Protein 2AYI (pdb70)

CATH classification: 3.40.1830.10

B-factor: mean 120.98, std 11.9, range [101.46, 128.8]

Sequence (1985 aa):
AFKRNLEKLAELAIRVGLNLEKGQEVIATAPIEAVDFVRLLAEKAYREGASLFTVIYGDQELARKRLALAPEEGLDKAPAWLYEGMARAFREGAARLAVSGSDPKALEGLPPEKVGRAQKANARAYKPALEAITEFVTNWTIVPFAHPGWARAVFPGLPEEEAVRRLWEAIFQATPIAAWEAHNRALHEKVAYLNARRFHALHFKGPGTDLVVGLAEGHLWQGGATATKGGRLCNPNLPTEEVFTAPHRERVEGVVRASRPLALGGTLVEGIFARFERGFAVEVRAEKGEEVLRRLLDTDEGARRLGEVALVPADNPIAKTGLVFFDTLFDENAASHIAFGQAYQENLEGGEAFRKRGGNESLVHVDWMIGSEEMDVDGLYEDGTRTPLMRRGRWVVAFKRNLEKLAELAIRVGLNLEKGQEVIATAPIEAVDFVRLLAEKAYREGASLFTVIYGDQELARKRLALAPEEGLDKAPAWLYEGMARAFREGAARLAVSGSDPKALEGLPPEKVGRAQKANARAYKPALEAITEFVTNWTIVPFAHPGWARAVFPGLPEEEAVRRLWEAIFQATPIAAWEAHNRALHEKVAYLNARRFHALHFKGPGTDLVVGLAEGHLWQGGATATKGGRLCNPNLPTEEVFTAPHRERVEGVVRASRPLALGGTLVEGIFARFERGFAVEVRAEKGEEVLRRLLDTDEGARRLGEVALVPADNPIAKTGLVFFDTLFDENAASHIAFGQAYQENLEGGEAFRKRGGNESLVHVDWMIGSEEMDVDGLYEDGTRTPLMRRGRWVVAFKRNLEKLAELAIRVGLNLEKGQEVIATAPIEAVDFVRLLAEKAYREGASLFTVIYGDQELARKRLALAPEEGLDKAPAWLYEGMARAFREGAARLAVSGSDPKALEGLPPEKVGRAQKANARAYKPALEAITEFVTNWTIVPFAHPGWARAVFPGLPEEEAVRRLWEAIFQATPIAAWEAHNRALHEKVAYLNARRFHALHFKGPGTDLVVGLAEGHLWQGGATATKGGRLCNPNLPTEEVFTAPHRERVEGVVRASRPLALGGTLVEGIFARFERGFAVEVRAEKGEEVLRRLLDTDEGARRLGEVALVPADNPIAKTGLVFFDTLFDENAASHIAFGQAYQENLEGGEAFRKRGGNESLVHVDWMIGSEEMDVDGLYEDGTRTPLMRRGRWVVAFKRNLEKLAELAIRVGLNLEKGQEVIATAPIEAVDFVRLLAEKAYREGASLFTVIYGDQELARKRLALAPEEGLDKAPAWLYEGMARAFREGAARLAVSGSDPKALEGLPPEKVGRAQKANARAYKPALEAITEFVTNWTIVPFAHPGWARAVFPGLPEEEAVRRLWEAIFQATPIAAWEAHNRALHEKVAYLNARRFHALHFKGPGTDLVVGLAEGHLWQGGATATKGGRLCNPNLPTEEVFTAPHRERVEGVVRASRPLALGGTLVEGIFARFERGFAVEVRAEKGEEVLRRLLDTDEGARRLGEVALVPADNPIAKTGLVFFDTLFDENAASHIAFGQAYQENLEGGEAFRKRGGNESLVHVDWMIGSEEMDVDGLYEDGTRTPLMRRGRWVVAFKRNLEKLAELAIRVGLNLEKGQEVIATAPIEAVDFVRLLAEKAYREGASLFTVIYGDQELARKRLALAPEEGLDKAPAWLYEGMARAFREGAARLAVSGSDPKALEGLPPEKVGRAQKANARAYKPALEAITEFVTNWTIVPFAHPGWARAVFPGLPEEEAVRRLWEAIFQATPIAAWEAHNRALHEKVAYLNARRFHALHFKGPGTDLVVGLAEGHLWQGGATATKGGRLCNPNLPTEEVFTAPHRERVEGVVRASRPLALGGTLVEGIFARFERGFAVEVRAEKGEEVLRRLLDTDEGARRLGEVALVPADNPIAKTGLVFFDTLFDENAASHIAFGQAYQENLEGGEAFRKRGGNESLVHVDWMIGSEEMDVDGLYEDGTRTPLMRRGRWVV

Structure (mmCIF, N/CA/C/O backbone):
data_2AYI
#
_entry.id   2AYI
#
_cell.length_a   246.472
_cell.length_b   246.472
_cell.length_c   51.135
_cell.angle_alpha   90.00
_cell.angle_beta   90.00
_cell.angle_gamma   90.00
#
_symmetry.space_group_name_H-M   'P 42'
#
loop_
_entity.id
_entity.type
_entity.pdbx_description
1 polymer 'Aminopeptidase T'
2 non-polymer 'ZINC ION'
#
loop_
_atom_site.group_PDB
_atom_site.id
_atom_site.type_symbol
_atom_site.label_atom_id
_atom_site.label_alt_id
_atom_site.label_comp_id
_atom_site.label_asym_id
_atom_site.label_entity_id
_atom_site.label_seq_id
_atom_site.pdbx_PDB_ins_code
_atom_site.Cartn_x
_atom_site.Cartn_y
_atom_site.Cartn_z
_atom_site.occupancy
_atom_site.B_iso_or_equiv
_atom_site.auth_seq_id
_atom_site.auth_comp_id
_atom_site.auth_asym_id
_atom_site.auth_atom_id
_atom_site.pdbx_PDB_model_num
ATOM 1 N N . ALA A 1 3 ? 97.428 -88.101 -26.787 1.00 128.80 3 ALA A N 1
ATOM 2 C CA . ALA A 1 3 ? 95.939 -88.162 -26.575 1.00 128.80 3 ALA A CA 1
ATOM 3 C C . ALA A 1 3 ? 95.148 -87.532 -27.749 1.00 128.80 3 ALA A C 1
ATOM 4 O O . ALA A 1 3 ? 94.402 -88.227 -28.458 1.00 128.80 3 ALA A O 1
ATOM 6 N N . PHE A 1 4 ? 95.307 -86.216 -27.927 1.00 127.68 4 PHE A N 1
ATOM 7 C CA . PHE A 1 4 ? 94.652 -85.466 -29.004 1.00 127.68 4 PHE A CA 1
ATOM 8 C C . PHE A 1 4 ? 95.682 -85.316 -30.139 1.00 127.68 4 PHE A C 1
ATOM 9 O O . PHE A 1 4 ? 95.342 -85.158 -31.319 1.00 127.68 4 PHE A O 1
ATOM 17 N N . LYS A 1 5 ? 96.951 -85.389 -29.758 1.00 127.68 5 LYS A N 1
ATOM 18 C CA . LYS A 1 5 ? 98.050 -85.288 -30.708 1.00 127.68 5 LYS A CA 1
ATOM 19 C C . LYS A 1 5 ? 97.928 -86.517 -31.618 1.00 127.68 5 LYS A C 1
ATOM 20 O O . LYS A 1 5 ? 98.351 -86.501 -32.778 1.00 127.68 5 LYS A O 1
ATOM 26 N N . ARG A 1 6 ? 97.333 -87.579 -31.080 1.00 127.68 6 ARG A N 1
ATOM 27 C CA . ARG A 1 6 ? 97.148 -88.805 -31.840 1.00 127.68 6 ARG A CA 1
ATOM 28 C C . ARG A 1 6 ? 96.070 -88.613 -32.899 1.00 127.68 6 ARG A C 1
ATOM 29 O O . ARG A 1 6 ? 95.964 -89.414 -33.822 1.00 127.68 6 ARG A O 1
ATOM 37 N N . ASN A 1 7 ? 95.259 -87.567 -32.747 1.00 127.68 7 ASN A N 1
ATOM 38 C CA . ASN A 1 7 ? 94.194 -87.265 -33.708 1.00 127.68 7 ASN A CA 1
ATOM 39 C C . ASN A 1 7 ? 94.773 -86.332 -34.753 1.00 127.68 7 ASN A C 1
ATOM 40 O O . ASN A 1 7 ? 94.762 -86.627 -35.951 1.00 127.68 7 ASN A O 1
ATOM 45 N N . LEU A 1 8 ? 95.272 -85.200 -34.269 1.00 127.68 8 LEU A N 1
ATOM 46 C CA . LEU A 1 8 ? 95.893 -84.183 -35.103 1.00 127.68 8 LEU A CA 1
ATOM 47 C C . LEU A 1 8 ? 96.730 -84.884 -36.167 1.00 127.68 8 LEU A C 1
ATOM 48 O O . LEU A 1 8 ? 96.760 -84.485 -37.335 1.00 127.68 8 LEU A O 1
ATOM 53 N N . GLU A 1 9 ? 97.411 -85.942 -35.744 1.00 127.68 9 GLU A N 1
ATOM 54 C CA . GLU A 1 9 ? 98.249 -86.715 -36.646 1.00 127.68 9 GLU A CA 1
ATOM 55 C C . GLU A 1 9 ? 97.367 -87.326 -37.732 1.00 127.68 9 GLU A C 1
ATOM 56 O O . GLU A 1 9 ? 97.576 -87.085 -38.925 1.00 127.68 9 GLU A O 1
ATOM 62 N N . LYS A 1 10 ? 96.372 -88.106 -37.313 1.00 127.68 10 LYS A N 1
ATOM 63 C CA . LYS A 1 10 ? 95.475 -88.764 -38.257 1.00 127.68 10 LYS A CA 1
ATOM 64 C C . LYS A 1 10 ? 94.912 -87.754 -39.235 1.00 127.68 10 LYS A C 1
ATOM 65 O O . LYS A 1 10 ? 94.940 -87.970 -40.443 1.00 127.68 10 LYS A O 1
ATOM 71 N N . LEU A 1 11 ? 94.409 -86.644 -38.717 1.00 127.68 11 LEU A N 1
ATOM 72 C CA . LEU A 1 11 ? 93.871 -85.626 -39.593 1.00 127.68 11 LEU A CA 1
ATOM 73 C C . LEU A 1 11 ? 94.892 -85.402 -40.686 1.00 127.68 11 LEU A C 1
ATOM 74 O O . LEU A 1 11 ? 94.651 -85.710 -41.847 1.00 127.68 11 LEU A O 1
ATOM 79 N N . ALA A 1 12 ? 96.044 -84.879 -40.292 1.00 127.68 12 ALA A N 1
ATOM 80 C CA . ALA A 1 12 ? 97.122 -84.599 -41.228 1.00 127.68 12 ALA A CA 1
ATOM 81 C C . ALA A 1 12 ? 97.403 -85.796 -42.117 1.00 127.68 12 ALA A C 1
ATOM 82 O O . ALA A 1 12 ? 97.358 -85.698 -43.336 1.00 127.68 12 ALA A O 1
ATOM 84 N N . GLU A 1 13 ? 97.699 -86.925 -41.485 1.00 127.68 13 GLU A N 1
ATOM 85 C CA . GLU A 1 13 ? 98.000 -88.168 -42.188 1.00 127.68 13 GLU A CA 1
ATOM 86 C C . GLU A 1 13 ? 96.982 -88.385 -43.305 1.00 127.68 13 GLU A C 1
ATOM 87 O O . GLU A 1 13 ? 97.330 -88.712 -44.446 1.00 127.68 13 GLU A O 1
ATOM 93 N N . LEU A 1 14 ? 95.722 -88.175 -42.948 1.00 127.68 14 LEU A N 1
ATOM 94 C CA . LEU A 1 14 ? 94.594 -88.337 -43.854 1.00 127.68 14 LEU A CA 1
ATOM 95 C C . LEU A 1 14 ? 94.591 -87.338 -44.998 1.00 127.68 14 LEU A C 1
ATOM 96 O O . LEU A 1 14 ? 94.385 -87.703 -46.151 1.00 127.68 14 LEU A O 1
ATOM 101 N N . ALA A 1 15 ? 94.788 -86.070 -44.667 1.00 127.68 15 ALA A N 1
ATOM 102 C CA . ALA A 1 15 ? 94.792 -85.019 -45.663 1.00 127.68 15 ALA A CA 1
ATOM 103 C C . ALA A 1 15 ? 95.523 -85.460 -46.913 1.00 127.68 15 ALA A C 1
ATOM 104 O O . ALA A 1 15 ? 95.198 -85.026 -48.012 1.00 127.68 15 ALA A O 1
ATOM 106 N N . ILE A 1 16 ? 96.502 -86.344 -46.734 1.00 127.68 16 ILE A N 1
ATOM 107 C CA . ILE A 1 16 ? 97.320 -86.831 -47.840 1.00 127.68 16 ILE A CA 1
ATOM 108 C C . ILE A 1 16 ? 96.899 -88.159 -48.488 1.00 127.68 16 ILE A C 1
ATOM 109 O O . ILE A 1 16 ? 96.674 -88.207 -49.703 1.00 127.68 16 ILE A O 1
ATOM 114 N N . ARG A 1 17 ? 96.803 -89.228 -47.691 1.00 127.68 17 ARG A N 1
ATOM 115 C CA . ARG A 1 17 ? 96.433 -90.558 -48.208 1.00 127.68 17 ARG A CA 1
ATOM 116 C C . ARG A 1 17 ? 95.012 -90.618 -48.783 1.00 127.68 17 ARG A C 1
ATOM 117 O O . ARG A 1 17 ? 94.658 -91.583 -49.476 1.00 127.68 17 ARG A O 1
ATOM 125 N N . VAL A 1 18 ? 94.211 -89.591 -48.495 1.00 127.68 18 VAL A N 1
ATOM 126 C CA . VAL A 1 18 ? 92.822 -89.538 -48.956 1.00 127.68 18 VAL A CA 1
ATOM 127 C C . VAL A 1 18 ? 92.437 -88.237 -49.639 1.00 127.68 18 VAL A C 1
ATOM 128 O O . VAL A 1 18 ? 91.808 -88.245 -50.699 1.00 127.68 18 VAL A O 1
ATOM 132 N N . GLY A 1 19 ? 92.777 -87.123 -48.998 1.00 128.80 19 GLY A N 1
ATOM 133 C CA . GLY A 1 19 ? 92.463 -85.829 -49.563 1.00 128.80 19 GLY A CA 1
ATOM 134 C C . GLY A 1 19 ? 93.117 -85.691 -50.922 1.00 128.80 19 GLY A C 1
ATOM 135 O O . GLY A 1 19 ? 92.431 -85.426 -51.911 1.00 128.80 19 GLY A O 1
ATOM 136 N N . LEU A 1 20 ? 94.438 -85.879 -50.979 1.00 128.80 20 LEU A N 1
ATOM 137 C CA . LEU A 1 20 ? 95.190 -85.757 -52.232 1.00 128.80 20 LEU A CA 1
ATOM 138 C C . LEU A 1 20 ? 95.398 -87.081 -52.949 1.00 128.80 20 LEU A C 1
ATOM 139 O O . LEU A 1 20 ? 95.427 -87.125 -54.182 1.00 128.80 20 LEU A O 1
ATOM 144 N N . ASN A 1 21 ? 95.537 -88.151 -52.165 1.00 128.80 21 ASN A N 1
ATOM 145 C CA . ASN A 1 21 ? 95.808 -89.481 -52.701 1.00 128.80 21 ASN A CA 1
ATOM 146 C C . ASN A 1 21 ? 97.142 -89.328 -53.440 1.00 128.80 21 ASN A C 1
ATOM 147 O O . ASN A 1 21 ? 97.382 -89.916 -54.501 1.00 128.80 21 ASN A O 1
ATOM 152 N N . LEU A 1 22 ? 97.999 -88.509 -52.843 1.00 128.80 22 LEU A N 1
ATOM 153 C CA . LEU A 1 22 ? 99.322 -88.187 -53.357 1.00 128.80 22 LEU A CA 1
ATOM 154 C C . LEU A 1 22 ? 100.111 -89.374 -53.896 1.00 128.80 22 LEU A C 1
ATOM 155 O O . LEU A 1 22 ? 100.345 -90.357 -53.178 1.00 128.80 22 LEU A O 1
ATOM 160 N N . GLU A 1 23 ? 100.522 -89.274 -55.160 1.00 128.80 23 GLU A N 1
ATOM 161 C CA . GLU A 1 23 ? 101.310 -90.330 -55.785 1.00 128.80 23 GLU A CA 1
ATOM 162 C C . GLU A 1 23 ? 102.799 -90.014 -55.599 1.00 128.80 23 GLU A C 1
ATOM 163 O O . GLU A 1 23 ? 103.226 -88.856 -55.702 1.00 128.80 23 GLU A O 1
ATOM 169 N N . LYS A 1 24 ? 103.574 -91.057 -55.312 1.00 128.80 24 LYS A N 1
ATOM 170 C CA . LYS A 1 24 ? 105.005 -90.923 -55.087 1.00 128.80 24 LYS A CA 1
ATOM 171 C C . LYS A 1 24 ? 105.706 -90.073 -56.136 1.00 128.80 24 LYS A C 1
ATOM 172 O O . LYS A 1 24 ? 105.451 -90.205 -57.338 1.00 128.80 24 LYS A O 1
ATOM 178 N N . GLY A 1 25 ? 106.590 -89.200 -55.661 1.00 128.80 25 GLY A N 1
ATOM 179 C CA . GLY A 1 25 ? 107.355 -88.335 -56.547 1.00 128.80 25 GLY A CA 1
ATOM 180 C C . GLY A 1 25 ? 106.562 -87.180 -57.132 1.00 128.80 25 GLY A C 1
ATOM 181 O O . GLY A 1 25 ? 106.892 -86.640 -58.210 1.00 128.80 25 GLY A O 1
ATOM 182 N N . GLN A 1 26 ? 105.506 -86.801 -56.423 1.00 101.46 26 GLN A N 1
ATOM 183 C CA . GLN A 1 26 ? 104.660 -85.706 -56.861 1.00 101.46 26 GLN A CA 1
ATOM 184 C C . GLN A 1 26 ? 104.950 -84.508 -55.948 1.00 101.46 26 GLN A C 1
ATOM 185 O O . GLN A 1 26 ? 105.013 -84.664 -54.726 1.00 101.46 26 GLN A O 1
ATOM 191 N N . GLU A 1 27 ? 105.162 -83.328 -56.535 1.00 101.46 27 GLU A N 1
ATOM 192 C CA . GLU A 1 27 ? 105.440 -82.132 -55.738 1.00 101.46 27 GLU A CA 1
ATOM 193 C C . GLU A 1 27 ? 104.150 -81.736 -55.042 1.00 101.46 27 GLU A C 1
ATOM 194 O O . GLU A 1 27 ? 103.071 -82.156 -55.455 1.00 101.46 27 GLU A O 1
ATOM 200 N N . VAL A 1 28 ? 104.242 -80.945 -53.982 1.00 101.46 28 VAL A N 1
ATOM 201 C CA . VAL A 1 28 ? 103.032 -80.538 -53.290 1.00 101.46 28 VAL A CA 1
ATOM 202 C C . VAL A 1 28 ? 103.055 -79.067 -52.934 1.00 101.46 28 VAL A C 1
ATOM 203 O O . VAL A 1 28 ? 103.659 -78.701 -51.938 1.00 101.46 28 VAL A O 1
ATOM 207 N N . ILE A 1 29 ? 102.422 -78.220 -53.741 1.00 101.46 29 ILE A N 1
ATOM 208 C CA . ILE A 1 29 ? 102.376 -76.800 -53.427 1.00 101.46 29 ILE A CA 1
ATOM 209 C C . ILE A 1 29 ? 101.254 -76.671 -52.428 1.00 101.46 29 ILE A C 1
ATOM 210 O O . ILE A 1 29 ? 100.249 -77.341 -52.565 1.00 101.46 29 ILE A O 1
ATOM 215 N N . ALA A 1 30 ? 101.403 -75.828 -51.422 1.00 101.46 30 ALA A N 1
ATOM 216 C CA . ALA A 1 30 ? 100.339 -75.698 -50.449 1.00 101.46 30 ALA A CA 1
ATOM 217 C C . ALA A 1 30 ? 100.138 -74.262 -50.043 1.00 101.46 30 ALA A C 1
ATOM 218 O O . ALA A 1 30 ? 101.098 -73.522 -49.867 1.00 101.46 30 ALA A O 1
ATOM 220 N N . THR A 1 31 ? 98.879 -73.863 -49.917 1.00 101.46 31 THR A N 1
ATOM 221 C CA . THR A 1 31 ? 98.540 -72.510 -49.505 1.00 101.46 31 THR A CA 1
ATOM 222 C C . THR A 1 31 ? 98.163 -72.657 -48.028 1.00 101.46 31 THR A C 1
ATOM 223 O O . THR A 1 31 ? 97.525 -73.633 -47.648 1.00 101.46 31 THR A O 1
ATOM 227 N N . ALA A 1 32 ? 98.561 -71.714 -47.188 1.00 101.46 32 ALA A N 1
ATOM 228 C CA . ALA A 1 32 ? 98.218 -71.813 -45.785 1.00 101.46 32 ALA A CA 1
ATOM 229 C C . ALA A 1 32 ? 98.450 -70.500 -45.070 1.00 101.46 32 ALA A C 1
ATOM 230 O O . ALA A 1 32 ? 99.129 -69.618 -45.579 1.00 101.46 32 ALA A O 1
ATOM 232 N N . PRO A 1 33 ? 97.855 -70.346 -43.882 1.00 101.46 33 PRO A N 1
ATOM 233 C CA . PRO A 1 33 ? 97.966 -69.145 -43.055 1.00 101.46 33 PRO A CA 1
ATOM 234 C C . PRO A 1 33 ? 99.173 -69.168 -42.139 1.00 101.46 33 PRO A C 1
ATOM 235 O O . PRO A 1 33 ? 99.372 -70.093 -41.340 1.00 101.46 33 PRO A O 1
ATOM 239 N N . ILE A 1 34 ? 99.962 -68.111 -42.266 1.00 128.80 34 ILE A N 1
ATOM 240 C CA . ILE A 1 34 ? 101.194 -67.899 -41.521 1.00 128.80 34 ILE A CA 1
ATOM 241 C C . ILE A 1 34 ? 101.081 -68.208 -40.036 1.00 128.80 34 ILE A C 1
ATOM 242 O O . ILE A 1 34 ? 102.075 -68.301 -39.327 1.00 128.80 34 ILE A O 1
ATOM 247 N N . GLU A 1 35 ? 99.862 -68.374 -39.566 1.00 128.80 35 GLU A N 1
ATOM 248 C CA . GLU A 1 35 ? 99.651 -68.627 -38.156 1.00 128.80 35 GLU A CA 1
ATOM 249 C C . GLU A 1 35 ? 99.456 -70.100 -37.822 1.00 128.80 35 GLU A C 1
ATOM 250 O O . GLU A 1 35 ? 99.167 -70.439 -36.675 1.00 128.80 35 GLU A O 1
ATOM 256 N N . ALA A 1 36 ? 99.625 -70.979 -38.806 1.00 128.80 36 ALA A N 1
ATOM 257 C CA . ALA A 1 36 ? 99.428 -72.393 -38.538 1.00 128.80 36 ALA A CA 1
ATOM 258 C C . ALA A 1 36 ? 100.585 -73.222 -39.037 1.00 128.80 36 ALA A C 1
ATOM 259 O O . ALA A 1 36 ? 100.427 -74.375 -39.440 1.00 128.80 36 ALA A O 1
ATOM 261 N N . VAL A 1 37 ? 101.762 -72.620 -38.988 1.00 127.68 37 VAL A N 1
ATOM 262 C CA . VAL A 1 37 ? 102.987 -73.284 -39.415 1.00 127.68 37 VAL A CA 1
ATOM 263 C C . VAL A 1 37 ? 103.085 -74.698 -38.868 1.00 127.68 37 VAL A C 1
ATOM 264 O O . VAL A 1 37 ? 103.188 -75.669 -39.618 1.00 127.68 37 VAL A O 1
ATOM 268 N N . ASP A 1 38 ? 103.060 -74.799 -37.549 1.00 127.68 38 ASP A N 1
ATOM 269 C CA . ASP A 1 38 ? 103.159 -76.081 -36.877 1.00 127.68 38 ASP A CA 1
ATOM 270 C C . ASP A 1 38 ? 102.380 -77.174 -37.582 1.00 127.68 38 ASP A C 1
ATOM 271 O O . ASP A 1 38 ? 102.800 -78.333 -37.604 1.00 127.68 38 ASP A O 1
ATOM 276 N N . PHE A 1 39 ? 101.242 -76.803 -38.153 1.00 127.68 39 PHE A N 1
ATOM 277 C CA . PHE A 1 39 ? 100.413 -77.766 -38.856 1.00 127.68 39 PHE A CA 1
ATOM 278 C C . PHE A 1 39 ? 101.088 -78.101 -40.181 1.00 127.68 39 PHE A C 1
ATOM 279 O O . PHE A 1 39 ? 101.345 -79.269 -40.473 1.00 127.68 39 PHE A O 1
ATOM 287 N N . VAL A 1 40 ? 101.394 -77.073 -40.966 1.00 127.68 40 VAL A N 1
ATOM 288 C CA . VAL A 1 40 ? 102.029 -77.268 -42.261 1.00 127.68 40 VAL A CA 1
ATOM 289 C C . VAL A 1 40 ? 103.057 -78.349 -42.147 1.00 127.68 40 VAL A C 1
ATOM 290 O O . VAL A 1 40 ? 103.015 -79.329 -42.874 1.00 127.68 40 VAL A O 1
ATOM 294 N N . ARG A 1 41 ? 103.978 -78.164 -41.212 1.00 127.68 41 ARG A N 1
ATOM 295 C CA . ARG A 1 41 ? 105.046 -79.129 -40.986 1.00 127.68 41 ARG A CA 1
ATOM 296 C C . ARG A 1 41 ? 104.478 -80.514 -40.781 1.00 127.68 41 ARG A C 1
ATOM 297 O O . ARG A 1 41 ? 104.874 -81.458 -41.460 1.00 127.68 41 ARG A O 1
ATOM 305 N N . LEU A 1 42 ? 103.547 -80.624 -39.840 1.00 127.68 42 LEU A N 1
ATOM 306 C CA . LEU A 1 42 ? 102.910 -81.899 -39.533 1.00 127.68 42 LEU A CA 1
ATOM 307 C C . LEU A 1 42 ? 102.503 -82.555 -40.834 1.00 127.68 42 LEU A C 1
ATOM 308 O O . LEU A 1 42 ? 102.751 -83.741 -41.050 1.00 127.68 42 LEU A O 1
ATOM 313 N N . LEU A 1 43 ? 101.874 -81.763 -41.698 1.00 127.68 43 LEU A N 1
ATOM 314 C CA . LEU A 1 43 ? 101.431 -82.245 -43.002 1.00 127.68 43 LEU A CA 1
ATOM 315 C C . LEU A 1 43 ? 102.659 -82.656 -43.812 1.00 127.68 43 LEU A C 1
ATOM 316 O O . LEU A 1 43 ? 102.836 -83.831 -44.131 1.00 127.68 43 LEU A O 1
ATOM 321 N N . ALA A 1 44 ? 103.508 -81.680 -44.118 1.00 127.68 44 ALA A N 1
ATOM 322 C CA . ALA A 1 44 ? 104.725 -81.925 -44.873 1.00 127.68 44 ALA A CA 1
ATOM 323 C C . ALA A 1 44 ? 105.283 -83.285 -44.510 1.00 127.68 44 ALA A C 1
ATOM 324 O O . ALA A 1 44 ? 105.383 -84.165 -45.356 1.00 127.68 44 ALA A O 1
ATOM 326 N N . GLU A 1 45 ? 105.636 -83.454 -43.240 1.00 127.68 45 GLU A N 1
ATOM 327 C CA . GLU A 1 45 ? 106.189 -84.721 -42.761 1.00 127.68 45 GLU A CA 1
ATOM 328 C C . GLU A 1 45 ? 105.448 -85.893 -43.403 1.00 127.68 45 GLU A C 1
ATOM 329 O O . GLU A 1 45 ? 106.050 -86.747 -44.062 1.00 127.68 45 GLU A O 1
ATOM 335 N N . LYS A 1 46 ? 104.132 -85.914 -43.216 1.00 127.68 46 LYS A N 1
ATOM 336 C CA . LYS A 1 46 ? 103.288 -86.972 -43.758 1.00 127.68 46 LYS A CA 1
ATOM 337 C C . LYS A 1 46 ? 103.259 -86.944 -45.278 1.00 127.68 46 LYS A C 1
ATOM 338 O O . LYS A 1 46 ? 103.101 -87.975 -45.925 1.00 127.68 46 LYS A O 1
ATOM 344 N N . ALA A 1 47 ? 103.405 -85.753 -45.842 1.00 127.68 47 ALA A N 1
ATOM 345 C CA . ALA A 1 47 ? 103.408 -85.614 -47.285 1.00 127.68 47 ALA A CA 1
ATOM 346 C C . ALA A 1 47 ? 104.594 -86.400 -47.790 1.00 127.68 47 ALA A C 1
ATOM 347 O O . ALA A 1 47 ? 104.449 -87.255 -48.650 1.00 127.68 47 ALA A O 1
ATOM 349 N N . TYR A 1 48 ? 105.769 -86.108 -47.238 1.00 127.68 48 TYR A N 1
ATOM 350 C CA . TYR A 1 48 ? 107.001 -86.788 -47.634 1.00 127.68 48 TYR A CA 1
ATOM 351 C C . TYR A 1 48 ? 106.988 -88.277 -47.251 1.00 127.68 48 TYR A C 1
ATOM 352 O O . TYR A 1 48 ? 107.451 -89.119 -48.022 1.00 127.68 48 TYR A O 1
ATOM 361 N N . ARG A 1 49 ? 106.471 -88.606 -46.068 1.00 127.68 49 ARG A N 1
ATOM 362 C CA . ARG A 1 49 ? 106.421 -90.003 -45.648 1.00 127.68 49 ARG A CA 1
ATOM 363 C C . ARG A 1 49 ? 105.628 -90.829 -46.646 1.00 127.68 49 ARG A C 1
ATOM 364 O O . ARG A 1 49 ? 105.689 -92.055 -46.626 1.00 127.68 49 ARG A O 1
ATOM 372 N N . GLU A 1 50 ? 104.879 -90.152 -47.514 1.00 127.68 50 GLU A N 1
ATOM 373 C CA . GLU A 1 50 ? 104.053 -90.827 -48.512 1.00 127.68 50 GLU A CA 1
ATOM 374 C C . GLU A 1 50 ? 104.610 -90.839 -49.931 1.00 127.68 50 GLU A C 1
ATOM 375 O O . GLU A 1 50 ? 104.032 -91.470 -50.820 1.00 127.68 50 GLU A O 1
ATOM 381 N N . GLY A 1 51 ? 105.723 -90.141 -50.144 1.00 128.80 51 GLY A N 1
ATOM 382 C CA . GLY A 1 51 ? 106.326 -90.097 -51.465 1.00 128.80 51 GLY A CA 1
ATOM 383 C C . GLY A 1 51 ? 106.635 -88.690 -51.931 1.00 128.80 51 GLY A C 1
ATOM 384 O O . GLY A 1 51 ? 107.482 -88.482 -52.797 1.00 128.80 51 GLY A O 1
ATOM 385 N N . ALA A 1 52 ? 105.944 -87.718 -51.356 1.00 101.46 52 ALA A N 1
ATOM 386 C CA . ALA A 1 52 ? 106.150 -86.332 -51.722 1.00 101.46 52 ALA A CA 1
ATOM 387 C C . ALA A 1 52 ? 107.623 -86.070 -51.984 1.00 101.46 52 ALA A C 1
ATOM 388 O O . ALA A 1 52 ? 108.484 -86.409 -51.168 1.00 101.46 52 ALA A O 1
ATOM 390 N N . SER A 1 53 ? 107.904 -85.471 -53.137 1.00 101.46 53 SER A N 1
ATOM 391 C CA . SER A 1 53 ? 109.270 -85.150 -53.516 1.00 101.46 53 SER A CA 1
ATOM 392 C C . SER A 1 53 ? 109.643 -83.686 -53.216 1.00 101.46 53 SER A C 1
ATOM 393 O O . SER A 1 53 ? 110.800 -83.290 -53.382 1.00 101.46 53 SER A O 1
ATOM 396 N N . LEU A 1 54 ? 108.669 -82.890 -52.776 1.00 101.46 54 LEU A N 1
ATOM 397 C CA . LEU A 1 54 ? 108.903 -81.486 -52.451 1.00 101.46 54 LEU A CA 1
ATOM 398 C C . LEU A 1 54 ? 107.672 -80.743 -51.940 1.00 101.46 54 LEU A C 1
ATOM 399 O O . LEU A 1 54 ? 106.707 -80.521 -52.681 1.00 101.46 54 LEU A O 1
ATOM 404 N N . PHE A 1 55 ? 107.736 -80.326 -50.681 1.00 101.46 55 PHE A N 1
ATOM 405 C CA . PHE A 1 55 ? 106.646 -79.600 -50.033 1.00 101.46 55 PHE A CA 1
ATOM 406 C C . PHE A 1 55 ? 106.959 -78.104 -49.998 1.00 101.46 55 PHE A C 1
ATOM 407 O O . PHE A 1 55 ? 107.746 -77.650 -49.164 1.00 101.46 55 PHE A O 1
ATOM 415 N N . THR A 1 56 ? 106.353 -77.335 -50.894 1.00 101.46 56 THR A N 1
ATOM 416 C CA . THR A 1 56 ? 106.591 -75.892 -50.941 1.00 101.46 56 THR A CA 1
ATOM 417 C C . THR A 1 56 ? 105.359 -75.149 -50.428 1.00 101.46 56 THR A C 1
ATOM 418 O O . THR A 1 56 ? 104.280 -75.284 -51.002 1.00 101.46 56 THR A O 1
ATOM 422 N N . VAL A 1 57 ? 105.492 -74.354 -49.373 1.00 101.46 57 VAL A N 1
ATOM 423 C CA . VAL A 1 57 ? 104.319 -73.648 -48.882 1.00 101.46 57 VAL A CA 1
ATOM 424 C C . VAL A 1 57 ? 104.425 -72.166 -48.986 1.00 101.46 57 VAL A C 1
ATOM 425 O O . VAL A 1 57 ? 105.469 -71.592 -48.748 1.00 101.46 57 VAL A O 1
ATOM 429 N N . ILE A 1 58 ? 103.322 -71.544 -49.334 1.00 101.46 58 ILE A N 1
ATOM 430 C CA . ILE A 1 58 ? 103.299 -70.115 -49.448 1.00 101.46 58 ILE A CA 1
ATOM 431 C C . ILE A 1 58 ? 102.356 -69.615 -48.387 1.00 101.46 58 ILE A C 1
ATOM 432 O O . ILE A 1 58 ? 101.151 -69.796 -48.493 1.00 101.46 58 ILE A O 1
ATOM 437 N N . TYR A 1 59 ? 102.906 -68.986 -47.358 1.00 101.46 59 TYR A N 1
ATOM 438 C CA . TYR A 1 59 ? 102.079 -68.487 -46.273 1.00 101.46 59 TYR A CA 1
ATOM 439 C C . TYR A 1 59 ? 101.416 -67.153 -46.569 1.00 101.46 59 TYR A C 1
ATOM 440 O O . TYR A 1 59 ? 102.018 -66.248 -47.164 1.00 101.46 59 TYR A O 1
ATOM 449 N N . GLY A 1 60 ? 100.160 -67.052 -46.146 1.00 101.46 60 GLY A N 1
ATOM 450 C CA . GLY A 1 60 ? 99.394 -65.838 -46.337 1.00 101.46 60 GLY A CA 1
ATOM 451 C C . GLY A 1 60 ? 99.033 -65.224 -44.995 1.00 101.46 60 GLY A C 1
ATOM 452 O O . GLY A 1 60 ? 98.192 -65.750 -44.259 1.00 101.46 60 GLY A O 1
ATOM 453 N N . ASP A 1 61 ? 99.692 -64.115 -44.674 1.00 128.80 61 ASP A N 1
ATOM 454 C CA . ASP A 1 61 ? 99.456 -63.396 -43.424 1.00 128.80 61 ASP A CA 1
ATOM 455 C C . ASP A 1 61 ? 98.430 -62.292 -43.681 1.00 128.80 61 ASP A C 1
ATOM 456 O O . ASP A 1 61 ? 98.530 -61.540 -44.660 1.00 128.80 61 ASP A O 1
ATOM 461 N N . GLN A 1 62 ? 97.445 -62.193 -42.797 1.00 127.68 62 GLN A N 1
ATOM 462 C CA . GLN A 1 62 ? 96.406 -61.189 -42.943 1.00 127.68 62 GLN A CA 1
ATOM 463 C C . GLN A 1 62 ? 96.907 -59.868 -42.403 1.00 127.68 62 GLN A C 1
ATOM 464 O O . GLN A 1 62 ? 96.596 -58.808 -42.944 1.00 127.68 62 GLN A O 1
ATOM 470 N N . GLU A 1 63 ? 97.693 -59.937 -41.336 1.00 127.68 63 GLU A N 1
ATOM 471 C CA . GLU A 1 63 ? 98.250 -58.735 -40.743 1.00 127.68 63 GLU A CA 1
ATOM 472 C C . GLU A 1 63 ? 99.051 -58.007 -41.815 1.00 127.68 63 GLU A C 1
ATOM 473 O O . GLU A 1 63 ? 99.144 -56.782 -41.819 1.00 127.68 63 GLU A O 1
ATOM 479 N N . LEU A 1 64 ? 99.626 -58.775 -42.732 1.00 127.68 64 LEU A N 1
ATOM 480 C CA . LEU A 1 64 ? 100.407 -58.196 -43.812 1.00 127.68 64 LEU A CA 1
ATOM 481 C C . LEU A 1 64 ? 99.513 -57.360 -44.716 1.00 127.68 64 LEU A C 1
ATOM 482 O O . LEU A 1 64 ? 99.836 -56.215 -45.042 1.00 127.68 64 LEU A O 1
ATOM 487 N N . ALA A 1 65 ? 98.381 -57.926 -45.118 1.00 127.68 65 ALA A N 1
ATOM 488 C CA . ALA A 1 65 ? 97.446 -57.195 -45.967 1.00 127.68 65 ALA A CA 1
ATOM 489 C C . ALA A 1 65 ? 96.804 -56.098 -45.132 1.00 127.68 65 ALA A C 1
ATOM 490 O O . ALA A 1 65 ? 96.538 -55.009 -45.625 1.00 127.68 65 ALA A O 1
ATOM 492 N N . ARG A 1 66 ? 96.571 -56.388 -43.855 1.00 127.68 66 ARG A N 1
ATOM 493 C CA . ARG A 1 66 ? 95.964 -55.419 -42.945 1.00 127.68 66 ARG A CA 1
ATOM 494 C C . ARG A 1 66 ? 96.796 -54.131 -42.943 1.00 127.68 66 ARG A C 1
ATOM 495 O O . ARG A 1 66 ? 96.255 -53.025 -43.016 1.00 127.68 66 ARG A O 1
ATOM 503 N N . LYS A 1 67 ? 98.118 -54.278 -42.879 1.00 127.68 67 LYS A N 1
ATOM 504 C CA . LYS A 1 67 ? 98.993 -53.116 -42.875 1.00 127.68 67 LYS A CA 1
ATOM 505 C C . LYS A 1 67 ? 99.083 -52.509 -44.252 1.00 127.68 67 LYS A C 1
ATOM 506 O O . LYS A 1 67 ? 99.432 -51.344 -44.392 1.00 127.68 67 LYS A O 1
ATOM 512 N N . ARG A 1 68 ? 98.756 -53.295 -45.271 1.00 127.68 68 ARG A N 1
ATOM 513 C CA . ARG A 1 68 ? 98.803 -52.793 -46.636 1.00 127.68 68 ARG A CA 1
ATOM 514 C C . ARG A 1 68 ? 97.721 -51.751 -46.839 1.00 127.68 68 ARG A C 1
ATOM 515 O O . ARG A 1 68 ? 98.000 -50.578 -47.056 1.00 127.68 68 ARG A O 1
ATOM 523 N N . LEU A 1 69 ? 96.478 -52.200 -46.760 1.00 127.68 69 LEU A N 1
ATOM 524 C CA . LEU A 1 69 ? 95.308 -51.343 -46.942 1.00 127.68 69 LEU A CA 1
ATOM 525 C C . LEU A 1 69 ? 95.392 -50.041 -46.158 1.00 127.68 69 LEU A C 1
ATOM 526 O O . LEU A 1 69 ? 95.035 -48.972 -46.667 1.00 127.68 69 LEU A O 1
ATOM 531 N N . ALA A 1 70 ? 95.869 -50.136 -44.921 1.00 127.68 70 ALA A N 1
ATOM 532 C CA . ALA A 1 70 ? 95.958 -48.973 -44.049 1.00 127.68 70 ALA A CA 1
ATOM 533 C C . ALA A 1 70 ? 97.129 -48.026 -44.309 1.00 127.68 70 ALA A C 1
ATOM 534 O O . ALA A 1 70 ? 97.079 -46.864 -43.902 1.00 127.68 70 ALA A O 1
ATOM 536 N N . LEU A 1 71 ? 98.169 -48.499 -44.994 1.00 128.80 71 LEU A N 1
ATOM 537 C CA . LEU A 1 71 ? 99.341 -47.662 -45.243 1.00 128.80 71 LEU A CA 1
ATOM 538 C C . LEU A 1 71 ? 99.742 -47.483 -46.710 1.00 128.80 71 LEU A C 1
ATOM 539 O O . LEU A 1 71 ? 100.365 -46.477 -47.082 1.00 128.80 71 LEU A O 1
ATOM 544 N N . ALA A 1 72 ? 99.375 -48.455 -47.537 1.00 128.80 72 ALA A N 1
ATOM 545 C CA . ALA A 1 72 ? 99.690 -48.413 -48.958 1.00 128.80 72 ALA A CA 1
ATOM 546 C C . ALA A 1 72 ? 98.998 -47.244 -49.632 1.00 128.80 72 ALA A C 1
ATOM 547 O O . ALA A 1 72 ? 97.940 -46.789 -49.184 1.00 128.80 72 ALA A O 1
ATOM 549 N N . PRO A 1 73 ? 99.589 -46.734 -50.722 1.00 128.80 73 PRO A N 1
ATOM 550 C CA . PRO A 1 73 ? 98.972 -45.605 -51.423 1.00 128.80 73 PRO A CA 1
ATOM 551 C C . PRO A 1 73 ? 97.799 -46.074 -52.306 1.00 128.80 73 PRO A C 1
ATOM 552 O O . PRO A 1 73 ? 97.862 -47.159 -52.908 1.00 128.80 73 PRO A O 1
ATOM 556 N N . GLU A 1 74 ? 96.730 -45.270 -52.356 1.00 128.80 74 GLU A N 1
ATOM 557 C CA . GLU A 1 74 ? 95.561 -45.583 -53.188 1.00 128.80 74 GLU A CA 1
ATOM 558 C C . GLU A 1 74 ? 96.005 -45.595 -54.657 1.00 128.80 74 GLU A C 1
ATOM 559 O O . GLU A 1 74 ? 97.097 -45.117 -54.990 1.00 128.80 74 GLU A O 1
ATOM 565 N N . GLU A 1 75 ? 95.152 -46.120 -55.535 1.00 128.80 75 GLU A N 1
ATOM 566 C CA . GLU A 1 75 ? 95.469 -46.188 -56.969 1.00 128.80 75 GLU A CA 1
ATOM 567 C C . GLU A 1 75 ? 96.784 -46.961 -57.133 1.00 128.80 75 GLU A C 1
ATOM 568 O O . GLU A 1 75 ? 97.436 -46.907 -58.184 1.00 128.80 75 GLU A O 1
ATOM 574 N N . GLY A 1 76 ? 97.147 -47.682 -56.065 1.00 128.80 76 GLY A N 1
ATOM 575 C CA . GLY A 1 76 ? 98.363 -48.481 -56.032 1.00 128.80 76 GLY A CA 1
ATOM 576 C C . GLY A 1 76 ? 98.060 -49.898 -55.571 1.00 128.80 76 GLY A C 1
ATOM 577 O O . GLY A 1 76 ? 98.852 -50.818 -55.779 1.00 128.80 76 GLY A O 1
ATOM 578 N N . LEU A 1 77 ? 96.904 -50.077 -54.941 1.00 128.80 77 LEU A N 1
ATOM 579 C CA . LEU A 1 77 ? 96.499 -51.396 -54.472 1.00 128.80 77 LEU A CA 1
ATOM 580 C C . LEU A 1 77 ? 96.221 -52.330 -55.651 1.00 128.80 77 LEU A C 1
ATOM 581 O O . LEU A 1 77 ? 96.287 -53.556 -55.518 1.00 128.80 77 LEU A O 1
ATOM 586 N N . ASP A 1 78 ? 95.915 -51.741 -56.806 1.00 128.80 78 ASP A N 1
ATOM 587 C CA . ASP A 1 78 ? 95.602 -52.504 -58.014 1.00 128.80 78 ASP A CA 1
ATOM 588 C C . ASP A 1 78 ? 96.690 -53.512 -58.419 1.00 128.80 78 ASP A C 1
ATOM 589 O O . ASP A 1 78 ? 96.620 -54.101 -59.500 1.00 128.80 78 ASP A O 1
ATOM 594 N N . LYS A 1 79 ? 97.676 -53.716 -57.547 1.00 128.80 79 LYS A N 1
ATOM 595 C CA . LYS A 1 79 ? 98.767 -54.655 -57.803 1.00 128.80 79 LYS A CA 1
ATOM 596 C C . LYS A 1 79 ? 98.470 -56.065 -57.326 1.00 128.80 79 LYS A C 1
ATOM 597 O O . LYS A 1 79 ? 97.874 -56.280 -56.271 1.00 128.80 79 LYS A O 1
ATOM 603 N N . ALA A 1 80 ? 98.923 -57.025 -58.116 1.00 128.80 80 ALA A N 1
ATOM 604 C CA . ALA A 1 80 ? 98.709 -58.420 -57.801 1.00 128.80 80 ALA A CA 1
ATOM 605 C C . ALA A 1 80 ? 99.944 -59.298 -58.004 1.00 128.80 80 ALA A C 1
ATOM 606 O O . ALA A 1 80 ? 100.811 -59.005 -58.833 1.00 128.80 80 ALA A O 1
ATOM 608 N N . PRO A 1 81 ? 100.044 -60.385 -57.224 1.00 128.80 81 PRO A N 1
ATOM 609 C CA . PRO A 1 81 ? 101.152 -61.335 -57.288 1.00 128.80 81 PRO A CA 1
ATOM 610 C C . PRO A 1 81 ? 100.952 -62.178 -58.524 1.00 128.80 81 PRO A C 1
ATOM 611 O O . PRO A 1 81 ? 100.854 -63.403 -58.436 1.00 128.80 81 PRO A O 1
ATOM 615 N N . ALA A 1 82 ? 100.869 -61.509 -59.673 1.00 127.68 82 ALA A N 1
ATOM 616 C CA . ALA A 1 82 ? 100.669 -62.178 -60.956 1.00 127.68 82 ALA A CA 1
ATOM 617 C C . ALA A 1 82 ? 101.683 -63.303 -61.148 1.00 127.68 82 ALA A C 1
ATOM 618 O O . ALA A 1 82 ? 101.318 -64.477 -61.288 1.00 127.68 82 ALA A O 1
ATOM 620 N N . TRP A 1 83 ? 102.958 -62.929 -61.149 1.00 127.68 83 TRP A N 1
ATOM 621 C CA . TRP A 1 83 ? 104.036 -63.884 -61.326 1.00 127.68 83 TRP A CA 1
ATOM 622 C C . TRP A 1 83 ? 103.860 -65.140 -60.472 1.00 127.68 83 TRP A C 1
ATOM 623 O O . TRP A 1 83 ? 103.952 -66.259 -60.972 1.00 127.68 83 TRP A O 1
ATOM 634 N N . LEU A 1 84 ? 103.604 -64.960 -59.182 1.00 127.68 84 LEU A N 1
ATOM 635 C CA . LEU A 1 84 ? 103.439 -66.094 -58.286 1.00 127.68 84 LEU A CA 1
ATOM 636 C C . LEU A 1 84 ? 102.334 -67.022 -58.748 1.00 127.68 84 LEU A C 1
ATOM 637 O O . LEU A 1 84 ? 102.557 -68.206 -58.997 1.00 127.68 84 LEU A O 1
ATOM 642 N N . TYR A 1 85 ? 101.133 -66.469 -58.849 1.00 127.68 85 TYR A N 1
ATOM 643 C CA . TYR A 1 85 ? 99.960 -67.223 -59.265 1.00 127.68 85 TYR A CA 1
ATOM 644 C C . TYR A 1 85 ? 100.162 -67.873 -60.627 1.00 127.68 85 TYR A C 1
ATOM 645 O O . TYR A 1 85 ? 100.012 -69.085 -60.758 1.00 127.68 85 TYR A O 1
ATOM 654 N N . GLU A 1 86 ? 100.512 -67.075 -61.633 1.00 127.68 86 GLU A N 1
ATOM 655 C CA . GLU A 1 86 ? 100.738 -67.606 -62.979 1.00 127.68 86 GLU A CA 1
ATOM 656 C C . GLU A 1 86 ? 101.753 -68.741 -62.942 1.00 127.68 86 GLU A C 1
ATOM 657 O O . GLU A 1 86 ? 101.757 -69.615 -63.807 1.00 127.68 86 GLU A O 1
ATOM 663 N N . GLY A 1 87 ? 102.618 -68.713 -61.936 1.00 127.68 87 GLY A N 1
ATOM 664 C CA . GLY A 1 87 ? 103.617 -69.750 -61.793 1.00 127.68 87 GLY A CA 1
ATOM 665 C C . GLY A 1 87 ? 102.980 -70.984 -61.199 1.00 127.68 87 GLY A C 1
ATOM 666 O O . GLY A 1 87 ? 103.203 -72.101 -61.660 1.00 127.68 87 GLY A O 1
ATOM 667 N N . MET A 1 88 ? 102.175 -70.782 -60.165 1.00 127.68 88 MET A N 1
ATOM 668 C CA . MET A 1 88 ? 101.499 -71.889 -59.514 1.00 127.68 88 MET A CA 1
ATOM 669 C C . MET A 1 88 ? 100.687 -72.655 -60.542 1.00 127.68 88 MET A C 1
ATOM 670 O O . MET A 1 88 ? 100.525 -73.868 -60.451 1.00 127.68 88 MET A O 1
ATOM 675 N N . ALA A 1 89 ? 100.174 -71.934 -61.527 1.00 127.68 89 ALA A N 1
ATOM 676 C CA . ALA A 1 89 ? 99.393 -72.561 -62.570 1.00 127.68 89 ALA A CA 1
ATOM 677 C C . ALA A 1 89 ? 100.290 -73.567 -63.267 1.00 127.68 89 ALA A C 1
ATOM 678 O O . ALA A 1 89 ? 100.055 -74.767 -63.196 1.00 127.68 89 ALA A O 1
ATOM 680 N N . ARG A 1 90 ? 101.331 -73.065 -63.925 1.00 127.68 90 ARG A N 1
ATOM 681 C CA . ARG A 1 90 ? 102.276 -73.913 -64.649 1.00 127.68 90 ARG A CA 1
ATOM 682 C C . ARG A 1 90 ? 102.536 -75.160 -63.828 1.00 127.68 90 ARG A C 1
ATOM 683 O O . ARG A 1 90 ? 102.354 -76.270 -64.309 1.00 127.68 90 ARG A O 1
ATOM 691 N N . ALA A 1 91 ? 102.942 -74.961 -62.579 1.00 127.68 91 ALA A N 1
ATOM 692 C CA . ALA A 1 91 ? 103.236 -76.059 -61.673 1.00 127.68 91 ALA A CA 1
ATOM 693 C C . ALA A 1 91 ? 102.129 -77.097 -61.660 1.00 127.68 91 ALA A C 1
ATOM 694 O O . ALA A 1 91 ? 102.380 -78.301 -61.736 1.00 127.68 91 ALA A O 1
ATOM 696 N N . PHE A 1 92 ? 100.900 -76.614 -61.553 1.00 127.68 92 PHE A N 1
ATOM 697 C CA . PHE A 1 92 ? 99.730 -77.482 -61.528 1.00 127.68 92 PHE A CA 1
ATOM 698 C C . PHE A 1 92 ? 99.598 -78.275 -62.820 1.00 127.68 92 PHE A C 1
ATOM 699 O O . PHE A 1 92 ? 99.509 -79.501 -62.792 1.00 127.68 92 PHE A O 1
ATOM 707 N N . ARG A 1 93 ? 99.582 -77.572 -63.950 1.00 127.68 93 ARG A N 1
ATOM 708 C CA . ARG A 1 93 ? 99.456 -78.220 -65.256 1.00 127.68 93 ARG A CA 1
ATOM 709 C C . ARG A 1 93 ? 100.556 -79.266 -65.505 1.00 127.68 93 ARG A C 1
ATOM 710 O O . ARG A 1 93 ? 100.318 -80.272 -66.180 1.00 127.68 93 ARG A O 1
ATOM 718 N N . GLU A 1 94 ? 101.747 -79.021 -64.952 1.00 127.68 94 GLU A N 1
ATOM 719 C CA . GLU A 1 94 ? 102.891 -79.928 -65.100 1.00 127.68 94 GLU A CA 1
ATOM 720 C C . GLU A 1 94 ? 102.821 -81.149 -64.169 1.00 127.68 94 GLU A C 1
ATOM 721 O O . GLU A 1 94 ? 103.718 -81.992 -64.191 1.00 127.68 94 GLU A O 1
ATOM 727 N N . GLY A 1 95 ? 101.772 -81.238 -63.348 1.00 127.68 95 GLY A N 1
ATOM 728 C CA . GLY A 1 95 ? 101.613 -82.390 -62.466 1.00 127.68 95 GLY A CA 1
ATOM 729 C C . GLY A 1 95 ? 101.678 -82.185 -60.956 1.00 127.68 95 GLY A C 1
ATOM 730 O O . GLY A 1 95 ? 101.402 -83.112 -60.188 1.00 127.68 95 GLY A O 1
ATOM 731 N N . ALA A 1 96 ? 102.028 -80.979 -60.524 1.00 128.80 96 ALA A N 1
ATOM 732 C CA . ALA A 1 96 ? 102.143 -80.678 -59.103 1.00 128.80 96 ALA A CA 1
ATOM 733 C C . ALA A 1 96 ? 100.819 -80.646 -58.347 1.00 128.80 96 ALA A C 1
ATOM 734 O O . ALA A 1 96 ? 99.924 -79.878 -58.682 1.00 128.80 96 ALA A O 1
ATOM 736 N N . ALA A 1 97 ? 100.713 -81.479 -57.317 1.00 101.46 97 ALA A N 1
ATOM 737 C CA . ALA A 1 97 ? 99.517 -81.545 -56.481 1.00 101.46 97 ALA A CA 1
ATOM 738 C C . ALA A 1 97 ? 99.312 -80.195 -55.803 1.00 101.46 97 ALA A C 1
ATOM 739 O O . ALA A 1 97 ? 100.214 -79.368 -55.807 1.00 101.46 97 ALA A O 1
ATOM 741 N N . ARG A 1 98 ? 98.136 -79.967 -55.219 1.00 101.46 98 ARG A N 1
ATOM 742 C CA . ARG A 1 98 ? 97.865 -78.696 -54.548 1.00 101.46 98 ARG A CA 1
ATOM 743 C C . ARG A 1 98 ? 97.047 -78.800 -53.266 1.00 101.46 98 ARG A C 1
ATOM 744 O O . ARG A 1 98 ? 95.817 -78.856 -53.299 1.00 101.46 98 ARG A O 1
ATOM 752 N N . LEU A 1 99 ? 97.752 -78.825 -52.140 1.00 101.46 99 LEU A N 1
ATOM 753 C CA . LEU A 1 99 ? 97.137 -78.882 -50.831 1.00 101.46 99 LEU A CA 1
ATOM 754 C C . LEU A 1 99 ? 96.846 -77.442 -50.501 1.00 101.46 99 LEU A C 1
ATOM 755 O O . LEU A 1 99 ? 97.407 -76.545 -51.098 1.00 101.46 99 LEU A O 1
ATOM 760 N N . ALA A 1 100 ? 95.961 -77.219 -49.551 1.00 101.46 100 ALA A N 1
ATOM 761 C CA . ALA A 1 100 ? 95.609 -75.870 -49.169 1.00 101.46 100 ALA A CA 1
ATOM 762 C C . ALA A 1 100 ? 94.932 -75.906 -47.814 1.00 101.46 100 ALA A C 1
ATOM 763 O O . ALA A 1 100 ? 93.876 -76.508 -47.644 1.00 101.46 100 ALA A O 1
ATOM 765 N N . VAL A 1 101 ? 95.560 -75.269 -46.842 1.00 101.46 101 VAL A N 1
ATOM 766 C CA . VAL A 1 101 ? 95.022 -75.225 -45.504 1.00 101.46 101 VAL A CA 1
ATOM 767 C C . VAL A 1 101 ? 94.093 -74.036 -45.407 1.00 101.46 101 VAL A C 1
ATOM 768 O O . VAL A 1 101 ? 94.454 -72.932 -45.811 1.00 101.46 101 VAL A O 1
ATOM 772 N N . SER A 1 102 ? 92.884 -74.268 -44.899 1.00 101.46 102 SER A N 1
ATOM 773 C CA . SER A 1 102 ? 91.908 -73.191 -44.752 1.00 101.46 102 SER A CA 1
ATOM 774 C C . SER A 1 102 ? 91.471 -73.008 -43.302 1.00 101.46 102 SER A C 1
ATOM 775 O O . SER A 1 102 ? 91.549 -73.926 -42.476 1.00 101.46 102 SER A O 1
ATOM 778 N N . GLY A 1 103 ? 91.004 -71.801 -43.011 1.00 128.80 103 GLY A N 1
ATOM 779 C CA . GLY A 1 103 ? 90.582 -71.461 -41.673 1.00 128.80 103 GLY A CA 1
ATOM 780 C C . GLY A 1 103 ? 91.019 -70.028 -41.465 1.00 128.80 103 GLY A C 1
ATOM 781 O O . GLY A 1 103 ? 92.101 -69.748 -40.938 1.00 128.80 103 GLY A O 1
ATOM 782 N N . SER A 1 104 ? 90.172 -69.110 -41.903 1.00 128.80 104 SER A N 1
ATOM 783 C CA . SER A 1 104 ? 90.478 -67.702 -41.771 1.00 128.80 104 SER A CA 1
ATOM 784 C C . SER A 1 104 ? 89.562 -67.003 -40.765 1.00 128.80 104 SER A C 1
ATOM 785 O O . SER A 1 104 ? 88.496 -67.517 -40.412 1.00 128.80 104 SER A O 1
ATOM 788 N N . ASP A 1 105 ? 90.009 -65.838 -40.300 1.00 128.80 105 ASP A N 1
ATOM 789 C CA . ASP A 1 105 ? 89.273 -65.012 -39.344 1.00 128.80 105 ASP A CA 1
ATOM 790 C C . ASP A 1 105 ? 88.465 -63.990 -40.138 1.00 128.80 105 ASP A C 1
ATOM 791 O O . ASP A 1 105 ? 89.020 -63.058 -40.722 1.00 128.80 105 ASP A O 1
ATOM 796 N N . PRO A 1 106 ? 87.135 -64.159 -40.170 1.00 128.80 106 PRO A N 1
ATOM 797 C CA . PRO A 1 106 ? 86.264 -63.242 -40.905 1.00 128.80 106 PRO A CA 1
ATOM 798 C C . PRO A 1 106 ? 86.470 -61.790 -40.507 1.00 128.80 106 PRO A C 1
ATOM 799 O O . PRO A 1 106 ? 86.489 -60.903 -41.356 1.00 128.80 106 PRO A O 1
ATOM 803 N N . LYS A 1 107 ? 86.644 -61.555 -39.210 1.00 128.80 107 LYS A N 1
ATOM 804 C CA . LYS A 1 107 ? 86.823 -60.203 -38.684 1.00 128.80 107 LYS A CA 1
ATOM 805 C C . LYS A 1 107 ? 88.270 -59.657 -38.669 1.00 128.80 107 LYS A C 1
ATOM 806 O O . LYS A 1 107 ? 88.678 -58.970 -37.721 1.00 128.80 107 LYS A O 1
ATOM 812 N N . ALA A 1 108 ? 89.036 -59.950 -39.718 1.00 128.80 108 ALA A N 1
ATOM 813 C CA . ALA A 1 108 ? 90.419 -59.487 -39.819 1.00 128.80 108 ALA A CA 1
ATOM 814 C C . ALA A 1 108 ? 90.438 -58.158 -40.559 1.00 128.80 108 ALA A C 1
ATOM 815 O O . ALA A 1 108 ? 91.214 -57.252 -40.260 1.00 128.80 108 ALA A O 1
ATOM 817 N N . LEU A 1 109 ? 89.556 -58.046 -41.535 1.00 128.80 109 LEU A N 1
ATOM 818 C CA . LEU A 1 109 ? 89.460 -56.837 -42.333 1.00 128.80 109 LEU A CA 1
ATOM 819 C C . LEU A 1 109 ? 88.405 -55.889 -41.744 1.00 128.80 109 LEU A C 1
ATOM 820 O O . LEU A 1 109 ? 87.955 -54.938 -42.397 1.00 128.80 109 LEU A O 1
ATOM 825 N N . GLU A 1 110 ? 88.019 -56.152 -40.499 1.00 128.80 110 GLU A N 1
ATOM 826 C CA . GLU A 1 110 ? 87.032 -55.318 -39.836 1.00 128.80 110 GLU A CA 1
ATOM 827 C C . GLU A 1 110 ? 87.662 -53.985 -39.447 1.00 128.80 110 GLU A C 1
ATOM 828 O O . GLU A 1 110 ? 88.821 -53.931 -39.022 1.00 128.80 110 GLU A O 1
ATOM 834 N N . GLY A 1 111 ? 86.890 -52.916 -39.605 1.00 128.80 111 GLY A N 1
ATOM 835 C CA . GLY A 1 111 ? 87.369 -51.590 -39.257 1.00 128.80 111 GLY A CA 1
ATOM 836 C C . GLY A 1 111 ? 88.138 -50.913 -40.372 1.00 128.80 111 GLY A C 1
ATOM 837 O O . GLY A 1 111 ? 88.779 -49.871 -40.163 1.00 128.80 111 GLY A O 1
ATOM 838 N N . LEU A 1 112 ? 88.063 -51.501 -41.564 1.00 128.80 112 LEU A N 1
ATOM 839 C CA . LEU A 1 112 ? 88.767 -50.972 -42.729 1.00 128.80 112 LEU A CA 1
ATOM 840 C C . LEU A 1 112 ? 87.805 -50.656 -43.877 1.00 128.80 112 LEU A C 1
ATOM 841 O O . LEU A 1 112 ? 86.887 -51.445 -44.165 1.00 128.80 112 LEU A O 1
ATOM 846 N N . PRO A 1 113 ? 88.002 -49.489 -44.542 1.00 128.80 113 PRO A N 1
ATOM 847 C CA . PRO A 1 113 ? 87.167 -49.036 -45.673 1.00 128.80 113 PRO A CA 1
ATOM 848 C C . PRO A 1 113 ? 86.976 -50.100 -46.779 1.00 128.80 113 PRO A C 1
ATOM 849 O O . PRO A 1 113 ? 87.879 -50.349 -47.592 1.00 128.80 113 PRO A O 1
ATOM 853 N N . PRO A 1 114 ? 85.781 -50.735 -46.810 1.00 127.68 114 PRO A N 1
ATOM 854 C CA . PRO A 1 114 ? 85.340 -51.786 -47.744 1.00 127.68 114 PRO A CA 1
ATOM 855 C C . PRO A 1 114 ? 85.493 -51.413 -49.210 1.00 127.68 114 PRO A C 1
ATOM 856 O O . PRO A 1 114 ? 85.502 -52.286 -50.088 1.00 127.68 114 PRO A O 1
ATOM 860 N N . GLU A 1 115 ? 85.596 -50.108 -49.462 1.00 127.68 115 GLU A N 1
ATOM 861 C CA . GLU A 1 115 ? 85.746 -49.593 -50.813 1.00 127.68 115 GLU A CA 1
ATOM 862 C C . GLU A 1 115 ? 87.078 -50.079 -51.362 1.00 127.68 115 GLU A C 1
ATOM 863 O O . GLU A 1 115 ? 87.156 -50.552 -52.505 1.00 127.68 115 GLU A O 1
ATOM 869 N N . LYS A 1 116 ? 88.113 -49.977 -50.525 1.00 127.68 116 LYS A N 1
ATOM 870 C CA . LYS A 1 116 ? 89.468 -50.393 -50.879 1.00 127.68 116 LYS A CA 1
ATOM 871 C C . LYS A 1 116 ? 89.606 -51.924 -50.924 1.00 127.68 116 LYS A C 1
ATOM 872 O O . LYS A 1 116 ? 90.005 -52.492 -51.944 1.00 127.68 116 LYS A O 1
ATOM 878 N N . VAL A 1 117 ? 89.270 -52.580 -49.815 1.00 127.68 117 VAL A N 1
ATOM 879 C CA . VAL A 1 117 ? 89.367 -54.033 -49.705 1.00 127.68 117 VAL A CA 1
ATOM 880 C C . VAL A 1 117 ? 88.896 -54.719 -50.966 1.00 127.68 117 VAL A C 1
ATOM 881 O O . VAL A 1 117 ? 89.442 -55.741 -51.379 1.00 127.68 117 VAL A O 1
ATOM 885 N N . GLY A 1 118 ? 87.852 -54.161 -51.557 1.00 127.68 118 GLY A N 1
ATOM 886 C CA . GLY A 1 118 ? 87.336 -54.722 -52.782 1.00 127.68 118 GLY A CA 1
ATOM 887 C C . GLY A 1 118 ? 88.351 -54.440 -53.867 1.00 127.68 118 GLY A C 1
ATOM 888 O O . GLY A 1 118 ? 88.827 -55.363 -54.533 1.00 127.68 118 GLY A O 1
ATOM 889 N N . ARG A 1 119 ? 88.699 -53.160 -54.021 1.00 127.68 119 ARG A N 1
ATOM 890 C CA . ARG A 1 119 ? 89.661 -52.702 -55.033 1.00 127.68 119 ARG A CA 1
ATOM 891 C C . ARG A 1 119 ? 90.930 -53.571 -55.048 1.00 127.68 119 ARG A C 1
ATOM 892 O O . ARG A 1 119 ? 91.602 -53.683 -56.084 1.00 127.68 119 ARG A O 1
ATOM 900 N N . ALA A 1 120 ? 91.234 -54.198 -53.908 1.00 127.68 120 ALA A N 1
ATOM 901 C CA . ALA A 1 120 ? 92.418 -55.045 -53.771 1.00 127.68 120 ALA A CA 1
ATOM 902 C C . ALA A 1 120 ? 92.166 -56.497 -54.148 1.00 127.68 120 ALA A C 1
ATOM 903 O O . ALA A 1 120 ? 92.980 -57.127 -54.832 1.00 127.68 120 ALA A O 1
ATOM 905 N N . GLN A 1 121 ? 91.037 -57.025 -53.698 1.00 127.68 121 GLN A N 1
ATOM 906 C CA . GLN A 1 121 ? 90.680 -58.413 -53.977 1.00 127.68 121 GLN A CA 1
ATOM 907 C C . GLN A 1 121 ? 90.221 -58.578 -55.426 1.00 127.68 121 GLN A C 1
ATOM 908 O O . GLN A 1 121 ? 90.421 -59.627 -56.049 1.00 127.68 121 GLN A O 1
ATOM 914 N N . LYS A 1 122 ? 89.592 -57.536 -55.956 1.00 127.68 122 LYS A N 1
ATOM 915 C CA . LYS A 1 122 ? 89.113 -57.562 -57.333 1.00 127.68 122 LYS A CA 1
ATOM 916 C C . LYS A 1 122 ? 90.301 -57.664 -58.276 1.00 127.68 122 LYS A C 1
ATOM 917 O O . LYS A 1 122 ? 90.169 -58.139 -59.409 1.00 127.68 122 LYS A O 1
ATOM 923 N N . ALA A 1 123 ? 91.458 -57.213 -57.800 1.00 127.68 123 ALA A N 1
ATOM 924 C CA . ALA A 1 123 ? 92.676 -57.260 -58.594 1.00 127.68 123 ALA A CA 1
ATOM 925 C C . ALA A 1 123 ? 93.390 -58.585 -58.351 1.00 127.68 123 ALA A C 1
ATOM 926 O O . ALA A 1 123 ? 94.033 -59.141 -59.255 1.00 127.68 123 ALA A O 1
ATOM 928 N N . ASN A 1 124 ? 93.272 -59.097 -57.131 1.00 127.68 124 ASN A N 1
ATOM 929 C CA . ASN A 1 124 ? 93.916 -60.360 -56.786 1.00 127.68 124 ASN A CA 1
ATOM 930 C C . ASN A 1 124 ? 93.318 -61.462 -57.651 1.00 127.68 124 ASN A C 1
ATOM 931 O O . ASN A 1 124 ? 94.017 -62.142 -58.403 1.00 127.68 124 ASN A O 1
ATOM 936 N N . ALA A 1 125 ? 92.006 -61.621 -57.544 1.00 127.68 125 ALA A N 1
ATOM 937 C CA . ALA A 1 125 ? 91.300 -62.637 -58.309 1.00 127.68 125 ALA A CA 1
ATOM 938 C C . ALA A 1 125 ? 91.619 -62.530 -59.806 1.00 127.68 125 ALA A C 1
ATOM 939 O O . ALA A 1 125 ? 91.563 -63.527 -60.535 1.00 127.68 125 ALA A O 1
ATOM 941 N N . ARG A 1 126 ? 91.958 -61.319 -60.250 1.00 127.68 126 ARG A N 1
ATOM 942 C CA . ARG A 1 126 ? 92.273 -61.058 -61.660 1.00 127.68 126 ARG A CA 1
ATOM 943 C C . ARG A 1 126 ? 93.551 -61.734 -62.109 1.00 127.68 126 ARG A C 1
ATOM 944 O O . ARG A 1 126 ? 93.667 -62.148 -63.261 1.00 127.68 126 ARG A O 1
ATOM 952 N N . ALA A 1 127 ? 94.506 -61.849 -61.201 1.00 127.68 127 ALA A N 1
ATOM 953 C CA . ALA A 1 127 ? 95.761 -62.494 -61.539 1.00 127.68 127 ALA A CA 1
ATOM 954 C C . ALA A 1 127 ? 95.706 -63.979 -61.196 1.00 127.68 127 ALA A C 1
ATOM 955 O O . ALA A 1 127 ? 96.276 -64.810 -61.902 1.00 127.68 127 ALA A O 1
ATOM 957 N N . TYR A 1 128 ? 95.004 -64.308 -60.118 1.00 127.68 128 TYR A N 1
ATOM 958 C CA . TYR A 1 128 ? 94.898 -65.689 -59.681 1.00 127.68 128 TYR A CA 1
ATOM 959 C C . TYR A 1 128 ? 94.116 -66.569 -60.647 1.00 127.68 128 TYR A C 1
ATOM 960 O O . TYR A 1 128 ? 94.350 -67.777 -60.727 1.00 127.68 128 TYR A O 1
ATOM 969 N N . LYS A 1 129 ? 93.195 -65.958 -61.382 1.00 127.68 129 LYS A N 1
ATOM 970 C CA . LYS A 1 129 ? 92.350 -66.673 -62.333 1.00 127.68 129 LYS A CA 1
ATOM 971 C C . LYS A 1 129 ? 92.961 -67.914 -63.017 1.00 127.68 129 LYS A C 1
ATOM 972 O O . LYS A 1 129 ? 92.457 -69.019 -62.849 1.00 127.68 129 LYS A O 1
ATOM 978 N N . PRO A 1 130 ? 94.051 -67.756 -63.788 1.00 127.68 130 PRO A N 1
ATOM 979 C CA . PRO A 1 130 ? 94.636 -68.928 -64.451 1.00 127.68 130 PRO A CA 1
ATOM 980 C C . PRO A 1 130 ? 94.956 -70.081 -63.514 1.00 127.68 130 PRO A C 1
ATOM 981 O O . PRO A 1 130 ? 95.006 -71.236 -63.932 1.00 127.68 130 PRO A O 1
ATOM 985 N N . ALA A 1 131 ? 95.169 -69.773 -62.244 1.00 127.68 131 ALA A N 1
ATOM 986 C CA . ALA A 1 131 ? 95.451 -70.813 -61.271 1.00 127.68 131 ALA A CA 1
ATOM 987 C C . ALA A 1 131 ? 94.133 -71.511 -60.989 1.00 127.68 131 ALA A C 1
ATOM 988 O O . ALA A 1 131 ? 93.982 -72.715 -61.220 1.00 127.68 131 ALA A O 1
ATOM 990 N N . LEU A 1 132 ? 93.181 -70.731 -60.486 1.00 127.68 132 LEU A N 1
ATOM 991 C CA . LEU A 1 132 ? 91.839 -71.224 -60.169 1.00 127.68 132 LEU A CA 1
ATOM 992 C C . LEU A 1 132 ? 91.410 -72.209 -61.250 1.00 127.68 132 LEU A C 1
ATOM 993 O O . LEU A 1 132 ? 91.093 -73.355 -60.958 1.00 127.68 132 LEU A O 1
ATOM 998 N N . GLU A 1 133 ? 91.417 -71.745 -62.500 1.00 127.68 133 GLU A N 1
ATOM 999 C CA . GLU A 1 133 ? 91.031 -72.563 -63.647 1.00 127.68 133 GLU A CA 1
ATOM 1000 C C . GLU A 1 133 ? 91.698 -73.924 -63.595 1.00 127.68 133 GLU A C 1
ATOM 1001 O O . GLU A 1 133 ? 91.053 -74.945 -63.833 1.00 127.68 133 GLU A O 1
ATOM 1007 N N . ALA A 1 134 ? 92.995 -73.923 -63.294 1.00 127.68 134 ALA A N 1
ATOM 1008 C CA . ALA A 1 134 ? 93.768 -75.149 -63.210 1.00 127.68 134 ALA A CA 1
ATOM 1009 C C . ALA A 1 134 ? 93.209 -76.077 -62.133 1.00 127.68 134 ALA A C 1
ATOM 1010 O O . ALA A 1 134 ? 93.287 -77.302 -62.269 1.00 127.68 134 ALA A O 1
ATOM 1012 N N . ILE A 1 135 ? 92.643 -75.493 -61.075 1.00 127.68 135 ILE A N 1
ATOM 1013 C CA . ILE A 1 135 ? 92.058 -76.262 -59.962 1.00 127.68 135 ILE A CA 1
ATOM 1014 C C . ILE A 1 135 ? 90.562 -76.581 -60.165 1.00 127.68 135 ILE A C 1
ATOM 1015 O O . ILE A 1 135 ? 90.118 -77.708 -59.903 1.00 127.68 135 ILE A O 1
ATOM 1020 N N . THR A 1 136 ? 89.797 -75.577 -60.611 1.00 127.68 136 THR A N 1
ATOM 1021 C CA . THR A 1 136 ? 88.354 -75.731 -60.868 1.00 127.68 136 THR A CA 1
ATOM 1022 C C . THR A 1 136 ? 88.205 -76.925 -61.813 1.00 127.68 136 THR A C 1
ATOM 1023 O O . THR A 1 136 ? 87.416 -77.863 -61.575 1.00 127.68 136 THR A O 1
ATOM 1027 N N . GLU A 1 137 ? 88.981 -76.858 -62.894 1.00 128.80 137 GLU A N 1
ATOM 1028 C CA . GLU A 1 137 ? 89.023 -77.896 -63.908 1.00 128.80 137 GLU A CA 1
ATOM 1029 C C . GLU A 1 137 ? 90.111 -78.860 -63.421 1.00 128.80 137 GLU A C 1
ATOM 1030 O O . GLU A 1 137 ? 91.304 -78.671 -63.702 1.00 128.80 137 GLU A O 1
ATOM 1036 N N . PHE A 1 138 ? 89.687 -79.875 -62.673 1.00 128.80 138 PHE A N 1
ATOM 1037 C CA . PHE A 1 138 ? 90.589 -80.870 -62.105 1.00 128.80 138 PHE A CA 1
ATOM 1038 C C . PHE A 1 138 ? 91.682 -81.363 -63.038 1.00 128.80 138 PHE A C 1
ATOM 1039 O O . PHE A 1 138 ? 91.441 -82.237 -63.877 1.00 128.80 138 PHE A O 1
ATOM 1047 N N . VAL A 1 139 ? 92.881 -80.795 -62.891 1.00 128.80 139 VAL A N 1
ATOM 1048 C CA . VAL A 1 139 ? 94.030 -81.189 -63.706 1.00 128.80 139 VAL A CA 1
ATOM 1049 C C . VAL A 1 139 ? 94.975 -81.968 -62.799 1.00 128.80 139 VAL A C 1
ATOM 1050 O O . VAL A 1 139 ? 95.512 -83.003 -63.200 1.00 128.80 139 VAL A O 1
ATOM 1054 N N . THR A 1 140 ? 95.163 -81.473 -61.576 1.00 128.80 140 THR A N 1
ATOM 1055 C CA . THR A 1 140 ? 96.008 -82.145 -60.590 1.00 128.80 140 THR A CA 1
ATOM 1056 C C . THR A 1 140 ? 95.135 -82.523 -59.413 1.00 128.80 140 THR A C 1
ATOM 1057 O O . THR A 1 140 ? 94.018 -82.032 -59.294 1.00 128.80 140 THR A O 1
ATOM 1061 N N . ASN A 1 141 ? 95.630 -83.400 -58.550 1.00 128.80 141 ASN A N 1
ATOM 1062 C CA . ASN A 1 141 ? 94.856 -83.799 -57.382 1.00 128.80 141 ASN A CA 1
ATOM 1063 C C . ASN A 1 141 ? 95.066 -82.771 -56.278 1.00 128.80 141 ASN A C 1
ATOM 1064 O O . ASN A 1 141 ? 96.176 -82.629 -55.776 1.00 128.80 141 ASN A O 1
ATOM 1069 N N . TRP A 1 142 ? 94.008 -82.042 -55.921 1.00 101.46 142 TRP A N 1
ATOM 1070 C CA . TRP A 1 142 ? 94.097 -81.026 -54.871 1.00 101.46 142 TRP A CA 1
ATOM 1071 C C . TRP A 1 142 ? 93.116 -81.299 -53.750 1.00 101.46 142 TRP A C 1
ATOM 1072 O O . TRP A 1 142 ? 92.179 -82.079 -53.915 1.00 101.46 142 TRP A O 1
ATOM 1083 N N . THR A 1 143 ? 93.330 -80.643 -52.618 1.00 101.46 143 THR A N 1
ATOM 1084 C CA . THR A 1 143 ? 92.477 -80.830 -51.457 1.00 101.46 143 THR A CA 1
ATOM 1085 C C . THR A 1 143 ? 92.425 -79.561 -50.649 1.00 101.46 143 THR A C 1
ATOM 1086 O O . THR A 1 143 ? 93.027 -78.566 -51.021 1.00 101.46 143 THR 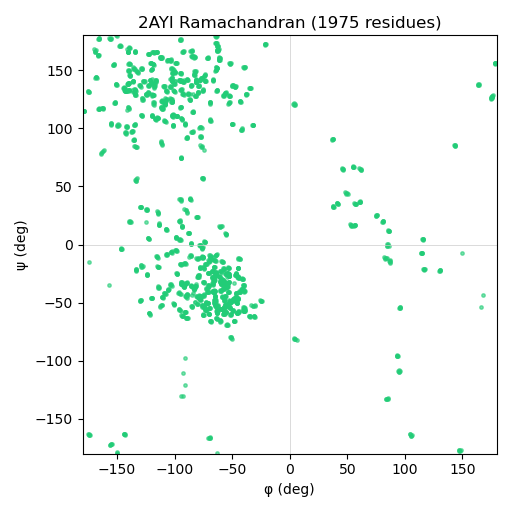A O 1
ATOM 1090 N N . ILE A 1 144 ? 91.679 -79.595 -49.552 1.00 101.46 144 ILE A N 1
ATOM 1091 C CA . ILE A 1 144 ? 91.571 -78.461 -48.658 1.00 101.46 144 ILE A CA 1
ATOM 1092 C C . ILE A 1 144 ? 91.357 -78.935 -47.227 1.00 101.46 144 ILE A C 1
ATOM 1093 O O . ILE A 1 144 ? 90.250 -79.339 -46.869 1.00 101.46 144 ILE A O 1
ATOM 1098 N N . VAL A 1 145 ? 92.414 -78.915 -46.415 1.00 101.46 145 VAL A N 1
ATOM 1099 C CA . VAL A 1 145 ? 92.267 -79.312 -45.026 1.00 101.46 145 VAL A CA 1
ATOM 1100 C C . VAL A 1 145 ? 92.207 -78.035 -44.259 1.00 101.46 145 VAL A C 1
ATOM 1101 O O . VAL A 1 145 ? 92.769 -77.029 -44.677 1.00 101.46 145 VAL A O 1
ATOM 1105 N N . PRO A 1 146 ? 91.517 -78.049 -43.122 1.00 101.46 146 PRO A N 1
ATOM 1106 C CA . PRO A 1 146 ? 91.364 -76.869 -42.285 1.00 101.46 146 PRO A CA 1
ATOM 1107 C C . PRO A 1 146 ? 91.683 -77.065 -40.809 1.00 101.46 146 PRO A C 1
ATOM 1108 O O . PRO A 1 146 ? 91.291 -78.088 -40.239 1.00 101.46 146 PRO A O 1
ATOM 1112 N N . PHE A 1 147 ? 92.394 -76.123 -40.189 1.00 128.80 147 PHE A N 1
ATOM 1113 C CA . PHE A 1 147 ? 92.600 -76.223 -38.740 1.00 128.80 147 PHE A CA 1
ATOM 1114 C C . PHE A 1 147 ? 92.472 -74.858 -38.091 1.00 128.80 147 PHE A C 1
ATOM 1115 O O . PHE A 1 147 ? 92.658 -73.824 -38.742 1.00 128.80 147 PHE A O 1
ATOM 1123 N N . ALA A 1 148 ? 92.140 -74.900 -36.800 1.00 128.80 148 ALA A N 1
ATOM 1124 C CA . ALA A 1 148 ? 91.951 -73.748 -35.936 1.00 128.80 148 ALA A CA 1
ATOM 1125 C C . ALA A 1 148 ? 92.609 -72.455 -36.368 1.00 128.80 148 ALA A C 1
ATOM 1126 O O . ALA A 1 148 ? 93.409 -72.393 -37.305 1.00 128.80 148 ALA A O 1
ATOM 1128 N N . HIS A 1 149 ? 92.277 -71.412 -35.635 1.00 128.80 149 HIS A N 1
ATOM 1129 C CA . HIS A 1 149 ? 92.790 -70.115 -35.940 1.00 128.80 149 HIS A CA 1
ATOM 1130 C C . HIS A 1 149 ? 92.085 -69.217 -34.952 1.00 128.80 149 HIS A C 1
ATOM 1131 O O . HIS A 1 149 ? 90.865 -69.253 -34.819 1.00 128.80 149 HIS A O 1
ATOM 1138 N N . PRO A 1 150 ? 92.843 -68.414 -34.211 1.00 128.80 150 PRO A N 1
ATOM 1139 C CA . PRO A 1 150 ? 92.296 -67.484 -33.217 1.00 128.80 150 PRO A CA 1
ATOM 1140 C C . PRO A 1 150 ? 91.346 -66.453 -33.829 1.00 128.80 150 PRO A C 1
ATOM 1141 O O . PRO A 1 150 ? 91.036 -65.431 -33.219 1.00 128.80 150 PRO A O 1
ATOM 1145 N N . GLY A 1 151 ? 90.917 -66.730 -35.054 1.00 127.68 151 GLY A N 1
ATOM 1146 C CA . GLY A 1 151 ? 89.999 -65.863 -35.765 1.00 127.68 151 GLY A CA 1
ATOM 1147 C C . GLY A 1 151 ? 88.810 -66.724 -36.112 1.00 127.68 151 GLY A C 1
ATOM 1148 O O . GLY A 1 151 ? 87.903 -66.347 -36.842 1.00 127.68 151 GLY A O 1
ATOM 1149 N N . TRP A 1 152 ? 88.863 -67.930 -35.590 1.00 127.68 152 TRP A N 1
ATOM 1150 C CA . TRP A 1 152 ? 87.806 -68.883 -35.752 1.00 127.68 152 TRP A CA 1
ATOM 1151 C C . TRP A 1 152 ? 87.279 -69.345 -34.432 1.00 127.68 152 TRP A C 1
ATOM 1152 O O . TRP A 1 152 ? 86.114 -69.153 -34.094 1.00 127.68 152 TRP A O 1
ATOM 1163 N N . ALA A 1 153 ? 88.187 -69.911 -33.653 1.00 127.68 153 ALA A N 1
ATOM 1164 C CA . ALA A 1 153 ? 87.819 -70.370 -32.336 1.00 127.68 153 ALA A CA 1
ATOM 1165 C C . ALA A 1 153 ? 87.338 -69.114 -31.621 1.00 127.68 153 ALA A C 1
ATOM 1166 O O . ALA A 1 153 ? 86.564 -69.190 -30.670 1.00 127.68 153 ALA A O 1
ATOM 1168 N N . ARG A 1 154 ? 87.782 -67.957 -32.108 1.00 127.68 154 ARG A N 1
ATOM 1169 C CA . ARG A 1 154 ? 87.382 -66.702 -31.494 1.00 127.68 154 ARG A CA 1
ATOM 1170 C C . ARG A 1 154 ? 86.051 -66.206 -32.061 1.00 127.68 154 ARG A C 1
ATOM 1171 O O . ARG A 1 154 ? 85.451 -65.256 -31.548 1.00 127.68 154 ARG A O 1
ATOM 1179 N N . ALA A 1 155 ? 85.580 -66.846 -33.120 1.00 127.68 155 ALA A N 1
ATOM 1180 C CA . ALA A 1 155 ? 84.306 -66.431 -33.695 1.00 127.68 155 ALA A CA 1
ATOM 1181 C C . ALA A 1 155 ? 83.244 -67.513 -33.563 1.00 127.68 155 ALA A C 1
ATOM 1182 O O . ALA A 1 155 ? 82.072 -67.203 -33.361 1.00 127.68 155 ALA A O 1
ATOM 1184 N N . VAL A 1 156 ? 83.652 -68.773 -33.688 1.00 127.68 156 VAL A N 1
ATOM 1185 C CA . VAL A 1 156 ? 82.725 -69.886 -33.556 1.00 127.68 156 VAL A CA 1
ATOM 1186 C C . VAL A 1 156 ? 82.203 -69.911 -32.131 1.00 127.68 156 VAL A C 1
ATOM 1187 O O . VAL A 1 156 ? 80.992 -69.948 -31.889 1.00 127.68 156 VAL A O 1
ATOM 1191 N N . PHE A 1 157 ? 83.133 -69.910 -31.187 1.00 128.80 157 PHE A N 1
ATOM 1192 C CA . PHE A 1 157 ? 82.772 -69.890 -29.778 1.00 128.80 157 PHE A CA 1
ATOM 1193 C C . PHE A 1 157 ? 83.173 -68.530 -29.212 1.00 128.80 157 PHE A C 1
ATOM 1194 O O . PHE A 1 157 ? 84.334 -68.125 -29.334 1.00 128.80 157 PHE A O 1
ATOM 1202 N N . PRO A 1 158 ? 82.228 -67.780 -28.624 1.00 128.80 158 PRO A N 1
ATOM 1203 C CA . PRO A 1 158 ? 82.730 -66.499 -28.090 1.00 128.80 158 PRO A CA 1
ATOM 1204 C C . PRO A 1 158 ? 83.166 -66.758 -26.632 1.00 128.80 158 PRO A C 1
ATOM 1205 O O . PRO A 1 158 ? 83.121 -65.863 -25.780 1.00 128.80 158 PRO A O 1
ATOM 1209 N N . GLY A 1 159 ? 83.588 -68.006 -26.381 1.00 128.80 159 GLY A N 1
ATOM 1210 C CA . GLY A 1 159 ? 84.028 -68.460 -25.065 1.00 128.80 159 GLY A CA 1
ATOM 1211 C C . GLY A 1 159 ? 85.420 -67.996 -24.665 1.00 128.80 159 GLY A C 1
ATOM 1212 O O . GLY A 1 159 ? 86.399 -68.714 -24.834 1.00 128.80 159 GLY A O 1
ATOM 1213 N N . LEU A 1 160 ? 85.421 -66.777 -24.125 1.00 128.80 160 LEU A N 1
ATOM 1214 C CA . LEU A 1 160 ? 86.680 -66.109 -23.665 1.00 128.80 160 LEU A CA 1
ATOM 1215 C C . LEU A 1 160 ? 87.954 -66.959 -24.006 1.00 128.80 160 LEU A C 1
ATOM 1216 O O . LEU A 1 160 ? 88.626 -66.659 -25.000 1.00 128.80 160 LEU A O 1
ATOM 1221 N N . PRO A 1 161 ? 88.298 -67.984 -23.180 1.00 128.80 161 PRO A N 1
ATOM 1222 C CA . PRO A 1 161 ? 89.514 -68.813 -23.420 1.00 128.80 161 PRO A CA 1
ATOM 1223 C C . PRO A 1 161 ? 89.833 -68.960 -24.931 1.00 128.80 161 PRO A C 1
ATOM 1224 O O . PRO A 1 161 ? 89.220 -69.786 -25.631 1.00 128.80 161 PRO A O 1
ATOM 1228 N N . GLU A 1 162 ? 90.831 -68.205 -25.404 1.00 127.68 162 GLU A N 1
ATOM 1229 C CA . GLU A 1 162 ? 91.279 -68.316 -26.797 1.00 127.68 162 GLU A CA 1
ATOM 1230 C C . GLU A 1 162 ? 92.077 -69.643 -26.837 1.00 127.68 162 GLU A C 1
ATOM 1231 O O . GLU A 1 162 ? 91.931 -70.443 -27.760 1.00 127.68 162 GLU A O 1
ATOM 1237 N N . GLU A 1 163 ? 92.911 -69.877 -25.825 1.00 127.68 163 GLU A N 1
ATOM 1238 C CA . GLU A 1 163 ? 93.679 -71.112 -25.714 1.00 127.68 163 GLU A CA 1
ATOM 1239 C C . GLU A 1 163 ? 92.701 -72.274 -25.773 1.00 127.68 163 GLU A C 1
ATOM 1240 O O . GLU A 1 163 ? 92.994 -73.311 -26.358 1.00 127.68 163 GLU A O 1
ATOM 1246 N N . GLU A 1 164 ? 91.527 -72.073 -25.186 1.00 127.68 164 GLU A N 1
ATOM 1247 C CA . GLU A 1 164 ? 90.509 -73.108 -25.126 1.00 127.68 164 GLU A CA 1
ATOM 1248 C C . GLU A 1 164 ? 89.463 -73.065 -26.243 1.00 127.68 164 GLU A C 1
ATOM 1249 O O . GLU A 1 164 ? 88.749 -74.032 -26.471 1.00 127.68 164 GLU A O 1
ATOM 1255 N N . ALA A 1 165 ? 89.355 -71.949 -26.943 1.00 127.68 165 ALA A N 1
ATOM 1256 C CA . ALA A 1 165 ? 88.396 -71.879 -28.028 1.00 127.68 165 ALA A CA 1
ATOM 1257 C C . ALA A 1 165 ? 88.908 -72.874 -29.048 1.00 127.68 165 ALA A C 1
ATOM 1258 O O . ALA A 1 165 ? 88.172 -73.729 -29.524 1.00 127.68 165 ALA A O 1
ATOM 1260 N N . VAL A 1 166 ? 90.192 -72.756 -29.363 1.00 127.68 166 VAL A N 1
ATOM 1261 C CA . VAL A 1 166 ? 90.841 -73.658 -30.302 1.00 127.68 166 VAL A CA 1
ATOM 1262 C C . VAL A 1 166 ? 90.640 -75.042 -29.740 1.00 127.68 166 VAL A C 1
ATOM 1263 O O . VAL A 1 166 ? 90.228 -75.956 -30.447 1.00 127.68 166 VAL A O 1
ATOM 1267 N N . ARG A 1 167 ? 90.931 -75.170 -28.451 1.00 127.68 167 ARG A N 1
ATOM 1268 C CA . ARG A 1 167 ? 90.786 -76.431 -27.717 1.00 127.68 167 ARG A CA 1
ATOM 1269 C C . ARG A 1 167 ? 89.449 -77.129 -28.042 1.00 127.68 167 ARG A C 1
ATOM 1270 O O . ARG A 1 167 ? 89.328 -78.358 -27.947 1.00 127.68 167 ARG A O 1
ATOM 1278 N N . ARG A 1 168 ? 88.437 -76.335 -28.383 1.00 127.68 168 ARG A N 1
ATOM 1279 C CA . ARG A 1 168 ? 87.120 -76.875 -28.694 1.00 127.68 168 ARG A CA 1
ATOM 1280 C C . ARG A 1 168 ? 87.058 -77.090 -30.198 1.00 127.68 168 ARG A C 1
ATOM 1281 O O . ARG A 1 168 ? 86.901 -78.214 -30.688 1.00 127.68 168 ARG A O 1
ATOM 1289 N N . LEU A 1 169 ? 87.207 -75.989 -30.919 1.00 127.68 169 LEU A N 1
ATOM 1290 C CA . LEU A 1 169 ? 87.186 -75.996 -32.367 1.00 127.68 169 LEU A CA 1
ATOM 1291 C C . LEU A 1 169 ? 88.094 -77.065 -32.940 1.00 127.68 169 LEU A C 1
ATOM 1292 O O . LEU A 1 169 ? 87.695 -77.825 -33.815 1.00 127.68 169 LEU A O 1
ATOM 1297 N N . TRP A 1 170 ? 89.321 -77.134 -32.447 1.00 127.68 170 TRP A N 1
ATOM 1298 C CA . TRP A 1 170 ? 90.234 -78.135 -32.962 1.00 127.68 170 TRP A CA 1
ATOM 1299 C C . TRP A 1 170 ? 89.564 -79.504 -32.879 1.00 127.68 170 TRP A C 1
ATOM 1300 O O . TRP A 1 170 ? 89.752 -80.351 -33.753 1.00 127.68 170 TRP A O 1
ATOM 1311 N N . GLU A 1 171 ? 88.728 -79.684 -31.860 1.00 127.68 171 GLU A N 1
ATOM 1312 C CA . GLU A 1 171 ? 88.059 -80.956 -31.625 1.00 127.68 171 GLU A CA 1
ATOM 1313 C C . GLU A 1 171 ? 86.855 -81.175 -32.506 1.00 127.68 171 GLU A C 1
ATOM 1314 O O . GLU A 1 171 ? 86.481 -82.312 -32.795 1.00 127.68 171 GLU A O 1
ATOM 1320 N N . ALA A 1 172 ? 86.239 -80.080 -32.924 1.00 127.68 172 ALA A N 1
ATOM 1321 C CA . ALA A 1 172 ? 85.070 -80.164 -33.786 1.00 127.68 172 ALA A CA 1
ATOM 1322 C C . ALA A 1 172 ? 85.503 -80.745 -35.115 1.00 127.68 172 ALA A C 1
ATOM 1323 O O . ALA A 1 172 ? 84.813 -81.573 -35.712 1.00 127.68 172 ALA A O 1
ATOM 1325 N N . ILE A 1 173 ? 86.662 -80.290 -35.568 1.00 127.68 173 ILE A N 1
ATOM 1326 C CA . ILE A 1 173 ? 87.229 -80.741 -36.818 1.00 127.68 173 ILE A CA 1
ATOM 1327 C C . ILE A 1 173 ? 87.613 -82.199 -36.806 1.00 127.68 173 ILE A C 1
ATOM 1328 O O . ILE A 1 173 ? 87.561 -82.857 -37.837 1.00 127.68 173 ILE A O 1
ATOM 1333 N N . PHE A 1 174 ? 88.001 -82.714 -35.646 1.00 127.68 174 PHE A N 1
ATOM 1334 C CA . PHE A 1 174 ? 88.377 -84.124 -35.550 1.00 127.68 174 PHE A CA 1
ATOM 1335 C C . PHE A 1 174 ? 87.160 -85.040 -35.736 1.00 127.68 174 PHE A C 1
ATOM 1336 O O . PHE A 1 174 ? 87.292 -86.265 -35.901 1.00 127.68 174 PHE A O 1
ATOM 1344 N N . GLN A 1 175 ? 85.974 -84.433 -35.696 1.00 127.68 175 GLN A N 1
ATOM 1345 C CA . GLN A 1 175 ? 84.732 -85.166 -35.906 1.00 127.68 175 GLN A CA 1
ATOM 1346 C C . GLN A 1 175 ? 84.269 -84.927 -37.354 1.00 127.68 175 GLN A C 1
ATOM 1347 O O . GLN A 1 175 ? 84.004 -85.876 -38.105 1.00 127.68 175 GLN A O 1
ATOM 1353 N N . ALA A 1 176 ? 84.195 -83.658 -37.746 1.00 127.68 176 ALA A N 1
ATOM 1354 C CA . ALA A 1 176 ? 83.761 -83.301 -39.090 1.00 127.68 176 ALA A CA 1
ATOM 1355 C C . ALA A 1 176 ? 84.623 -83.906 -40.186 1.00 127.68 176 ALA A C 1
ATOM 1356 O O . ALA A 1 176 ? 84.143 -84.154 -41.281 1.00 127.68 176 ALA A O 1
ATOM 1358 N N . THR A 1 177 ? 85.898 -84.129 -39.895 1.00 127.68 177 THR A N 1
ATOM 1359 C CA . THR A 1 177 ? 86.822 -84.686 -40.877 1.00 127.68 177 THR A CA 1
ATOM 1360 C C . THR A 1 177 ? 86.872 -86.181 -40.742 1.00 127.68 177 THR A C 1
ATOM 1361 O O . THR A 1 177 ? 87.496 -86.871 -41.555 1.00 127.68 177 THR A O 1
ATOM 1365 N N . PRO A 1 184 ? 89.501 -93.669 -39.153 1.00 127.68 184 PRO A N 1
ATOM 1366 C CA . PRO A 1 184 ? 88.896 -92.726 -40.110 1.00 127.68 184 PRO A CA 1
ATOM 1367 C C . PRO A 1 184 ? 88.793 -93.147 -41.579 1.00 127.68 184 PRO A C 1
ATOM 1368 O O . PRO A 1 184 ? 87.761 -92.975 -42.235 1.00 127.68 184 PRO A O 1
ATOM 1372 N N . ILE A 1 185 ? 89.857 -93.733 -42.083 1.00 127.68 185 ILE A N 1
ATOM 1373 C CA . ILE A 1 185 ? 89.907 -94.111 -43.474 1.00 127.68 185 ILE A CA 1
ATOM 1374 C C . ILE A 1 185 ? 88.771 -95.045 -43.844 1.00 127.68 185 ILE A C 1
ATOM 1375 O O . ILE A 1 185 ? 88.239 -94.992 -44.960 1.00 127.68 185 ILE A O 1
ATOM 1380 N N . ALA A 1 186 ? 88.406 -95.903 -42.895 1.00 127.68 186 ALA A N 1
ATOM 1381 C CA . ALA A 1 186 ? 87.345 -96.890 -43.098 1.00 127.68 186 ALA A CA 1
ATOM 1382 C C . ALA A 1 186 ? 85.938 -96.303 -42.964 1.00 127.68 186 ALA A C 1
ATOM 1383 O O . ALA A 1 186 ? 84.949 -96.962 -43.300 1.00 127.68 186 ALA A O 1
ATOM 1385 N N . ALA A 1 187 ? 85.859 -95.078 -42.452 1.00 127.68 187 ALA A N 1
ATOM 1386 C CA . ALA A 1 187 ? 84.585 -94.402 -42.294 1.00 127.68 187 ALA A CA 1
ATOM 1387 C C . ALA A 1 187 ? 84.411 -93.539 -43.543 1.00 127.68 187 ALA A C 1
ATOM 1388 O O . ALA A 1 187 ? 83.293 -93.328 -44.030 1.00 127.68 187 ALA A O 1
ATOM 1390 N N . TRP A 1 188 ? 85.541 -93.067 -44.064 1.00 127.68 188 TRP A N 1
ATOM 1391 C CA . TRP A 1 188 ? 85.565 -92.222 -45.255 1.00 127.68 188 TRP A CA 1
ATOM 1392 C C . TRP A 1 188 ? 85.435 -93.064 -46.490 1.00 127.68 188 TRP A C 1
ATOM 1393 O O . TRP A 1 188 ? 84.980 -92.607 -47.533 1.00 127.68 188 TRP A O 1
ATOM 1404 N N . GLU A 1 189 ? 85.872 -94.302 -46.375 1.00 127.68 189 GLU A N 1
ATOM 1405 C CA . GLU A 1 189 ? 85.793 -95.206 -47.498 1.00 127.68 189 GLU A CA 1
ATOM 1406 C C . GLU A 1 189 ? 84.314 -95.539 -47.701 1.00 127.68 189 GLU A C 1
ATOM 1407 O O . GLU A 1 189 ? 83.823 -95.576 -48.825 1.00 127.68 189 GLU A O 1
ATOM 1413 N N . ALA A 1 190 ? 83.602 -95.747 -46.599 1.00 127.68 190 ALA A N 1
ATOM 1414 C CA . ALA A 1 190 ? 82.188 -96.088 -46.655 1.00 127.68 190 ALA A CA 1
ATOM 1415 C C . ALA A 1 190 ? 81.333 -94.841 -46.667 1.00 127.68 190 ALA A C 1
ATOM 1416 O O . ALA A 1 190 ? 80.121 -94.924 -46.510 1.00 127.68 190 ALA A O 1
ATOM 1418 N N . HIS A 1 191 ? 81.963 -93.685 -46.839 1.00 127.68 191 HIS A N 1
ATOM 1419 C CA . HIS A 1 191 ? 81.223 -92.430 -46.895 1.00 127.68 191 HIS A CA 1
ATOM 1420 C C . HIS A 1 191 ? 81.192 -91.994 -48.346 1.00 127.68 191 HIS A C 1
ATOM 1421 O O . HIS A 1 191 ? 80.197 -91.469 -48.835 1.00 127.68 191 HIS A O 1
ATOM 1428 N N . ASN A 1 192 ? 82.299 -92.211 -49.038 1.00 127.68 192 ASN A N 1
ATOM 1429 C CA . ASN A 1 192 ? 82.359 -91.846 -50.438 1.00 127.68 192 ASN A CA 1
ATOM 1430 C C . ASN A 1 192 ? 81.483 -92.807 -51.207 1.00 127.68 192 ASN A C 1
ATOM 1431 O O . ASN A 1 192 ? 81.022 -92.489 -52.296 1.00 127.68 192 ASN A O 1
ATOM 1436 N N . ARG A 1 193 ? 81.273 -93.995 -50.653 1.00 127.68 193 ARG A N 1
ATOM 1437 C CA . ARG A 1 193 ? 80.418 -94.975 -51.306 1.00 127.68 193 ARG A CA 1
ATOM 1438 C C . ARG A 1 193 ? 78.992 -94.533 -51.034 1.00 127.68 193 ARG A C 1
ATOM 1439 O O . ARG A 1 193 ? 78.170 -94.462 -51.946 1.00 127.68 193 ARG A O 1
ATOM 1447 N N . ALA A 1 194 ? 78.713 -94.220 -49.771 1.00 127.68 194 ALA A N 1
ATOM 1448 C CA . ALA A 1 194 ? 77.386 -93.771 -49.354 1.00 127.68 194 ALA A CA 1
ATOM 1449 C C . ALA A 1 194 ? 76.936 -92.530 -50.139 1.00 127.68 194 ALA A C 1
ATOM 1450 O O . ALA A 1 194 ? 75.741 -92.227 -50.201 1.00 127.68 194 ALA A O 1
ATOM 1452 N N . LEU A 1 195 ? 77.898 -91.818 -50.728 1.00 127.68 195 LEU A N 1
ATOM 1453 C CA . LEU A 1 195 ? 77.614 -90.633 -51.526 1.00 127.68 195 LEU A CA 1
ATOM 1454 C C . LEU A 1 195 ? 77.410 -91.030 -52.976 1.00 127.68 195 LEU A C 1
ATOM 1455 O O . LEU A 1 195 ? 76.336 -90.853 -53.525 1.00 127.68 195 LEU A O 1
ATOM 1460 N N . HIS A 1 196 ? 78.451 -91.570 -53.592 1.00 127.68 196 HIS A N 1
ATOM 1461 C CA . HIS A 1 196 ? 78.360 -91.990 -54.974 1.00 127.68 196 HIS A CA 1
ATOM 1462 C C . HIS A 1 196 ? 77.071 -92.751 -55.202 1.00 127.68 196 HIS A C 1
ATOM 1463 O O . HIS A 1 196 ? 76.627 -92.872 -56.338 1.00 127.68 196 HIS A O 1
ATOM 1470 N N . GLU A 1 197 ? 76.466 -93.262 -54.133 1.00 127.68 197 GLU A N 1
ATOM 1471 C CA . GLU A 1 197 ? 75.203 -93.977 -54.274 1.00 127.68 197 GLU A CA 1
ATOM 1472 C C . GLU A 1 197 ? 74.089 -92.964 -54.479 1.00 127.68 197 GLU A C 1
ATOM 1473 O O . GLU A 1 197 ? 73.325 -93.062 -55.435 1.00 127.68 197 GLU A O 1
ATOM 1479 N N . LYS A 1 198 ? 73.991 -91.983 -53.591 1.00 127.68 198 LYS A N 1
ATOM 1480 C CA . LYS A 1 198 ? 72.960 -90.974 -53.751 1.00 127.68 198 LYS A CA 1
ATOM 1481 C C . LYS A 1 198 ? 73.186 -90.299 -55.085 1.00 127.68 198 LYS A C 1
ATOM 1482 O O . LYS A 1 198 ? 72.243 -90.010 -55.811 1.00 127.68 198 LYS A O 1
ATOM 1488 N N . VAL A 1 199 ? 74.445 -90.065 -55.424 1.00 127.68 199 VAL A N 1
ATOM 1489 C CA . VAL A 1 199 ? 74.753 -89.404 -56.681 1.00 127.68 199 VAL A CA 1
ATOM 1490 C C . VAL A 1 199 ? 74.329 -90.255 -57.861 1.00 127.68 199 VAL A C 1
ATOM 1491 O O . VAL A 1 199 ? 74.090 -89.750 -58.950 1.00 127.68 199 VAL A O 1
ATOM 1495 N N . ALA A 1 200 ? 74.244 -91.557 -57.647 1.00 127.68 200 ALA A N 1
ATOM 1496 C CA . ALA A 1 200 ? 73.830 -92.451 -58.715 1.00 127.68 200 ALA A CA 1
ATOM 1497 C C . ALA A 1 200 ? 72.315 -92.376 -58.831 1.00 127.68 200 ALA A C 1
ATOM 1498 O O . ALA A 1 200 ? 71.767 -92.298 -59.926 1.00 127.68 200 ALA A O 1
ATOM 1500 N N . TYR A 1 201 ? 71.646 -92.407 -57.687 1.00 127.68 201 TYR A N 1
ATOM 1501 C CA . TYR A 1 201 ? 70.198 -92.327 -57.631 1.00 127.68 201 TYR A CA 1
ATOM 1502 C C . TYR A 1 201 ? 69.762 -91.075 -58.361 1.00 127.68 201 TYR A C 1
ATOM 1503 O O . TYR A 1 201 ? 69.191 -91.140 -59.437 1.00 127.68 201 TYR A O 1
ATOM 1512 N N . LEU A 1 202 ? 70.069 -89.929 -57.775 1.00 127.68 202 LEU A N 1
ATOM 1513 C CA . LEU A 1 202 ? 69.692 -88.648 -58.345 1.00 127.68 202 LEU A CA 1
ATOM 1514 C C . LEU A 1 202 ? 69.923 -88.468 -59.840 1.00 127.68 202 LEU A C 1
ATOM 1515 O O . LEU A 1 202 ? 69.217 -87.683 -60.482 1.00 127.68 202 LEU A O 1
ATOM 1520 N N . ASN A 1 203 ? 70.907 -89.172 -60.396 1.00 127.68 203 ASN A N 1
ATOM 1521 C CA . ASN A 1 203 ? 71.212 -89.046 -61.822 1.00 127.68 203 ASN A CA 1
ATOM 1522 C C . ASN A 1 203 ? 70.305 -89.920 -62.652 1.00 127.68 203 ASN A C 1
ATOM 1523 O O . ASN A 1 203 ? 69.898 -89.552 -63.751 1.00 127.68 203 ASN A O 1
ATOM 1528 N N . ALA A 1 204 ? 70.009 -91.092 -62.111 1.00 127.68 204 ALA A N 1
ATOM 1529 C CA . ALA A 1 204 ? 69.170 -92.066 -62.782 1.00 127.68 204 ALA A CA 1
ATOM 1530 C C . ALA A 1 204 ? 67.706 -91.666 -62.805 1.00 127.68 204 ALA A C 1
ATOM 1531 O O . ALA A 1 204 ? 67.074 -91.693 -63.858 1.00 127.68 204 ALA A O 1
ATOM 1533 N N . ARG A 1 205 ? 67.155 -91.308 -61.648 1.00 127.68 205 ARG A N 1
ATOM 1534 C CA . ARG A 1 205 ? 65.753 -90.905 -61.600 1.00 127.68 205 ARG A CA 1
ATOM 1535 C C . ARG A 1 205 ? 65.498 -89.788 -62.604 1.00 127.68 205 ARG A C 1
ATOM 1536 O O . ARG A 1 205 ? 64.382 -89.610 -63.066 1.00 127.68 205 ARG A O 1
ATOM 1544 N N . ARG A 1 206 ? 66.544 -89.041 -62.932 1.00 128.80 206 ARG A N 1
ATOM 1545 C CA . ARG A 1 206 ? 66.437 -87.958 -63.896 1.00 128.80 206 ARG A CA 1
ATOM 1546 C C . ARG A 1 206 ? 65.218 -87.072 -63.632 1.00 128.80 206 ARG A C 1
ATOM 1547 O O . ARG A 1 206 ? 64.310 -86.991 -64.451 1.00 128.80 206 ARG A O 1
ATOM 1555 N N . PHE A 1 207 ? 65.215 -86.396 -62.487 1.00 128.80 207 PHE A N 1
ATOM 1556 C CA . PHE A 1 207 ? 64.111 -85.525 -62.114 1.00 128.80 207 PHE A CA 1
ATOM 1557 C C . PHE A 1 207 ? 63.904 -84.350 -63.029 1.00 128.80 207 PHE A C 1
ATOM 1558 O O . PHE A 1 207 ? 64.695 -84.114 -63.921 1.00 128.80 207 PHE A O 1
ATOM 1566 N N . HIS A 1 208 ? 62.826 -83.608 -62.802 1.00 128.80 208 HIS A N 1
ATOM 1567 C CA . HIS A 1 208 ? 62.538 -82.435 -63.604 1.00 128.80 208 HIS A CA 1
ATOM 1568 C C . HIS A 1 208 ? 62.633 -81.252 -62.691 1.00 128.80 208 HIS A C 1
ATOM 1569 O O . HIS A 1 208 ? 62.786 -80.122 -63.146 1.00 128.80 208 HIS A O 1
ATOM 1576 N N . ALA A 1 209 ? 62.545 -81.518 -61.396 1.00 101.46 209 ALA A N 1
ATOM 1577 C CA . ALA A 1 209 ? 62.643 -80.461 -60.408 1.00 101.46 209 ALA A CA 1
ATOM 1578 C C . ALA A 1 209 ? 62.480 -80.980 -59.004 1.00 101.46 209 ALA A C 1
ATOM 1579 O O . ALA A 1 209 ? 61.871 -82.015 -58.794 1.00 101.46 209 ALA A O 1
ATOM 1581 N N . LEU A 1 210 ? 63.030 -80.250 -58.044 1.00 101.46 210 LEU A N 1
ATOM 1582 C CA . LEU A 1 210 ? 62.926 -80.619 -56.651 1.00 101.46 210 LEU A CA 1
ATOM 1583 C C . LEU A 1 210 ? 61.923 -79.678 -56.025 1.00 101.46 210 LEU A C 1
ATOM 1584 O O . LEU A 1 210 ? 61.688 -78.595 -56.546 1.00 101.46 210 LEU A O 1
ATOM 1589 N N . HIS A 1 211 ? 61.343 -80.071 -54.901 1.00 101.46 211 HIS A N 1
ATOM 1590 C CA . HIS A 1 211 ? 60.363 -79.225 -54.242 1.00 101.46 211 HIS A CA 1
ATOM 1591 C C . HIS A 1 211 ? 60.616 -79.151 -52.746 1.00 101.46 211 HIS A C 1
ATOM 1592 O O . HIS A 1 211 ? 60.314 -80.091 -52.012 1.00 101.46 211 HIS A O 1
ATOM 1599 N N . PHE A 1 212 ? 61.184 -78.035 -52.299 1.00 101.46 212 PHE A N 1
ATOM 1600 C CA . PHE A 1 212 ? 61.472 -77.852 -50.886 1.00 101.46 212 PHE A CA 1
ATOM 1601 C C . PHE A 1 212 ? 60.250 -77.297 -50.193 1.00 101.46 212 PHE A C 1
ATOM 1602 O O . PHE A 1 212 ? 59.590 -76.400 -50.713 1.00 101.46 212 PHE A O 1
ATOM 1610 N N . LYS A 1 213 ? 59.941 -77.834 -49.023 1.00 101.46 213 LYS A N 1
ATOM 1611 C CA . LYS A 1 213 ? 58.808 -77.351 -48.262 1.00 101.46 213 LYS A CA 1
ATOM 1612 C C . LYS A 1 213 ? 59.168 -77.419 -46.803 1.00 101.46 213 LYS A C 1
ATOM 1613 O O . LYS A 1 213 ? 59.729 -78.400 -46.340 1.00 101.46 213 LYS A O 1
ATOM 1619 N N . GLY A 1 214 ? 58.852 -76.355 -46.085 1.00 101.46 214 GLY A N 1
ATOM 1620 C CA . GLY A 1 214 ? 59.148 -76.303 -44.674 1.00 101.46 214 GLY A CA 1
ATOM 1621 C C . GLY A 1 214 ? 58.580 -75.048 -44.054 1.00 101.46 214 GLY A C 1
ATOM 1622 O O . GLY A 1 214 ? 57.727 -74.400 -44.653 1.00 101.46 214 GLY A O 1
ATOM 1623 N N . PRO A 1 215 ? 59.034 -74.671 -42.851 1.00 128.80 215 PRO A N 1
ATOM 1624 C CA . PRO A 1 215 ? 58.514 -73.468 -42.211 1.00 128.80 215 PRO A CA 1
ATOM 1625 C C . PRO A 1 215 ? 58.974 -72.235 -42.959 1.00 128.80 215 PRO A C 1
ATOM 1626 O O . PRO A 1 215 ? 60.134 -71.854 -42.882 1.00 128.80 215 PRO A O 1
ATOM 1630 N N . GLY A 1 216 ? 58.055 -71.607 -43.675 1.00 128.80 216 GLY A N 1
ATOM 1631 C CA . GLY A 1 216 ? 58.402 -70.413 -44.417 1.00 128.80 216 GLY A CA 1
ATOM 1632 C C . GLY A 1 216 ? 58.990 -70.682 -45.786 1.00 128.80 216 GLY A C 1
ATOM 1633 O O . GLY A 1 216 ? 59.301 -69.749 -46.519 1.00 128.80 216 GLY A O 1
ATOM 1634 N N . THR A 1 217 ? 59.151 -71.949 -46.141 1.00 101.46 217 THR A N 1
ATOM 1635 C CA . THR A 1 217 ? 59.695 -72.257 -47.445 1.00 101.46 217 THR A CA 1
ATOM 1636 C C . THR A 1 217 ? 58.766 -73.081 -48.324 1.00 101.46 217 THR A C 1
ATOM 1637 O O . THR A 1 217 ? 58.063 -73.966 -47.868 1.00 101.46 217 THR A O 1
ATOM 1641 N N . ASP A 1 218 ? 58.787 -72.761 -49.601 1.00 101.46 218 ASP A N 1
ATOM 1642 C CA . ASP A 1 218 ? 58.005 -73.417 -50.632 1.00 101.46 218 ASP A CA 1
ATOM 1643 C C . ASP A 1 218 ? 58.528 -73.091 -52.020 1.00 101.46 218 ASP A C 1
ATOM 1644 O O . ASP A 1 218 ? 57.999 -72.238 -52.740 1.00 101.46 218 ASP A O 1
ATOM 1649 N N . LEU A 1 219 ? 59.612 -73.763 -52.368 1.00 101.46 219 LEU A N 1
ATOM 1650 C CA . LEU A 1 219 ? 60.282 -73.513 -53.626 1.00 101.46 219 LEU A CA 1
ATOM 1651 C C . LEU A 1 219 ? 60.299 -74.703 -54.576 1.00 101.46 219 LEU A C 1
ATOM 1652 O O . LEU A 1 219 ? 60.513 -75.842 -54.171 1.00 101.46 219 LEU A O 1
ATOM 1657 N N . VAL A 1 220 ? 60.061 -74.436 -55.849 1.00 101.46 220 VAL A N 1
ATOM 1658 C CA . VAL A 1 220 ? 60.081 -75.496 -56.843 1.00 101.46 220 VAL A CA 1
ATOM 1659 C C . VAL A 1 220 ? 61.290 -75.248 -57.703 1.00 101.46 220 VAL A C 1
ATOM 1660 O O . VAL A 1 220 ? 61.220 -74.585 -58.736 1.00 101.46 220 VAL A O 1
ATOM 1664 N N . VAL A 1 221 ? 62.417 -75.765 -57.251 1.00 101.46 221 VAL A N 1
ATOM 1665 C CA . VAL A 1 221 ? 63.657 -75.619 -57.976 1.00 101.46 221 VAL A CA 1
ATOM 1666 C C . VAL A 1 221 ? 63.672 -76.557 -59.146 1.00 101.46 221 VAL A C 1
ATOM 1667 O O . VAL A 1 221 ? 63.927 -77.741 -58.980 1.00 101.46 221 VAL A O 1
ATOM 1671 N N . GLY A 1 222 ? 63.387 -76.036 -60.329 1.00 101.46 222 GLY A N 1
ATOM 1672 C CA . GLY A 1 222 ? 63.410 -76.885 -61.500 1.00 101.46 222 GLY A CA 1
ATOM 1673 C C . GLY A 1 222 ? 64.834 -77.368 -61.638 1.00 101.46 222 GLY A C 1
ATOM 1674 O O . GLY A 1 222 ? 65.673 -77.016 -60.828 1.00 101.46 222 GLY A O 1
ATOM 1675 N N . LEU A 1 223 ? 65.122 -78.180 -62.639 1.00 101.46 223 LEU A N 1
ATOM 1676 C CA . LEU A 1 223 ? 66.483 -78.641 -62.826 1.00 101.46 223 LEU A CA 1
ATOM 1677 C C . LEU A 1 223 ? 66.856 -78.474 -64.286 1.00 101.46 223 LEU A C 1
ATOM 1678 O O . LEU A 1 223 ? 66.006 -78.562 -65.174 1.00 101.46 223 LEU A O 1
ATOM 1683 N N . ALA A 1 224 ? 68.134 -78.226 -64.529 1.00 128.80 224 ALA A N 1
ATOM 1684 C CA . ALA A 1 224 ? 68.624 -78.038 -65.882 1.00 128.80 224 ALA A CA 1
ATOM 1685 C C . ALA A 1 224 ? 68.413 -79.276 -66.735 1.00 128.80 224 ALA A C 1
ATOM 1686 O O . ALA A 1 224 ? 68.261 -80.383 -66.214 1.00 128.80 224 ALA A O 1
ATOM 1688 N N . GLU A 1 225 ? 68.414 -79.080 -68.050 1.00 128.80 225 GLU A N 1
ATOM 1689 C CA . GLU A 1 225 ? 68.225 -80.179 -68.984 1.00 128.80 225 GLU A CA 1
ATOM 1690 C C . GLU A 1 225 ? 69.476 -81.021 -69.077 1.00 128.80 225 GLU A C 1
ATOM 1691 O O . GLU A 1 225 ? 70.568 -80.497 -69.226 1.00 128.80 225 GLU A O 1
ATOM 1697 N N . GLY A 1 226 ? 69.316 -82.333 -69.006 1.00 128.80 226 GLY A N 1
ATOM 1698 C CA . GLY A 1 226 ? 70.481 -83.192 -69.073 1.00 128.80 226 GLY A CA 1
ATOM 1699 C C . GLY A 1 226 ? 71.435 -82.787 -67.965 1.00 128.80 226 GLY A C 1
ATOM 1700 O O . GLY A 1 226 ? 72.655 -82.819 -68.117 1.00 128.80 226 GLY A O 1
ATOM 1701 N N . HIS A 1 227 ? 70.859 -82.381 -66.843 1.00 128.80 227 HIS A N 1
ATOM 1702 C CA . HIS A 1 227 ? 71.637 -81.971 -65.697 1.00 128.80 227 HIS A CA 1
ATOM 1703 C C . HIS A 1 227 ? 72.444 -83.164 -65.227 1.00 128.80 227 HIS A C 1
ATOM 1704 O O . HIS A 1 227 ? 72.233 -84.276 -65.689 1.00 128.80 227 HIS A O 1
ATOM 1711 N N . LEU A 1 228 ? 73.360 -82.936 -64.298 1.00 128.80 228 LEU A N 1
ATOM 1712 C CA . LEU A 1 228 ? 74.171 -84.020 -63.774 1.00 128.80 228 LEU A CA 1
ATOM 1713 C C . LEU A 1 228 ? 74.619 -83.742 -62.343 1.00 128.80 228 LEU A C 1
ATOM 1714 O O . LEU A 1 228 ? 75.257 -82.733 -62.060 1.00 128.80 228 LEU A O 1
ATOM 1719 N N . TRP A 1 229 ? 74.265 -84.658 -61.449 1.00 128.80 229 TRP A N 1
ATOM 1720 C CA . TRP A 1 229 ? 74.580 -84.553 -60.030 1.00 128.80 229 TRP A CA 1
ATOM 1721 C C . TRP A 1 229 ? 76.006 -84.959 -59.692 1.00 128.80 229 TRP A C 1
ATOM 1722 O O . TRP A 1 229 ? 76.484 -86.015 -60.083 1.00 128.80 229 TRP A O 1
ATOM 1733 N N . GLN A 1 230 ? 76.671 -84.106 -58.932 1.00 128.80 230 GLN A N 1
ATOM 1734 C CA . GLN A 1 230 ? 78.040 -84.338 -58.509 1.00 128.80 230 GLN A CA 1
ATOM 1735 C C . GLN A 1 230 ? 78.063 -84.554 -57.005 1.00 128.80 230 GLN A C 1
ATOM 1736 O O . GLN A 1 230 ? 77.119 -84.178 -56.310 1.00 128.80 230 GLN A O 1
ATOM 1742 N N . GLY A 1 231 ? 79.141 -85.153 -56.502 1.00 128.80 231 GLY A N 1
ATOM 1743 C CA . GLY A 1 231 ? 79.255 -85.377 -55.070 1.00 128.80 231 GLY A CA 1
ATOM 1744 C C . GLY A 1 231 ? 80.306 -86.376 -54.631 1.00 128.80 231 GLY A C 1
ATOM 1745 O O . GLY A 1 231 ? 80.478 -87.432 -55.243 1.00 128.80 231 GLY A O 1
ATOM 1746 N N . GLY A 1 232 ? 81.019 -86.041 -53.561 1.00 128.80 232 GLY A N 1
ATOM 1747 C CA . GLY A 1 232 ? 82.031 -86.946 -53.040 1.00 128.80 232 GLY A CA 1
ATOM 1748 C C . GLY A 1 232 ? 83.402 -86.895 -53.701 1.00 128.80 232 GLY A C 1
ATOM 1749 O O . GLY A 1 232 ? 83.954 -85.805 -53.903 1.00 128.80 232 GLY A O 1
ATOM 1750 N N . ALA A 1 233 ? 83.945 -88.077 -54.025 1.00 128.80 233 ALA A N 1
ATOM 1751 C CA . ALA A 1 233 ? 85.263 -88.221 -54.657 1.00 128.80 233 ALA A CA 1
ATOM 1752 C C . ALA A 1 233 ? 85.230 -87.943 -56.157 1.00 128.80 233 ALA A C 1
ATOM 1753 O O . ALA A 1 233 ? 84.331 -88.398 -56.863 1.00 128.80 233 ALA A O 1
ATOM 1755 N N . THR A 1 234 ? 86.226 -87.200 -56.635 1.00 128.80 234 THR A N 1
ATOM 1756 C CA . THR A 1 234 ? 86.323 -86.831 -58.049 1.00 128.80 234 THR A CA 1
ATOM 1757 C C . THR A 1 234 ? 87.368 -87.653 -58.801 1.00 128.80 234 THR A C 1
ATOM 1758 O O . THR A 1 234 ? 88.279 -88.236 -58.201 1.00 128.80 234 THR A O 1
ATOM 1762 N N . ALA A 1 235 ? 87.223 -87.691 -60.125 1.00 128.80 235 ALA A N 1
ATOM 1763 C CA . ALA A 1 235 ? 88.153 -88.413 -61.000 1.00 128.80 235 ALA A CA 1
ATOM 1764 C C . ALA A 1 235 ? 89.266 -87.469 -61.514 1.00 128.80 235 ALA A C 1
ATOM 1765 O O . ALA A 1 235 ? 88.993 -86.362 -62.033 1.00 128.80 235 ALA A O 1
ATOM 1767 N N . THR A 1 236 ? 90.516 -87.918 -61.358 1.00 128.80 236 THR A N 1
ATOM 1768 C CA . THR A 1 236 ? 91.689 -87.144 -61.786 1.00 128.80 236 THR A CA 1
ATOM 1769 C C . THR A 1 236 ? 92.360 -87.757 -63.033 1.00 128.80 236 THR A C 1
ATOM 1770 O O . THR A 1 236 ? 93.038 -88.806 -62.958 1.00 128.80 236 THR A O 1
ATOM 1774 N N . LYS A 1 237 ? 92.154 -87.073 -64.166 1.00 128.80 237 LYS A N 1
ATOM 1775 C CA . LYS A 1 237 ? 92.660 -87.485 -65.482 1.00 128.80 237 LYS A CA 1
ATOM 1776 C C . LYS A 1 237 ? 92.608 -89.029 -65.669 1.00 128.80 237 LYS A C 1
ATOM 1777 O O . LYS A 1 237 ? 93.566 -89.756 -65.316 1.00 128.80 237 LYS A O 1
ATOM 1783 N N . GLY A 1 238 ? 91.471 -89.497 -66.217 1.00 128.80 238 GLY A N 1
ATOM 1784 C CA . GLY A 1 238 ? 91.219 -90.922 -66.450 1.00 128.80 238 GLY A CA 1
ATOM 1785 C C . GLY A 1 238 ? 90.469 -91.620 -65.299 1.00 128.80 238 GLY A C 1
ATOM 1786 O O . GLY A 1 238 ? 89.227 -91.595 -65.225 1.00 128.80 238 GLY A O 1
ATOM 1787 N N . GLY A 1 239 ? 91.240 -92.259 -64.412 1.00 128.80 239 GLY A N 1
ATOM 1788 C CA . GLY A 1 239 ? 90.703 -92.947 -63.247 1.00 128.80 239 GLY A CA 1
ATOM 1789 C C . GLY A 1 239 ? 91.650 -92.700 -62.074 1.00 128.80 239 GLY A C 1
ATOM 1790 O O . GLY A 1 239 ? 92.717 -93.322 -61.994 1.00 128.80 239 GLY A O 1
ATOM 1791 N N . ARG A 1 240 ? 91.280 -91.774 -61.181 1.00 128.80 240 ARG A N 1
ATOM 1792 C CA . ARG A 1 240 ? 92.088 -91.430 -60.002 1.00 128.80 240 ARG A CA 1
ATOM 1793 C C . ARG A 1 240 ? 91.233 -90.622 -59.023 1.00 128.80 240 ARG A C 1
ATOM 1794 O O . ARG A 1 240 ? 90.795 -89.520 -59.340 1.00 128.80 240 ARG A O 1
ATOM 1802 N N . LEU A 1 241 ? 91.006 -91.178 -57.834 1.00 128.80 241 LEU A N 1
ATOM 1803 C CA . LEU A 1 241 ? 90.177 -90.534 -56.802 1.00 128.80 241 LEU A CA 1
ATOM 1804 C C . LEU A 1 241 ? 90.918 -89.495 -55.964 1.00 128.80 241 LEU A C 1
ATOM 1805 O O . LEU A 1 241 ? 92.145 -89.498 -55.912 1.00 128.80 241 LEU A O 1
ATOM 1810 N N . CYS A 1 242 ? 90.161 -88.619 -55.300 1.00 128.80 242 CYS A N 1
ATOM 1811 C CA . CYS A 1 242 ? 90.715 -87.566 -54.442 1.00 128.80 242 CYS A CA 1
ATOM 1812 C C . CYS A 1 242 ? 89.592 -86.663 -53.944 1.00 128.80 242 CYS A C 1
ATOM 1813 O O . CYS A 1 242 ? 88.819 -86.132 -54.741 1.00 128.80 242 CYS A O 1
ATOM 1816 N N . ASN A 1 243 ? 89.496 -86.495 -52.627 1.00 128.80 243 ASN A N 1
ATOM 1817 C CA . ASN A 1 243 ? 88.463 -85.641 -52.049 1.00 128.80 243 ASN A CA 1
ATOM 1818 C C . ASN A 1 243 ? 88.995 -84.229 -51.911 1.00 128.80 243 ASN A C 1
ATOM 1819 O O . ASN A 1 243 ? 89.797 -83.943 -51.021 1.00 128.80 243 ASN A O 1
ATOM 1824 N N . PRO A 1 244 ? 88.561 -83.330 -52.813 1.00 128.80 244 PRO A N 1
ATOM 1825 C CA . PRO A 1 244 ? 88.945 -81.918 -52.869 1.00 128.80 244 PRO A CA 1
ATOM 1826 C C . PRO A 1 244 ? 88.646 -81.213 -51.554 1.00 128.80 244 PRO A C 1
ATOM 1827 O O . PRO A 1 244 ? 89.504 -80.521 -50.994 1.00 128.80 244 PRO A O 1
ATOM 1831 N N . ASN A 1 245 ? 87.414 -81.351 -51.084 1.00 128.80 245 ASN A N 1
ATOM 1832 C CA . ASN A 1 245 ? 87.023 -80.734 -49.827 1.00 128.80 245 ASN A CA 1
ATOM 1833 C C . ASN A 1 245 ? 87.058 -81.809 -48.756 1.00 128.80 245 ASN A C 1
ATOM 1834 O O . ASN A 1 245 ? 86.642 -82.941 -48.993 1.00 128.80 245 ASN A O 1
ATOM 1839 N N . LEU A 1 246 ? 87.571 -81.461 -47.583 1.00 128.80 246 LEU A N 1
ATOM 1840 C CA . LEU A 1 246 ? 87.666 -82.439 -46.523 1.00 128.80 246 LEU A CA 1
ATOM 1841 C C . LEU A 1 246 ? 86.388 -82.642 -45.776 1.00 128.80 246 LEU A C 1
ATOM 1842 O O . LEU A 1 246 ? 86.014 -83.794 -45.506 1.00 128.80 246 LEU A O 1
ATOM 1847 N N . PRO A 1 247 ? 85.668 -81.579 -45.417 1.00 128.80 247 PRO A N 1
ATOM 1848 C CA . PRO A 1 247 ? 84.413 -81.682 -44.679 1.00 128.80 247 PRO A CA 1
ATOM 1849 C C . PRO A 1 247 ? 83.305 -82.369 -45.521 1.00 128.80 247 PRO A C 1
ATOM 1850 O O . PRO A 1 247 ? 82.533 -83.165 -44.993 1.00 128.80 247 PRO A O 1
ATOM 1854 N N . THR A 1 248 ? 83.267 -82.054 -46.820 1.00 128.80 248 THR A N 1
ATOM 1855 C CA . THR A 1 248 ? 82.322 -82.551 -47.867 1.00 128.80 248 THR A CA 1
ATOM 1856 C C . THR A 1 248 ? 81.252 -83.486 -47.283 1.00 128.80 248 THR A C 1
ATOM 1857 O O . THR A 1 248 ? 81.551 -84.562 -46.764 1.00 128.80 248 THR A O 1
ATOM 1861 N N . GLU A 1 249 ? 79.995 -83.080 -47.459 1.00 128.80 249 GLU A N 1
ATOM 1862 C CA . GLU A 1 249 ? 78.821 -83.829 -47.007 1.00 128.80 249 GLU A CA 1
ATOM 1863 C C . GLU A 1 249 ? 77.698 -83.592 -48.010 1.00 128.80 249 GLU A C 1
ATOM 1864 O O . GLU A 1 249 ? 76.627 -84.188 -47.929 1.00 128.80 249 GLU A O 1
ATOM 1870 N N . GLU A 1 250 ? 77.973 -82.730 -48.980 1.00 128.80 250 GLU A N 1
ATOM 1871 C CA . GLU A 1 250 ? 76.994 -82.359 -49.998 1.00 128.80 250 GLU A CA 1
ATOM 1872 C C . GLU A 1 250 ? 76.971 -83.164 -51.300 1.00 128.80 250 GLU A C 1
ATOM 1873 O O . GLU A 1 250 ? 77.874 -83.941 -51.611 1.00 128.80 250 GLU A O 1
ATOM 1879 N N . VAL A 1 251 ? 75.886 -82.942 -52.034 1.00 101.46 251 VAL A N 1
ATOM 1880 C CA . VAL A 1 251 ? 75.594 -83.463 -53.369 1.00 101.46 251 VAL A CA 1
ATOM 1881 C C . VAL A 1 251 ? 74.861 -82.449 -54.206 1.00 101.46 251 VAL A C 1
ATOM 1882 O O . VAL A 1 251 ? 73.890 -81.874 -53.713 1.00 101.46 251 VAL A O 1
ATOM 1886 N N . PHE A 1 252 ? 75.249 -82.201 -55.450 1.00 101.46 252 PHE A N 1
ATOM 1887 C CA . PHE A 1 252 ? 74.550 -81.093 -56.085 1.00 101.46 252 PHE A CA 1
ATOM 1888 C C . PHE A 1 252 ? 74.584 -81.190 -57.573 1.00 101.46 252 PHE A C 1
ATOM 1889 O O . PHE A 1 252 ? 75.203 -82.064 -58.151 1.00 101.46 252 PHE A O 1
ATOM 1897 N N . THR A 1 253 ? 73.916 -80.212 -58.162 1.00 101.46 253 THR A N 1
ATOM 1898 C CA . THR A 1 253 ? 73.799 -80.071 -59.598 1.00 101.46 253 THR A CA 1
ATOM 1899 C C . THR A 1 253 ? 73.177 -78.713 -59.877 1.00 101.46 253 THR A C 1
ATOM 1900 O O . THR A 1 253 ? 72.641 -78.051 -58.978 1.00 101.46 253 THR A O 1
ATOM 1904 N N . ALA A 1 254 ? 73.228 -78.315 -61.139 1.00 101.46 254 ALA A N 1
ATOM 1905 C CA . ALA A 1 254 ? 72.695 -77.034 -61.552 1.00 101.46 254 ALA A CA 1
ATOM 1906 C C . ALA A 1 254 ? 71.205 -77.006 -61.796 1.00 101.46 254 ALA A C 1
ATOM 1907 O O . ALA A 1 254 ? 70.682 -77.808 -62.562 1.00 101.46 254 ALA A O 1
ATOM 1909 N N . PRO A 1 255 ? 70.502 -76.057 -61.167 1.00 101.46 255 PRO A N 1
ATOM 1910 C CA . PRO A 1 255 ? 69.054 -75.943 -61.348 1.00 101.46 255 PRO A CA 1
ATOM 1911 C C . PRO A 1 255 ? 68.829 -75.460 -62.774 1.00 101.46 255 PRO A C 1
ATOM 1912 O O . PRO A 1 255 ? 69.754 -75.490 -63.581 1.00 101.46 255 PRO A O 1
ATOM 1916 N N . HIS A 1 256 ? 67.621 -75.022 -63.104 1.00 101.46 256 HIS A N 1
ATOM 1917 C CA . HIS A 1 256 ? 67.388 -74.515 -64.453 1.00 101.46 256 HIS A CA 1
ATOM 1918 C C . HIS A 1 256 ? 67.231 -72.994 -64.447 1.00 101.46 256 HIS A C 1
ATOM 1919 O O . HIS A 1 256 ? 66.395 -72.433 -63.743 1.00 101.46 256 HIS A O 1
ATOM 1926 N N . ARG A 1 257 ? 68.061 -72.338 -65.238 1.00 101.46 257 ARG A N 1
ATOM 1927 C CA . ARG A 1 257 ? 68.060 -70.892 -65.370 1.00 101.46 257 ARG A CA 1
ATOM 1928 C C . ARG A 1 257 ? 66.701 -70.183 -65.178 1.00 101.46 257 ARG A C 1
ATOM 1929 O O . ARG A 1 257 ? 66.593 -69.285 -64.341 1.00 101.46 257 ARG A O 1
ATOM 1937 N N . GLU A 1 258 ? 65.667 -70.617 -65.912 1.00 101.46 258 GLU A N 1
ATOM 1938 C CA . GLU A 1 258 ? 64.348 -69.946 -65.899 1.00 101.46 258 GLU A CA 1
ATOM 1939 C C . GLU A 1 258 ? 63.249 -70.837 -65.292 1.00 101.46 258 GLU A C 1
ATOM 1940 O O . GLU A 1 258 ? 62.089 -70.642 -65.667 1.00 101.46 258 GLU A O 1
ATOM 1946 N N . ARG A 1 259 ? 63.534 -71.776 -64.398 1.00 101.46 259 ARG A N 1
ATOM 1947 C CA . ARG A 1 259 ? 62.428 -72.582 -63.870 1.00 101.46 259 ARG A CA 1
ATOM 1948 C C . ARG A 1 259 ? 62.380 -72.795 -62.370 1.00 101.46 259 ARG A C 1
ATOM 1949 O O . ARG A 1 259 ? 62.337 -73.932 -61.900 1.00 101.46 259 ARG A O 1
ATOM 1957 N N . VAL A 1 260 ? 62.360 -71.713 -61.608 1.00 101.46 260 VAL A N 1
ATOM 1958 C CA . VAL A 1 260 ? 62.316 -71.843 -60.165 1.00 101.46 260 VAL A CA 1
ATOM 1959 C C . VAL A 1 260 ? 61.295 -70.910 -59.538 1.00 101.46 260 VAL A C 1
ATOM 1960 O O . VAL A 1 260 ? 61.650 -69.810 -59.119 1.00 101.46 260 VAL A O 1
ATOM 1964 N N . GLU A 1 261 ? 60.032 -71.322 -59.476 1.00 101.46 261 GLU A N 1
ATOM 1965 C CA . GLU A 1 261 ? 59.030 -70.475 -58.839 1.00 101.46 261 GLU A CA 1
ATOM 1966 C C . GLU A 1 261 ? 58.791 -70.868 -57.385 1.00 101.46 261 GLU A C 1
ATOM 1967 O O . GLU A 1 261 ? 58.799 -72.039 -57.035 1.00 101.46 261 GLU A O 1
ATOM 1973 N N . GLY A 1 262 ? 58.599 -69.870 -56.535 1.00 101.46 262 GLY A N 1
ATOM 1974 C CA . GLY A 1 262 ? 58.365 -70.148 -55.133 1.00 101.46 262 GLY A CA 1
ATOM 1975 C C . GLY A 1 262 ? 58.911 -69.099 -54.179 1.00 101.46 262 GLY A C 1
ATOM 1976 O O . GLY A 1 262 ? 59.452 -68.079 -54.599 1.00 101.46 262 GLY A O 1
ATOM 1977 N N . VAL A 1 263 ? 58.750 -69.357 -52.885 1.00 101.46 263 VAL A N 1
ATOM 1978 C CA . VAL A 1 263 ? 59.224 -68.477 -51.828 1.00 101.46 263 VAL A CA 1
ATOM 1979 C C . VAL A 1 263 ? 60.112 -69.310 -50.941 1.00 101.46 263 VAL A C 1
ATOM 1980 O O . VAL A 1 263 ? 59.704 -70.376 -50.494 1.00 101.46 263 VAL A O 1
ATOM 1984 N N . VAL A 1 264 ? 61.314 -68.833 -50.663 1.00 101.46 264 VAL A N 1
ATOM 1985 C CA . VAL A 1 264 ? 62.218 -69.599 -49.832 1.00 101.46 264 VAL A CA 1
ATOM 1986 C C . VAL A 1 264 ? 62.865 -68.740 -48.785 1.00 101.46 264 VAL A C 1
ATOM 1987 O O . VAL A 1 264 ? 63.363 -67.678 -49.092 1.00 101.46 264 VAL A O 1
ATOM 1991 N N . ARG A 1 265 ? 62.879 -69.223 -47.551 1.00 101.46 265 ARG A N 1
ATOM 1992 C CA . ARG A 1 265 ? 63.439 -68.467 -46.451 1.00 101.46 265 ARG A CA 1
ATOM 1993 C C . ARG A 1 265 ? 64.628 -69.138 -45.792 1.00 101.46 265 ARG A C 1
ATOM 1994 O O . ARG A 1 265 ? 64.622 -70.340 -45.528 1.00 101.46 265 ARG A O 1
ATOM 2002 N N . ALA A 1 266 ? 65.642 -68.323 -45.521 1.00 128.80 266 ALA A N 1
ATOM 2003 C CA . ALA A 1 266 ? 66.890 -68.754 -44.917 1.00 128.80 266 ALA A CA 1
ATOM 2004 C C . ALA A 1 266 ? 66.726 -69.540 -43.652 1.00 128.80 266 ALA A C 1
ATOM 2005 O O . ALA A 1 266 ? 65.733 -69.407 -42.934 1.00 128.80 266 ALA A O 1
ATOM 2007 N N . SER A 1 267 ? 67.743 -70.345 -43.377 1.00 128.80 267 SER A N 1
ATOM 2008 C CA . SER A 1 267 ? 67.793 -71.187 -42.191 1.00 128.80 267 SER A CA 1
ATOM 2009 C C . SER A 1 267 ? 69.009 -70.819 -41.336 1.00 128.80 267 SER A C 1
ATOM 2010 O O . SER A 1 267 ? 68.909 -70.666 -40.108 1.00 128.80 267 SER A O 1
ATOM 2013 N N . ARG A 1 268 ? 70.151 -70.672 -42.009 1.00 128.80 268 ARG A N 1
ATOM 2014 C CA . ARG A 1 268 ? 71.423 -70.320 -41.375 1.00 128.80 268 ARG A CA 1
ATOM 2015 C C . ARG A 1 268 ? 71.982 -69.010 -41.931 1.00 128.80 268 ARG A C 1
ATOM 2016 O O . ARG A 1 268 ? 71.740 -68.653 -43.086 1.00 128.80 268 ARG A O 1
ATOM 2024 N N . PRO A 1 269 ? 72.743 -68.275 -41.105 1.00 128.80 269 PRO A N 1
ATOM 2025 C CA . PRO A 1 269 ? 73.317 -67.014 -41.559 1.00 128.80 269 PRO A CA 1
ATOM 2026 C C . PRO A 1 269 ? 74.259 -67.207 -42.729 1.00 128.80 269 PRO A C 1
ATOM 2027 O O . PRO A 1 269 ? 74.756 -68.302 -42.974 1.00 128.80 269 PRO A O 1
ATOM 2031 N N . LEU A 1 270 ? 74.496 -66.115 -43.439 1.00 128.80 270 LEU A N 1
ATOM 2032 C CA . LEU A 1 270 ? 75.370 -66.101 -44.599 1.00 128.80 270 LEU A CA 1
ATOM 2033 C C . LEU A 1 270 ? 76.519 -65.136 -44.375 1.00 128.80 270 LEU A C 1
ATOM 2034 O O . LEU A 1 270 ? 76.316 -63.923 -44.344 1.00 128.80 270 LEU A O 1
ATOM 2039 N N . ALA A 1 271 ? 77.725 -65.672 -44.222 1.00 128.80 271 ALA A N 1
ATOM 2040 C CA . ALA A 1 271 ? 78.905 -64.829 -44.023 1.00 128.80 271 ALA A CA 1
ATOM 2041 C C . ALA A 1 271 ? 79.416 -64.393 -45.395 1.00 128.80 271 ALA A C 1
ATOM 2042 O O . ALA A 1 271 ? 80.147 -65.126 -4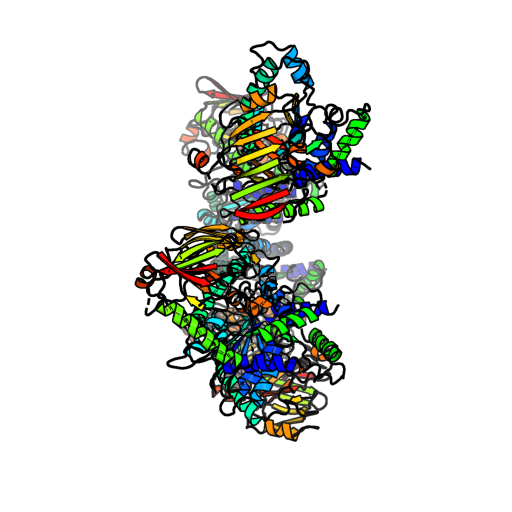6.070 1.00 128.80 271 ALA A O 1
ATOM 2044 N N . LEU A 1 272 ? 79.020 -63.198 -45.804 1.00 128.80 272 LEU A N 1
ATOM 2045 C CA . LEU A 1 272 ? 79.426 -62.682 -47.099 1.00 128.80 272 LEU A CA 1
ATOM 2046 C C . LEU A 1 272 ? 80.684 -61.789 -47.019 1.00 128.80 272 LEU A C 1
ATOM 2047 O O . LEU A 1 272 ? 80.612 -60.551 -47.120 1.00 128.80 272 LEU A O 1
ATOM 2052 N N . GLY A 1 273 ? 81.838 -62.435 -46.842 1.00 128.80 273 GLY A N 1
ATOM 2053 C CA . GLY A 1 273 ? 83.101 -61.722 -46.755 1.00 128.80 273 GLY A CA 1
ATOM 2054 C C . GLY A 1 273 ? 83.107 -60.658 -45.677 1.00 128.80 273 GLY A C 1
ATOM 2055 O O . GLY A 1 273 ? 83.155 -59.466 -45.993 1.00 128.80 273 GLY A O 1
ATOM 2056 N N . GLY A 1 274 ? 83.040 -61.081 -44.416 1.00 128.80 274 GLY A N 1
ATOM 2057 C CA . GLY A 1 274 ? 83.062 -60.133 -43.312 1.00 128.80 274 GLY A CA 1
ATOM 2058 C C . GLY A 1 274 ? 81.729 -59.668 -42.729 1.00 128.80 274 GLY A C 1
ATOM 2059 O O . GLY A 1 274 ? 81.510 -59.754 -41.507 1.00 128.80 274 GLY A O 1
ATOM 2060 N N . THR A 1 275 ? 80.846 -59.152 -43.585 1.00 101.46 275 THR A N 1
ATOM 2061 C CA . THR A 1 275 ? 79.532 -58.679 -43.144 1.00 101.46 275 THR A CA 1
ATOM 2062 C C . THR A 1 275 ? 78.630 -59.896 -42.896 1.00 101.46 275 THR A C 1
ATOM 2063 O O . THR A 1 275 ? 78.707 -60.899 -43.618 1.00 101.46 275 THR A O 1
ATOM 2067 N N . LEU A 1 276 ? 77.787 -59.816 -41.870 1.00 101.46 276 LEU A N 1
ATOM 2068 C CA . LEU A 1 276 ? 76.905 -60.933 -41.545 1.00 101.46 276 LEU A CA 1
ATOM 2069 C C . LEU A 1 276 ? 75.466 -60.738 -42.021 1.00 101.46 276 LEU A C 1
ATOM 2070 O O . LEU A 1 276 ? 74.748 -59.886 -41.486 1.00 101.46 276 LEU A O 1
ATOM 2075 N N . VAL A 1 277 ? 75.047 -61.531 -43.007 1.00 101.46 277 VAL A N 1
ATOM 2076 C CA . VAL A 1 277 ? 73.686 -61.458 -43.540 1.00 101.46 277 VAL A CA 1
ATOM 2077 C C . VAL A 1 277 ? 72.825 -62.509 -42.833 1.00 101.46 277 VAL A C 1
ATOM 2078 O O . VAL A 1 277 ? 73.111 -63.697 -42.943 1.00 101.46 277 VAL A O 1
ATOM 2082 N N . GLU A 1 278 ? 71.782 -62.084 -42.114 1.00 101.46 278 GLU A N 1
ATOM 2083 C CA . GLU A 1 278 ? 70.916 -63.023 -41.395 1.00 101.46 278 GLU A CA 1
ATOM 2084 C C . GLU A 1 278 ? 69.455 -63.024 -41.827 1.00 101.46 278 GLU A C 1
ATOM 2085 O O . GLU A 1 278 ? 68.947 -62.026 -42.357 1.00 101.46 278 GLU A O 1
ATOM 2091 N N . GLY A 1 279 ? 68.797 -64.161 -41.590 1.00 101.46 279 GLY A N 1
ATOM 2092 C CA . GLY A 1 279 ? 67.387 -64.329 -41.917 1.00 101.46 279 GLY A CA 1
ATOM 2093 C C . GLY A 1 279 ? 66.941 -64.000 -43.332 1.00 101.46 279 GLY A C 1
ATOM 2094 O O . GLY A 1 279 ? 65.750 -63.815 -43.585 1.00 101.46 279 GLY A O 1
ATOM 2095 N N . ILE A 1 280 ? 67.892 -63.926 -44.252 1.00 101.46 280 ILE A N 1
ATOM 2096 C CA . ILE A 1 280 ? 67.601 -63.624 -45.648 1.00 101.46 280 ILE A CA 1
ATOM 2097 C C . ILE A 1 280 ? 66.344 -64.310 -46.151 1.00 101.46 280 ILE A C 1
ATOM 2098 O O . ILE A 1 280 ? 65.957 -65.358 -45.653 1.00 101.46 280 ILE A O 1
ATOM 2103 N N . PHE A 1 281 ? 65.707 -63.703 -47.139 1.00 101.46 281 PHE A N 1
ATOM 2104 C CA . PHE A 1 281 ? 64.499 -64.256 -47.709 1.00 101.46 281 PHE A CA 1
ATOM 2105 C C . PHE A 1 281 ? 64.408 -63.840 -49.159 1.00 101.46 281 PHE A C 1
ATOM 2106 O O . PHE A 1 281 ? 64.673 -62.700 -49.481 1.00 101.46 281 PHE A O 1
ATOM 2114 N N . ALA A 1 282 ? 64.006 -64.758 -50.025 1.00 101.46 282 ALA A N 1
ATOM 2115 C CA . ALA A 1 282 ? 63.896 -64.450 -51.438 1.00 101.46 282 ALA A CA 1
ATOM 2116 C C . ALA A 1 282 ? 62.657 -65.047 -52.082 1.00 101.46 282 ALA A C 1
ATOM 2117 O O . ALA A 1 282 ? 62.216 -66.121 -51.698 1.00 101.46 282 ALA A O 1
ATOM 2119 N N . ARG A 1 283 ? 62.092 -64.340 -53.053 1.00 101.46 283 ARG A N 1
ATOM 2120 C CA . ARG A 1 283 ? 60.910 -64.814 -53.760 1.00 101.46 283 ARG A CA 1
ATOM 2121 C C . ARG A 1 283 ? 61.240 -64.973 -55.227 1.00 101.46 283 ARG A C 1
ATOM 2122 O O . ARG A 1 283 ? 61.641 -64.014 -55.875 1.00 101.46 283 ARG A O 1
ATOM 2130 N N . PHE A 1 284 ? 61.052 -66.182 -55.743 1.00 101.46 284 PHE A N 1
ATOM 2131 C CA . PHE A 1 284 ? 61.338 -66.484 -57.137 1.00 101.46 284 PHE A CA 1
ATOM 2132 C C . PHE A 1 284 ? 60.125 -66.562 -58.038 1.00 101.46 284 PHE A C 1
ATOM 2133 O O . PHE A 1 284 ? 59.063 -67.034 -57.655 1.00 101.46 284 PHE A O 1
ATOM 2141 N N . GLU A 1 285 ? 60.316 -66.092 -59.255 1.00 101.46 285 GLU A N 1
ATOM 2142 C CA . GLU A 1 285 ? 59.305 -66.081 -60.278 1.00 101.46 285 GLU A CA 1
ATOM 2143 C C . GLU A 1 285 ? 59.885 -66.409 -61.634 1.00 101.46 285 GLU A C 1
ATOM 2144 O O . GLU A 1 285 ? 60.725 -65.672 -62.132 1.00 101.46 285 GLU A O 1
ATOM 2150 N N . ARG A 1 286 ? 59.472 -67.520 -62.219 1.00 128.80 286 ARG A N 1
ATOM 2151 C CA . ARG A 1 286 ? 59.994 -67.929 -63.514 1.00 128.80 286 ARG A CA 1
ATOM 2152 C C . ARG A 1 286 ? 61.519 -67.891 -63.447 1.00 128.80 286 ARG A C 1
ATOM 2153 O O . ARG A 1 286 ? 62.190 -67.405 -64.359 1.00 128.80 286 ARG A O 1
ATOM 2161 N N . GLY A 1 287 ? 62.052 -68.395 -62.338 1.00 128.80 287 GLY A N 1
ATOM 2162 C CA . GLY A 1 287 ? 63.491 -68.466 -62.153 1.00 128.80 287 GLY A CA 1
ATOM 2163 C C . GLY A 1 287 ? 64.218 -67.242 -61.638 1.00 128.80 287 GLY A C 1
ATOM 2164 O O . GLY A 1 287 ? 65.381 -67.357 -61.255 1.00 128.80 287 GLY A O 1
ATOM 2165 N N . PHE A 1 288 ? 63.550 -66.085 -61.609 1.00 101.46 288 PHE A N 1
ATOM 2166 C CA . PHE A 1 288 ? 64.157 -64.829 -61.162 1.00 101.46 288 PHE A CA 1
ATOM 2167 C C . PHE A 1 288 ? 63.812 -64.466 -59.731 1.00 101.46 288 PHE A C 1
ATOM 2168 O O . PHE A 1 288 ? 62.653 -64.497 -59.345 1.00 101.46 288 PHE A O 1
ATOM 2176 N N . ALA A 1 289 ? 64.822 -64.116 -58.949 1.00 101.46 289 ALA A N 1
ATOM 2177 C CA . ALA A 1 289 ? 64.582 -63.726 -57.568 1.00 101.46 289 ALA A CA 1
ATOM 2178 C C . ALA A 1 289 ? 64.049 -62.311 -57.627 1.00 101.46 289 ALA A C 1
ATOM 2179 O O . ALA A 1 289 ? 64.818 -61.353 -57.636 1.00 101.46 289 ALA A O 1
ATOM 2181 N N . VAL A 1 290 ? 62.731 -62.177 -57.668 1.00 101.46 290 VAL A N 1
ATOM 2182 C CA . VAL A 1 290 ? 62.126 -60.865 -57.766 1.00 101.46 290 VAL A CA 1
ATOM 2183 C C . VAL A 1 290 ? 62.134 -60.051 -56.486 1.00 101.46 290 VAL A C 1
ATOM 2184 O O . VAL A 1 290 ? 61.833 -58.862 -56.512 1.00 101.46 290 VAL A O 1
ATOM 2188 N N . GLU A 1 291 ? 62.478 -60.669 -55.367 1.00 101.46 291 GLU A N 1
ATOM 2189 C CA . GLU A 1 291 ? 62.482 -59.930 -54.118 1.00 101.46 291 GLU A CA 1
ATOM 2190 C C . GLU A 1 291 ? 63.419 -60.562 -53.125 1.00 101.46 291 GLU A C 1
ATOM 2191 O O . GLU A 1 291 ? 63.108 -61.595 -52.556 1.00 101.46 291 GLU A O 1
ATOM 2197 N N . VAL A 1 292 ? 64.580 -59.956 -52.924 1.00 101.46 292 VAL A N 1
ATOM 2198 C CA . VAL A 1 292 ? 65.523 -60.492 -51.958 1.00 101.46 292 VAL A CA 1
ATOM 2199 C C . VAL A 1 292 ? 65.548 -59.540 -50.797 1.00 101.46 292 VAL A C 1
ATOM 2200 O O . VAL A 1 292 ? 65.571 -58.333 -51.009 1.00 101.46 292 VAL A O 1
ATOM 2204 N N . ARG A 1 293 ? 65.538 -60.072 -49.576 1.00 101.46 293 ARG A N 1
ATOM 2205 C CA . ARG A 1 293 ? 65.540 -59.234 -48.387 1.00 101.46 293 ARG A CA 1
ATOM 2206 C C . ARG A 1 293 ? 66.277 -59.928 -47.270 1.00 101.46 293 ARG A C 1
ATOM 2207 O O . ARG A 1 293 ? 66.614 -61.095 -47.377 1.00 101.46 293 ARG A O 1
ATOM 2215 N N . ALA A 1 294 ? 66.519 -59.208 -46.186 1.00 101.46 294 ALA A N 1
ATOM 2216 C CA . ALA A 1 294 ? 67.218 -59.794 -45.049 1.00 101.46 294 ALA A CA 1
ATOM 2217 C C . ALA A 1 294 ? 67.146 -58.922 -43.813 1.00 101.46 294 ALA A C 1
ATOM 2218 O O . ALA A 1 294 ? 67.186 -57.693 -43.903 1.00 101.46 294 ALA A O 1
ATOM 2220 N N . GLU A 1 295 ? 67.054 -59.570 -42.658 1.00 101.46 295 GLU A N 1
ATOM 2221 C CA . GLU A 1 295 ? 66.959 -58.868 -41.384 1.00 101.46 295 GLU A CA 1
ATOM 2222 C C . GLU A 1 295 ? 68.160 -57.967 -41.131 1.00 101.46 295 GLU A C 1
ATOM 2223 O O . GLU A 1 295 ? 68.042 -56.914 -40.497 1.00 101.46 295 GLU A O 1
ATOM 2229 N N . LYS A 1 296 ? 69.325 -58.393 -41.605 1.00 101.46 296 LYS A N 1
ATOM 2230 C CA . LYS A 1 296 ? 70.546 -57.614 -41.404 1.00 101.46 296 LYS A CA 1
ATOM 2231 C C . LYS A 1 296 ? 71.447 -57.663 -42.634 1.00 101.46 296 LYS A C 1
ATOM 2232 O O . LYS A 1 296 ? 71.702 -58.737 -43.174 1.00 101.46 296 LYS A O 1
ATOM 2238 N N . GLY A 1 297 ? 71.927 -56.506 -43.075 1.00 128.80 297 GLY A N 1
ATOM 2239 C CA . GLY A 1 297 ? 72.808 -56.479 -44.225 1.00 128.80 297 GLY A CA 1
ATOM 2240 C C . GLY A 1 297 ? 72.093 -56.546 -45.553 1.00 128.80 297 GLY A C 1
ATOM 2241 O O . GLY A 1 297 ? 72.700 -56.903 -46.568 1.00 128.80 297 GLY A O 1
ATOM 2242 N N . GLU A 1 298 ? 70.802 -56.213 -45.549 1.00 101.46 298 GLU A N 1
ATOM 2243 C CA . GLU A 1 298 ? 70.014 -56.225 -46.780 1.00 101.46 298 GLU A CA 1
ATOM 2244 C C . GLU A 1 298 ? 70.766 -55.405 -47.826 1.00 101.46 298 GLU A C 1
ATOM 2245 O O . GLU A 1 298 ? 70.991 -55.863 -48.950 1.00 101.46 298 GLU A O 1
ATOM 2251 N N . GLU A 1 299 ? 71.181 -54.202 -47.441 1.00 101.46 299 GLU A N 1
ATOM 2252 C CA . GLU A 1 299 ? 71.924 -53.327 -48.344 1.00 101.46 299 GLU A CA 1
ATOM 2253 C C . GLU A 1 299 ? 73.027 -54.076 -49.107 1.00 101.46 299 GLU A C 1
ATOM 2254 O O . GLU A 1 299 ? 73.026 -54.100 -50.342 1.00 101.46 299 GLU A O 1
ATOM 2260 N N . VAL A 1 300 ? 73.949 -54.689 -48.363 1.00 101.46 300 VAL A N 1
ATOM 2261 C CA . VAL A 1 300 ? 75.072 -55.430 -48.943 1.00 101.46 300 VAL A CA 1
ATOM 2262 C C . VAL A 1 300 ? 74.667 -56.536 -49.914 1.00 101.46 300 VAL A C 1
ATOM 2263 O O . VAL A 1 300 ? 75.148 -56.587 -51.047 1.00 101.46 300 VAL A O 1
ATOM 2267 N N . LEU A 1 301 ? 73.794 -57.430 -49.464 1.00 101.46 301 LEU A N 1
ATOM 2268 C CA . LEU A 1 301 ? 73.358 -58.531 -50.302 1.00 101.46 301 LEU A CA 1
ATOM 2269 C C . LEU A 1 301 ? 72.714 -58.063 -51.595 1.00 101.46 301 LEU A C 1
ATOM 2270 O O . LEU A 1 301 ? 73.018 -58.590 -52.658 1.00 101.46 301 LEU A O 1
ATOM 2275 N N . ARG A 1 302 ? 71.828 -57.075 -51.514 1.00 101.46 302 ARG A N 1
ATOM 2276 C CA . ARG A 1 302 ? 71.157 -56.584 -52.714 1.00 101.46 302 ARG A CA 1
ATOM 2277 C C . ARG A 1 302 ? 72.142 -56.105 -53.773 1.00 101.46 302 ARG A C 1
ATOM 2278 O O . ARG A 1 302 ? 71.922 -56.323 -54.965 1.00 101.46 302 ARG A O 1
ATOM 2286 N N . ARG A 1 303 ? 73.227 -55.464 -53.340 1.00 101.46 303 ARG A N 1
ATOM 2287 C CA . ARG A 1 303 ? 74.250 -54.970 -54.270 1.00 101.46 303 ARG A CA 1
ATOM 2288 C C . ARG A 1 303 ? 74.905 -56.124 -55.015 1.00 101.46 303 ARG A C 1
ATOM 2289 O O . ARG A 1 303 ? 74.950 -56.131 -56.246 1.00 101.46 303 ARG A O 1
ATOM 2297 N N . LEU A 1 304 ? 75.419 -57.094 -54.261 1.00 101.46 304 LEU A N 1
ATOM 2298 C CA . LEU A 1 304 ? 76.086 -58.244 -54.853 1.00 101.46 304 LEU A CA 1
ATOM 2299 C C . LEU A 1 304 ? 75.191 -58.940 -55.865 1.00 101.46 304 LEU A C 1
ATOM 2300 O O . LEU A 1 304 ? 75.665 -59.410 -56.891 1.00 101.46 304 LEU A O 1
ATOM 2305 N N . LEU A 1 305 ? 73.896 -58.993 -55.574 1.00 101.46 305 LEU A N 1
ATOM 2306 C CA . LEU A 1 305 ? 72.934 -59.650 -56.452 1.00 101.46 305 LEU A CA 1
ATOM 2307 C C . LEU A 1 305 ? 72.418 -58.743 -57.564 1.00 101.46 305 LEU A C 1
ATOM 2308 O O . LEU A 1 305 ? 71.597 -59.149 -58.381 1.00 101.46 305 LEU A O 1
ATOM 2313 N N . ASP A 1 306 ? 72.904 -57.511 -57.597 1.00 128.80 306 ASP A N 1
ATOM 2314 C CA . ASP A 1 306 ? 72.496 -56.571 -58.636 1.00 128.80 306 ASP A CA 1
ATOM 2315 C C . ASP A 1 306 ? 73.642 -56.376 -59.625 1.00 128.80 306 ASP A C 1
ATOM 2316 O O . ASP A 1 306 ? 73.614 -55.453 -60.444 1.00 128.80 306 ASP A O 1
ATOM 2321 N N . THR A 1 307 ? 74.647 -57.250 -59.538 1.00 128.80 307 THR A N 1
ATOM 2322 C CA . THR A 1 307 ? 75.809 -57.189 -60.426 1.00 128.80 307 THR A CA 1
ATOM 2323 C C . THR A 1 307 ? 75.360 -57.260 -61.886 1.00 128.80 307 THR A C 1
ATOM 2324 O O . THR A 1 307 ? 75.629 -56.349 -62.674 1.00 128.80 307 THR A O 1
ATOM 2328 N N . ASP A 1 308 ? 74.674 -58.341 -62.243 1.00 128.80 308 ASP A N 1
ATOM 2329 C CA . ASP A 1 308 ? 74.169 -58.523 -63.604 1.00 128.80 308 ASP A CA 1
ATOM 2330 C C . ASP A 1 308 ? 72.811 -59.224 -63.552 1.00 128.80 308 ASP A C 1
ATOM 2331 O O . ASP A 1 308 ? 72.169 -59.248 -62.496 1.00 128.80 308 ASP A O 1
ATOM 2336 N N . GLU A 1 309 ? 72.361 -59.776 -64.682 1.00 128.80 309 GLU A N 1
ATOM 2337 C CA . GLU A 1 309 ? 71.082 -60.486 -64.691 1.00 128.80 309 GLU A CA 1
ATOM 2338 C C . GLU A 1 309 ? 71.237 -61.777 -63.903 1.00 128.80 309 GLU A C 1
ATOM 2339 O O . GLU A 1 309 ? 70.558 -61.982 -62.899 1.00 128.80 309 GLU A O 1
ATOM 2345 N N . GLY A 1 310 ? 72.147 -62.631 -64.361 1.00 128.80 310 GLY A N 1
ATOM 2346 C CA . GLY A 1 310 ? 72.384 -63.896 -63.692 1.00 128.80 310 GLY A CA 1
ATOM 2347 C C . GLY A 1 310 ? 72.527 -63.804 -62.181 1.00 128.80 310 GLY A C 1
ATOM 2348 O O . GLY A 1 310 ? 72.261 -64.776 -61.469 1.00 128.80 310 GLY A O 1
ATOM 2349 N N . ALA A 1 311 ? 72.943 -62.645 -61.681 1.00 128.80 311 ALA A N 1
ATOM 2350 C CA . ALA A 1 311 ? 73.115 -62.460 -60.244 1.00 128.80 311 ALA A CA 1
ATOM 2351 C C . ALA A 1 311 ? 71.915 -62.965 -59.444 1.00 128.80 311 ALA A C 1
ATOM 2352 O O . ALA A 1 311 ? 72.072 -63.690 -58.463 1.00 128.80 311 ALA A O 1
ATOM 2354 N N . ARG A 1 312 ? 70.714 -62.597 -59.879 1.00 128.80 312 ARG A N 1
ATOM 2355 C CA . ARG A 1 312 ? 69.503 -62.993 -59.174 1.00 128.80 312 ARG A CA 1
ATOM 2356 C C . ARG A 1 312 ? 68.819 -64.255 -59.698 1.00 128.80 312 ARG A C 1
ATOM 2357 O O . ARG A 1 312 ? 67.594 -64.323 -59.752 1.00 128.80 312 ARG A O 1
ATOM 2365 N N . ARG A 1 313 ? 69.612 -65.246 -60.090 1.00 128.80 313 ARG A N 1
ATOM 2366 C CA . ARG A 1 313 ? 69.081 -66.513 -60.579 1.00 128.80 313 ARG A CA 1
ATOM 2367 C C . ARG A 1 313 ? 69.893 -67.594 -59.894 1.00 128.80 313 ARG A C 1
ATOM 2368 O O . ARG A 1 313 ? 70.937 -67.298 -59.311 1.00 128.80 313 ARG A O 1
ATOM 2376 N N . LEU A 1 314 ? 69.425 -68.837 -59.955 1.00 101.46 314 LEU A N 1
ATOM 2377 C CA . LEU A 1 314 ? 70.118 -69.934 -59.290 1.00 101.46 314 LEU A CA 1
ATOM 2378 C C . LEU A 1 314 ? 71.069 -70.722 -60.174 1.00 101.46 314 LEU A C 1
ATOM 2379 O O . LEU A 1 314 ? 70.834 -70.899 -61.367 1.00 101.46 314 LEU A O 1
ATOM 2384 N N . GLY A 1 315 ? 72.140 -71.215 -59.563 1.00 101.46 315 GLY A N 1
ATOM 2385 C CA . GLY A 1 315 ? 73.105 -71.982 -60.313 1.00 101.46 315 GLY A CA 1
ATOM 2386 C C . GLY A 1 315 ? 73.638 -73.192 -59.580 1.00 101.46 315 GLY A C 1
ATOM 2387 O O . GLY A 1 315 ? 74.690 -73.709 -59.936 1.00 101.46 315 GLY A O 1
ATOM 2388 N N . GLU A 1 316 ? 72.930 -73.658 -58.564 1.00 101.46 316 GLU A N 1
ATOM 2389 C CA . GLU A 1 316 ? 73.394 -74.823 -57.832 1.00 101.46 316 GLU A CA 1
ATOM 2390 C C . GLU A 1 316 ? 72.359 -75.238 -56.806 1.00 101.46 316 GLU A C 1
ATOM 2391 O O . GLU A 1 316 ? 71.866 -74.404 -56.056 1.00 101.46 316 GLU A O 1
ATOM 2397 N N . VAL A 1 317 ? 72.025 -76.524 -56.773 1.00 101.46 317 VAL A N 1
ATOM 2398 C CA . VAL A 1 317 ? 71.061 -77.049 -55.811 1.00 101.46 317 VAL A CA 1
ATOM 2399 C C . VAL A 1 317 ? 71.810 -78.124 -55.073 1.00 101.46 317 VAL A C 1
ATOM 2400 O O . VAL A 1 317 ? 72.411 -78.983 -55.693 1.00 101.46 317 VAL A O 1
ATOM 2404 N N . ALA A 1 318 ? 71.785 -78.094 -53.756 1.00 101.46 318 ALA A N 1
ATOM 2405 C CA . ALA A 1 318 ? 72.529 -79.095 -53.028 1.00 101.46 318 ALA A CA 1
ATOM 2406 C C . ALA A 1 318 ? 71.764 -79.678 -51.876 1.00 101.46 318 ALA A C 1
ATOM 2407 O O . ALA A 1 318 ? 71.080 -78.969 -51.151 1.00 101.46 318 ALA A O 1
ATOM 2409 N N . LEU A 1 319 ? 71.916 -80.979 -51.689 1.00 101.46 319 LEU A N 1
ATOM 2410 C CA . LEU A 1 319 ? 71.221 -81.674 -50.625 1.00 101.46 319 LEU A CA 1
ATOM 2411 C C . LEU A 1 319 ? 72.162 -82.178 -49.535 1.00 101.46 319 LEU A C 1
ATOM 2412 O O . LEU A 1 319 ? 73.032 -83.015 -49.774 1.00 101.46 319 LEU A O 1
ATOM 2417 N N . VAL A 1 320 ? 71.960 -81.678 -48.324 1.00 128.80 320 VAL A N 1
ATOM 2418 C CA . VAL A 1 320 ? 72.793 -82.064 -47.200 1.00 128.80 320 VAL A CA 1
ATOM 2419 C C . VAL A 1 320 ? 71.955 -82.498 -46.021 1.00 128.80 320 VAL A C 1
ATOM 2420 O O . VAL A 1 320 ? 71.280 -81.681 -45.403 1.00 128.80 320 VAL A O 1
ATOM 2424 N N . PRO A 1 321 ? 71.997 -83.790 -45.677 1.00 128.80 321 PRO A N 1
ATOM 2425 C CA . PRO A 1 321 ? 71.213 -84.288 -44.543 1.00 128.80 321 PRO A CA 1
ATOM 2426 C C . PRO A 1 321 ? 71.590 -83.540 -43.285 1.00 128.80 321 PRO A C 1
ATOM 2427 O O . PRO A 1 321 ? 72.759 -83.456 -42.958 1.00 128.80 321 PRO A O 1
ATOM 2431 N N . ALA A 1 322 ? 70.611 -82.995 -42.571 1.00 128.80 322 ALA A N 1
ATOM 2432 C CA . ALA A 1 322 ? 70.917 -82.243 -41.364 1.00 128.80 322 ALA A CA 1
ATOM 2433 C C . ALA A 1 322 ? 71.168 -83.130 -40.159 1.00 128.80 322 ALA A C 1
ATOM 2434 O O . ALA A 1 322 ? 71.004 -82.698 -39.010 1.00 128.80 322 ALA A O 1
ATOM 2436 N N . ASP A 1 323 ? 71.553 -84.376 -40.419 1.00 128.80 323 ASP A N 1
ATOM 2437 C CA . ASP A 1 323 ? 71.878 -85.301 -39.340 1.00 128.80 323 ASP A CA 1
ATOM 2438 C C . ASP A 1 323 ? 73.372 -85.592 -39.453 1.00 128.80 323 ASP A C 1
ATOM 2439 O O . ASP A 1 323 ? 73.885 -86.542 -38.872 1.00 128.80 323 ASP A O 1
ATOM 2444 N N . ASN A 1 324 ? 74.062 -84.729 -40.198 1.00 128.80 324 ASN A N 1
ATOM 2445 C CA . ASN A 1 324 ? 75.503 -84.848 -40.444 1.00 128.80 324 ASN A CA 1
ATOM 2446 C C . ASN A 1 324 ? 76.358 -84.230 -39.335 1.00 128.80 324 ASN A C 1
ATOM 2447 O O . ASN A 1 324 ? 75.855 -83.490 -38.483 1.00 128.80 324 ASN A O 1
ATOM 2452 N N . PRO A 1 325 ? 77.668 -84.529 -39.340 1.00 127.68 325 PRO A N 1
ATOM 2453 C CA . PRO A 1 325 ? 78.627 -84.024 -38.357 1.00 127.68 325 PRO A CA 1
ATOM 2454 C C . PRO A 1 325 ? 78.703 -82.510 -38.211 1.00 127.68 325 PRO A C 1
ATOM 2455 O O . PRO A 1 325 ? 78.497 -81.987 -37.115 1.00 127.68 325 PRO A O 1
ATOM 2459 N N . ILE A 1 326 ? 79.007 -81.803 -39.299 1.00 127.68 326 ILE A N 1
ATOM 2460 C CA . ILE A 1 326 ? 79.098 -80.337 -39.236 1.00 127.68 326 ILE A CA 1
ATOM 2461 C C . ILE A 1 326 ? 77.802 -79.749 -38.679 1.00 127.68 326 ILE A C 1
ATOM 2462 O O . ILE A 1 326 ? 77.783 -78.651 -38.114 1.00 127.68 326 ILE A O 1
ATOM 2467 N N . ALA A 1 327 ? 76.719 -80.500 -38.848 1.00 127.68 327 ALA A N 1
ATOM 2468 C CA . ALA A 1 327 ? 75.399 -80.079 -38.396 1.00 127.68 327 ALA A CA 1
ATOM 2469 C C . ALA A 1 327 ? 75.124 -80.366 -36.920 1.00 127.68 327 ALA A C 1
ATOM 2470 O O . ALA A 1 327 ? 74.479 -79.551 -36.249 1.00 127.68 327 ALA A O 1
ATOM 2472 N N . LYS A 1 328 ? 75.602 -81.518 -36.432 1.00 127.68 328 LYS A N 1
ATOM 2473 C CA . LYS A 1 328 ? 75.424 -81.923 -35.034 1.00 127.68 328 LYS A CA 1
ATOM 2474 C C . LYS A 1 328 ? 76.080 -80.942 -34.051 1.00 127.68 328 LYS A C 1
ATOM 2475 O O . LYS A 1 328 ? 75.646 -80.812 -32.903 1.00 127.68 328 LYS A O 1
ATOM 2481 N N . THR A 1 329 ? 77.131 -80.264 -34.500 1.00 127.68 329 THR A N 1
ATOM 2482 C CA . THR A 1 329 ? 77.825 -79.288 -33.667 1.00 127.68 329 THR A CA 1
ATOM 2483 C C . THR A 1 329 ? 76.929 -78.062 -33.497 1.00 127.68 329 THR A C 1
ATOM 2484 O O . THR A 1 329 ? 76.887 -77.461 -32.424 1.00 127.68 329 THR A O 1
ATOM 2488 N N . GLY A 1 330 ? 76.215 -77.710 -34.572 1.00 128.80 330 GLY A N 1
ATOM 2489 C CA . GLY A 1 330 ? 75.310 -76.571 -34.563 1.00 128.80 330 GLY A CA 1
ATOM 2490 C C . GLY A 1 330 ? 76.016 -75.258 -34.291 1.00 128.80 330 GLY A C 1
ATOM 2491 O O . GLY A 1 330 ? 75.756 -74.603 -33.276 1.00 128.80 330 GLY A O 1
ATOM 2492 N N . LEU A 1 331 ? 76.894 -74.864 -35.211 1.00 128.80 331 LEU A N 1
ATOM 2493 C CA . LEU A 1 331 ? 77.671 -73.634 -35.068 1.00 128.80 331 LEU A CA 1
ATOM 2494 C C . LEU A 1 331 ? 77.773 -72.909 -36.396 1.00 128.80 331 LEU A C 1
ATOM 2495 O O . LEU A 1 331 ? 77.428 -73.449 -37.447 1.00 128.80 331 LEU A O 1
ATOM 2500 N N . VAL A 1 332 ? 78.265 -71.684 -36.349 1.00 128.80 332 VAL A N 1
ATOM 2501 C CA . VAL A 1 332 ? 78.448 -70.936 -37.576 1.00 128.80 332 VAL A CA 1
ATOM 2502 C C . VAL A 1 332 ? 79.950 -70.812 -37.790 1.00 128.80 332 VAL A C 1
ATOM 2503 O O . VAL A 1 332 ? 80.648 -70.216 -36.976 1.00 128.80 332 VAL A O 1
ATOM 2507 N N . PHE A 1 333 ? 80.449 -71.372 -38.881 1.00 128.80 333 PHE A N 1
ATOM 2508 C CA . PHE A 1 333 ? 81.879 -71.336 -39.126 1.00 128.80 333 PHE A CA 1
ATOM 2509 C C . PHE A 1 333 ? 82.329 -70.211 -40.021 1.00 128.80 333 PHE A C 1
ATOM 2510 O O . PHE A 1 333 ? 83.507 -70.129 -40.358 1.00 128.80 333 PHE A O 1
ATOM 2518 N N . PHE A 1 334 ? 81.391 -69.351 -40.406 1.00 128.80 334 PHE A N 1
ATOM 2519 C CA . PHE A 1 334 ? 81.692 -68.202 -41.257 1.00 128.80 334 PHE A CA 1
ATOM 2520 C C . PHE A 1 334 ? 82.740 -68.534 -42.325 1.00 128.80 334 PHE A C 1
ATOM 2521 O O . PHE A 1 334 ? 83.554 -67.682 -42.708 1.00 128.80 334 PHE A O 1
ATOM 2529 N N . ASP A 1 335 ? 82.705 -69.788 -42.785 1.00 128.80 335 ASP A N 1
ATOM 2530 C CA . ASP A 1 335 ? 83.609 -70.324 -43.788 1.00 128.80 335 ASP A CA 1
ATOM 2531 C C . ASP A 1 335 ? 82.770 -71.108 -44.792 1.00 128.80 335 ASP A C 1
ATOM 2532 O O . ASP A 1 335 ? 81.957 -71.957 -44.404 1.00 128.80 335 ASP A O 1
ATOM 2537 N N . THR A 1 336 ? 82.950 -70.851 -46.083 1.00 127.68 336 THR A N 1
ATOM 2538 C CA . THR A 1 336 ? 82.219 -71.572 -47.111 1.00 127.68 336 THR A CA 1
ATOM 2539 C C . THR A 1 336 ? 82.368 -73.058 -46.838 1.00 127.68 336 THR A C 1
ATOM 2540 O O . THR A 1 336 ? 81.484 -73.668 -46.266 1.00 127.68 336 THR A O 1
ATOM 2544 N N . LEU A 1 337 ? 83.500 -73.628 -47.226 1.00 127.68 337 LEU A N 1
ATOM 2545 C CA . LEU A 1 337 ? 83.773 -75.041 -47.025 1.00 127.68 337 LEU A CA 1
ATOM 2546 C C . LEU A 1 337 ? 83.024 -75.696 -45.880 1.00 127.68 337 LEU A C 1
ATOM 2547 O O . LEU A 1 337 ? 82.451 -76.762 -46.048 1.00 127.68 337 LEU A O 1
ATOM 2552 N N . PHE A 1 338 ? 83.040 -75.075 -44.707 1.00 127.68 338 PHE A N 1
ATOM 2553 C CA . PHE A 1 338 ? 82.358 -75.655 -43.557 1.00 127.68 338 PHE A CA 1
ATOM 2554 C C . PHE A 1 338 ? 80.847 -75.493 -43.521 1.00 127.68 338 PHE A C 1
ATOM 2555 O O . PHE A 1 338 ? 80.134 -76.441 -43.196 1.00 127.68 338 PHE A O 1
ATOM 2563 N N . ASP A 1 339 ? 80.360 -74.292 -43.827 1.00 127.68 339 ASP A N 1
ATOM 2564 C CA . ASP A 1 339 ? 78.915 -74.021 -43.854 1.00 127.68 339 ASP A CA 1
ATOM 2565 C C . ASP A 1 339 ? 78.233 -74.707 -45.052 1.00 127.68 339 ASP A C 1
ATOM 2566 O O . ASP A 1 339 ? 77.232 -75.390 -44.884 1.00 127.68 339 ASP A O 1
ATOM 2571 N N . GLU A 1 340 ? 78.783 -74.519 -46.255 1.00 127.68 340 GLU A N 1
ATOM 2572 C CA . GLU A 1 340 ? 78.247 -75.138 -47.473 1.00 127.68 340 GLU A CA 1
ATOM 2573 C C . GLU A 1 340 ? 77.867 -76.603 -47.258 1.00 127.68 340 GLU A C 1
ATOM 2574 O O . GLU A 1 340 ? 76.844 -77.051 -47.748 1.00 127.68 340 GLU A O 1
ATOM 2580 N N . ASN A 1 341 ? 78.691 -77.346 -46.530 1.00 127.68 341 ASN A N 1
ATOM 2581 C CA . ASN A 1 341 ? 78.410 -78.748 -46.269 1.00 127.68 341 ASN A CA 1
ATOM 2582 C C . ASN A 1 341 ? 77.721 -78.944 -44.925 1.00 127.68 341 ASN A C 1
ATOM 2583 O O . ASN A 1 341 ? 77.731 -80.038 -44.355 1.00 127.68 341 ASN A O 1
ATOM 2588 N N . ALA A 1 342 ? 77.123 -77.872 -44.424 1.00 128.80 342 ALA A N 1
ATOM 2589 C CA . ALA A 1 342 ? 76.413 -77.921 -43.158 1.00 128.80 342 ALA A CA 1
ATOM 2590 C C . ALA A 1 342 ? 74.992 -78.413 -43.396 1.00 128.80 342 ALA A C 1
ATOM 2591 O O . ALA A 1 342 ? 74.548 -79.359 -42.754 1.00 128.80 342 ALA A O 1
ATOM 2593 N N . ALA A 1 343 ? 74.284 -77.769 -44.321 1.00 128.80 343 ALA A N 1
ATOM 2594 C CA . ALA A 1 343 ? 72.917 -78.150 -44.646 1.00 128.80 343 ALA A CA 1
ATOM 2595 C C . ALA A 1 343 ? 72.561 -77.773 -46.074 1.00 128.80 343 ALA A C 1
ATOM 2596 O O . ALA A 1 343 ? 73.130 -76.862 -46.649 1.00 128.80 343 ALA A O 1
ATOM 2598 N N . SER A 1 344 ? 71.606 -78.495 -46.637 1.00 128.80 344 SER A N 1
ATOM 2599 C CA . SER A 1 344 ? 71.150 -78.271 -48.007 1.00 128.80 344 SER A CA 1
ATOM 2600 C C . SER A 1 344 ? 71.188 -76.790 -48.372 1.00 128.80 344 SER A C 1
ATOM 2601 O O . SER A 1 344 ? 70.760 -75.951 -47.596 1.00 128.80 344 SER A O 1
ATOM 2604 N N . HIS A 1 345 ? 71.696 -76.464 -49.551 1.00 127.68 345 HIS A N 1
ATOM 2605 C CA . HIS A 1 345 ? 71.755 -75.069 -49.938 1.00 127.68 345 HIS A CA 1
ATOM 2606 C C . HIS A 1 345 ? 71.432 -74.786 -51.387 1.00 127.68 345 HIS A C 1
ATOM 2607 O O . HIS A 1 345 ? 71.397 -75.682 -52.224 1.00 127.68 345 HIS A O 1
ATOM 2614 N N . ILE A 1 346 ? 71.195 -73.516 -51.675 1.00 127.68 346 ILE A N 1
ATOM 2615 C CA . ILE A 1 346 ? 70.875 -73.075 -53.015 1.00 127.68 346 ILE A CA 1
ATOM 2616 C C . ILE A 1 346 ? 71.847 -71.936 -53.271 1.00 127.68 346 ILE A C 1
ATOM 2617 O O . ILE A 1 346 ? 72.272 -71.293 -52.323 1.00 127.68 346 ILE A O 1
ATOM 2622 N N . ALA A 1 347 ? 72.221 -71.681 -54.523 1.00 127.68 347 ALA A N 1
ATOM 2623 C CA . ALA A 1 347 ? 73.186 -70.611 -54.799 1.00 127.68 347 ALA A CA 1
ATOM 2624 C C . ALA A 1 347 ? 72.917 -69.768 -56.021 1.00 127.68 347 ALA A C 1
ATOM 2625 O O . ALA A 1 347 ? 72.671 -70.299 -57.097 1.00 127.68 347 ALA A O 1
ATOM 2627 N N . PHE A 1 348 ? 73.002 -68.449 -55.853 1.00 127.68 348 PHE A N 1
ATOM 2628 C CA . PHE A 1 348 ? 72.774 -67.521 -56.960 1.00 127.68 348 PHE A CA 1
ATOM 2629 C C . PHE A 1 348 ? 74.019 -67.369 -57.788 1.00 127.68 348 PHE A C 1
ATOM 2630 O O . PHE A 1 348 ? 75.120 -67.459 -57.257 1.00 127.68 348 PHE A O 1
ATOM 2638 N N . GLY A 1 349 ? 73.849 -67.110 -59.082 1.00 127.68 349 GLY A N 1
ATOM 2639 C CA . GLY A 1 349 ? 75.004 -66.854 -59.931 1.00 127.68 349 GLY A CA 1
ATOM 2640 C C . GLY A 1 349 ? 75.339 -68.046 -60.817 1.00 127.68 349 GLY A C 1
ATOM 2641 O O . GLY A 1 349 ? 74.552 -68.963 -61.035 1.00 127.68 349 GLY A O 1
ATOM 2642 N N . GLN A 1 350 ? 76.572 -67.988 -61.333 1.00 128.80 350 GLN A N 1
ATOM 2643 C CA . GLN A 1 350 ? 77.165 -68.978 -62.243 1.00 128.80 350 GLN A CA 1
ATOM 2644 C C . GLN A 1 350 ? 77.061 -70.415 -61.783 1.00 128.80 350 GLN A C 1
ATOM 2645 O O . GLN A 1 350 ? 77.334 -70.722 -60.622 1.00 128.80 350 GLN A O 1
ATOM 2651 N N . ALA A 1 351 ? 76.709 -71.296 -62.715 1.00 128.80 351 ALA A N 1
ATOM 2652 C CA . ALA A 1 351 ? 76.572 -72.710 -62.414 1.00 128.80 351 ALA A CA 1
ATOM 2653 C C . ALA A 1 351 ? 77.788 -73.445 -62.928 1.00 128.80 351 ALA A C 1
ATOM 2654 O O . ALA A 1 351 ? 78.122 -73.337 -64.105 1.00 128.80 351 ALA A O 1
ATOM 2656 N N . TYR A 1 352 ? 78.455 -74.179 -62.046 1.00 128.80 352 TYR A N 1
ATOM 2657 C CA . TYR A 1 352 ? 79.643 -74.930 -62.437 1.00 128.80 352 TYR A CA 1
ATOM 2658 C C . TYR A 1 352 ? 79.294 -75.785 -63.645 1.00 128.80 352 TYR A C 1
ATOM 2659 O O . TYR A 1 352 ? 78.388 -76.599 -63.569 1.00 128.80 352 TYR A O 1
ATOM 2668 N N . GLN A 1 353 ? 80.005 -75.600 -64.756 1.00 128.80 353 GLN A N 1
ATOM 2669 C CA . GLN A 1 353 ? 79.709 -76.351 -65.979 1.00 128.80 353 GLN A CA 1
ATOM 2670 C C . GLN A 1 353 ? 79.923 -77.847 -65.835 1.00 128.80 353 GLN A C 1
ATOM 2671 O O . GLN A 1 353 ? 79.555 -78.628 -66.711 1.00 128.80 353 GLN A O 1
ATOM 2677 N N . GLU A 1 354 ? 80.515 -78.231 -64.715 1.00 128.80 354 GLU A N 1
ATOM 2678 C CA . GLU A 1 354 ? 80.782 -79.628 -64.396 1.00 128.80 354 GLU A CA 1
ATOM 2679 C C . GLU A 1 354 ? 79.473 -80.352 -63.998 1.00 128.80 354 GLU A C 1
ATOM 2680 O O . GLU A 1 354 ? 79.487 -81.540 -63.641 1.00 128.80 354 GLU A O 1
ATOM 2686 N N . ASN A 1 355 ? 78.349 -79.628 -64.070 1.00 128.80 355 ASN A N 1
ATOM 2687 C CA . ASN A 1 355 ? 77.031 -80.164 -63.705 1.00 128.80 355 ASN A CA 1
ATOM 2688 C C . ASN A 1 355 ? 76.108 -80.426 -64.878 1.00 128.80 355 ASN A C 1
ATOM 2689 O O . ASN A 1 355 ? 75.039 -80.999 -64.700 1.00 128.80 355 ASN A O 1
ATOM 2694 N N . LEU A 1 356 ? 76.501 -79.987 -66.064 1.00 128.80 356 LEU A N 1
ATOM 2695 C CA . LEU A 1 356 ? 75.696 -80.242 -67.245 1.00 128.80 356 LEU A CA 1
ATOM 2696 C C . LEU A 1 356 ? 76.322 -81.402 -67.993 1.00 128.80 356 LEU A C 1
ATOM 2697 O O . LEU A 1 356 ? 77.419 -81.288 -68.531 1.00 128.80 356 LEU A O 1
ATOM 2702 N N . GLU A 1 357 ? 75.621 -82.528 -68.001 1.00 128.80 357 GLU A N 1
ATOM 2703 C CA . GLU A 1 357 ? 76.102 -83.730 -68.667 1.00 128.80 357 GLU A CA 1
ATOM 2704 C C . GLU A 1 357 ? 76.475 -83.411 -70.109 1.00 128.80 357 GLU A C 1
ATOM 2705 O O . GLU A 1 357 ? 75.677 -82.831 -70.853 1.00 128.80 357 GLU A O 1
ATOM 2711 N N . GLY A 1 358 ? 77.690 -83.797 -70.497 1.00 128.80 358 GLY A N 1
ATOM 2712 C CA . GLY A 1 358 ? 78.167 -83.524 -71.844 1.00 128.80 358 GLY A CA 1
ATOM 2713 C C . GLY A 1 358 ? 78.960 -82.229 -71.843 1.00 128.80 358 GLY A C 1
ATOM 2714 O O . GLY A 1 358 ? 79.148 -81.601 -72.892 1.00 128.80 358 GLY A O 1
ATOM 2715 N N . GLY A 1 362 ? 78.592 -72.844 -74.835 1.00 128.80 362 GLY A N 1
ATOM 2716 C CA . GLY A 1 362 ? 78.641 -71.396 -74.743 1.00 128.80 362 GLY A CA 1
ATOM 2717 C C . GLY A 1 362 ? 77.244 -70.833 -74.983 1.00 128.80 362 GLY A C 1
ATOM 2718 O O . GLY A 1 362 ? 76.728 -70.035 -74.183 1.00 128.80 362 GLY A O 1
ATOM 2719 N N . GLU A 1 363 ? 76.632 -71.245 -76.097 1.00 127.68 363 GLU A N 1
ATOM 2720 C CA . GLU A 1 363 ? 75.277 -70.804 -76.464 1.00 127.68 363 GLU A CA 1
ATOM 2721 C C . GLU A 1 363 ? 74.279 -71.918 -76.166 1.00 127.68 363 GLU A C 1
ATOM 2722 O O . GLU A 1 363 ? 73.137 -71.642 -75.788 1.00 127.68 363 GLU A O 1
ATOM 2728 N N . ALA A 1 364 ? 74.708 -73.172 -76.344 1.00 127.68 364 ALA A N 1
ATOM 2729 C CA . ALA A 1 364 ? 73.847 -74.322 -76.064 1.00 127.68 364 ALA A CA 1
ATOM 2730 C C . AL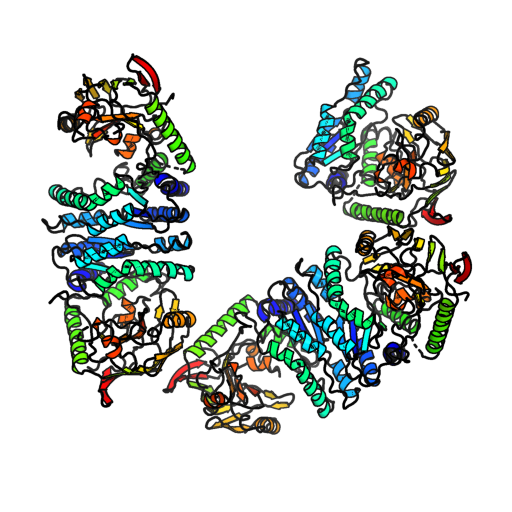A A 1 364 ? 73.761 -74.522 -74.544 1.00 127.68 364 ALA A C 1
ATOM 2731 O O . ALA A 1 364 ? 73.032 -75.389 -74.064 1.00 127.68 364 ALA A O 1
ATOM 2733 N N . PHE A 1 365 ? 74.498 -73.694 -73.810 1.00 127.68 365 PHE A N 1
ATOM 2734 C CA . PHE A 1 365 ? 74.540 -73.707 -72.342 1.00 127.68 365 PHE A CA 1
ATOM 2735 C C . PHE A 1 365 ? 73.365 -72.943 -71.738 1.00 127.68 365 PHE A C 1
ATOM 2736 O O . PHE A 1 365 ? 72.670 -73.423 -70.840 1.00 127.68 365 PHE A O 1
ATOM 2744 N N . ARG A 1 366 ? 73.187 -71.733 -72.248 1.00 127.68 366 ARG A N 1
ATOM 2745 C CA . ARG A 1 366 ? 72.126 -70.829 -71.845 1.00 127.68 366 ARG A CA 1
ATOM 2746 C C . ARG A 1 366 ? 70.795 -71.396 -72.332 1.00 127.68 366 ARG A C 1
ATOM 2747 O O . ARG A 1 366 ? 69.725 -70.914 -71.937 1.00 127.68 366 ARG A O 1
ATOM 2755 N N . LYS A 1 367 ? 70.870 -72.422 -73.188 1.00 127.68 367 LYS A N 1
ATOM 2756 C CA . LYS A 1 367 ? 69.676 -73.074 -73.754 1.00 127.68 367 LYS A CA 1
ATOM 2757 C C . LYS A 1 367 ? 69.287 -74.286 -72.932 1.00 127.68 367 LYS A C 1
ATOM 2758 O O . LYS A 1 367 ? 68.114 -74.516 -72.661 1.00 127.68 367 LYS A O 1
ATOM 2764 N N . ARG A 1 368 ? 70.288 -75.063 -72.545 1.00 127.68 368 ARG A N 1
ATOM 2765 C CA . ARG A 1 368 ? 70.054 -76.249 -71.748 1.00 127.68 368 ARG A CA 1
ATOM 2766 C C . ARG A 1 368 ? 69.606 -75.818 -70.354 1.00 127.68 368 ARG A C 1
ATOM 2767 O O . ARG A 1 368 ? 69.085 -76.620 -69.574 1.00 127.68 368 ARG A O 1
ATOM 2775 N N . GLY A 1 369 ? 69.802 -74.542 -70.050 1.00 128.80 369 GLY A N 1
ATOM 2776 C CA . GLY A 1 369 ? 69.399 -74.033 -68.755 1.00 128.80 369 GLY A CA 1
ATOM 2777 C C . GLY A 1 369 ? 70.520 -73.547 -67.854 1.00 128.80 369 GLY A C 1
ATOM 2778 O O . GLY A 1 369 ? 70.290 -73.181 -66.697 1.00 128.80 369 GLY A O 1
ATOM 2779 N N . GLY A 1 370 ? 71.740 -73.543 -68.374 1.00 128.80 370 GLY A N 1
ATOM 2780 C CA . GLY A 1 370 ? 72.857 -73.084 -67.572 1.00 128.80 370 GLY A CA 1
ATOM 2781 C C . GLY A 1 370 ? 72.747 -71.606 -67.271 1.00 128.80 370 GLY A C 1
ATOM 2782 O O . GLY A 1 370 ? 72.326 -70.829 -68.136 1.00 128.80 370 GLY A O 1
ATOM 2783 N N . ASN A 1 371 ? 73.108 -71.217 -66.050 1.00 128.80 371 ASN A N 1
ATOM 2784 C CA . ASN A 1 371 ? 73.058 -69.816 -65.667 1.00 128.80 371 ASN A CA 1
ATOM 2785 C C . ASN A 1 371 ? 74.466 -69.226 -65.685 1.00 128.80 371 ASN A C 1
ATOM 2786 O O . ASN A 1 371 ? 75.410 -69.847 -65.186 1.00 128.80 371 ASN A O 1
ATOM 2791 N N . GLU A 1 372 ? 74.604 -68.029 -66.257 1.00 128.80 372 GLU A N 1
ATOM 2792 C CA . GLU A 1 372 ? 75.902 -67.363 -66.353 1.00 128.80 372 GLU A CA 1
ATOM 2793 C C . GLU A 1 372 ? 75.961 -66.019 -65.619 1.00 128.80 372 GLU A C 1
ATOM 2794 O O . GLU A 1 372 ? 75.109 -65.144 -65.831 1.00 128.80 372 GLU A O 1
ATOM 2800 N N . SER A 1 373 ? 76.975 -65.861 -64.768 1.00 128.80 373 SER A N 1
ATOM 2801 C CA . SER A 1 373 ? 77.163 -64.623 -64.007 1.00 128.80 373 SER A CA 1
ATOM 2802 C C . SER A 1 373 ? 78.541 -64.513 -63.369 1.00 128.80 373 SER A C 1
ATOM 2803 O O . SER A 1 373 ? 79.357 -65.431 -63.449 1.00 128.80 373 SER A O 1
ATOM 2806 N N . LEU A 1 374 ? 78.781 -63.381 -62.722 1.00 128.80 374 LEU A N 1
ATOM 2807 C CA . LEU A 1 374 ? 80.055 -63.117 -62.063 1.00 128.80 374 LEU A CA 1
ATOM 2808 C C . LEU A 1 374 ? 80.135 -63.676 -60.640 1.00 128.80 374 LEU A C 1
ATOM 2809 O O . LEU A 1 374 ? 81.193 -64.132 -60.188 1.00 128.80 374 LEU A O 1
ATOM 2814 N N . VAL A 1 375 ? 79.006 -63.643 -59.948 1.00 128.80 375 VAL A N 1
ATOM 2815 C CA . VAL A 1 375 ? 78.948 -64.077 -58.562 1.00 128.80 375 VAL A CA 1
ATOM 2816 C C . VAL A 1 375 ? 78.398 -65.471 -58.287 1.00 128.80 375 VAL A C 1
ATOM 2817 O O . VAL A 1 375 ? 77.532 -65.961 -59.011 1.00 128.80 375 VAL A O 1
ATOM 2821 N N . HIS A 1 376 ? 78.908 -66.098 -57.228 1.00 101.46 376 HIS A N 1
ATOM 2822 C CA . HIS A 1 376 ? 78.450 -67.420 -56.806 1.00 101.46 376 HIS A CA 1
ATOM 2823 C C . HIS A 1 376 ? 78.279 -67.398 -55.286 1.00 101.46 376 HIS A C 1
ATOM 2824 O O . HIS A 1 376 ? 79.210 -67.684 -54.516 1.00 101.46 376 HIS A O 1
ATOM 2831 N N . VAL A 1 377 ? 77.067 -67.045 -54.873 1.00 101.46 377 VAL A N 1
ATOM 2832 C CA . VAL A 1 377 ? 76.706 -66.953 -53.469 1.00 101.46 377 VAL A CA 1
ATOM 2833 C C . VAL A 1 377 ? 75.895 -68.161 -53.040 1.00 101.46 377 VAL A C 1
ATOM 2834 O O . VAL A 1 377 ? 74.845 -68.448 -53.619 1.00 101.46 377 VAL A O 1
ATOM 2838 N N . ASP A 1 378 ? 76.383 -68.864 -52.023 1.00 101.46 378 ASP A N 1
ATOM 2839 C CA . ASP A 1 378 ? 75.690 -70.037 -51.507 1.00 101.46 378 ASP A CA 1
ATOM 2840 C C . ASP A 1 378 ? 75.097 -69.714 -50.153 1.00 101.46 378 ASP A C 1
ATOM 2841 O O . ASP A 1 378 ? 75.833 -69.340 -49.243 1.00 101.46 378 ASP A O 1
ATOM 2846 N N . TRP A 1 379 ? 73.783 -69.833 -50.007 1.00 101.46 379 TRP A N 1
ATOM 2847 C CA . TRP A 1 379 ? 73.182 -69.614 -48.704 1.00 101.46 379 TRP A CA 1
ATOM 2848 C C . TRP A 1 379 ? 72.381 -70.837 -48.414 1.00 101.46 379 TRP A C 1
ATOM 2849 O O . TRP A 1 379 ? 71.749 -71.402 -49.294 1.00 101.46 379 TRP A O 1
ATOM 2860 N N . MET A 1 380 ? 72.428 -71.259 -47.168 1.00 101.46 380 MET A N 1
ATOM 2861 C CA . MET A 1 380 ? 71.738 -72.451 -46.769 1.00 101.46 380 MET A CA 1
ATOM 2862 C C . MET A 1 380 ? 70.285 -72.222 -46.473 1.00 101.46 380 MET A C 1
ATOM 2863 O O . MET A 1 380 ? 69.901 -71.169 -45.980 1.00 101.46 380 MET A O 1
ATOM 2868 N N . ILE A 1 381 ? 69.476 -73.228 -46.788 1.00 128.80 381 ILE A N 1
ATOM 2869 C CA . ILE A 1 381 ? 68.043 -73.179 -46.539 1.00 128.80 381 ILE A CA 1
ATOM 2870 C C . ILE A 1 381 ? 67.590 -74.479 -45.891 1.00 128.80 381 ILE A C 1
ATOM 2871 O O . ILE A 1 381 ? 66.549 -74.527 -45.244 1.00 128.80 381 ILE A O 1
ATOM 2876 N N . GLY A 1 382 ? 68.375 -75.535 -46.068 1.00 128.80 382 GLY A N 1
ATOM 2877 C CA . GLY A 1 382 ? 68.019 -76.806 -45.474 1.00 128.80 382 GLY A CA 1
ATOM 2878 C C . GLY A 1 382 ? 68.043 -76.702 -43.967 1.00 128.80 382 GLY A C 1
ATOM 2879 O O . GLY A 1 382 ? 68.805 -75.913 -43.406 1.00 128.80 382 GLY A O 1
ATOM 2880 N N . SER A 1 383 ? 67.202 -77.482 -43.304 1.00 128.80 383 SER A N 1
ATOM 2881 C CA . SER A 1 383 ? 67.161 -77.460 -41.850 1.00 128.80 383 SER A CA 1
ATOM 2882 C C . SER A 1 383 ? 66.641 -78.777 -41.340 1.00 128.80 383 SER A C 1
ATOM 2883 O O . SER A 1 383 ? 66.460 -79.707 -42.108 1.00 128.80 383 SER A O 1
ATOM 2886 N N . GLU A 1 384 ? 66.381 -78.845 -40.041 1.00 128.80 384 GLU A N 1
ATOM 2887 C CA . GLU A 1 384 ? 65.912 -80.074 -39.431 1.00 128.80 384 GLU A CA 1
ATOM 2888 C C . GLU A 1 384 ? 64.453 -80.322 -39.737 1.00 128.80 384 GLU A C 1
ATOM 2889 O O . GLU A 1 384 ? 63.946 -81.406 -39.475 1.00 128.80 384 GLU A O 1
ATOM 2895 N N . GLU A 1 385 ? 63.780 -79.329 -40.312 1.00 128.80 385 GLU A N 1
ATOM 2896 C CA . GLU A 1 385 ? 62.364 -79.477 -40.640 1.00 128.80 385 GLU A CA 1
ATOM 2897 C C . GLU A 1 385 ? 62.064 -79.203 -42.101 1.00 128.80 385 GLU A C 1
ATOM 2898 O O . GLU A 1 385 ?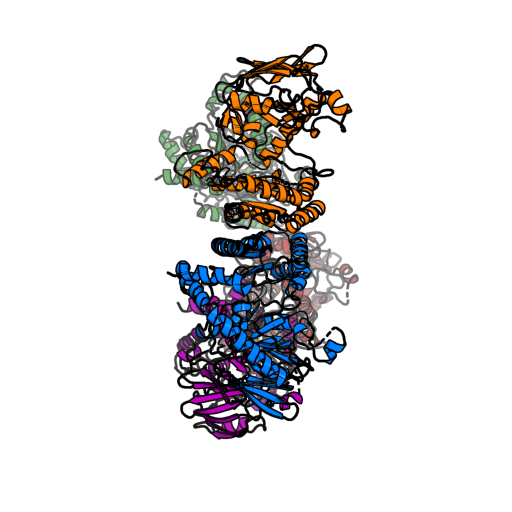 60.978 -78.767 -42.450 1.00 128.80 385 GLU A O 1
ATOM 2904 N N . MET A 1 386 ? 63.038 -79.490 -42.951 1.00 128.80 386 MET A N 1
ATOM 2905 C CA . MET A 1 386 ? 62.933 -79.274 -44.388 1.00 128.80 386 MET A CA 1
ATOM 2906 C C . MET A 1 386 ? 62.563 -80.550 -45.121 1.00 128.80 386 MET A C 1
ATOM 2907 O O . MET A 1 386 ? 63.368 -81.460 -45.202 1.00 128.80 386 MET A O 1
ATOM 2912 N N . ASP A 1 387 ? 61.359 -80.627 -45.663 1.00 101.46 387 ASP A N 1
ATOM 2913 C CA . ASP A 1 387 ? 60.974 -81.823 -46.389 1.00 101.46 387 ASP A CA 1
ATOM 2914 C C . ASP A 1 387 ? 61.258 -81.581 -47.853 1.00 101.46 387 ASP A C 1
ATOM 2915 O O . ASP A 1 387 ? 61.036 -80.495 -48.351 1.00 101.46 387 ASP A O 1
ATOM 2920 N N . VAL A 1 388 ? 61.748 -82.590 -48.549 1.00 101.46 388 VAL A N 1
ATOM 2921 C CA . VAL A 1 388 ? 62.053 -82.424 -49.953 1.00 101.46 388 VAL A CA 1
ATOM 2922 C C . VAL A 1 388 ? 61.537 -83.576 -50.782 1.00 101.46 388 VAL A C 1
ATOM 2923 O O . VAL A 1 388 ? 61.799 -84.736 -50.466 1.00 101.46 388 VAL A O 1
ATOM 2927 N N . ASP A 1 389 ? 60.811 -83.247 -51.845 1.00 101.46 389 ASP A N 1
ATOM 2928 C CA . ASP A 1 389 ? 60.256 -84.247 -52.752 1.00 101.46 389 ASP A CA 1
ATOM 2929 C C . ASP A 1 389 ? 60.943 -84.006 -54.084 1.00 101.46 389 ASP A C 1
ATOM 2930 O O . ASP A 1 389 ? 61.557 -82.970 -54.276 1.00 101.46 389 ASP A O 1
ATOM 2935 N N . GLY A 1 390 ? 60.840 -84.957 -54.998 1.00 101.46 390 GLY A N 1
ATOM 2936 C CA . GLY A 1 390 ? 61.443 -84.797 -56.307 1.00 101.46 390 GLY A CA 1
ATOM 2937 C C . GLY A 1 390 ? 60.382 -85.057 -57.361 1.00 101.46 390 GLY A C 1
ATOM 2938 O O . GLY A 1 390 ? 59.777 -86.116 -57.380 1.00 101.46 390 GLY A O 1
ATOM 2939 N N . LEU A 1 391 ? 60.166 -84.112 -58.259 1.00 101.46 391 LEU A N 1
ATOM 2940 C CA . LEU A 1 391 ? 59.122 -84.267 -59.257 1.00 101.46 391 LEU A CA 1
ATOM 2941 C C . LEU A 1 391 ? 59.586 -84.671 -60.632 1.00 101.46 391 LEU A C 1
ATOM 2942 O O . LEU A 1 391 ? 60.661 -84.270 -61.057 1.00 101.46 391 LEU A O 1
ATOM 2947 N N . TYR A 1 392 ? 58.747 -85.439 -61.329 1.00 128.80 392 TYR A N 1
ATOM 2948 C CA . TYR A 1 392 ? 59.025 -85.881 -62.694 1.00 128.80 392 TYR A CA 1
ATOM 2949 C C . TYR A 1 392 ? 58.329 -84.870 -63.580 1.00 128.80 392 TYR A C 1
ATOM 2950 O O . TYR A 1 392 ? 57.639 -84.002 -63.067 1.00 128.80 392 TYR A O 1
ATOM 2959 N N . GLU A 1 393 ? 58.473 -84.971 -64.899 1.00 128.80 393 GLU A N 1
ATOM 2960 C CA . GLU A 1 393 ? 57.838 -83.971 -65.762 1.00 128.80 393 GLU A CA 1
ATOM 2961 C C . GLU A 1 393 ? 56.313 -83.976 -65.736 1.00 128.80 393 GLU A C 1
ATOM 2962 O O . GLU A 1 393 ? 55.675 -82.988 -66.113 1.00 128.80 393 GLU A O 1
ATOM 2968 N N . ASP A 1 394 ? 55.734 -85.078 -65.281 1.00 128.80 394 ASP A N 1
ATOM 2969 C CA . ASP A 1 394 ? 54.285 -85.203 -65.218 1.00 128.80 394 ASP A CA 1
ATOM 2970 C C . ASP A 1 394 ? 53.684 -84.767 -63.889 1.00 128.80 394 ASP A C 1
ATOM 2971 O O . ASP A 1 394 ? 52.479 -84.539 -63.791 1.00 128.80 394 ASP A O 1
ATOM 2976 N N . GLY A 1 395 ? 54.520 -84.656 -62.862 1.00 128.80 395 GLY A N 1
ATOM 2977 C CA . GLY A 1 395 ? 54.018 -84.240 -61.565 1.00 128.80 395 GLY A CA 1
ATOM 2978 C C . GLY A 1 395 ? 54.164 -85.283 -60.479 1.00 128.80 395 GLY A C 1
ATOM 2979 O O . GLY A 1 395 ? 54.135 -84.960 -59.299 1.00 128.80 395 GLY A O 1
ATOM 2980 N N . THR A 1 396 ? 54.314 -86.539 -60.873 1.00 128.80 396 THR A N 1
ATOM 2981 C CA . THR A 1 396 ? 54.469 -87.611 -59.908 1.00 128.80 396 THR A CA 1
ATOM 2982 C C . THR A 1 396 ? 55.647 -87.281 -59.026 1.00 128.80 396 THR A C 1
ATOM 2983 O O . THR A 1 396 ? 56.722 -86.974 -59.511 1.00 128.80 396 THR A O 1
ATOM 2987 N N . ARG A 1 397 ? 55.449 -87.363 -57.724 1.00 101.46 397 ARG A N 1
ATOM 2988 C CA . ARG A 1 397 ? 56.517 -87.018 -56.815 1.00 101.46 397 ARG A CA 1
ATOM 2989 C C . ARG A 1 397 ? 57.020 -88.119 -55.903 1.00 101.46 397 ARG A C 1
ATOM 2990 O O . ARG A 1 397 ? 56.234 -88.751 -55.199 1.00 101.46 397 ARG A O 1
ATOM 2998 N N . THR A 1 398 ? 58.340 -88.314 -55.910 1.00 101.46 398 THR A N 1
ATOM 2999 C CA . THR A 1 398 ? 59.027 -89.308 -55.089 1.00 101.46 398 THR A CA 1
ATOM 3000 C C . THR A 1 398 ? 59.679 -88.626 -53.896 1.00 101.46 398 THR A C 1
ATOM 3001 O O . THR A 1 398 ? 60.501 -87.737 -54.070 1.00 101.46 398 THR A O 1
ATOM 3005 N N . PRO A 1 399 ? 59.337 -89.037 -52.665 1.00 101.46 399 PRO A N 1
ATOM 3006 C CA . PRO A 1 399 ? 59.951 -88.396 -51.507 1.00 101.46 399 PRO A CA 1
ATOM 3007 C C . PRO A 1 399 ? 61.456 -88.614 -51.474 1.00 101.46 399 PRO A C 1
ATOM 3008 O O . PRO A 1 399 ? 61.921 -89.730 -51.650 1.00 101.46 399 PRO A O 1
ATOM 3012 N N . LEU A 1 400 ? 62.205 -87.538 -51.248 1.00 101.46 400 LEU A N 1
ATOM 3013 C CA . LEU A 1 400 ? 63.659 -87.588 -51.184 1.00 101.46 400 LEU A CA 1
ATOM 3014 C C . LEU A 1 400 ? 64.174 -87.358 -49.775 1.00 101.46 400 LEU A C 1
ATOM 3015 O O . LEU A 1 400 ? 65.040 -88.080 -49.304 1.00 101.46 400 LEU A O 1
ATOM 3020 N N . MET A 1 401 ? 63.641 -86.353 -49.096 1.00 101.46 401 MET A N 1
ATOM 3021 C CA . MET A 1 401 ? 64.074 -86.068 -47.741 1.00 101.46 401 MET A CA 1
ATOM 3022 C C . MET A 1 401 ? 62.918 -85.707 -46.838 1.00 101.46 401 MET A C 1
ATOM 3023 O O . MET A 1 401 ? 61.937 -85.134 -47.298 1.00 101.46 401 MET A O 1
ATOM 3028 N N . ARG A 1 402 ? 63.047 -86.030 -45.552 1.00 101.46 402 ARG A N 1
ATOM 3029 C CA . ARG A 1 402 ? 62.023 -85.722 -44.565 1.00 101.46 402 ARG A CA 1
ATOM 3030 C C . ARG A 1 402 ? 62.680 -85.287 -43.278 1.00 101.46 402 ARG A C 1
ATOM 3031 O O . ARG A 1 402 ? 63.659 -85.871 -42.842 1.00 101.46 402 ARG A O 1
ATOM 3039 N N . ARG A 1 403 ? 62.121 -84.255 -42.666 1.00 128.80 403 ARG A N 1
ATOM 3040 C CA . ARG A 1 403 ? 62.675 -83.708 -41.444 1.00 128.80 403 ARG A CA 1
ATOM 3041 C C . ARG A 1 403 ? 64.182 -83.651 -41.535 1.00 128.80 403 ARG A C 1
ATOM 3042 O O . ARG A 1 403 ? 64.888 -83.836 -40.549 1.00 128.80 403 ARG A O 1
ATOM 3050 N N . GLY A 1 404 ? 64.652 -83.355 -42.742 1.00 128.80 404 GLY A N 1
ATOM 3051 C CA . GLY A 1 404 ? 66.068 -83.217 -42.983 1.00 128.80 404 GLY A CA 1
ATOM 3052 C C . GLY A 1 404 ? 66.833 -84.482 -43.292 1.00 128.80 404 GLY A C 1
ATOM 3053 O O . GLY A 1 404 ? 67.965 -84.417 -43.764 1.00 128.80 404 GLY A O 1
ATOM 3054 N N . ARG A 1 405 ? 66.237 -85.637 -43.040 1.00 128.80 405 ARG A N 1
ATOM 3055 C CA . ARG A 1 405 ? 66.945 -86.880 -43.304 1.00 128.80 405 ARG A CA 1
ATOM 3056 C C . ARG A 1 405 ? 66.560 -87.513 -44.625 1.00 128.80 405 ARG A C 1
ATOM 3057 O O . ARG A 1 405 ? 65.482 -87.264 -45.160 1.00 128.80 405 ARG A O 1
ATOM 3065 N N . TRP A 1 406 ? 67.464 -88.325 -45.151 1.00 128.80 406 TRP A N 1
ATOM 3066 C CA . TRP A 1 406 ? 67.222 -88.995 -46.405 1.00 128.80 406 TRP A CA 1
ATOM 3067 C C . TRP A 1 406 ? 66.217 -90.103 -46.206 1.00 128.80 406 TRP A C 1
ATOM 3068 O O . TRP A 1 406 ? 66.167 -90.741 -45.165 1.00 128.80 406 TRP A O 1
ATOM 3079 N N . VAL A 1 407 ? 65.402 -90.316 -47.214 1.00 128.80 407 VAL A N 1
ATOM 3080 C CA . VAL A 1 407 ? 64.489 -91.434 -47.196 1.00 128.80 407 VAL A CA 1
ATOM 3081 C C . VAL A 1 407 ? 64.815 -92.430 -48.287 1.00 128.80 407 VAL A C 1
ATOM 3082 O O . VAL A 1 407 ? 64.320 -93.554 -48.337 1.00 128.80 407 VAL A O 1
ATOM 3086 N N . VAL A 1 408 ? 65.723 -91.961 -49.153 1.00 128.80 408 VAL A N 1
ATOM 3087 C CA . VAL A 1 408 ? 66.251 -92.685 -50.312 1.00 128.80 408 VAL A CA 1
ATOM 3088 C C . VAL A 1 408 ? 65.177 -92.925 -51.368 1.00 128.80 408 VAL A C 1
ATOM 3089 O O . VAL A 1 408 ? 65.004 -92.108 -52.274 1.00 128.80 408 VAL A O 1
ATOM 3094 N N . ALA B 1 3 ? 112.969 -48.628 -26.021 1.00 128.80 3 ALA B N 1
ATOM 3095 C CA . ALA B 1 3 ? 114.442 -48.544 -25.750 1.00 128.80 3 ALA B CA 1
ATOM 3096 C C . ALA B 1 3 ? 115.283 -49.138 -26.892 1.00 128.80 3 ALA B C 1
ATOM 3097 O O . ALA B 1 3 ? 116.052 -48.418 -27.556 1.00 128.80 3 ALA B O 1
ATOM 3099 N N . PHE B 1 4 ? 115.138 -50.450 -27.099 1.00 127.68 4 PHE B N 1
ATOM 3100 C CA . PHE B 1 4 ? 115.844 -51.181 -28.160 1.00 127.68 4 PHE B CA 1
ATOM 3101 C C . PHE B 1 4 ? 114.875 -51.325 -29.337 1.00 127.68 4 PHE B C 1
ATOM 3102 O O . PHE B 1 4 ? 115.271 -51.458 -30.500 1.00 127.68 4 PHE B O 1
ATOM 3110 N N . LYS B 1 5 ? 113.593 -51.279 -29.016 1.00 127.68 5 LYS B N 1
ATOM 3111 C CA . LYS B 1 5 ? 112.544 -51.362 -30.017 1.00 127.68 5 LYS B CA 1
ATOM 3112 C C . LYS B 1 5 ? 112.685 -50.112 -30.903 1.00 127.68 5 LYS B C 1
ATOM 3113 O O . LYS B 1 5 ? 112.300 -50.104 -32.069 1.00 127.68 5 LYS B O 1
ATOM 3119 N N . ARG B 1 6 ? 113.244 -49.051 -30.330 1.00 127.68 6 ARG B N 1
ATOM 3120 C CA . ARG B 1 6 ? 113.453 -47.797 -31.063 1.00 127.68 6 ARG B CA 1
ATOM 3121 C C . ARG B 1 6 ? 114.586 -47.964 -32.076 1.00 127.68 6 ARG B C 1
ATOM 3122 O O . ARG B 1 6 ? 114.731 -47.135 -32.976 1.00 127.68 6 ARG B O 1
ATOM 3130 N N . ASN B 1 7 ? 115.401 -49.012 -31.903 1.00 127.68 7 ASN B N 1
ATOM 3131 C CA . ASN B 1 7 ? 116.511 -49.299 -32.816 1.00 127.68 7 ASN B CA 1
ATOM 3132 C C . ASN B 1 7 ? 115.976 -50.227 -33.898 1.00 127.68 7 ASN B C 1
ATOM 3133 O O . ASN B 1 7 ? 116.023 -49.913 -35.090 1.00 127.68 7 ASN B O 1
ATOM 3138 N N . LEU B 1 8 ? 115.465 -51.369 -33.453 1.00 127.68 8 LEU B N 1
ATOM 3139 C CA . LEU B 1 8 ? 114.894 -52.377 -34.327 1.00 127.68 8 LEU B CA 1
ATOM 3140 C C . LEU B 1 8 ? 114.102 -51.676 -35.410 1.00 127.68 8 LEU B C 1
ATOM 3141 O O . LEU B 1 8 ? 114.116 -52.076 -36.577 1.00 127.68 8 LEU B O 1
ATOM 3146 N N . GLU B 1 9 ? 113.406 -50.619 -35.010 1.00 127.68 9 GLU B N 1
ATOM 3147 C CA . GLU B 1 9 ? 112.596 -49.837 -35.936 1.00 127.68 9 GLU B CA 1
ATOM 3148 C C . GLU B 1 9 ? 113.509 -49.190 -36.978 1.00 127.68 9 GLU B C 1
ATOM 3149 O O . GLU B 1 9 ? 113.345 -49.404 -38.186 1.00 127.68 9 GLU B O 1
ATOM 3155 N N . LYS B 1 10 ? 114.476 -48.408 -36.500 1.00 127.68 10 LYS B N 1
ATOM 3156 C CA . LYS B 1 10 ? 115.400 -47.723 -37.386 1.00 127.68 10 LYS B CA 1
ATOM 3157 C C . LYS B 1 10 ? 116.016 -48.716 -38.357 1.00 127.68 10 LYS B C 1
ATOM 3158 O O . LYS B 1 10 ? 116.045 -48.467 -39.566 1.00 127.68 10 LYS B O 1
ATOM 3164 N N . LEU B 1 11 ? 116.501 -49.842 -37.840 1.00 127.68 11 LEU B N 1
ATOM 3165 C CA . LEU B 1 11 ? 117.095 -50.849 -38.704 1.00 127.68 11 LEU B CA 1
ATOM 3166 C C . LEU B 1 11 ? 116.135 -51.070 -39.847 1.00 127.68 11 LEU B C 1
ATOM 3167 O O . LEU B 1 11 ? 116.434 -50.750 -40.996 1.00 127.68 11 LEU B O 1
ATOM 3172 N N . ALA B 1 12 ? 114.969 -51.603 -39.510 1.00 127.68 12 ALA B N 1
ATOM 3173 C CA . ALA B 1 12 ? 113.927 -51.868 -40.489 1.00 127.68 12 ALA B CA 1
ATOM 3174 C C . ALA B 1 12 ? 113.665 -50.650 -41.369 1.00 127.68 12 ALA B C 1
ATOM 3175 O O . ALA B 1 12 ? 113.751 -50.728 -42.590 1.00 127.68 12 ALA B O 1
ATOM 3177 N N . GLU B 1 13 ? 113.330 -49.534 -40.735 1.00 127.68 13 GLU B N 1
ATOM 3178 C CA . GLU B 1 13 ? 113.067 -48.285 -41.430 1.00 127.68 13 GLU B CA 1
ATOM 3179 C C . GLU B 1 13 ? 114.142 -48.041 -42.486 1.00 127.68 13 GLU B C 1
ATOM 3180 O O . GLU B 1 13 ? 113.845 -47.699 -43.625 1.00 127.68 13 GLU B O 1
ATOM 3186 N N . LEU B 1 14 ? 115.394 -48.232 -42.090 1.00 127.68 14 LEU B N 1
ATOM 3187 C CA . LEU B 1 14 ? 116.554 -48.042 -42.946 1.00 127.68 14 LEU B CA 1
ATOM 3188 C C . LEU B 1 14 ? 116.617 -49.020 -44.097 1.00 127.68 14 LEU B C 1
ATOM 3189 O O . LEU B 1 14 ? 116.872 -48.628 -45.229 1.00 127.68 14 LEU B O 1
ATOM 3194 N N . ALA B 1 15 ? 116.413 -50.299 -43.798 1.00 127.68 15 ALA B N 1
ATOM 3195 C CA . ALA B 1 15 ? 116.451 -51.348 -44.813 1.00 127.68 15 ALA B CA 1
ATOM 3196 C C . ALA B 1 15 ? 115.766 -50.896 -46.091 1.00 127.68 15 ALA B C 1
ATOM 3197 O O . ALA B 1 15 ? 116.132 -51.313 -47.188 1.00 127.68 15 ALA B O 1
ATOM 3199 N N . ILE B 1 16 ? 114.780 -50.021 -45.944 1.00 127.68 16 ILE B N 1
ATOM 3200 C CA . ILE B 1 16 ? 114.008 -49.526 -47.075 1.00 127.68 16 ILE B CA 1
ATOM 3201 C C . ILE B 1 16 ? 114.436 -48.190 -47.681 1.00 127.68 16 ILE B C 1
ATOM 3202 O O . ILE B 1 16 ? 114.682 -48.125 -48.884 1.00 127.68 16 ILE B O 1
ATOM 3207 N N . ARG B 1 17 ? 114.508 -47.133 -46.868 1.00 127.68 17 ARG B N 1
ATOM 3208 C CA . ARG B 1 17 ? 114.886 -45.789 -47.341 1.00 127.68 17 ARG B CA 1
ATOM 3209 C C . ARG B 1 17 ? 116.336 -45.696 -47.837 1.00 127.68 17 ARG B C 1
ATOM 3210 O O . ARG B 1 17 ? 116.716 -44.712 -48.490 1.00 127.68 17 ARG B O 1
ATOM 3218 N N . VAL B 1 18 ? 117.138 -46.716 -47.526 1.00 127.68 18 VAL B N 1
ATOM 3219 C CA . VAL B 1 18 ? 118.541 -46.746 -47.935 1.00 127.68 18 VAL B CA 1
ATOM 3220 C C . VAL B 1 18 ? 118.957 -48.033 -48.630 1.00 127.68 18 VAL B C 1
ATOM 3221 O O . VAL B 1 18 ? 119.623 -48.002 -49.667 1.00 127.68 18 VAL B O 1
ATOM 3225 N N . GLY B 1 19 ? 118.593 -49.162 -48.028 1.00 128.80 19 GLY B N 1
ATOM 3226 C CA . GLY B 1 19 ? 118.935 -50.445 -48.609 1.00 128.80 19 GLY B CA 1
ATOM 3227 C C . GLY B 1 19 ? 118.343 -50.570 -49.993 1.00 128.80 19 GLY B C 1
ATOM 3228 O O . GLY B 1 19 ? 119.071 -50.805 -50.952 1.00 128.80 19 GLY B O 1
ATOM 3229 N N . LEU B 1 20 ? 117.026 -50.401 -50.095 1.00 128.80 20 LEU B N 1
ATOM 3230 C CA . LEU B 1 20 ? 116.326 -50.510 -51.369 1.00 128.80 20 LEU B CA 1
ATOM 3231 C C . LEU B 1 20 ? 116.145 -49.179 -52.080 1.00 128.80 20 LEU B C 1
ATOM 3232 O O . LEU B 1 20 ? 116.176 -49.106 -53.311 1.00 128.80 20 LEU B O 1
ATOM 3237 N N . ASN B 1 21 ? 115.959 -48.126 -51.298 1.00 128.80 21 ASN B N 1
ATOM 3238 C CA . ASN B 1 21 ? 115.705 -46.788 -51.832 1.00 128.80 21 ASN B CA 1
ATOM 3239 C C . ASN B 1 21 ? 114.411 -46.939 -52.625 1.00 128.80 21 ASN B C 1
ATOM 3240 O O . ASN B 1 21 ? 114.219 -46.325 -53.681 1.00 128.80 21 ASN B O 1
ATOM 3245 N N . LEU B 1 22 ? 113.536 -47.783 -52.076 1.00 128.80 22 LEU B N 1
ATOM 3246 C CA . LEU B 1 22 ? 112.239 -48.113 -52.649 1.00 128.80 22 LEU B CA 1
ATOM 3247 C C . LEU B 1 22 ? 111.467 -46.927 -53.210 1.00 128.80 22 LEU B C 1
ATOM 3248 O O . LEU B 1 22 ? 111.197 -45.957 -52.496 1.00 128.80 22 LEU B O 1
ATOM 3253 N N . GLU B 1 23 ? 111.119 -47.005 -54.493 1.00 128.80 23 GLU B N 1
ATOM 3254 C CA . GLU B 1 23 ? 110.362 -45.937 -55.125 1.00 128.80 23 GLU B CA 1
ATOM 3255 C C . GLU B 1 23 ? 108.865 -46.269 -55.007 1.00 128.80 23 GLU B C 1
ATOM 3256 O O . GLU B 1 23 ? 108.465 -47.438 -55.127 1.00 128.80 23 GLU B O 1
ATOM 3262 N N . LYS B 1 24 ? 108.052 -45.237 -54.759 1.00 128.80 24 LYS B N 1
ATOM 3263 C CA . LYS B 1 24 ? 106.603 -45.385 -54.602 1.00 128.80 24 LYS B CA 1
ATOM 3264 C C . LYS B 1 24 ? 105.946 -46.220 -55.690 1.00 128.80 24 LYS B C 1
ATOM 3265 O O . LYS B 1 24 ? 106.238 -46.061 -56.880 1.00 128.80 24 LYS B O 1
ATOM 3271 N N . GLY B 1 25 ? 105.057 -47.115 -55.262 1.00 128.80 25 GLY B N 1
ATOM 3272 C CA . GLY B 1 25 ? 104.343 -47.977 -56.188 1.00 128.80 25 GLY B CA 1
ATOM 3273 C C . GLY B 1 25 ? 105.176 -49.111 -56.747 1.00 128.80 25 GLY B C 1
ATOM 3274 O O . GLY B 1 25 ? 104.908 -49.620 -57.841 1.00 128.80 25 GLY B O 1
ATOM 3275 N N . GLN B 1 26 ? 106.194 -49.508 -55.995 1.00 101.46 26 GLN B N 1
ATOM 3276 C CA . GLN B 1 26 ? 107.072 -50.582 -56.422 1.00 101.46 26 GLN B CA 1
ATOM 3277 C C . GLN B 1 26 ? 106.754 -51.789 -55.549 1.00 101.46 26 GLN B C 1
ATOM 3278 O O . GLN B 1 26 ? 106.642 -51.654 -54.335 1.00 101.46 26 GLN B O 1
ATOM 3284 N N . GLU B 1 27 ? 106.570 -52.955 -56.163 1.00 101.46 27 GLU B N 1
ATOM 3285 C CA . GLU B 1 27 ? 106.276 -54.161 -55.403 1.00 101.46 27 GLU B CA 1
ATOM 3286 C C . GLU B 1 27 ? 107.544 -54.561 -54.659 1.00 101.46 27 GLU B C 1
ATOM 3287 O O . GLU B 1 27 ? 108.631 -54.126 -55.026 1.00 101.46 27 GLU B O 1
ATOM 3293 N N . VAL B 1 28 ? 107.424 -55.379 -53.618 1.00 101.46 28 VAL B N 1
ATOM 3294 C CA . VAL B 1 28 ? 108.604 -55.795 -52.865 1.00 101.46 28 VAL B CA 1
ATOM 3295 C C . VAL B 1 28 ? 108.580 -57.267 -52.528 1.00 101.46 28 VAL B C 1
ATOM 3296 O O . VAL B 1 28 ? 107.939 -57.658 -51.568 1.00 101.46 28 VAL B O 1
ATOM 3300 N N . ILE B 1 29 ? 109.253 -58.090 -53.320 1.00 101.46 29 ILE B N 1
ATOM 3301 C CA . ILE B 1 29 ? 109.294 -59.518 -53.030 1.00 101.46 29 ILE B CA 1
ATOM 3302 C C . ILE B 1 29 ? 110.371 -59.647 -51.984 1.00 101.46 29 ILE B C 1
ATOM 3303 O O . ILE B 1 29 ? 111.365 -58.947 -52.060 1.00 101.46 29 ILE B O 1
ATOM 3308 N N . ALA B 1 30 ? 110.198 -60.520 -51.007 1.00 101.46 30 ALA B N 1
ATOM 3309 C CA . ALA B 1 30 ? 111.221 -60.658 -49.988 1.00 101.46 30 ALA B CA 1
ATOM 3310 C C . ALA B 1 30 ? 111.416 -62.094 -49.599 1.00 101.46 30 ALA B C 1
ATOM 3311 O O . ALA B 1 30 ? 110.462 -62.850 -49.477 1.00 101.46 30 ALA B O 1
ATOM 3313 N N . THR B 1 31 ? 112.670 -62.473 -49.419 1.00 101.46 31 THR B N 1
ATOM 3314 C CA . THR B 1 31 ? 113.005 -63.827 -49.012 1.00 101.46 31 THR B CA 1
ATOM 3315 C C . THR B 1 31 ? 113.322 -63.708 -47.526 1.00 101.46 31 THR B C 1
ATOM 3316 O O . THR B 1 31 ? 113.929 -62.729 -47.111 1.00 101.46 31 THR B O 1
ATOM 3320 N N . ALA B 1 32 ? 112.908 -64.677 -46.721 1.00 101.46 32 ALA B N 1
ATOM 3321 C CA . ALA B 1 32 ? 113.184 -64.604 -45.301 1.00 101.46 32 ALA B CA 1
ATOM 3322 C C . ALA B 1 32 ? 112.928 -65.924 -44.615 1.00 101.46 32 ALA B C 1
ATOM 3323 O O . ALA B 1 32 ? 112.274 -66.797 -45.160 1.00 101.46 32 ALA B O 1
ATOM 3325 N N . PRO B 1 33 ? 113.471 -66.091 -43.409 1.00 101.46 33 PRO B N 1
ATOM 3326 C CA . PRO B 1 33 ? 113.329 -67.298 -42.598 1.00 101.46 33 PRO B CA 1
ATOM 3327 C C . PRO B 1 33 ? 112.081 -67.299 -41.732 1.00 101.46 33 PRO B C 1
ATOM 3328 O O . PRO B 1 33 ? 111.846 -66.400 -40.922 1.00 101.46 33 PRO B O 1
ATOM 3332 N N . ILE B 1 34 ? 111.298 -68.350 -41.917 1.00 128.80 34 ILE B N 1
ATOM 3333 C CA . ILE B 1 34 ? 110.039 -68.582 -41.222 1.00 128.80 34 ILE B CA 1
ATOM 3334 C C . ILE B 1 34 ? 110.090 -68.305 -39.730 1.00 128.80 34 ILE B C 1
ATOM 3335 O O . ILE B 1 34 ? 109.064 -68.243 -39.063 1.00 128.80 34 ILE B O 1
ATOM 3340 N N . GLU B 1 35 ? 111.289 -68.133 -39.208 1.00 128.80 35 GLU B N 1
ATOM 3341 C CA . GLU B 1 35 ? 111.440 -67.905 -37.790 1.00 128.80 35 GLU B CA 1
ATOM 3342 C C . GLU B 1 35 ? 111.607 -66.441 -37.423 1.00 128.80 35 GLU B C 1
ATOM 3343 O O . GLU B 1 35 ? 111.836 -66.120 -36.260 1.00 128.80 35 GLU B O 1
ATOM 3349 N N . ALA B 1 36 ? 111.480 -65.546 -38.396 1.00 128.80 36 ALA B N 1
ATOM 3350 C CA . ALA B 1 36 ? 111.645 -64.123 -38.097 1.00 128.80 36 ALA B CA 1
ATOM 3351 C C . ALA B 1 36 ? 110.492 -63.287 -38.625 1.00 128.80 36 ALA B C 1
ATOM 3352 O O . ALA B 1 36 ? 110.659 -62.115 -38.989 1.00 128.80 36 ALA B O 1
ATOM 3354 N N . VAL B 1 37 ? 109.315 -63.902 -38.636 1.00 127.68 37 VAL B N 1
ATOM 3355 C CA . VAL B 1 37 ? 108.105 -63.250 -39.112 1.00 127.68 37 VAL B CA 1
ATOM 3356 C C . VAL B 1 37 ? 107.980 -61.845 -38.562 1.00 127.68 37 VAL B C 1
ATOM 3357 O O . VAL B 1 37 ? 107.911 -60.868 -39.301 1.00 127.68 37 VAL B O 1
ATOM 3361 N N . ASP B 1 38 ? 107.955 -61.764 -37.239 1.00 127.68 38 ASP B N 1
ATOM 3362 C CA . ASP B 1 38 ? 107.816 -60.496 -36.549 1.00 127.68 38 ASP B CA 1
ATOM 3363 C C . ASP B 1 38 ? 108.613 -59.394 -37.195 1.00 127.68 38 ASP B C 1
ATOM 3364 O O . ASP B 1 38 ? 108.191 -58.242 -37.208 1.00 127.68 38 ASP B O 1
ATOM 3369 N N . PHE B 1 39 ? 109.769 -59.753 -37.730 1.00 127.68 39 PHE B N 1
ATOM 3370 C CA . PHE B 1 39 ? 110.614 -58.772 -38.375 1.00 127.68 39 PHE B CA 1
ATOM 3371 C C . PHE B 1 39 ? 110.000 -58.419 -39.722 1.00 127.68 39 PHE B C 1
ATOM 3372 O O . PHE B 1 39 ? 109.756 -57.254 -40.015 1.00 127.68 39 PHE B O 1
ATOM 3380 N N . VAL B 1 40 ? 109.735 -59.434 -40.533 1.00 127.68 40 VAL B N 1
ATOM 3381 C CA . VAL B 1 40 ? 109.158 -59.215 -41.853 1.00 127.68 40 VAL B CA 1
ATOM 3382 C C . VAL B 1 40 ? 108.109 -58.138 -41.771 1.00 127.68 40 VAL B C 1
ATOM 3383 O O . VAL B 1 40 ? 108.168 -57.140 -42.478 1.00 127.68 40 VAL B O 1
ATOM 3387 N N . ARG B 1 41 ? 107.144 -58.356 -40.889 1.00 127.68 41 ARG B N 1
ATOM 3388 C CA . ARG B 1 41 ? 106.057 -57.407 -40.695 1.00 127.68 41 ARG B CA 1
ATOM 3389 C C . ARG B 1 41 ? 106.611 -56.018 -40.454 1.00 127.68 41 ARG B C 1
ATOM 3390 O O . ARG B 1 41 ? 106.254 -55.070 -41.154 1.00 127.68 41 ARG B O 1
ATOM 3398 N N . LEU B 1 42 ? 107.487 -55.910 -39.458 1.00 127.68 42 LEU B N 1
ATOM 3399 C CA . LEU B 1 42 ? 108.101 -54.637 -39.103 1.00 127.68 42 LEU B CA 1
ATOM 3400 C C . LEU B 1 42 ? 108.565 -53.963 -40.385 1.00 127.68 42 LEU B C 1
ATOM 3401 O O . LEU B 1 42 ? 108.318 -52.779 -40.605 1.00 127.68 42 LEU B O 1
ATOM 3406 N N . LEU B 1 43 ? 109.235 -54.737 -41.232 1.00 127.68 43 LEU B N 1
ATOM 3407 C CA . LEU B 1 43 ? 109.732 -54.221 -42.494 1.00 127.68 43 LEU B CA 1
ATOM 3408 C C . LEU B 1 43 ? 108.534 -53.817 -43.341 1.00 127.68 43 LEU B C 1
ATOM 3409 O O . LEU B 1 43 ? 108.353 -52.644 -43.646 1.00 127.68 43 LEU B O 1
ATOM 3414 N N . ALA B 1 44 ? 107.707 -54.794 -43.694 1.00 127.68 44 ALA B N 1
ATOM 3415 C CA . ALA B 1 44 ? 106.525 -54.541 -44.496 1.00 127.68 44 ALA B CA 1
ATOM 3416 C C . ALA B 1 44 ? 105.936 -53.187 -44.146 1.00 127.68 44 ALA B C 1
ATOM 3417 O O . ALA B 1 44 ? 105.861 -52.289 -44.980 1.00 127.68 44 ALA B O 1
ATOM 3419 N N . GLU B 1 45 ? 105.525 -53.045 -42.896 1.00 127.68 45 GLU B N 1
ATOM 3420 C CA . GLU B 1 45 ? 104.947 -51.797 -42.431 1.00 127.68 45 GLU B CA 1
ATOM 3421 C C . GLU B 1 45 ? 105.699 -50.617 -43.021 1.00 127.68 45 GLU B C 1
ATOM 3422 O O . GLU B 1 45 ? 105.118 -49.765 -43.686 1.00 127.68 45 GLU B O 1
ATOM 3428 N N . LYS B 1 46 ? 107.001 -50.582 -42.774 1.00 127.68 46 LYS B N 1
ATOM 3429 C CA . LYS B 1 46 ? 107.857 -49.503 -43.260 1.00 127.68 46 LYS B CA 1
ATOM 3430 C C . LYS B 1 46 ? 107.959 -49.507 -44.776 1.00 127.68 46 LYS B C 1
ATOM 3431 O O . LYS B 1 46 ? 108.155 -48.462 -45.400 1.00 127.68 46 LYS B O 1
ATOM 3437 N N . ALA B 1 47 ? 107.831 -50.689 -45.366 1.00 127.68 47 ALA B N 1
ATOM 3438 C CA . ALA B 1 47 ? 107.900 -50.808 -46.803 1.00 127.68 47 ALA B CA 1
ATOM 3439 C C . ALA B 1 47 ? 106.737 -50.024 -47.349 1.00 127.68 47 ALA B C 1
ATOM 3440 O O . ALA B 1 47 ? 106.909 -49.145 -48.187 1.00 127.68 47 ALA B O 1
ATOM 3442 N N . TYR B 1 48 ? 105.548 -50.341 -46.851 1.00 127.68 48 TYR B N 1
ATOM 3443 C CA . TYR B 1 48 ? 104.333 -49.663 -47.288 1.00 127.68 48 TYR B CA 1
ATOM 3444 C C . TYR B 1 48 ? 104.319 -48.187 -46.889 1.00 127.68 48 TYR B C 1
ATOM 3445 O O . TYR B 1 48 ? 103.892 -47.343 -47.669 1.00 127.68 48 TYR B O 1
ATOM 3454 N N . ARG B 1 49 ? 104.773 -47.869 -45.679 1.00 127.68 49 ARG B N 1
ATOM 3455 C CA . ARG B 1 49 ? 104.797 -46.476 -45.236 1.00 127.68 49 ARG B CA 1
ATOM 3456 C C . ARG B 1 49 ? 105.631 -45.625 -46.186 1.00 127.68 49 ARG B C 1
ATOM 3457 O O . ARG B 1 49 ? 105.566 -44.393 -46.146 1.00 127.68 49 ARG B O 1
ATOM 3465 N N . GLU B 1 50 ? 106.418 -46.288 -47.034 1.00 127.68 50 GLU B N 1
ATOM 3466 C CA . GLU B 1 50 ? 107.283 -45.592 -47.979 1.00 127.68 50 GLU B CA 1
ATOM 3467 C C . GLU B 1 50 ? 106.787 -45.557 -49.410 1.00 127.68 50 GLU B C 1
ATOM 3468 O O . GLU B 1 50 ? 107.393 -44.884 -50.255 1.00 127.68 50 GLU B O 1
ATOM 3474 N N . GLY B 1 51 ? 105.698 -46.275 -49.686 1.00 128.80 51 GLY B N 1
ATOM 3475 C CA . GLY B 1 51 ? 105.140 -46.294 -51.028 1.00 128.80 51 GLY B CA 1
ATOM 3476 C C . GLY B 1 51 ? 104.866 -47.689 -51.538 1.00 128.80 51 GLY B C 1
ATOM 3477 O O . GLY B 1 51 ? 104.061 -47.891 -52.442 1.00 128.80 51 GLY B O 1
ATOM 3478 N N . ALA B 1 52 ? 105.544 -48.658 -50.950 1.00 101.46 52 ALA B N 1
ATOM 3479 C CA . ALA B 1 52 ? 105.368 -50.036 -51.355 1.00 101.46 52 ALA B CA 1
ATOM 3480 C C . ALA B 1 52 ? 103.907 -50.312 -51.690 1.00 101.46 52 ALA B C 1
ATOM 3481 O O . ALA B 1 52 ? 103.008 -49.988 -50.921 1.00 101.46 52 ALA B O 1
ATOM 3483 N N . SER B 1 53 ? 103.680 -50.905 -52.853 1.00 101.46 53 SER B N 1
ATOM 3484 C CA . SER B 1 53 ? 102.338 -51.224 -53.287 1.00 101.46 53 SER B CA 1
ATOM 3485 C C . SER B 1 53 ? 101.975 -52.682 -53.040 1.00 101.46 53 SER B C 1
ATOM 3486 O O . SER B 1 53 ? 100.842 -53.072 -53.285 1.00 101.46 53 SER B O 1
ATOM 3489 N N . LEU B 1 54 ? 102.930 -53.480 -52.567 1.00 101.46 54 LEU B N 1
ATOM 3490 C CA . LEU B 1 54 ? 102.693 -54.896 -52.271 1.00 101.46 54 LEU B CA 1
ATOM 3491 C C . LEU B 1 54 ? 103.897 -55.647 -51.713 1.00 101.46 54 LEU B C 1
ATOM 3492 O O . LEU B 1 54 ? 104.889 -55.859 -52.403 1.00 101.46 54 LEU B O 1
ATOM 3497 N N . PHE B 1 55 ? 103.780 -56.086 -50.468 1.00 101.46 55 PHE B N 1
ATOM 3498 C CA . PHE B 1 55 ? 104.851 -56.806 -49.794 1.00 101.46 55 PHE B CA 1
ATOM 3499 C C . PHE B 1 55 ? 104.562 -58.300 -49.799 1.00 101.46 55 PHE B C 1
ATOM 3500 O O . PHE B 1 55 ? 103.758 -58.776 -49.001 1.00 101.46 55 PHE B O 1
ATOM 3508 N N . THR B 1 56 ? 105.215 -59.044 -50.681 1.00 101.46 56 THR B N 1
ATOM 3509 C CA . THR B 1 56 ? 104.994 -60.488 -50.751 1.00 101.46 56 THR B CA 1
ATOM 3510 C C . THR B 1 56 ? 106.206 -61.229 -50.203 1.00 101.46 56 THR B C 1
ATOM 3511 O O . THR B 1 56 ? 107.300 -61.067 -50.734 1.00 101.46 56 THR B O 1
ATOM 3515 N N . VAL B 1 57 ? 106.033 -62.046 -49.167 1.00 101.46 57 VAL B N 1
ATOM 3516 C CA . VAL B 1 57 ? 107.182 -62.758 -48.623 1.00 101.46 57 VAL B CA 1
ATOM 3517 C C . VAL B 1 57 ? 107.091 -64.236 -48.750 1.00 101.46 57 VAL B C 1
ATOM 3518 O O . VAL B 1 57 ? 106.043 -64.824 -48.554 1.00 101.46 57 VAL B O 1
ATOM 3522 N N . ILE B 1 58 ? 108.215 -64.841 -49.065 1.00 101.46 58 ILE B N 1
ATOM 3523 C CA . ILE B 1 58 ? 108.255 -66.271 -49.201 1.00 101.46 58 ILE B CA 1
ATOM 3524 C C . ILE B 1 58 ? 109.152 -66.787 -48.105 1.00 101.46 58 ILE B C 1
ATOM 3525 O O . ILE B 1 58 ? 110.363 -66.595 -48.153 1.00 101.46 58 ILE B O 1
ATOM 3530 N N . TYR B 1 59 ? 108.562 -67.438 -47.112 1.00 101.46 59 TYR B N 1
ATOM 3531 C CA . TYR B 1 59 ? 109.352 -67.942 -46.008 1.00 101.46 59 TYR B CA 1
ATOM 3532 C C . TYR B 1 59 ? 110.046 -69.262 -46.299 1.00 101.46 59 TYR B C 1
ATOM 3533 O O . TYR B 1 59 ? 109.490 -70.159 -46.937 1.00 101.46 59 TYR B O 1
ATOM 3542 N N . GLY B 1 60 ? 111.281 -69.357 -45.826 1.00 101.46 60 GLY B N 1
ATOM 3543 C CA . GLY B 1 60 ? 112.059 -70.563 -46.002 1.00 101.46 60 GLY B CA 1
ATOM 3544 C C . GLY B 1 60 ? 112.365 -71.198 -44.653 1.00 101.46 60 GLY B C 1
ATOM 3545 O O . GLY B 1 60 ? 113.170 -70.674 -43.865 1.00 101.46 60 GLY B O 1
ATOM 3546 N N . ASP B 1 61 ? 111.710 -72.327 -44.376 1.00 128.80 61 ASP B N 1
ATOM 3547 C CA . ASP B 1 61 ? 111.900 -73.060 -43.125 1.00 128.80 61 ASP B CA 1
ATOM 3548 C C . ASP B 1 61 ? 112.939 -74.142 -43.354 1.00 128.80 61 ASP B C 1
ATOM 3549 O O . ASP B 1 61 ? 112.876 -74.879 -44.343 1.00 128.80 61 ASP B O 1
ATOM 3554 N N . GLN B 1 62 ? 113.892 -74.238 -42.438 1.00 127.68 62 GLN B N 1
ATOM 3555 C CA . GLN B 1 62 ? 114.943 -75.233 -42.552 1.00 127.68 62 GLN B CA 1
ATOM 3556 C C . GLN B 1 62 ? 114.433 -76.573 -42.047 1.00 127.68 62 GLN B C 1
ATOM 3557 O O . GLN B 1 62 ? 114.779 -77.623 -42.584 1.00 127.68 62 GLN B O 1
ATOM 3563 N N . GLU B 1 63 ? 113.602 -76.533 -41.010 1.00 127.68 63 GLU B N 1
ATOM 3564 C CA . GLU B 1 63 ? 113.031 -77.750 -40.458 1.00 127.68 63 GLU B CA 1
ATOM 3565 C C . GLU B 1 63 ? 112.294 -78.466 -41.576 1.00 127.68 63 GLU B C 1
ATOM 3566 O O . GLU B 1 63 ? 112.235 -79.690 -41.608 1.00 127.68 63 GLU B O 1
ATOM 3572 N N . LEU B 1 64 ? 111.738 -77.688 -42.496 1.00 127.68 64 LEU B N 1
ATOM 3573 C CA . LEU B 1 64 ? 111.016 -78.250 -43.626 1.00 127.68 64 LEU B CA 1
ATOM 3574 C C . LEU B 1 64 ? 111.956 -79.062 -44.500 1.00 127.68 64 LEU B C 1
ATOM 3575 O O . LEU B 1 64 ? 111.654 -80.200 -44.854 1.00 127.68 64 LEU B O 1
ATOM 3580 N N . ALA B 1 65 ? 113.099 -78.481 -44.849 1.00 127.68 65 ALA B N 1
ATOM 3581 C CA . ALA B 1 65 ? 114.076 -79.189 -45.667 1.00 127.68 65 ALA B CA 1
ATOM 3582 C C . ALA B 1 65 ? 114.690 -80.294 -44.812 1.00 127.68 65 ALA B C 1
ATOM 3583 O O . ALA B 1 65 ? 114.992 -81.371 -45.303 1.00 127.68 65 ALA B O 1
ATOM 3585 N N . ARG B 1 66 ? 114.849 -80.025 -43.521 1.00 127.68 66 ARG B N 1
ATOM 3586 C CA . ARG B 1 66 ? 115.427 -80.997 -42.603 1.00 127.68 66 ARG B CA 1
ATOM 3587 C C . ARG B 1 66 ? 114.621 -82.282 -42.660 1.00 127.68 66 ARG B C 1
ATOM 3588 O O . ARG B 1 66 ? 115.180 -83.375 -42.737 1.00 127.68 66 ARG B O 1
ATOM 3596 N N . LYS B 1 67 ? 113.299 -82.149 -42.644 1.00 127.68 67 LYS B N 1
ATOM 3597 C CA . LYS B 1 67 ? 112.434 -83.326 -42.704 1.00 127.68 67 LYS B CA 1
ATOM 3598 C C . LYS B 1 67 ? 112.404 -83.920 -44.104 1.00 127.68 67 LYS B C 1
ATOM 3599 O O . LYS B 1 67 ? 112.063 -85.089 -44.272 1.00 127.68 67 LYS B O 1
ATOM 3605 N N . ARG B 1 68 ? 112.769 -83.120 -45.103 1.00 127.68 68 ARG B N 1
ATOM 3606 C CA . ARG B 1 68 ? 112.783 -83.598 -46.480 1.00 127.68 68 ARG B CA 1
ATOM 3607 C C . ARG B 1 68 ? 113.882 -84.619 -46.649 1.00 127.68 68 ARG B C 1
ATOM 3608 O O . ARG B 1 68 ? 113.614 -85.786 -46.887 1.00 127.68 68 ARG B O 1
ATOM 3616 N N . LEU B 1 69 ? 115.123 -84.163 -46.521 1.00 127.68 69 LEU B N 1
ATOM 3617 C CA . LEU B 1 69 ? 116.312 -85.007 -46.655 1.00 127.68 69 LEU B CA 1
ATOM 3618 C C . LEU B 1 69 ? 116.208 -86.327 -45.890 1.00 127.68 69 LEU B C 1
ATOM 3619 O O . LEU B 1 69 ? 116.602 -87.382 -46.400 1.00 127.68 69 LEU B O 1
ATOM 3624 N N . ALA B 1 70 ? 115.677 -86.258 -44.667 1.00 127.68 70 ALA B N 1
ATOM 3625 C CA . ALA B 1 70 ? 115.555 -87.434 -43.813 1.00 127.68 70 ALA B CA 1
ATOM 3626 C C . ALA B 1 70 ? 114.399 -88.385 -44.136 1.00 127.68 70 ALA B C 1
ATOM 3627 O O . ALA B 1 70 ? 114.442 -89.556 -43.744 1.00 127.68 70 ALA B O 1
ATOM 3629 N N . LEU B 1 71 ? 113.382 -87.908 -44.857 1.00 128.80 71 LEU B N 1
ATOM 3630 C CA . LEU B 1 71 ? 112.226 -88.752 -45.176 1.00 128.80 71 LEU B CA 1
ATOM 3631 C C . LEU B 1 71 ? 111.888 -88.910 -46.660 1.00 128.80 71 LEU B C 1
ATOM 3632 O O . LEU B 1 71 ? 111.294 -89.908 -47.079 1.00 128.80 71 LEU B O 1
ATOM 3637 N N . ALA B 1 72 ? 112.274 -87.922 -47.451 1.00 128.80 72 ALA B N 1
ATOM 3638 C CA . ALA B 1 72 ? 112.027 -87.953 -48.885 1.00 128.80 72 ALA B CA 1
ATOM 3639 C C . ALA B 1 72 ? 112.770 -89.113 -49.549 1.00 128.80 72 ALA B C 1
ATOM 3640 O O . ALA B 1 72 ? 113.815 -89.569 -49.068 1.00 128.80 72 ALA B O 1
ATOM 3642 N N . PRO B 1 73 ? 112.232 -89.615 -50.665 1.00 128.80 73 PRO B N 1
ATOM 3643 C CA . PRO B 1 73 ? 112.896 -90.723 -51.356 1.00 128.80 73 PRO B CA 1
ATOM 3644 C C . PRO B 1 73 ? 114.106 -90.226 -52.181 1.00 128.80 73 PRO B C 1
ATOM 3645 O O . PRO B 1 73 ? 114.063 -89.133 -52.780 1.00 128.80 73 PRO B O 1
ATOM 3649 N N . GLU B 1 74 ? 115.182 -91.018 -52.193 1.00 128.80 74 GLU B N 1
ATOM 3650 C CA . GLU B 1 74 ? 116.381 -90.671 -52.965 1.00 128.80 74 GLU B CA 1
ATOM 3651 C C . GLU B 1 74 ? 116.007 -90.631 -54.451 1.00 128.80 74 GLU B C 1
ATOM 3652 O O . GLU B 1 74 ? 114.922 -91.112 -54.839 1.00 128.80 74 GLU B O 1
ATOM 3658 N N . GLU B 1 75 ? 116.903 -90.082 -55.282 1.00 128.80 75 GLU B N 1
ATOM 3659 C CA . GLU B 1 75 ? 116.647 -89.988 -56.726 1.00 128.80 75 GLU B CA 1
ATOM 3660 C C . GLU B 1 75 ? 115.308 -89.229 -56.926 1.00 128.80 75 GLU B C 1
ATOM 3661 O O . GLU B 1 75 ? 114.687 -89.276 -58.000 1.00 128.80 75 GLU B O 1
ATOM 3667 N N . GLY B 1 76 ? 114.881 -88.539 -55.868 1.00 128.80 76 GLY B N 1
ATOM 3668 C CA . GLY B 1 76 ? 113.655 -87.765 -55.889 1.00 128.80 76 GLY B CA 1
ATOM 3669 C C . GLY B 1 76 ? 113.930 -86.351 -55.413 1.00 128.80 76 GLY B C 1
ATOM 3670 O O . GLY B 1 76 ? 113.149 -85.437 -55.669 1.00 128.80 76 GLY B O 1
ATOM 3671 N N . LEU B 1 77 ? 115.049 -86.167 -54.717 1.00 128.80 77 LEU B N 1
ATOM 3672 C CA . LEU B 1 77 ? 115.432 -84.846 -54.215 1.00 128.80 77 LEU B CA 1
ATOM 3673 C C . LEU B 1 77 ? 115.767 -83.897 -55.361 1.00 128.80 77 LEU B C 1
ATOM 3674 O O . LEU B 1 77 ? 115.699 -82.683 -55.202 1.00 128.80 77 LEU B O 1
ATOM 3679 N N . ASP B 1 78 ? 116.125 -84.459 -56.514 1.00 128.80 78 ASP B N 1
ATOM 3680 C CA . ASP B 1 78 ? 116.487 -83.676 -57.700 1.00 128.80 78 ASP B CA 1
ATOM 3681 C C . ASP B 1 78 ? 115.400 -82.670 -58.140 1.00 128.80 78 ASP B C 1
ATOM 3682 O O . ASP B 1 78 ? 115.504 -82.051 -59.202 1.00 128.80 78 ASP B O 1
ATOM 3687 N N . LYS B 1 79 ? 114.369 -82.500 -57.315 1.00 128.80 79 LYS B N 1
ATOM 3688 C CA . LYS B 1 79 ? 113.288 -81.566 -57.607 1.00 128.80 79 LYS B CA 1
ATOM 3689 C C . LYS B 1 79 ? 113.546 -80.162 -57.097 1.00 128.80 79 LYS B C 1
ATOM 3690 O O . LYS B 1 79 ? 114.067 -79.960 -56.000 1.00 128.80 79 LYS B O 1
ATOM 3696 N N . ALA B 1 80 ? 113.138 -79.191 -57.899 1.00 128.80 80 ALA B N 1
ATOM 3697 C CA . ALA B 1 80 ? 113.324 -77.797 -57.548 1.00 128.80 80 ALA B CA 1
ATOM 3698 C C . ALA B 1 80 ? 112.087 -76.915 -57.775 1.00 128.80 80 ALA B C 1
ATOM 3699 O O . ALA B 1 80 ? 111.249 -77.202 -58.635 1.00 128.80 80 ALA B O 1
ATOM 3701 N N . PRO B 1 81 ? 111.952 -75.841 -56.979 1.00 128.80 81 PRO B N 1
ATOM 3702 C CA . PRO B 1 81 ? 110.839 -74.901 -57.077 1.00 128.80 81 PRO B CA 1
ATOM 3703 C C . PRO B 1 81 ? 111.077 -74.034 -58.303 1.00 128.80 81 PRO B C 1
ATOM 3704 O O . PRO B 1 81 ? 111.150 -72.811 -58.206 1.00 128.80 81 PRO B O 1
ATOM 3708 N N . ALA B 1 82 ? 111.217 -74.683 -59.451 1.00 127.68 82 ALA B N 1
ATOM 3709 C CA . ALA B 1 82 ? 111.468 -73.990 -60.706 1.00 127.68 82 ALA B CA 1
ATOM 3710 C C . ALA B 1 82 ? 110.467 -72.878 -60.924 1.00 127.68 82 ALA B C 1
ATOM 3711 O O . ALA B 1 82 ? 110.838 -71.710 -61.038 1.00 127.68 82 ALA B O 1
ATOM 3713 N N . TRP B 1 83 ? 109.194 -73.259 -60.979 1.00 127.68 83 TRP B N 1
ATOM 3714 C CA . TRP B 1 83 ? 108.105 -72.313 -61.194 1.00 127.68 83 TRP B CA 1
ATOM 3715 C C . TRP B 1 83 ? 108.222 -71.077 -60.320 1.00 127.68 83 TRP B C 1
ATOM 3716 O O . TRP B 1 83 ? 108.122 -69.956 -60.819 1.00 127.68 83 TRP B O 1
ATOM 3727 N N . LEU B 1 84 ? 108.437 -71.280 -59.024 1.00 127.68 84 LEU B N 1
ATOM 3728 C CA . LEU B 1 84 ? 108.555 -70.162 -58.101 1.00 127.68 84 LEU B CA 1
ATOM 3729 C C . LEU B 1 84 ? 109.679 -69.219 -58.497 1.00 127.68 84 LEU B C 1
ATOM 3730 O O . LEU B 1 84 ? 109.462 -68.035 -58.746 1.00 127.68 84 LEU B O 1
ATOM 3735 N N . TYR B 1 85 ? 110.885 -69.759 -58.552 1.00 127.68 85 TYR B N 1
ATOM 3736 C CA . TYR B 1 85 ? 112.052 -68.974 -58.900 1.00 127.68 85 TYR B CA 1
ATOM 3737 C C . TYR B 1 85 ? 111.906 -68.299 -60.264 1.00 127.68 85 TYR B C 1
ATOM 3738 O O . TYR B 1 85 ? 112.053 -67.081 -60.376 1.00 127.68 85 TYR B O 1
ATOM 3747 N N . GLU B 1 86 ? 111.609 -69.083 -61.299 1.00 127.68 86 GLU B N 1
ATOM 3748 C CA . GLU B 1 86 ? 111.449 -68.532 -62.642 1.00 127.68 86 GLU B CA 1
ATOM 3749 C C . GLU B 1 86 ? 110.432 -67.408 -62.638 1.00 127.68 86 GLU B C 1
ATOM 3750 O O . GLU B 1 86 ? 110.475 -66.518 -63.481 1.00 127.68 86 GLU B O 1
ATOM 3756 N N . GLY B 1 87 ? 109.511 -67.467 -61.681 1.00 127.68 87 GLY B N 1
ATOM 3757 C CA . GLY B 1 87 ? 108.493 -66.444 -61.562 1.00 127.68 87 GLY B CA 1
ATOM 3758 C C . GLY B 1 87 ? 109.088 -65.208 -60.916 1.00 127.68 87 GLY B C 1
ATOM 3759 O O . GLY B 1 87 ? 108.863 -64.083 -61.359 1.00 127.68 87 GLY B O 1
ATOM 3760 N N . MET B 1 88 ? 109.862 -65.419 -59.859 1.00 127.68 88 MET B N 1
ATOM 3761 C CA . MET B 1 88 ? 110.500 -64.316 -59.153 1.00 127.68 88 MET B CA 1
ATOM 3762 C C . MET B 1 88 ? 111.340 -63.520 -60.135 1.00 127.68 88 MET B C 1
ATOM 3763 O O . MET B 1 88 ? 111.481 -62.300 -60.021 1.00 127.68 88 MET B O 1
ATOM 3768 N N . ALA B 1 89 ? 111.899 -64.227 -61.106 1.00 127.68 89 ALA B N 1
ATOM 3769 C CA . ALA B 1 89 ? 112.720 -63.586 -62.107 1.00 127.68 89 ALA B CA 1
ATOM 3770 C C . ALA B 1 89 ? 111.856 -62.573 -62.813 1.00 127.68 89 ALA B C 1
ATOM 3771 O O . ALA B 1 89 ? 112.086 -61.372 -62.699 1.00 127.68 89 ALA B O 1
ATOM 3773 N N . ARG B 1 90 ? 110.851 -63.074 -63.529 1.00 127.68 90 ARG B N 1
ATOM 3774 C CA . ARG B 1 90 ? 109.923 -62.223 -64.283 1.00 127.68 90 ARG B CA 1
ATOM 3775 C C . ARG B 1 90 ? 109.607 -60.984 -63.461 1.00 127.68 90 ARG B C 1
ATOM 3776 O O . ARG B 1 90 ? 109.784 -59.859 -63.928 1.00 127.68 90 ARG B O 1
ATOM 3784 N N . ALA B 1 91 ? 109.156 -61.212 -62.231 1.00 127.68 91 ALA B N 1
ATOM 3785 C CA . ALA B 1 91 ? 108.809 -60.133 -61.319 1.00 127.68 91 ALA B CA 1
ATOM 3786 C C . ALA B 1 91 ? 109.918 -59.087 -61.239 1.00 127.68 91 ALA B C 1
ATOM 3787 O O . ALA B 1 91 ? 109.661 -57.878 -61.301 1.00 127.68 91 ALA B O 1
ATOM 3789 N N . PHE B 1 92 ? 111.150 -59.564 -61.090 1.00 127.68 92 PHE B N 1
ATOM 3790 C CA . PHE B 1 92 ? 112.304 -58.683 -61.006 1.00 127.68 92 PHE B CA 1
ATOM 3791 C C . PHE B 1 92 ? 112.481 -57.874 -62.277 1.00 127.68 92 PHE B C 1
ATOM 3792 O O . PHE B 1 92 ? 112.541 -56.652 -62.230 1.00 127.68 92 PHE B O 1
ATOM 3800 N N . ARG B 1 93 ? 112.562 -58.558 -63.410 1.00 127.68 93 ARG B N 1
ATOM 3801 C CA . ARG B 1 93 ? 112.733 -57.887 -64.693 1.00 127.68 93 ARG B CA 1
ATOM 3802 C C . ARG B 1 93 ? 111.643 -56.844 -64.966 1.00 127.68 93 ARG B C 1
ATOM 3803 O O . ARG B 1 93 ? 111.913 -55.818 -65.603 1.00 127.68 93 ARG B O 1
ATOM 3811 N N . GLU B 1 94 ? 110.424 -57.112 -64.483 1.00 127.68 94 GLU B N 1
ATOM 3812 C CA . GLU B 1 94 ? 109.272 -56.207 -64.665 1.00 127.68 94 GLU B CA 1
ATOM 3813 C C . GLU B 1 94 ? 109.283 -54.988 -63.718 1.00 127.68 94 GLU B C 1
ATOM 3814 O O . GLU B 1 94 ? 108.376 -54.144 -63.778 1.00 127.68 94 GLU B O 1
ATOM 3820 N N . GLY B 1 95 ? 110.298 -54.901 -62.853 1.00 127.68 95 GLY B N 1
ATOM 3821 C CA . GLY B 1 95 ? 110.410 -53.766 -61.944 1.00 127.68 95 GLY B CA 1
ATOM 3822 C C . GLY B 1 95 ? 110.280 -54.002 -60.440 1.00 127.68 95 GLY B C 1
ATOM 3823 O O . GLY B 1 95 ? 110.515 -53.083 -59.646 1.00 127.68 95 GLY B O 1
ATOM 3824 N N . ALA B 1 96 ? 109.922 -55.221 -60.042 1.00 128.80 96 ALA B N 1
ATOM 3825 C CA . ALA B 1 96 ? 109.744 -55.555 -58.630 1.00 128.80 96 ALA B CA 1
ATOM 3826 C C . ALA B 1 96 ? 111.034 -55.591 -57.813 1.00 128.80 96 ALA B C 1
ATOM 3827 O O . ALA B 1 96 ? 111.946 -56.358 -58.118 1.00 128.80 96 ALA B O 1
ATOM 3829 N N . ALA B 1 97 ? 111.094 -54.762 -56.771 1.00 101.46 97 ALA B N 1
ATOM 3830 C CA . ALA B 1 97 ? 112.258 -54.700 -55.889 1.00 101.46 97 ALA B CA 1
ATOM 3831 C C . ALA B 1 97 ? 112.441 -56.062 -55.221 1.00 101.46 97 ALA B C 1
ATOM 3832 O O . ALA B 1 97 ? 111.551 -56.904 -55.287 1.00 101.46 97 ALA B O 1
ATOM 3834 N N . ARG B 1 98 ? 113.584 -56.278 -54.578 1.00 101.46 98 ARG B N 1
ATOM 3835 C CA . ARG B 1 98 ? 113.837 -57.549 -53.917 1.00 101.46 98 ARG B CA 1
ATOM 3836 C C . ARG B 1 98 ? 114.598 -57.464 -52.612 1.00 101.46 98 ARG B C 1
ATOM 3837 O O . ARG B 1 98 ? 115.826 -57.418 -52.588 1.00 101.46 98 ARG B O 1
ATOM 3845 N N . LEU B 1 99 ? 113.847 -57.452 -51.524 1.00 101.46 99 LEU B N 1
ATOM 3846 C CA . LEU B 1 99 ? 114.414 -57.419 -50.190 1.00 101.46 99 LEU B CA 1
ATOM 3847 C C . LEU B 1 99 ? 114.710 -58.868 -49.867 1.00 101.46 99 LEU B C 1
ATOM 3848 O O . LEU B 1 99 ? 114.178 -59.772 -50.500 1.00 101.46 99 LEU B O 1
ATOM 3853 N N . ALA B 1 100 ? 115.557 -59.095 -48.880 1.00 101.46 100 ALA B N 1
ATOM 3854 C CA . ALA B 1 100 ? 115.899 -60.450 -48.498 1.00 101.46 100 ALA B CA 1
ATOM 3855 C C . ALA B 1 100 ? 116.514 -60.435 -47.123 1.00 101.46 100 ALA B C 1
ATOM 3856 O O . ALA B 1 100 ? 117.567 -59.841 -46.910 1.00 101.46 100 ALA B O 1
ATOM 3858 N N . VAL B 1 101 ? 115.838 -61.083 -46.187 1.00 101.46 101 VAL B N 1
ATOM 3859 C CA . VAL B 1 101 ? 116.311 -61.152 -44.820 1.00 101.46 101 VAL B CA 1
ATOM 3860 C C . VAL B 1 101 ? 117.254 -62.342 -44.698 1.00 101.46 101 VAL B C 1
ATOM 3861 O O . VAL B 1 101 ? 116.927 -63.450 -45.130 1.00 101.46 101 VAL B O 1
ATOM 3865 N N . SER B 1 102 ? 118.434 -62.107 -44.132 1.00 101.46 102 SER B N 1
ATOM 3866 C CA . SER B 1 102 ? 119.409 -63.174 -43.964 1.00 101.46 102 SER B CA 1
ATOM 3867 C C . SER B 1 102 ? 119.778 -63.374 -42.496 1.00 101.46 102 SER B C 1
ATOM 3868 O O . SER B 1 102 ? 119.654 -62.464 -41.667 1.00 101.46 102 SER B O 1
ATOM 3871 N N . GLY B 1 103 ? 120.236 -64.583 -42.197 1.00 128.80 103 GLY B N 1
ATOM 3872 C CA . GLY B 1 103 ? 120.609 -64.931 -40.849 1.00 128.80 103 GLY B CA 1
ATOM 3873 C C . GLY B 1 103 ? 120.191 -66.363 -40.681 1.00 128.80 103 GLY B C 1
ATOM 3874 O O . GLY B 1 103 ? 119.097 -66.652 -40.201 1.00 128.80 103 GLY B O 1
ATOM 3875 N N . SER B 1 104 ? 121.070 -67.266 -41.090 1.00 128.80 104 SER B N 1
ATOM 3876 C CA . SER B 1 104 ? 120.779 -68.680 -40.989 1.00 128.80 104 SER B CA 1
ATOM 3877 C C . SER B 1 104 ? 121.657 -69.384 -39.960 1.00 128.80 104 SER B C 1
ATOM 3878 O O . SER B 1 104 ? 122.704 -68.880 -39.563 1.00 128.80 104 SER B O 1
ATOM 3881 N N . ASP B 1 105 ? 121.191 -70.553 -39.534 1.00 128.80 105 ASP B N 1
ATOM 3882 C CA . ASP B 1 105 ? 121.882 -71.407 -38.569 1.00 128.80 105 ASP B CA 1
ATOM 3883 C C . ASP B 1 105 ? 122.737 -72.414 -39.341 1.00 128.80 105 ASP B C 1
ATOM 3884 O O . ASP B 1 105 ? 122.221 -73.356 -39.951 1.00 128.80 105 ASP B O 1
ATOM 3889 N N . PRO B 1 106 ? 124.063 -72.220 -39.327 1.00 128.80 106 PRO B N 1
ATOM 3890 C CA . PRO B 1 106 ? 124.971 -73.119 -40.035 1.00 128.80 106 PRO B CA 1
ATOM 3891 C C . PRO B 1 106 ? 124.754 -74.583 -39.669 1.00 128.80 106 PRO B C 1
ATOM 3892 O O . PRO B 1 106 ? 124.771 -75.456 -40.543 1.00 128.80 106 PRO B O 1
ATOM 3896 N N . LYS B 1 107 ? 124.529 -74.841 -38.381 1.00 128.80 107 LYS B N 1
ATOM 3897 C CA . LYS B 1 107 ? 124.333 -76.203 -37.872 1.00 128.80 107 LYS B CA 1
ATOM 3898 C C . LYS B 1 107 ? 122.894 -76.768 -37.931 1.00 128.80 107 LYS B C 1
ATOM 3899 O O . LYS B 1 107 ? 122.461 -77.482 -37.008 1.00 128.80 107 LYS B O 1
ATOM 3905 N N . ALA B 1 108 ? 122.169 -76.462 -39.014 1.00 128.80 108 ALA B N 1
ATOM 3906 C CA . ALA B 1 108 ? 120.793 -76.936 -39.194 1.00 128.80 108 ALA B CA 1
ATOM 3907 C C . ALA B 1 108 ? 120.822 -78.242 -39.952 1.00 128.80 108 ALA B C 1
ATOM 3908 O O . ALA B 1 108 ? 120.034 -79.150 -39.702 1.00 128.80 108 ALA B O 1
ATOM 3910 N N . LEU B 1 109 ? 121.753 -78.332 -40.889 1.00 128.80 109 LEU B N 1
ATOM 3911 C CA . LEU B 1 109 ? 121.903 -79.532 -41.696 1.00 128.80 109 LEU B CA 1
ATOM 3912 C C . LEU B 1 109 ? 122.940 -80.481 -41.085 1.00 128.80 109 LEU B C 1
ATOM 3913 O O . LEU B 1 109 ? 123.425 -81.407 -41.743 1.00 128.80 109 LEU B O 1
ATOM 3918 N N . GLU B 1 110 ? 123.271 -80.242 -39.820 1.00 128.80 110 GLU B N 1
ATOM 3919 C CA . GLU B 1 110 ? 124.235 -81.078 -39.119 1.00 128.80 110 GLU B CA 1
ATOM 3920 C C . GLU B 1 110 ? 123.597 -82.430 -38.770 1.00 128.80 110 GLU B C 1
ATOM 3921 O O . GLU B 1 110 ? 122.413 -82.504 -38.390 1.00 128.80 110 GLU B O 1
ATOM 3927 N N . GLY B 1 111 ? 124.388 -83.495 -38.903 1.00 128.80 111 GLY B N 1
ATOM 3928 C CA . GLY B 1 111 ? 123.910 -84.834 -38.597 1.00 128.80 111 GLY B CA 1
ATOM 3929 C C . GLY B 1 111 ? 123.194 -85.493 -39.764 1.00 128.80 111 GLY B C 1
ATOM 3930 O O . GLY B 1 111 ? 122.552 -86.533 -39.599 1.00 128.80 111 GLY B O 1
ATOM 3931 N N . LEU B 1 112 ? 123.314 -84.895 -40.946 1.00 128.80 112 LEU B N 1
ATOM 3932 C CA . LEU B 1 112 ? 122.656 -85.409 -42.147 1.00 128.80 112 LEU B CA 1
ATOM 3933 C C . LEU B 1 112 ? 123.665 -85.694 -43.254 1.00 128.80 112 LEU B C 1
ATOM 3934 O O . LEU B 1 112 ? 124.576 -84.891 -43.487 1.00 128.80 112 LEU B O 1
ATOM 3939 N N . PRO B 1 113 ? 123.515 -86.846 -43.951 1.00 128.80 113 PRO B N 1
ATOM 3940 C CA . PRO B 1 113 ? 124.406 -87.275 -45.051 1.00 128.80 113 PRO B CA 1
ATOM 3941 C C . PRO B 1 113 ? 124.638 -86.188 -46.130 1.00 128.80 113 PRO B C 1
ATOM 3942 O O . PRO B 1 113 ? 123.770 -85.928 -46.976 1.00 128.80 113 PRO B O 1
ATOM 3946 N N . PRO B 1 114 ? 125.831 -85.549 -46.096 1.00 127.68 114 PRO B N 1
ATOM 3947 C CA . PRO B 1 114 ? 126.297 -84.477 -46.992 1.00 127.68 114 PRO B CA 1
ATOM 3948 C C . PRO B 1 114 ? 126.210 -84.827 -48.466 1.00 127.68 114 PRO B C 1
ATOM 3949 O O . PRO B 1 114 ? 126.236 -83.938 -49.330 1.00 127.68 114 PRO B O 1
ATOM 3953 N N . GLU B 1 115 ? 126.127 -86.128 -48.741 1.00 127.68 115 GLU B N 1
ATOM 3954 C CA . GLU B 1 115 ? 126.037 -86.622 -50.111 1.00 127.68 115 GLU B CA 1
ATOM 3955 C C . GLU B 1 115 ? 124.724 -86.145 -50.715 1.00 127.68 115 GLU B C 1
ATOM 3956 O O . GLU B 1 115 ? 124.694 -85.671 -51.861 1.00 127.68 115 GLU B O 1
ATOM 3962 N N . LYS B 1 116 ? 123.653 -86.263 -49.923 1.00 127.68 116 LYS B N 1
ATOM 3963 C CA . LYS B 1 116 ? 122.303 -85.854 -50.323 1.00 127.68 116 LYS B CA 1
ATOM 3964 C C . LYS B 1 116 ? 122.143 -84.328 -50.349 1.00 127.68 116 LYS B C 1
ATOM 3965 O O . LYS B 1 116 ? 121.758 -83.756 -51.372 1.00 127.68 116 LYS B O 1
ATOM 3971 N N . VAL B 1 117 ? 122.434 -83.683 -49.218 1.00 127.68 117 VAL B N 1
ATOM 3972 C CA . VAL B 1 117 ? 122.328 -82.226 -49.088 1.00 127.68 117 VAL B CA 1
ATOM 3973 C C . VAL B 1 117 ? 122.863 -81.514 -50.318 1.00 127.68 117 VAL B C 1
ATOM 3974 O O . VAL B 1 117 ? 122.324 -80.483 -50.728 1.00 127.68 117 VAL B O 1
ATOM 3978 N N . GLY B 1 118 ? 123.952 -82.048 -50.875 1.00 127.68 118 GLY B N 1
ATOM 3979 C CA . GLY B 1 118 ? 124.526 -81.476 -52.077 1.00 127.68 118 GLY B CA 1
ATOM 3980 C C . GLY B 1 118 ? 123.555 -81.753 -53.223 1.00 127.68 118 GLY B C 1
ATOM 3981 O O . GLY B 1 118 ? 123.109 -80.832 -53.915 1.00 127.68 118 GLY B O 1
ATOM 3982 N N . ARG B 1 119 ? 123.205 -83.029 -53.409 1.00 127.68 119 ARG B N 1
ATOM 3983 C CA . ARG B 1 119 ? 122.282 -83.473 -54.466 1.00 127.68 119 ARG B CA 1
ATOM 3984 C C . ARG B 1 119 ? 121.011 -82.620 -54.525 1.00 127.68 119 ARG B C 1
ATOM 3985 O O . ARG B 1 119 ? 120.396 -82.495 -55.581 1.00 127.68 119 ARG B O 1
ATOM 3993 N N . ALA B 1 120 ? 120.639 -82.027 -53.390 1.00 127.68 120 ALA B N 1
ATOM 3994 C CA . ALA B 1 120 ? 119.444 -81.180 -53.287 1.00 127.68 120 ALA B CA 1
ATOM 3995 C C . ALA B 1 120 ? 119.697 -79.710 -53.620 1.00 127.68 120 ALA B C 1
ATOM 3996 O O . ALA B 1 120 ? 118.900 -79.072 -54.310 1.00 127.68 120 ALA B O 1
ATOM 3998 N N . GLN B 1 121 ? 120.800 -79.172 -53.109 1.00 127.68 121 GLN B N 1
ATOM 3999 C CA . GLN B 1 121 ? 121.163 -77.778 -53.349 1.00 127.68 121 GLN B CA 1
ATOM 4000 C C . GLN B 1 121 ? 121.688 -77.588 -54.784 1.00 127.68 121 GLN B C 1
ATOM 4001 O O . GLN B 1 121 ? 121.501 -76.532 -55.400 1.00 127.68 121 GLN B O 1
ATOM 4007 N N . LYS B 1 122 ? 122.351 -78.619 -55.302 1.00 127.68 122 LYS B N 1
ATOM 4008 C CA . LYS B 1 122 ? 122.897 -78.573 -56.653 1.00 127.68 122 LYS B CA 1
ATOM 4009 C C . LYS B 1 122 ? 121.750 -78.455 -57.643 1.00 127.68 122 LYS B C 1
ATOM 4010 O O . LYS B 1 122 ? 121.924 -77.940 -58.744 1.00 127.68 122 LYS B O 1
ATOM 4016 N N . ALA B 1 123 ? 120.578 -78.932 -57.236 1.00 127.68 123 ALA B N 1
ATOM 4017 C CA . ALA B 1 123 ? 119.394 -78.877 -58.083 1.00 127.68 123 ALA B CA 1
ATOM 4018 C C . ALA B 1 123 ? 118.648 -77.563 -57.854 1.00 127.68 123 ALA B C 1
ATOM 4019 O O . ALA B 1 123 ? 118.033 -77.009 -58.775 1.00 127.68 123 ALA B O 1
ATOM 4021 N N . ASN B 1 124 ? 118.712 -77.073 -56.618 1.00 127.68 124 ASN B N 1
ATOM 4022 C CA . ASN B 1 124 ? 118.046 -75.831 -56.264 1.00 127.68 124 ASN B CA 1
ATOM 4023 C C . ASN B 1 124 ? 118.686 -74.712 -57.083 1.00 127.68 124 ASN B C 1
ATOM 4024 O O . ASN B 1 124 ? 118.014 -74.029 -57.861 1.00 127.68 124 ASN B O 1
ATOM 4029 N N . ALA B 1 125 ? 119.993 -74.539 -56.917 1.00 127.68 125 ALA B N 1
ATOM 4030 C CA . ALA B 1 125 ? 120.717 -73.498 -57.637 1.00 127.68 125 ALA B CA 1
ATOM 4031 C C . ALA B 1 125 ? 120.467 -73.587 -59.143 1.00 127.68 125 ALA B C 1
ATOM 4032 O O . ALA B 1 125 ? 120.541 -72.574 -59.848 1.00 127.68 125 ALA B O 1
ATOM 4034 N N . ARG B 1 126 ? 120.163 -74.799 -59.619 1.00 127.68 126 ARG B N 1
ATOM 4035 C CA . ARG B 1 126 ? 119.903 -75.041 -61.046 1.00 127.68 126 ARG B CA 1
ATOM 4036 C C . ARG B 1 126 ? 118.636 -74.362 -61.551 1.00 127.68 126 ARG B C 1
ATOM 4037 O O . ARG B 1 126 ? 118.570 -73.924 -62.713 1.00 127.68 126 ARG B O 1
ATOM 4045 N N . ALA B 1 127 ? 117.628 -74.278 -60.687 1.00 127.68 127 ALA B N 1
ATOM 4046 C CA . ALA B 1 127 ? 116.374 -73.633 -61.066 1.00 127.68 127 ALA B CA 1
ATOM 4047 C C . ALA B 1 127 ? 116.405 -72.155 -60.703 1.00 127.68 127 ALA B C 1
ATOM 4048 O O . ALA B 1 127 ? 115.854 -71.329 -61.426 1.00 127.68 127 ALA B O 1
ATOM 4050 N N . TYR B 1 128 ? 117.067 -71.832 -59.594 1.00 127.68 128 TYR B N 1
ATOM 4051 C CA . TYR B 1 128 ? 117.153 -70.455 -59.125 1.00 127.68 128 TYR B CA 1
ATOM 4052 C C . TYR B 1 128 ? 117.969 -69.549 -60.046 1.00 127.68 128 TYR B C 1
ATOM 4053 O O . TYR B 1 128 ? 117.728 -68.339 -60.126 1.00 127.68 128 TYR B O 1
ATOM 4062 N N . LYS B 1 129 ? 118.929 -70.144 -60.739 1.00 127.68 129 LYS B N 1
ATOM 4063 C CA . LYS B 1 129 ? 119.803 -69.409 -61.641 1.00 127.68 129 LYS B CA 1
ATOM 4064 C C . LYS B 1 129 ? 119.210 -68.162 -62.328 1.00 127.68 129 LYS B C 1
ATOM 4065 O O . LYS B 1 129 ? 119.686 -67.051 -62.111 1.00 127.68 129 LYS B O 1
ATOM 4071 N N . PRO B 1 130 ? 118.156 -68.324 -63.152 1.00 127.68 130 PRO B N 1
ATOM 4072 C CA . PRO B 1 130 ? 117.592 -67.146 -63.819 1.00 127.68 130 PRO B CA 1
ATOM 4073 C C . PRO B 1 130 ? 117.231 -66.005 -62.883 1.00 127.68 130 PRO B C 1
ATOM 4074 O O . PRO B 1 130 ? 117.205 -64.838 -63.286 1.00 127.68 130 PRO B O 1
ATOM 4078 N N . ALA B 1 131 ? 116.961 -66.341 -61.632 1.00 127.68 131 ALA B N 1
ATOM 4079 C CA . ALA B 1 131 ? 116.627 -65.321 -60.660 1.00 127.68 131 ALA B CA 1
ATOM 4080 C C . ALA B 1 131 ? 117.929 -64.622 -60.309 1.00 127.68 131 ALA B C 1
ATOM 4081 O O . ALA B 1 131 ? 118.080 -63.417 -60.512 1.00 127.68 131 ALA B O 1
ATOM 4083 N N . LEU B 1 132 ? 118.866 -65.402 -59.778 1.00 127.68 132 LEU B N 1
ATOM 4084 C CA . LEU B 1 132 ? 120.175 -64.904 -59.387 1.00 127.68 132 LEU B CA 1
ATOM 4085 C C . LEU B 1 132 ? 120.642 -63.905 -60.424 1.00 127.68 132 LEU B C 1
ATOM 4086 O O . LEU B 1 132 ? 120.946 -62.772 -60.090 1.00 127.68 132 LEU B O 1
ATOM 4091 N N . GLU B 1 133 ? 120.682 -64.340 -61.685 1.00 127.68 133 GLU B N 1
ATOM 4092 C CA . GLU B 1 133 ? 121.112 -63.499 -62.807 1.00 127.68 133 GLU B CA 1
ATOM 4093 C C . GLU B 1 133 ? 120.442 -62.135 -62.773 1.00 127.68 133 GLU B C 1
ATOM 4094 O O . GLU B 1 133 ? 121.095 -61.104 -62.981 1.00 127.68 133 GLU B O 1
ATOM 4100 N N . ALA B 1 134 ? 119.133 -62.142 -62.528 1.00 127.68 134 ALA B N 1
ATOM 4101 C CA . ALA B 1 134 ? 118.350 -60.917 -62.458 1.00 127.68 134 ALA B CA 1
ATOM 4102 C C . ALA B 1 134 ? 118.853 -59.995 -61.342 1.00 127.68 134 ALA B C 1
ATOM 4103 O O . ALA B 1 134 ? 118.779 -58.771 -61.465 1.00 127.68 134 ALA B O 1
ATOM 4105 N N . ILE B 1 135 ? 119.369 -60.593 -60.264 1.00 127.68 135 ILE B N 1
ATOM 4106 C CA . ILE B 1 135 ? 119.900 -59.852 -59.108 1.00 127.68 135 ILE B CA 1
ATOM 4107 C C . ILE B 1 135 ? 121.398 -59.520 -59.246 1.00 127.68 135 ILE B C 1
ATOM 4108 O O . ILE B 1 135 ? 121.817 -58.391 -58.963 1.00 127.68 135 ILE B O 1
ATOM 4113 N N . THR B 1 136 ? 122.196 -60.514 -59.660 1.00 127.68 136 THR B N 1
ATOM 4114 C CA . THR B 1 136 ? 123.650 -60.344 -59.862 1.00 127.68 136 THR B CA 1
ATOM 4115 C C . THR B 1 136 ? 123.820 -59.137 -60.785 1.00 127.68 136 THR B C 1
ATOM 4116 O O . THR B 1 136 ? 124.581 -58.202 -60.505 1.00 127.68 136 THR B O 1
ATOM 4120 N N . GLU B 1 137 ? 123.087 -59.191 -61.896 1.00 128.80 137 GLU B N 1
ATOM 4121 C CA . GLU B 1 137 ? 123.067 -58.137 -62.897 1.00 128.80 137 GLU B CA 1
ATOM 4122 C C . GLU B 1 137 ? 121.954 -57.189 -62.444 1.00 128.80 137 GLU B C 1
ATOM 4123 O O . GLU B 1 137 ? 120.777 -57.370 -62.778 1.00 128.80 137 GLU B O 1
ATOM 4129 N N . PHE B 1 138 ? 122.342 -56.196 -61.658 1.00 128.80 138 PHE B N 1
ATOM 4130 C CA . PHE B 1 138 ? 121.416 -55.229 -61.113 1.00 128.80 138 PHE B CA 1
ATOM 4131 C C . PHE B 1 138 ? 120.368 -54.754 -62.095 1.00 128.80 138 PHE B C 1
ATOM 4132 O O . PHE B 1 138 ? 120.653 -53.915 -62.938 1.00 128.80 138 PHE B O 1
ATOM 4140 N N . VAL B 1 139 ? 119.162 -55.308 -61.991 1.00 128.80 139 VAL B N 1
ATOM 4141 C CA . VAL B 1 139 ? 118.057 -54.901 -62.850 1.00 128.80 139 VAL B CA 1
ATOM 4142 C C . VAL B 1 139 ? 117.056 -54.130 -61.980 1.00 128.80 139 VAL B C 1
ATOM 4143 O O . VAL B 1 139 ? 116.516 -53.095 -62.389 1.00 128.80 139 VAL B O 1
ATOM 4147 N N . THR B 1 140 ? 116.828 -54.633 -60.770 1.00 128.80 140 THR B N 1
ATOM 4148 C CA . THR B 1 140 ? 115.925 -53.985 -59.824 1.00 128.80 140 THR B CA 1
ATOM 4149 C C . THR B 1 140 ? 116.740 -53.639 -58.603 1.00 128.80 140 THR B C 1
ATOM 4150 O O . THR B 1 140 ? 117.848 -54.133 -58.438 1.00 128.80 140 THR B O 1
ATOM 4154 N N . ASN B 1 141 ? 116.200 -52.786 -57.744 1.00 128.80 141 ASN B N 1
ATOM 4155 C CA . ASN B 1 141 ? 116.915 -52.402 -56.540 1.00 128.80 141 ASN B CA 1
ATOM 4156 C C . ASN B 1 141 ? 116.667 -53.440 -55.472 1.00 128.80 141 ASN B C 1
ATOM 4157 O O . ASN B 1 141 ? 115.534 -53.603 -55.037 1.00 128.80 141 ASN B O 1
ATOM 4162 N N . TRP B 1 142 ? 117.718 -54.154 -55.075 1.00 101.46 142 TRP B N 1
ATOM 4163 C CA . TRP B 1 142 ? 117.601 -55.188 -54.048 1.00 101.46 142 TRP B CA 1
ATOM 4164 C C . TRP B 1 142 ? 118.527 -54.931 -52.883 1.00 101.46 142 TRP B C 1
ATOM 4165 O O . TRP B 1 142 ? 119.459 -54.152 -52.996 1.00 101.46 142 TRP B O 1
ATOM 4176 N N . THR B 1 143 ? 118.274 -55.606 -51.769 1.00 101.46 143 THR B N 1
ATOM 4177 C CA . THR B 1 143 ? 119.073 -55.428 -50.565 1.00 101.46 143 THR B CA 1
ATOM 4178 C C . THR B 1 143 ? 119.091 -56.706 -49.770 1.00 101.46 143 THR B C 1
ATOM 4179 O O . THR B 1 143 ? 118.499 -57.694 -50.174 1.00 101.46 143 THR B O 1
ATOM 4183 N N . ILE B 1 144 ? 119.775 -56.678 -48.632 1.00 101.46 144 ILE B N 1
ATOM 4184 C CA . ILE B 1 144 ? 119.855 -57.826 -47.748 1.00 101.46 144 ILE B CA 1
ATOM 4185 C C . ILE B 1 144 ? 120.013 -57.368 -46.315 1.00 101.46 144 ILE B C 1
ATOM 4186 O O . ILE B 1 144 ? 121.100 -56.970 -45.903 1.00 101.46 144 ILE B O 1
ATOM 4191 N N . VAL B 1 145 ? 118.923 -57.401 -45.556 1.00 101.46 145 VAL B N 1
ATOM 4192 C CA . VAL B 1 145 ? 119.002 -57.032 -44.153 1.00 101.46 145 VAL B CA 1
ATOM 4193 C C . VAL B 1 145 ? 119.046 -58.328 -43.391 1.00 101.46 145 VAL B C 1
ATOM 4194 O O . VAL B 1 145 ? 118.505 -59.339 -43.841 1.00 101.46 145 VAL B O 1
ATOM 4198 N N . PRO B 1 146 ? 119.694 -58.328 -42.228 1.00 101.46 146 PRO B N 1
ATOM 4199 C CA . PRO B 1 146 ? 119.823 -59.522 -41.409 1.00 101.46 146 PRO B CA 1
ATOM 4200 C C . PRO B 1 146 ? 119.440 -59.359 -39.945 1.00 101.46 146 PRO B C 1
ATOM 4201 O O . PRO B 1 146 ? 119.808 -58.350 -39.344 1.00 101.46 146 PRO B O 1
ATOM 4205 N N . PHE B 1 147 ? 118.705 -60.317 -39.374 1.00 128.80 147 PHE B N 1
ATOM 4206 C CA . PHE B 1 147 ? 118.431 -60.251 -37.936 1.00 128.80 147 PHE B CA 1
ATOM 4207 C C . PHE B 1 147 ? 118.538 -61.613 -37.306 1.00 128.80 147 PHE B C 1
ATOM 4208 O O . PHE B 1 147 ? 118.377 -62.628 -37.978 1.00 128.80 147 PHE B O 1
ATOM 4216 N N . ALA B 1 148 ? 118.817 -61.589 -36.006 1.00 128.80 148 ALA B N 1
ATOM 4217 C CA . ALA B 1 148 ? 118.988 -62.749 -35.146 1.00 128.80 148 ALA B CA 1
ATOM 4218 C C . ALA B 1 148 ? 118.371 -64.037 -35.632 1.00 128.80 148 ALA B C 1
ATOM 4219 O O . ALA B 1 148 ? 117.613 -64.081 -36.603 1.00 128.80 148 ALA B O 1
ATOM 4221 N N . HIS B 1 149 ? 118.681 -65.094 -34.903 1.00 128.80 149 HIS B N 1
ATOM 4222 C CA . HIS B 1 149 ? 118.194 -66.392 -35.256 1.00 128.80 149 HIS B CA 1
ATOM 4223 C C . HIS B 1 149 ? 118.851 -67.304 -34.250 1.00 128.80 149 HIS B C 1
ATOM 4224 O O . HIS B 1 149 ? 120.055 -67.263 -34.056 1.00 128.80 149 HIS B O 1
ATOM 4231 N N . PRO B 1 150 ? 118.055 -68.119 -33.558 1.00 128.80 150 PRO B N 1
ATOM 4232 C CA . PRO B 1 150 ? 118.565 -69.058 -32.557 1.00 128.80 150 PRO B CA 1
ATOM 4233 C C . PRO B 1 150 ? 119.556 -70.072 -33.153 1.00 128.80 150 PRO B C 1
ATOM 4234 O O . PRO B 1 150 ? 119.845 -71.123 -32.562 1.00 128.80 150 PRO B O 1
ATOM 4238 N N . GLY B 1 151 ? 120.052 -69.757 -34.343 1.00 127.68 151 GLY B N 1
ATOM 4239 C CA . GLY B 1 151 ? 121.019 -70.610 -35.009 1.00 127.68 151 GLY B CA 1
ATOM 4240 C C . GLY B 1 151 ? 122.231 -69.746 -35.272 1.00 127.68 151 GLY B C 1
ATOM 4241 O O . GLY B 1 151 ? 123.198 -70.121 -35.930 1.00 127.68 151 GLY B O 1
ATOM 4242 N N . TRP B 1 152 ? 122.138 -68.541 -34.752 1.00 127.68 152 TRP B N 1
ATOM 4243 C CA . TRP B 1 152 ? 123.196 -67.570 -34.856 1.00 127.68 152 TRP B CA 1
ATOM 4244 C C . TRP B 1 152 ? 123.650 -67.117 -33.521 1.00 127.68 152 TRP B C 1
ATOM 4245 O O . TRP B 1 152 ? 124.794 -67.279 -33.146 1.00 127.68 152 TRP B O 1
ATOM 4256 N N . ALA B 1 153 ? 122.702 -66.570 -32.780 1.00 127.68 153 ALA B N 1
ATOM 4257 C CA . ALA B 1 153 ? 122.998 -66.133 -31.441 1.00 127.68 153 ALA B CA 1
ATOM 4258 C C . ALA B 1 153 ? 123.457 -67.401 -30.722 1.00 127.68 153 ALA B C 1
ATOM 4259 O O . ALA B 1 153 ? 124.186 -67.327 -29.733 1.00 127.68 153 ALA B O 1
ATOM 4261 N N . ARG B 1 154 ? 123.037 -68.562 -31.231 1.00 127.68 154 ARG B N 1
ATOM 4262 C CA . ARG B 1 154 ? 123.418 -69.831 -30.612 1.00 127.68 154 ARG B CA 1
ATOM 4263 C C . ARG B 1 154 ? 124.771 -70.312 -31.140 1.00 127.68 154 ARG B C 1
ATOM 4264 O O . ARG B 1 154 ? 125.345 -71.280 -30.626 1.00 127.68 154 ARG B O 1
ATOM 4272 N N . ALA B 1 155 ? 125.282 -69.644 -32.169 1.00 127.68 155 ALA B N 1
ATOM 4273 C CA . ALA B 1 155 ? 126.577 -70.038 -32.707 1.00 127.68 155 ALA B CA 1
ATOM 4274 C C . ALA B 1 155 ? 127.627 -68.950 -32.500 1.00 127.68 155 ALA B C 1
ATOM 4275 O O . ALA B 1 155 ? 128.789 -69.246 -32.230 1.00 127.68 155 ALA B O 1
ATOM 4277 N N . VAL B 1 156 ? 127.221 -67.691 -32.625 1.00 127.68 156 VAL B N 1
ATOM 4278 C CA . VAL B 1 156 ? 128.145 -66.577 -32.430 1.00 127.68 156 VAL B CA 1
ATOM 4279 C C . VAL B 1 156 ? 128.607 -66.564 -30.980 1.00 127.68 156 VAL B C 1
ATOM 4280 O O . VAL B 1 156 ? 129.798 -66.511 -30.694 1.00 127.68 156 VAL B O 1
ATOM 4284 N N . PHE B 1 157 ? 127.643 -66.594 -30.072 1.00 128.80 157 PHE B N 1
ATOM 4285 C CA . PHE B 1 157 ? 127.941 -66.624 -28.659 1.00 128.80 157 PHE B CA 1
ATOM 4286 C C . PHE B 1 157 ? 127.519 -67.998 -28.140 1.00 128.80 157 PHE B C 1
ATOM 4287 O O . PHE B 1 157 ? 126.367 -68.404 -28.329 1.00 128.80 157 PHE B O 1
ATOM 4295 N N . PRO B 1 158 ? 128.443 -68.758 -27.524 1.00 128.80 158 PRO B N 1
ATOM 4296 C CA . PRO B 1 158 ? 127.944 -70.053 -27.024 1.00 128.80 158 PRO B CA 1
ATOM 4297 C C . PRO B 1 158 ? 127.428 -69.819 -25.570 1.00 128.80 158 PRO B C 1
ATOM 4298 O O . PRO B 1 158 ? 127.435 -70.730 -24.732 1.00 128.80 158 PRO B O 1
ATOM 4302 N N . GLY B 1 159 ? 126.983 -68.576 -25.308 1.00 128.80 159 GLY B N 1
ATOM 4303 C CA . GLY B 1 159 ? 126.475 -68.142 -24.008 1.00 128.80 159 GLY B CA 1
ATOM 4304 C C . GLY B 1 159 ? 125.064 -68.616 -23.691 1.00 128.80 159 GLY B C 1
ATOM 4305 O O . GLY B 1 159 ? 124.078 -67.903 -23.901 1.00 128.80 159 GLY B O 1
ATOM 4306 N N . LEU B 1 160 ? 125.052 -69.845 -23.176 1.00 128.80 160 LEU B N 1
ATOM 4307 C CA . LEU B 1 160 ? 123.784 -70.529 -22.792 1.00 128.80 160 LEU B CA 1
ATOM 4308 C C . LEU B 1 160 ? 122.512 -69.675 -23.173 1.00 128.80 160 LEU B C 1
ATOM 4309 O O . LEU B 1 160 ? 121.890 -69.945 -24.211 1.00 128.80 160 LEU B O 1
ATOM 4314 N N . PRO B 1 161 ? 122.122 -68.668 -22.348 1.00 128.80 161 PRO B N 1
ATOM 4315 C CA . PRO B 1 161 ? 120.918 -67.848 -22.633 1.00 128.80 161 PRO B CA 1
ATOM 4316 C C . PRO B 1 161 ? 120.674 -67.678 -24.154 1.00 128.80 161 PRO B C 1
ATOM 4317 O O . PRO B 1 161 ? 121.318 -66.851 -24.818 1.00 128.80 161 PRO B O 1
ATOM 4321 N N . GLU B 1 162 ? 119.710 -68.431 -24.684 1.00 127.68 162 GLU B N 1
ATOM 4322 C CA . GLU B 1 162 ? 119.335 -68.300 -26.090 1.00 127.68 162 GLU B CA 1
ATOM 4323 C C . GLU B 1 162 ? 118.531 -66.993 -26.126 1.00 127.68 162 GLU B C 1
ATOM 4324 O O . GLU B 1 162 ? 118.739 -66.176 -27.021 1.00 127.68 162 GLU B O 1
ATOM 4330 N N . GLU B 1 163 ? 117.625 -66.802 -25.154 1.00 127.68 163 GLU B N 1
ATOM 4331 C CA . GLU B 1 163 ? 116.835 -65.573 -25.054 1.00 127.68 163 GLU B CA 1
ATOM 4332 C C . GLU B 1 163 ? 117.800 -64.392 -25.043 1.00 127.68 163 GLU B C 1
ATOM 4333 O O . GLU B 1 163 ? 117.509 -63.329 -25.598 1.00 127.68 163 GLU B O 1
ATOM 4339 N N . GLU B 1 164 ? 118.959 -64.600 -24.426 1.00 127.68 164 GLU B N 1
ATOM 4340 C CA . GLU B 1 164 ? 119.960 -63.554 -24.299 1.00 127.68 164 GLU B CA 1
ATOM 4341 C C . GLU B 1 164 ? 121.048 -63.570 -25.362 1.00 127.68 164 GLU B C 1
ATOM 4342 O O . GLU B 1 164 ? 121.758 -62.586 -25.537 1.00 127.68 164 GLU B O 1
ATOM 4348 N N . ALA B 1 165 ? 121.196 -64.681 -26.072 1.00 127.68 165 ALA B N 1
ATOM 4349 C CA . ALA B 1 165 ? 122.198 -64.731 -27.126 1.00 127.68 165 ALA B CA 1
ATOM 4350 C C . ALA B 1 165 ? 121.715 -63.730 -28.160 1.00 127.68 165 ALA B C 1
ATOM 4351 O O . ALA B 1 165 ? 122.466 -62.864 -28.593 1.00 127.68 165 ALA B O 1
ATOM 4353 N N . VAL B 1 166 ? 120.447 -63.856 -28.542 1.00 127.68 166 VAL B N 1
ATOM 4354 C CA . VAL B 1 166 ? 119.841 -62.936 -29.486 1.00 127.68 166 VAL B CA 1
ATOM 4355 C C . VAL B 1 166 ? 120.003 -61.557 -28.884 1.00 127.68 166 VAL B C 1
ATOM 4356 O O . VAL B 1 166 ? 120.439 -60.633 -29.556 1.00 127.68 166 VAL B O 1
ATOM 4360 N N . ARG B 1 167 ? 119.654 -61.442 -27.604 1.00 127.68 167 ARG B N 1
ATOM 4361 C CA . ARG B 1 167 ? 119.753 -60.194 -26.843 1.00 127.68 167 ARG B CA 1
ATOM 4362 C C . ARG B 1 167 ? 121.091 -59.472 -27.094 1.00 127.68 167 ARG B C 1
ATOM 4363 O O . ARG B 1 167 ? 121.185 -58.241 -26.979 1.00 127.68 167 ARG B O 1
ATOM 4371 N N . ARG B 1 168 ? 122.124 -60.249 -27.403 1.00 127.68 168 ARG B N 1
ATOM 4372 C CA . ARG B 1 168 ? 123.448 -59.693 -27.654 1.00 127.68 168 ARG B CA 1
ATOM 4373 C C . ARG B 1 168 ? 123.577 -59.455 -29.156 1.00 127.68 168 ARG B C 1
ATOM 4374 O O . ARG B 1 168 ? 123.741 -58.326 -29.625 1.00 127.68 168 ARG B O 1
ATOM 4382 N N . LEU B 1 169 ? 123.475 -60.543 -29.903 1.00 127.68 169 LEU B N 1
ATOM 4383 C CA . LEU B 1 169 ? 123.570 -60.508 -31.347 1.00 127.68 169 LEU B CA 1
ATOM 4384 C C . LEU B 1 169 ? 122.685 -59.442 -31.943 1.00 127.68 169 LEU B C 1
ATOM 4385 O O . LEU B 1 169 ? 123.123 -58.674 -32.792 1.00 127.68 169 LEU B O 1
ATOM 4390 N N . TRP B 1 170 ? 121.437 -59.385 -31.493 1.00 127.68 170 TRP B N 1
ATOM 4391 C CA . TRP B 1 170 ? 120.530 -58.387 -32.029 1.00 127.68 170 TRP B CA 1
ATOM 4392 C C . TRP B 1 170 ? 121.177 -57.020 -31.890 1.00 127.68 170 TRP B C 1
ATOM 4393 O O . TRP B 1 170 ? 121.036 -56.164 -32.750 1.00 127.68 170 TRP B O 1
ATOM 4404 N N . GLU B 1 171 ? 121.951 -56.850 -30.832 1.00 127.68 171 GLU B N 1
ATOM 4405 C CA . GLU B 1 171 ? 122.581 -55.578 -30.559 1.00 127.68 171 GLU B CA 1
ATOM 4406 C C . GLU B 1 171 ? 123.819 -55.345 -31.384 1.00 127.68 171 GLU B C 1
ATOM 4407 O O . GLU B 1 171 ? 124.198 -54.207 -31.640 1.00 127.68 171 GLU B O 1
ATOM 4413 N N . ALA B 1 172 ? 124.462 -56.427 -31.792 1.00 127.68 172 ALA B N 1
ATOM 4414 C CA . ALA B 1 172 ? 125.671 -56.310 -32.586 1.00 127.68 172 ALA B CA 1
ATOM 4415 C C . ALA B 1 172 ? 125.288 -55.709 -33.920 1.00 127.68 172 ALA B C 1
ATOM 4416 O O . ALA B 1 172 ? 125.983 -54.856 -34.472 1.00 127.68 172 ALA B O 1
ATOM 4418 N N . ILE B 1 173 ? 124.159 -56.165 -34.429 1.00 127.68 173 ILE B N 1
ATOM 4419 C CA . ILE B 1 173 ? 123.654 -55.698 -35.695 1.00 127.68 173 ILE B CA 1
ATOM 4420 C C . ILE B 1 173 ? 123.264 -54.240 -35.687 1.00 127.68 173 ILE B C 1
ATOM 4421 O O . ILE B 1 173 ? 123.353 -53.562 -36.702 1.00 127.68 173 ILE B O 1
ATOM 4426 N N . PHE B 1 174 ? 122.827 -53.750 -34.541 1.00 127.68 174 PHE B N 1
ATOM 4427 C CA . PHE B 1 174 ? 122.435 -52.352 -34.455 1.00 127.68 174 PHE B CA 1
ATOM 4428 C C . PHE B 1 174 ? 123.648 -51.433 -34.569 1.00 127.68 174 PHE B C 1
ATOM 4429 O O . PHE B 1 174 ? 123.511 -50.215 -34.698 1.00 127.68 174 PHE B O 1
ATOM 4437 N N . GLN B 1 175 ? 124.838 -52.023 -34.497 1.00 127.68 175 GLN B N 1
ATOM 4438 C CA . GLN B 1 175 ? 126.074 -51.264 -34.632 1.00 127.68 175 GLN B CA 1
ATOM 4439 C C . GLN B 1 175 ? 126.602 -51.473 -36.049 1.00 127.68 175 GLN B C 1
ATOM 4440 O O . GLN B 1 175 ? 126.901 -5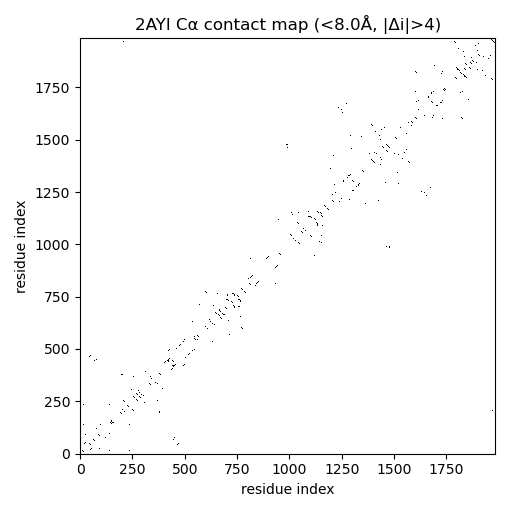0.518 -36.764 1.00 127.68 175 GLN B O 1
ATOM 4446 N N . ALA B 1 176 ? 126.695 -52.731 -36.457 1.00 127.68 176 ALA B N 1
ATOM 4447 C CA . ALA B 1 176 ? 127.199 -53.057 -37.784 1.00 127.68 176 ALA B CA 1
ATOM 4448 C C . ALA B 1 176 ? 126.383 -52.445 -38.905 1.00 127.68 176 ALA B C 1
ATOM 4449 O O . ALA B 1 176 ? 126.917 -52.162 -39.979 1.00 127.68 176 ALA B O 1
ATOM 4451 N N . THR B 1 177 ? 125.092 -52.249 -38.663 1.00 127.68 177 THR B N 1
ATOM 4452 C CA . THR B 1 177 ? 124.205 -51.683 -39.667 1.00 127.68 177 THR B CA 1
ATOM 4453 C C . THR B 1 177 ? 124.101 -50.181 -39.514 1.00 127.68 177 THR B C 1
ATOM 4454 O O . THR B 1 177 ? 123.527 -49.509 -40.363 1.00 127.68 177 THR B O 1
ATOM 4458 N N . PRO B 1 184 ? 119.244 -43.031 -38.881 1.00 127.68 184 PRO B N 1
ATOM 4459 C CA . PRO B 1 184 ? 119.807 -44.107 -39.674 1.00 127.68 184 PRO B CA 1
ATOM 4460 C C . PRO B 1 184 ? 119.567 -44.064 -41.207 1.00 127.68 184 PRO B C 1
ATOM 4461 O O . PRO B 1 184 ? 120.220 -44.817 -41.931 1.00 127.68 184 PRO B O 1
ATOM 4465 N N . ILE B 1 185 ? 118.625 -43.258 -41.716 1.00 127.68 185 ILE B N 1
ATOM 4466 C CA . ILE B 1 185 ? 118.531 -43.124 -43.174 1.00 127.68 185 ILE B CA 1
ATOM 4467 C C . ILE B 1 185 ? 119.406 -41.913 -43.515 1.00 127.68 185 ILE B C 1
ATOM 4468 O O . ILE B 1 185 ? 120.034 -41.863 -44.578 1.00 127.68 185 ILE B O 1
ATOM 4473 N N . ALA B 1 186 ? 119.443 -40.942 -42.604 1.00 127.68 186 ALA B N 1
ATOM 4474 C CA . ALA B 1 186 ? 120.227 -39.720 -42.801 1.00 127.68 186 ALA B CA 1
ATOM 4475 C C . ALA B 1 186 ? 121.712 -39.891 -42.478 1.00 127.68 186 ALA B C 1
ATOM 4476 O O . ALA B 1 186 ? 122.532 -39.023 -42.778 1.00 127.68 186 ALA B O 1
ATOM 4478 N N . ALA B 1 187 ? 122.045 -41.008 -41.847 1.00 127.68 187 ALA B N 1
ATOM 4479 C CA . ALA B 1 187 ? 123.423 -41.315 -41.507 1.00 127.68 187 ALA B CA 1
ATOM 4480 C C . ALA B 1 187 ? 123.973 -42.167 -42.647 1.00 127.68 187 ALA B C 1
ATOM 4481 O O . ALA B 1 187 ? 125.139 -42.082 -43.001 1.00 127.68 187 ALA B O 1
ATOM 4483 N N . TRP B 1 188 ? 123.101 -42.985 -43.221 1.00 127.68 188 TRP B N 1
ATOM 4484 C CA . TRP B 1 188 ? 123.446 -43.864 -44.328 1.00 127.68 188 TRP B CA 1
ATOM 4485 C C . TRP B 1 188 ? 123.490 -43.084 -45.625 1.00 127.68 188 TRP B C 1
ATOM 4486 O O . TRP B 1 188 ? 124.163 -43.468 -46.575 1.00 127.68 188 TRP B O 1
ATOM 4497 N N . GLU B 1 189 ? 122.738 -41.996 -45.667 1.00 127.68 189 GLU B N 1
ATOM 4498 C CA . GLU B 1 189 ? 122.692 -41.174 -46.856 1.00 127.68 189 GLU B CA 1
ATOM 4499 C C . GLU B 1 189 ? 124.033 -40.457 -46.927 1.00 127.68 189 GLU B C 1
ATOM 4500 O O . GLU B 1 189 ? 124.629 -40.343 -47.998 1.00 127.68 189 GLU B O 1
ATOM 4506 N N . ALA B 1 190 ? 124.517 -40.005 -45.775 1.00 127.68 190 ALA B N 1
ATOM 4507 C CA . ALA B 1 190 ? 125.790 -39.303 -45.715 1.00 127.68 190 ALA B CA 1
ATOM 4508 C C . ALA B 1 190 ? 126.960 -40.272 -45.533 1.00 127.68 190 ALA B C 1
ATOM 4509 O O . ALA B 1 190 ? 128.089 -39.859 -45.264 1.00 127.68 190 ALA B O 1
ATOM 4511 N N . HIS B 1 191 ? 126.686 -41.565 -45.667 1.00 127.68 191 HIS B N 1
ATOM 4512 C CA . HIS B 1 191 ? 127.731 -42.571 -45.542 1.00 127.68 191 HIS B CA 1
ATOM 4513 C C . HIS B 1 191 ? 128.038 -43.061 -46.944 1.00 127.68 191 HIS B C 1
ATOM 4514 O O . HIS B 1 191 ? 129.185 -43.308 -47.285 1.00 127.68 191 HIS B O 1
ATOM 4521 N N . ASN B 1 192 ? 126.997 -43.209 -47.754 1.00 127.68 192 ASN B N 1
ATOM 4522 C CA . ASN B 1 192 ? 127.192 -43.657 -49.115 1.00 127.68 192 ASN B CA 1
ATOM 4523 C C . ASN B 1 192 ? 127.877 -42.548 -49.875 1.00 127.68 192 ASN B C 1
ATOM 4524 O O . ASN B 1 192 ? 128.525 -42.793 -50.885 1.00 127.68 192 ASN B O 1
ATOM 4529 N N . ARG B 1 193 ? 127.716 -41.316 -49.408 1.00 127.68 193 ARG B N 1
ATOM 4530 C CA . ARG B 1 193 ? 128.365 -40.185 -50.063 1.00 127.68 193 ARG B CA 1
ATOM 4531 C C . ARG B 1 193 ? 129.809 -40.198 -49.603 1.00 127.68 193 ARG B C 1
ATOM 4532 O O . ARG B 1 193 ? 130.729 -40.082 -50.409 1.00 127.68 193 ARG B O 1
ATOM 4540 N N . ALA B 1 194 ? 129.994 -40.362 -48.296 1.00 127.68 194 ALA B N 1
ATOM 4541 C CA . ALA B 1 194 ? 131.319 -40.402 -47.709 1.00 127.68 194 ALA B CA 1
ATOM 4542 C C . ALA B 1 194 ? 132.164 -41.513 -48.337 1.00 127.68 194 ALA B C 1
ATOM 4543 O O . ALA B 1 194 ? 133.386 -41.471 -48.273 1.00 127.68 194 ALA B O 1
ATOM 4545 N N . LEU B 1 195 ? 131.510 -42.508 -48.934 1.00 127.68 195 LEU B N 1
ATOM 4546 C CA . LEU B 1 195 ? 132.200 -43.618 -49.596 1.00 127.68 195 LEU B CA 1
ATOM 4547 C C . LEU B 1 195 ? 132.481 -43.262 -51.050 1.00 127.68 195 LEU B C 1
ATOM 4548 O O . LEU B 1 195 ? 133.629 -43.171 -51.466 1.00 127.68 195 LEU B O 1
ATOM 4553 N N . HIS B 1 196 ? 131.418 -43.059 -51.820 1.00 127.68 196 HIS B N 1
ATOM 4554 C CA . HIS B 1 196 ? 131.552 -42.706 -53.223 1.00 127.68 196 HIS B CA 1
ATOM 4555 C C . HIS B 1 196 ? 132.616 -41.644 -53.377 1.00 127.68 196 HIS B C 1
ATOM 4556 O O . HIS B 1 196 ? 133.148 -41.482 -54.466 1.00 127.68 196 HIS B O 1
ATOM 4563 N N . GLU B 1 197 ? 132.938 -40.927 -52.297 1.00 127.68 197 GLU B N 1
ATOM 4564 C CA . GLU B 1 197 ? 133.978 -39.906 -52.370 1.00 127.68 197 GLU B CA 1
ATOM 4565 C C . GLU B 1 197 ? 135.328 -40.587 -52.375 1.00 127.68 197 GLU B C 1
ATOM 4566 O O . GLU B 1 197 ? 136.150 -40.337 -53.251 1.00 127.68 197 GLU B O 1
ATOM 4572 N N . LYS B 1 198 ? 135.563 -41.460 -51.405 1.00 127.68 198 LYS B N 1
ATOM 4573 C CA . LYS B 1 198 ? 136.827 -42.164 -51.367 1.00 127.68 198 LYS B CA 1
ATOM 4574 C C . LYS B 1 198 ? 136.943 -42.955 -52.649 1.00 127.68 198 LYS B C 1
ATOM 4575 O O . LYS B 1 198 ? 138.002 -43.021 -53.252 1.00 127.68 198 LYS B O 1
ATOM 4581 N N . VAL B 1 199 ? 135.844 -43.542 -53.090 1.00 127.68 199 VAL B N 1
ATOM 4582 C CA . VAL B 1 199 ? 135.885 -44.330 -54.309 1.00 127.68 199 VAL B CA 1
ATOM 4583 C C . VAL B 1 199 ? 136.218 -43.478 -55.506 1.00 127.68 199 VAL B C 1
ATOM 4584 O O . VAL B 1 199 ? 136.715 -43.965 -56.504 1.00 127.68 199 VAL B O 1
ATOM 4588 N N . ALA B 1 200 ? 135.939 -42.192 -55.405 1.00 127.68 200 ALA B N 1
ATOM 4589 C CA . ALA B 1 200 ? 136.232 -41.282 -56.500 1.00 127.68 200 ALA B CA 1
ATOM 4590 C C . ALA B 1 200 ? 137.713 -40.952 -56.454 1.00 127.68 200 ALA B C 1
ATOM 4591 O O . ALA B 1 200 ? 138.393 -40.956 -57.474 1.00 127.68 200 ALA B O 1
ATOM 4593 N N . TYR B 1 201 ? 138.202 -40.659 -55.257 1.00 127.68 201 TYR B N 1
ATOM 4594 C CA . TYR B 1 201 ? 139.601 -40.346 -55.049 1.00 127.68 201 TYR B CA 1
ATOM 4595 C C . TYR B 1 201 ? 140.435 -41.482 -55.622 1.00 127.68 201 TYR B C 1
ATOM 4596 O O . TYR B 1 201 ? 141.103 -41.331 -56.631 1.00 127.68 201 TYR B O 1
ATOM 4605 N N . LEU B 1 202 ? 140.360 -42.638 -54.981 1.00 127.68 202 LEU B N 1
ATOM 4606 C CA . LEU B 1 202 ? 141.121 -43.803 -55.385 1.00 127.68 202 LEU B CA 1
ATOM 4607 C C . LEU B 1 202 ? 141.126 -44.122 -56.857 1.00 127.68 202 LEU B C 1
ATOM 4608 O O . LEU B 1 202 ? 142.074 -44.721 -57.346 1.00 127.68 202 LEU B O 1
ATOM 4613 N N . ASN B 1 203 ? 140.076 -43.740 -57.574 1.00 127.68 203 ASN B N 1
ATOM 4614 C CA . ASN B 1 203 ? 139.998 -44.024 -59.009 1.00 127.68 203 ASN B CA 1
ATOM 4615 C C . ASN B 1 203 ? 140.738 -42.988 -59.819 1.00 127.68 203 ASN B C 1
ATOM 4616 O O . ASN B 1 203 ? 141.357 -43.290 -60.833 1.00 127.68 203 ASN B O 1
ATOM 4621 N N . ALA B 1 204 ? 140.651 -41.754 -59.359 1.00 127.68 204 ALA B N 1
ATOM 4622 C CA . ALA B 1 204 ? 141.285 -40.639 -60.028 1.00 127.68 204 ALA B CA 1
ATOM 4623 C C . ALA B 1 204 ? 142.797 -40.628 -59.862 1.00 127.68 204 ALA B C 1
ATOM 4624 O O . ALA B 1 204 ? 143.526 -40.489 -60.841 1.00 127.68 204 ALA B O 1
ATOM 4626 N N . ARG B 1 205 ? 143.278 -40.756 -58.631 1.00 127.68 205 ARG B N 1
ATOM 4627 C CA . ARG B 1 205 ? 144.714 -40.751 -58.403 1.00 127.68 205 ARG B CA 1
ATOM 4628 C C . ARG B 1 205 ? 145.371 -41.810 -59.269 1.00 127.68 205 ARG B C 1
ATOM 4629 O O . ARG B 1 205 ? 146.543 -41.711 -59.590 1.00 127.68 205 ARG B O 1
ATOM 4637 N N . ARG B 1 206 ? 144.604 -42.824 -59.644 1.00 128.80 206 ARG B N 1
ATOM 4638 C CA . ARG B 1 206 ? 145.105 -43.900 -60.484 1.00 128.80 206 ARG B CA 1
ATOM 4639 C C . ARG B 1 206 ? 146.473 -44.406 -60.014 1.00 128.80 206 ARG B C 1
ATOM 4640 O O . ARG B 1 206 ? 147.472 -44.271 -60.709 1.00 128.80 206 ARG B O 1
ATOM 4648 N N . PHE B 1 207 ? 146.509 -45.005 -58.829 1.00 128.80 207 PHE B N 1
ATOM 4649 C CA . PHE B 1 207 ? 147.753 -45.513 -58.268 1.00 128.80 207 PHE B CA 1
ATOM 4650 C C . PHE B 1 207 ? 148.369 -46.642 -59.040 1.00 128.80 207 PHE B C 1
ATOM 4651 O O . PHE B 1 207 ? 147.777 -47.145 -59.968 1.00 128.80 207 PHE B O 1
ATOM 4659 N N . HIS B 1 208 ? 149.568 -47.042 -58.645 1.00 128.80 208 HIS B N 1
ATOM 4660 C CA . HIS B 1 208 ? 150.240 -48.145 -59.299 1.00 128.80 208 HIS B CA 1
ATOM 4661 C C . HIS B 1 208 ? 150.336 -49.261 -58.289 1.00 128.80 208 HIS B C 1
ATOM 4662 O O . HIS B 1 208 ? 150.531 -50.421 -58.646 1.00 128.80 208 HIS B O 1
ATOM 4669 N N . ALA B 1 209 ? 150.192 -48.902 -57.021 1.00 101.46 209 ALA B N 1
ATOM 4670 C CA . ALA B 1 209 ? 150.254 -49.887 -55.966 1.00 101.46 209 ALA B CA 1
ATOM 4671 C C . ALA B 1 209 ? 150.113 -49.251 -54.618 1.00 101.46 209 ALA B C 1
ATOM 4672 O O . ALA B 1 209 ? 150.392 -48.070 -54.452 1.00 101.46 209 ALA B O 1
ATOM 4674 N N . LEU B 1 210 ? 149.672 -50.051 -53.655 1.00 101.46 210 LEU B N 1
ATOM 4675 C CA . LEU B 1 210 ? 149.503 -49.593 -52.290 1.00 101.46 210 LEU B CA 1
ATOM 4676 C C . LEU B 1 210 ? 150.631 -50.200 -51.481 1.00 101.46 210 LEU B C 1
ATOM 4677 O O . LEU B 1 210 ? 151.196 -51.217 -51.882 1.00 101.46 210 LEU B O 1
ATOM 4682 N N . HIS B 1 211 ? 150.948 -49.593 -50.340 1.00 101.46 211 HIS B N 1
ATOM 4683 C CA . HIS B 1 211 ? 152.029 -50.094 -49.504 1.00 101.46 211 HIS B CA 1
ATOM 4684 C C . HIS B 1 211 ? 151.622 -50.144 -48.042 1.00 101.46 211 HIS B C 1
ATOM 4685 O O . HIS B 1 211 ? 151.582 -49.126 -47.365 1.00 101.46 211 HIS B O 1
ATOM 4692 N N . PHE B 1 212 ? 151.310 -51.337 -47.560 1.00 101.46 212 PHE B N 1
ATOM 4693 C CA . PHE B 1 212 ? 150.909 -51.499 -46.179 1.00 101.46 212 PHE B CA 1
ATOM 4694 C C . PHE B 1 212 ? 152.126 -51.643 -45.315 1.00 101.46 212 PHE B C 1
ATOM 4695 O O . PHE B 1 212 ? 153.050 -52.340 -45.677 1.00 101.46 212 PHE B O 1
ATOM 4703 N N . LYS B 1 213 ? 152.138 -50.985 -44.173 1.00 101.46 213 LYS B N 1
ATOM 4704 C CA . LYS B 1 213 ? 153.264 -51.109 -43.271 1.00 101.46 213 LYS B CA 1
ATOM 4705 C C . LYS B 1 213 ? 152.731 -51.057 -41.871 1.00 101.46 213 LYS B C 1
ATOM 4706 O O . LYS B 1 213 ? 151.892 -50.228 -41.563 1.00 101.46 213 LYS B O 1
ATOM 4712 N N . GLY B 1 214 ? 153.218 -51.958 -41.029 1.00 101.46 214 GLY B N 1
ATOM 4713 C CA . GLY B 1 214 ? 152.780 -52.003 -39.649 1.00 101.46 214 GLY B CA 1
ATOM 4714 C C . GLY B 1 214 ? 153.578 -53.014 -38.860 1.00 101.46 214 GLY B C 1
ATOM 4715 O O . GLY B 1 214 ? 154.645 -53.440 -39.299 1.00 101.46 214 GLY B O 1
ATOM 4716 N N . PRO B 1 215 ? 153.090 -53.426 -37.690 1.00 128.80 215 PRO B N 1
ATOM 4717 C CA . PRO B 1 215 ? 153.824 -54.397 -36.895 1.00 128.80 215 PRO B CA 1
ATOM 4718 C C . PRO B 1 215 ? 153.805 -55.754 -37.569 1.00 128.80 215 PRO B C 1
ATOM 4719 O O . PRO B 1 215 ? 152.790 -56.438 -37.565 1.00 128.80 215 PRO B O 1
ATOM 4723 N N . GLY B 1 216 ? 154.941 -56.148 -38.127 1.00 128.80 216 GLY B N 1
ATOM 4724 C CA . GLY B 1 216 ? 155.019 -57.436 -38.784 1.00 128.80 216 GLY B CA 1
ATOM 4725 C C . GLY B 1 216 ? 154.547 -57.421 -40.223 1.00 128.80 216 GLY B C 1
ATOM 4726 O O . GLY B 1 216 ? 154.553 -58.453 -40.883 1.00 128.80 216 GLY B O 1
ATOM 4727 N N . THR B 1 217 ? 154.126 -56.265 -40.719 1.00 101.46 217 THR B N 1
ATOM 4728 C CA . THR B 1 217 ? 153.674 -56.196 -42.098 1.00 101.46 217 THR B CA 1
ATOM 4729 C C . THR B 1 217 ? 154.459 -55.197 -42.938 1.00 101.46 217 THR B C 1
ATOM 4730 O O . THR B 1 217 ? 154.846 -54.118 -42.493 1.00 101.46 217 THR B O 1
ATOM 4734 N N . ASP B 1 218 ? 154.692 -55.600 -44.173 1.00 101.46 218 ASP B N 1
ATOM 4735 C CA . ASP B 1 218 ? 155.391 -54.826 -45.177 1.00 101.46 218 ASP B CA 1
ATOM 4736 C C . ASP B 1 218 ? 155.152 -55.373 -46.563 1.00 101.46 218 ASP B C 1
ATOM 4737 O O . ASP B 1 218 ? 155.960 -56.108 -47.106 1.00 101.46 218 ASP B O 1
ATOM 4742 N N . LEU B 1 219 ? 153.989 -55.040 -47.103 1.00 101.46 219 LEU B N 1
ATOM 4743 C CA . LEU B 1 219 ? 153.554 -55.538 -48.395 1.00 101.46 219 LEU B CA 1
ATOM 4744 C C . LEU B 1 219 ? 153.346 -54.437 -49.424 1.00 101.46 219 LEU B C 1
ATOM 4745 O O . LEU B 1 219 ? 152.834 -53.354 -49.123 1.00 101.46 219 LEU B O 1
ATOM 4750 N N . VAL B 1 220 ? 153.778 -54.710 -50.641 1.00 101.46 220 VAL B N 1
ATOM 4751 C CA . VAL B 1 220 ? 153.597 -53.761 -51.719 1.00 101.46 220 VAL B CA 1
ATOM 4752 C C . VAL B 1 220 ? 152.601 -54.385 -52.681 1.00 101.46 220 VAL B C 1
ATOM 4753 O O . VAL B 1 220 ? 152.975 -55.087 -53.626 1.00 101.46 220 VAL B O 1
ATOM 4757 N N . VAL B 1 221 ? 151.323 -54.142 -52.409 1.00 101.46 221 VAL B N 1
ATOM 4758 C CA . VAL B 1 221 ? 150.264 -54.665 -53.233 1.00 101.46 221 VAL B CA 1
ATOM 4759 C C . VAL B 1 221 ? 150.151 -53.830 -54.465 1.00 101.46 221 VAL B C 1
ATOM 4760 O O . VAL B 1 221 ? 149.602 -52.744 -54.424 1.00 101.46 221 VAL B O 1
ATOM 4764 N N . GLY B 1 222 ? 150.692 -54.326 -55.563 1.00 101.46 222 GLY B N 1
ATOM 4765 C CA . GLY B 1 222 ? 150.609 -53.577 -56.798 1.00 101.46 222 GLY B CA 1
ATOM 4766 C C . GLY B 1 222 ? 149.147 -53.520 -57.125 1.00 101.46 222 GLY B C 1
ATOM 4767 O O . GLY B 1 222 ? 148.355 -54.061 -56.375 1.00 101.46 222 GLY B O 1
ATOM 4768 N N . LEU B 1 223 ? 148.774 -52.868 -58.216 1.00 101.46 223 LEU B N 1
ATOM 4769 C CA . LEU B 1 223 ? 147.363 -52.795 -58.598 1.00 101.46 223 LEU B CA 1
ATOM 4770 C C . LEU B 1 223 ? 147.221 -53.145 -60.065 1.00 101.46 223 LEU B C 1
ATOM 4771 O O . LEU B 1 223 ? 148.120 -52.871 -60.867 1.00 101.46 223 LEU B O 1
ATOM 4776 N N . ALA B 1 224 ? 146.091 -53.753 -60.408 1.00 128.80 224 ALA B N 1
ATOM 4777 C CA . ALA B 1 224 ? 145.834 -54.152 -61.774 1.00 128.80 224 ALA B CA 1
ATOM 4778 C C . ALA B 1 224 ? 145.823 -52.959 -62.701 1.00 128.80 224 ALA B C 1
ATOM 4779 O O . ALA B 1 224 ? 145.633 -51.828 -62.260 1.00 128.80 224 ALA B O 1
ATOM 4781 N N . GLU B 1 225 ? 146.028 -53.221 -63.989 1.00 128.80 225 GLU B N 1
ATOM 4782 C CA . GLU B 1 225 ? 146.052 -52.163 -64.993 1.00 128.80 225 GLU B CA 1
ATOM 4783 C C . GLU B 1 225 ? 144.646 -51.690 -65.291 1.00 128.80 225 GLU B C 1
ATOM 4784 O O . GLU B 1 225 ? 143.745 -52.503 -65.499 1.00 128.80 225 GLU B O 1
ATOM 4790 N N . GLY B 1 226 ? 144.453 -50.376 -65.326 1.00 128.80 226 GLY B N 1
ATOM 4791 C CA . GLY B 1 226 ? 143.122 -49.867 -65.589 1.00 128.80 226 GLY B CA 1
ATOM 4792 C C . GLY B 1 226 ? 142.177 -50.457 -64.562 1.00 128.80 226 GLY B C 1
ATOM 4793 O O . GLY B 1 226 ? 141.029 -50.776 -64.848 1.00 128.80 226 GLY B O 1
ATOM 4794 N N . HIS B 1 227 ? 142.691 -50.625 -63.353 1.00 128.80 227 HIS B N 1
ATOM 4795 C CA . HIS B 1 227 ? 141.914 -51.168 -62.252 1.00 128.80 227 HIS B CA 1
ATOM 4796 C C . HIS B 1 227 ? 140.773 -50.202 -61.979 1.00 128.80 227 HIS B C 1
ATOM 4797 O O . HIS B 1 227 ? 140.746 -49.097 -62.521 1.00 128.80 227 HIS B O 1
ATOM 4804 N N . LEU B 1 228 ? 139.840 -50.615 -61.132 1.00 128.80 228 LEU B N 1
ATOM 4805 C CA . LEU B 1 228 ? 138.709 -49.771 -60.796 1.00 128.80 228 LEU B CA 1
ATOM 4806 C C . LEU B 1 228 ? 138.181 -50.072 -59.396 1.00 128.80 228 LEU B C 1
ATOM 4807 O O . LEU B 1 228 ? 137.791 -51.200 -59.090 1.00 128.80 228 LEU B O 1
ATOM 4812 N N . TRP B 1 229 ? 138.178 -49.037 -58.562 1.00 128.80 229 TRP B N 1
ATOM 4813 C CA . TRP B 1 229 ? 137.733 -49.139 -57.181 1.00 128.80 229 TRP B CA 1
ATOM 4814 C C . TRP B 1 229 ? 136.221 -49.109 -57.026 1.00 128.80 229 TRP B C 1
ATOM 4815 O O . TRP B 1 229 ? 135.542 -48.235 -57.562 1.00 128.80 229 TRP B O 1
ATOM 4826 N N . GLN B 1 230 ? 135.709 -50.069 -56.269 1.00 128.80 230 GLN B N 1
ATOM 4827 C CA . GLN B 1 230 ? 134.284 -50.189 -56.004 1.00 128.80 230 GLN B CA 1
ATOM 4828 C C . GLN B 1 230 ? 134.022 -49.898 -54.528 1.00 128.80 230 GLN B C 1
ATOM 4829 O O . GLN B 1 230 ? 134.936 -49.966 -53.703 1.00 128.80 230 GLN B O 1
ATOM 4835 N N . GLY B 1 231 ? 132.773 -49.579 -54.198 1.00 128.80 231 GLY B N 1
ATOM 4836 C CA . GLY B 1 231 ? 132.429 -49.310 -52.810 1.00 128.80 231 GLY B CA 1
ATOM 4837 C C . GLY B 1 231 ? 131.112 -48.599 -52.566 1.00 128.80 231 GLY B C 1
ATOM 4838 O O . GLY B 1 231 ? 130.758 -47.654 -53.275 1.00 128.80 231 GLY B O 1
ATOM 4839 N N . GLY B 1 232 ? 130.381 -49.061 -51.559 1.00 128.80 232 GLY B N 1
ATOM 4840 C CA . GLY B 1 232 ? 129.116 -48.433 -51.227 1.00 128.80 232 GLY B CA 1
ATOM 4841 C C . GLY B 1 232 ? 127.894 -48.897 -52.006 1.00 128.80 232 GLY B C 1
ATOM 4842 O O . GLY B 1 232 ? 127.658 -50.110 -52.153 1.00 128.80 232 GLY B O 1
ATOM 4843 N N . ALA B 1 233 ? 127.115 -47.924 -52.494 1.00 128.80 233 ALA B N 1
ATOM 4844 C CA . ALA B 1 233 ? 125.890 -48.181 -53.266 1.00 128.80 233 ALA B CA 1
ATOM 4845 C C . ALA B 1 233 ? 126.170 -48.534 -54.723 1.00 128.80 233 ALA B C 1
ATOM 4846 O O . ALA B 1 233 ? 126.997 -47.893 -55.375 1.00 128.80 233 ALA B O 1
ATOM 4848 N N . THR B 1 234 ? 125.462 -49.544 -55.229 1.00 128.80 234 THR B N 1
ATOM 4849 C CA . THR B 1 234 ? 125.629 -50.012 -56.606 1.00 128.80 234 THR B CA 1
ATOM 4850 C C . THR B 1 234 ? 124.505 -49.548 -57.537 1.00 128.80 234 THR B C 1
ATOM 4851 O O . THR B 1 234 ? 123.410 -49.209 -57.090 1.00 128.80 234 THR B O 1
ATOM 4855 N N . ALA B 1 235 ? 124.799 -49.533 -58.838 1.00 128.80 235 ALA B N 1
ATOM 4856 C CA . ALA B 1 235 ? 123.834 -49.138 -59.869 1.00 128.80 235 ALA B CA 1
ATOM 4857 C C . ALA B 1 235 ? 123.077 -50.370 -60.405 1.00 128.80 235 ALA B C 1
ATOM 4858 O O . ALA B 1 235 ? 123.685 -51.387 -60.799 1.00 128.80 235 ALA B O 1
ATOM 4860 N N . THR B 1 236 ? 121.748 -50.264 -60.413 1.00 128.80 236 THR B N 1
ATOM 4861 C CA . THR B 1 236 ? 120.883 -51.342 -60.882 1.00 128.80 236 THR B CA 1
ATOM 4862 C C . THR B 1 236 ? 120.241 -51.007 -62.242 1.00 128.80 236 THR B C 1
ATOM 4863 O O . THR B 1 236 ? 119.310 -50.180 -62.325 1.00 128.80 236 THR B O 1
ATOM 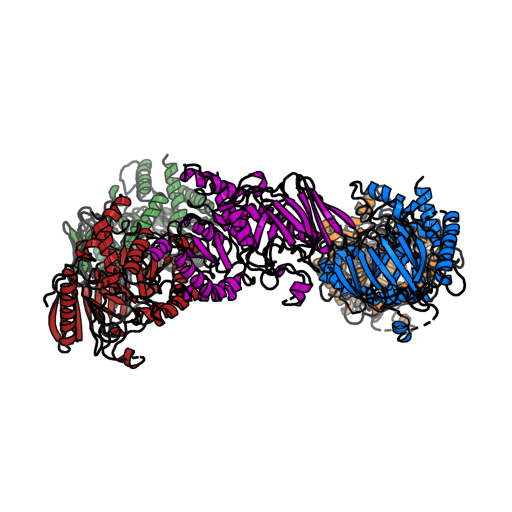4867 N N . LYS B 1 237 ? 120.761 -51.669 -63.292 1.00 128.80 237 LYS B N 1
ATOM 4868 C CA . LYS B 1 237 ? 120.332 -51.511 -64.699 1.00 128.80 237 LYS B CA 1
ATOM 4869 C C . LYS B 1 237 ? 119.992 -50.034 -65.008 1.00 128.80 237 LYS B C 1
ATOM 4870 O O . LYS B 1 237 ? 118.835 -49.574 -64.816 1.00 128.80 237 LYS B O 1
ATOM 4876 N N . GLY B 1 238 ? 121.027 -49.313 -65.473 1.00 128.80 238 GLY B N 1
ATOM 4877 C CA . GLY B 1 238 ? 120.925 -47.890 -65.805 1.00 128.80 238 GLY B CA 1
ATOM 4878 C C . GLY B 1 238 ? 121.308 -46.955 -64.648 1.00 128.80 238 GLY B C 1
ATOM 4879 O O . GLY B 1 238 ? 122.496 -46.643 -64.440 1.00 128.80 238 GLY B O 1
ATOM 4880 N N . GLY B 1 239 ? 120.288 -46.507 -63.908 1.00 128.80 239 GLY B N 1
ATOM 4881 C CA . GLY B 1 239 ? 120.481 -45.632 -62.763 1.00 128.80 239 GLY B CA 1
ATOM 4882 C C . GLY B 1 239 ? 119.501 -46.044 -61.676 1.00 128.80 239 GLY B C 1
ATOM 4883 O O . GLY B 1 239 ? 118.318 -45.730 -61.764 1.00 128.80 239 GLY B O 1
ATOM 4884 N N . ARG B 1 240 ? 119.993 -46.766 -60.671 1.00 128.80 240 ARG B N 1
ATOM 4885 C CA . ARG B 1 240 ? 119.171 -47.241 -59.556 1.00 128.80 240 ARG B CA 1
ATOM 4886 C C . ARG B 1 240 ? 120.088 -47.732 -58.424 1.00 128.80 240 ARG B C 1
ATOM 4887 O O . ARG B 1 240 ? 120.842 -48.696 -58.596 1.00 128.80 240 ARG B O 1
ATOM 4895 N N . LEU B 1 241 ? 120.011 -47.069 -57.270 1.00 128.80 241 LEU B N 1
ATOM 4896 C CA . LEU B 1 241 ? 120.842 -47.408 -56.104 1.00 128.80 241 LEU B CA 1
ATOM 4897 C C . LEU B 1 241 ? 120.299 -48.562 -55.252 1.00 128.80 241 LEU B C 1
ATOM 4898 O O . LEU B 1 241 ? 119.120 -48.899 -55.325 1.00 128.80 241 LEU B O 1
ATOM 4903 N N . CYS B 1 242 ? 121.175 -49.150 -54.441 1.00 128.80 242 CYS B N 1
ATOM 4904 C CA . CYS B 1 242 ? 120.807 -50.251 -53.556 1.00 128.80 242 CYS B CA 1
ATOM 4905 C C . CYS B 1 242 ? 122.060 -50.783 -52.857 1.00 128.80 242 CYS B C 1
ATOM 4906 O O . CYS B 1 242 ? 123.045 -51.114 -53.519 1.00 128.80 242 CYS B O 1
ATOM 4909 N N . ASN B 1 243 ? 122.030 -50.855 -51.526 1.00 128.80 243 ASN B N 1
ATOM 4910 C CA . ASN B 1 243 ? 123.165 -51.371 -50.771 1.00 128.80 243 ASN B CA 1
ATOM 4911 C C . ASN B 1 243 ? 123.012 -52.861 -50.563 1.00 128.80 243 ASN B C 1
ATOM 4912 O O . ASN B 1 243 ? 122.233 -53.306 -49.733 1.00 128.80 243 ASN B O 1
ATOM 4917 N N . PRO B 1 244 ? 123.759 -53.651 -51.344 1.00 128.80 244 PRO B N 1
ATOM 4918 C CA . PRO B 1 244 ? 123.761 -55.116 -51.310 1.00 128.80 244 PRO B CA 1
ATOM 4919 C C . PRO B 1 244 ? 124.067 -55.630 -49.903 1.00 128.80 244 PRO B C 1
ATOM 4920 O O . PRO B 1 244 ? 123.351 -56.483 -49.373 1.00 128.80 244 PRO B O 1
ATOM 4924 N N . ASN B 1 245 ? 125.157 -55.137 -49.337 1.00 128.80 245 ASN B N 1
ATOM 4925 C CA . ASN B 1 245 ? 125.543 -55.546 -48.007 1.00 128.80 245 ASN B CA 1
ATOM 4926 C C . ASN B 1 245 ? 125.082 -54.455 -47.044 1.00 128.80 245 ASN B C 1
ATOM 4927 O O . ASN B 1 245 ? 125.181 -53.265 -47.348 1.00 128.80 245 ASN B O 1
ATOM 4932 N N . LEU B 1 246 ? 124.584 -54.892 -45.867 1.00 128.80 246 LEU B N 1
ATOM 4933 C CA . LEU B 1 246 ? 124.080 -53.887 -44.938 1.00 128.80 246 LEU B CA 1
ATOM 4934 C C . LEU B 1 246 ? 125.162 -53.296 -44.093 1.00 128.80 246 LEU B C 1
ATOM 4935 O O . LEU B 1 246 ? 125.202 -52.073 -43.911 1.00 128.80 246 LEU B O 1
ATOM 4940 N N . PRO B 1 247 ? 126.081 -54.103 -43.556 1.00 128.80 247 PRO B N 1
ATOM 4941 C CA . PRO B 1 247 ? 127.169 -53.620 -42.716 1.00 128.80 247 PRO B CA 1
ATOM 4942 C C . PRO B 1 247 ? 128.144 -52.698 -43.504 1.00 128.80 247 PRO B C 1
ATOM 4943 O O . PRO B 1 247 ? 128.597 -51.681 -42.979 1.00 128.80 247 PRO B O 1
ATOM 4947 N N . THR B 1 248 ? 128.428 -53.068 -44.758 1.00 128.80 248 THR B N 1
ATOM 4948 C CA . THR B 1 248 ? 129.332 -52.400 -45.738 1.00 128.80 248 THR B CA 1
ATOM 4949 C C . THR B 1 248 ? 130.041 -51.188 -45.134 1.00 128.80 248 THR B C 1
ATOM 4950 O O . THR B 1 248 ? 129.413 -50.205 -44.745 1.00 128.80 248 THR B O 1
ATOM 4954 N N . GLU B 1 249 ? 131.373 -51.259 -45.139 1.00 128.80 249 GLU B N 1
ATOM 4955 C CA . GLU B 1 249 ? 132.251 -50.200 -44.639 1.00 128.80 249 GLU B CA 1
ATOM 4956 C C . GLU B 1 249 ? 133.517 -50.204 -45.501 1.00 128.80 249 GLU B C 1
ATOM 4957 O O . GLU B 1 249 ? 134.391 -49.346 -45.354 1.00 128.80 249 GLU B O 1
ATOM 4963 N N . GLU B 1 250 ? 133.585 -51.159 -46.434 1.00 128.80 250 GLU B N 1
ATOM 4964 C CA . GLU B 1 250 ? 134.744 -51.319 -47.313 1.00 128.80 250 GLU B CA 1
ATOM 4965 C C . GLU B 1 250 ? 134.714 -50.644 -48.674 1.00 128.80 250 GLU B C 1
ATOM 4966 O O . GLU B 1 250 ? 133.693 -50.192 -49.146 1.00 128.80 250 GLU B O 1
ATOM 4972 N N . VAL B 1 251 ? 135.893 -50.593 -49.270 1.00 101.46 251 VAL B N 1
ATOM 4973 C CA . VAL B 1 251 ? 136.196 -50.092 -50.605 1.00 101.46 251 VAL B CA 1
ATOM 4974 C C . VAL B 1 251 ? 137.247 -50.910 -51.264 1.00 101.46 251 VAL B C 1
ATOM 4975 O O . VAL B 1 251 ? 138.254 -51.161 -50.625 1.00 101.46 251 VAL B O 1
ATOM 4979 N N . PHE B 1 252 ? 137.098 -51.338 -52.507 1.00 101.46 252 PHE B N 1
ATOM 4980 C CA . PHE B 1 252 ? 138.153 -52.245 -52.955 1.00 101.46 252 PHE B CA 1
ATOM 4981 C C . PHE B 1 252 ? 138.303 -52.242 -54.454 1.00 101.46 252 PHE B C 1
ATOM 4982 O O . PHE B 1 252 ? 137.574 -51.601 -55.181 1.00 101.46 252 PHE B O 1
ATOM 4990 N N . THR B 1 253 ? 139.285 -53.023 -54.876 1.00 101.46 253 THR B N 1
ATOM 4991 C CA . THR B 1 253 ? 139.624 -53.204 -56.269 1.00 101.46 253 THR B CA 1
ATOM 4992 C C . THR B 1 253 ? 140.604 -54.352 -56.361 1.00 101.46 253 THR B C 1
ATOM 4993 O O . THR B 1 253 ? 141.188 -54.776 -55.365 1.00 101.46 253 THR B O 1
ATOM 4997 N N . ALA B 1 254 ? 140.792 -54.837 -57.576 1.00 101.46 254 ALA B N 1
ATOM 4998 C CA . ALA B 1 254 ? 141.677 -55.953 -57.824 1.00 101.46 254 ALA B CA 1
ATOM 4999 C C . ALA B 1 254 ? 143.151 -55.601 -57.915 1.00 101.46 254 ALA B C 1
ATOM 5000 O O . ALA B 1 254 ? 143.547 -54.743 -58.702 1.00 101.46 254 ALA B O 1
ATOM 5002 N N . PRO B 1 255 ? 143.995 -56.299 -57.134 1.00 101.46 255 PRO B N 1
ATOM 5003 C CA . PRO B 1 255 ? 145.433 -56.030 -57.163 1.00 101.46 255 PRO B CA 1
ATOM 5004 C C . PRO B 1 255 ? 145.945 -56.502 -58.510 1.00 101.46 255 PRO B C 1
ATOM 5005 O O . PRO B 1 255 ? 145.159 -56.741 -59.417 1.00 101.46 255 PRO B O 1
ATOM 5009 N N . HIS B 1 256 ? 147.253 -56.629 -58.660 1.00 101.46 256 HIS B N 1
ATOM 5010 C CA . HIS B 1 256 ? 147.773 -57.132 -59.917 1.00 101.46 256 HIS B CA 1
ATOM 5011 C C . HIS B 1 256 ? 148.317 -58.551 -59.744 1.00 101.46 256 HIS B C 1
ATOM 5012 O O . HIS B 1 256 ? 149.153 -58.838 -58.885 1.00 101.46 256 HIS B O 1
ATOM 5019 N N . ARG B 1 257 ? 147.812 -59.436 -60.581 1.00 101.46 257 ARG B N 1
ATOM 5020 C CA . ARG B 1 257 ? 148.197 -60.824 -60.579 1.00 101.46 257 ARG B CA 1
ATOM 5021 C C . ARG B 1 257 ? 149.647 -61.118 -60.201 1.00 101.46 257 ARG B C 1
ATOM 5022 O O . ARG B 1 257 ? 149.880 -61.914 -59.294 1.00 101.46 257 ARG B O 1
ATOM 5030 N N . GLU B 1 258 ? 150.611 -60.458 -60.848 1.00 101.46 258 GLU B N 1
ATOM 5031 C CA . GLU B 1 258 ? 152.034 -60.766 -60.623 1.00 101.46 258 GLU B CA 1
ATOM 5032 C C . GLU B 1 258 ? 152.783 -59.597 -59.986 1.00 101.46 258 GLU B C 1
ATOM 5033 O O . GLU B 1 258 ? 153.986 -59.503 -60.223 1.00 101.46 258 GLU B O 1
ATOM 5039 N N . ARG B 1 259 ? 152.166 -58.724 -59.204 1.00 101.46 259 ARG B N 1
ATOM 5040 C CA . ARG B 1 259 ? 152.962 -57.621 -58.659 1.00 101.46 259 ARG B CA 1
ATOM 5041 C C . ARG B 1 259 ? 152.769 -57.318 -57.195 1.00 101.46 259 ARG B C 1
ATOM 5042 O O . ARG B 1 259 ? 152.469 -56.186 -56.827 1.00 101.46 259 ARG B O 1
ATOM 5050 N N . VAL B 1 260 ? 152.964 -58.310 -56.341 1.00 101.46 260 VAL B N 1
ATOM 5051 C CA . VAL B 1 260 ? 152.800 -58.075 -54.917 1.00 101.46 260 VAL B CA 1
ATOM 5052 C C . VAL B 1 260 ? 153.946 -58.637 -54.089 1.00 101.46 260 VAL B C 1
ATOM 5053 O O . VAL B 1 260 ? 153.826 -59.742 -53.580 1.00 101.46 260 VAL B O 1
ATOM 5057 N N . GLU B 1 261 ? 155.053 -57.904 -53.946 1.00 101.46 261 GLU B N 1
ATOM 5058 C CA . GLU B 1 261 ? 156.157 -58.417 -53.146 1.00 101.46 261 GLU B CA 1
ATOM 5059 C C . GLU B 1 261 ? 156.112 -57.901 -51.724 1.00 101.46 261 GLU B C 1
ATOM 5060 O O . GLU B 1 261 ? 155.760 -56.752 -51.493 1.00 101.46 261 GLU B O 1
ATOM 5066 N N . GLY B 1 262 ? 156.457 -58.756 -50.766 1.00 101.46 262 GLY B N 1
ATOM 5067 C CA . GLY B 1 262 ? 156.440 -58.335 -49.379 1.00 101.46 262 GLY B CA 1
ATOM 5068 C C . GLY B 1 262 ? 156.066 -59.421 -48.393 1.00 101.46 262 GLY B C 1
ATOM 5069 O O . GLY B 1 262 ? 155.872 -60.567 -48.774 1.00 101.46 262 GLY B O 1
ATOM 5070 N N . VAL B 1 263 ? 155.981 -59.047 -47.119 1.00 101.46 263 VAL B N 1
ATOM 5071 C CA . VAL B 1 263 ? 155.621 -59.953 -46.040 1.00 101.46 263 VAL B CA 1
ATOM 5072 C C . VAL B 1 263 ? 154.448 -59.340 -45.331 1.00 101.46 263 VAL B C 1
ATOM 5073 O O . VAL B 1 263 ? 154.498 -58.177 -44.950 1.00 101.46 263 VAL B O 1
ATOM 5077 N N . VAL B 1 264 ? 153.396 -60.112 -45.134 1.00 101.46 264 VAL B N 1
ATOM 5078 C CA . VAL B 1 264 ? 152.241 -59.565 -44.472 1.00 101.46 264 VAL B CA 1
ATOM 5079 C C . VAL B 1 264 ? 151.726 -60.510 -43.416 1.00 101.46 264 VAL B C 1
ATOM 5080 O O . VAL B 1 264 ? 151.582 -61.700 -43.674 1.00 101.46 264 VAL B O 1
ATOM 5084 N N . ARG B 1 265 ? 151.427 -59.969 -42.237 1.00 101.46 265 ARG B N 1
ATOM 5085 C CA . ARG B 1 265 ? 150.947 -60.777 -41.125 1.00 101.46 265 ARG B CA 1
ATOM 5086 C C . ARG B 1 265 ? 149.551 -60.421 -40.641 1.00 101.46 265 ARG B C 1
ATOM 5087 O O . ARG B 1 265 ? 149.211 -59.251 -40.473 1.00 101.46 265 ARG B O 1
ATOM 5095 N N . ALA B 1 266 ? 148.766 -61.469 -40.404 1.00 128.80 266 ALA B N 1
ATOM 5096 C CA . ALA B 1 266 ? 147.386 -61.363 -39.973 1.00 128.80 266 ALA B CA 1
ATOM 5097 C C . ALA B 1 266 ? 147.183 -60.482 -38.772 1.00 128.80 266 ALA B C 1
ATOM 5098 O O . ALA B 1 266 ? 148.084 -60.296 -37.968 1.00 128.80 266 ALA B O 1
ATOM 5100 N N . SER B 1 267 ? 145.967 -59.958 -38.673 1.00 128.80 267 SER B N 1
ATOM 5101 C CA . SER B 1 267 ? 145.549 -59.087 -37.584 1.00 128.80 267 SER B CA 1
ATOM 5102 C C . SER B 1 267 ? 144.373 -59.720 -36.835 1.00 128.80 267 SER B C 1
ATOM 5103 O O . SER B 1 267 ? 144.356 -59.769 -35.600 1.00 128.80 267 SER B O 1
ATOM 5106 N N . ARG B 1 268 ? 143.402 -60.211 -37.607 1.00 128.80 268 ARG B N 1
ATOM 5107 C CA . ARG B 1 268 ? 142.204 -60.855 -37.083 1.00 128.80 268 ARG B CA 1
ATOM 5108 C C . ARG B 1 268 ? 142.077 -62.296 -37.583 1.00 128.80 268 ARG B C 1
ATOM 5109 O O . ARG B 1 268 ? 142.527 -62.632 -38.681 1.00 128.80 268 ARG B O 1
ATOM 5117 N N . PRO B 1 269 ? 141.457 -63.167 -36.776 1.00 128.80 269 PRO B N 1
ATOM 5118 C CA . PRO B 1 269 ? 141.285 -64.559 -37.174 1.00 128.80 269 PRO B CA 1
ATOM 5119 C C . PRO B 1 269 ? 140.466 -64.697 -38.461 1.00 128.80 269 PRO B C 1
ATOM 5120 O O . PRO B 1 269 ? 139.729 -63.794 -38.869 1.00 128.80 269 PRO B O 1
ATOM 5124 N N . LEU B 1 270 ? 140.608 -65.850 -39.096 1.00 128.80 270 LEU B N 1
ATOM 5125 C CA . LEU B 1 270 ? 139.902 -66.153 -40.322 1.00 128.80 270 LEU B CA 1
ATOM 5126 C C . LEU B 1 270 ? 139.014 -67.376 -40.124 1.00 128.80 270 LEU B C 1
ATOM 5127 O O . LEU B 1 270 ? 139.507 -68.489 -39.951 1.00 128.80 270 LEU B O 1
ATOM 5132 N N . ALA B 1 271 ? 137.704 -67.176 -40.133 1.00 128.80 271 ALA B N 1
ATOM 5133 C CA . ALA B 1 271 ? 136.788 -68.298 -39.971 1.00 128.80 271 ALA B CA 1
ATOM 5134 C C . ALA B 1 271 ? 136.585 -68.945 -41.344 1.00 128.80 271 ALA B C 1
ATOM 5135 O O . ALA B 1 271 ? 135.775 -68.472 -42.158 1.00 128.80 271 ALA B O 1
ATOM 5137 N N . LEU B 1 272 ? 137.324 -70.021 -41.604 1.00 128.80 272 LEU B N 1
ATOM 5138 C CA . LEU B 1 272 ? 137.232 -70.712 -42.883 1.00 128.80 272 LEU B CA 1
ATOM 5139 C C . LEU B 1 272 ? 136.259 -71.897 -42.854 1.00 128.80 272 LEU B C 1
ATOM 5140 O O . LEU B 1 272 ? 136.678 -73.063 -42.846 1.00 128.80 272 LEU B O 1
ATOM 5145 N N . GLY B 1 273 ? 134.962 -71.577 -42.848 1.00 128.80 273 GLY B N 1
ATOM 5146 C CA . GLY B 1 273 ? 133.925 -72.591 -42.827 1.00 128.80 273 GLY B CA 1
ATOM 5147 C C . GLY B 1 273 ? 134.061 -73.557 -41.667 1.00 128.80 273 GLY B C 1
ATOM 5148 O O . GLY B 1 273 ? 134.358 -74.743 -41.868 1.00 128.80 273 GLY B O 1
ATOM 5149 N N . GLY B 1 274 ? 133.867 -73.050 -40.450 1.00 128.80 274 GLY B N 1
ATOM 5150 C CA . GLY B 1 274 ? 133.947 -73.906 -39.278 1.00 128.80 274 GLY B CA 1
ATOM 5151 C C . GLY B 1 274 ? 135.266 -73.951 -38.528 1.00 128.80 274 GLY B C 1
ATOM 5152 O O . GLY B 1 274 ? 135.302 -73.730 -37.308 1.00 128.80 274 GLY B O 1
ATOM 5153 N N . THR B 1 275 ? 136.347 -74.264 -39.238 1.00 101.46 275 THR B N 1
ATOM 5154 C CA . THR B 1 275 ? 137.676 -74.330 -38.626 1.00 101.46 275 THR B CA 1
ATOM 5155 C C . THR B 1 275 ? 138.199 -72.894 -38.401 1.00 101.46 275 THR B C 1
ATOM 5156 O O . THR B 1 275 ? 137.956 -71.990 -39.214 1.00 101.46 275 THR B O 1
ATOM 5160 N N . LEU B 1 276 ? 138.906 -72.682 -37.293 1.00 101.46 276 LEU B N 1
ATOM 5161 C CA . LEU B 1 276 ? 139.419 -71.353 -36.972 1.00 101.46 276 LEU B CA 1
ATOM 5162 C C . LEU B 1 276 ? 140.905 -71.181 -37.271 1.00 101.46 276 LEU B C 1
ATOM 5163 O O . LEU B 1 276 ? 141.742 -71.757 -36.586 1.00 101.46 276 LEU B O 1
ATOM 5168 N N . VAL B 1 277 ? 141.228 -70.380 -38.284 1.00 101.46 277 VAL B N 1
ATOM 5169 C CA . VAL B 1 277 ? 142.621 -70.123 -38.660 1.00 101.46 277 VAL B CA 1
ATOM 5170 C C . VAL B 1 277 ? 143.077 -68.842 -37.972 1.00 101.46 277 VAL B C 1
ATOM 5171 O O . VAL B 1 277 ? 142.515 -67.779 -38.230 1.00 101.46 277 VAL B O 1
ATOM 5175 N N . GLU B 1 278 ? 144.085 -68.930 -37.104 1.00 101.46 278 GLU B N 1
ATOM 5176 C CA . GLU B 1 278 ? 144.577 -67.740 -36.391 1.00 101.46 278 GLU B CA 1
ATOM 5177 C C . GLU B 1 278 ? 146.026 -67.352 -36.667 1.00 101.46 278 GLU B C 1
ATOM 5178 O O . GLU B 1 278 ? 146.844 -68.186 -37.040 1.00 101.46 278 GLU B O 1
ATOM 5184 N N . GLY B 1 279 ? 146.328 -66.070 -36.482 1.00 101.46 279 GLY B N 1
ATOM 5185 C CA . GLY B 1 279 ? 147.681 -65.567 -36.680 1.00 101.46 279 GLY B CA 1
ATOM 5186 C C . GLY B 1 279 ? 148.378 -65.839 -38.000 1.00 101.46 279 GLY B C 1
ATOM 5187 O O . GLY B 1 279 ? 149.604 -65.711 -38.121 1.00 101.46 279 GLY B O 1
ATOM 5188 N N . ILE B 1 280 ? 147.594 -66.205 -39.000 1.00 101.46 280 ILE B N 1
ATOM 5189 C CA . ILE B 1 280 ? 148.122 -66.495 -40.320 1.00 101.46 280 ILE B CA 1
ATOM 5190 C C . ILE B 1 280 ? 149.213 -65.521 -40.743 1.00 101.46 280 ILE B C 1
ATOM 5191 O O . ILE B 1 280 ? 149.252 -64.387 -40.299 1.00 101.46 280 ILE B O 1
ATOM 5196 N N . PHE B 1 281 ? 150.109 -65.991 -41.596 1.00 101.46 281 PHE B N 1
ATOM 5197 C CA . PHE B 1 281 ? 151.197 -65.180 -42.098 1.00 101.46 281 PHE B CA 1
ATOM 5198 C C . PHE B 1 281 ? 151.577 -65.648 -43.490 1.00 101.46 281 PHE B C 1
ATOM 5199 O O . PHE B 1 281 ? 151.684 -66.849 -43.742 1.00 101.46 281 PHE B O 1
ATOM 5207 N N . ALA B 1 282 ? 151.817 -64.702 -44.389 1.00 101.46 282 ALA B N 1
ATOM 5208 C CA . ALA B 1 282 ? 152.172 -65.055 -45.750 1.00 101.46 282 ALA B CA 1
ATOM 5209 C C . ALA B 1 282 ? 153.276 -64.184 -46.316 1.00 101.46 282 ALA B C 1
ATOM 5210 O O . ALA B 1 282 ? 153.364 -63.006 -45.986 1.00 101.46 282 ALA B O 1
ATOM 5212 N N . ARG B 1 283 ? 154.136 -64.775 -47.146 1.00 101.46 283 ARG B N 1
ATOM 5213 C CA . ARG B 1 283 ? 155.233 -64.061 -47.792 1.00 101.46 283 ARG B CA 1
ATOM 5214 C C . ARG B 1 283 ? 155.065 -64.085 -49.313 1.00 101.46 283 ARG B C 1
ATOM 5215 O O . ARG B 1 283 ? 155.045 -65.136 -49.934 1.00 101.46 283 ARG B O 1
ATOM 5223 N N . PHE B 1 284 ? 154.970 -62.910 -49.905 1.00 101.46 284 PHE B N 1
ATOM 5224 C CA . PHE B 1 284 ? 154.776 -62.799 -51.328 1.00 101.46 284 PHE B CA 1
ATOM 5225 C C . PHE B 1 284 ? 156.019 -62.440 -52.093 1.00 101.46 284 PHE B C 1
ATOM 5226 O O . PHE B 1 284 ? 156.852 -61.659 -51.644 1.00 101.46 284 PHE B O 1
ATOM 5234 N N . GLU B 1 285 ? 156.118 -63.013 -53.278 1.00 101.46 285 GLU B N 1
ATOM 5235 C CA . GLU B 1 285 ? 157.213 -62.784 -54.192 1.00 101.46 285 GLU B CA 1
ATOM 5236 C C . GLU B 1 285 ? 156.735 -62.704 -55.620 1.00 101.46 285 GLU B C 1
ATOM 5237 O O . GLU B 1 285 ? 156.155 -63.668 -56.113 1.00 101.46 285 GLU B O 1
ATOM 5243 N N . ARG B 1 286 ? 156.937 -61.570 -56.278 1.00 128.80 286 ARG B N 1
ATOM 5244 C CA . ARG B 1 286 ? 156.476 -61.391 -57.650 1.00 128.80 286 ARG B CA 1
ATOM 5245 C C . ARG B 1 286 ? 155.004 -61.842 -57.742 1.00 128.80 286 ARG B C 1
ATOM 5246 O O . ARG B 1 286 ? 154.597 -62.554 -58.663 1.00 128.80 286 ARG B O 1
ATOM 5254 N N . GLY B 1 287 ? 154.214 -61.431 -56.755 1.00 128.80 287 GLY B N 1
ATOM 5255 C CA . GLY B 1 287 ? 152.800 -61.767 -56.733 1.00 128.80 287 GLY B CA 1
ATOM 5256 C C . GLY B 1 287 ? 152.380 -63.125 -56.184 1.00 128.80 287 GLY B C 1
ATOM 5257 O O . GLY B 1 287 ? 151.203 -63.352 -55.943 1.00 128.80 287 GLY B O 1
ATOM 5258 N N . PHE B 1 288 ? 153.321 -64.028 -55.969 1.00 101.46 288 PHE B N 1
ATOM 5259 C CA . PHE B 1 288 ? 153.006 -65.349 -55.464 1.00 101.46 288 PHE B CA 1
ATOM 5260 C C . PHE B 1 288 ? 153.255 -65.518 -53.971 1.00 101.46 288 PHE B C 1
ATOM 5261 O O . PHE B 1 288 ? 154.309 -65.152 -53.466 1.00 101.46 288 PHE B O 1
ATOM 5269 N N . ALA B 1 289 ? 152.286 -66.083 -53.266 1.00 101.46 289 ALA B N 1
ATOM 5270 C CA . ALA B 1 289 ? 152.443 -66.311 -51.842 1.00 101.46 289 ALA B CA 1
ATOM 5271 C C . ALA B 1 289 ? 153.327 -67.527 -51.719 1.00 101.46 289 ALA B C 1
ATOM 5272 O O . ALA B 1 289 ? 152.844 -68.654 -51.723 1.00 101.46 289 ALA B O 1
ATOM 5274 N N . VAL B 1 290 ? 154.628 -67.300 -51.609 1.00 101.46 290 VAL B N 1
ATOM 5275 C CA . VAL B 1 290 ? 155.563 -68.405 -51.528 1.00 101.46 290 VAL B CA 1
ATOM 5276 C C . VAL B 1 290 ? 155.615 -69.124 -50.191 1.00 101.46 290 VAL B C 1
ATOM 5277 O O . VAL B 1 290 ? 156.210 -70.194 -50.085 1.00 101.46 290 VAL B O 1
ATOM 5281 N N . GLU B 1 291 ? 154.998 -68.556 -49.167 1.00 101.46 291 GLU B N 1
ATOM 5282 C CA . GLU B 1 291 ? 155.036 -69.193 -47.855 1.00 101.46 291 GLU B CA 1
ATOM 5283 C C . GLU B 1 291 ? 153.841 -68.782 -47.010 1.00 101.46 291 GLU B C 1
ATOM 5284 O O . GLU B 1 291 ? 153.797 -67.675 -46.492 1.00 101.46 291 GLU B O 1
ATOM 5290 N N . VAL B 1 292 ? 152.860 -69.662 -46.883 1.00 101.46 292 VAL B N 1
ATOM 5291 C CA . VAL B 1 292 ? 151.706 -69.334 -46.075 1.00 101.46 292 VAL B CA 1
ATOM 5292 C C . VAL B 1 292 ? 151.796 -70.189 -44.847 1.00 101.46 292 VAL B C 1
ATOM 5293 O O . VAL B 1 292 ? 152.109 -71.373 -44.945 1.00 101.46 292 VAL B O 1
ATOM 5297 N N . ARG B 1 293 ? 151.532 -69.596 -43.689 1.00 101.46 293 ARG B N 1
ATOM 5298 C CA . ARG B 1 293 ? 151.602 -70.332 -42.431 1.00 101.46 293 ARG B CA 1
ATOM 5299 C C . ARG B 1 293 ? 150.579 -69.810 -41.444 1.00 101.46 293 ARG B C 1
ATOM 5300 O O . ARG B 1 293 ? 149.962 -68.789 -41.680 1.00 101.46 293 ARG B O 1
ATOM 5308 N N . ALA B 1 294 ? 150.412 -70.503 -40.327 1.00 101.46 294 ALA B N 1
ATOM 5309 C CA . ALA B 1 294 ? 149.446 -70.070 -39.347 1.00 101.46 294 ALA B CA 1
ATOM 5310 C C . ALA B 1 294 ? 149.584 -70.816 -38.047 1.00 101.46 294 ALA B C 1
ATOM 5311 O O . ALA B 1 294 ? 149.853 -72.010 -38.040 1.00 101.46 294 ALA B O 1
ATOM 5313 N N . GLU B 1 295 ? 149.366 -70.102 -36.945 1.00 101.46 295 GLU B N 1
ATOM 5314 C CA . GLU B 1 295 ? 149.465 -70.675 -35.605 1.00 101.46 295 GLU B CA 1
ATOM 5315 C C . GLU B 1 295 ? 148.506 -71.847 -35.396 1.00 101.46 295 GLU B C 1
ATOM 5316 O O . GLU B 1 295 ? 148.807 -72.788 -34.666 1.00 101.46 295 GLU B O 1
ATOM 5322 N N . LYS B 1 296 ? 147.339 -71.784 -36.027 1.00 101.46 296 LYS B N 1
ATOM 5323 C CA . LYS B 1 296 ? 146.351 -72.841 -35.879 1.00 101.46 296 LYS B CA 1
ATOM 5324 C C . LYS B 1 296 ? 145.625 -73.089 -37.190 1.00 101.46 296 LYS B C 1
ATOM 5325 O O . LYS B 1 296 ? 145.162 -72.145 -37.841 1.00 101.46 296 LYS B O 1
ATOM 5331 N N . GLY B 1 297 ? 145.527 -74.361 -37.570 1.00 128.80 297 GLY B N 1
ATOM 5332 C CA . GLY B 1 297 ? 144.840 -74.718 -38.801 1.00 128.80 297 GLY B CA 1
ATOM 5333 C C . GLY B 1 297 ? 145.675 -74.539 -40.055 1.00 128.80 297 GLY B C 1
ATOM 5334 O O . GLY B 1 297 ? 145.135 -74.428 -41.162 1.00 128.80 297 GLY B O 1
ATOM 5335 N N . GLU B 1 298 ? 146.994 -74.498 -39.885 1.00 101.46 298 GLU B N 1
ATOM 5336 C CA . GLU B 1 298 ? 147.881 -74.341 -41.026 1.00 101.46 298 GLU B CA 1
ATOM 5337 C C . GLU B 1 298 ? 147.497 -75.398 -42.062 1.00 101.46 298 GLU B C 1
ATOM 5338 O O . GLU B 1 298 ? 147.288 -75.080 -43.236 1.00 101.46 298 GLU B O 1
ATOM 5344 N N . GLU B 1 299 ? 147.369 -76.646 -41.611 1.00 101.46 299 GLU B N 1
ATOM 5345 C CA . GLU B 1 299 ? 147.002 -77.740 -42.500 1.00 101.46 299 GLU B CA 1
ATOM 5346 C C . GLU B 1 299 ? 145.849 -77.363 -43.438 1.00 101.46 299 GLU B C 1
ATOM 5347 O O . GLU B 1 299 ? 145.996 -77.407 -44.660 1.00 101.46 299 GLU B O 1
ATOM 5353 N N . VAL B 1 300 ? 144.713 -76.980 -42.857 1.00 101.46 300 VAL B N 1
ATOM 5354 C CA . VAL B 1 300 ? 143.515 -76.603 -43.618 1.00 101.46 300 VAL B CA 1
ATOM 5355 C C . VAL B 1 300 ? 143.739 -75.484 -44.636 1.00 101.46 300 VAL B C 1
ATOM 5356 O O . VAL B 1 300 ? 143.408 -75.630 -45.813 1.00 101.46 300 VAL B O 1
ATOM 5360 N N . LEU B 1 301 ? 144.294 -74.368 -44.181 1.00 101.46 301 LEU B N 1
ATOM 5361 C CA . LEU B 1 301 ? 144.525 -73.238 -45.065 1.00 101.46 301 LEU B CA 1
ATOM 5362 C C . LEU B 1 301 ? 145.409 -73.587 -46.246 1.00 101.46 301 LEU B C 1
ATOM 5363 O O . LEU B 1 301 ? 145.116 -73.222 -47.382 1.00 101.46 301 LEU B O 1
ATOM 5368 N N . ARG B 1 302 ? 146.495 -74.296 -45.982 1.00 101.46 302 ARG B N 1
ATOM 5369 C CA . ARG B 1 302 ? 147.409 -74.662 -47.059 1.00 101.46 302 ARG B CA 1
ATOM 5370 C C . ARG B 1 302 ? 146.718 -75.454 -48.160 1.00 101.46 302 ARG B C 1
ATOM 5371 O O . ARG B 1 302 ? 147.022 -75.261 -49.340 1.00 101.46 302 ARG B O 1
ATOM 5379 N N . ARG B 1 303 ? 145.787 -76.331 -47.785 1.00 101.46 303 ARG B N 1
ATOM 5380 C CA . ARG B 1 303 ? 145.055 -77.141 -48.762 1.00 101.46 303 ARG B CA 1
ATOM 5381 C C . ARG B 1 303 ? 144.220 -76.257 -49.667 1.00 101.46 303 ARG B C 1
ATOM 5382 O O . ARG B 1 303 ? 144.323 -76.342 -50.893 1.00 101.46 303 ARG B O 1
ATOM 5390 N N . LEU B 1 304 ? 143.389 -75.416 -49.061 1.00 101.46 304 LEU B N 1
ATOM 5391 C CA . LEU B 1 304 ? 142.525 -74.523 -49.816 1.00 101.46 304 LEU B CA 1
ATOM 5392 C C . LEU B 1 304 ? 143.315 -73.666 -50.788 1.00 101.46 304 LEU B C 1
ATOM 5393 O O . LEU B 1 304 ? 142.847 -73.388 -51.889 1.00 101.46 304 LEU B O 1
ATOM 5398 N N . LEU B 1 305 ? 144.509 -73.249 -50.375 1.00 101.46 305 LEU B N 1
ATOM 5399 C CA . LEU B 1 305 ? 145.367 -72.417 -51.207 1.00 101.46 305 LEU B CA 1
ATOM 5400 C C . LEU B 1 305 ? 146.243 -73.217 -52.181 1.00 101.46 305 LEU B C 1
ATOM 5401 O O . LEU B 1 305 ? 147.022 -72.647 -52.950 1.00 101.46 305 LEU B O 1
ATOM 5406 N N . ASP B 1 306 ? 146.110 -74.539 -52.153 1.00 128.80 306 ASP B N 1
ATOM 5407 C CA . ASP B 1 306 ? 146.867 -75.399 -53.056 1.00 128.80 306 ASP B CA 1
ATOM 5408 C C . ASP B 1 306 ? 145.934 -75.965 -54.137 1.00 128.80 306 ASP B C 1
ATOM 5409 O O . ASP B 1 306 ? 146.290 -76.897 -54.861 1.00 128.80 306 ASP B O 1
ATOM 5414 N N . THR B 1 307 ? 144.738 -75.390 -54.236 1.00 128.80 307 THR B N 1
ATOM 5415 C CA . THR B 1 307 ? 143.754 -75.810 -55.222 1.00 128.80 307 THR B CA 1
ATOM 5416 C C . THR B 1 307 ? 144.344 -75.693 -56.619 1.00 128.80 307 THR B C 1
ATOM 5417 O O . THR B 1 307 ? 144.427 -76.687 -57.334 1.00 128.80 307 THR B O 1
ATOM 5421 N N . ASP B 1 308 ? 144.752 -74.487 -57.005 1.00 128.80 308 ASP B N 1
ATOM 5422 C CA . ASP B 1 308 ? 145.357 -74.259 -58.319 1.00 128.80 308 ASP B CA 1
ATOM 5423 C C . ASP B 1 308 ? 146.470 -73.214 -58.199 1.00 128.80 308 ASP B C 1
ATOM 5424 O O . ASP B 1 308 ? 146.955 -72.948 -57.090 1.00 128.80 308 ASP B O 1
ATOM 5429 N N . GLU B 1 309 ? 146.896 -72.639 -59.325 1.00 128.80 309 GLU B N 1
ATOM 5430 C CA . GLU B 1 309 ? 147.933 -71.621 -59.264 1.00 128.80 309 GLU B CA 1
ATOM 5431 C C . GLU B 1 309 ? 147.349 -70.367 -58.621 1.00 128.80 309 GLU B C 1
ATOM 5432 O O . GLU B 1 309 ? 147.821 -69.919 -57.587 1.00 128.80 309 GLU B O 1
ATOM 5438 N N . GLY B 1 310 ? 146.313 -69.812 -59.241 1.00 128.80 310 GLY B N 1
ATOM 5439 C CA . GLY B 1 310 ? 145.684 -68.613 -58.709 1.00 128.80 310 GLY B CA 1
ATOM 5440 C C . GLY B 1 310 ? 145.383 -68.648 -57.220 1.00 128.80 310 GLY B C 1
ATOM 5441 O O . GLY B 1 310 ? 145.292 -67.598 -56.577 1.00 128.80 310 GLY B O 1
ATOM 5442 N N . ALA B 1 311 ? 145.229 -69.847 -56.667 1.00 128.80 311 ALA B N 1
ATOM 5443 C CA . ALA B 1 311 ? 144.935 -69.999 -55.250 1.00 128.80 311 ALA B CA 1
ATOM 5444 C C . ALA B 1 311 ? 145.847 -69.146 -54.377 1.00 128.80 311 ALA B C 1
ATOM 5445 O O . ALA B 1 311 ? 145.381 -68.440 -53.481 1.00 128.80 311 ALA B O 1
ATOM 5447 N N . ARG B 1 312 ? 147.148 -69.204 -54.646 1.00 128.80 312 ARG B N 1
ATOM 5448 C CA . ARG B 1 312 ? 148.117 -68.449 -53.861 1.00 128.80 312 ARG B CA 1
ATOM 5449 C C . ARG B 1 312 ? 148.507 -67.077 -54.436 1.00 128.80 312 ARG B C 1
ATOM 5450 O O . ARG B 1 312 ? 149.667 -66.684 -54.370 1.00 128.80 312 ARG B O 1
ATOM 5458 N N . ARG B 1 313 ? 147.537 -66.360 -54.997 1.00 128.80 313 ARG B N 1
ATOM 5459 C CA . ARG B 1 313 ? 147.769 -65.026 -55.532 1.00 128.80 313 ARG B CA 1
ATOM 5460 C C . ARG B 1 313 ? 146.627 -64.162 -55.035 1.00 128.80 313 ARG B C 1
ATOM 5461 O O . ARG B 1 313 ? 145.634 -64.677 -54.551 1.00 128.80 313 ARG B O 1
ATOM 5469 N N . LEU B 1 314 ? 146.760 -62.853 -55.153 1.00 101.46 314 LEU B N 1
ATOM 5470 C CA . LEU B 1 314 ? 145.732 -61.955 -54.660 1.00 101.46 314 LEU B CA 1
ATOM 5471 C C . LEU B 1 314 ? 144.726 -61.507 -55.700 1.00 101.46 314 LEU B C 1
ATOM 5472 O O . LEU B 1 314 ? 145.057 -61.335 -56.862 1.00 101.46 314 LEU B O 1
ATOM 5477 N N . GLY B 1 315 ? 143.491 -61.290 -55.259 1.00 101.46 315 GLY B N 1
ATOM 5478 C CA . GLY B 1 315 ? 142.455 -60.855 -56.172 1.00 101.46 315 GLY B CA 1
ATOM 5479 C C . GLY B 1 315 ? 141.544 -59.786 -55.609 1.00 101.46 315 GLY B C 1
ATOM 5480 O O . GLY B 1 315 ? 140.450 -59.598 -56.108 1.00 101.46 315 GLY B O 1
ATOM 5481 N N . GLU B 1 316 ? 141.980 -59.078 -54.579 1.00 101.46 316 GLU B N 1
ATOM 5482 C CA . GLU B 1 316 ? 141.149 -58.036 -54.001 1.00 101.46 316 GLU B CA 1
ATOM 5483 C C . GLU B 1 316 ? 141.914 -57.301 -52.915 1.00 101.46 316 GLU B C 1
ATOM 5484 O O . GLU B 1 316 ? 142.524 -57.921 -52.054 1.00 101.46 316 GLU B O 1
ATOM 5490 N N . VAL B 1 317 ? 141.885 -55.979 -52.959 1.00 101.46 317 VAL B N 1
ATOM 5491 C CA . VAL B 1 317 ? 142.551 -55.173 -51.954 1.00 101.46 317 VAL B CA 1
ATOM 5492 C C . VAL B 1 317 ? 141.457 -54.304 -51.396 1.00 101.46 317 VAL B C 1
ATOM 5493 O O . VAL B 1 317 ? 140.728 -53.694 -52.151 1.00 101.46 317 VAL B O 1
ATOM 5497 N N . ALA B 1 318 ? 141.324 -54.239 -50.083 1.00 101.46 318 ALA B N 1
ATOM 5498 C CA . ALA B 1 318 ? 140.263 -53.435 -49.528 1.00 101.46 318 ALA B CA 1
ATOM 5499 C C . ALA B 1 318 ? 140.704 -52.596 -48.361 1.00 101.46 318 ALA B C 1
ATOM 5500 O O . ALA B 1 318 ? 141.450 -53.048 -47.507 1.00 101.46 318 ALA B O 1
ATOM 5502 N N . LEU B 1 319 ? 140.202 -51.372 -48.311 1.00 101.46 319 LEU B N 1
ATOM 5503 C CA . LEU B 1 319 ? 140.548 -50.446 -47.251 1.00 101.46 319 LEU B CA 1
ATOM 5504 C C . LEU B 1 319 ? 139.380 -50.149 -46.316 1.00 101.46 319 LEU B C 1
ATOM 5505 O O . LEU B 1 319 ? 138.367 -49.580 -46.715 1.00 101.46 319 LEU B O 1
ATOM 5510 N N . VAL B 1 320 ? 139.552 -50.512 -45.054 1.00 128.80 320 VAL B N 1
ATOM 5511 C CA . VAL B 1 320 ? 138.525 -50.298 -44.049 1.00 128.80 320 VAL B CA 1
ATOM 5512 C C . VAL B 1 320 ? 139.065 -49.581 -42.827 1.00 128.80 320 VAL B C 1
ATOM 5513 O O . VAL B 1 320 ? 139.824 -50.136 -42.056 1.00 128.80 320 VAL B O 1
ATOM 5517 N N . PRO B 1 321 ? 138.660 -48.338 -42.626 1.00 128.80 321 PRO B N 1
ATOM 5518 C CA . PRO B 1 321 ? 139.143 -47.593 -41.468 1.00 128.80 321 PRO B CA 1
ATOM 5519 C C . PRO B 1 321 ? 138.822 -48.348 -40.195 1.00 128.80 321 PRO B C 1
ATOM 5520 O O . PRO B 1 321 ? 137.686 -48.733 -39.989 1.00 128.80 321 PRO B O 1
ATOM 5524 N N . ALA B 1 322 ? 139.809 -48.559 -39.339 1.00 128.80 322 ALA B N 1
ATOM 5525 C CA . ALA B 1 322 ? 139.553 -49.283 -38.110 1.00 128.80 322 ALA B CA 1
ATOM 5526 C C . ALA B 1 322 ? 138.927 -48.428 -37.021 1.00 128.80 322 ALA B C 1
ATOM 5527 O O . ALA B 1 322 ? 139.055 -48.731 -35.836 1.00 128.80 322 ALA B O 1
ATOM 5529 N N . ASP B 1 323 ? 138.262 -47.349 -37.417 1.00 128.80 323 ASP B N 1
ATOM 5530 C CA . ASP B 1 323 ? 137.586 -46.483 -36.454 1.00 128.80 323 ASP B CA 1
ATOM 5531 C C . ASP B 1 323 ? 136.100 -46.613 -36.743 1.00 128.80 323 ASP B C 1
ATOM 5532 O O . ASP B 1 323 ? 135.292 -45.806 -36.288 1.00 128.80 323 ASP B O 1
ATOM 5537 N N . ASN B 1 324 ? 135.759 -47.667 -37.482 1.00 128.80 324 ASN B N 1
ATOM 5538 C CA . ASN B 1 324 ? 134.384 -47.945 -37.890 1.00 128.80 324 ASN B CA 1
ATOM 5539 C C . ASN B 1 324 ? 133.600 -48.699 -36.834 1.00 128.80 324 ASN B C 1
ATOM 5540 O O . ASN B 1 324 ? 134.177 -49.197 -35.882 1.00 128.80 324 ASN B O 1
ATOM 5545 N N . PRO B 1 325 ? 132.264 -48.782 -36.993 1.00 127.68 325 PRO B N 1
ATOM 5546 C CA . PRO B 1 325 ? 131.350 -49.476 -36.072 1.00 127.68 325 PRO B CA 1
ATOM 5547 C C . PRO B 1 325 ? 131.639 -50.955 -35.813 1.00 127.68 325 PRO B C 1
ATOM 5548 O O . PRO B 1 325 ? 131.817 -51.358 -34.667 1.00 127.68 325 PRO B O 1
ATOM 5552 N N . ILE B 1 326 ? 131.679 -51.768 -36.860 1.00 127.68 326 ILE B N 1
ATOM 5553 C CA . ILE B 1 326 ? 131.952 -53.182 -36.667 1.00 127.68 326 ILE B CA 1
ATOM 5554 C C . ILE B 1 326 ? 133.262 -53.362 -35.930 1.00 127.68 326 ILE B C 1
ATOM 5555 O O . ILE B 1 326 ? 133.492 -54.367 -35.257 1.00 127.68 326 ILE B O 1
ATOM 5560 N N . ALA B 1 327 ? 134.125 -52.369 -36.066 1.00 127.68 327 ALA B N 1
ATOM 5561 C CA . ALA B 1 327 ? 135.440 -52.396 -35.433 1.00 127.68 327 ALA B CA 1
ATOM 5562 C C . ALA B 1 327 ? 135.451 -51.958 -33.959 1.00 127.68 327 ALA B C 1
ATOM 5563 O O . ALA B 1 327 ? 136.209 -52.526 -33.160 1.00 127.68 327 ALA B O 1
ATOM 5565 N N . LYS B 1 328 ? 134.635 -50.946 -33.617 1.00 127.68 328 LYS B N 1
ATOM 5566 C CA . LYS B 1 328 ? 134.536 -50.413 -32.247 1.00 127.68 328 LYS B CA 1
ATOM 5567 C C . LYS B 1 328 ? 134.037 -51.471 -31.264 1.00 127.68 328 LYS B C 1
ATOM 5568 O O . LYS B 1 328 ? 134.337 -51.404 -30.066 1.00 127.68 328 LYS B O 1
ATOM 5574 N N . THR B 1 329 ? 133.273 -52.439 -31.764 1.00 127.68 329 THR B N 1
ATOM 5575 C CA . THR B 1 329 ? 132.760 -53.522 -30.931 1.00 127.68 329 THR B CA 1
ATOM 5576 C C . THR B 1 329 ? 133.906 -54.449 -30.556 1.00 127.68 329 THR B C 1
ATOM 5577 O O . THR B 1 329 ? 133.962 -54.958 -29.427 1.00 127.68 329 THR B O 1
ATOM 5581 N N . GLY B 1 330 ? 134.809 -54.659 -31.516 1.00 128.80 330 GLY B N 1
ATOM 5582 C CA . GLY B 1 330 ? 135.983 -55.504 -31.314 1.00 128.80 330 GLY B CA 1
ATOM 5583 C C . GLY B 1 330 ? 135.617 -56.941 -30.996 1.00 128.80 330 GLY B C 1
ATOM 5584 O O . GLY B 1 330 ? 135.916 -57.446 -29.898 1.00 128.80 330 GLY B O 1
ATOM 5585 N N . LEU B 1 331 ? 134.975 -57.599 -31.959 1.00 128.80 331 LEU B N 1
ATOM 5586 C CA . LEU B 1 331 ? 134.532 -58.976 -31.787 1.00 128.80 331 LEU B CA 1
ATOM 5587 C C . LEU B 1 331 ? 134.782 -59.775 -33.045 1.00 128.80 331 LEU B C 1
ATOM 5588 O O . LEU B 1 331 ? 135.093 -59.215 -34.096 1.00 128.80 331 LEU B O 1
ATOM 5593 N N . VAL B 1 332 ? 134.637 -61.089 -32.945 1.00 128.80 332 VAL B N 1
ATOM 5594 C CA . VAL B 1 332 ? 134.824 -61.941 -34.111 1.00 128.80 332 VAL B CA 1
ATOM 5595 C C . VAL B 1 332 ? 133.458 -62.483 -34.451 1.00 128.80 332 VAL B C 1
ATOM 5596 O O . VAL B 1 332 ? 132.860 -63.192 -33.654 1.00 128.80 332 VAL B O 1
ATOM 5600 N N . PHE B 1 333 ? 132.957 -62.141 -35.633 1.00 128.80 333 PHE B N 1
ATOM 5601 C CA . PHE B 1 333 ? 131.617 -62.570 -36.035 1.00 128.80 333 PHE B CA 1
ATOM 5602 C C . PHE B 1 333 ? 131.574 -63.829 -36.854 1.00 128.80 333 PHE B C 1
ATOM 5603 O O . PHE B 1 333 ? 130.509 -64.247 -37.301 1.00 128.80 333 PHE B O 1
ATOM 5611 N N . PHE B 1 334 ? 132.739 -64.432 -37.047 1.00 128.80 334 PHE B N 1
ATOM 5612 C CA . PHE B 1 334 ? 132.843 -65.678 -37.813 1.00 128.80 334 PHE B CA 1
ATOM 5613 C C . PHE B 1 334 ? 131.879 -65.704 -39.014 1.00 128.80 334 PHE B C 1
ATOM 5614 O O . PHE B 1 334 ? 131.363 -66.759 -39.410 1.00 128.80 334 PHE B O 1
ATOM 5622 N N . ASP B 1 335 ? 131.650 -64.518 -39.577 1.00 128.80 335 ASP B N 1
ATOM 5623 C CA . ASP B 1 335 ? 130.800 -64.312 -40.750 1.00 128.80 335 ASP B CA 1
ATOM 5624 C C . ASP B 1 335 ? 131.532 -63.379 -41.701 1.00 128.80 335 ASP B C 1
ATOM 5625 O O . ASP B 1 335 ? 132.061 -62.341 -41.297 1.00 128.80 335 ASP B O 1
ATOM 5630 N N . THR B 1 336 ? 131.561 -63.744 -42.987 1.00 127.68 336 THR B N 1
ATOM 5631 C CA . THR B 1 336 ? 132.210 -62.913 -44.000 1.00 127.68 336 THR B CA 1
ATOM 5632 C C . THR B 1 336 ? 131.666 -61.488 -43.876 1.00 127.68 336 THR B C 1
ATOM 5633 O O . THR B 1 336 ? 132.305 -60.619 -43.264 1.00 127.68 336 THR B O 1
ATOM 5637 N N . LEU B 1 337 ? 130.480 -61.271 -44.436 1.00 127.68 337 LEU B N 1
ATOM 5638 C CA . LEU B 1 337 ? 129.834 -59.978 -44.397 1.00 127.68 337 LEU B CA 1
ATOM 5639 C C . LEU B 1 337 ? 130.237 -59.077 -43.235 1.00 127.68 337 LEU B C 1
ATOM 5640 O O . LEU B 1 337 ? 130.533 -57.909 -43.438 1.00 127.68 337 LEU B O 1
ATOM 5645 N N . PHE B 1 338 ? 130.237 -59.604 -42.016 1.00 127.68 338 PHE B N 1
ATOM 5646 C CA . PHE B 1 338 ? 130.587 -58.802 -40.861 1.00 127.68 338 PHE B CA 1
ATOM 5647 C C . PHE B 1 338 ? 132.064 -58.565 -40.679 1.00 127.68 338 PHE B C 1
ATOM 5648 O O . PHE B 1 338 ? 132.459 -57.433 -40.390 1.00 127.68 338 PHE B O 1
ATOM 5656 N N . ASP B 1 339 ? 132.873 -59.618 -40.826 1.00 127.68 339 ASP B N 1
ATOM 5657 C CA . ASP B 1 339 ? 134.319 -59.496 -40.676 1.00 127.68 339 ASP B CA 1
ATOM 5658 C C . ASP B 1 339 ? 134.929 -58.720 -41.849 1.00 127.68 339 ASP B C 1
ATOM 5659 O O . ASP B 1 339 ? 135.694 -57.770 -41.641 1.00 127.68 339 ASP B O 1
ATOM 5664 N N . GLU B 1 340 ? 134.587 -59.116 -43.075 1.00 127.68 340 GLU B N 1
ATOM 5665 C CA . GLU B 1 340 ? 135.100 -58.444 -44.264 1.00 127.68 340 GLU B CA 1
ATOM 5666 C C . GLU B 1 340 ? 135.060 -56.925 -44.144 1.00 127.68 340 GLU B C 1
ATOM 5667 O O . GLU B 1 340 ? 135.991 -56.247 -44.563 1.00 127.68 340 GLU B O 1
ATOM 5673 N N . ASN B 1 341 ? 133.991 -56.388 -43.570 1.00 127.68 341 ASN B N 1
ATOM 5674 C CA . ASN B 1 341 ? 133.878 -54.946 -43.410 1.00 127.68 341 ASN B CA 1
ATOM 5675 C C . ASN B 1 341 ? 134.342 -54.484 -42.029 1.00 127.68 341 ASN B C 1
ATOM 5676 O O . ASN B 1 341 ? 133.984 -53.400 -41.571 1.00 127.68 341 ASN B O 1
ATOM 5681 N N . ALA B 1 342 ? 135.145 -55.312 -41.375 1.00 128.80 342 ALA B N 1
ATOM 5682 C CA . ALA B 1 342 ? 135.659 -54.997 -40.056 1.00 128.80 342 ALA B CA 1
ATOM 5683 C C . ALA B 1 342 ? 136.909 -54.165 -40.200 1.00 128.80 342 ALA B C 1
ATOM 5684 O O . ALA B 1 342 ? 137.014 -53.099 -39.617 1.00 128.80 342 ALA B O 1
ATOM 5686 N N . ALA B 1 343 ? 137.856 -54.654 -40.985 1.00 128.80 343 ALA B N 1
ATOM 5687 C CA . ALA B 1 343 ? 139.094 -53.934 -41.195 1.00 128.80 343 ALA B CA 1
ATOM 5688 C C . ALA B 1 343 ? 139.713 -54.283 -42.542 1.00 128.80 343 ALA B C 1
ATOM 5689 O O . ALA B 1 343 ? 139.473 -55.351 -43.077 1.00 128.80 343 ALA B O 1
ATOM 5691 N N . SER B 1 344 ? 140.514 -53.365 -43.072 1.00 128.80 344 SER B N 1
ATOM 5692 C CA . SER B 1 344 ? 141.187 -53.532 -44.360 1.00 128.80 344 SER B CA 1
ATOM 5693 C C . SER B 1 344 ? 141.582 -54.985 -44.589 1.00 128.80 344 SER B C 1
ATOM 5694 O O . SER B 1 344 ? 142.119 -55.634 -43.698 1.00 128.80 344 SER B O 1
ATOM 5697 N N . HIS B 1 345 ? 141.330 -55.504 -45.780 1.00 127.68 345 HIS B N 1
ATOM 5698 C CA . HIS B 1 345 ? 141.682 -56.887 -46.035 1.00 127.68 345 HIS B CA 1
ATOM 5699 C C . HIS B 1 345 ? 142.246 -57.155 -47.405 1.00 127.68 345 HIS B C 1
ATOM 5700 O O . HIS B 1 345 ? 142.148 -56.324 -48.297 1.00 127.68 345 HIS B O 1
ATOM 5707 N N . ILE B 1 346 ? 142.843 -58.331 -47.560 1.00 127.68 346 ILE B N 1
ATOM 5708 C CA . ILE B 1 346 ? 143.430 -58.760 -48.817 1.00 127.68 346 ILE B CA 1
ATOM 5709 C C . ILE B 1 346 ? 142.839 -60.138 -49.077 1.00 127.68 346 ILE B C 1
ATOM 5710 O O . ILE B 1 346 ? 142.506 -60.834 -48.126 1.00 127.68 346 ILE B O 1
ATOM 5715 N N . ALA B 1 347 ? 142.688 -60.548 -50.334 1.00 127.68 347 ALA B N 1
ATOM 5716 C CA . ALA B 1 347 ? 142.081 -61.852 -50.594 1.00 127.68 347 ALA B CA 1
ATOM 5717 C C . ALA B 1 347 ? 142.702 -62.670 -51.699 1.00 127.68 347 ALA B C 1
ATOM 5718 O O . ALA B 1 347 ? 142.925 -62.171 -52.787 1.00 127.68 347 ALA B O 1
ATOM 5720 N N . PHE B 1 348 ? 142.947 -63.946 -51.422 1.00 127.68 348 PHE B N 1
ATOM 5721 C CA . PHE B 1 348 ? 143.542 -64.836 -52.413 1.00 127.68 348 PHE B CA 1
ATOM 5722 C C . PHE B 1 348 ? 142.491 -65.363 -53.342 1.00 127.68 348 PHE B C 1
ATOM 5723 O O . PHE B 1 348 ? 141.357 -65.548 -52.929 1.00 127.68 348 PHE B O 1
ATOM 5731 N N . GLY B 1 349 ? 142.868 -65.631 -54.590 1.00 127.68 349 GLY B N 1
ATOM 5732 C CA . GLY B 1 349 ? 141.921 -66.242 -55.511 1.00 127.68 349 GLY B CA 1
ATOM 5733 C C . GLY B 1 349 ? 141.388 -65.244 -56.528 1.00 127.68 349 GLY B C 1
ATOM 5734 O O . GLY B 1 349 ? 141.910 -64.151 -56.736 1.00 127.68 349 GLY B O 1
ATOM 5735 N N . GLN B 1 350 ? 140.298 -65.678 -57.167 1.00 128.80 350 GLN B N 1
ATOM 5736 C CA . GLN B 1 350 ? 139.599 -64.948 -58.219 1.00 128.80 350 GLN B CA 1
ATOM 5737 C C . GLN B 1 350 ? 139.283 -63.514 -57.886 1.00 128.80 350 GLN B C 1
ATOM 5738 O O . GLN B 1 350 ? 138.828 -63.218 -56.792 1.00 128.80 350 GLN B O 1
ATOM 5744 N N . ALA B 1 351 ? 139.494 -62.630 -58.854 1.00 128.80 351 ALA B N 1
ATOM 5745 C CA . ALA B 1 351 ? 139.216 -61.220 -58.667 1.00 128.80 351 ALA B CA 1
ATOM 5746 C C . ALA B 1 351 ? 137.919 -60.866 -59.367 1.00 128.80 351 ALA B C 1
ATOM 5747 O O . ALA B 1 351 ? 137.764 -61.122 -60.553 1.00 128.80 351 ALA B O 1
ATOM 5749 N N . TYR B 1 352 ? 136.983 -60.289 -58.625 1.00 128.80 352 TYR B N 1
ATOM 5750 C CA . TYR B 1 352 ? 135.706 -59.907 -59.205 1.00 128.80 352 TYR B CA 1
ATOM 5751 C C . TYR B 1 352 ? 135.971 -59.055 -60.451 1.00 128.80 352 TYR B C 1
ATOM 5752 O O . TYR B 1 352 ? 136.633 -58.022 -60.367 1.00 128.80 352 TYR B O 1
ATOM 5761 N N . GLN B 1 353 ? 135.454 -59.481 -61.602 1.00 128.80 353 GLN B N 1
ATOM 5762 C CA . GLN B 1 353 ? 135.699 -58.756 -62.850 1.00 128.80 353 GLN B CA 1
ATOM 5763 C C . GLN B 1 353 ? 135.086 -57.372 -62.857 1.00 128.80 353 GLN B C 1
ATOM 5764 O O . GLN B 1 353 ? 135.341 -56.569 -63.746 1.00 128.80 353 GLN B O 1
ATOM 5770 N N . GLU B 1 354 ? 134.274 -57.103 -61.850 1.00 128.80 354 GLU B N 1
ATOM 5771 C CA . GLU B 1 354 ? 133.615 -55.812 -61.702 1.00 128.80 354 GLU B CA 1
ATOM 5772 C C . GLU B 1 354 ? 134.636 -54.746 -61.252 1.00 128.80 354 GLU B C 1
ATOM 5773 O O . GLU B 1 354 ? 134.274 -53.582 -61.034 1.00 128.80 354 GLU B O 1
ATOM 5779 N N . ASN B 1 355 ? 135.905 -55.150 -61.123 1.00 128.80 355 ASN B N 1
ATOM 5780 C CA . ASN B 1 355 ? 136.973 -54.254 -60.669 1.00 128.80 355 ASN B CA 1
ATOM 5781 C C . ASN B 1 355 ? 137.925 -53.812 -61.763 1.00 128.80 355 ASN B C 1
ATOM 5782 O O . ASN B 1 355 ? 138.776 -52.958 -61.528 1.00 128.80 355 ASN B O 1
ATOM 5787 N N . LEU B 1 356 ? 137.810 -54.406 -62.942 1.00 128.80 356 LEU B N 1
ATOM 5788 C CA . LEU B 1 356 ? 138.663 -54.007 -64.050 1.00 128.80 356 LEU B CA 1
ATOM 5789 C C . LEU B 1 356 ? 137.849 -53.111 -64.964 1.00 128.80 356 LEU B C 1
ATOM 5790 O O . LEU B 1 356 ? 136.896 -53.541 -65.602 1.00 128.80 356 LEU B O 1
ATOM 5795 N N . GLU B 1 357 ? 138.220 -51.845 -64.996 1.00 128.80 357 GLU B N 1
ATOM 5796 C CA . GLU B 1 357 ? 137.529 -50.865 -65.813 1.00 128.80 357 GLU B CA 1
ATOM 5797 C C . GLU B 1 357 ? 137.435 -51.362 -67.243 1.00 128.80 357 GLU B C 1
ATOM 5798 O O . GLU B 1 357 ? 138.440 -51.742 -67.852 1.00 128.80 357 GLU B O 1
ATOM 5804 N N . GLY B 1 358 ? 136.220 -51.355 -67.774 1.00 128.80 358 GLY B N 1
ATOM 5805 C CA . GLY B 1 358 ? 136.015 -51.818 -69.137 1.00 128.80 358 GLY B CA 1
ATOM 5806 C C . GLY B 1 358 ? 135.585 -53.270 -69.108 1.00 128.80 358 GLY B C 1
ATOM 5807 O O . GLY B 1 358 ? 135.678 -53.990 -70.111 1.00 128.80 358 GLY B O 1
ATOM 5808 N N . GLY B 1 362 ? 138.745 -62.365 -71.188 1.00 128.80 362 GLY B N 1
ATOM 5809 C CA . GLY B 1 362 ? 139.076 -63.763 -70.977 1.00 128.80 362 GLY B CA 1
ATOM 5810 C C . GLY B 1 362 ? 140.592 -63.935 -71.021 1.00 128.80 362 GLY B C 1
ATOM 5811 O O . GLY B 1 362 ? 141.200 -64.506 -70.106 1.00 128.80 362 GLY B O 1
ATOM 5812 N N . GLU B 1 363 ? 141.209 -63.430 -72.092 1.00 127.68 363 GLU B N 1
ATOM 5813 C CA . GLU B 1 363 ? 142.658 -63.521 -72.274 1.00 127.68 363 GLU B CA 1
ATOM 5814 C C . GLU B 1 363 ? 143.266 -62.175 -71.977 1.00 127.68 363 GLU B C 1
ATOM 5815 O O . GLU B 1 363 ? 144.373 -62.105 -71.452 1.00 127.68 363 GLU B O 1
ATOM 5821 N N . ALA B 1 364 ? 142.548 -61.107 -72.318 1.00 127.68 364 ALA B N 1
ATOM 5822 C CA . ALA B 1 364 ? 143.054 -59.766 -72.063 1.00 127.68 364 ALA B CA 1
ATOM 5823 C C . ALA B 1 364 ? 142.902 -59.458 -70.567 1.00 127.68 364 ALA B C 1
ATOM 5824 O O . ALA B 1 364 ? 143.344 -58.396 -70.083 1.00 127.68 364 ALA B O 1
ATOM 5826 N N . PHE B 1 365 ? 142.299 -60.408 -69.854 1.00 127.68 365 PHE B N 1
ATOM 5827 C CA . PHE B 1 365 ? 142.080 -60.317 -68.409 1.00 127.68 365 PHE B CA 1
ATOM 5828 C C . PHE B 1 365 ? 143.344 -60.675 -67.621 1.00 127.68 365 PHE B C 1
ATOM 5829 O O . PHE B 1 365 ? 143.794 -59.931 -66.731 1.00 127.68 365 PHE B O 1
ATOM 5837 N N . ARG B 1 366 ? 143.893 -61.836 -67.979 1.00 127.68 366 ARG B N 1
ATOM 5838 C CA . ARG B 1 366 ? 145.115 -62.388 -67.396 1.00 127.68 366 ARG B CA 1
ATOM 5839 C C . ARG B 1 366 ? 146.308 -61.524 -67.809 1.00 127.68 366 ARG B C 1
ATOM 5840 O O . ARG B 1 366 ? 147.413 -61.701 -67.292 1.00 127.68 366 ARG B O 1
ATOM 5848 N N . LYS B 1 367 ? 146.068 -60.601 -68.742 1.00 127.68 367 LYS B N 1
ATOM 5849 C CA . LYS B 1 367 ? 147.102 -59.689 -69.242 1.00 127.68 367 LYS B CA 1
ATOM 5850 C C . LYS B 1 367 ? 147.041 -58.360 -68.494 1.00 127.68 367 LYS B C 1
ATOM 5851 O O . LYS B 1 367 ? 148.064 -57.785 -68.131 1.00 127.68 367 LYS B O 1
ATOM 5857 N N . ARG B 1 368 ? 145.833 -57.867 -68.279 1.00 127.68 368 ARG B N 1
ATOM 5858 C CA . ARG B 1 368 ? 145.660 -56.612 -67.575 1.00 127.68 368 ARG B CA 1
ATOM 5859 C C . ARG B 1 368 ? 146.033 -56.815 -66.116 1.00 127.68 368 ARG B C 1
ATOM 5860 O O . ARG B 1 368 ? 146.216 -55.851 -65.368 1.00 127.68 368 ARG B O 1
ATOM 5868 N N . GLY B 1 369 ? 146.142 -58.081 -65.717 1.00 128.80 369 GLY B N 1
ATOM 5869 C CA . GLY B 1 369 ? 146.509 -58.394 -64.350 1.00 128.80 369 GLY B CA 1
ATOM 5870 C C . GLY B 1 369 ? 145.452 -59.106 -63.532 1.00 128.80 369 GLY B C 1
ATOM 5871 O O . GLY B 1 369 ? 145.625 -59.328 -62.331 1.00 128.80 369 GLY B O 1
ATOM 5872 N N . GLY B 1 370 ? 144.346 -59.465 -64.165 1.00 128.80 370 GLY B N 1
ATOM 5873 C CA . GLY B 1 370 ? 143.304 -60.154 -63.435 1.00 128.80 370 GLY B CA 1
ATOM 5874 C C . GLY B 1 370 ? 143.764 -61.532 -63.001 1.00 128.80 370 GLY B C 1
ATOM 5875 O O . GLY B 1 370 ? 144.478 -62.213 -63.739 1.00 128.80 370 GLY B O 1
ATOM 5876 N N . ASN B 1 371 ? 143.366 -61.940 -61.800 1.00 128.80 371 ASN B N 1
ATOM 5877 C CA . ASN B 1 371 ? 143.737 -63.250 -61.289 1.00 128.80 371 ASN B CA 1
ATOM 5878 C C . ASN B 1 371 ? 142.545 -64.191 -61.390 1.00 128.80 371 ASN B C 1
ATOM 5879 O O . ASN B 1 371 ? 141.424 -63.809 -61.053 1.00 128.80 371 ASN B O 1
ATOM 5884 N N . GLU B 1 372 ? 142.792 -65.417 -61.849 1.00 128.80 372 GLU B N 1
ATOM 5885 C CA . GLU B 1 372 ? 141.737 -66.414 -62.017 1.00 128.80 372 GLU B CA 1
ATOM 5886 C C . GLU B 1 372 ? 141.939 -67.670 -61.181 1.00 128.80 372 GLU B C 1
ATOM 5887 O O . GLU B 1 372 ? 142.993 -68.285 -61.228 1.00 128.80 372 GLU B O 1
ATOM 5893 N N . SER B 1 373 ? 140.913 -68.048 -60.424 1.00 128.80 373 SER B N 1
ATOM 5894 C CA . SER B 1 373 ? 140.963 -69.239 -59.587 1.00 128.80 373 SER B CA 1
ATOM 5895 C C . SER B 1 373 ? 139.595 -69.684 -59.084 1.00 128.80 373 SER B C 1
ATOM 5896 O O . SER B 1 373 ? 138.578 -69.035 -59.339 1.00 128.80 373 SER B O 1
ATOM 5899 N N . LEU B 1 374 ? 139.583 -70.796 -58.358 1.00 128.80 374 LEU B N 1
ATOM 5900 C CA . LEU B 1 374 ? 138.351 -71.363 -57.809 1.00 128.80 374 LEU B CA 1
ATOM 5901 C C . LEU B 1 374 ? 137.956 -70.773 -56.458 1.00 128.80 374 LEU B C 1
ATOM 5902 O O . LEU B 1 374 ? 136.764 -70.600 -56.167 1.00 128.80 374 LEU B O 1
ATOM 5907 N N . VAL B 1 375 ? 138.958 -70.460 -55.641 1.00 128.80 375 VAL B N 1
ATOM 5908 C CA . VAL B 1 375 ? 138.729 -69.931 -54.299 1.00 128.80 375 VAL B CA 1
ATOM 5909 C C . VAL B 1 375 ? 138.855 -68.419 -54.097 1.00 128.80 375 VAL B C 1
ATOM 5910 O O . VAL B 1 375 ? 139.646 -67.756 -54.771 1.00 128.80 375 VAL B O 1
ATOM 5914 N N . HIS B 1 376 ? 138.071 -67.887 -53.159 1.00 101.46 376 HIS B N 1
ATOM 5915 C CA . HIS B 1 376 ? 138.116 -66.468 -52.830 1.00 101.46 376 HIS B CA 1
ATOM 5916 C C . HIS B 1 376 ? 138.109 -66.361 -51.313 1.00 101.46 376 HIS B C 1
ATOM 5917 O O . HIS B 1 376 ? 137.057 -66.303 -50.672 1.00 101.46 376 HIS B O 1
ATOM 5924 N N . VAL B 1 377 ? 139.306 -66.356 -50.744 1.00 101.46 377 VAL B N 1
ATOM 5925 C CA . VAL B 1 377 ? 139.490 -66.261 -49.307 1.00 101.46 377 VAL B CA 1
ATOM 5926 C C . VAL B 1 377 ? 139.890 -64.853 -48.896 1.00 101.46 377 VAL B C 1
ATOM 5927 O O . VAL B 1 377 ? 140.885 -64.321 -49.393 1.00 101.46 377 VAL B O 1
ATOM 5931 N N . ASP B 1 378 ? 139.118 -64.251 -47.997 1.00 101.46 378 ASP B N 1
ATOM 5932 C CA . ASP B 1 378 ? 139.417 -62.904 -47.535 1.00 101.46 378 ASP B CA 1
ATOM 5933 C C . ASP B 1 378 ? 139.913 -62.981 -46.107 1.00 101.46 378 ASP B C 1
ATOM 5934 O O . ASP B 1 378 ? 139.208 -63.510 -45.256 1.00 101.46 378 ASP B O 1
ATOM 5939 N N . TRP B 1 379 ? 141.116 -62.487 -45.834 1.00 101.46 379 TRP B N 1
ATOM 5940 C CA . TRP B 1 379 ? 141.589 -62.456 -44.459 1.00 101.46 379 TRP B CA 1
ATOM 5941 C C . TRP B 1 379 ? 142.010 -61.048 -44.208 1.00 101.46 379 TRP B C 1
ATOM 5942 O O . TRP B 1 379 ? 142.586 -60.396 -45.070 1.00 101.46 379 TRP B O 1
ATOM 5953 N N . MET B 1 380 ? 141.705 -60.579 -43.014 1.00 101.46 380 MET B N 1
ATOM 5954 C CA . MET B 1 380 ? 141.998 -59.214 -42.667 1.00 101.46 380 MET B CA 1
ATOM 5955 C C . MET B 1 380 ? 143.409 -59.021 -42.207 1.00 101.46 380 MET B C 1
ATOM 5956 O O . MET B 1 380 ? 143.982 -59.903 -41.586 1.00 101.46 380 MET B O 1
ATOM 5961 N N . ILE B 1 381 ? 143.961 -57.855 -42.516 1.00 128.80 381 ILE B N 1
ATOM 5962 C CA . ILE B 1 381 ? 145.311 -57.515 -42.117 1.00 128.80 381 ILE B CA 1
ATOM 5963 C C . ILE B 1 381 ? 145.325 -56.118 -41.548 1.00 128.80 381 ILE B C 1
ATOM 5964 O O . ILE B 1 381 ? 146.227 -55.759 -40.812 1.00 128.80 381 ILE B O 1
ATOM 5969 N N . GLY B 1 382 ? 144.322 -55.326 -41.896 1.00 128.80 382 GLY B N 1
ATOM 5970 C CA . GLY B 1 382 ? 144.248 -53.969 -41.385 1.00 128.80 382 GLY B CA 1
ATOM 5971 C C . GLY B 1 382 ? 144.070 -53.974 -39.876 1.00 128.80 382 GLY B C 1
ATOM 5972 O O . GLY B 1 382 ? 143.492 -54.901 -39.316 1.00 128.80 382 GLY B O 1
ATOM 5973 N N . SER B 1 383 ? 144.574 -52.951 -39.207 1.00 128.80 383 SER B N 1
ATOM 5974 C CA . SER B 1 383 ? 144.443 -52.882 -37.764 1.00 128.80 383 SER B CA 1
ATOM 5975 C C . SER B 1 383 ? 144.534 -51.438 -37.334 1.00 128.80 383 SER B C 1
ATOM 5976 O O . SER B 1 383 ? 144.556 -50.533 -38.167 1.00 128.80 383 SER B O 1
ATOM 5979 N N . GLU B 1 384 ? 144.600 -51.226 -36.028 1.00 128.80 384 GLU B N 1
ATOM 5980 C CA . GLU B 1 384 ? 144.673 -49.879 -35.488 1.00 128.80 384 GLU B CA 1
ATOM 5981 C C . GLU B 1 384 ? 146.066 -49.261 -35.672 1.00 128.80 384 GLU B C 1
ATOM 5982 O O . GLU B 1 384 ? 146.247 -48.059 -35.466 1.00 128.80 384 GLU B O 1
ATOM 5988 N N . GLU B 1 385 ? 147.043 -50.075 -36.070 1.00 128.80 385 GLU B N 1
ATOM 5989 C CA . GLU B 1 385 ? 148.393 -49.580 -36.261 1.00 128.80 385 GLU B CA 1
ATOM 5990 C C . GLU B 1 385 ? 148.917 -49.857 -37.651 1.00 128.80 385 GLU B C 1
ATOM 5991 O O . GLU B 1 385 ? 150.104 -50.011 -37.839 1.00 128.80 385 GLU B O 1
ATOM 5997 N N . MET B 1 386 ? 148.016 -49.893 -38.619 1.00 128.80 386 MET B N 1
ATOM 5998 C CA . MET B 1 386 ? 148.349 -50.150 -40.014 1.00 128.80 386 MET B CA 1
ATOM 5999 C C . MET B 1 386 ? 148.457 -48.867 -40.822 1.00 128.80 386 MET B C 1
ATOM 6000 O O . MET B 1 386 ? 147.463 -48.213 -41.070 1.00 128.80 386 MET B O 1
ATOM 6005 N N . ASP B 1 387 ? 149.653 -48.498 -41.250 1.00 101.46 387 ASP B N 1
ATOM 6006 C CA . ASP B 1 387 ? 149.798 -47.284 -42.029 1.00 101.46 387 ASP B CA 1
ATOM 6007 C C . ASP B 1 387 ? 149.773 -47.686 -43.483 1.00 101.46 387 ASP B C 1
ATOM 6008 O O . ASP B 1 387 ? 150.335 -48.703 -43.847 1.00 101.46 387 ASP B O 1
ATOM 6013 N N . VAL B 1 388 ? 149.123 -46.891 -44.319 1.00 101.46 388 VAL B N 1
ATOM 6014 C CA . VAL B 1 388 ? 149.042 -47.210 -45.734 1.00 101.46 388 VAL B CA 1
ATOM 6015 C C . VAL B 1 388 ? 149.333 -46.007 -46.604 1.00 101.46 388 VAL B C 1
ATOM 6016 O O . VAL B 1 388 ? 148.740 -44.948 -46.424 1.00 101.46 388 VAL B O 1
ATOM 6020 N N . ASP B 1 389 ? 150.249 -46.186 -47.549 1.00 101.46 389 ASP B N 1
ATOM 6021 C CA . ASP B 1 389 ? 150.634 -45.130 -48.479 1.00 101.46 389 ASP B CA 1
ATOM 6022 C C . ASP B 1 389 ? 150.213 -45.631 -49.847 1.00 101.46 389 ASP B C 1
ATOM 6023 O O . ASP B 1 389 ? 149.920 -46.804 -50.018 1.00 101.46 389 ASP B O 1
ATOM 6028 N N . GLY B 1 390 ? 150.183 -44.743 -50.823 1.00 101.46 390 GLY B N 1
ATOM 6029 C CA . GLY B 1 390 ? 149.803 -45.151 -52.159 1.00 101.46 390 GLY B CA 1
ATOM 6030 C C . GLY B 1 390 ? 150.871 -44.666 -53.115 1.00 101.46 390 GLY B C 1
ATOM 6031 O O . GLY B 1 390 ? 151.172 -43.470 -53.146 1.00 101.46 390 GLY B O 1
ATOM 6032 N N . LEU B 1 391 ? 151.428 -45.570 -53.914 1.00 101.46 391 LEU B N 1
ATOM 6033 C CA . LEU B 1 391 ? 152.508 -45.200 -54.811 1.00 101.46 391 LEU B CA 1
ATOM 6034 C C . LEU B 1 391 ? 152.117 -45.017 -56.251 1.00 101.46 391 LEU B C 1
ATOM 6035 O O . LEU B 1 391 ? 151.234 -45.706 -56.738 1.00 101.46 391 LEU B O 1
ATOM 6040 N N . TYR B 1 392 ? 152.805 -44.096 -56.927 1.00 128.80 392 TYR B N 1
ATOM 6041 C CA . TYR B 1 392 ? 152.599 -43.830 -58.352 1.00 128.80 392 TYR B CA 1
ATOM 6042 C C . TYR B 1 392 ? 153.633 -44.659 -59.088 1.00 128.80 392 TYR B C 1
ATOM 6043 O O . TYR B 1 392 ? 154.462 -45.276 -58.445 1.00 128.80 392 TYR B O 1
ATOM 6052 N N . GLU B 1 393 ? 153.626 -44.677 -60.415 1.00 128.80 393 GLU B N 1
ATOM 6053 C CA . GLU B 1 393 ? 154.601 -45.525 -61.105 1.00 128.80 393 GLU B CA 1
ATOM 6054 C C . GLU B 1 393 ? 156.055 -45.113 -60.917 1.00 128.80 393 GLU B C 1
ATOM 6055 O O . GLU B 1 393 ? 156.970 -45.930 -61.112 1.00 128.80 393 GLU B O 1
ATOM 6061 N N . ASP B 1 394 ? 156.266 -43.858 -60.521 1.00 128.80 394 ASP B N 1
ATOM 6062 C CA . ASP B 1 394 ? 157.618 -43.341 -60.316 1.00 128.80 394 ASP B CA 1
ATOM 6063 C C . ASP B 1 394 ? 158.148 -43.531 -58.889 1.00 128.80 394 ASP B C 1
ATOM 6064 O O . ASP B 1 394 ? 159.354 -43.434 -58.646 1.00 128.80 394 ASP B O 1
ATOM 6069 N N . GLY B 1 395 ? 157.255 -43.800 -57.944 1.00 128.80 395 GLY B N 1
ATOM 6070 C CA . GLY B 1 395 ? 157.696 -43.995 -56.576 1.00 128.80 395 GLY B CA 1
ATOM 6071 C C . GLY B 1 395 ? 157.141 -42.967 -55.612 1.00 128.80 395 GLY B C 1
ATOM 6072 O O . GLY B 1 395 ? 157.104 -43.209 -54.408 1.00 128.80 395 GLY B O 1
ATOM 6073 N N . THR B 1 396 ? 156.711 -41.822 -56.133 1.00 128.80 396 THR B N 1
ATOM 6074 C CA . THR B 1 396 ? 156.158 -40.775 -55.285 1.00 128.80 396 THR B CA 1
ATOM 6075 C C . THR B 1 396 ? 155.010 -41.364 -54.501 1.00 128.80 396 THR B C 1
ATOM 6076 O O . THR B 1 396 ? 154.128 -41.989 -55.063 1.00 128.80 396 THR B O 1
ATOM 6080 N N . ARG B 1 397 ? 155.014 -41.152 -53.196 1.00 101.46 397 ARG B N 1
ATOM 6081 C CA . ARG B 1 397 ? 153.975 -41.720 -52.375 1.00 101.46 397 ARG B CA 1
ATOM 6082 C C . ARG B 1 397 ? 153.097 -40.740 -51.623 1.00 101.46 397 ARG B C 1
ATOM 6083 O O . ARG B 1 397 ? 153.590 -39.862 -50.913 1.00 101.46 397 ARG B O 1
ATOM 6091 N N . THR B 1 398 ? 151.788 -40.921 -51.780 1.00 101.46 398 THR B N 1
ATOM 6092 C CA . THR B 1 398 ? 150.779 -40.093 -51.127 1.00 101.46 398 THR B CA 1
ATOM 6093 C C . THR B 1 398 ? 150.197 -40.856 -49.951 1.00 101.46 398 THR B C 1
ATOM 6094 O O . THR B 1 398 ? 149.688 -41.959 -50.130 1.00 101.46 398 THR B O 1
ATOM 6098 N N . PRO B 1 399 ? 150.254 -40.285 -48.731 1.00 101.46 399 PRO B N 1
ATOM 6099 C CA . PRO B 1 399 ? 149.701 -41.001 -47.581 1.00 101.46 399 PRO B CA 1
ATOM 6100 C C . PRO B 1 399 ? 148.198 -41.199 -47.720 1.00 101.46 399 PRO B C 1
ATOM 6101 O O . PRO B 1 399 ? 147.485 -40.254 -48.051 1.00 101.46 399 PRO B O 1
ATOM 6105 N N . LEU B 1 400 ? 147.732 -42.428 -47.476 1.00 101.46 400 LEU B N 1
ATOM 6106 C CA . LEU B 1 400 ? 146.314 -42.767 -47.565 1.00 101.46 400 LEU B CA 1
ATOM 6107 C C . LEU B 1 400 ? 145.705 -43.041 -46.205 1.00 101.46 400 LEU B C 1
ATOM 6108 O O . LEU B 1 400 ? 144.623 -42.560 -45.894 1.00 101.46 400 LEU B O 1
ATOM 6113 N N . MET B 1 401 ? 146.400 -43.812 -45.386 1.00 101.46 401 MET B N 1
ATOM 6114 C CA . MET B 1 401 ? 145.892 -44.119 -44.058 1.00 101.46 401 MET B CA 1
ATOM 6115 C C . MET B 1 401 ? 146.992 -44.107 -43.020 1.00 101.46 401 MET B C 1
ATOM 6116 O O . MET B 1 401 ? 148.136 -44.415 -43.313 1.00 101.46 401 MET B O 1
ATOM 6121 N N . ARG B 1 402 ? 146.629 -43.763 -41.793 1.00 101.46 402 ARG B N 1
ATOM 6122 C CA . ARG B 1 402 ? 147.571 -43.729 -40.694 1.00 101.46 402 ARG B CA 1
ATOM 6123 C C . ARG B 1 402 ? 146.893 -44.256 -39.438 1.00 101.46 402 ARG B C 1
ATOM 6124 O O . ARG B 1 402 ? 145.745 -43.932 -39.160 1.00 101.46 402 ARG B O 1
ATOM 6132 N N . ARG B 1 403 ? 147.619 -45.063 -38.677 1.00 128.80 403 ARG B N 1
ATOM 6133 C CA . ARG B 1 403 ? 147.087 -45.663 -37.473 1.00 128.80 403 ARG B CA 1
ATOM 6134 C C . ARG B 1 403 ? 145.669 -46.129 -37.716 1.00 128.80 403 ARG B C 1
ATOM 6135 O O . ARG B 1 403 ? 144.824 -46.094 -36.835 1.00 128.80 403 ARG B O 1
ATOM 6143 N N . GLY B 1 404 ? 145.433 -46.594 -38.932 1.00 128.80 404 GLY B N 1
ATOM 6144 C CA . GLY B 1 404 ? 144.131 -47.116 -39.291 1.00 128.80 404 GLY B CA 1
ATOM 6145 C C . GLY B 1 404 ? 143.108 -46.129 -39.799 1.00 128.80 404 GLY B C 1
ATOM 6146 O O . GLY B 1 404 ? 142.112 -46.533 -40.383 1.00 128.80 404 GLY B O 1
ATOM 6147 N N . ARG B 1 405 ? 143.338 -44.842 -39.590 1.00 128.80 405 ARG B N 1
ATOM 6148 C CA . ARG B 1 405 ? 142.378 -43.849 -40.035 1.00 128.80 405 ARG B CA 1
ATOM 6149 C C . ARG B 1 405 ? 142.736 -43.215 -41.354 1.00 128.80 405 ARG B C 1
ATOM 6150 O O . ARG B 1 405 ? 143.889 -43.189 -41.758 1.00 128.80 405 ARG B O 1
ATOM 6158 N N . TRP B 1 406 ? 141.726 -42.703 -42.033 1.00 128.80 406 TRP B N 1
ATOM 6159 C CA . TRP B 1 406 ? 141.945 -42.075 -43.308 1.00 128.80 406 TRP B CA 1
ATOM 6160 C C . TRP B 1 406 ? 142.595 -40.733 -43.117 1.00 128.80 406 TRP B C 1
ATOM 6161 O O . TRP B 1 406 ? 142.349 -40.051 -42.135 1.00 128.80 406 TRP B O 1
ATOM 6172 N N . VAL B 1 407 ? 143.440 -40.363 -44.056 1.00 128.80 407 VAL B N 1
ATOM 6173 C CA . VAL B 1 407 ? 144.022 -39.041 -44.049 1.00 128.80 407 VAL B CA 1
ATOM 6174 C C . VAL B 1 407 ? 143.588 -38.239 -45.248 1.00 128.80 407 VAL B C 1
ATOM 6175 O O . VAL B 1 407 ? 143.764 -37.026 -45.341 1.00 128.80 407 VAL B O 1
ATOM 6179 N N . VAL B 1 408 ? 142.956 -38.993 -46.158 1.00 128.80 408 VAL B N 1
ATOM 6180 C CA . VAL B 1 408 ? 142.399 -38.511 -47.423 1.00 128.80 408 VAL B CA 1
ATOM 6181 C C . VAL B 1 408 ? 143.496 -38.050 -48.380 1.00 128.80 408 VAL B C 1
ATOM 6182 O O . VAL B 1 408 ? 143.964 -38.827 -49.215 1.00 128.80 408 VAL B O 1
ATOM 6187 N N . ALA C 1 3 ? 102.358 -4.551 6.519 1.00 128.80 3 ALA C N 1
ATOM 6188 C CA . ALA C 1 3 ? 101.485 -3.354 6.757 1.00 128.80 3 ALA C CA 1
ATOM 6189 C C . ALA C 1 3 ? 101.556 -2.330 5.602 1.00 128.80 3 ALA C C 1
ATOM 6190 O O . ALA C 1 3 ? 100.559 -2.086 4.907 1.00 128.80 3 ALA C O 1
ATOM 6192 N N . PHE C 1 4 ? 102.736 -1.732 5.421 1.00 127.68 4 PHE C N 1
ATOM 6193 C CA . PHE C 1 4 ? 102.989 -0.747 4.362 1.00 127.68 4 PHE C CA 1
ATOM 6194 C C . PHE C 1 4 ? 103.663 -1.486 3.210 1.00 127.68 4 PHE C C 1
ATOM 6195 O O . PHE C 1 4 ? 103.586 -1.083 2.053 1.00 127.68 4 PHE C O 1
ATOM 6203 N N . LYS C 1 5 ? 104.320 -2.586 3.556 1.00 127.68 5 LYS C N 1
ATOM 6204 C CA . LYS C 1 5 ? 105.001 -3.432 2.587 1.00 127.68 5 LYS C CA 1
ATOM 6205 C C . LYS C 1 5 ? 103.897 -4.001 1.688 1.00 127.68 5 LYS C C 1
ATOM 6206 O O . LYS C 1 5 ? 104.138 -4.332 0.530 1.00 127.68 5 LYS C O 1
ATOM 6212 N N . ARG C 1 6 ? 102.685 -4.099 2.230 1.00 127.68 6 ARG C N 1
ATOM 6213 C CA . ARG C 1 6 ? 101.551 -4.613 1.473 1.00 127.68 6 ARG C CA 1
ATOM 6214 C C . ARG C 1 6 ? 101.100 -3.578 0.445 1.00 127.68 6 ARG C C 1
ATOM 6215 O O . ARG C 1 6 ? 100.350 -3.905 -0.474 1.00 127.68 6 ARG C O 1
ATOM 6223 N N . ASN C 1 7 ? 101.532 -2.328 0.615 1.00 127.68 7 ASN C N 1
ATOM 6224 C CA . ASN C 1 7 ? 101.183 -1.254 -0.324 1.00 127.68 7 ASN C CA 1
ATOM 6225 C C . ASN C 1 7 ? 102.272 -1.202 -1.387 1.00 127.68 7 ASN C C 1
ATOM 6226 O O . ASN C 1 7 ? 102.014 -1.339 -2.579 1.00 127.68 7 ASN C O 1
ATOM 6231 N N . LEU C 1 8 ? 103.496 -0.996 -0.920 1.00 127.68 8 LEU C N 1
ATOM 6232 C CA . LEU C 1 8 ? 104.674 -0.931 -1.765 1.00 127.68 8 LEU C CA 1
ATOM 6233 C C . LEU C 1 8 ? 104.541 -1.992 -2.836 1.00 127.68 8 LEU C C 1
ATOM 6234 O O . LEU C 1 8 ? 104.890 -1.770 -3.989 1.00 127.68 8 LEU C O 1
ATOM 6239 N N . GLU C 1 9 ? 104.032 -3.151 -2.437 1.00 127.68 9 GLU C N 1
ATOM 6240 C CA . GLU C 1 9 ? 103.845 -4.262 -3.358 1.00 127.68 9 GLU C CA 1
ATOM 6241 C C . GLU C 1 9 ? 102.833 -3.863 -4.426 1.00 127.68 9 GLU C C 1
ATOM 6242 O O . GLU C 1 9 ? 103.135 -3.894 -5.620 1.00 127.68 9 GLU C O 1
ATOM 6248 N N . LYS C 1 10 ? 101.635 -3.479 -3.988 1.00 127.68 10 LYS C N 1
ATOM 6249 C CA . LYS C 1 10 ? 100.577 -3.079 -4.911 1.00 127.68 10 LYS C CA 1
ATOM 6250 C C . LYS C 1 10 ? 101.089 -2.026 -5.871 1.00 127.68 10 LYS C C 1
ATOM 6251 O O . LYS C 1 10 ? 100.885 -2.144 -7.073 1.00 127.68 10 LYS C O 1
ATOM 6257 N N . LEU C 1 11 ? 101.753 -0.999 -5.343 1.00 127.68 11 LEU C N 1
ATOM 6258 C CA . LEU C 1 11 ? 102.298 0.047 -6.197 1.00 127.68 11 LEU C CA 1
ATOM 6259 C C . LEU C 1 11 ? 103.042 -0.652 -7.316 1.00 127.68 11 LEU C C 1
ATOM 6260 O O . LEU C 1 11 ? 102.642 -0.586 -8.479 1.00 127.68 11 LEU C O 1
ATOM 6265 N N . ALA C 1 12 ? 104.119 -1.341 -6.950 1.00 127.68 12 ALA C N 1
ATOM 6266 C CA . ALA C 1 12 ? 104.938 -2.070 -7.907 1.00 127.68 12 ALA C CA 1
ATOM 6267 C C . ALA C 1 12 ? 104.079 -2.952 -8.806 1.00 127.68 12 ALA C C 1
ATOM 6268 O O . ALA C 1 12 ? 104.107 -2.836 -10.028 1.00 127.68 12 ALA C O 1
ATOM 6270 N N . GLU C 1 13 ? 103.319 -3.837 -8.179 1.00 127.68 13 GLU C N 1
ATOM 6271 C CA . GLU C 1 13 ? 102.440 -4.750 -8.890 1.00 127.68 13 GLU C CA 1
ATOM 6272 C C . GLU C 1 13 ? 101.688 -3.990 -9.978 1.00 127.68 13 GLU C C 1
ATOM 6273 O O . GLU C 1 13 ? 101.606 -4.428 -11.121 1.00 127.68 13 GLU C O 1
ATOM 6279 N N . LEU C 1 14 ? 101.153 -2.839 -9.596 1.00 127.68 14 LEU C N 1
ATOM 6280 C CA . LEU C 1 14 ? 100.385 -1.977 -10.481 1.00 127.68 14 LEU C CA 1
ATOM 6281 C C . LEU C 1 14 ? 101.206 -1.390 -11.623 1.00 127.68 14 LEU C C 1
ATOM 6282 O O . LEU C 1 14 ? 100.774 -1.385 -12.774 1.00 127.68 14 LEU C O 1
ATOM 6287 N N . ALA C 1 15 ? 102.378 -0.869 -11.294 1.00 127.68 15 ALA C N 1
ATOM 6288 C CA . ALA C 1 15 ? 103.244 -0.272 -12.289 1.00 127.68 15 ALA C CA 1
ATOM 6289 C C . ALA C 1 15 ? 103.269 -1.099 -13.553 1.00 127.68 15 ALA C C 1
ATOM 6290 O O . ALA C 1 15 ? 103.446 -0.575 -14.642 1.00 127.68 15 ALA C O 1
ATOM 6292 N N . ILE C 1 16 ? 103.072 -2.401 -13.400 1.00 127.68 16 ILE C N 1
ATOM 6293 C CA . ILE C 1 16 ? 103.106 -3.324 -14.526 1.00 127.68 16 ILE C CA 1
ATOM 6294 C C . ILE C 1 16 ? 101.764 -3.695 -15.165 1.00 127.68 16 ILE C C 1
ATOM 6295 O O . ILE C 1 16 ? 101.597 -3.518 -16.369 1.00 127.68 16 ILE C O 1
ATOM 6300 N N . ARG C 1 17 ? 100.824 -4.220 -14.374 1.00 127.68 17 ARG C N 1
ATOM 6301 C CA . ARG C 1 17 ? 99.501 -4.639 -14.881 1.00 127.68 17 ARG C CA 1
ATOM 6302 C C . ARG C 1 17 ? 98.657 -3.481 -15.413 1.00 127.68 17 ARG C C 1
ATOM 6303 O O . ARG C 1 17 ? 97.652 -3.710 -16.102 1.00 127.68 17 ARG C O 1
ATOM 6311 N N . VAL C 1 18 ? 99.067 -2.248 -15.096 1.00 127.68 18 VAL C N 1
ATOM 6312 C CA . VAL C 1 18 ? 98.339 -1.049 -15.525 1.00 127.68 18 VAL C CA 1
ATOM 6313 C C . VAL C 1 18 ? 99.201 -0.001 -16.194 1.00 127.68 18 VAL C C 1
ATOM 6314 O O . VAL C 1 18 ? 98.840 0.538 -17.235 1.00 127.68 18 VAL C O 1
ATOM 6318 N N . GLY C 1 19 ? 100.325 0.311 -15.566 1.00 128.80 19 GLY C N 1
ATOM 6319 C CA . GLY C 1 19 ? 101.223 1.291 -16.138 1.00 128.80 19 GLY C CA 1
ATOM 6320 C C . GLY C 1 19 ? 101.692 0.856 -17.514 1.00 128.80 19 GLY C C 1
ATOM 6321 O O . GLY C 1 19 ? 101.527 1.586 -18.490 1.00 128.80 19 GLY C O 1
ATOM 6322 N N . LEU C 1 20 ? 102.270 -0.339 -17.597 1.00 128.80 20 LEU C N 1
ATOM 6323 C CA . LEU C 1 20 ? 102.773 -0.868 -18.862 1.00 128.80 20 LEU C CA 1
ATOM 6324 C C . LEU C 1 20 ? 101.773 -1.757 -19.597 1.00 128.80 20 LEU C C 1
ATOM 6325 O O . LEU C 1 20 ? 101.729 -1.779 -20.834 1.00 128.80 20 LEU C O 1
ATOM 6330 N N . ASN C 1 21 ? 100.975 -2.488 -18.823 1.00 128.80 21 ASN C N 1
ATOM 6331 C CA . ASN C 1 21 ? 100.005 -3.441 -19.362 1.00 128.80 21 ASN C CA 1
ATOM 6332 C C . ASN C 1 21 ? 100.853 -4.453 -20.124 1.00 128.80 21 ASN C C 1
ATOM 6333 O O . ASN C 1 21 ? 100.465 -4.958 -21.190 1.00 128.80 21 ASN C O 1
ATOM 6338 N N . LEU C 1 22 ? 102.023 -4.728 -19.542 1.00 128.80 22 LEU C N 1
ATOM 6339 C CA . LEU C 1 22 ? 103.025 -5.640 -20.079 1.00 128.80 22 LEU C CA 1
ATOM 6340 C C . LEU C 1 22 ? 102.467 -6.935 -20.642 1.00 128.80 22 LEU C C 1
ATOM 6341 O O . LEU C 1 22 ? 101.784 -7.684 -19.937 1.00 128.80 22 LEU C O 1
ATOM 6346 N N . GLU C 1 23 ? 102.758 -7.188 -21.918 1.00 128.80 23 GLU C N 1
ATOM 6347 C CA . GLU C 1 23 ? 102.299 -8.411 -22.559 1.00 128.80 23 GLU C CA 1
ATOM 6348 C C . GLU C 1 23 ? 103.397 -9.482 -22.411 1.00 128.80 23 GLU C C 1
ATOM 6349 O O . GLU C 1 23 ? 104.602 -9.184 -22.515 1.00 128.80 23 GLU C O 1
ATOM 6355 N N . LYS C 1 24 ? 102.966 -10.722 -22.155 1.00 128.80 24 LYS C N 1
ATOM 6356 C CA . LYS C 1 24 ? 103.872 -11.852 -21.964 1.00 128.80 24 LYS C CA 1
ATOM 6357 C C . LYS C 1 24 ? 104.960 -11.946 -23.033 1.00 128.80 24 LYS C C 1
ATOM 6358 O O . LYS C 1 24 ? 104.698 -11.784 -24.232 1.00 128.80 24 LYS C O 1
ATOM 6364 N N . GLY C 1 25 ? 106.184 -12.205 -22.576 1.00 128.80 25 GLY C N 1
ATOM 6365 C CA . GLY C 1 25 ? 107.319 -12.343 -23.474 1.00 128.80 25 GLY C CA 1
ATOM 6366 C C . GLY C 1 25 ? 107.833 -11.034 -24.033 1.00 128.80 25 GLY C C 1
ATOM 6367 O O . GLY C 1 25 ? 108.452 -10.994 -25.105 1.00 128.80 25 GLY C O 1
ATOM 6368 N N . GLN C 1 26 ? 107.570 -9.959 -23.300 1.00 101.46 26 GLN C N 1
ATOM 6369 C CA . GLN C 1 26 ? 108.008 -8.631 -23.710 1.00 101.46 26 GLN C CA 1
ATOM 6370 C C . GLN C 1 26 ? 109.173 -8.221 -22.804 1.00 101.46 26 GLN C C 1
ATOM 6371 O O . GLN C 1 26 ? 109.093 -8.366 -21.584 1.00 101.46 26 GLN C O 1
ATOM 6377 N N . GLU C 1 27 ? 110.265 -7.743 -23.394 1.00 101.46 27 GLU C N 1
ATOM 6378 C CA . GLU C 1 27 ? 111.416 -7.332 -22.598 1.00 101.46 27 GLU C CA 1
ATOM 6379 C C . GLU C 1 27 ? 111.040 -6.051 -21.881 1.00 101.46 27 GLU C C 1
ATOM 6380 O O . GLU C 1 27 ? 110.089 -5.379 -22.276 1.00 101.46 27 GLU C O 1
ATOM 6386 N N . VAL C 1 28 ? 111.772 -5.698 -20.834 1.00 101.46 28 VAL C N 1
ATOM 6387 C CA . VAL C 1 28 ? 111.457 -4.481 -20.103 1.00 101.46 28 VAL C CA 1
ATOM 6388 C C . VAL C 1 28 ? 112.695 -3.694 -19.741 1.00 101.46 28 VAL C C 1
ATOM 6389 O O . VAL C 1 28 ? 113.345 -3.996 -18.766 1.00 101.46 28 VAL C O 1
ATOM 6393 N N . ILE C 1 29 ? 113.037 -2.693 -20.532 1.00 101.46 29 ILE C N 1
ATOM 6394 C CA . ILE C 1 29 ? 114.190 -1.873 -20.214 1.00 101.46 29 ILE C CA 1
ATOM 6395 C C . ILE C 1 29 ? 113.684 -0.896 -19.185 1.00 101.46 29 ILE C C 1
ATOM 6396 O O . ILE C 1 29 ? 112.565 -0.440 -19.293 1.00 101.46 29 ILE C O 1
ATOM 6401 N N . ALA C 1 30 ? 114.485 -0.564 -18.187 1.00 101.46 30 ALA C N 1
ATOM 6402 C CA . ALA C 1 30 ? 114.028 0.375 -17.180 1.00 101.46 30 ALA C CA 1
ATOM 6403 C C . ALA C 1 30 ? 115.122 1.328 -16.764 1.00 101.46 30 ALA C C 1
ATOM 6404 O O . ALA C 1 30 ? 116.273 0.939 -16.610 1.00 101.46 30 ALA C O 1
ATOM 6406 N N . THR C 1 31 ? 114.753 2.591 -16.601 1.00 101.46 31 THR C N 1
ATOM 6407 C CA . THR C 1 31 ? 115.694 3.616 -16.185 1.00 101.46 31 THR C CA 1
ATOM 6408 C C . THR C 1 31 ? 115.372 3.819 -14.712 1.00 101.46 31 THR C C 1
ATOM 6409 O O . THR C 1 31 ? 114.210 3.793 -14.328 1.00 101.46 31 THR C O 1
ATOM 6413 N N . ALA C 1 32 ? 116.385 4.001 -13.880 1.00 101.46 32 ALA C N 1
ATOM 6414 C CA . ALA C 1 32 ? 116.128 4.206 -12.467 1.00 101.46 32 ALA C CA 1
ATOM 6415 C C . ALA C 1 32 ? 117.360 4.723 -11.754 1.00 101.46 32 ALA C C 1
ATOM 6416 O O . ALA C 1 32 ? 118.465 4.648 -12.276 1.00 101.46 32 ALA C O 1
ATOM 6418 N N . PRO C 1 33 ? 117.175 5.286 -10.555 1.00 101.46 33 PRO C N 1
ATOM 6419 C CA . PRO C 1 33 ? 118.250 5.838 -9.726 1.00 101.46 33 PRO C CA 1
ATOM 6420 C C . PRO C 1 33 ? 118.916 4.802 -8.836 1.00 101.46 33 PRO C C 1
ATOM 6421 O O . PRO C 1 33 ? 118.271 4.123 -8.028 1.00 101.46 33 PRO C O 1
ATOM 6425 N N . ILE C 1 34 ? 120.226 4.710 -9.000 1.00 128.80 34 ILE C N 1
ATOM 6426 C CA . ILE C 1 34 ? 121.085 3.783 -8.278 1.00 128.80 34 ILE C CA 1
ATOM 6427 C C . ILE C 1 34 ? 120.776 3.690 -6.785 1.00 128.80 34 ILE C C 1
ATOM 6428 O O . ILE C 1 34 ? 121.255 2.795 -6.097 1.00 128.80 34 ILE C O 1
ATOM 6433 N N . GLU C 1 35 ? 119.969 4.610 -6.281 1.00 128.80 35 GLU C N 1
ATOM 6434 C CA . GLU C 1 35 ? 119.662 4.620 -4.869 1.00 128.80 35 GLU C CA 1
ATOM 6435 C C . GLU C 1 35 ? 118.334 3.966 -4.536 1.00 128.80 35 GLU C C 1
ATOM 6436 O O . GLU C 1 35 ? 117.907 3.999 -3.389 1.00 128.80 35 GLU C O 1
ATOM 6442 N N . ALA C 1 36 ? 117.684 3.354 -5.520 1.00 128.80 36 ALA C N 1
ATOM 6443 C CA . ALA C 1 36 ? 116.397 2.713 -5.255 1.00 128.80 36 ALA C CA 1
ATOM 6444 C C . ALA C 1 36 ? 116.343 1.290 -5.780 1.00 128.80 36 ALA C C 1
ATOM 6445 O O . ALA C 1 36 ? 115.296 0.786 -6.178 1.00 128.80 36 ALA C O 1
ATOM 6447 N N . VAL C 1 37 ? 117.496 0.645 -5.757 1.00 127.68 37 VAL C N 1
ATOM 6448 C CA . VAL C 1 37 ? 117.622 -0.719 -6.220 1.00 127.68 37 VAL C CA 1
ATOM 6449 C C . VAL C 1 37 ? 116.508 -1.577 -5.683 1.00 127.68 37 VAL C C 1
ATOM 6450 O O . VAL C 1 37 ? 115.749 -2.169 -6.442 1.00 127.68 37 VAL C O 1
ATOM 6454 N N . ASP C 1 38 ? 116.423 -1.641 -4.360 1.00 127.68 38 ASP C N 1
ATOM 6455 C CA . ASP C 1 38 ? 115.413 -2.453 -3.681 1.00 127.68 38 ASP C CA 1
ATOM 6456 C C . ASP C 1 38 ? 114.064 -2.402 -4.368 1.00 127.68 38 ASP C C 1
ATOM 6457 O O . ASP C 1 38 ? 113.337 -3.403 -4.400 1.00 127.68 38 ASP C O 1
ATOM 6462 N N . PHE C 1 39 ? 113.741 -1.235 -4.923 1.00 127.68 39 PHE C N 1
ATOM 6463 C CA . PHE C 1 39 ? 112.472 -1.062 -5.609 1.00 127.68 39 PHE C CA 1
ATOM 6464 C C . PHE C 1 39 ? 112.546 -1.782 -6.949 1.00 127.68 39 PHE C C 1
ATOM 6465 O O . PHE C 1 39 ? 111.712 -2.633 -7.257 1.00 127.68 39 PHE C O 1
ATOM 6473 N N . VAL C 1 40 ? 113.565 -1.452 -7.732 1.00 127.68 40 VAL C N 1
ATOM 6474 C CA . VAL C 1 40 ? 113.736 -2.065 -9.037 1.00 127.68 40 VAL C CA 1
ATOM 6475 C C . VAL C 1 40 ? 113.405 -3.527 -8.942 1.00 127.68 40 VAL C C 1
ATOM 6476 O O . VAL C 1 40 ? 112.553 -4.021 -9.659 1.00 127.68 40 VAL C O 1
ATOM 6480 N N . ARG C 1 41 ? 114.088 -4.210 -8.037 1.00 127.68 41 ARG C N 1
ATOM 6481 C CA . ARG C 1 41 ? 113.878 -5.628 -7.839 1.00 127.68 41 ARG C CA 1
ATOM 6482 C C . ARG C 1 41 ? 112.410 -5.925 -7.628 1.00 127.68 41 ARG C C 1
ATOM 6483 O O . ARG C 1 41 ? 111.825 -6.759 -8.320 1.00 127.68 41 ARG C O 1
ATOM 6491 N N . LEU C 1 42 ? 111.816 -5.236 -6.665 1.00 127.68 42 LEU C N 1
ATOM 6492 C CA . LEU C 1 42 ? 110.401 -5.424 -6.350 1.00 127.68 42 LEU C CA 1
ATOM 6493 C C . LEU C 1 42 ? 109.609 -5.419 -7.648 1.00 127.68 42 LEU C C 1
ATOM 6494 O O . LEU C 1 42 ? 108.752 -6.276 -7.882 1.00 127.68 42 LEU C O 1
ATOM 6499 N N . LEU C 1 43 ? 109.907 -4.436 -8.490 1.00 127.68 43 LEU C N 1
ATOM 6500 C CA . LEU C 1 43 ? 109.239 -4.312 -9.773 1.00 127.68 43 LEU C CA 1
ATOM 6501 C C . LEU C 1 43 ? 109.568 -5.550 -10.610 1.00 127.68 43 LEU C C 1
ATOM 6502 O O . LEU C 1 43 ? 108.686 -6.345 -10.928 1.00 127.68 43 LEU C O 1
ATOM 6507 N N . ALA C 1 44 ? 110.845 -5.710 -10.946 1.00 127.68 44 ALA C N 1
ATOM 6508 C CA . ALA C 1 44 ? 111.304 -6.845 -11.731 1.00 127.68 44 ALA C CA 1
ATOM 6509 C C . ALA C 1 44 ? 110.489 -8.077 -11.383 1.00 127.68 44 ALA C C 1
ATOM 6510 O O . ALA C 1 44 ? 109.800 -8.629 -12.230 1.00 127.68 44 ALA C O 1
ATOM 6512 N N . GLU C 1 45 ? 110.571 -8.499 -10.127 1.00 127.68 45 GLU C N 1
ATOM 6513 C CA . GLU C 1 45 ? 109.835 -9.662 -9.668 1.00 127.68 45 GLU C CA 1
ATOM 6514 C C . GLU C 1 45 ? 108.444 -9.672 -10.287 1.00 127.68 45 GLU C C 1
ATOM 6515 O O . GLU C 1 45 ? 108.057 -10.626 -10.959 1.00 127.68 45 GLU C O 1
ATOM 6521 N N . LYS C 1 46 ? 107.703 -8.593 -10.058 1.00 127.68 46 LYS C N 1
ATOM 6522 C CA . LYS C 1 46 ? 106.350 -8.460 -10.577 1.00 127.68 46 LYS C CA 1
ATOM 6523 C C . LYS C 1 46 ? 106.341 -8.384 -12.091 1.00 127.68 46 LYS C C 1
ATOM 6524 O O . LYS C 1 46 ? 105.377 -8.803 -12.731 1.00 127.68 46 LYS C O 1
ATOM 6530 N N . ALA C 1 47 ? 107.414 -7.842 -12.659 1.00 127.68 47 ALA C N 1
ATOM 6531 C CA . ALA C 1 47 ? 107.516 -7.735 -14.099 1.00 127.68 47 ALA C CA 1
ATOM 6532 C C . ALA C 1 47 ? 107.505 -9.148 -14.641 1.00 127.68 47 ALA C C 1
ATOM 6533 O O . ALA C 1 47 ? 106.705 -9.485 -15.518 1.00 127.68 47 ALA C O 1
ATOM 6535 N N . TYR C 1 48 ? 108.393 -9.980 -14.098 1.00 127.68 48 TYR C N 1
ATOM 6536 C CA . TYR C 1 48 ? 108.500 -11.369 -14.531 1.00 127.68 48 TYR C CA 1
ATOM 6537 C C . TYR C 1 48 ? 107.264 -12.177 -14.160 1.00 127.68 48 TYR C C 1
ATOM 6538 O O . TYR C 1 48 ? 106.816 -13.000 -14.945 1.00 127.68 48 TYR C O 1
ATOM 6547 N N . ARG C 1 49 ? 106.716 -11.950 -12.972 1.00 127.68 49 ARG C N 1
ATOM 6548 C CA . ARG C 1 49 ? 105.527 -12.686 -12.556 1.00 127.68 49 ARG C CA 1
ATOM 6549 C C . ARG C 1 49 ? 104.380 -12.469 -13.525 1.00 127.68 49 ARG C C 1
ATOM 6550 O O . ARG C 1 49 ? 103.379 -13.192 -13.494 1.00 127.68 49 ARG C O 1
ATOM 6558 N N . GLU C 1 50 ? 104.528 -11.462 -14.380 1.00 127.68 50 GLU C N 1
ATOM 6559 C CA . GLU C 1 50 ? 103.495 -11.123 -15.365 1.00 127.68 50 GLU C CA 1
ATOM 6560 C C . GLU C 1 50 ? 103.777 -11.568 -16.799 1.00 127.68 50 GLU C C 1
ATOM 6561 O O . GLU C 1 50 ? 102.914 -11.423 -17.674 1.00 127.68 50 GLU C O 1
ATOM 6567 N N . GLY C 1 51 ? 104.975 -12.100 -17.038 1.00 128.80 51 GLY C N 1
ATOM 6568 C CA . GLY C 1 51 ? 105.330 -12.565 -18.367 1.00 128.80 51 GLY C CA 1
ATOM 6569 C C . GLY C 1 51 ? 106.667 -12.031 -18.831 1.00 128.80 51 GLY C C 1
ATOM 6570 O O . GLY C 1 51 ? 107.301 -12.613 -19.710 1.00 128.80 51 GLY C O 1
ATOM 6571 N N . ALA C 1 52 ? 107.097 -10.920 -18.244 1.00 101.46 52 ALA C N 1
ATOM 6572 C CA . ALA C 1 52 ? 108.363 -10.319 -18.619 1.00 101.46 52 ALA C CA 1
ATOM 6573 C C . ALA C 1 52 ? 109.398 -11.397 -18.910 1.00 101.46 52 ALA C C 1
ATOM 6574 O O . ALA C 1 52 ? 109.599 -12.314 -18.123 1.00 101.46 52 ALA C O 1
ATOM 6576 N N . SER C 1 53 ? 110.044 -11.283 -20.060 1.00 101.46 53 SER C N 1
ATOM 6577 C CA . SER C 1 53 ? 111.055 -12.239 -20.470 1.00 101.46 53 SER C CA 1
ATOM 6578 C C . SER C 1 53 ? 112.476 -11.743 -20.184 1.00 101.46 53 SER C C 1
ATOM 6579 O O . SER C 1 53 ? 113.440 -12.475 -20.387 1.00 101.46 53 SER C O 1
ATOM 6582 N N . LEU C 1 54 ? 112.604 -10.501 -19.715 1.00 101.46 54 LEU C N 1
ATOM 6583 C CA . LEU C 1 54 ? 113.912 -9.925 -19.388 1.00 101.46 54 LEU C CA 1
ATOM 6584 C C . LEU C 1 54 ? 113.867 -8.506 -18.843 1.00 101.46 54 LEU C C 1
ATOM 6585 O O . LEU C 1 54 ? 113.520 -7.568 -19.562 1.00 101.46 54 LEU C O 1
ATOM 6590 N N . PHE C 1 55 ? 114.269 -8.355 -17.587 1.00 101.46 55 PHE C N 1
ATOM 6591 C CA . PHE C 1 55 ? 114.278 -7.063 -16.922 1.00 101.46 55 PHE C CA 1
ATOM 6592 C C . PHE C 1 55 ? 115.685 -6.491 -16.892 1.00 101.46 55 PHE C C 1
ATOM 6593 O O . PHE C 1 55 ? 116.498 -6.911 -16.083 1.00 101.46 55 PHE C O 1
ATOM 6601 N N . THR C 1 56 ? 115.976 -5.533 -17.761 1.00 101.46 56 THR C N 1
ATOM 6602 C CA . THR C 1 56 ? 117.309 -4.930 -17.807 1.00 101.46 56 THR C CA 1
ATOM 6603 C C . THR C 1 56 ? 117.252 -3.511 -17.274 1.00 101.46 56 THR C C 1
ATOM 6604 O O . THR C 1 56 ? 116.539 -2.686 -17.828 1.00 101.46 56 THR C O 1
ATOM 6608 N N . VAL C 1 57 ? 117.995 -3.198 -16.222 1.00 101.46 57 VAL C N 1
ATOM 6609 C CA . VAL C 1 57 ? 117.939 -1.836 -15.703 1.00 101.46 57 VAL C CA 1
ATOM 6610 C C . VAL C 1 57 ? 119.242 -1.109 -15.802 1.00 101.46 57 VAL C C 1
ATOM 6611 O O . VAL C 1 57 ? 120.313 -1.666 -15.581 1.00 101.46 57 VAL C O 1
ATOM 6615 N N . ILE C 1 58 ? 119.140 0.161 -16.131 1.00 101.46 58 ILE C N 1
ATOM 6616 C CA . ILE C 1 58 ? 120.317 0.979 -16.244 1.00 101.46 58 ILE C CA 1
ATOM 6617 C C . ILE C 1 58 ? 120.230 2.021 -15.159 1.00 101.46 58 ILE C C 1
ATOM 6618 O O . ILE C 1 58 ? 119.406 2.931 -15.233 1.00 101.46 58 ILE C O 1
ATOM 6623 N N . TYR C 1 59 ? 121.075 1.888 -14.144 1.00 101.46 59 TYR C N 1
ATOM 6624 C CA . TYR C 1 59 ? 121.049 2.831 -13.040 1.00 101.46 59 TYR C CA 1
ATOM 6625 C C . TYR C 1 59 ? 121.791 4.129 -13.319 1.00 101.46 59 TYR C C 1
ATOM 6626 O O . TYR C 1 59 ? 122.867 4.141 -13.927 1.00 101.46 59 TYR C O 1
ATOM 6635 N N . GLY C 1 60 ? 121.187 5.220 -12.864 1.00 101.46 60 GLY C N 1
ATOM 6636 C CA . GLY C 1 60 ? 121.772 6.528 -13.040 1.00 101.46 60 GLY C CA 1
ATOM 6637 C C . GLY C 1 60 ? 122.089 7.136 -11.689 1.00 101.46 60 GLY C C 1
ATOM 6638 O O . GLY C 1 60 ? 121.189 7.521 -10.931 1.00 101.46 60 GLY C O 1
ATOM 6639 N N . ASP C 1 61 ? 123.382 7.208 -11.387 1.00 128.80 61 ASP C N 1
ATOM 6640 C CA . ASP C 1 61 ? 123.865 7.777 -10.129 1.00 128.80 61 ASP C CA 1
ATOM 6641 C C . ASP C 1 61 ? 124.215 9.239 -10.358 1.00 128.80 61 ASP C C 1
ATOM 6642 O O . ASP C 1 61 ? 124.894 9.585 -11.336 1.00 128.80 61 ASP C O 1
ATOM 6647 N N . GLN C 1 62 ? 123.755 10.092 -9.453 1.00 127.68 62 GLN C N 1
ATOM 6648 C CA . GLN C 1 62 ? 124.020 11.514 -9.571 1.00 127.68 62 GLN C CA 1
ATOM 6649 C C . GLN C 1 62 ? 125.413 11.823 -9.029 1.00 127.68 62 GLN C C 1
ATOM 6650 O O . GLN C 1 62 ? 126.130 12.683 -9.552 1.00 127.68 62 GLN C O 1
ATOM 6656 N N . GLU C 1 63 ? 125.799 11.109 -7.982 1.00 127.68 63 GLU C N 1
ATOM 6657 C CA . GLU C 1 63 ? 127.106 11.307 -7.393 1.00 127.68 63 GLU C CA 1
ATOM 6658 C C . GLU C 1 63 ? 128.131 11.068 -8.487 1.00 127.68 63 GLU C C 1
ATOM 6659 O O . GLU C 1 63 ? 129.192 11.683 -8.494 1.00 127.68 63 GLU C O 1
ATOM 6665 N N . LEU C 1 64 ? 127.801 10.177 -9.417 1.00 127.68 64 LEU C N 1
ATOM 6666 C CA . LEU C 1 64 ? 128.701 9.866 -10.517 1.00 127.68 64 LEU C CA 1
ATOM 6667 C C . LEU C 1 64 ? 128.885 11.093 -11.394 1.00 127.68 64 LEU C C 1
ATOM 6668 O O . LEU C 1 64 ? 130.013 11.466 -11.728 1.00 127.68 64 LEU C O 1
ATOM 6673 N N . ALA C 1 65 ? 127.781 11.726 -11.766 1.00 127.68 65 ALA C N 1
ATOM 6674 C CA . ALA C 1 65 ? 127.872 12.916 -12.590 1.00 127.68 65 ALA C CA 1
ATOM 6675 C C . ALA C 1 65 ? 128.445 14.045 -11.737 1.00 127.68 65 ALA C C 1
ATOM 6676 O O . ALA C 1 65 ? 129.201 14.885 -12.224 1.00 127.68 65 ALA C O 1
ATOM 6678 N N . ARG C 1 66 ? 128.095 14.045 -10.455 1.00 127.68 66 ARG C N 1
ATOM 6679 C CA . ARG C 1 66 ? 128.569 15.071 -9.537 1.00 127.68 66 ARG C CA 1
ATOM 6680 C C . ARG C 1 66 ? 130.099 15.092 -9.551 1.00 127.68 66 ARG C C 1
ATOM 6681 O O . ARG C 1 66 ? 130.712 16.158 -9.614 1.00 127.68 66 ARG C O 1
ATOM 6689 N N . LYS C 1 67 ? 130.714 13.912 -9.520 1.00 127.68 67 LYS C N 1
ATOM 6690 C CA . LYS C 1 67 ? 132.173 13.830 -9.533 1.00 127.68 67 LYS C CA 1
ATOM 6691 C C . LYS C 1 67 ? 132.712 14.113 -10.911 1.00 127.68 67 LYS C C 1
ATOM 6692 O O . LYS C 1 67 ? 133.881 14.450 -11.054 1.00 127.68 67 LYS C O 1
ATOM 6698 N N . ARG C 1 68 ? 131.863 13.985 -11.927 1.00 127.68 68 ARG C N 1
ATOM 6699 C CA . ARG C 1 68 ? 132.293 14.255 -13.299 1.00 127.68 68 ARG C CA 1
ATOM 6700 C C . ARG C 1 68 ? 132.555 15.741 -13.477 1.00 127.68 68 ARG C C 1
ATOM 6701 O O . ARG C 1 68 ? 133.685 16.161 -13.698 1.00 127.68 68 ARG C O 1
ATOM 6709 N N . LEU C 1 69 ? 131.490 16.524 -13.375 1.00 127.68 69 LEU C N 1
ATOM 6710 C CA . LEU C 1 69 ? 131.556 17.969 -13.521 1.00 127.68 69 LEU C CA 1
ATOM 6711 C C . LEU C 1 69 ? 132.695 18.597 -12.732 1.00 127.68 69 LEU C C 1
ATOM 6712 O O . LEU C 1 69 ? 133.384 19.488 -13.224 1.00 127.68 69 LEU C O 1
ATOM 6717 N N . ALA C 1 70 ? 132.893 18.129 -11.508 1.00 127.68 70 ALA C N 1
ATOM 6718 C CA . ALA C 1 70 ? 133.920 18.683 -10.643 1.00 127.68 70 ALA C CA 1
ATOM 6719 C C . ALA C 1 70 ? 135.354 18.247 -10.933 1.00 127.68 70 ALA C C 1
ATOM 6720 O O . ALA C 1 70 ? 136.300 18.936 -10.530 1.00 127.68 70 ALA C O 1
ATOM 6722 N N . LEU C 1 71 ? 135.530 17.130 -11.639 1.00 128.80 71 LEU C N 1
ATOM 6723 C CA . LEU C 1 71 ? 136.882 16.618 -11.911 1.00 128.80 71 LEU C CA 1
ATOM 6724 C C . LEU C 1 71 ? 137.237 16.416 -13.383 1.00 128.80 71 LEU C C 1
ATOM 6725 O O . LEU C 1 71 ? 138.416 16.470 -13.768 1.00 128.80 71 LEU C O 1
ATOM 6730 N N . ALA C 1 72 ? 136.215 16.194 -14.202 1.00 128.80 72 ALA C N 1
ATOM 6731 C CA . ALA C 1 72 ? 136.409 15.984 -15.630 1.00 128.80 72 ALA C CA 1
ATOM 6732 C C . ALA C 1 72 ? 136.995 17.221 -16.283 1.00 128.80 72 ALA C C 1
ATOM 6733 O O . ALA C 1 72 ? 136.795 18.344 -15.809 1.00 128.80 72 ALA C O 1
ATOM 6735 N N . PRO C 1 73 ? 137.746 17.033 -17.374 1.00 128.80 73 PRO C N 1
ATOM 6736 C CA . PRO C 1 73 ? 138.335 18.187 -18.062 1.00 128.80 73 PRO C CA 1
ATOM 6737 C C . PRO C 1 73 ? 137.282 18.919 -18.931 1.00 128.80 73 PRO C C 1
ATOM 6738 O O . PRO C 1 73 ? 136.400 18.275 -19.553 1.00 128.80 73 PRO C O 1
ATOM 6742 N N . GLU C 1 74 ? 137.365 20.256 -18.954 1.00 128.80 74 GLU C N 1
ATOM 6743 C CA . GLU C 1 74 ? 136.440 21.076 -19.754 1.00 128.80 74 GLU C CA 1
ATOM 6744 C C . GLU C 1 74 ? 136.650 20.722 -21.232 1.00 128.80 74 GLU C C 1
ATOM 6745 O O . GLU C 1 74 ? 137.648 20.067 -21.588 1.00 128.80 74 GLU C O 1
ATOM 6751 N N . GLU C 1 75 ? 135.726 21.163 -22.091 1.00 128.80 75 GLU C N 1
ATOM 6752 C CA . GLU C 1 75 ? 135.828 20.886 -23.530 1.00 128.80 75 GLU C CA 1
ATOM 6753 C C . GLU C 1 75 ? 135.916 19.358 -23.710 1.00 128.80 75 GLU C C 1
ATOM 6754 O O . GLU C 1 75 ? 136.317 18.857 -24.768 1.00 128.80 75 GLU C O 1
ATOM 6760 N N . GLY C 1 76 ? 135.529 18.639 -22.653 1.00 128.80 76 GLY C N 1
ATOM 6761 C CA . GLY C 1 76 ? 135.548 17.193 -22.658 1.00 128.80 76 GLY C CA 1
ATOM 6762 C C . GLY C 1 76 ? 134.204 16.668 -22.213 1.00 128.80 76 GLY C C 1
ATOM 6763 O O . GLY C 1 76 ? 133.865 15.518 -22.463 1.00 128.80 76 GLY C O 1
ATOM 6764 N N . LEU C 1 77 ? 133.429 17.512 -21.549 1.00 128.80 77 LEU C N 1
ATOM 6765 C CA . LEU C 1 77 ? 132.109 17.099 -21.083 1.00 128.80 77 LEU C CA 1
ATOM 6766 C C . LEU C 1 77 ? 131.161 16.833 -22.258 1.00 128.80 77 LEU C C 1
ATOM 6767 O O . LEU C 1 77 ? 130.177 16.101 -22.122 1.00 128.80 77 LEU C O 1
ATOM 6772 N N . ASP C 1 78 ? 131.472 17.429 -23.407 1.00 128.80 78 ASP C N 1
ATOM 6773 C CA . ASP C 1 78 ? 130.642 17.303 -24.603 1.00 128.80 78 ASP C CA 1
ATOM 6774 C C . ASP C 1 78 ? 130.396 15.858 -25.037 1.00 128.80 78 ASP C C 1
ATOM 6775 O O . ASP C 1 78 ? 129.851 15.617 -26.121 1.00 128.80 78 ASP C O 1
ATOM 6780 N N . LYS C 1 79 ? 130.786 14.905 -24.186 1.00 128.80 79 LYS C N 1
ATOM 6781 C CA . LYS C 1 79 ? 130.604 13.474 -24.468 1.00 128.80 79 LYS C CA 1
ATOM 6782 C C . LYS C 1 79 ? 129.267 12.930 -23.991 1.00 128.80 79 LYS C C 1
ATOM 6783 O O . LYS C 1 79 ? 128.766 13.284 -22.916 1.00 128.80 79 LYS C O 1
ATOM 6789 N N . ALA C 1 80 ? 128.702 12.042 -24.798 1.00 128.80 80 ALA C N 1
ATOM 6790 C CA . ALA C 1 80 ? 127.421 11.451 -24.470 1.00 128.80 80 ALA C CA 1
ATOM 6791 C C . ALA C 1 80 ? 127.378 9.941 -24.695 1.00 128.80 80 ALA C C 1
ATOM 6792 O O . ALA C 1 80 ? 128.120 9.396 -25.525 1.00 128.80 80 ALA C O 1
ATOM 6794 N N . PRO C 1 81 ? 126.523 9.241 -23.925 1.00 128.80 81 PRO C N 1
ATOM 6795 C CA . PRO C 1 81 ? 126.343 7.785 -24.014 1.00 128.80 81 PRO C CA 1
ATOM 6796 C C . PRO C 1 81 ? 125.507 7.497 -25.256 1.00 128.80 81 PRO C C 1
ATOM 6797 O O . PRO C 1 81 ? 124.429 6.899 -25.173 1.00 128.80 81 PRO C O 1
ATOM 6801 N N . ALA C 1 82 ? 126.008 7.954 -26.402 1.00 127.68 82 ALA C N 1
ATOM 6802 C CA . ALA C 1 82 ? 125.328 7.783 -27.678 1.00 127.68 82 ALA C CA 1
ATOM 6803 C C . ALA C 1 82 ? 124.958 6.332 -27.887 1.00 127.68 82 ALA C C 1
ATOM 6804 O O . ALA C 1 82 ? 123.776 5.995 -28.013 1.00 127.68 82 ALA C O 1
ATOM 6806 N N . TRP C 1 83 ? 125.979 5.482 -27.919 1.00 127.68 83 TRP C N 1
ATOM 6807 C CA . TRP C 1 83 ? 125.785 4.059 -28.123 1.00 127.68 83 TRP C CA 1
ATOM 6808 C C . TRP C 1 83 ? 124.658 3.493 -27.276 1.00 127.68 83 TRP C C 1
ATOM 6809 O O . TRP C 1 83 ? 123.779 2.806 -27.792 1.00 127.68 83 TRP C O 1
ATOM 6820 N N . LEU C 1 84 ? 124.680 3.781 -25.978 1.00 127.68 84 LEU C N 1
ATOM 6821 C CA . LEU C 1 84 ? 123.651 3.278 -25.075 1.00 127.68 84 LEU C CA 1
ATOM 6822 C C . LEU C 1 84 ? 122.255 3.701 -25.514 1.00 127.68 84 LEU C C 1
ATOM 6823 O O . LEU C 1 84 ? 121.379 2.867 -25.775 1.00 127.68 84 LEU C O 1
ATOM 6828 N N . TYR C 1 85 ? 122.055 5.009 -25.586 1.00 127.68 85 TYR C N 1
ATOM 6829 C CA . TYR C 1 85 ? 120.772 5.562 -25.977 1.00 127.68 85 TYR C CA 1
ATOM 6830 C C . TYR C 1 85 ? 120.318 5.064 -27.347 1.00 127.68 85 TYR C C 1
ATOM 6831 O O . TYR C 1 85 ? 119.220 4.519 -27.482 1.00 127.68 85 TYR C O 1
ATOM 6840 N N . GLU C 1 86 ? 121.164 5.244 -28.357 1.00 127.68 86 GLU C N 1
ATOM 6841 C CA . GLU C 1 86 ? 120.829 4.794 -29.702 1.00 127.68 86 GLU C CA 1
ATOM 6842 C C . GLU C 1 86 ? 120.441 3.318 -29.690 1.00 127.68 86 GLU C C 1
ATOM 6843 O O . GLU C 1 86 ? 119.689 2.854 -30.553 1.00 127.68 86 GLU C O 1
ATOM 6849 N N . GLY C 1 87 ? 120.965 2.585 -28.711 1.00 127.68 87 GLY C N 1
ATOM 6850 C CA . GLY C 1 87 ? 120.657 1.172 -28.595 1.00 127.68 87 GLY C CA 1
ATOM 6851 C C . GLY C 1 87 ? 119.282 1.004 -27.982 1.00 127.68 87 GLY C C 1
ATOM 6852 O O . GLY C 1 87 ? 118.478 0.196 -28.447 1.00 127.68 87 GLY C O 1
ATOM 6853 N N . MET C 1 88 ? 119.007 1.777 -26.938 1.00 127.68 88 MET C N 1
ATOM 6854 C CA . MET C 1 88 ? 117.717 1.710 -26.268 1.00 127.68 88 MET C CA 1
ATOM 6855 C C . MET C 1 88 ? 116.617 1.986 -27.271 1.00 127.68 88 MET C C 1
ATOM 6856 O O . MET C 1 88 ? 115.511 1.458 -27.172 1.00 127.68 88 MET C O 1
ATOM 6861 N N . ALA C 1 89 ? 116.930 2.827 -28.242 1.00 127.68 89 ALA C N 1
ATOM 6862 C CA . ALA C 1 89 ? 115.971 3.148 -29.271 1.00 127.68 89 ALA C CA 1
ATOM 6863 C C . ALA C 1 89 ? 115.612 1.856 -29.986 1.00 127.68 89 ALA C C 1
ATOM 6864 O O . ALA C 1 89 ? 114.479 1.381 -29.895 1.00 127.68 89 ALA C O 1
ATOM 6866 N N . ARG C 1 90 ? 116.596 1.288 -30.683 1.00 127.68 90 ARG C N 1
ATOM 6867 C CA . ARG C 1 90 ? 116.406 0.045 -31.433 1.00 127.68 90 ARG C CA 1
ATOM 6868 C C . ARG C 1 90 ? 115.513 -0.884 -30.620 1.00 127.68 90 ARG C C 1
ATOM 6869 O O . ARG C 1 90 ? 114.474 -1.344 -31.092 1.00 127.68 90 ARG C O 1
ATOM 6877 N N . ALA C 1 91 ? 115.926 -1.136 -29.385 1.00 127.68 91 ALA C N 1
ATOM 6878 C CA . ALA C 1 91 ? 115.190 -2.009 -28.484 1.00 127.68 91 ALA C CA 1
ATOM 6879 C C . ALA C 1 91 ? 113.714 -1.651 -28.450 1.00 127.68 91 ALA C C 1
ATOM 6880 O O . ALA C 1 91 ? 112.844 -2.522 -28.531 1.00 127.68 91 ALA C O 1
ATOM 6882 N N . PHE C 1 92 ? 113.447 -0.358 -28.323 1.00 127.68 92 PHE C N 1
ATOM 6883 C CA . PHE C 1 92 ? 112.084 0.131 -28.265 1.00 127.68 92 PHE C CA 1
ATOM 6884 C C . PHE C 1 92 ? 111.340 -0.176 -29.554 1.00 127.68 92 PHE C C 1
ATOM 6885 O O . PHE C 1 92 ? 110.269 -0.787 -29.535 1.00 127.68 92 PHE C O 1
ATOM 6893 N N . ARG C 1 93 ? 111.908 0.247 -30.676 1.00 127.68 93 ARG C N 1
ATOM 6894 C CA . ARG C 1 93 ? 111.276 0.019 -31.971 1.00 127.68 93 ARG C CA 1
ATOM 6895 C C . ARG C 1 93 ? 111.004 -1.475 -32.236 1.00 127.68 93 ARG C C 1
ATOM 6896 O O . ARG C 1 93 ? 110.009 -1.828 -32.891 1.00 127.68 93 ARG C O 1
ATOM 6904 N N . GLU C 1 94 ? 111.884 -2.340 -31.722 1.00 127.68 94 GLU C N 1
ATOM 6905 C CA . GLU C 1 94 ? 111.752 -3.789 -31.892 1.00 127.68 94 GLU C CA 1
ATOM 6906 C C . GLU C 1 94 ? 110.695 -4.431 -30.966 1.00 127.68 94 GLU C C 1
ATOM 6907 O O . GLU C 1 94 ? 110.482 -5.645 -31.004 1.00 127.68 94 GLU C O 1
ATOM 6913 N N . GLY C 1 95 ? 110.044 -3.623 -30.131 1.00 127.68 95 GLY C N 1
ATOM 6914 C CA . GLY C 1 95 ? 109.012 -4.150 -29.246 1.00 127.68 95 GLY C CA 1
ATOM 6915 C C . GLY C 1 95 ? 109.242 -4.121 -27.734 1.00 127.68 95 GLY C C 1
ATOM 6916 O O . GLY C 1 95 ? 108.321 -4.424 -26.960 1.00 127.68 95 GLY C O 1
ATOM 6917 N N . ALA C 1 96 ? 110.449 -3.754 -27.304 1.00 128.80 96 ALA C N 1
ATOM 6918 C CA . ALA C 1 96 ? 110.789 -3.709 -25.881 1.00 128.80 96 ALA C CA 1
ATOM 6919 C C . ALA C 1 96 ? 110.092 -2.605 -25.084 1.00 128.80 96 ALA C C 1
ATOM 6920 O O . ALA C 1 96 ? 110.243 -1.424 -25.392 1.00 128.80 96 ALA C O 1
ATOM 6922 N N . ALA C 1 97 ? 109.345 -2.998 -24.051 1.00 101.46 97 ALA C N 1
ATOM 6923 C CA . ALA C 1 97 ? 108.627 -2.052 -23.196 1.00 101.46 97 ALA C CA 1
ATOM 6924 C C . ALA C 1 97 ? 109.639 -1.156 -22.517 1.00 101.46 97 ALA C C 1
ATOM 6925 O O . ALA C 1 97 ? 110.832 -1.448 -22.555 1.00 101.46 97 ALA C O 1
ATOM 6927 N N . ARG C 1 98 ? 109.174 -0.069 -21.901 1.00 101.46 98 ARG C N 1
ATOM 6928 C CA . ARG C 1 98 ? 110.086 0.853 -21.222 1.00 101.46 98 ARG C CA 1
ATOM 6929 C C . ARG C 1 98 ? 109.572 1.454 -19.930 1.00 101.46 98 ARG C C 1
ATOM 6930 O O . ARG C 1 98 ? 108.872 2.463 -19.938 1.00 101.46 98 ARG C O 1
ATOM 6938 N N . LEU C 1 99 ? 109.940 0.825 -18.822 1.00 101.46 99 LEU C N 1
ATOM 6939 C CA . LEU C 1 99 ? 109.571 1.288 -17.499 1.00 101.46 99 LEU C CA 1
ATOM 6940 C C . LEU C 1 99 ? 110.612 2.328 -17.161 1.00 101.46 99 LEU C C 1
ATOM 6941 O O . LEU C 1 99 ? 111.666 2.382 -17.781 1.00 101.46 99 LEU C O 1
ATOM 6946 N N . ALA C 1 100 ? 110.323 3.161 -16.181 1.00 101.46 100 ALA C N 1
ATOM 6947 C CA . ALA C 1 100 ? 111.265 4.188 -15.788 1.00 101.46 100 ALA C CA 1
ATOM 6948 C C . ALA C 1 100 ? 110.875 4.706 -14.421 1.00 101.46 100 ALA C C 1
ATOM 6949 O O . ALA C 1 100 ? 109.788 5.253 -14.226 1.00 101.46 100 ALA C O 1
ATOM 6951 N N . VAL C 1 101 ? 111.765 4.511 -13.465 1.00 101.46 101 VAL C N 1
ATOM 6952 C CA . VAL C 1 101 ? 111.521 4.956 -12.110 1.00 101.46 101 VAL C CA 1
ATOM 6953 C C . VAL C 1 101 ? 112.003 6.388 -11.981 1.00 101.46 101 VAL C C 1
ATOM 6954 O O . VAL C 1 101 ? 113.131 6.706 -12.377 1.00 101.46 101 VAL C O 1
ATOM 6958 N N . SER C 1 102 ? 111.143 7.256 -11.451 1.00 101.46 102 SER C N 1
ATOM 6959 C CA . SER C 1 102 ? 111.506 8.661 -11.284 1.00 101.46 102 SER C CA 1
ATOM 6960 C C . SER C 1 102 ? 111.434 9.091 -9.826 1.00 101.46 102 SER C C 1
ATOM 6961 O O . SER C 1 102 ? 110.719 8.499 -9.012 1.00 101.46 102 SER C O 1
ATOM 6964 N N . GLY C 1 103 ? 112.188 10.137 -9.516 1.00 128.80 103 GLY C N 1
ATOM 6965 C CA . GLY C 1 103 ? 112.249 10.651 -8.165 1.00 128.80 103 GLY C CA 1
ATOM 6966 C C . GLY C 1 103 ? 113.681 11.090 -7.967 1.00 128.80 103 GLY C C 1
ATOM 6967 O O . GLY C 1 103 ? 114.513 10.333 -7.458 1.00 128.80 103 GLY C O 1
ATOM 6968 N N . SER C 1 104 ? 113.972 12.315 -8.388 1.00 128.80 104 SER C N 1
ATOM 6969 C CA . SER C 1 104 ? 115.315 12.840 -8.259 1.00 128.80 104 SER C CA 1
ATOM 6970 C C . SER C 1 104 ? 115.399 13.972 -7.240 1.00 128.80 104 SER C C 1
ATOM 6971 O O . SER C 1 104 ? 114.387 14.583 -6.875 1.00 128.80 104 SER C O 1
ATOM 6974 N N . ASP C 1 105 ? 116.621 14.222 -6.779 1.00 128.80 105 ASP C N 1
ATOM 6975 C CA . ASP C 1 105 ? 116.922 15.265 -5.803 1.00 128.80 105 ASP C CA 1
ATOM 6976 C C . ASP C 1 105 ? 117.316 16.524 -6.568 1.00 128.80 105 ASP C C 1
ATOM 6977 O O . ASP C 1 105 ? 118.403 16.600 -7.159 1.00 128.80 105 ASP C O 1
ATOM 6982 N N . PRO C 1 106 ? 116.430 17.535 -6.570 1.00 128.80 106 PRO C N 1
ATOM 6983 C CA . PRO C 1 106 ? 116.712 18.788 -7.280 1.00 128.80 106 PRO C CA 1
ATOM 6984 C C . PRO C 1 106 ? 118.054 19.411 -6.893 1.00 128.80 106 PRO C C 1
ATOM 6985 O O . PRO C 1 106 ? 118.804 19.889 -7.749 1.00 128.80 106 PRO C O 1
ATOM 6989 N N . LYS C 1 107 ? 118.356 19.368 -5.601 1.00 128.80 107 LYS C N 1
ATOM 6990 C CA . LYS C 1 107 ? 119.582 19.951 -5.079 1.00 128.80 107 LYS C CA 1
ATOM 6991 C C . LYS C 1 107 ? 120.828 19.051 -5.099 1.00 128.80 107 LYS C C 1
ATOM 6992 O O . LYS C 1 107 ? 121.639 19.081 -4.162 1.00 128.80 107 LYS C O 1
ATOM 6998 N N . ALA C 1 108 ? 120.990 18.270 -6.166 1.00 128.80 108 ALA C N 1
ATOM 6999 C CA . ALA C 1 108 ? 122.147 17.381 -6.295 1.00 128.80 108 ALA C CA 1
ATOM 7000 C C . ALA C 1 108 ? 123.258 18.119 -7.039 1.00 128.80 108 ALA C C 1
ATOM 7001 O O . ALA C 1 108 ? 124.453 17.958 -6.761 1.00 128.80 108 ALA C O 1
ATOM 7003 N N . LEU C 1 109 ? 122.849 18.943 -7.987 1.00 128.80 109 LEU C N 1
ATOM 7004 C CA . LEU C 1 109 ? 123.798 19.700 -8.773 1.00 128.80 109 LEU C CA 1
ATOM 7005 C C . LEU C 1 109 ? 124.017 21.086 -8.159 1.00 128.80 109 LEU C C 1
ATOM 7006 O O . LEU C 1 109 ? 124.561 21.999 -8.800 1.00 128.80 109 LEU C O 1
ATOM 7011 N N . GLU C 1 110 ? 123.602 21.236 -6.905 1.00 128.80 110 GLU C N 1
ATOM 7012 C CA . GLU C 1 110 ? 123.758 22.506 -6.217 1.00 128.80 110 GLU C CA 1
ATOM 7013 C C . GLU C 1 110 ? 125.221 22.715 -5.844 1.00 128.80 110 GLU C C 1
ATOM 7014 O O . GLU C 1 110 ? 125.913 21.775 -5.453 1.00 128.80 110 GLU C O 1
ATOM 7020 N N . GLY C 1 111 ? 125.683 23.955 -5.977 1.00 128.80 111 GLY C N 1
ATOM 7021 C CA . GLY C 1 111 ? 127.058 24.285 -5.642 1.00 128.80 111 GLY C CA 1
ATOM 7022 C C . GLY C 1 111 ? 128.036 24.043 -6.777 1.00 128.80 111 GLY C C 1
ATOM 7023 O O . GLY C 1 111 ? 129.262 24.078 -6.582 1.00 128.80 111 GLY C O 1
ATOM 7024 N N . LEU C 1 112 ? 127.495 23.812 -7.971 1.00 128.80 112 LEU C N 1
ATOM 7025 C CA . LEU C 1 112 ? 128.313 23.543 -9.149 1.00 128.80 112 LEU C CA 1
ATOM 7026 C C . LEU C 1 112 ? 128.029 24.531 -10.278 1.00 128.80 112 LEU C C 1
ATOM 7027 O O . LEU C 1 112 ? 126.864 24.839 -10.560 1.00 128.80 112 LEU C O 1
ATOM 7032 N N . PRO C 1 113 ? 129.098 25.035 -10.939 1.00 128.80 113 PRO C N 1
ATOM 7033 C CA . PRO C 1 113 ? 128.997 25.997 -12.052 1.00 128.80 113 PRO C CA 1
ATOM 7034 C C . PRO C 1 113 ? 127.991 25.591 -13.154 1.00 128.80 113 PRO C C 1
ATOM 7035 O O . PRO C 1 113 ? 128.270 24.723 -13.990 1.00 128.80 113 PRO C O 1
ATOM 7039 N N . PRO C 1 114 ? 126.802 26.234 -13.156 1.00 127.68 114 PRO C N 1
ATOM 7040 C CA . PRO C 1 114 ? 125.671 26.038 -14.080 1.00 127.68 114 PRO C CA 1
ATOM 7041 C C . PRO C 1 114 ? 126.056 26.144 -15.546 1.00 127.68 114 PRO C C 1
ATOM 7042 O O . PRO C 1 114 ? 125.326 25.666 -16.425 1.00 127.68 114 PRO C O 1
ATOM 7046 N N . GLU C 1 115 ? 127.196 26.786 -15.797 1.00 127.68 115 GLU C N 1
ATOM 7047 C CA . GLU C 1 115 ? 127.692 26.972 -17.152 1.00 127.68 115 GLU C CA 1
ATOM 7048 C C . GLU C 1 115 ? 128.023 25.604 -17.735 1.00 127.68 115 GLU C C 1
ATOM 7049 O O . GLU C 1 115 ? 127.671 25.297 -18.884 1.00 127.68 115 GLU C O 1
ATOM 7055 N N . LYS C 1 116 ? 128.687 24.783 -16.922 1.00 127.68 116 LYS C N 1
ATOM 7056 C CA . LYS C 1 116 ? 129.086 23.431 -17.314 1.00 127.68 116 LYS C CA 1
ATOM 7057 C C . LYS C 1 116 ? 127.886 22.468 -17.369 1.00 127.68 116 LYS C C 1
ATOM 7058 O O . LYS C 1 116 ? 127.622 21.848 -18.398 1.00 127.68 116 LYS C O 1
ATOM 7064 N N . VAL C 1 117 ? 127.168 22.359 -16.254 1.00 127.68 117 VAL C N 1
ATOM 7065 C CA . VAL C 1 117 ? 126.011 21.476 -16.148 1.00 127.68 117 VAL C CA 1
ATOM 7066 C C . VAL C 1 117 ? 125.166 21.521 -17.401 1.00 127.68 117 VAL C C 1
ATOM 7067 O O . VAL C 1 117 ? 124.611 20.506 -17.824 1.00 127.68 117 VAL C O 1
ATOM 7071 N N . GLY C 1 118 ? 125.043 22.717 -17.965 1.00 127.68 118 GLY C N 1
ATOM 7072 C CA . GLY C 1 118 ? 124.277 22.875 -19.179 1.00 127.68 118 GLY C CA 1
ATOM 7073 C C . GLY C 1 118 ? 125.061 22.206 -20.288 1.00 127.68 118 GLY C C 1
ATOM 7074 O O . GLY C 1 118 ? 124.546 21.312 -20.967 1.00 127.68 118 GLY C O 1
ATOM 7075 N N . ARG C 1 119 ? 126.316 22.625 -20.445 1.00 127.68 119 ARG C N 1
ATOM 7076 C CA . ARG C 1 119 ? 127.216 22.091 -21.472 1.00 127.68 119 ARG C CA 1
ATOM 7077 C C . ARG C 1 119 ? 127.196 20.554 -21.525 1.00 127.68 119 ARG C C 1
ATOM 7078 O O . ARG C 1 119 ? 127.462 19.956 -22.577 1.00 127.68 119 ARG C O 1
ATOM 7086 N N . ALA C 1 120 ? 126.860 19.926 -20.396 1.00 127.68 120 ALA C N 1
ATOM 7087 C CA . ALA C 1 120 ? 126.808 18.464 -20.291 1.00 127.68 120 ALA C CA 1
ATOM 7088 C C . ALA C 1 120 ? 125.451 17.884 -20.652 1.00 127.68 120 ALA C C 1
ATOM 7089 O O . ALA C 1 120 ? 125.374 16.869 -21.343 1.00 127.68 120 ALA C O 1
ATOM 7091 N N . GLN C 1 121 ? 124.386 18.522 -20.176 1.00 127.68 121 GLN C N 1
ATOM 7092 C CA . GLN C 1 121 ? 123.030 18.059 -20.447 1.00 127.68 121 GLN C CA 1
ATOM 7093 C C . GLN C 1 121 ? 122.616 18.382 -21.889 1.00 127.68 121 GLN C C 1
ATOM 7094 O O . GLN C 1 121 ? 121.842 17.644 -22.519 1.00 127.68 121 GLN C O 1
ATOM 7100 N N . LYS C 1 122 ? 123.126 19.496 -22.404 1.00 127.68 122 LYS C N 1
ATOM 7101 C CA . LYS C 1 122 ? 122.820 19.902 -23.770 1.00 127.68 122 LYS C CA 1
ATOM 7102 C C . LYS C 1 122 ? 123.379 18.876 -24.743 1.00 127.68 122 LYS C C 1
ATOM 7103 O O . LYS C 1 122 ? 122.893 18.752 -25.868 1.00 127.68 122 LYS C O 1
ATOM 7109 N N . ALA C 1 123 ? 124.403 18.145 -24.301 1.00 127.68 123 ALA C N 1
ATOM 7110 C CA . ALA C 1 123 ? 125.035 17.114 -25.123 1.00 127.68 123 ALA C CA 1
ATOM 7111 C C . ALA C 1 123 ? 124.332 15.775 -24.901 1.00 127.68 123 ALA C C 1
ATOM 7112 O O . ALA C 1 123 ? 124.220 14.954 -25.813 1.00 127.68 123 ALA C O 1
ATOM 7114 N N . ASN C 1 124 ? 123.855 15.569 -23.683 1.00 127.68 124 ASN C N 1
ATOM 7115 C CA . ASN C 1 124 ? 123.169 14.343 -23.342 1.00 127.68 124 ASN C CA 1
ATOM 7116 C C . ASN C 1 124 ? 121.912 14.270 -24.185 1.00 127.68 124 ASN C C 1
ATOM 7117 O O . ASN C 1 124 ? 121.725 13.337 -24.958 1.00 127.68 124 ASN C O 1
ATOM 7122 N N . ALA C 1 125 ? 121.050 15.269 -24.041 1.00 127.68 125 ALA C N 1
ATOM 7123 C CA . ALA C 1 125 ? 119.801 15.307 -24.793 1.00 127.68 125 ALA C CA 1
ATOM 7124 C C . ALA C 1 125 ? 120.050 15.133 -26.296 1.00 127.68 125 ALA C C 1
ATOM 7125 O O . ALA C 1 125 ? 119.177 14.637 -27.027 1.00 127.68 125 ALA C O 1
ATOM 7127 N N . ARG C 1 126 ? 121.245 15.531 -26.744 1.00 127.68 126 ARG C N 1
ATOM 7128 C CA . ARG C 1 126 ? 121.620 15.432 -28.160 1.00 127.68 126 ARG C CA 1
ATOM 7129 C C . ARG C 1 126 ? 121.748 13.989 -28.647 1.00 127.68 126 ARG C C 1
ATOM 7130 O O . ARG C 1 126 ? 121.426 13.677 -29.801 1.00 127.68 126 ARG C O 1
ATOM 7138 N N . ALA C 1 127 ? 122.212 13.110 -27.771 1.00 127.68 127 ALA C N 1
ATOM 7139 C CA . ALA C 1 127 ? 122.362 11.716 -28.142 1.00 127.68 127 ALA C CA 1
ATOM 7140 C C . ALA C 1 127 ? 121.089 10.938 -27.808 1.00 127.68 127 ALA C C 1
ATOM 7141 O O . ALA C 1 127 ? 120.703 10.023 -28.532 1.00 127.68 127 ALA C O 1
ATOM 7143 N N . TYR C 1 128 ? 120.431 11.322 -26.720 1.00 127.68 128 TYR C N 1
ATOM 7144 C CA . TYR C 1 128 ? 119.225 10.640 -26.276 1.00 127.68 128 TYR C CA 1
ATOM 7145 C C . TYR C 1 128 ? 118.051 10.822 -27.222 1.00 127.68 128 TYR C C 1
ATOM 7146 O O . TYR C 1 128 ? 117.172 9.968 -27.311 1.00 127.68 128 TYR C O 1
ATOM 7155 N N . LYS C 1 129 ? 118.048 11.941 -27.928 1.00 127.68 129 LYS C N 1
ATOM 7156 C CA . LYS C 1 129 ? 116.976 12.267 -28.850 1.00 127.68 129 LYS C CA 1
ATOM 7157 C C . LYS C 1 129 ? 116.272 11.085 -29.549 1.00 127.68 129 LYS C C 1
ATOM 7158 O O . LYS C 1 129 ? 115.074 10.882 -29.358 1.00 127.68 129 LYS C O 1
ATOM 7164 N N . PRO C 1 130 ? 117.002 10.283 -30.351 1.00 127.68 130 PRO C N 1
ATOM 7165 C CA . PRO C 1 130 ? 116.338 9.165 -31.03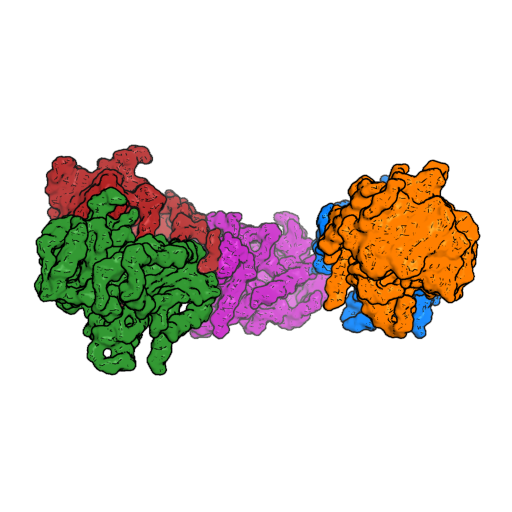3 1.00 127.68 130 PRO C CA 1
ATOM 7166 C C . PRO C 1 130 ? 115.553 8.246 -30.116 1.00 127.68 130 PRO C C 1
ATOM 7167 O O . PRO C 1 130 ? 114.602 7.586 -30.544 1.00 127.68 130 PRO C O 1
ATOM 7171 N N . ALA C 1 131 ? 115.945 8.210 -28.848 1.00 127.68 131 ALA C N 1
ATOM 7172 C CA . ALA C 1 131 ? 115.252 7.374 -27.878 1.00 127.68 131 ALA C CA 1
ATOM 7173 C C . ALA C 1 131 ? 113.952 8.079 -27.569 1.00 127.68 131 ALA C C 1
ATOM 7174 O O . ALA C 1 131 ? 112.865 7.540 -27.800 1.00 127.68 131 ALA C O 1
ATOM 7176 N N . LEU C 1 132 ? 114.086 9.298 -27.048 1.00 127.68 132 LEU C N 1
ATOM 7177 C CA . LEU C 1 132 ? 112.942 10.137 -26.703 1.00 127.68 132 LEU C CA 1
ATOM 7178 C C . LEU C 1 132 ? 111.870 9.973 -27.778 1.00 127.68 132 LEU C C 1
ATOM 7179 O O . LEU C 1 132 ? 110.737 9.600 -27.487 1.00 127.68 132 LEU C O 1
ATOM 7184 N N . GLU C 1 133 ? 112.250 10.244 -29.024 1.00 127.68 133 GLU C N 1
ATOM 7185 C CA . GLU C 1 133 ? 111.339 10.131 -30.153 1.00 127.68 133 GLU C CA 1
ATOM 7186 C C . GLU C 1 133 ? 110.561 8.825 -30.111 1.00 127.68 133 GLU C C 1
ATOM 7187 O O . GLU C 1 133 ? 109.342 8.805 -30.324 1.00 127.68 133 GLU C O 1
ATOM 7193 N N . ALA C 1 134 ? 111.277 7.735 -29.841 1.00 127.68 134 ALA C N 1
ATOM 7194 C CA . ALA C 1 134 ? 110.680 6.410 -29.778 1.00 127.68 134 ALA C CA 1
ATOM 7195 C C . ALA C 1 134 ? 109.606 6.336 -28.703 1.00 127.68 134 ALA C C 1
ATOM 7196 O O . ALA C 1 134 ? 108.626 5.609 -28.850 1.00 127.68 134 ALA C O 1
ATOM 7198 N N . ILE C 1 135 ? 109.794 7.101 -27.630 1.00 127.68 135 ILE C N 1
ATOM 7199 C CA . ILE C 1 135 ? 108.848 7.136 -26.505 1.00 127.68 135 ILE C CA 1
ATOM 7200 C C . ILE C 1 135 ? 107.759 8.211 -26.686 1.00 127.68 135 ILE C C 1
ATOM 7201 O O . ILE C 1 135 ? 106.568 7.941 -26.428 1.00 127.68 135 ILE C O 1
ATOM 7206 N N . THR C 1 136 ? 108.172 9.421 -27.107 1.00 127.68 136 THR C N 1
ATOM 7207 C CA . THR C 1 136 ? 107.247 10.551 -27.329 1.00 127.68 136 THR C CA 1
ATOM 7208 C C . THR C 1 136 ? 106.164 10.032 -28.267 1.00 127.68 136 THR C C 1
ATOM 7209 O O . THR C 1 136 ? 104.951 10.167 -28.011 1.00 127.68 136 THR C O 1
ATOM 7213 N N . GLU C 1 137 ? 106.644 9.435 -29.357 1.00 128.80 137 GLU C N 1
ATOM 7214 C CA . GLU C 1 137 ? 105.796 8.841 -30.371 1.00 128.80 137 GLU C CA 1
ATOM 7215 C C . GLU C 1 137 ? 105.598 7.399 -29.906 1.00 128.80 137 GLU C C 1
ATOM 7216 O O . GLU C 1 137 ? 106.416 6.520 -30.200 1.00 128.80 137 GLU C O 1
ATOM 7222 N N . PHE C 1 138 ? 104.522 7.181 -29.153 1.00 128.80 138 PHE C N 1
ATOM 7223 C CA . PHE C 1 138 ? 104.187 5.873 -28.611 1.00 128.80 138 PHE C CA 1
ATOM 7224 C C . PHE C 1 138 ? 104.374 4.706 -29.583 1.00 128.80 138 PHE C C 1
ATOM 7225 O O . PHE C 1 138 ? 103.510 4.447 -30.429 1.00 128.80 138 PHE C O 1
ATOM 7233 N N . VAL C 1 139 ? 105.511 4.015 -29.460 1.00 128.80 139 VAL C N 1
ATOM 7234 C CA . VAL C 1 139 ? 105.810 2.852 -30.295 1.00 128.80 139 VAL C CA 1
ATOM 7235 C C . VAL C 1 139 ? 105.692 1.613 -29.418 1.00 128.80 139 VAL C C 1
ATOM 7236 O O . VAL C 1 139 ? 105.129 0.600 -29.834 1.00 128.80 139 VAL C O 1
ATOM 7240 N N . THR C 1 140 ? 106.223 1.705 -28.201 1.00 128.80 140 THR C N 1
ATOM 7241 C CA . THR C 1 140 ? 106.139 0.612 -27.235 1.00 128.80 140 THR C CA 1
ATOM 7242 C C . THR C 1 140 ? 105.359 1.114 -26.037 1.00 128.80 140 THR C C 1
ATOM 7243 O O . THR C 1 140 ? 105.151 2.319 -25.890 1.00 128.80 140 THR C O 1
ATOM 7247 N N . ASN C 1 141 ? 104.917 0.195 -25.186 1.00 128.80 141 ASN C N 1
ATOM 7248 C CA . ASN C 1 141 ? 104.168 0.595 -24.000 1.00 128.80 141 ASN C CA 1
ATOM 7249 C C . ASN C 1 141 ? 105.151 0.966 -22.901 1.00 128.80 141 ASN C C 1
ATOM 7250 O O . ASN C 1 141 ? 105.908 0.111 -22.435 1.00 128.80 141 ASN C O 1
ATOM 7255 N N . TRP C 1 142 ? 105.155 2.243 -22.511 1.00 101.46 142 TRP C N 1
ATOM 7256 C CA . TRP C 1 142 ? 106.059 2.716 -21.467 1.00 101.46 142 TRP C CA 1
ATOM 7257 C C . TRP C 1 142 ? 105.292 3.366 -20.333 1.00 101.46 142 TRP C C 1
ATOM 7258 O O . TRP C 1 142 ? 104.125 3.712 -20.484 1.00 101.46 142 TRP C O 1
ATOM 7269 N N . THR C 1 143 ? 105.972 3.535 -19.202 1.00 101.46 143 THR C N 1
ATOM 7270 C CA . THR C 1 143 ? 105.369 4.114 -18.017 1.00 101.46 143 THR C CA 1
ATOM 7271 C C . THR C 1 143 ? 106.416 4.831 -17.199 1.00 101.46 143 THR C C 1
ATOM 7272 O O . THR C 1 143 ? 107.579 4.877 -17.576 1.00 101.46 143 THR C O 1
ATOM 7276 N N . ILE C 1 144 ? 105.983 5.407 -16.082 1.00 101.46 144 ILE C N 1
ATOM 7277 C CA . ILE C 1 144 ? 106.880 6.099 -15.178 1.00 101.46 144 ILE C CA 1
ATOM 7278 C C . ILE C 1 144 ? 106.366 5.983 -13.752 1.00 101.46 144 ILE C C 1
ATOM 7279 O O . ILE C 1 144 ? 105.387 6.641 -13.374 1.00 101.46 144 ILE C O 1
ATOM 7284 N N . VAL C 1 145 ? 106.999 5.120 -12.967 1.00 101.46 145 VAL C N 1
ATOM 7285 C CA . VAL C 1 145 ? 106.595 4.998 -11.585 1.00 101.46 145 VAL C CA 1
ATOM 7286 C C . VAL C 1 145 ? 107.646 5.742 -10.817 1.00 101.46 145 VAL C C 1
ATOM 7287 O O . VAL C 1 145 ? 108.795 5.845 -11.254 1.00 101.46 145 VAL C O 1
ATOM 7291 N N . PRO C 1 146 ? 107.267 6.278 -9.661 1.00 101.46 146 PRO C N 1
ATOM 7292 C CA . PRO C 1 146 ? 108.173 7.039 -8.820 1.00 101.46 146 PRO C CA 1
ATOM 7293 C C . PRO C 1 146 ? 108.198 6.631 -7.349 1.00 101.46 146 PRO C C 1
ATOM 7294 O O . PRO C 1 146 ? 107.135 6.374 -6.779 1.00 101.46 146 PRO C O 1
ATOM 7298 N N . PHE C 1 147 ? 109.382 6.554 -6.735 1.00 128.80 147 PHE C N 1
ATOM 7299 C CA . PHE C 1 147 ? 109.437 6.298 -5.289 1.00 128.80 147 PHE C CA 1
ATOM 7300 C C . PHE C 1 147 ? 110.516 7.129 -4.641 1.00 128.80 147 PHE C C 1
ATOM 7301 O O . PHE C 1 147 ? 111.489 7.534 -5.288 1.00 128.80 147 PHE C O 1
ATOM 7309 N N . ALA C 1 148 ? 110.305 7.360 -3.349 1.00 128.80 148 ALA C N 1
ATOM 7310 C CA . ALA C 1 148 ? 111.174 8.132 -2.483 1.00 128.80 148 ALA C CA 1
ATOM 7311 C C . ALA C 1 148 ? 112.611 8.306 -2.925 1.00 128.80 148 ALA C C 1
ATOM 7312 O O . ALA C 1 148 ? 113.097 7.690 -3.875 1.00 128.80 148 ALA C O 1
ATOM 7314 N N . HIS C 1 149 ? 113.301 9.146 -2.182 1.00 128.80 149 HIS C N 1
ATOM 7315 C CA . HIS C 1 149 ? 114.654 9.444 -2.496 1.00 128.80 149 HIS C CA 1
ATOM 7316 C C . HIS C 1 149 ? 115.024 10.508 -1.495 1.00 128.80 149 HIS C C 1
ATOM 7317 O O . HIS C 1 149 ? 114.320 11.494 -1.340 1.00 128.80 149 HIS C O 1
ATOM 7324 N N . PRO C 1 150 ? 116.125 10.313 -0.774 1.00 128.80 150 PRO C N 1
ATOM 7325 C CA . PRO C 1 150 ? 116.615 11.263 0.232 1.00 128.80 150 PRO C CA 1
ATOM 7326 C C . PRO C 1 150 ? 116.938 12.641 -0.356 1.00 128.80 150 PRO C C 1
ATOM 7327 O O . PRO C 1 150 ? 117.629 13.455 0.263 1.00 128.80 150 PRO C O 1
ATOM 7331 N N . GLY C 1 151 ? 116.452 12.874 -1.568 1.00 127.68 151 GLY C N 1
ATOM 7332 C CA . GLY C 1 151 ? 116.658 14.144 -2.238 1.00 127.68 151 GLY C CA 1
ATOM 7333 C C . GLY C 1 151 ? 115.281 14.680 -2.544 1.00 127.68 151 GLY C C 1
ATOM 7334 O O . GLY C 1 151 ? 115.091 15.688 -3.213 1.00 127.68 151 GLY C O 1
ATOM 7335 N N . TRP C 1 152 ? 114.307 13.940 -2.053 1.00 127.68 152 TRP C N 1
ATOM 7336 C CA . TRP C 1 152 ? 112.912 14.285 -2.188 1.00 127.68 152 TRP C CA 1
ATOM 7337 C C . TRP C 1 152 ? 112.251 14.428 -0.855 1.00 127.68 152 TRP C C 1
ATOM 7338 O O . TRP C 1 152 ? 111.771 15.498 -0.495 1.00 127.68 152 TRP C O 1
ATOM 7349 N N . ALA C 1 153 ? 112.272 13.333 -0.103 1.00 127.68 153 ALA C N 1
ATOM 7350 C CA . ALA C 1 153 ? 111.717 13.358 1.229 1.00 127.68 153 ALA C CA 1
ATOM 7351 C C . ALA C 1 153 ? 112.514 14.438 1.966 1.00 127.68 153 ALA C C 1
ATOM 7352 O O . ALA C 1 153 ? 112.044 15.002 2.956 1.00 127.68 153 ALA C O 1
ATOM 7354 N N . ARG C 1 154 ? 113.713 14.738 1.462 1.00 127.68 154 ARG C N 1
ATOM 7355 C CA . ARG C 1 154 ? 114.557 15.755 2.081 1.00 127.68 154 ARG C CA 1
ATOM 7356 C C . ARG C 1 154 ? 114.232 17.143 1.540 1.00 127.68 154 ARG C C 1
ATOM 7357 O O . ARG C 1 154 ? 114.700 18.151 2.068 1.00 127.68 154 ARG C O 1
ATOM 7365 N N . ALA C 1 155 ? 113.434 17.202 0.484 1.00 127.68 155 ALA C N 1
ATOM 7366 C CA . ALA C 1 155 ? 113.064 18.496 -0.065 1.00 127.68 155 ALA C CA 1
ATOM 7367 C C . ALA C 1 155 ? 111.581 18.787 0.100 1.00 127.68 155 ALA C C 1
ATOM 7368 O O . ALA C 1 155 ? 111.198 19.929 0.339 1.00 127.68 155 ALA C O 1
ATOM 7370 N N . VAL C 1 156 ? 110.749 17.757 -0.034 1.00 127.68 156 VAL C N 1
ATOM 7371 C CA . VAL C 1 156 ? 109.302 17.913 0.128 1.00 127.68 156 VAL C CA 1
ATOM 7372 C C . VAL C 1 156 ? 109.001 18.309 1.564 1.00 127.68 156 VAL C C 1
ATOM 7373 O O . VAL C 1 156 ? 108.289 19.290 1.822 1.00 127.68 156 VAL C O 1
ATOM 7377 N N . PHE C 1 157 ? 109.534 17.522 2.494 1.00 128.80 157 PHE C N 1
ATOM 7378 C CA . PHE C 1 157 ? 109.370 17.794 3.911 1.00 128.80 157 PHE C CA 1
ATOM 7379 C C . PHE C 1 157 ? 110.731 18.198 4.463 1.00 128.80 157 PHE C C 1
ATOM 7380 O O . PHE C 1 157 ? 111.698 17.457 4.307 1.00 128.80 157 PHE C O 1
ATOM 7388 N N . PRO C 1 158 ? 110.848 19.389 5.071 1.00 128.80 158 PRO C N 1
ATOM 7389 C CA . PRO C 1 158 ? 112.193 19.680 5.597 1.00 128.80 158 PRO C CA 1
ATOM 7390 C C . PRO C 1 158 ? 112.248 19.137 7.043 1.00 128.80 158 PRO C C 1
ATOM 7391 O O . PRO C 1 158 ? 113.014 19.639 7.880 1.00 128.80 158 PRO C O 1
ATOM 7395 N N . GLY C 1 159 ? 111.424 18.099 7.292 1.00 128.80 159 GLY C N 1
ATOM 7396 C CA . GLY C 1 159 ? 111.299 17.431 8.588 1.00 128.80 159 GLY C CA 1
ATOM 7397 C C . GLY C 1 159 ? 112.459 16.517 8.958 1.00 128.80 159 GLY C C 1
ATOM 7398 O O . GLY C 1 159 ? 112.382 15.304 8.781 1.00 128.80 159 GLY C O 1
ATOM 7399 N N . LEU C 1 160 ? 113.496 17.192 9.467 1.00 128.80 160 LEU C N 1
ATOM 7400 C CA . LEU C 1 160 ? 114.758 16.503 9.917 1.00 128.80 160 LEU C CA 1
ATOM 7401 C C . LEU C 1 160 ? 114.756 14.969 9.559 1.00 128.80 160 LEU C C 1
ATOM 7402 O O . LEU C 1 160 ? 115.393 14.588 8.561 1.00 128.80 160 LEU C O 1
ATOM 7407 N N . PRO C 1 161 ? 114.099 14.096 10.379 1.00 128.80 161 PRO C N 1
ATOM 7408 C CA . PRO C 1 161 ? 114.085 12.633 10.116 1.00 128.80 161 PRO C CA 1
ATOM 7409 C C . PRO C 1 161 ? 114.129 12.311 8.596 1.00 128.80 161 PRO C C 1
ATOM 7410 O O . PRO C 1 161 ? 113.096 12.379 7.912 1.00 128.80 161 PRO C O 1
ATOM 7414 N N . GLU C 1 162 ? 115.302 11.915 8.093 1.00 127.68 162 GLU C N 1
ATOM 7415 C CA . GLU C 1 162 ? 115.423 11.515 6.692 1.00 127.68 162 GLU C CA 1
ATOM 7416 C C . GLU C 1 162 ? 114.763 10.124 6.622 1.00 127.68 162 GLU C C 1
ATOM 7417 O O . GLU C 1 162 ? 114.013 9.833 5.696 1.00 127.68 162 GLU C O 1
ATOM 7423 N N . GLU C 1 163 ? 115.042 9.275 7.613 1.00 127.68 163 GLU C N 1
ATOM 7424 C CA . GLU C 1 163 ? 114.441 7.947 7.701 1.00 127.68 163 GLU C CA 1
ATOM 7425 C C . GLU C 1 163 ? 112.932 8.114 7.668 1.00 127.68 163 GLU C C 1
ATOM 7426 O O . GLU C 1 163 ? 112.228 7.297 7.077 1.00 127.68 163 GLU C O 1
ATOM 7432 N N . GLU C 1 164 ? 112.452 9.190 8.289 1.00 127.68 164 GLU C N 1
ATOM 7433 C CA . GLU C 1 164 ? 111.024 9.466 8.377 1.00 127.68 164 GLU C CA 1
ATOM 7434 C C . GLU C 1 164 ? 110.464 10.377 7.279 1.00 127.68 164 GLU C C 1
ATOM 7435 O O . GLU C 1 164 ? 109.255 10.427 7.067 1.00 127.68 164 GLU C O 1
ATOM 7441 N N . ALA C 1 165 ? 111.329 11.100 6.578 1.00 127.68 165 ALA C N 1
ATOM 7442 C CA . ALA C 1 165 ? 110.854 11.966 5.506 1.00 127.68 165 ALA C CA 1
ATOM 7443 C C . ALA C 1 165 ? 110.303 11.003 4.476 1.00 127.68 165 ALA C C 1
ATOM 7444 O O . ALA C 1 165 ? 109.173 11.146 4.016 1.00 127.68 165 ALA C O 1
ATOM 7446 N N . VAL C 1 166 ? 111.114 10.011 4.132 1.00 127.68 166 VAL C N 1
ATOM 7447 C CA . VAL C 1 166 ? 110.702 8.996 3.188 1.00 127.68 166 VAL C CA 1
ATOM 7448 C C . VAL C 1 166 ? 109.443 8.391 3.754 1.00 127.68 166 VAL C C 1
ATOM 7449 O O . VAL C 1 166 ? 108.450 8.244 3.055 1.00 127.68 166 VAL C O 1
ATOM 7453 N N . ARG C 1 167 ? 109.506 8.053 5.035 1.00 127.68 167 ARG C N 1
ATOM 7454 C CA . ARG C 1 167 ? 108.388 7.458 5.764 1.00 127.68 167 ARG C CA 1
ATOM 7455 C C . ARG C 1 167 ? 107.068 8.181 5.476 1.00 127.68 167 ARG C C 1
ATOM 7456 O O . ARG C 1 167 ? 105.982 7.592 5.574 1.00 127.68 167 ARG C O 1
ATOM 7464 N N . ARG C 1 168 ? 107.158 9.470 5.155 1.00 127.68 168 ARG C N 1
ATOM 7465 C CA . ARG C 1 168 ? 105.968 10.270 4.873 1.00 127.68 168 ARG C CA 1
ATOM 7466 C C . ARG C 1 168 ? 105.737 10.232 3.369 1.00 127.68 168 ARG C C 1
ATOM 7467 O O . ARG C 1 168 ? 104.712 9.749 2.881 1.00 127.68 168 ARG C O 1
ATOM 7475 N N . LEU C 1 169 ? 106.725 10.737 2.646 1.00 127.68 169 LEU C N 1
ATOM 7476 C CA . LEU C 1 169 ? 106.693 10.779 1.197 1.00 127.68 169 LEU C CA 1
ATOM 7477 C C . LEU C 1 169 ? 106.294 9.443 0.599 1.00 127.68 169 LEU C C 1
ATOM 7478 O O . LEU C 1 169 ? 105.429 9.375 -0.261 1.00 127.68 169 LEU C O 1
ATOM 7483 N N . TRP C 1 170 ? 106.924 8.375 1.060 1.00 127.68 170 TRP C N 1
ATOM 7484 C CA . TRP C 1 170 ? 106.594 7.073 0.525 1.00 127.68 170 TRP C CA 1
ATOM 7485 C C . TRP C 1 170 ? 105.091 6.868 0.626 1.00 127.68 170 TRP C C 1
ATOM 7486 O O . TRP C 1 170 ? 104.478 6.260 -0.241 1.00 127.68 170 TRP C O 1
ATOM 7497 N N . GLU C 1 171 ? 104.498 7.442 1.662 1.00 127.68 171 GLU C N 1
ATOM 7498 C CA . GLU C 1 171 ? 103.077 7.281 1.911 1.00 127.68 171 GLU C CA 1
ATOM 7499 C C . GLU C 1 171 ? 102.219 8.187 1.058 1.00 127.68 171 GLU C C 1
ATOM 7500 O O . GLU C 1 171 ? 101.064 7.871 0.766 1.00 127.68 171 GLU C O 1
ATOM 7506 N N . ALA C 1 172 ? 102.779 9.322 0.670 1.00 127.68 172 ALA C N 1
ATOM 7507 C CA . ALA C 1 172 ? 102.046 10.270 -0.160 1.00 127.68 172 ALA C CA 1
ATOM 7508 C C . ALA C 1 172 ? 101.781 9.620 -1.513 1.00 127.68 172 ALA C C 1
ATOM 7509 O O . ALA C 1 172 ? 100.706 9.767 -2.108 1.00 127.68 172 ALA C O 1
ATOM 7511 N N . ILE C 1 173 ? 102.792 8.902 -1.987 1.00 127.68 173 ILE C N 1
ATOM 7512 C CA . ILE C 1 173 ? 102.722 8.210 -3.253 1.00 127.68 173 ILE C CA 1
ATOM 7513 C C . ILE C 1 173 ? 101.722 7.087 -3.246 1.00 127.68 173 ILE C C 1
ATOM 7514 O O . ILE C 1 173 ? 101.134 6.791 -4.270 1.00 127.68 173 ILE C O 1
ATOM 7519 N N . PHE C 1 174 ? 101.519 6.458 -2.097 1.00 127.68 174 PHE C N 1
ATOM 7520 C CA . PHE C 1 174 ? 100.553 5.365 -2.015 1.00 127.68 174 PHE C CA 1
ATOM 7521 C C . PHE C 1 174 ? 99.115 5.871 -2.175 1.00 127.68 174 PHE C C 1
ATOM 7522 O O . PHE C 1 174 ? 98.173 5.085 -2.337 1.00 127.68 174 PHE C O 1
ATOM 7530 N N . GLN C 1 175 ? 98.955 7.190 -2.116 1.00 127.68 175 GLN C N 1
ATOM 7531 C CA . GLN C 1 175 ? 97.650 7.819 -2.300 1.00 127.68 175 GLN C CA 1
ATOM 7532 C C . GLN C 1 175 ? 97.583 8.362 -3.725 1.00 127.68 175 GLN C C 1
ATOM 7533 O O . GLN C 1 175 ? 96.648 8.075 -4.459 1.00 127.68 175 GLN C O 1
ATOM 7539 N N . ALA C 1 176 ? 98.596 9.134 -4.113 1.00 127.68 176 ALA C N 1
ATOM 7540 C CA . ALA C 1 176 ? 98.648 9.729 -5.446 1.00 127.68 176 ALA C CA 1
ATOM 7541 C C . ALA C 1 176 ? 98.599 8.701 -6.572 1.00 127.68 176 ALA C C 1
ATOM 7542 O O . ALA C 1 176 ? 98.093 8.990 -7.661 1.00 127.68 176 ALA C O 1
ATOM 7544 N N . THR C 1 177 ? 99.128 7.507 -6.312 1.00 127.68 177 THR C N 1
ATOM 7545 C CA . THR C 1 177 ? 99.163 6.444 -7.316 1.00 127.68 177 THR C CA 1
ATOM 7546 C C . THR C 1 177 ? 97.939 5.579 -7.216 1.00 127.68 177 THR C C 1
ATOM 7547 O O . THR C 1 177 ? 97.751 4.671 -8.010 1.00 127.68 177 THR C O 1
ATOM 7551 N N . PRO C 1 184 ? 93.801 -1.456 -6.149 1.00 127.68 184 PRO C N 1
ATOM 7552 C CA . PRO C 1 184 ? 94.035 -0.254 -6.954 1.00 127.68 184 PRO C CA 1
ATOM 7553 C C . PRO C 1 184 ? 93.762 -0.488 -8.423 1.00 127.68 184 PRO C C 1
ATOM 7554 O O . PRO C 1 184 ? 93.793 0.428 -9.229 1.00 127.68 184 PRO C O 1
ATOM 7558 N N . ILE C 1 185 ? 93.503 -1.720 -8.791 1.00 127.68 185 ILE C N 1
ATOM 7559 C CA . ILE C 1 185 ? 93.277 -1.949 -10.198 1.00 127.68 185 ILE C CA 1
ATOM 7560 C C . ILE C 1 185 ? 91.850 -1.583 -10.526 1.00 127.68 185 ILE C C 1
ATOM 7561 O O . ILE C 1 185 ? 91.565 -1.091 -11.615 1.00 127.68 185 ILE C O 1
ATOM 7566 N N . ALA C 1 186 ? 90.958 -1.824 -9.572 1.00 127.68 186 ALA C N 1
ATOM 7567 C CA . ALA C 1 186 ? 89.534 -1.557 -9.756 1.00 127.68 186 ALA C CA 1
ATOM 7568 C C . ALA C 1 186 ? 89.174 -0.092 -9.551 1.00 127.68 186 ALA C C 1
ATOM 7569 O O . ALA C 1 186 ? 88.055 0.333 -9.875 1.00 127.68 186 ALA C O 1
ATOM 7571 N N . ALA C 1 187 ? 90.116 0.668 -8.996 1.00 127.68 187 ALA C N 1
ATOM 7572 C CA . ALA C 1 187 ? 89.917 2.097 -8.776 1.00 127.68 187 ALA C CA 1
ATOM 7573 C C . ALA C 1 187 ? 90.495 2.810 -10.002 1.00 127.68 187 ALA C C 1
ATOM 7574 O O . ALA C 1 187 ? 89.992 3.854 -10.432 1.00 127.68 187 ALA C O 1
ATOM 7576 N N . TRP C 1 188 ? 91.545 2.216 -10.566 1.00 127.68 188 TRP C N 1
ATOM 7577 C CA . TRP C 1 188 ? 92.215 2.743 -11.748 1.00 127.68 188 TRP C CA 1
ATOM 7578 C C . TRP C 1 188 ? 91.439 2.396 -12.991 1.00 127.68 188 TRP C C 1
ATOM 7579 O O . TRP C 1 188 ? 91.519 3.078 -14.001 1.00 127.68 188 TRP C O 1
ATOM 7590 N N . GLU C 1 189 ? 90.702 1.305 -12.923 1.00 127.68 189 GLU C N 1
ATOM 7591 C CA . GLU C 1 189 ? 89.912 0.878 -14.057 1.00 127.68 189 GLU C CA 1
ATOM 7592 C C . GLU C 1 189 ? 88.766 1.874 -14.196 1.00 127.68 189 GLU C C 1
ATOM 7593 O O . GLU C 1 189 ? 88.431 2.294 -15.305 1.00 127.68 189 GLU C O 1
ATOM 7599 N N . ALA C 1 190 ? 88.190 2.267 -13.059 1.00 127.68 190 ALA C N 1
ATOM 7600 C CA . ALA C 1 190 ? 87.078 3.214 -13.042 1.00 127.68 190 ALA C CA 1
ATOM 7601 C C . ALA C 1 190 ? 87.568 4.655 -13.000 1.00 127.68 190 ALA C C 1
ATOM 7602 O O . ALA C 1 190 ? 86.780 5.578 -12.794 1.00 127.68 190 ALA C O 1
ATOM 7604 N N . HIS C 1 191 ? 88.868 4.841 -13.188 1.00 127.68 191 HIS C N 1
ATOM 7605 C CA . HIS C 1 191 ? 89.440 6.177 -13.196 1.00 127.68 191 HIS C CA 1
ATOM 7606 C C . HIS C 1 191 ? 89.757 6.515 -14.640 1.00 127.68 191 HIS C C 1
ATOM 7607 O O . HIS C 1 191 ? 89.588 7.651 -15.082 1.00 127.68 191 HIS C O 1
ATOM 7614 N N . ASN C 1 192 ? 90.232 5.524 -15.379 1.00 127.68 192 ASN C N 1
ATOM 7615 C CA . ASN C 1 192 ? 90.542 5.757 -16.773 1.00 127.68 192 ASN C CA 1
ATOM 7616 C C . ASN C 1 192 ? 89.229 5.932 -17.518 1.00 127.68 192 ASN C C 1
ATOM 7617 O O . ASN C 1 192 ? 89.188 6.552 -18.577 1.00 127.68 192 ASN C O 1
ATOM 7622 N N . ARG C 1 193 ? 88.156 5.367 -16.976 1.00 127.68 193 ARG C N 1
ATOM 7623 C CA . ARG C 1 193 ? 86.852 5.510 -17.606 1.00 127.68 193 ARG C CA 1
ATOM 7624 C C . ARG C 1 193 ? 86.363 6.909 -17.274 1.00 127.68 193 ARG C C 1
ATOM 7625 O O . ARG C 1 193 ? 85.916 7.653 -18.150 1.00 127.68 193 ARG C O 1
ATOM 7633 N N . ALA C 1 194 ? 86.463 7.258 -15.997 1.00 127.68 194 ALA C N 1
ATOM 7634 C CA . ALA C 1 194 ? 86.044 8.566 -15.518 1.00 127.68 194 ALA C CA 1
ATOM 7635 C C . ALA C 1 194 ? 86.769 9.689 -16.262 1.00 127.68 194 ALA C C 1
ATOM 7636 O O . ALA C 1 194 ? 86.296 10.826 -16.274 1.00 127.68 194 ALA C O 1
ATOM 7638 N N . LEU C 1 195 ? 87.911 9.369 -16.870 1.00 127.68 195 LEU C N 1
ATOM 7639 C CA . LEU C 1 195 ? 88.690 10.340 -17.633 1.00 127.68 195 LEU C CA 1
ATOM 7640 C C . LEU C 1 195 ? 88.229 10.350 -19.084 1.00 127.68 195 LEU C C 1
ATOM 7641 O O . LEU C 1 195 ? 87.735 11.360 -19.596 1.00 127.68 195 LEU C O 1
ATOM 7646 N N . HIS C 1 196 ? 88.400 9.215 -19.751 1.00 127.68 196 HIS C N 1
ATOM 7647 C CA . HIS C 1 196 ? 87.991 9.098 -21.139 1.00 127.68 196 HIS C CA 1
ATOM 7648 C C . HIS C 1 196 ? 86.604 9.702 -21.320 1.00 127.68 196 HIS C C 1
ATOM 7649 O O . HIS C 1 196 ? 86.230 10.053 -22.437 1.00 127.68 196 HIS C O 1
ATOM 7656 N N . GLU C 1 197 ? 85.844 9.829 -20.231 1.00 127.68 197 GLU C N 1
ATOM 7657 C CA . GLU C 1 197 ? 84.521 10.428 -20.328 1.00 127.68 197 GLU C CA 1
ATOM 7658 C C . GLU C 1 197 ? 84.669 11.933 -20.473 1.00 127.68 197 GLU C C 1
ATOM 7659 O O . GLU C 1 197 ? 84.109 12.532 -21.394 1.00 127.68 197 GLU C O 1
ATOM 7665 N N . LYS C 1 198 ? 85.423 12.553 -19.574 1.00 127.68 198 LYS C N 1
ATOM 7666 C CA . LYS C 1 198 ? 85.627 13.987 -19.670 1.00 127.68 198 LYS C CA 1
ATOM 7667 C C . LYS C 1 198 ? 86.303 14.264 -21.000 1.00 127.68 198 LYS C C 1
ATOM 7668 O O . LYS C 1 198 ? 85.978 15.231 -21.687 1.00 127.68 198 LYS C O 1
ATOM 7674 N N . VAL C 1 199 ? 87.236 13.404 -21.380 1.00 127.68 199 VAL C N 1
ATOM 7675 C CA . VAL C 1 199 ? 87.926 13.611 -22.633 1.00 127.68 199 VAL C CA 1
ATOM 7676 C C . VAL C 1 199 ? 86.976 13.509 -23.804 1.00 127.68 199 VAL C C 1
ATOM 7677 O O . VAL C 1 199 ? 87.235 14.058 -24.864 1.00 127.68 199 VAL C O 1
ATOM 7681 N N . ALA C 1 200 ? 85.876 12.794 -23.612 1.00 127.68 200 ALA C N 1
ATOM 7682 C CA . ALA C 1 200 ? 84.885 12.640 -24.668 1.00 127.68 200 ALA C CA 1
ATOM 7683 C C . ALA C 1 200 ? 84.046 13.911 -24.722 1.00 127.68 200 ALA C C 1
ATOM 7684 O O . ALA C 1 200 ? 83.779 14.462 -25.791 1.00 127.68 200 ALA C O 1
ATOM 7686 N N . TYR C 1 201 ? 83.626 14.365 -23.552 1.00 127.68 201 TYR C N 1
ATOM 7687 C CA . TYR C 1 201 ? 82.841 15.572 -23.439 1.00 127.68 201 TYR C CA 1
ATOM 7688 C C . TYR C 1 201 ? 83.589 16.700 -24.138 1.00 127.68 201 TYR C C 1
ATOM 7689 O O . TYR C 1 201 ? 83.185 17.174 -25.192 1.00 127.68 201 TYR C O 1
ATOM 7698 N N . LEU C 1 202 ? 84.703 17.103 -23.549 1.00 127.68 202 LEU C N 1
ATOM 7699 C CA . LEU C 1 202 ? 85.506 18.188 -24.076 1.00 127.68 202 LEU C CA 1
ATOM 7700 C C . LEU C 1 202 ? 85.770 18.176 -25.570 1.00 127.68 202 LEU C C 1
ATOM 7701 O O . LEU C 1 202 ? 85.979 19.231 -26.167 1.00 127.68 202 LEU C O 1
ATOM 7706 N N . ASN C 1 203 ? 85.776 16.998 -26.179 1.00 127.68 203 ASN C N 1
ATOM 7707 C CA . ASN C 1 203 ? 86.037 16.898 -27.615 1.00 127.68 203 ASN C CA 1
ATOM 7708 C C . ASN C 1 203 ? 84.783 17.146 -28.414 1.00 127.68 203 ASN C C 1
ATOM 7709 O O . ASN C 1 203 ? 84.821 17.744 -29.483 1.00 127.68 203 ASN C O 1
ATOM 7714 N N . ALA C 1 204 ? 83.673 16.666 -27.881 1.00 127.68 204 ALA C N 1
ATOM 7715 C CA . ALA C 1 204 ? 82.388 16.803 -28.533 1.00 127.68 204 ALA C CA 1
ATOM 7716 C C . ALA C 1 204 ? 81.834 18.223 -28.483 1.00 127.68 204 ALA C C 1
ATOM 7717 O O . ALA C 1 204 ? 81.409 18.765 -29.501 1.00 127.68 204 ALA C O 1
ATOM 7719 N N . ARG C 1 205 ? 81.819 18.824 -27.301 1.00 127.68 205 ARG C N 1
ATOM 7720 C CA . ARG C 1 205 ? 81.304 20.170 -27.187 1.00 127.68 205 ARG C CA 1
ATOM 7721 C C . ARG C 1 205 ? 82.038 21.073 -28.157 1.00 127.68 205 ARG C C 1
ATOM 7722 O O . ARG C 1 205 ? 81.516 22.096 -28.567 1.00 127.68 205 ARG C O 1
ATOM 7730 N N . ARG C 1 206 ? 83.253 20.690 -28.524 1.00 128.80 206 ARG C N 1
ATOM 7731 C CA . ARG C 1 206 ? 84.050 21.470 -29.461 1.00 128.80 206 ARG C CA 1
ATOM 7732 C C . ARG C 1 206 ? 84.048 22.967 -29.131 1.00 128.80 206 ARG C C 1
ATOM 7733 O O . ARG C 1 206 ? 83.562 23.785 -29.905 1.00 128.80 206 ARG C O 1
ATOM 7741 N N . PHE C 1 207 ? 84.614 23.322 -27.983 1.00 128.80 207 PHE C N 1
ATOM 7742 C CA . PHE C 1 207 ? 84.660 24.711 -27.546 1.00 128.80 207 PHE C CA 1
ATOM 7743 C C . PHE C 1 207 ? 85.466 25.618 -28.431 1.00 128.80 207 PHE C C 1
ATOM 7744 O O . PHE C 1 207 ? 86.111 25.169 -29.355 1.00 128.80 207 PHE C O 1
ATOM 7752 N N . HIS C 1 208 ? 85.425 26.909 -28.141 1.00 128.80 208 HIS C N 1
ATOM 7753 C CA . HIS C 1 208 ? 86.192 27.865 -28.911 1.00 128.80 208 HIS C CA 1
ATOM 7754 C C . HIS C 1 208 ? 87.216 28.453 -27.985 1.00 128.80 208 HIS C C 1
ATOM 7755 O O . HIS C 1 208 ? 88.210 29.030 -28.429 1.00 128.80 208 HIS C O 1
ATOM 7762 N N . ALA C 1 209 ? 86.970 28.305 -26.688 1.00 101.46 209 ALA C N 1
ATOM 7763 C CA . ALA C 1 209 ? 87.893 28.812 -25.687 1.00 101.46 209 ALA C CA 1
ATOM 7764 C C . ALA C 1 209 ? 87.396 28.574 -24.287 1.00 101.46 209 ALA C C 1
ATOM 7765 O O . ALA C 1 209 ? 86.201 28.429 -24.068 1.00 101.46 209 ALA C O 1
ATOM 7767 N N . LEU C 1 210 ? 88.323 28.532 -23.343 1.00 101.46 210 LEU C N 1
ATOM 7768 C CA . LEU C 1 210 ? 87.979 28.331 -21.953 1.00 101.46 210 LEU C CA 1
ATOM 7769 C C . LEU C 1 210 ? 88.154 29.660 -21.270 1.00 101.46 210 LEU C C 1
ATOM 7770 O O . LEU C 1 210 ? 88.870 30.510 -21.763 1.00 101.46 210 LEU C O 1
ATOM 7775 N N . HIS C 1 211 ? 87.511 29.839 -20.127 1.00 101.46 211 HIS C N 1
ATOM 7776 C CA . HIS C 1 211 ? 87.605 31.094 -19.404 1.00 101.46 211 HIS C CA 1
ATOM 7777 C C . HIS C 1 211 ? 87.828 30.872 -17.915 1.00 101.46 211 HIS C C 1
ATOM 7778 O O . HIS C 1 211 ? 86.898 30.539 -17.178 1.00 101.46 211 HIS C O 1
ATOM 7785 N N . PHE C 1 212 ? 89.068 31.056 -17.477 1.00 101.46 212 PHE C N 1
ATOM 7786 C CA . PHE C 1 212 ? 89.402 30.876 -16.081 1.00 101.46 212 PHE C CA 1
ATOM 7787 C C . PHE C 1 212 ? 89.128 32.150 -15.331 1.00 101.46 212 PHE C C 1
ATOM 7788 O O . PHE C 1 212 ? 89.451 33.224 -15.801 1.00 101.46 212 PHE C O 1
ATOM 7796 N N . LYS C 1 213 ? 88.521 32.032 -14.164 1.00 101.46 213 LYS C N 1
ATOM 7797 C CA . LYS C 1 213 ? 88.256 33.199 -13.351 1.00 101.46 213 LYS C CA 1
ATOM 7798 C C . LYS C 1 213 ? 88.437 32.806 -11.911 1.00 101.46 213 LYS C C 1
ATOM 7799 O O . LYS C 1 213 ? 87.975 31.751 -11.491 1.00 101.46 213 LYS C O 1
ATOM 7805 N N . GLY C 1 214 ? 89.128 33.658 -11.162 1.00 101.46 214 GLY C N 1
ATOM 7806 C CA . GLY C 1 214 ? 89.370 33.392 -9.757 1.00 101.46 214 GLY C CA 1
ATOM 7807 C C . GLY C 1 214 ? 90.049 34.565 -9.084 1.00 101.46 214 GLY C C 1
ATOM 7808 O O . GLY C 1 214 ? 90.063 35.661 -9.633 1.00 101.46 214 GLY C O 1
ATOM 7809 N N . PRO C 1 215 ? 90.625 34.367 -7.894 1.00 128.80 215 PRO C N 1
ATOM 7810 C CA . PRO C 1 215 ? 91.288 35.467 -7.212 1.00 128.80 215 PRO C CA 1
ATOM 7811 C C . PRO C 1 215 ? 92.539 35.868 -7.959 1.00 128.80 215 PRO C C 1
ATOM 7812 O O . PRO C 1 215 ? 93.541 35.167 -7.913 1.00 128.80 215 PRO C O 1
ATOM 7816 N N . GLY C 1 216 ? 92.476 37.007 -8.636 1.00 128.80 216 GLY C N 1
ATOM 7817 C CA . GLY C 1 216 ? 93.630 37.485 -9.370 1.00 128.80 216 GLY C CA 1
ATOM 7818 C C . GLY C 1 216 ? 93.753 36.906 -10.763 1.00 128.80 216 GLY C C 1
ATOM 7819 O O . GLY C 1 216 ? 94.693 37.228 -11.480 1.00 128.80 216 GLY C O 1
ATOM 7820 N N . THR C 1 217 ? 92.818 36.049 -11.158 1.00 101.46 217 THR C N 1
ATOM 7821 C CA . THR C 1 217 ? 92.892 35.471 -12.485 1.00 101.46 217 THR C CA 1
ATOM 7822 C C . THR C 1 217 ? 91.666 35.769 -13.321 1.00 101.46 217 THR C C 1
ATOM 7823 O O . THR C 1 217 ? 90.551 35.773 -12.833 1.00 101.46 217 THR C O 1
ATOM 7827 N N . ASP C 1 218 ? 91.913 36.020 -14.595 1.00 101.46 218 ASP C N 1
ATOM 7828 C CA . ASP C 1 218 ? 90.910 36.305 -15.613 1.00 101.46 218 ASP C CA 1
ATOM 7829 C C . ASP C 1 218 ? 91.470 36.139 -17.009 1.00 101.46 218 ASP C C 1
ATOM 7830 O O . ASP C 1 218 ? 91.846 37.101 -17.672 1.00 101.46 218 ASP C O 1
ATOM 7835 N N . LEU C 1 219 ? 91.549 34.890 -17.437 1.00 101.46 219 LEU C N 1
ATOM 7836 C CA . LEU C 1 219 ? 92.149 34.568 -18.715 1.00 101.46 219 LEU C CA 1
ATOM 7837 C C . LEU C 1 219 ? 91.194 33.909 -19.676 1.00 101.46 219 LEU C C 1
ATOM 7838 O O . LEU C 1 219 ? 90.388 33.074 -19.297 1.00 101.46 219 LEU C O 1
ATOM 7843 N N . VAL C 1 220 ? 91.274 34.306 -20.929 1.00 101.46 220 VAL C N 1
ATOM 7844 C CA . VAL C 1 220 ? 90.435 33.693 -21.924 1.00 101.46 220 VAL C CA 1
ATOM 7845 C C . VAL C 1 220 ? 91.358 32.909 -22.829 1.00 101.46 220 VAL C C 1
ATOM 7846 O O . VAL C 1 220 ? 91.875 33.430 -23.817 1.00 101.46 220 VAL C O 1
ATOM 7850 N N . VAL C 1 221 ? 91.591 31.655 -22.457 1.00 101.46 221 VAL C N 1
ATOM 7851 C CA . VAL C 1 221 ? 92.430 30.766 -23.235 1.00 101.46 221 VAL C CA 1
ATOM 7852 C C . VAL C 1 221 ? 91.652 30.238 -24.416 1.00 101.46 221 VAL C C 1
ATOM 7853 O O . VAL C 1 221 ? 90.843 29.322 -24.279 1.00 101.46 221 VAL C O 1
ATOM 7857 N N . GLY C 1 222 ? 91.883 30.829 -25.577 1.00 101.46 222 GLY C N 1
ATOM 7858 C CA . GLY C 1 222 ? 91.191 30.366 -26.753 1.00 101.46 222 GLY C CA 1
ATOM 7859 C C . GLY C 1 222 ? 91.660 28.947 -26.953 1.00 101.46 222 GLY C C 1
ATOM 7860 O O . GLY C 1 222 ? 92.458 28.447 -26.163 1.00 101.46 222 GLY C O 1
ATOM 7861 N N . LEU C 1 223 ? 91.174 28.278 -27.989 1.00 101.46 223 LEU C N 1
ATOM 7862 C CA . LEU C 1 223 ? 91.610 26.914 -28.246 1.00 101.46 223 LEU C CA 1
ATOM 7863 C C . LEU C 1 223 ? 91.945 26.786 -29.716 1.00 101.46 223 LEU C C 1
ATOM 7864 O O . LEU C 1 223 ? 91.357 27.463 -30.565 1.00 101.46 223 LEU C O 1
ATOM 7869 N N . ALA C 1 224 ? 92.899 25.920 -30.007 1.00 128.80 224 ALA C N 1
ATOM 7870 C CA . ALA C 1 224 ? 93.315 25.696 -31.374 1.00 128.80 224 ALA C CA 1
ATOM 7871 C C . ALA C 1 224 ? 92.179 25.166 -32.243 1.00 128.80 224 ALA C C 1
ATOM 7872 O O . ALA C 1 224 ? 91.202 24.606 -31.738 1.00 128.80 224 ALA C O 1
ATOM 7874 N N . GLU C 1 225 ? 92.324 25.335 -33.555 1.00 128.80 225 GLU C N 1
ATOM 7875 C CA . GLU C 1 225 ? 91.318 24.881 -34.500 1.00 128.80 225 GLU C CA 1
ATOM 7876 C C . GLU C 1 225 ? 91.374 23.383 -34.661 1.00 128.80 225 GLU C C 1
ATOM 7877 O O . GLU C 1 225 ? 92.441 22.823 -34.862 1.00 128.80 225 GLU C O 1
ATOM 7883 N N . GLY C 1 226 ? 90.222 22.732 -34.589 1.00 128.80 226 GLY C N 1
ATOM 7884 C CA . GLY C 1 226 ? 90.221 21.289 -34.721 1.00 128.80 226 GLY C CA 1
ATOM 7885 C C . GLY C 1 226 ? 91.127 20.708 -33.654 1.00 128.80 226 GLY C C 1
ATOM 7886 O O . GLY C 1 226 ? 91.823 19.716 -33.851 1.00 128.80 226 GLY C O 1
ATOM 7887 N N . HIS C 1 227 ? 91.124 21.361 -32.504 1.00 128.80 227 HIS C N 1
ATOM 7888 C CA . HIS C 1 227 ? 91.935 20.930 -31.388 1.00 128.80 227 HIS C CA 1
ATOM 7889 C C . HIS C 1 227 ? 91.457 19.560 -30.981 1.00 128.80 227 HIS C C 1
ATOM 7890 O O . HIS C 1 227 ? 90.427 19.101 -31.462 1.00 128.80 227 HIS C O 1
ATOM 7897 N N . LEU C 1 228 ? 92.194 18.912 -30.087 1.00 128.80 228 LEU C N 1
ATOM 7898 C CA . LEU C 1 228 ? 91.814 17.584 -29.616 1.00 128.80 228 LEU C CA 1
ATOM 7899 C C . LEU C 1 228 ? 92.315 17.322 -28.204 1.00 128.80 228 LEU C C 1
ATOM 7900 O O . LEU C 1 228 ? 93.515 17.381 -27.934 1.00 128.80 228 LEU C O 1
ATOM 7905 N N . TRP C 1 229 ? 91.373 17.027 -27.312 1.00 128.80 229 TRP C N 1
ATOM 7906 C CA . TRP C 1 229 ? 91.664 16.772 -25.908 1.00 128.80 229 TRP C CA 1
ATOM 7907 C C . TRP C 1 229 ? 92.187 15.371 -25.635 1.00 128.80 229 TRP C C 1
ATOM 7908 O O . TRP C 1 229 ? 91.603 14.376 -26.060 1.00 128.80 229 TRP C O 1
ATOM 7919 N N . GLN C 1 230 ? 93.289 15.311 -24.901 1.00 128.80 230 GLN C N 1
ATOM 7920 C CA . GLN C 1 230 ? 93.924 14.053 -24.539 1.00 128.80 230 GLN C CA 1
ATOM 7921 C C . GLN C 1 230 ? 93.787 13.837 -23.035 1.00 128.80 230 GLN C C 1
ATOM 7922 O O . GLN C 1 230 ? 93.547 14.794 -22.289 1.00 128.80 230 GLN C O 1
ATOM 7928 N N . GLY C 1 231 ? 93.938 12.588 -22.588 1.00 128.80 231 GLY C N 1
ATOM 7929 C CA . GLY C 1 231 ? 93.838 12.301 -21.163 1.00 128.80 231 GLY C CA 1
ATOM 7930 C C . GLY C 1 231 ? 93.660 10.847 -20.781 1.00 128.80 231 GLY C C 1
ATOM 7931 O O . GLY C 1 231 ? 92.896 10.122 -21.414 1.00 128.80 231 GLY C O 1
ATOM 7932 N N . GLY C 1 232 ? 94.378 10.424 -19.745 1.00 128.80 232 GLY C N 1
ATOM 7933 C CA . GLY C 1 232 ? 94.264 9.054 -19.281 1.00 128.80 232 GLY C CA 1
ATOM 7934 C C . GLY C 1 232 ? 95.108 8.019 -20.000 1.00 128.80 232 GLY C C 1
ATOM 7935 O O . GLY C 1 232 ? 96.302 8.232 -20.210 1.00 128.80 232 GLY C O 1
ATOM 7936 N N . ALA C 1 233 ? 94.473 6.900 -20.367 1.00 128.80 233 ALA C N 1
ATOM 7937 C CA . ALA C 1 233 ? 95.125 5.785 -21.056 1.00 128.80 233 ALA C CA 1
ATOM 7938 C C . ALA C 1 233 ? 95.316 6.046 -22.549 1.00 128.80 233 ALA C C 1
ATOM 7939 O O . ALA C 1 233 ? 94.410 6.545 -23.222 1.00 128.80 233 ALA C O 1
ATOM 7941 N N . THR C 1 234 ? 96.499 5.698 -23.058 1.00 128.80 234 THR C N 1
ATOM 7942 C CA . THR C 1 234 ? 96.844 5.893 -24.468 1.00 128.80 234 THR C CA 1
ATOM 7943 C C . THR C 1 234 ? 96.796 4.592 -25.283 1.00 128.80 234 THR C C 1
ATOM 7944 O O . THR C 1 234 ? 96.883 3.486 -24.723 1.00 128.80 234 THR C O 1
ATOM 7948 N N . ALA C 1 235 ? 96.651 4.741 -26.606 1.00 128.80 235 ALA C N 1
ATOM 7949 C CA . ALA C 1 235 ? 96.600 3.608 -27.532 1.00 128.80 235 ALA C CA 1
ATOM 7950 C C . ALA C 1 235 ? 98.009 3.294 -28.071 1.00 128.80 235 ALA C C 1
ATOM 7951 O O . ALA C 1 235 ? 98.732 4.182 -28.542 1.00 128.80 235 ALA C O 1
ATOM 7953 N N . THR C 1 236 ? 98.391 2.022 -27.981 1.00 128.80 236 THR C N 1
ATOM 7954 C CA . THR C 1 236 ? 99.699 1.568 -28.444 1.00 128.80 236 THR C CA 1
ATOM 7955 C C . THR C 1 236 ? 99.587 0.727 -29.733 1.00 128.80 236 THR C C 1
ATOM 7956 O O . THR C 1 236 ? 99.144 -0.443 -29.706 1.00 128.80 236 THR C O 1
ATOM 7960 N N . LYS C 1 237 ? 100.002 1.349 -30.846 1.00 128.80 237 LYS C N 1
ATOM 7961 C CA . LYS C 1 237 ? 99.963 0.757 -32.191 1.00 128.80 237 LYS C CA 1
ATOM 7962 C C . LYS C 1 237 ? 98.694 -0.116 -32.395 1.00 128.80 237 LYS C C 1
ATOM 7963 O O . LYS C 1 237 ? 98.677 -1.337 -32.092 1.00 128.80 237 LYS C O 1
ATOM 7969 N N . GLY C 1 238 ? 97.641 0.546 -32.902 1.00 128.80 238 GLY C N 1
ATOM 7970 C CA . GLY C 1 238 ? 96.338 -0.082 -33.144 1.00 128.80 238 GLY C CA 1
ATOM 7971 C C . GLY C 1 238 ? 95.342 0.057 -31.975 1.00 128.80 238 GLY C C 1
ATOM 7972 O O . GLY C 1 238 ? 94.613 1.066 -31.854 1.00 128.80 238 GLY C O 1
ATOM 7973 N N . GLY C 1 239 ? 95.310 -0.979 -31.127 1.00 128.80 239 GLY C N 1
ATOM 7974 C CA . GLY C 1 239 ? 94.452 -1.008 -29.952 1.00 128.80 239 GLY C CA 1
ATOM 7975 C C . GLY C 1 239 ? 95.221 -1.681 -28.821 1.00 128.80 239 GLY C C 1
ATOM 7976 O O . GLY C 1 239 ? 95.346 -2.910 -28.795 1.00 128.80 239 GLY C O 1
ATOM 7977 N N . ARG C 1 240 ? 95.763 -0.880 -27.902 1.00 128.80 240 ARG C N 1
ATOM 7978 C CA . ARG C 1 240 ? 96.530 -1.387 -26.753 1.00 128.80 240 ARG C CA 1
ATOM 7979 C C . ARG C 1 240 ? 96.695 -0.260 -25.722 1.00 128.80 240 ARG C C 1
ATOM 7980 O O . ARG C 1 240 ? 97.336 0.760 -25.998 1.00 128.80 240 ARG C O 1
ATOM 7988 N N . LEU C 1 241 ? 96.120 -0.454 -24.536 1.00 128.80 241 LEU C N 1
ATOM 7989 C CA . LEU C 1 241 ? 96.162 0.555 -23.464 1.00 128.80 241 LEU C CA 1
ATOM 7990 C C . LEU C 1 241 ? 97.458 0.538 -22.643 1.00 128.80 241 LEU C C 1
ATOM 7991 O O . LEU C 1 241 ? 98.197 -0.442 -22.646 1.00 128.80 241 LEU C O 1
ATOM 7996 N N . CYS C 1 242 ? 97.713 1.634 -21.936 1.00 128.80 242 CYS C N 1
ATOM 7997 C CA . CYS C 1 242 ? 98.892 1.771 -21.087 1.00 128.80 242 CYS C CA 1
ATOM 7998 C C . CYS C 1 242 ? 98.959 3.190 -20.523 1.00 128.80 242 CYS C C 1
ATOM 7999 O O . CYS C 1 242 ? 98.922 4.156 -21.275 1.00 128.80 242 CYS C O 1
ATOM 8002 N N . ASN C 1 243 ? 99.050 3.316 -19.202 1.00 128.80 243 ASN C N 1
ATOM 8003 C CA . ASN C 1 243 ? 99.132 4.624 -18.565 1.00 128.80 243 ASN C CA 1
ATOM 8004 C C . ASN C 1 243 ? 100.586 5.024 -18.425 1.00 128.80 243 ASN C C 1
ATOM 8005 O O . ASN C 1 243 ? 101.303 4.517 -17.570 1.00 128.80 243 ASN C O 1
ATOM 8010 N N . PRO C 1 244 ? 101.043 5.938 -19.282 1.00 128.80 244 PRO C N 1
ATOM 8011 C CA . PRO C 1 244 ? 102.411 6.466 -19.332 1.00 128.80 244 PRO C CA 1
ATOM 8012 C C . PRO C 1 244 ? 102.818 7.059 -18.000 1.00 128.80 244 PRO C C 1
ATOM 8013 O O . PRO C 1 244 ? 103.888 6.747 -17.469 1.00 128.80 244 PRO C O 1
ATOM 8017 N N . ASN C 1 245 ? 101.986 7.949 -17.476 1.00 128.80 245 ASN C N 1
ATOM 8018 C CA . ASN C 1 245 ? 102.274 8.571 -16.195 1.00 128.80 245 ASN C CA 1
ATOM 8019 C C . ASN C 1 245 ? 101.444 7.845 -15.152 1.00 128.80 245 ASN C C 1
ATOM 8020 O O . ASN C 1 245 ? 100.286 7.495 -15.405 1.00 128.80 245 ASN C O 1
ATOM 8025 N N . LEU C 1 246 ? 102.042 7.623 -13.994 1.00 128.80 246 LEU C N 1
ATOM 8026 C CA . LEU C 1 246 ? 101.325 6.891 -12.979 1.00 128.80 246 LEU C CA 1
ATOM 8027 C C . LEU C 1 246 ? 100.399 7.762 -12.144 1.00 128.80 246 LEU C C 1
ATOM 8028 O O . LEU C 1 246 ? 99.264 7.347 -11.867 1.00 128.80 246 LEU C O 1
ATOM 8033 N N . PRO C 1 247 ? 100.829 8.967 -11.749 1.00 128.80 247 PRO C N 1
ATOM 8034 C CA . PRO C 1 247 ? 100.012 9.886 -10.959 1.00 128.80 247 PRO C CA 1
ATOM 8035 C C . PRO C 1 247 ? 98.784 10.398 -11.749 1.00 128.80 247 PRO C C 1
ATOM 8036 O O . PRO C 1 247 ? 97.688 10.499 -11.199 1.00 128.80 247 PRO C O 1
ATOM 8040 N N . THR C 1 248 ? 99.002 10.700 -13.034 1.00 128.80 248 THR C N 1
ATOM 8041 C CA . THR C 1 248 ? 98.026 11.206 -14.045 1.00 128.80 248 THR C CA 1
ATOM 8042 C C . THR C 1 248 ? 96.643 11.484 -13.428 1.00 128.80 248 THR C C 1
ATOM 8043 O O . THR C 1 248 ? 95.953 10.583 -12.940 1.00 128.80 248 THR C O 1
ATOM 8047 N N . GLU C 1 249 ? 96.230 12.746 -13.537 1.00 128.80 249 GLU C N 1
ATOM 8048 C CA . GLU C 1 249 ? 94.939 13.219 -13.051 1.00 128.80 249 GLU C CA 1
ATOM 8049 C C . GLU C 1 249 ? 94.455 14.306 -14.009 1.00 128.80 249 GLU C C 1
ATOM 8050 O O . GLU C 1 249 ? 93.340 14.818 -13.894 1.00 128.80 249 GLU C O 1
ATOM 8056 N N . GLU C 1 250 ? 95.300 14.627 -14.980 1.00 128.80 250 GLU C N 1
ATOM 8057 C CA . GLU C 1 250 ? 95.006 15.676 -15.945 1.00 128.80 250 GLU C CA 1
ATOM 8058 C C . GLU C 1 250 ? 94.336 15.276 -17.254 1.00 128.80 250 GLU C C 1
ATOM 8059 O O . GLU C 1 250 ? 94.270 14.106 -17.618 1.00 128.80 250 GLU C O 1
ATOM 8065 N N . VAL C 1 251 ? 93.836 16.314 -17.928 1.00 101.46 251 VAL C N 1
ATOM 8066 C CA . VAL C 1 251 ? 93.221 16.331 -19.267 1.00 101.46 251 VAL C CA 1
ATOM 8067 C C . VAL C 1 251 ? 93.612 17.574 -20.041 1.00 101.46 251 VAL C C 1
ATOM 8068 O O . VAL C 1 251 ? 93.531 18.671 -19.484 1.00 101.46 251 VAL C O 1
ATOM 8072 N N . PHE C 1 252 ? 94.031 17.469 -21.294 1.00 101.46 252 PHE C N 1
ATOM 8073 C CA . PHE C 1 252 ? 94.509 18.711 -21.885 1.00 101.46 252 PHE C CA 1
ATOM 8074 C C . PHE C 1 252 ? 94.414 18.695 -23.391 1.00 101.46 252 PHE C C 1
ATOM 8075 O O . PHE C 1 252 ? 94.051 17.717 -24.022 1.00 101.46 252 PHE C O 1
ATOM 8083 N N . THR C 1 253 ? 94.783 19.838 -23.938 1.00 101.46 253 THR C N 1
ATOM 8084 C CA . THR C 1 253 ? 94.796 20.076 -25.361 1.00 101.46 253 THR C CA 1
ATOM 8085 C C . THR C 1 253 ? 95.521 21.392 -25.599 1.00 101.46 253 THR C C 1
ATOM 8086 O O . THR C 1 253 ? 95.744 22.174 -24.674 1.00 101.46 253 THR C O 1
ATOM 8090 N N . ALA C 1 254 ? 95.873 21.638 -26.851 1.00 101.46 254 ALA C N 1
ATOM 8091 C CA . ALA C 1 254 ? 96.596 22.840 -27.223 1.00 101.46 254 ALA C CA 1
ATOM 8092 C C . ALA C 1 254 ? 95.728 24.060 -27.401 1.00 101.46 254 ALA C C 1
ATOM 8093 O O . ALA C 1 254 ? 94.767 24.050 -28.154 1.00 101.46 254 ALA C O 1
ATOM 8095 N N . PRO C 1 255 ? 96.078 25.148 -26.728 1.00 101.46 255 PRO C N 1
ATOM 8096 C CA . PRO C 1 255 ? 95.301 26.381 -26.842 1.00 101.46 255 PRO C CA 1
ATOM 8097 C C . PRO C 1 255 ? 95.546 26.908 -28.242 1.00 101.46 255 PRO C C 1
ATOM 8098 O O . PRO C 1 255 ? 96.065 26.180 -29.076 1.00 101.46 255 PRO C O 1
ATOM 8102 N N . HIS C 1 256 ? 95.186 28.156 -28.514 1.00 101.46 256 HIS C N 1
ATOM 8103 C CA . HIS C 1 256 ? 95.448 28.709 -29.832 1.00 101.46 256 HIS C CA 1
ATOM 8104 C C . HIS C 1 256 ? 96.571 29.736 -29.786 1.00 101.46 256 HIS C C 1
ATOM 8105 O O . HIS C 1 256 ? 96.545 30.694 -29.036 1.00 101.46 256 HIS C O 1
ATOM 8112 N N . ARG C 1 257 ? 97.567 29.507 -30.611 1.00 101.46 257 ARG C N 1
ATOM 8113 C CA . ARG C 1 257 ? 98.723 30.377 -30.724 1.00 101.46 257 ARG C CA 1
ATOM 8114 C C . ARG C 1 257 ? 98.488 31.871 -30.469 1.00 101.46 257 ARG C C 1
ATOM 8115 O O . ARG C 1 257 ? 99.153 32.464 -29.632 1.00 101.46 257 ARG C O 1
ATOM 8123 N N . GLU C 1 258 ? 97.515 32.463 -31.156 1.00 101.46 258 GLU C N 1
ATOM 8124 C CA . GLU C 1 258 ? 97.294 33.907 -31.077 1.00 101.46 258 GLU C CA 1
ATOM 8125 C C . GLU C 1 258 ? 95.952 34.250 -30.432 1.00 101.46 258 GLU C C 1
ATOM 8126 O O . GLU C 1 258 ? 95.434 35.324 -30.729 1.00 101.46 258 GLU C O 1
ATOM 8132 N N . ARG C 1 259 ? 95.369 33.424 -29.580 1.00 101.46 259 ARG C N 1
ATOM 8133 C CA . ARG C 1 259 ? 94.067 33.821 -29.019 1.00 101.46 259 ARG C CA 1
ATOM 8134 C C . ARG C 1 259 ? 93.886 33.678 -27.511 1.00 101.46 259 ARG C C 1
ATOM 8135 O O . ARG C 1 259 ? 92.949 33.009 -27.055 1.00 101.46 259 ARG C O 1
ATOM 8143 N N . VAL C 1 260 ? 94.751 34.315 -26.726 1.00 101.46 260 VAL C N 1
ATOM 8144 C CA . VAL C 1 260 ? 94.630 34.197 -25.284 1.00 101.46 260 VAL C CA 1
ATOM 8145 C C . VAL C 1 260 ? 94.778 35.523 -24.594 1.00 101.46 260 VAL C C 1
ATOM 8146 O O . VAL C 1 260 ? 95.866 35.853 -24.162 1.00 101.46 260 VAL C O 1
ATOM 8150 N N . GLU C 1 261 ? 93.702 36.294 -24.486 1.00 101.46 261 GLU C N 1
ATOM 8151 C CA . GLU C 1 261 ? 93.799 37.576 -23.800 1.00 101.46 261 GLU C CA 1
ATOM 8152 C C . GLU C 1 261 ? 93.357 37.473 -22.353 1.00 101.46 261 GLU C C 1
ATOM 8153 O O . GLU C 1 261 ? 92.417 36.754 -22.031 1.00 101.46 261 GLU C O 1
ATOM 8159 N N . GLY C 1 262 ? 94.055 38.181 -21.473 1.00 101.46 262 GLY C N 1
ATOM 8160 C CA . GLY C 1 262 ? 93.705 38.138 -20.064 1.00 101.46 262 GLY C CA 1
ATOM 8161 C C . GLY C 1 262 ? 94.879 38.273 -19.116 1.00 101.46 262 GLY C C 1
ATOM 8162 O O . GLY C 1 262 ? 96.012 38.472 -19.543 1.00 101.46 262 GLY C O 1
ATOM 8163 N N . VAL C 1 263 ? 94.595 38.177 -17.822 1.00 101.46 263 VAL C N 1
ATOM 8164 C CA . VAL C 1 263 ? 95.603 38.277 -16.776 1.00 101.46 263 VAL C CA 1
ATOM 8165 C C . VAL C 1 263 ? 95.468 37.029 -15.946 1.00 101.46 263 VAL C C 1
ATOM 8166 O O . VAL C 1 263 ? 94.379 36.706 -15.506 1.00 101.46 263 VAL C O 1
ATOM 8170 N N . VAL C 1 264 ? 96.566 36.330 -15.710 1.00 101.46 264 VAL C N 1
ATOM 8171 C CA . VAL C 1 264 ? 96.500 35.116 -14.929 1.00 101.46 264 VAL C CA 1
ATOM 8172 C C . VAL C 1 264 ? 97.593 35.062 -13.898 1.00 101.46 264 VAL C C 1
ATOM 8173 O O . VAL C 1 264 ? 98.742 35.305 -14.208 1.00 101.46 264 VAL C O 1
ATOM 8177 N N . ARG C 1 265 ? 97.230 34.714 -12.673 1.00 101.46 265 ARG C N 1
ATOM 8178 C CA . ARG C 1 265 ? 98.187 34.664 -11.583 1.00 101.46 265 ARG C CA 1
ATOM 8179 C C . ARG C 1 265 ? 98.368 33.284 -10.980 1.00 101.46 265 ARG C C 1
ATOM 8180 O O . ARG C 1 265 ? 97.407 32.564 -10.719 1.00 101.46 265 ARG C O 1
ATOM 8188 N N . ALA C 1 266 ? 99.627 32.935 -10.747 1.00 128.80 266 ALA C N 1
ATOM 8189 C CA . ALA C 1 266 ? 100.016 31.641 -10.215 1.00 128.80 266 ALA C CA 1
ATOM 8190 C C . ALA C 1 266 ? 99.299 31.245 -8.968 1.00 128.80 266 ALA C C 1
ATOM 8191 O O . ALA C 1 266 ? 98.819 32.081 -8.215 1.00 128.80 266 ALA C O 1
ATOM 8193 N N . SER C 1 267 ? 99.256 29.942 -8.754 1.00 128.80 267 SER C N 1
ATOM 8194 C CA . SER C 1 267 ? 98.624 29.351 -7.579 1.00 128.80 267 SER C CA 1
ATOM 8195 C C . SER C 1 267 ? 99.656 28.546 -6.760 1.00 128.80 267 SER C C 1
ATOM 8196 O O . SER C 1 267 ? 99.738 28.663 -5.529 1.00 128.80 267 SER C O 1
ATOM 8199 N N . ARG C 1 268 ? 100.439 27.735 -7.469 1.00 128.80 268 ARG C N 1
ATOM 8200 C CA . ARG C 1 268 ? 101.486 26.901 -6.883 1.00 128.80 268 ARG C CA 1
ATOM 8201 C C . ARG C 1 268 ? 102.868 27.264 -7.446 1.00 128.80 268 ARG C C 1
ATOM 8202 O O . ARG C 1 268 ? 103.000 27.732 -8.585 1.00 128.80 268 ARG C O 1
ATOM 8210 N N . PRO C 1 269 ? 103.923 27.052 -6.652 1.00 128.80 269 PRO C N 1
ATOM 8211 C CA . PRO C 1 269 ? 105.272 27.367 -7.113 1.00 128.80 269 PRO C CA 1
ATOM 8212 C C . PRO C 1 269 ? 105.662 26.545 -8.335 1.00 128.80 269 PRO C C 1
ATOM 8213 O O . PRO C 1 269 ? 105.074 25.508 -8.623 1.00 128.80 269 PRO C O 1
ATOM 8217 N N . LEU C 1 270 ? 106.667 27.030 -9.045 1.00 128.80 270 LEU C N 1
ATOM 8218 C CA . LEU C 1 270 ? 107.176 26.378 -10.236 1.00 128.80 270 LEU C CA 1
ATOM 8219 C C . LEU C 1 270 ? 108.637 26.016 -10.042 1.00 128.80 270 LEU C C 1
ATOM 8220 O O . LEU C 1 270 ? 109.494 26.900 -9.981 1.00 128.80 270 LEU C O 1
ATOM 8225 N N . ALA C 1 271 ? 108.925 24.723 -9.938 1.00 128.80 271 ALA C N 1
ATOM 8226 C CA . ALA C 1 271 ? 110.306 24.271 -9.774 1.00 128.80 271 ALA C CA 1
ATOM 8227 C C . ALA C 1 271 ? 110.953 24.178 -11.157 1.00 128.80 271 ALA C C 1
ATOM 8228 O O . ALA C 1 271 ? 110.796 23.180 -11.869 1.00 128.80 271 ALA C O 1
ATOM 8230 N N . LEU C 1 272 ? 111.678 25.225 -11.532 1.00 128.80 272 LEU C N 1
ATOM 8231 C CA . LEU C 1 272 ? 112.320 25.272 -12.836 1.00 128.80 272 LEU C CA 1
ATOM 8232 C C . LEU C 1 272 ? 113.777 24.792 -12.793 1.00 128.80 272 LEU C C 1
ATOM 8233 O O . LEU C 1 272 ? 114.723 25.597 -12.871 1.00 128.80 272 LEU C O 1
ATOM 8238 N N . GLY C 1 273 ? 113.943 23.471 -12.671 1.00 128.80 273 GLY C N 1
ATOM 8239 C CA . GLY C 1 273 ? 115.268 22.872 -12.631 1.00 128.80 273 GLY C CA 1
ATOM 8240 C C . GLY C 1 273 ? 116.155 23.454 -11.547 1.00 128.80 273 GLY C C 1
ATOM 8241 O O . GLY C 1 273 ? 117.152 24.129 -11.845 1.00 128.80 273 GLY C O 1
ATOM 8242 N N . GLY C 1 274 ? 115.784 23.208 -10.290 1.00 128.80 274 GLY C N 1
ATOM 8243 C CA . GLY C 1 274 ? 116.577 23.700 -9.172 1.00 128.80 274 GLY C CA 1
ATOM 8244 C C . GLY C 1 274 ? 116.171 25.019 -8.526 1.00 128.80 274 GLY C C 1
ATOM 8245 O O . GLY C 1 274 ? 115.999 25.087 -7.296 1.00 128.80 274 GLY C O 1
ATOM 8246 N N . THR C 1 275 ? 116.042 26.070 -9.337 1.00 101.46 275 THR C N 1
ATOM 8247 C CA . THR C 1 275 ? 115.647 27.385 -8.834 1.00 101.46 275 THR C CA 1
ATOM 8248 C C . THR C 1 275 ? 114.134 27.377 -8.571 1.00 101.46 275 THR C C 1
ATOM 8249 O O . THR C 1 275 ? 113.366 26.754 -9.310 1.00 101.46 275 THR C O 1
ATOM 8253 N N . LEU C 1 276 ? 113.706 28.063 -7.515 1.00 101.46 276 LEU C N 1
ATOM 8254 C CA . LEU C 1 276 ? 112.290 28.091 -7.162 1.00 101.46 276 LEU C CA 1
ATOM 8255 C C . LEU C 1 276 ? 111.598 29.381 -7.562 1.00 101.46 276 LEU C C 1
ATOM 8256 O O . LEU C 1 276 ? 111.868 30.433 -6.986 1.00 101.46 276 LEU C O 1
ATOM 8261 N N . VAL C 1 277 ? 110.697 29.294 -8.538 1.00 101.46 277 VAL C N 1
ATOM 8262 C CA . VAL C 1 277 ? 109.938 30.456 -9.012 1.00 101.46 277 VAL C CA 1
ATOM 8263 C C . VAL C 1 277 ? 108.586 30.490 -8.290 1.00 101.46 277 VAL C C 1
ATOM 8264 O O . VAL C 1 277 ? 107.792 29.567 -8.441 1.00 101.46 277 VAL C O 1
ATOM 8268 N N . GLU C 1 278 ? 108.323 31.543 -7.514 1.00 101.46 278 GLU C N 1
ATOM 8269 C CA . GLU C 1 278 ? 107.061 31.645 -6.774 1.00 101.46 278 GLU C CA 1
ATOM 8270 C C . GLU C 1 278 ? 106.192 32.839 -7.141 1.00 101.46 278 GLU C C 1
ATOM 8271 O O . GLU C 1 278 ? 106.680 33.863 -7.627 1.00 101.46 278 GLU C O 1
ATOM 8277 N N . GLY C 1 279 ? 104.892 32.683 -6.900 1.00 101.46 279 GLY C N 1
ATOM 8278 C CA . GLY C 1 279 ? 103.929 33.746 -7.162 1.00 101.46 279 GLY C CA 1
ATOM 8279 C C . GLY C 1 279 ? 103.894 34.361 -8.550 1.00 101.46 279 GLY C C 1
ATOM 8280 O O . GLY C 1 279 ? 103.311 35.441 -8.745 1.00 101.46 279 GLY C O 1
ATOM 8281 N N . ILE C 1 280 ? 104.505 33.671 -9.509 1.00 101.46 280 ILE C N 1
ATOM 8282 C CA . ILE C 1 280 ? 104.552 34.134 -10.884 1.00 101.46 280 ILE C CA 1
ATOM 8283 C C . ILE C 1 280 ? 103.240 34.762 -11.338 1.00 101.46 280 ILE C C 1
ATOM 8284 O O . ILE C 1 280 ? 102.176 34.434 -10.833 1.00 101.46 280 ILE C O 1
ATOM 8289 N N . PHE C 1 281 ? 103.333 35.680 -12.289 1.00 101.46 281 PHE C N 1
ATOM 8290 C CA . PHE C 1 281 ? 102.169 36.363 -12.817 1.00 101.46 281 PHE C CA 1
ATOM 8291 C C . PHE C 1 281 ? 102.441 36.749 -14.253 1.00 101.46 281 PHE C C 1
ATOM 8292 O O . PHE C 1 281 ? 103.520 37.236 -14.570 1.00 101.46 281 PHE C O 1
ATOM 8300 N N . ALA C 1 282 ? 101.453 36.564 -15.119 1.00 101.46 282 ALA C N 1
ATOM 8301 C CA . ALA C 1 282 ? 101.626 36.904 -16.525 1.00 101.46 282 ALA C CA 1
ATOM 8302 C C . ALA C 1 282 ? 100.405 37.574 -17.127 1.00 101.46 282 ALA C C 1
ATOM 8303 O O . ALA C 1 282 ? 99.281 37.276 -16.743 1.00 101.46 282 ALA C O 1
ATOM 8305 N N . ARG C 1 283 ? 100.640 38.491 -18.054 1.00 101.46 283 ARG C N 1
ATOM 8306 C CA . ARG C 1 283 ? 99.553 39.195 -18.720 1.00 101.46 283 ARG C CA 1
ATOM 8307 C C . ARG C 1 283 ? 99.598 38.893 -20.218 1.00 101.46 283 ARG C C 1
ATOM 8308 O O . ARG C 1 283 ? 100.602 39.150 -20.887 1.00 101.46 283 ARG C O 1
ATOM 8316 N N . PHE C 1 284 ? 98.499 38.363 -20.741 1.00 101.46 284 PHE C N 1
ATOM 8317 C CA . PHE C 1 284 ? 98.411 38.019 -22.146 1.00 101.46 284 PHE C CA 1
ATOM 8318 C C . PHE C 1 284 ? 97.606 38.991 -22.981 1.00 101.46 284 PHE C C 1
ATOM 8319 O O . PHE C 1 284 ? 96.581 39.534 -22.557 1.00 101.46 284 PHE C O 1
ATOM 8327 N N . GLU C 1 285 ? 98.098 39.191 -24.191 1.00 101.46 285 GLU C N 1
ATOM 8328 C CA . GLU C 1 285 ? 97.486 40.054 -25.182 1.00 101.46 285 GLU C CA 1
ATOM 8329 C C . GLU C 1 285 ? 97.545 39.442 -26.568 1.00 101.46 285 GLU C C 1
ATOM 8330 O O . GLU C 1 285 ? 98.633 39.204 -27.076 1.00 101.46 285 GLU C O 1
ATOM 8336 N N . ARG C 1 286 ? 96.391 39.156 -27.165 1.00 128.80 286 ARG C N 1
ATOM 8337 C CA . ARG C 1 286 ? 96.343 38.526 -28.482 1.00 128.80 286 ARG C CA 1
ATOM 8338 C C . ARG C 1 286 ? 97.280 37.300 -28.477 1.00 128.80 286 ARG C C 1
ATOM 8339 O O . ARG C 1 286 ? 98.058 37.086 -29.401 1.00 128.80 286 ARG C O 1
ATOM 8347 N N . GLY C 1 287 ? 97.202 36.508 -27.411 1.00 128.80 287 GLY C N 1
ATOM 8348 C CA . GLY C 1 287 ? 98.024 35.315 -27.295 1.00 128.80 287 GLY C CA 1
ATOM 8349 C C . GLY C 1 287 ? 99.454 35.452 -26.783 1.00 128.80 287 GLY C C 1
ATOM 8350 O O . GLY C 1 287 ? 100.069 34.445 -26.453 1.00 128.80 287 GLY C O 1
ATOM 8351 N N . PHE C 1 288 ? 99.982 36.671 -26.695 1.00 101.46 288 PHE C N 1
ATOM 8352 C CA . PHE C 1 288 ? 101.347 36.899 -26.248 1.00 101.46 288 PHE C CA 1
ATOM 8353 C C . PHE C 1 288 ? 101.443 37.332 -24.799 1.00 101.46 288 PHE C C 1
ATOM 8354 O O . PHE C 1 288 ? 100.730 38.221 -24.363 1.00 101.46 288 PHE C O 1
ATOM 8362 N N . ALA C 1 289 ? 102.337 36.702 -24.052 1.00 101.46 289 ALA C N 1
ATOM 8363 C CA . ALA C 1 289 ? 102.533 37.066 -22.660 1.00 101.46 289 ALA C CA 1
ATOM 8364 C C . ALA C 1 289 ? 103.359 38.331 -22.678 1.00 101.46 289 ALA C C 1
ATOM 8365 O O . ALA C 1 289 ? 104.582 38.288 -22.714 1.00 101.46 289 ALA C O 1
ATOM 8367 N N . VAL C 1 290 ? 102.687 39.467 -22.657 1.00 101.46 290 VAL C N 1
ATOM 8368 C CA . VAL C 1 290 ? 103.387 40.731 -22.712 1.00 101.46 290 VAL C CA 1
ATOM 8369 C C . VAL C 1 290 ? 104.062 41.144 -21.422 1.00 101.46 290 VAL C C 1
ATOM 8370 O O . VAL C 1 290 ? 104.846 42.080 -21.416 1.00 101.46 290 VAL C O 1
ATOM 8374 N N . GLU C 1 291 ? 103.775 40.462 -20.324 1.00 101.46 291 GLU C N 1
ATOM 8375 C CA . GLU C 1 291 ? 104.389 40.843 -19.058 1.00 101.46 291 GLU C CA 1
ATOM 8376 C C . GLU C 1 291 ? 104.450 39.666 -18.111 1.00 101.46 291 GLU C C 1
ATOM 8377 O O . GLU C 1 291 ? 103.438 39.276 -17.543 1.00 101.46 291 GLU C O 1
ATOM 8383 N N . VAL C 1 292 ? 105.632 39.084 -17.956 1.00 101.46 292 VAL C N 1
ATOM 8384 C CA . VAL C 1 292 ? 105.781 37.965 -17.048 1.00 101.46 292 VAL C CA 1
ATOM 8385 C C . VAL C 1 292 ? 106.577 38.455 -15.874 1.00 101.46 292 VAL C C 1
ATOM 8386 O O . VAL C 1 292 ? 107.567 39.145 -16.062 1.00 101.46 292 VAL C O 1
ATOM 8390 N N . ARG C 1 293 ? 106.150 38.104 -14.666 1.00 101.46 293 ARG C N 1
ATOM 8391 C CA . ARG C 1 293 ? 106.843 38.546 -13.466 1.00 101.46 293 ARG C CA 1
ATOM 8392 C C . ARG C 1 293 ? 106.754 37.481 -12.389 1.00 101.46 293 ARG C C 1
ATOM 8393 O O . ARG C 1 293 ? 106.025 36.517 -12.533 1.00 101.46 293 ARG C O 1
ATOM 8401 N N . ALA C 1 294 ? 107.496 37.656 -11.304 1.00 101.46 294 ALA C N 1
ATOM 8402 C CA . ALA C 1 294 ? 107.459 36.690 -10.219 1.00 101.46 294 ALA C CA 1
ATOM 8403 C C . ALA C 1 294 ? 108.125 37.208 -8.958 1.00 101.46 294 ALA C C 1
ATOM 8404 O O . ALA C 1 294 ? 109.129 37.903 -9.022 1.00 101.46 294 ALA C O 1
ATOM 8406 N N . GLU C 1 295 ? 107.561 36.849 -7.810 1.00 101.46 295 GLU C N 1
ATOM 8407 C CA . GLU C 1 295 ? 108.076 37.286 -6.519 1.00 101.46 295 GLU C CA 1
ATOM 8408 C C . GLU C 1 295 ? 109.504 36.837 -6.308 1.00 101.46 295 GLU C C 1
ATOM 8409 O O . GLU C 1 295 ? 110.283 37.516 -5.657 1.00 101.46 295 GLU C O 1
ATOM 8415 N N . LYS C 1 296 ? 109.847 35.679 -6.847 1.00 101.46 296 LYS C N 1
ATOM 8416 C CA . LYS C 1 296 ? 111.194 35.158 -6.680 1.00 101.46 296 LYS C CA 1
ATOM 8417 C C . LYS C 1 296 ? 111.660 34.454 -7.940 1.00 101.46 296 LYS C C 1
ATOM 8418 O O . LYS C 1 296 ? 110.936 33.635 -8.505 1.00 101.46 296 LYS C O 1
ATOM 8424 N N . GLY C 1 297 ? 112.873 34.773 -8.378 1.00 128.80 297 GLY C N 1
ATOM 8425 C CA . GLY C 1 297 ? 113.409 34.139 -9.572 1.00 128.80 297 GLY C CA 1
ATOM 8426 C C . GLY C 1 297 ? 112.913 34.732 -10.877 1.00 128.80 297 GLY C C 1
ATOM 8427 O O . GLY C 1 297 ? 112.980 34.086 -11.922 1.00 128.80 297 GLY C O 1
ATOM 8428 N N . GLU C 1 298 ? 112.402 35.960 -10.814 1.00 101.46 298 GLU C N 1
ATOM 8429 C CA . GLU C 1 298 ? 111.916 36.638 -12.011 1.00 101.46 298 GLU C CA 1
ATOM 8430 C C . GLU C 1 298 ? 113.027 36.567 -13.063 1.00 101.46 298 GLU C C 1
ATOM 8431 O O . GLU C 1 298 ? 112.781 36.151 -14.193 1.00 101.46 298 GLU C O 1
ATOM 8437 N N . GLU C 1 299 ? 114.251 36.938 -12.679 1.00 101.46 299 GLU C N 1
ATOM 8438 C CA . GLU C 1 299 ? 115.388 36.902 -13.596 1.00 101.46 299 GLU C CA 1
ATOM 8439 C C . GLU C 1 299 ? 115.430 35.607 -14.416 1.00 101.46 299 GLU C C 1
ATOM 8440 O O . GLU C 1 299 ? 115.392 35.643 -15.649 1.00 101.46 299 GLU C O 1
ATOM 8446 N N . VAL C 1 300 ? 115.491 34.474 -13.723 1.00 101.46 300 VAL C N 1
ATOM 8447 C CA . VAL C 1 300 ? 115.553 33.158 -14.365 1.00 101.46 300 VAL C CA 1
ATOM 8448 C C . VAL C 1 300 ? 114.407 32.870 -15.337 1.00 101.46 300 VAL C C 1
ATOM 8449 O O . VAL C 1 300 ? 114.638 32.506 -16.488 1.00 101.46 300 VAL C O 1
ATOM 8453 N N . LEU C 1 301 ? 113.172 33.016 -14.867 1.00 101.46 301 LEU C N 1
ATOM 8454 C CA . LEU C 1 301 ? 112.015 32.744 -15.705 1.00 101.46 301 LEU C CA 1
ATOM 8455 C C . LEU C 1 301 ? 111.990 33.601 -16.961 1.00 101.46 301 LEU C C 1
ATOM 8456 O O . LEU C 1 301 ? 111.719 33.089 -18.045 1.00 101.46 301 LEU C O 1
ATOM 8461 N N . ARG C 1 302 ? 112.273 34.898 -16.829 1.00 101.46 302 ARG C N 1
ATOM 8462 C CA . ARG C 1 302 ? 112.255 35.789 -17.994 1.00 101.46 302 ARG C CA 1
ATOM 8463 C C . ARG C 1 302 ? 113.212 35.329 -19.082 1.00 101.46 302 ARG C C 1
ATOM 8464 O O . ARG C 1 302 ? 112.896 35.423 -20.264 1.00 101.46 302 ARG C O 1
ATOM 8472 N N . ARG C 1 303 ? 114.373 34.819 -18.682 1.00 101.46 303 ARG C N 1
ATOM 8473 C CA . ARG C 1 303 ? 115.358 34.327 -19.644 1.00 101.46 303 ARG C CA 1
ATOM 8474 C C . ARG C 1 303 ? 114.805 33.151 -20.438 1.00 101.46 303 ARG C C 1
ATOM 8475 O O . ARG C 1 303 ? 114.801 33.167 -21.668 1.00 101.46 303 ARG C O 1
ATOM 8483 N N . LEU C 1 304 ? 114.353 32.126 -19.723 1.00 101.46 304 LEU C N 1
ATOM 8484 C CA . LEU C 1 304 ? 113.815 30.934 -20.360 1.00 101.46 304 LEU C CA 1
ATOM 8485 C C . LEU C 1 304 ? 112.714 31.282 -21.337 1.00 101.46 304 LEU C C 1
ATOM 8486 O O . LEU C 1 304 ? 112.605 30.653 -22.384 1.00 101.46 304 LEU C O 1
ATOM 8491 N N . LEU C 1 305 ? 111.903 32.284 -20.993 1.00 101.46 305 LEU C N 1
ATOM 8492 C CA . LEU C 1 305 ? 110.789 32.708 -21.841 1.00 101.46 305 LEU C CA 1
ATOM 8493 C C . LEU C 1 305 ? 111.196 33.709 -22.915 1.00 101.46 305 LEU C C 1
ATOM 8494 O O . LEU C 1 305 ? 110.366 34.154 -23.709 1.00 101.46 305 LEU C O 1
ATOM 8499 N N . ASP C 1 306 ? 112.480 34.053 -22.941 1.00 128.80 306 ASP C N 1
ATOM 8500 C CA . ASP C 1 306 ? 112.993 34.985 -23.947 1.00 128.80 306 ASP C CA 1
ATOM 8501 C C . ASP C 1 306 ? 113.825 34.226 -24.991 1.00 128.80 306 ASP C C 1
ATOM 8502 O O . ASP C 1 306 ? 114.543 34.834 -25.807 1.00 128.80 306 ASP C O 1
ATOM 8507 N N . THR C 1 307 ? 113.719 32.896 -24.960 1.00 128.80 307 THR C N 1
ATOM 8508 C CA . THR C 1 307 ? 114.437 32.038 -25.905 1.00 128.80 307 THR C CA 1
ATOM 8509 C C . THR C 1 307 ? 114.082 32.435 -27.346 1.00 128.80 307 THR C C 1
ATOM 8510 O O . THR C 1 307 ? 114.959 32.817 -28.121 1.00 128.80 307 THR C O 1
ATOM 8514 N N . ASP C 1 308 ? 112.801 32.351 -27.695 1.00 128.80 308 ASP C N 1
ATOM 8515 C CA . ASP C 1 308 ? 112.341 32.714 -29.030 1.00 128.80 308 ASP C CA 1
ATOM 8516 C C . ASP C 1 308 ? 110.973 33.373 -28.930 1.00 128.80 308 ASP C C 1
ATOM 8517 O O . ASP C 1 308 ? 110.577 33.818 -27.846 1.00 128.80 308 ASP C O 1
ATOM 8522 N N . GLU C 1 309 ? 110.251 33.456 -30.048 1.00 128.80 309 GLU C N 1
ATOM 8523 C CA . GLU C 1 309 ? 108.921 34.060 -30.009 1.00 128.80 309 GLU C CA 1
ATOM 8524 C C . GLU C 1 309 ? 107.980 33.126 -29.257 1.00 128.80 309 GLU C C 1
ATOM 8525 O O . GLU C 1 309 ? 107.415 33.493 -28.232 1.00 128.80 309 GLU C O 1
ATOM 8531 N N . GLY C 1 310 ? 107.823 31.913 -29.767 1.00 128.80 310 GLY C N 1
ATOM 8532 C CA . GLY C 1 310 ? 106.948 30.955 -29.118 1.00 128.80 310 GLY C CA 1
ATOM 8533 C C . GLY C 1 310 ? 107.126 30.824 -27.613 1.00 128.80 310 GLY C C 1
ATOM 8534 O O . GLY C 1 310 ? 106.203 30.423 -26.905 1.00 128.80 310 GLY C O 1
ATOM 8535 N N . ALA C 1 311 ? 108.310 31.156 -27.118 1.00 128.80 311 ALA C N 1
ATOM 8536 C CA . ALA C 1 311 ? 108.583 31.065 -25.691 1.00 128.80 311 ALA C CA 1
ATOM 8537 C C . ALA C 1 311 ? 107.478 31.691 -24.840 1.00 128.80 311 ALA C C 1
ATOM 8538 O O . ALA C 1 311 ? 107.014 31.095 -23.869 1.00 128.80 311 ALA C O 1
ATOM 8540 N N . ARG C 1 312 ? 107.050 32.891 -25.213 1.00 128.80 312 ARG C N 1
ATOM 8541 C CA . ARG C 1 312 ? 106.025 33.598 -24.460 1.00 128.80 312 ARG C CA 1
ATOM 8542 C C . ARG C 1 312 ? 104.600 33.419 -24.988 1.00 128.80 312 ARG C C 1
ATOM 8543 O O . ARG C 1 312 ? 103.817 34.360 -25.001 1.00 128.80 312 ARG C O 1
ATOM 8551 N N . ARG C 1 313 ? 104.266 32.213 -25.427 1.00 128.80 313 ARG C N 1
ATOM 8552 C CA . ARG C 1 313 ? 102.922 31.917 -25.906 1.00 128.80 313 ARG C CA 1
ATOM 8553 C C . ARG C 1 313 ? 102.535 30.596 -25.280 1.00 128.80 313 ARG C C 1
ATOM 8554 O O . ARG C 1 313 ? 103.389 29.904 -24.759 1.00 128.80 313 ARG C O 1
ATOM 8562 N N . LEU C 1 314 ? 101.259 30.242 -25.323 1.00 101.46 314 LEU C N 1
ATOM 8563 C CA . LEU C 1 314 ? 100.804 29.002 -24.705 1.00 101.46 314 LEU C CA 1
ATOM 8564 C C . LEU C 1 314 ? 100.733 27.807 -25.634 1.00 101.46 314 LEU C C 1
ATOM 8565 O O . LEU C 1 314 ? 100.446 27.938 -26.808 1.00 101.46 314 LEU C O 1
ATOM 8570 N N . GLY C 1 315 ? 100.979 26.627 -25.093 1.00 101.46 315 GLY C N 1
ATOM 8571 C CA . GLY C 1 315 ? 100.929 25.440 -25.910 1.00 101.46 315 GLY C CA 1
ATOM 8572 C C . GLY C 1 315 ? 100.279 24.258 -25.224 1.00 101.46 315 GLY C C 1
ATOM 8573 O O . GLY C 1 315 ? 100.484 23.122 -25.631 1.00 101.46 315 GLY C O 1
ATOM 8574 N N . GLU C 1 316 ? 99.493 24.501 -24.185 1.00 101.46 316 GLU C N 1
ATOM 8575 C CA . GLU C 1 316 ? 98.832 23.400 -23.485 1.00 101.46 316 GLU C CA 1
ATOM 8576 C C . GLU C 1 316 ? 97.892 23.935 -22.422 1.00 101.46 316 GLU C C 1
ATOM 8577 O O . GLU C 1 316 ? 98.279 24.794 -21.633 1.00 101.46 316 GLU C O 1
ATOM 8583 N N . VAL C 1 317 ? 96.662 23.437 -22.405 1.00 101.46 317 VAL C N 1
ATOM 8584 C CA . VAL C 1 317 ? 95.694 23.860 -21.412 1.00 101.46 317 VAL C CA 1
ATOM 8585 C C . VAL C 1 317 ? 95.290 22.589 -20.723 1.00 101.46 317 VAL C C 1
ATOM 8586 O O . VAL C 1 317 ? 94.967 21.619 -21.385 1.00 101.46 317 VAL C O 1
ATOM 8590 N N . ALA C 1 318 ? 95.302 22.569 -19.401 1.00 101.46 318 ALA C N 1
ATOM 8591 C CA . ALA C 1 318 ? 94.940 21.345 -18.729 1.00 101.46 318 ALA C CA 1
ATOM 8592 C C . ALA C 1 318 ? 94.035 21.563 -17.561 1.00 101.46 318 ALA C C 1
ATOM 8593 O O . ALA C 1 318 ? 94.212 22.500 -16.802 1.00 101.46 318 ALA C O 1
ATOM 8595 N N . LEU C 1 319 ? 93.078 20.663 -17.403 1.00 101.46 319 LEU C N 1
ATOM 8596 C CA . LEU C 1 319 ? 92.123 20.762 -16.320 1.00 101.46 319 LEU C CA 1
ATOM 8597 C C . LEU C 1 319 ? 92.293 19.665 -15.273 1.00 101.46 319 LEU C C 1
ATOM 8598 O O . LEU C 1 319 ? 92.132 18.487 -15.558 1.00 101.46 319 LEU C O 1
ATOM 8603 N N . VAL C 1 320 ? 92.597 20.065 -14.048 1.00 128.80 320 VAL C N 1
ATOM 8604 C CA . VAL C 1 320 ? 92.788 19.117 -12.963 1.00 128.80 320 VAL C CA 1
ATOM 8605 C C . VAL C 1 320 ? 91.954 19.478 -11.747 1.00 128.80 320 VAL C C 1
ATOM 8606 O O . VAL C 1 320 ? 92.226 20.463 -11.071 1.00 128.80 320 VAL C O 1
ATOM 8610 N N . PRO C 1 321 ? 90.939 18.672 -11.436 1.00 128.80 321 PRO C N 1
ATOM 8611 C CA . PRO C 1 321 ? 90.091 18.959 -10.280 1.00 128.80 321 PRO C CA 1
ATOM 8612 C C . PRO C 1 321 ? 90.936 19.039 -9.039 1.00 128.80 321 PRO C C 1
ATOM 8613 O O . PRO C 1 321 ? 91.710 18.138 -8.773 1.00 128.80 321 PRO C O 1
ATOM 8617 N N . ALA C 1 322 ? 90.797 20.110 -8.273 1.00 128.80 322 ALA C N 1
ATOM 8618 C CA . ALA C 1 322 ? 91.597 20.252 -7.067 1.00 128.80 322 ALA C CA 1
ATOM 8619 C C . ALA C 1 322 ? 91.047 19.471 -5.886 1.00 128.80 322 ALA C C 1
ATOM 8620 O O . ALA C 1 322 ? 91.307 19.812 -4.728 1.00 128.80 322 ALA C O 1
ATOM 8622 N N . ASP C 1 323 ? 90.267 18.435 -6.180 1.00 128.80 323 ASP C N 1
ATOM 8623 C CA . ASP C 1 323 ? 89.730 17.576 -5.126 1.00 128.80 323 ASP C CA 1
ATOM 8624 C C . ASP C 1 323 ? 90.381 16.202 -5.309 1.00 128.80 323 ASP C C 1
ATOM 8625 O O . ASP C 1 323 ? 89.920 15.195 -4.763 1.00 128.80 323 ASP C O 1
ATOM 8630 N N . ASN C 1 324 ? 91.480 16.193 -6.068 1.00 128.80 324 ASN C N 1
ATOM 8631 C CA . ASN C 1 324 ? 92.233 14.978 -6.383 1.00 128.80 324 ASN C CA 1
ATOM 8632 C C . ASN C 1 324 ? 93.252 14.613 -5.303 1.00 128.80 324 ASN C C 1
ATOM 8633 O O . ASN C 1 324 ? 93.558 15.422 -4.420 1.00 128.80 324 ASN C O 1
ATOM 8638 N N . PRO C 1 325 ? 93.784 13.379 -5.361 1.00 127.68 325 PRO C N 1
ATOM 8639 C CA . PRO C 1 325 ? 94.774 12.865 -4.416 1.00 127.68 325 PRO C CA 1
ATOM 8640 C C . PRO C 1 325 ? 96.048 13.696 -4.255 1.00 127.68 325 PRO C C 1
ATOM 8641 O O . PRO C 1 325 ? 96.365 14.124 -3.153 1.00 127.68 325 PRO C O 1
ATOM 8645 N N . ILE C 1 326 ? 96.782 13.923 -5.338 1.00 127.68 326 ILE C N 1
ATOM 8646 C CA . ILE C 1 326 ? 98.012 14.708 -5.251 1.00 127.68 326 ILE C CA 1
ATOM 8647 C C . ILE C 1 326 ? 97.719 16.062 -4.629 1.00 127.68 326 ILE C C 1
ATOM 8648 O O . ILE C 1 326 ? 98.589 16.699 -4.041 1.00 127.68 326 ILE C O 1
ATOM 8653 N N . ALA C 1 327 ? 96.474 16.492 -4.767 1.00 127.68 327 ALA C N 1
ATOM 8654 C CA . ALA C 1 327 ? 96.039 17.782 -4.254 1.00 127.68 327 ALA C CA 1
ATOM 8655 C C . ALA C 1 327 ? 95.666 17.772 -2.779 1.00 127.68 327 ALA C C 1
ATOM 8656 O O . ALA C 1 327 ? 95.952 18.747 -2.076 1.00 127.68 327 ALA C O 1
ATOM 8658 N N . LYS C 1 328 ? 95.019 16.689 -2.326 1.00 127.68 328 LYS C N 1
ATOM 8659 C CA . LYS C 1 328 ? 94.601 16.530 -0.921 1.00 127.68 328 LYS C CA 1
ATOM 8660 C C . LYS C 1 328 ? 95.794 16.532 0.049 1.00 127.68 328 LYS C C 1
ATOM 8661 O O . LYS C 1 328 ? 95.649 16.884 1.221 1.00 127.68 328 LYS C O 1
ATOM 8667 N N . THR C 1 329 ? 96.964 16.125 -0.437 1.00 127.68 329 THR C N 1
ATOM 8668 C CA . THR C 1 329 ? 98.170 16.107 0.382 1.00 127.68 329 THR C CA 1
ATOM 8669 C C . THR C 1 329 ? 98.636 17.543 0.601 1.00 127.68 329 THR C C 1
ATOM 8670 O O . THR C 1 329 ? 99.120 17.885 1.682 1.00 127.68 329 THR C O 1
ATOM 8674 N N . GLY C 1 330 ? 98.490 18.368 -0.440 1.00 128.80 330 GLY C N 1
ATOM 8675 C CA . GLY C 1 330 ? 98.870 19.770 -0.375 1.00 128.80 330 GLY C CA 1
ATOM 8676 C C . GLY C 1 330 ? 100.342 19.967 -0.105 1.00 128.80 330 GLY C C 1
ATOM 8677 O O . GLY C 1 330 ? 100.729 20.513 0.931 1.00 128.80 330 GLY C O 1
ATOM 8678 N N . LEU C 1 331 ? 101.165 19.533 -1.054 1.00 128.80 331 LEU C N 1
ATOM 8679 C CA . LEU C 1 331 ? 102.611 19.636 -0.921 1.00 128.80 331 LEU C CA 1
ATOM 8680 C C . LEU C 1 331 ? 103.243 20.039 -2.235 1.00 128.80 331 LEU C C 1
ATOM 8681 O O . LEU C 1 331 ? 102.597 20.035 -3.275 1.00 128.80 331 LEU C O 1
ATOM 8686 N N . VAL C 1 332 ? 104.518 20.378 -2.190 1.00 128.80 332 VAL C N 1
ATOM 8687 C CA . VAL C 1 332 ? 105.214 20.732 -3.410 1.00 128.80 332 VAL C CA 1
ATOM 8688 C C . VAL C 1 332 ? 106.202 19.616 -3.690 1.00 128.80 332 VAL C C 1
ATOM 8689 O O . VAL C 1 332 ? 107.103 19.387 -2.904 1.00 128.80 332 VAL C O 1
ATOM 8693 N N . PHE C 1 333 ? 106.032 18.920 -4.806 1.00 128.80 333 PHE C N 1
ATOM 8694 C CA . PHE C 1 333 ? 106.905 17.805 -5.115 1.00 128.80 333 PHE C CA 1
ATOM 8695 C C . PHE C 1 333 ? 108.067 18.159 -6.007 1.00 128.80 333 PHE C C 1
ATOM 8696 O O . PHE C 1 333 ? 108.830 17.281 -6.390 1.00 128.80 333 PHE C O 1
ATOM 8704 N N . PHE C 1 334 ? 108.198 19.438 -6.340 1.00 128.80 334 PHE C N 1
ATOM 8705 C CA . PHE C 1 334 ? 109.295 19.904 -7.186 1.00 128.80 334 PHE C CA 1
ATOM 8706 C C . PHE C 1 334 ? 109.636 18.917 -8.314 1.00 128.80 334 PHE C C 1
ATOM 8707 O O . PHE C 1 334 ? 110.791 18.792 -8.735 1.00 128.80 334 PHE C O 1
ATOM 8715 N N . ASP C 1 335 ? 108.608 18.220 -8.791 1.00 128.80 335 ASP C N 1
ATOM 8716 C CA . ASP C 1 335 ? 108.700 17.243 -9.872 1.00 128.80 335 ASP C CA 1
ATOM 8717 C C . ASP C 1 335 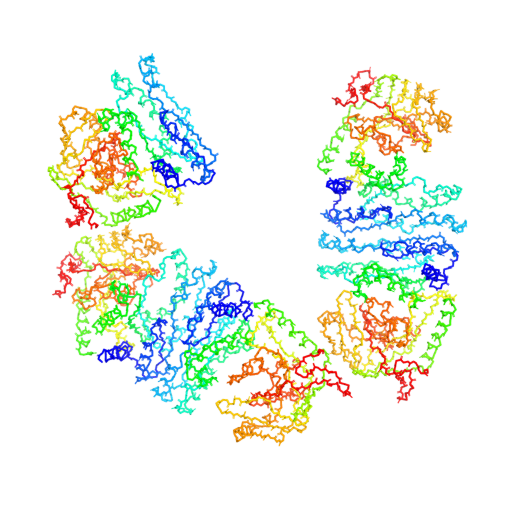? 107.557 17.472 -10.823 1.00 128.80 335 ASP C C 1
ATOM 8718 O O . ASP C 1 335 ? 106.415 17.580 -10.384 1.00 128.80 335 ASP C O 1
ATOM 8723 N N . THR C 1 336 ? 107.850 17.536 -12.120 1.00 127.68 336 THR C N 1
ATOM 8724 C CA . THR C 1 336 ? 106.818 17.742 -13.124 1.00 127.68 336 THR C CA 1
ATOM 8725 C C . THR C 1 336 ? 105.716 16.734 -12.882 1.00 127.68 336 THR C C 1
ATOM 8726 O O . THR C 1 336 ? 104.711 17.052 -12.281 1.00 127.68 336 THR C O 1
ATOM 8730 N N . LEU C 1 337 ? 105.921 15.510 -13.334 1.00 127.68 337 LEU C N 1
ATOM 8731 C CA . LEU C 1 337 ? 104.943 14.456 -13.166 1.00 127.68 337 LEU C CA 1
ATOM 8732 C C . LEU C 1 337 ? 103.990 14.618 -11.996 1.00 127.68 337 LEU C C 1
ATOM 8733 O O . LEU C 1 337 ? 102.788 14.454 -12.160 1.00 127.68 337 LEU C O 1
ATOM 8738 N N . PHE C 1 338 ? 104.515 14.919 -10.813 1.00 127.68 338 PHE C N 1
ATOM 8739 C CA . PHE C 1 338 ? 103.659 15.062 -9.640 1.00 127.68 338 PHE C CA 1
ATOM 8740 C C . PHE C 1 338 ? 102.886 16.365 -9.540 1.00 127.68 338 PHE C C 1
ATOM 8741 O O . PHE C 1 338 ? 101.696 16.352 -9.218 1.00 127.68 338 PHE C O 1
ATOM 8749 N N . ASP C 1 339 ? 103.559 17.487 -9.801 1.00 127.68 339 ASP C N 1
ATOM 8750 C CA . ASP C 1 339 ? 102.922 18.814 -9.759 1.00 127.68 339 ASP C CA 1
ATOM 8751 C C . ASP C 1 339 ? 101.950 19.002 -10.942 1.00 127.68 339 ASP C C 1
ATOM 8752 O O . ASP C 1 339 ? 100.804 19.387 -10.749 1.00 127.68 339 ASP C O 1
ATOM 8757 N N . GLU C 1 340 ? 102.417 18.729 -12.162 1.00 127.68 340 GLU C N 1
ATOM 8758 C CA . GLU C 1 340 ? 101.588 18.855 -13.359 1.00 127.68 340 GLU C CA 1
ATOM 8759 C C . GLU C 1 340 ? 100.191 18.279 -13.147 1.00 127.68 340 GLU C C 1
ATOM 8760 O O . GLU C 1 340 ? 99.216 18.859 -13.603 1.00 127.68 340 GLU C O 1
ATOM 8766 N N . ASN C 1 341 ? 100.094 17.143 -12.461 1.00 127.68 341 ASN C N 1
ATOM 8767 C CA . ASN C 1 341 ? 98.797 16.517 -12.217 1.00 127.68 341 ASN C CA 1
ATOM 8768 C C . ASN C 1 341 ? 98.244 16.891 -10.862 1.00 127.68 341 ASN C C 1
ATOM 8769 O O . ASN C 1 341 ? 97.375 16.206 -10.322 1.00 127.68 341 ASN C O 1
ATOM 8774 N N . ALA C 1 342 ? 98.759 17.986 -10.321 1.00 128.80 342 ALA C N 1
ATOM 8775 C CA . ALA C 1 342 ? 98.311 18.476 -9.033 1.00 128.80 342 ALA C CA 1
ATOM 8776 C C . ALA C 1 342 ? 97.066 19.342 -9.221 1.00 128.80 342 ALA C C 1
ATOM 8777 O O . ALA C 1 342 ? 96.040 19.110 -8.584 1.00 128.80 342 ALA C O 1
ATOM 8779 N N . ALA C 1 343 ? 97.158 20.339 -10.096 1.00 128.80 343 ALA C N 1
ATOM 8780 C CA . ALA C 1 343 ? 96.032 21.216 -10.354 1.00 128.80 343 ALA C CA 1
ATOM 8781 C C . ALA C 1 343 ? 96.103 21.793 -11.752 1.00 128.80 343 ALA C C 1
ATOM 8782 O O . ALA C 1 343 ? 97.173 21.909 -12.322 1.00 128.80 343 ALA C O 1
ATOM 8784 N N . SER C 1 344 ? 94.948 22.152 -12.297 1.00 128.80 344 SER C N 1
ATOM 8785 C CA . SER C 1 344 ? 94.842 22.726 -13.635 1.00 128.80 344 SER C CA 1
ATOM 8786 C C . SER C 1 344 ? 96.049 23.595 -13.982 1.00 128.80 344 SER C C 1
ATOM 8787 O O . SER C 1 344 ? 96.476 24.415 -13.183 1.00 128.80 344 SER C O 1
ATOM 8790 N N . HIS C 1 345 ? 96.598 23.433 -15.177 1.00 127.68 345 HIS C N 1
ATOM 8791 C CA . HIS C 1 345 ? 97.758 24.227 -15.542 1.00 127.68 345 HIS C CA 1
ATOM 8792 C C . HIS C 1 345 ? 97.768 24.719 -16.967 1.00 127.68 345 HIS C C 1
ATOM 8793 O O . HIS C 1 345 ? 97.005 24.250 -17.809 1.00 127.68 345 HIS C O 1
ATOM 8800 N N . ILE C 1 346 ? 98.645 25.681 -17.223 1.00 127.68 346 ILE C N 1
ATOM 8801 C CA . ILE C 1 346 ? 98.790 26.259 -18.542 1.00 127.68 346 ILE C CA 1
ATOM 8802 C C . ILE C 1 346 ? 100.279 26.176 -18.828 1.00 127.68 346 ILE C C 1
ATOM 8803 O O . ILE C 1 346 ? 101.067 26.192 -17.886 1.00 127.68 346 ILE C O 1
ATOM 8808 N N . ALA C 1 347 ? 100.682 26.074 -20.096 1.00 127.68 347 ALA C N 1
ATOM 8809 C CA . ALA C 1 347 ? 102.109 25.955 -20.397 1.00 127.68 347 ALA C CA 1
ATOM 8810 C C . ALA C 1 347 ? 102.608 26.733 -21.589 1.00 127.68 347 ALA C C 1
ATOM 8811 O O . ALA C 1 347 ? 102.014 26.680 -22.653 1.00 127.68 347 ALA C O 1
ATOM 8813 N N . PHE C 1 348 ? 103.725 27.433 -21.406 1.00 127.68 348 PHE C N 1
ATOM 8814 C CA . PHE C 1 348 ? 104.336 28.213 -22.483 1.00 127.68 348 PHE C CA 1
ATOM 8815 C C . PHE C 1 348 ? 105.187 27.332 -23.369 1.00 127.68 348 PHE C C 1
ATOM 8816 O O . PHE C 1 348 ? 105.779 26.368 -22.887 1.00 127.68 348 PHE C O 1
ATOM 8824 N N . GLY C 1 349 ? 105.270 27.672 -24.655 1.00 127.68 349 GLY C N 1
ATOM 8825 C CA . GLY C 1 349 ? 106.151 26.934 -25.548 1.00 127.68 349 GLY C CA 1
ATOM 8826 C C . GLY C 1 349 ? 105.384 25.992 -26.459 1.00 127.68 349 GLY C C 1
ATOM 8827 O O . GLY C 1 349 ? 104.179 26.079 -26.653 1.00 127.68 349 GLY C O 1
ATOM 8828 N N . GLN C 1 350 ? 106.160 25.065 -27.024 1.00 128.80 350 GLN C N 1
ATOM 8829 C CA . GLN C 1 350 ? 105.708 24.047 -27.967 1.00 128.80 350 GLN C CA 1
ATOM 8830 C C . GLN C 1 350 ? 104.494 23.263 -27.524 1.00 128.80 350 GLN C C 1
ATOM 8831 O O . GLN C 1 350 ? 104.407 22.830 -26.383 1.00 128.80 350 GLN C O 1
ATOM 8837 N N . ALA C 1 351 ? 103.575 23.041 -28.454 1.00 128.80 351 ALA C N 1
ATOM 8838 C CA . ALA C 1 351 ? 102.363 22.297 -28.168 1.00 128.80 351 ALA C CA 1
ATOM 8839 C C . ALA C 1 351 ? 102.487 20.914 -28.733 1.00 128.80 351 ALA C C 1
ATOM 8840 O O . ALA C 1 351 ? 102.756 20.753 -29.915 1.00 128.80 351 ALA C O 1
ATOM 8842 N N . TYR C 1 352 ? 102.301 19.911 -27.891 1.00 128.80 352 TYR C N 1
ATOM 8843 C CA . TYR C 1 352 ? 102.393 18.538 -28.361 1.00 128.80 352 TYR C CA 1
ATOM 8844 C C . TYR C 1 352 ? 101.473 18.367 -29.575 1.00 128.80 352 TYR C C 1
ATOM 8845 O O . TYR C 1 352 ? 100.273 18.613 -29.475 1.00 128.80 352 TYR C O 1
ATOM 8854 N N . GLN C 1 353 ? 102.027 17.954 -30.717 1.00 128.80 353 GLN C N 1
ATOM 8855 C CA . GLN C 1 353 ? 101.230 17.797 -31.937 1.00 128.80 353 GLN C CA 1
ATOM 8856 C C . GLN C 1 353 ? 100.158 16.720 -31.824 1.00 128.80 353 GLN C C 1
ATOM 8857 O O . GLN C 1 353 ? 99.299 16.583 -32.690 1.00 128.80 353 GLN C O 1
ATOM 8863 N N . GLU C 1 354 ? 100.218 15.964 -30.741 1.00 128.80 354 GLU C N 1
ATOM 8864 C CA . GLU C 1 354 ? 99.259 14.904 -30.465 1.00 128.80 354 GLU C CA 1
ATOM 8865 C C . GLU C 1 354 ? 97.908 15.515 -30.029 1.00 128.80 354 GLU C C 1
ATOM 8866 O O . GLU C 1 354 ? 96.955 14.788 -29.711 1.00 128.80 354 GLU C O 1
ATOM 8872 N N . ASN C 1 355 ? 97.833 16.851 -30.022 1.00 128.80 355 ASN C N 1
ATOM 8873 C CA . ASN C 1 355 ? 96.625 17.572 -29.606 1.00 128.80 355 ASN C CA 1
ATOM 8874 C C . ASN C 1 355 ? 95.848 18.216 -30.740 1.00 128.80 355 ASN C C 1
ATOM 8875 O O . ASN C 1 355 ? 94.759 18.741 -30.520 1.00 128.80 355 ASN C O 1
ATOM 8880 N N . LEU C 1 356 ? 96.413 18.211 -31.942 1.00 128.80 356 LEU C N 1
ATOM 8881 C CA . LEU C 1 356 ? 95.713 18.765 -33.093 1.00 128.80 356 LEU C CA 1
ATOM 8882 C C . LEU C 1 356 ? 95.147 17.610 -33.889 1.00 128.80 356 LEU C C 1
ATOM 8883 O O . LEU C 1 356 ? 95.897 16.831 -34.482 1.00 128.80 356 LEU C O 1
ATOM 8888 N N . GLU C 1 357 ? 93.820 17.495 -33.878 1.00 128.80 357 GLU C N 1
ATOM 8889 C CA . GLU C 1 357 ? 93.122 16.419 -34.582 1.00 128.80 357 GLU C CA 1
ATOM 8890 C C . GLU C 1 357 ? 93.589 16.373 -36.028 1.00 128.80 357 GLU C C 1
ATOM 8891 O O . GLU C 1 357 ? 93.581 17.392 -36.733 1.00 128.80 357 GLU C O 1
ATOM 8897 N N . GLY C 1 358 ? 94.007 15.186 -36.460 1.00 128.80 358 GLY C N 1
ATOM 8898 C CA . GLY C 1 358 ? 94.500 15.026 -37.821 1.00 128.80 358 GLY C CA 1
ATOM 8899 C C . GLY C 1 358 ? 96.011 15.156 -37.846 1.00 128.80 358 GLY C C 1
ATOM 8900 O O . GLY C 1 358 ? 96.623 15.409 -38.893 1.00 128.80 358 GLY C O 1
ATOM 8901 N N . GLY C 1 362 ? 103.283 21.164 -40.663 1.00 128.80 362 GLY C N 1
ATOM 8902 C CA . GLY C 1 362 ? 104.481 21.977 -40.555 1.00 128.80 362 GLY C CA 1
ATOM 8903 C C . GLY C 1 362 ? 104.103 23.441 -40.726 1.00 128.80 362 GLY C C 1
ATOM 8904 O O . GLY C 1 362 ? 104.429 24.285 -39.884 1.00 128.80 362 GLY C O 1
ATOM 8905 N N . GLU C 1 363 ? 103.410 23.751 -41.823 1.00 127.68 363 GLU C N 1
ATOM 8906 C CA . GLU C 1 363 ? 102.950 25.122 -42.114 1.00 127.68 363 GLU C CA 1
ATOM 8907 C C . GLU C 1 363 ? 101.458 25.258 -41.788 1.00 127.68 363 GLU C C 1
ATOM 8908 O O . GLU C 1 363 ? 101.020 26.314 -41.341 1.00 127.68 363 GLU C O 1
ATOM 8914 N N . ALA C 1 364 ? 100.683 24.197 -42.029 1.00 127.68 364 ALA C N 1
ATOM 8915 C CA . ALA C 1 364 ? 99.249 24.207 -41.730 1.00 127.68 364 ALA C CA 1
ATOM 8916 C C . ALA C 1 364 ? 99.073 24.062 -40.210 1.00 127.68 364 ALA C C 1
ATOM 8917 O O . ALA C 1 364 ? 97.941 24.086 -39.709 1.00 127.68 364 ALA C O 1
ATOM 8919 N N . PHE C 1 365 ? 100.198 23.922 -39.503 1.00 127.68 365 PHE C N 1
ATOM 8920 C CA . PHE C 1 365 ? 100.243 23.805 -38.042 1.00 127.68 365 PHE C CA 1
ATOM 8921 C C . PHE C 1 365 ? 100.180 25.159 -37.372 1.00 127.68 365 PHE C C 1
ATOM 8922 O O . PHE C 1 365 ? 99.387 25.383 -36.459 1.00 127.68 365 PHE C O 1
ATOM 8930 N N . ARG C 1 366 ? 101.041 26.049 -37.859 1.00 127.68 366 ARG C N 1
ATOM 8931 C CA . ARG C 1 366 ? 101.136 27.429 -37.399 1.00 127.68 366 ARG C CA 1
ATOM 8932 C C . ARG C 1 366 ? 99.883 28.203 -37.847 1.00 127.68 366 ARG C C 1
ATOM 8933 O O . ARG C 1 366 ? 99.657 29.338 -37.428 1.00 127.68 366 ARG C O 1
ATOM 8941 N N . LYS C 1 367 ? 99.074 27.573 -38.699 1.00 127.68 367 LYS C N 1
ATOM 8942 C CA . LYS C 1 367 ? 97.839 28.174 -39.207 1.00 127.68 367 LYS C CA 1
ATOM 8943 C C . LYS C 1 367 ? 96.644 27.703 -38.387 1.00 127.68 367 LYS C C 1
ATOM 8944 O O . LYS C 1 367 ? 95.754 28.488 -38.078 1.00 127.68 367 LYS C O 1
ATOM 8950 N N . ARG C 1 368 ? 96.622 26.417 -38.046 1.00 127.68 368 ARG C N 1
ATOM 8951 C CA . ARG C 1 368 ? 95.530 25.865 -37.261 1.00 127.68 368 ARG C CA 1
ATOM 8952 C C . ARG C 1 368 ? 95.620 26.411 -35.846 1.00 127.68 368 ARG C C 1
ATOM 8953 O O . ARG C 1 368 ? 94.679 26.310 -35.065 1.00 127.68 368 ARG C O 1
ATOM 8961 N N . GLY C 1 369 ? 96.763 27.002 -35.526 1.00 128.80 369 GLY C N 1
ATOM 8962 C CA . GLY C 1 369 ? 96.948 27.570 -34.207 1.00 128.80 369 GLY C CA 1
ATOM 8963 C C . GLY C 1 369 ? 98.019 26.915 -33.359 1.00 128.80 369 GLY C C 1
ATOM 8964 O O . GLY C 1 369 ? 98.199 27.262 -32.198 1.00 128.80 369 GLY C O 1
ATOM 8965 N N . GLY C 1 370 ? 98.734 25.956 -33.920 1.00 128.80 370 GLY C N 1
ATOM 8966 C CA . GLY C 1 370 ? 99.778 25.308 -33.152 1.00 128.80 370 GLY C CA 1
ATOM 8967 C C . GLY C 1 370 ? 100.905 26.272 -32.833 1.00 128.80 370 GLY C C 1
ATOM 8968 O O . GLY C 1 370 ? 101.267 27.124 -33.653 1.00 128.80 370 GLY C O 1
ATOM 8969 N N . ASN C 1 371 ? 101.458 26.151 -31.633 1.00 128.80 371 ASN C N 1
ATOM 8970 C CA . ASN C 1 371 ? 102.561 27.006 -31.230 1.00 128.80 371 ASN C CA 1
ATOM 8971 C C . ASN C 1 371 ? 103.877 26.217 -31.299 1.00 128.80 371 ASN C C 1
ATOM 8972 O O . ASN C 1 371 ? 103.944 25.062 -30.859 1.00 128.80 371 ASN C O 1
ATOM 8977 N N . GLU C 1 372 ? 104.917 26.844 -31.850 1.00 128.80 372 GLU C N 1
ATOM 8978 C CA . GLU C 1 372 ? 106.220 26.199 -31.990 1.00 128.80 372 GLU C CA 1
ATOM 8979 C C . GLU C 1 372 ? 107.341 26.919 -31.238 1.00 128.80 372 GLU C C 1
ATOM 8980 O O . GLU C 1 372 ? 107.532 28.128 -31.393 1.00 128.80 372 GLU C O 1
ATOM 8986 N N . SER C 1 373 ? 108.079 26.158 -30.431 1.00 128.80 373 SER C N 1
ATOM 8987 C CA . SER C 1 373 ? 109.193 26.695 -29.656 1.00 128.80 373 SER C CA 1
ATOM 8988 C C . SER C 1 373 ? 110.111 25.613 -29.083 1.00 128.80 373 SER C C 1
ATOM 8989 O O . SER C 1 373 ? 109.873 24.417 -29.226 1.00 128.80 373 SER C O 1
ATOM 8992 N N . LEU C 1 374 ? 111.168 26.062 -28.426 1.00 128.80 374 LEU C N 1
ATOM 8993 C CA . LEU C 1 374 ? 112.154 25.174 -27.827 1.00 128.80 374 LEU C CA 1
ATOM 8994 C C . LEU C 1 374 ? 111.777 24.720 -26.424 1.00 128.80 374 LEU C C 1
ATOM 8995 O O . LEU C 1 374 ? 112.059 23.572 -26.041 1.00 128.80 374 LEU C O 1
ATOM 9000 N N . VAL C 1 375 ? 111.143 25.623 -25.671 1.00 128.80 375 VAL C N 1
ATOM 9001 C CA . VAL C 1 375 ? 110.761 25.362 -24.279 1.00 128.80 375 VAL C CA 1
ATOM 9002 C C . VAL C 1 375 ? 109.312 24.967 -24.000 1.00 128.80 375 VAL C C 1
ATOM 9003 O O . VAL C 1 375 ? 108.398 25.403 -24.694 1.00 128.80 375 VAL C O 1
ATOM 9007 N N . HIS C 1 376 ? 109.119 24.133 -22.978 1.00 101.46 376 HIS C N 1
ATOM 9008 C CA . HIS C 1 376 ? 107.788 23.690 -22.569 1.00 101.46 376 HIS C CA 1
ATOM 9009 C C . HIS C 1 376 ? 107.721 23.775 -21.045 1.00 101.46 376 HIS C C 1
ATOM 9010 O O . HIS C 1 376 ? 108.043 22.825 -20.319 1.00 101.46 376 HIS C O 1
ATOM 9017 N N . VAL C 1 377 ? 107.304 24.938 -20.569 1.00 101.46 377 VAL C N 1
ATOM 9018 C CA . VAL C 1 377 ? 107.191 25.203 -19.146 1.00 101.46 377 VAL C CA 1
ATOM 9019 C C . VAL C 1 377 ? 105.750 25.113 -18.694 1.00 101.46 377 VAL C C 1
ATOM 9020 O O . VAL C 1 377 ? 104.891 25.811 -19.226 1.00 101.46 377 VAL C O 1
ATOM 9024 N N . ASP C 1 378 ? 105.485 24.260 -17.713 1.00 101.46 378 ASP C N 1
ATOM 9025 C CA . ASP C 1 378 ? 104.136 24.109 -17.198 1.00 101.46 378 ASP C CA 1
ATOM 9026 C C . ASP C 1 378 ? 104.065 24.724 -15.819 1.00 101.46 378 ASP C C 1
ATOM 9027 O O . ASP C 1 378 ? 104.828 24.327 -14.945 1.00 101.46 378 ASP C O 1
ATOM 9032 N N . TRP C 1 379 ? 103.183 25.695 -15.614 1.00 101.46 379 TRP C N 1
ATOM 9033 C CA . TRP C 1 379 ? 103.016 26.251 -14.283 1.00 101.46 379 TRP C CA 1
ATOM 9034 C C . TRP C 1 379 ? 101.554 26.157 -13.984 1.00 101.46 379 TRP C C 1
ATOM 9035 O O . TRP C 1 379 ? 100.714 26.369 -14.849 1.00 101.46 379 TRP C O 1
ATOM 9046 N N . MET C 1 380 ? 101.257 25.811 -12.748 1.00 101.46 380 MET C N 1
ATOM 9047 C CA . MET C 1 380 ? 99.891 25.637 -12.337 1.00 101.46 380 MET C CA 1
ATOM 9048 C C . MET C 1 380 ? 99.210 26.927 -11.973 1.00 101.46 380 MET C C 1
ATOM 9049 O O . MET C 1 380 ? 99.837 27.846 -11.444 1.00 101.46 380 MET C O 1
ATOM 9054 N N . ILE C 1 381 ? 97.916 26.990 -12.263 1.00 128.80 381 ILE C N 1
ATOM 9055 C CA . ILE C 1 381 ? 97.124 28.163 -11.948 1.00 128.80 381 ILE C CA 1
ATOM 9056 C C . ILE C 1 381 ? 95.836 27.724 -11.298 1.00 128.80 381 ILE C C 1
ATOM 9057 O O . ILE C 1 381 ? 95.211 28.486 -10.592 1.00 128.80 381 ILE C O 1
ATOM 9062 N N . GLY C 1 382 ? 95.442 26.486 -11.538 1.00 128.80 382 GLY C N 1
ATOM 9063 C CA . GLY C 1 382 ? 94.215 25.998 -10.947 1.00 128.80 382 GLY C CA 1
ATOM 9064 C C . GLY C 1 382 ? 94.332 25.985 -9.444 1.00 128.80 382 GLY C C 1
ATOM 9065 O O . GLY C 1 382 ? 95.424 25.855 -8.909 1.00 128.80 382 GLY C O 1
ATOM 9066 N N . SER C 1 383 ? 93.210 26.136 -8.758 1.00 128.80 383 SER C N 1
ATOM 9067 C CA . SER C 1 383 ? 93.214 26.124 -7.303 1.00 128.80 383 SER C CA 1
ATOM 9068 C C . SER C 1 383 ? 91.843 25.732 -6.796 1.00 128.80 383 SER C C 1
ATOM 9069 O O . SER C 1 383 ? 90.976 25.357 -7.570 1.00 128.80 383 SER C O 1
ATOM 9072 N N . GLU C 1 384 ? 91.648 25.834 -5.490 1.00 128.80 384 GLU C N 1
ATOM 9073 C CA . GLU C 1 384 ? 90.383 25.464 -4.883 1.00 128.80 384 GLU C CA 1
ATOM 9074 C C . GLU C 1 384 ? 89.307 26.515 -5.133 1.00 128.80 384 GLU C C 1
ATOM 9075 O O . GLU C 1 384 ? 88.136 26.272 -4.872 1.00 128.80 384 GLU C O 1
ATOM 9081 N N . GLU C 1 385 ? 89.700 27.673 -5.655 1.00 128.80 385 GLU C N 1
ATOM 9082 C CA . GLU C 1 385 ? 88.745 28.740 -5.913 1.00 128.80 385 GLU C CA 1
ATOM 9083 C C . GLU C 1 385 ? 88.776 29.200 -7.353 1.00 128.80 385 GLU C C 1
ATOM 9084 O O . GLU C 1 385 ? 88.477 30.345 -7.647 1.00 128.80 385 GLU C O 1
ATOM 9090 N N . MET C 1 386 ? 89.118 28.286 -8.246 1.00 128.80 386 MET C N 1
ATOM 9091 C CA . MET C 1 386 ? 89.211 28.566 -9.673 1.00 128.80 386 MET C CA 1
ATOM 9092 C C . MET C 1 386 ? 87.957 28.141 -10.417 1.00 128.80 386 MET C C 1
ATOM 9093 O O . MET C 1 386 ? 87.702 26.956 -10.553 1.00 128.80 386 MET C O 1
ATOM 9098 N N . ASP C 1 387 ? 87.171 29.088 -10.906 1.00 101.46 387 ASP C N 1
ATOM 9099 C CA . ASP C 1 387 ? 85.969 28.721 -11.635 1.00 101.46 387 ASP C CA 1
ATOM 9100 C C . ASP C 1 387 ? 86.316 28.709 -13.104 1.00 101.46 387 ASP C C 1
ATOM 9101 O O . ASP C 1 387 ? 87.051 29.563 -13.571 1.00 101.46 387 ASP C O 1
ATOM 9106 N N . VAL C 1 388 ? 85.793 27.742 -13.840 1.00 101.46 388 VAL C N 1
ATOM 9107 C CA . VAL C 1 388 ? 86.086 27.654 -15.262 1.00 101.46 388 VAL C CA 1
ATOM 9108 C C . VAL C 1 388 ? 84.838 27.427 -16.086 1.00 101.46 388 VAL C C 1
ATOM 9109 O O . VAL C 1 388 ? 84.054 26.519 -15.807 1.00 101.46 388 VAL C O 1
ATOM 9113 N N . ASP C 1 389 ? 84.662 28.259 -17.103 1.00 101.46 389 ASP C N 1
ATOM 9114 C CA . ASP C 1 389 ? 83.518 28.150 -17.997 1.00 101.46 389 ASP C CA 1
ATOM 9115 C C . ASP C 1 389 ? 84.102 27.807 -19.360 1.00 101.46 389 ASP C C 1
ATOM 9116 O O . ASP C 1 389 ? 85.299 27.934 -19.569 1.00 101.46 389 ASP C O 1
ATOM 9121 N N . GLY C 1 390 ? 83.260 27.372 -20.283 1.00 101.46 390 GLY C N 1
ATOM 9122 C CA . GLY C 1 390 ? 83.738 27.045 -21.612 1.00 101.46 390 GLY C CA 1
ATOM 9123 C C . GLY C 1 390 ? 82.881 27.774 -22.624 1.00 101.46 390 GLY C C 1
ATOM 9124 O O . GLY C 1 390 ? 81.664 27.614 -22.639 1.00 101.46 390 GLY C O 1
ATOM 9125 N N . LEU C 1 391 ? 83.502 28.552 -23.496 1.00 101.46 391 LEU C N 1
ATOM 9126 C CA . LEU C 1 391 ? 82.739 29.333 -24.451 1.00 101.46 391 LEU C CA 1
ATOM 9127 C C . LEU C 1 391 ? 82.676 28.767 -25.849 1.00 101.46 391 LEU C C 1
ATOM 9128 O O . LEU C 1 391 ? 83.623 28.143 -26.309 1.00 101.46 391 LEU C O 1
ATOM 9133 N N . TYR C 1 392 ? 81.557 29.014 -26.526 1.00 128.80 392 TYR C N 1
ATOM 9134 C CA . TYR C 1 392 ? 81.352 28.594 -27.914 1.00 128.80 392 TYR C CA 1
ATOM 9135 C C . TYR C 1 392 ? 81.730 29.795 -28.765 1.00 128.80 392 TYR C C 1
ATOM 9136 O O . TYR C 1 392 ? 82.023 30.851 -28.216 1.00 128.80 392 TYR C O 1
ATOM 9145 N N . GLU C 1 393 ? 81.707 29.676 -30.089 1.00 128.80 393 GLU C N 1
ATOM 9146 C CA . GLU C 1 393 ? 82.125 30.822 -30.901 1.00 128.80 393 GLU C CA 1
ATOM 9147 C C . GLU C 1 393 ? 81.224 32.049 -30.805 1.00 128.80 393 GLU C C 1
ATOM 9148 O O . GLU C 1 393 ? 81.646 33.165 -31.126 1.00 128.80 393 GLU C O 1
ATOM 9154 N N . ASP C 1 394 ? 79.993 31.843 -30.348 1.00 128.80 394 ASP C N 1
ATOM 9155 C CA . ASP C 1 394 ? 79.032 32.933 -30.219 1.00 128.80 394 ASP C CA 1
ATOM 9156 C C . ASP C 1 394 ? 79.044 33.611 -28.851 1.00 128.80 394 ASP C C 1
ATOM 9157 O O . ASP C 1 394 ? 78.508 34.711 -28.693 1.00 128.80 394 ASP C O 1
ATOM 9162 N N . GLY C 1 395 ? 79.646 32.961 -27.862 1.00 128.80 395 GLY C N 1
ATOM 9163 C CA . GLY C 1 395 ? 79.708 33.552 -26.539 1.00 128.80 395 GLY C CA 1
ATOM 9164 C C . GLY C 1 395 ? 78.977 32.759 -25.478 1.00 128.80 395 GLY C C 1
ATOM 9165 O O . GLY C 1 395 ? 79.249 32.908 -24.290 1.00 128.80 395 GLY C O 1
ATOM 9166 N N . THR C 1 396 ? 78.046 31.917 -25.902 1.00 128.80 396 THR C N 1
ATOM 9167 C CA . THR C 1 396 ? 77.290 31.117 -24.959 1.00 128.80 396 THR C CA 1
ATOM 9168 C C . THR C 1 396 ? 78.268 30.341 -24.115 1.00 128.80 396 THR C C 1
ATOM 9169 O O . THR C 1 396 ? 79.162 29.701 -24.632 1.00 128.80 396 THR C O 1
ATOM 9173 N N . ARG C 1 397 ? 78.092 30.383 -22.808 1.00 101.46 397 ARG C N 1
ATOM 9174 C CA . ARG C 1 397 ? 79.012 29.694 -21.940 1.00 101.46 397 ARG C CA 1
ATOM 9175 C C . ARG C 1 397 ? 78.434 28.594 -21.066 1.00 101.46 397 ARG C C 1
ATOM 9176 O O . ARG C 1 397 ? 77.465 28.809 -20.342 1.00 101.46 397 ARG C O 1
ATOM 9184 N N . THR C 1 398 ? 79.067 27.421 -21.136 1.00 101.46 398 THR C N 1
ATOM 9185 C CA . THR C 1 398 ? 78.688 26.233 -20.362 1.00 101.46 398 THR C CA 1
ATOM 9186 C C . THR C 1 398 ? 79.643 26.064 -19.191 1.00 101.46 398 THR C C 1
ATOM 9187 O O . THR C 1 398 ? 80.845 25.949 -19.384 1.00 101.46 398 THR C O 1
ATOM 9191 N N . PRO C 1 399 ? 79.120 26.034 -17.959 1.00 101.46 399 PRO C N 1
ATOM 9192 C CA . PRO C 1 399 ? 80.017 25.878 -16.819 1.00 101.46 399 PRO C CA 1
ATOM 9193 C C . PRO C 1 399 ? 80.734 24.547 -16.856 1.00 101.46 399 PRO C C 1
ATOM 9194 O O . PRO C 1 399 ? 80.105 23.517 -17.083 1.00 101.46 399 PRO C O 1
ATOM 9198 N N . LEU C 1 400 ? 82.047 24.574 -16.633 1.00 101.46 400 LEU C N 1
ATOM 9199 C CA . LEU C 1 400 ? 82.867 23.367 -16.632 1.00 101.46 400 LEU C CA 1
ATOM 9200 C C . LEU C 1 400 ? 83.374 23.019 -15.242 1.00 101.46 400 LEU C C 1
ATOM 9201 O O . LEU C 1 400 ? 83.316 21.873 -14.821 1.00 101.46 400 LEU C O 1
ATOM 9206 N N . MET C 1 401 ? 83.867 24.011 -14.521 1.00 101.46 401 MET C N 1
ATOM 9207 C CA . MET C 1 401 ? 84.374 23.766 -13.183 1.00 101.46 401 MET C CA 1
ATOM 9208 C C . MET C 1 401 ? 83.992 24.877 -12.232 1.00 101.46 401 MET C C 1
ATOM 9209 O O . MET C 1 401 ? 83.865 26.029 -12.636 1.00 101.46 401 MET C O 1
ATOM 9214 N N . ARG C 1 402 ? 83.823 24.521 -10.962 1.00 101.46 402 ARG C N 1
ATOM 9215 C CA . ARG C 1 402 ? 83.482 25.484 -9.930 1.00 101.46 402 ARG C CA 1
ATOM 9216 C C . ARG C 1 402 ? 84.241 25.155 -8.670 1.00 101.46 402 ARG C C 1
ATOM 9217 O O . ARG C 1 402 ? 84.345 23.992 -8.297 1.00 101.46 402 ARG C O 1
ATOM 9225 N N . ARG C 1 403 ? 84.761 26.191 -8.020 1.00 128.80 403 ARG C N 1
ATOM 9226 C CA . ARG C 1 403 ? 85.547 26.032 -6.809 1.00 128.80 403 ARG C CA 1
ATOM 9227 C C . ARG C 1 403 ? 86.489 24.856 -6.961 1.00 128.80 403 ARG C C 1
ATOM 9228 O O . ARG C 1 403 ? 86.784 24.140 -6.001 1.00 128.80 403 ARG C O 1
ATOM 9236 N N . GLY C 1 404 ? 86.972 24.684 -8.186 1.00 128.80 404 GLY C N 1
ATOM 9237 C CA . GLY C 1 404 ? 87.919 23.628 -8.477 1.00 128.80 404 GLY C CA 1
ATOM 9238 C C . GLY C 1 404 ? 87.347 22.279 -8.839 1.00 128.80 404 GLY C C 1
ATOM 9239 O O . GLY C 1 404 ? 88.063 21.419 -9.339 1.00 128.80 404 GLY C O 1
ATOM 9240 N N . ARG C 1 405 ? 86.062 22.080 -8.604 1.00 128.80 405 ARG C N 1
ATOM 9241 C CA . ARG C 1 405 ? 85.473 20.796 -8.911 1.00 128.80 405 ARG C CA 1
ATOM 9242 C C . ARG C 1 405 ? 84.732 20.793 -10.222 1.00 128.80 405 ARG C C 1
ATOM 9243 O O . ARG C 1 405 ? 84.305 21.828 -10.707 1.00 128.80 405 ARG C O 1
ATOM 9251 N N . TRP C 1 406 ? 84.597 19.608 -10.796 1.00 128.80 406 TRP C N 1
ATOM 9252 C CA . TRP C 1 406 ? 83.901 19.445 -12.053 1.00 128.80 406 TRP C CA 1
ATOM 9253 C C . TRP C 1 406 ? 82.418 19.573 -11.824 1.00 128.80 406 TRP C C 1
ATOM 9254 O O . TRP C 1 406 ? 81.894 19.170 -10.793 1.00 128.80 406 TRP C O 1
ATOM 9265 N N . VAL C 1 407 ? 81.747 20.147 -12.799 1.00 128.80 407 VAL C N 1
ATOM 9266 C CA . VAL C 1 407 ? 80.307 20.227 -12.765 1.00 128.80 407 VAL C CA 1
ATOM 9267 C C . VAL C 1 407 ? 79.683 19.422 -13.884 1.00 128.80 407 VAL C C 1
ATOM 9268 O O . VAL C 1 407 ? 78.486 19.141 -13.930 1.00 128.80 407 VAL C O 1
ATOM 9272 N N . VAL C 1 408 ? 80.591 19.018 -14.774 1.00 128.80 408 VAL C N 1
ATOM 9273 C CA . VAL C 1 408 ? 80.310 18.216 -15.962 1.00 128.80 408 VAL C CA 1
ATOM 9274 C C . VAL C 1 408 ? 79.484 18.990 -16.974 1.00 128.80 408 VAL C C 1
ATOM 9275 O O . VAL C 1 408 ? 80.047 19.651 -17.851 1.00 128.80 408 VAL C O 1
ATOM 9280 N N . ALA D 1 3 ? 38.755 3.168 -15.699 1.00 128.80 3 ALA D N 1
ATOM 9281 C CA . ALA D 1 3 ? 39.359 4.512 -15.455 1.00 128.80 3 ALA D CA 1
ATOM 9282 C C . ALA D 1 3 ? 40.400 4.897 -16.529 1.00 128.80 3 ALA D C 1
ATOM 9283 O O . ALA D 1 3 ? 40.200 5.855 -17.296 1.00 128.80 3 ALA D O 1
ATOM 9285 N N . PHE D 1 4 ? 41.511 4.154 -16.556 1.00 127.68 4 PHE D N 1
ATOM 9286 C CA . PHE D 1 4 ? 42.598 4.362 -17.519 1.00 127.68 4 PHE D CA 1
ATOM 9287 C C . PHE D 1 4 ? 42.387 3.357 -18.653 1.00 127.68 4 PHE D C 1
ATOM 9288 O O . PHE D 1 4 ? 42.811 3.565 -19.787 1.00 127.68 4 PHE D O 1
ATOM 9296 N N . LYS D 1 5 ? 41.708 2.266 -18.323 1.00 127.68 5 LYS D N 1
ATOM 9297 C CA . LYS D 1 5 ? 41.397 1.219 -19.285 1.00 127.68 5 LYS D CA 1
ATOM 9298 C C . LYS D 1 5 ? 40.466 1.867 -20.322 1.00 127.68 5 LYS D C 1
ATOM 9299 O O . LYS D 1 5 ? 40.408 1.442 -21.480 1.00 127.68 5 LYS D O 1
ATOM 9305 N N . ARG D 1 6 ? 39.748 2.907 -19.900 1.00 127.68 6 ARG D N 1
ATOM 9306 C CA . ARG D 1 6 ? 38.830 3.613 -20.787 1.00 127.68 6 ARG D CA 1
ATOM 9307 C C . ARG D 1 6 ? 39.609 4.462 -21.780 1.00 127.68 6 ARG D C 1
ATOM 9308 O O . ARG D 1 6 ? 39.044 4.907 -22.776 1.00 127.68 6 ARG D O 1
ATOM 9316 N N . ASN D 1 7 ? 40.889 4.710 -21.490 1.00 127.68 7 ASN D N 1
ATOM 9317 C CA . ASN D 1 7 ? 41.757 5.489 -22.383 1.00 127.68 7 ASN D CA 1
ATOM 9318 C C . ASN D 1 7 ? 42.435 4.508 -23.338 1.00 127.68 7 ASN D C 1
ATOM 9319 O O . ASN D 1 7 ? 42.312 4.610 -24.560 1.00 127.68 7 ASN D O 1
ATOM 9324 N N . LEU D 1 8 ? 43.155 3.560 -22.747 1.00 127.68 8 LEU D N 1
ATOM 9325 C CA . LEU D 1 8 ? 43.864 2.519 -23.476 1.00 127.68 8 LEU D CA 1
ATOM 9326 C C . LEU D 1 8 ? 42.984 2.076 -24.632 1.00 127.68 8 LEU D C 1
ATOM 9327 O O . LEU D 1 8 ? 43.453 1.839 -25.741 1.00 127.68 8 LEU D O 1
ATOM 9332 N N . GLU D 1 9 ? 41.694 1.971 -24.353 1.00 127.68 9 GLU D N 1
ATOM 9333 C CA . GLU D 1 9 ? 40.732 1.558 -25.358 1.00 127.68 9 GLU D CA 1
ATOM 9334 C C . GLU D 1 9 ? 40.710 2.590 -26.479 1.00 127.68 9 GLU D C 1
ATOM 9335 O O . GLU D 1 9 ? 40.946 2.262 -27.640 1.00 127.68 9 GLU D O 1
ATOM 9341 N N . LYS D 1 10 ? 40.433 3.839 -26.121 1.00 127.68 10 LYS D N 1
ATOM 9342 C CA . LYS D 1 10 ? 40.366 4.915 -27.104 1.00 127.68 10 LYS D CA 1
ATOM 9343 C C . LYS D 1 10 ? 41.627 4.934 -27.947 1.00 127.68 10 LYS D C 1
ATOM 9344 O O . LYS D 1 10 ? 41.549 4.994 -29.174 1.00 127.68 10 LYS D O 1
ATOM 9350 N N . LEU D 1 11 ? 42.783 4.878 -27.291 1.00 127.68 11 LEU D N 1
ATOM 9351 C CA . LEU D 1 11 ? 44.039 4.872 -28.022 1.00 127.68 11 LEU D CA 1
ATOM 9352 C C . LEU D 1 11 ? 43.899 3.834 -29.110 1.00 127.68 11 LEU D C 1
ATOM 9353 O O . LEU D 1 11 ? 43.883 4.164 -30.292 1.00 127.68 11 LEU D O 1
ATOM 9358 N N . ALA D 1 12 ? 43.773 2.577 -28.696 1.00 127.68 12 ALA D N 1
ATOM 9359 C CA . ALA D 1 12 ? 43.619 1.460 -29.626 1.00 127.68 12 ALA D CA 1
ATOM 9360 C C . ALA D 1 12 ? 42.534 1.736 -30.666 1.00 127.68 12 ALA D C 1
ATOM 9361 O O . ALA D 1 12 ? 42.779 1.689 -31.875 1.00 127.68 12 ALA D O 1
ATOM 9363 N N . GLU D 1 13 ? 41.332 2.018 -30.171 1.00 127.68 13 GLU D N 1
ATOM 9364 C CA . GLU D 1 13 ? 40.176 2.312 -31.010 1.00 127.68 13 GLU D CA 1
ATOM 9365 C C . GLU D 1 13 ? 40.584 3.281 -32.103 1.00 127.68 13 GLU D C 1
ATOM 9366 O O . GLU D 1 13 ? 40.275 3.080 -33.277 1.00 127.68 13 GLU D O 1
ATOM 9372 N N . LEU D 1 14 ? 41.300 4.324 -31.692 1.00 127.68 14 LEU D N 1
ATOM 9373 C CA . LEU D 1 14 ? 41.789 5.374 -32.582 1.00 127.68 14 LEU D CA 1
ATOM 9374 C C . LEU D 1 14 ? 42.816 4.892 -33.608 1.00 127.68 14 LEU D C 1
ATOM 9375 O O . LEU D 1 14 ? 42.730 5.218 -34.787 1.00 127.68 14 LEU D O 1
ATOM 9380 N N . ALA D 1 15 ? 43.801 4.139 -33.146 1.00 127.68 15 ALA D N 1
ATOM 9381 C CA . ALA D 1 15 ? 44.833 3.627 -34.019 1.00 127.68 15 ALA D CA 1
ATOM 9382 C C . ALA D 1 15 ? 44.245 3.145 -35.323 1.00 127.68 15 ALA D C 1
ATOM 9383 O O . ALA D 1 15 ? 44.898 3.208 -36.351 1.00 127.68 15 ALA D O 1
ATOM 9385 N N . ILE D 1 16 ? 43.001 2.676 -35.276 1.00 127.68 16 ILE D N 1
ATOM 9386 C CA . ILE D 1 16 ? 42.321 2.150 -36.454 1.00 127.68 16 ILE D CA 1
ATOM 9387 C C . ILE D 1 16 ? 41.424 3.116 -37.243 1.00 127.68 16 ILE D C 1
ATOM 9388 O O . ILE D 1 16 ? 41.618 3.303 -38.444 1.00 127.68 16 ILE D O 1
ATOM 9393 N N . ARG D 1 17 ? 40.438 3.715 -36.576 1.00 127.68 17 ARG D N 1
ATOM 9394 C CA . ARG D 1 17 ? 39.496 4.645 -37.222 1.00 127.68 17 ARG D CA 1
ATOM 9395 C C . ARG D 1 17 ? 40.159 5.924 -37.739 1.00 127.68 17 ARG D C 1
ATOM 9396 O O . ARG D 1 17 ? 39.556 6.671 -38.506 1.00 127.68 17 ARG D O 1
ATOM 9404 N N . VAL D 1 18 ? 41.393 6.172 -37.317 1.00 127.68 18 VAL D N 1
ATOM 9405 C CA . VAL D 1 18 ? 42.121 7.371 -37.730 1.00 127.68 18 VAL D CA 1
ATOM 9406 C C . VAL D 1 18 ? 43.522 7.098 -38.255 1.00 127.68 18 VAL D C 1
ATOM 9407 O O . VAL D 1 18 ? 43.922 7.624 -39.295 1.00 127.68 18 VAL D O 1
ATOM 9411 N N . GLY D 1 19 ? 44.279 6.304 -37.505 1.00 128.80 19 GLY D N 1
ATOM 9412 C CA . GLY D 1 19 ? 45.625 5.970 -37.923 1.00 128.80 19 GLY D CA 1
ATOM 9413 C C . GLY D 1 19 ? 45.605 5.292 -39.280 1.00 128.80 19 GLY D C 1
ATOM 9414 O O . GLY D 1 19 ? 46.247 5.751 -40.217 1.00 128.80 19 GLY D O 1
ATOM 9415 N N . LEU D 1 20 ? 44.851 4.205 -39.390 1.00 128.80 20 LEU D N 1
ATOM 9416 C CA . LEU D 1 20 ? 44.759 3.459 -40.636 1.00 128.80 20 LEU D CA 1
ATOM 9417 C C . LEU D 1 20 ? 43.573 3.870 -41.502 1.00 128.80 20 LEU D C 1
ATOM 9418 O O . LEU D 1 20 ? 43.660 3.848 -42.735 1.00 128.80 20 LEU D O 1
ATOM 9423 N N . ASN D 1 21 ? 42.472 4.241 -40.849 1.00 128.80 21 ASN D N 1
ATOM 9424 C CA . ASN D 1 21 ? 41.236 4.593 -41.543 1.00 128.80 21 ASN D CA 1
ATOM 9425 C C . ASN D 1 21 ? 40.839 3.318 -42.307 1.00 128.80 21 ASN D C 1
ATOM 9426 O O . ASN D 1 21 ? 40.328 3.347 -43.438 1.00 128.80 21 ASN D O 1
ATOM 9431 N N . LEU D 1 22 ? 41.096 2.196 -41.644 1.00 128.80 22 LEU D N 1
ATOM 9432 C CA . LEU D 1 22 ? 40.843 0.857 -42.158 1.00 128.80 22 LEU D CA 1
ATOM 9433 C C . LEU D 1 22 ? 39.510 0.690 -42.850 1.00 128.80 22 LEU D C 1
ATOM 9434 O O . LEU D 1 22 ? 38.461 0.965 -42.267 1.00 128.80 22 LEU D O 1
ATOM 9439 N N . GLU D 1 23 ? 39.559 0.241 -44.100 1.00 128.80 23 GLU D N 1
ATOM 9440 C CA . GLU D 1 23 ? 38.342 0.011 -44.861 1.00 128.80 23 GLU D CA 1
ATOM 9441 C C . GLU D 1 23 ? 37.919 -1.455 -44.686 1.00 128.80 23 GLU D C 1
ATOM 9442 O O . GLU D 1 23 ? 38.758 -2.364 -44.658 1.00 128.80 23 GLU D O 1
ATOM 9448 N N . LYS D 1 24 ? 36.610 -1.661 -44.552 1.00 128.80 24 LYS D N 1
ATOM 9449 C CA . LYS D 1 24 ? 36.041 -2.983 -44.356 1.00 128.80 24 LYS D CA 1
ATOM 9450 C C . LYS D 1 24 ? 36.592 -4.019 -45.325 1.00 128.80 24 LYS D C 1
ATOM 9451 O O . LYS D 1 24 ? 36.735 -3.762 -46.525 1.00 128.80 24 LYS D O 1
ATOM 9457 N N . GLY D 1 25 ? 36.903 -5.191 -44.780 1.00 128.80 25 GLY D N 1
ATOM 9458 C CA . GLY D 1 25 ? 37.404 -6.288 -45.583 1.00 128.80 25 GLY D CA 1
ATOM 9459 C C . GLY D 1 25 ? 38.839 -6.121 -45.999 1.00 128.80 25 GLY D C 1
ATOM 9460 O O . GLY D 1 25 ? 39.272 -6.681 -47.013 1.00 128.80 25 GLY D O 1
ATOM 9461 N N . GLN D 1 26 ? 39.578 -5.349 -45.215 1.00 101.46 26 GLN D N 1
ATOM 9462 C CA . GLN D 1 26 ? 40.980 -5.112 -45.509 1.00 101.46 26 GLN D CA 1
ATOM 9463 C C . GLN D 1 26 ? 41.799 -5.897 -44.486 1.00 101.46 26 GLN D C 1
ATOM 9464 O O . GLN D 1 26 ? 41.481 -5.859 -43.299 1.00 101.46 26 GLN D O 1
ATOM 9470 N N . GLU D 1 27 ? 42.817 -6.632 -44.942 1.00 101.46 27 GLU D N 1
ATOM 9471 C CA . GLU D 1 27 ? 43.656 -7.406 -44.030 1.00 101.46 27 GLU D CA 1
ATOM 9472 C C . GLU D 1 27 ? 44.523 -6.431 -43.255 1.00 101.46 27 GLU D C 1
ATOM 9473 O O . GLU D 1 27 ? 44.698 -5.298 -43.681 1.00 101.46 27 GLU D O 1
ATOM 9479 N N . VAL D 1 28 ? 45.061 -6.848 -42.117 1.00 101.46 28 VAL D N 1
ATOM 9480 C CA . VAL D 1 28 ? 45.894 -5.942 -41.338 1.00 101.46 28 VAL D CA 1
ATOM 9481 C C . VAL D 1 28 ? 47.132 -6.632 -40.814 1.00 101.46 28 VAL D C 1
ATOM 9482 O O . VAL D 1 28 ? 47.071 -7.315 -39.808 1.00 101.46 28 VAL D O 1
ATOM 9486 N N . ILE D 1 29 ? 48.255 -6.474 -41.499 1.00 101.46 29 ILE D N 1
ATOM 9487 C CA . ILE D 1 29 ? 49.490 -7.073 -41.032 1.00 101.46 29 ILE D CA 1
ATOM 9488 C C . ILE D 1 29 ? 49.999 -6.113 -39.993 1.00 101.46 29 ILE D C 1
ATOM 9489 O O . ILE D 1 29 ? 49.880 -4.922 -40.177 1.00 101.46 29 ILE D O 1
ATOM 9494 N N . ALA D 1 30 ? 50.565 -6.606 -38.902 1.00 101.46 30 ALA D N 1
ATOM 9495 C CA . ALA D 1 30 ? 51.069 -5.705 -37.882 1.00 101.46 30 ALA D CA 1
ATOM 9496 C C . ALA D 1 30 ? 52.384 -6.175 -37.307 1.00 101.46 30 ALA D C 1
ATOM 9497 O O . ALA D 1 30 ? 52.585 -7.360 -37.079 1.00 101.46 30 ALA D O 1
ATOM 9499 N N . THR D 1 31 ? 53.291 -5.234 -37.095 1.00 101.46 31 THR D N 1
ATOM 9500 C CA . THR D 1 31 ? 54.587 -5.545 -36.526 1.00 101.46 31 THR D CA 1
ATOM 9501 C C . THR D 1 31 ? 54.469 -5.105 -35.076 1.00 101.46 31 THR D C 1
ATOM 9502 O O . THR D 1 31 ? 53.861 -4.084 -34.799 1.00 101.46 31 THR D O 1
ATOM 9506 N N . ALA D 1 32 ? 55.030 -5.860 -34.146 1.00 101.46 32 ALA D N 1
ATOM 9507 C CA . ALA D 1 32 ? 54.931 -5.468 -32.757 1.00 101.46 32 ALA D CA 1
ATOM 9508 C C . ALA D 1 32 ? 55.888 -6.255 -31.908 1.00 101.46 32 ALA D C 1
ATOM 9509 O O . ALA D 1 32 ? 56.399 -7.276 -32.335 1.00 101.46 32 ALA D O 1
ATOM 9511 N N . PRO D 1 33 ? 56.160 -5.773 -30.690 1.00 101.46 33 PRO D N 1
ATOM 9512 C CA . PRO D 1 33 ? 57.072 -6.409 -29.732 1.00 101.46 33 PRO D CA 1
ATOM 9513 C C . PRO D 1 33 ? 56.405 -7.454 -28.858 1.00 101.46 33 PRO D C 1
ATOM 9514 O O . PRO D 1 33 ? 55.421 -7.185 -28.170 1.00 101.46 33 PRO D O 1
ATOM 9518 N N . ILE D 1 34 ? 56.983 -8.645 -28.892 1.00 128.80 34 ILE D N 1
ATOM 9519 C CA . ILE D 1 34 ? 56.518 -9.814 -28.161 1.00 128.80 34 ILE D CA 1
ATOM 9520 C C . ILE D 1 34 ? 56.137 -9.535 -26.712 1.00 128.80 34 ILE D C 1
ATOM 9521 O O . ILE D 1 34 ? 55.524 -10.362 -26.044 1.00 128.80 34 ILE D O 1
ATOM 9526 N N . GLU D 1 35 ? 56.494 -8.363 -26.226 1.00 128.80 35 GLU D N 1
ATOM 9527 C CA . GLU D 1 35 ? 56.206 -8.028 -24.849 1.00 128.80 35 GLU D CA 1
ATOM 9528 C C . GLU D 1 35 ? 54.964 -7.169 -24.672 1.00 128.80 35 GLU D C 1
ATOM 9529 O O . GLU D 1 35 ? 54.666 -6.744 -23.560 1.00 128.80 35 GLU D O 1
ATOM 9535 N N . ALA D 1 36 ? 54.226 -6.919 -25.751 1.00 128.80 36 ALA D N 1
ATOM 9536 C CA . ALA D 1 36 ? 53.025 -6.090 -25.648 1.00 128.80 36 ALA D CA 1
ATOM 9537 C C . ALA D 1 36 ? 51.813 -6.764 -26.283 1.00 128.80 36 ALA D C 1
ATOM 9538 O O . ALA D 1 36 ? 50.916 -6.108 -26.824 1.00 128.80 36 ALA D O 1
ATOM 9540 N N . VAL D 1 37 ? 51.795 -8.090 -26.200 1.00 127.68 37 VAL D N 1
ATOM 9541 C CA . VAL D 1 37 ? 50.706 -8.884 -26.747 1.00 127.68 37 VAL D CA 1
ATOM 9542 C C . VAL D 1 37 ? 49.348 -8.301 -26.367 1.00 127.68 37 VAL D C 1
ATOM 9543 O O . VAL D 1 37 ? 48.536 -7.957 -27.221 1.00 127.68 37 VAL D O 1
ATOM 9547 N N . ASP D 1 38 ? 49.118 -8.200 -25.065 1.00 127.68 38 ASP D N 1
ATOM 9548 C CA . ASP D 1 38 ? 47.868 -7.689 -24.539 1.00 127.68 38 ASP D CA 1
ATOM 9549 C C . ASP D 1 38 ? 47.348 -6.518 -25.337 1.00 127.68 38 ASP D C 1
ATOM 9550 O O . ASP D 1 38 ? 46.142 -6.362 -25.503 1.00 127.68 38 ASP D O 1
ATOM 9555 N N . PHE D 1 39 ? 48.260 -5.695 -25.834 1.00 127.68 39 PHE D N 1
ATOM 9556 C CA . PHE D 1 39 ? 47.873 -4.527 -26.612 1.00 127.68 39 PHE D CA 1
ATOM 9557 C C . PHE D 1 39 ? 47.425 -5.005 -27.991 1.00 127.68 39 PHE D C 1
ATOM 9558 O O . PHE D 1 39 ? 46.309 -4.707 -28.426 1.00 127.68 39 PHE D O 1
ATOM 9566 N N . VAL D 1 40 ? 48.288 -5.763 -28.663 1.00 127.68 40 VAL D N 1
ATOM 9567 C CA . VAL D 1 40 ? 47.970 -6.267 -29.986 1.00 127.68 40 VAL D CA 1
ATOM 9568 C C . VAL D 1 40 ? 46.516 -6.686 -30.017 1.00 127.68 40 VAL D C 1
ATOM 9569 O O . VAL D 1 40 ? 45.740 -6.212 -30.834 1.00 127.68 40 VAL D O 1
ATOM 9573 N N . ARG D 1 41 ? 46.154 -7.575 -29.102 1.00 127.68 41 ARG D N 1
ATOM 9574 C CA . ARG D 1 41 ? 44.794 -8.070 -29.020 1.00 127.68 41 ARG D CA 1
ATOM 9575 C C . ARG D 1 41 ? 43.825 -6.920 -28.963 1.00 127.68 41 ARG D C 1
ATOM 9576 O O . ARG D 1 41 ? 42.907 -6.834 -29.768 1.00 127.68 41 ARG D O 1
ATOM 9584 N N . LEU D 1 42 ? 44.043 -6.030 -28.008 1.00 127.68 42 LEU D N 1
ATOM 9585 C CA . LEU D 1 42 ? 43.178 -4.874 -27.833 1.00 127.68 42 LEU D CA 1
ATOM 9586 C C . LEU D 1 42 ? 42.936 -4.245 -29.195 1.00 127.68 42 LEU D C 1
ATOM 9587 O O . LEU D 1 42 ? 41.803 -3.921 -29.562 1.00 127.68 42 LEU D O 1
ATOM 9592 N N . LEU D 1 43 ? 44.018 -4.080 -29.944 1.00 127.68 43 LEU D N 1
ATOM 9593 C CA . LEU D 1 43 ? 43.937 -3.484 -31.268 1.00 127.68 43 LEU D CA 1
ATOM 9594 C C . LEU D 1 43 ? 43.106 -4.400 -32.146 1.00 127.68 43 LEU D C 1
ATOM 9595 O O . LEU D 1 43 ? 42.028 -4.021 -32.596 1.00 127.68 43 LEU D O 1
ATOM 9600 N N . ALA D 1 44 ? 43.604 -5.614 -32.363 1.00 127.68 44 ALA D N 1
ATOM 9601 C CA . ALA D 1 44 ? 42.916 -6.604 -33.181 1.00 127.68 44 ALA D CA 1
ATOM 9602 C C . ALA D 1 44 ? 41.414 -6.476 -32.995 1.00 127.68 44 ALA D C 1
ATOM 9603 O O . ALA D 1 44 ? 40.682 -6.191 -33.940 1.00 127.68 44 ALA D O 1
ATOM 9605 N N . GLU D 1 45 ? 40.963 -6.679 -31.767 1.00 127.68 45 GLU D N 1
ATOM 9606 C CA . GLU D 1 45 ? 39.548 -6.573 -31.455 1.00 127.68 45 GLU D CA 1
ATOM 9607 C C . GLU D 1 45 ? 38.937 -5.389 -32.196 1.00 127.68 45 GLU D C 1
ATOM 9608 O O . GLU D 1 45 ? 37.991 -5.544 -32.968 1.00 127.68 45 GLU D O 1
ATOM 9614 N N . LYS D 1 46 ? 39.495 -4.206 -31.966 1.00 127.68 46 LYS D N 1
ATOM 9615 C CA . LYS D 1 46 ? 39.013 -2.984 -32.602 1.00 127.68 46 LYS D CA 1
ATOM 9616 C C . LYS D 1 46 ? 39.224 -3.000 -34.106 1.00 127.68 46 LYS D C 1
ATOM 9617 O O . LYS D 1 46 ? 38.474 -2.389 -34.864 1.00 127.68 46 LYS D O 1
ATOM 9623 N N . ALA D 1 47 ? 40.257 -3.703 -34.533 1.00 127.68 47 ALA D N 1
ATOM 9624 C CA . ALA D 1 47 ? 40.537 -3.803 -35.946 1.00 127.68 47 ALA D CA 1
ATOM 9625 C C . ALA D 1 47 ? 39.358 -4.518 -36.578 1.00 127.68 47 ALA D C 1
ATOM 9626 O O . ALA D 1 47 ? 38.767 -4.026 -37.539 1.00 127.68 47 ALA D O 1
ATOM 9628 N N . TYR D 1 48 ? 39.018 -5.679 -36.024 1.00 127.68 48 TYR D N 1
ATOM 9629 C CA . TYR D 1 48 ? 37.913 -6.463 -36.537 1.00 127.68 48 TYR D CA 1
ATOM 9630 C C . TYR D 1 48 ? 36.575 -5.764 -36.333 1.00 127.68 48 TYR D C 1
ATOM 9631 O O . TYR D 1 48 ? 35.718 -5.816 -37.205 1.00 127.68 48 TYR D O 1
ATOM 9640 N N . ARG D 1 49 ? 36.384 -5.117 -35.187 1.00 127.68 49 ARG D N 1
ATOM 9641 C CA . ARG D 1 49 ? 35.121 -4.419 -34.925 1.00 127.68 49 ARG D CA 1
ATOM 9642 C C . ARG D 1 49 ? 34.869 -3.350 -35.979 1.00 127.68 49 ARG D C 1
ATOM 9643 O O . ARG D 1 49 ? 33.759 -2.832 -36.095 1.00 127.68 49 ARG D O 1
ATOM 9651 N N . GLU D 1 50 ? 35.905 -3.022 -36.744 1.00 127.68 50 GLU D N 1
ATOM 9652 C CA . GLU D 1 50 ? 35.799 -2.005 -37.786 1.00 127.68 50 GLU D CA 1
ATOM 9653 C C . GLU D 1 50 ? 35.698 -2.533 -39.208 1.00 127.68 50 GLU D C 1
ATOM 9654 O O . GLU D 1 50 ? 35.500 -1.758 -40.141 1.00 127.68 50 GLU D O 1
ATOM 9660 N N . GLY D 1 51 ? 35.844 -3.844 -39.372 1.00 128.80 51 GLY D N 1
ATOM 9661 C CA . GLY D 1 51 ? 35.747 -4.434 -40.693 1.00 128.80 51 GLY D CA 1
ATOM 9662 C C . GLY D 1 51 ? 36.894 -5.366 -41.007 1.00 128.80 51 GLY D C 1
ATOM 9663 O O . GLY D 1 51 ? 36.784 -6.239 -41.872 1.00 128.80 51 GLY D O 1
ATOM 9664 N N . ALA D 1 52 ? 38.004 -5.181 -40.306 1.00 101.46 52 ALA D N 1
ATOM 9665 C CA . ALA D 1 52 ? 39.176 -6.012 -40.530 1.00 101.46 52 ALA D CA 1
ATOM 9666 C C . ALA D 1 52 ? 38.776 -7.448 -40.819 1.00 101.46 52 ALA D C 1
ATOM 9667 O O . ALA D 1 52 ? 37.990 -8.040 -40.083 1.00 101.46 52 ALA D O 1
ATOM 9669 N N . SER D 1 53 ? 39.312 -7.998 -41.900 1.00 101.46 53 SER D N 1
ATOM 9670 C CA . SER D 1 53 ? 38.997 -9.363 -42.275 1.00 101.46 53 SER D CA 1
ATOM 9671 C C . SER D 1 53 ? 40.068 -10.356 -41.826 1.00 101.46 53 SER D C 1
ATOM 9672 O O . SER D 1 53 ? 39.898 -11.569 -41.990 1.00 101.46 53 SER D O 1
ATOM 9675 N N . LEU D 1 54 ? 41.163 -9.846 -41.259 1.00 101.46 54 LEU D N 1
ATOM 9676 C CA . LEU D 1 54 ? 42.255 -10.697 -40.778 1.00 101.46 54 LEU D CA 1
ATOM 9677 C C . LEU D 1 54 ? 43.412 -9.942 -40.148 1.00 101.46 54 LEU D C 1
ATOM 9678 O O . LEU D 1 54 ? 44.133 -9.209 -40.824 1.00 101.46 54 LEU D O 1
ATOM 9683 N N . PHE D 1 55 ? 43.608 -10.166 -38.856 1.00 101.46 55 PHE D N 1
ATOM 9684 C CA . PHE D 1 55 ? 44.675 -9.513 -38.104 1.00 101.46 55 PHE D CA 1
ATOM 9685 C C . PHE D 1 55 ? 45.841 -10.471 -37.913 1.00 101.46 55 PHE D C 1
ATOM 9686 O O . PHE D 1 55 ? 45.776 -11.354 -37.061 1.00 101.46 55 PHE D O 1
ATOM 9694 N N . THR D 1 56 ? 46.905 -10.299 -38.691 1.00 101.46 56 THR D N 1
ATOM 9695 C CA . THR D 1 56 ? 48.076 -11.176 -38.582 1.00 101.46 56 THR D CA 1
ATOM 9696 C C . THR D 1 56 ? 49.238 -10.414 -37.954 1.00 101.46 56 THR D C 1
ATOM 9697 O O . THR D 1 56 ? 49.665 -9.407 -38.510 1.00 101.46 56 THR D O 1
ATOM 9701 N N . VAL D 1 57 ? 49.768 -10.873 -36.823 1.00 101.46 57 VAL D N 1
ATOM 9702 C CA . VAL D 1 57 ? 50.866 -10.138 -36.218 1.00 101.46 57 VAL D CA 1
ATOM 9703 C C . VAL D 1 57 ? 52.128 -10.914 -36.157 1.00 101.46 57 VAL D C 1
ATOM 9704 O O . VAL D 1 57 ? 52.121 -12.095 -35.890 1.00 101.46 57 VAL D O 1
ATOM 9708 N N . ILE D 1 58 ? 53.226 -10.232 -36.399 1.00 101.46 58 ILE D N 1
ATOM 9709 C CA . ILE D 1 58 ? 54.505 -10.875 -36.350 1.00 101.46 58 ILE D CA 1
ATOM 9710 C C . ILE D 1 58 ? 55.257 -10.248 -35.218 1.00 101.46 58 ILE D C 1
ATOM 9711 O O . ILE D 1 58 ? 55.658 -9.098 -35.302 1.00 101.46 58 ILE D O 1
ATOM 9716 N N . TYR D 1 59 ? 55.446 -11.001 -34.149 1.00 101.46 59 TYR D N 1
ATOM 9717 C CA . TYR D 1 59 ? 56.139 -10.465 -32.992 1.00 101.46 59 TYR D CA 1
ATOM 9718 C C . TYR D 1 59 ? 57.661 -10.489 -33.116 1.00 101.46 59 TYR D C 1
ATOM 9719 O O . TYR D 1 59 ? 58.253 -11.444 -33.627 1.00 101.46 59 TYR D O 1
ATOM 9728 N N . GLY D 1 60 ? 58.282 -9.414 -32.637 1.00 101.46 60 GLY D N 1
ATOM 9729 C CA . GLY D 1 60 ? 59.722 -9.300 -32.669 1.00 101.46 60 GLY D CA 1
ATOM 9730 C C . GLY D 1 60 ? 60.261 -9.219 -31.258 1.00 101.46 60 GLY D C 1
ATOM 9731 O O . GLY D 1 60 ? 60.088 -8.208 -30.563 1.00 101.46 60 GLY D O 1
ATOM 9732 N N . ASP D 1 61 ? 60.902 -10.301 -30.831 1.00 128.80 61 ASP D N 1
ATOM 9733 C CA . ASP D 1 61 ? 61.499 -10.381 -29.497 1.00 128.80 61 ASP D CA 1
ATOM 9734 C C . ASP D 1 61 ? 62.972 -9.972 -29.591 1.00 128.80 61 ASP D C 1
ATOM 9735 O O . ASP D 1 61 ? 63.699 -10.422 -30.483 1.00 128.80 61 ASP D O 1
ATOM 9740 N N . GLN D 1 62 ? 63.408 -9.122 -28.670 1.00 127.68 62 GLN D N 1
ATOM 9741 C CA . GLN D 1 62 ? 64.784 -8.670 -28.668 1.00 127.68 62 GLN D CA 1
ATOM 9742 C C . GLN D 1 62 ? 65.662 -9.709 -27.995 1.00 127.68 62 GLN D C 1
ATOM 9743 O O . GLN D 1 62 ? 66.804 -9.938 -28.397 1.00 127.68 62 GLN D O 1
ATOM 9749 N N . GLU D 1 63 ? 65.120 -10.345 -26.967 1.00 127.68 63 GLU D N 1
ATOM 9750 C CA . GLU D 1 63 ? 65.855 -11.377 -26.264 1.00 127.68 63 GLU D CA 1
ATOM 9751 C C . GLU D 1 63 ? 66.252 -12.447 -27.276 1.00 127.68 63 GLU D C 1
ATOM 9752 O O . GLU D 1 63 ? 67.297 -13.079 -27.155 1.00 127.68 63 GLU D O 1
ATOM 9758 N N . LEU D 1 64 ? 65.410 -12.644 -28.281 1.00 127.68 64 LEU D N 1
ATOM 9759 C CA . LEU D 1 64 ? 65.690 -13.631 -29.310 1.00 127.68 64 LEU D CA 1
ATOM 9760 C C . LEU D 1 64 ? 66.933 -13.232 -30.081 1.00 127.68 64 LEU D C 1
ATOM 9761 O O . LEU D 1 64 ? 67.823 -14.052 -30.282 1.00 127.68 64 LEU D O 1
ATOM 9766 N N . ALA D 1 65 ? 67.005 -11.974 -30.510 1.00 127.68 65 ALA D N 1
ATOM 9767 C CA . ALA D 1 65 ? 68.175 -11.501 -31.243 1.00 127.68 65 ALA D CA 1
ATOM 9768 C C . ALA D 1 65 ? 69.346 -11.409 -30.270 1.00 127.68 65 ALA D C 1
ATOM 9769 O O . ALA D 1 65 ? 70.490 -11.682 -30.629 1.00 127.68 65 ALA D O 1
ATOM 9771 N N . ARG D 1 66 ? 69.049 -11.042 -29.029 1.00 127.68 66 ARG D N 1
ATOM 9772 C CA . ARG D 1 66 ? 70.077 -10.920 -28.005 1.00 127.68 66 ARG D CA 1
ATOM 9773 C C . ARG D 1 66 ? 70.823 -12.251 -27.881 1.00 127.68 66 ARG D C 1
ATOM 9774 O O . ARG D 1 66 ? 72.048 -12.285 -27.816 1.00 127.68 66 ARG D O 1
ATOM 9782 N N . LYS D 1 67 ? 70.082 -13.351 -27.873 1.00 127.68 67 LYS D N 1
ATOM 9783 C CA . LYS D 1 67 ? 70.707 -14.657 -27.765 1.00 127.68 67 LYS D CA 1
ATOM 9784 C C . LYS D 1 67 ? 71.361 -15.050 -29.072 1.00 127.68 67 LYS D C 1
ATOM 9785 O O . LYS D 1 67 ? 72.242 -15.902 -29.095 1.00 127.68 67 LYS D O 1
ATOM 9791 N N . ARG D 1 68 ? 70.940 -14.423 -30.161 1.00 127.68 68 ARG D N 1
ATOM 9792 C CA . ARG D 1 68 ? 71.516 -14.739 -31.459 1.00 127.68 68 ARG D CA 1
ATOM 9793 C C . ARG D 1 68 ? 72.952 -14.260 -31.509 1.00 127.68 68 ARG D C 1
ATOM 9794 O O . ARG D 1 68 ? 73.884 -15.056 -31.597 1.00 127.68 68 ARG D O 1
ATOM 9802 N N . LEU D 1 69 ? 73.116 -12.944 -31.448 1.00 127.68 69 LEU D N 1
ATOM 9803 C CA . LEU D 1 69 ? 74.428 -12.302 -31.494 1.00 127.68 69 LEU D CA 1
ATOM 9804 C C . LEU D 1 69 ? 75.452 -12.954 -30.575 1.00 127.68 69 LEU D C 1
ATOM 9805 O O . LEU D 1 69 ? 76.614 -13.139 -30.944 1.00 127.68 69 LEU D O 1
ATOM 9810 N N . ALA D 1 70 ? 75.010 -13.304 -29.375 1.00 127.68 70 ALA D N 1
ATOM 9811 C CA . ALA D 1 70 ? 75.895 -13.900 -28.383 1.00 127.68 70 ALA D CA 1
ATOM 9812 C C . ALA D 1 70 ? 76.224 -15.381 -28.573 1.00 127.68 70 ALA D C 1
ATOM 9813 O O . ALA D 1 70 ? 77.228 -15.853 -28.035 1.00 127.68 70 ALA D O 1
ATOM 9815 N N . LEU D 1 71 ? 75.410 -16.107 -29.337 1.00 128.80 71 LEU D N 1
ATOM 9816 C CA . LEU D 1 71 ? 75.642 -17.537 -29.515 1.00 128.80 71 LEU D CA 1
ATOM 9817 C C . LEU D 1 71 ? 75.784 -18.011 -30.960 1.00 128.80 71 LEU D C 1
ATOM 9818 O O . LEU D 1 71 ? 76.422 -19.038 -31.237 1.00 128.80 71 LEU D O 1
ATOM 9823 N N . ALA D 1 72 ? 75.196 -17.254 -31.878 1.00 128.80 72 ALA D N 1
ATOM 9824 C CA . ALA D 1 72 ? 75.252 -17.592 -33.294 1.00 128.80 72 ALA D CA 1
ATOM 9825 C C . ALA D 1 72 ? 76.678 -17.536 -33.816 1.00 128.80 72 ALA D C 1
ATOM 9826 O O . ALA D 1 72 ? 77.518 -16.805 -33.290 1.00 128.80 72 ALA D O 1
ATOM 9828 N N . PRO D 1 73 ? 76.974 -18.321 -34.857 1.00 128.80 73 PRO D N 1
ATOM 9829 C CA . PRO D 1 73 ? 78.323 -18.306 -35.406 1.00 128.80 73 PRO D CA 1
ATOM 9830 C C . PRO D 1 73 ? 78.542 -17.075 -36.299 1.00 128.80 73 PRO D C 1
ATOM 9831 O O . PRO D 1 73 ? 77.634 -16.651 -37.025 1.00 128.80 73 PRO D O 1
ATOM 9835 N N . GLU D 1 74 ? 79.740 -16.495 -36.225 1.00 128.80 74 GLU D N 1
ATOM 9836 C CA . GLU D 1 74 ? 80.086 -15.332 -37.050 1.00 128.80 74 GLU D CA 1
ATOM 9837 C C . GLU D 1 74 ? 80.041 -15.760 -38.524 1.00 128.80 74 GLU D C 1
ATOM 9838 O O . GLU D 1 74 ? 79.999 -16.965 -38.833 1.00 128.80 74 GLU D O 1
ATOM 9844 N N . GLU D 1 75 ? 80.075 -14.778 -39.430 1.00 128.80 75 GLU D N 1
ATOM 9845 C CA . GLU D 1 75 ? 80.040 -15.061 -40.872 1.00 128.80 75 GLU D CA 1
ATOM 9846 C C . GLU D 1 75 ? 78.777 -15.885 -41.161 1.00 128.80 75 GLU D C 1
ATOM 9847 O O . GLU D 1 75 ? 78.648 -16.521 -42.218 1.00 128.80 75 GLU D O 1
ATOM 9853 N N . GLY D 1 76 ? 77.857 -15.852 -40.192 1.00 128.80 76 GLY D N 1
ATOM 9854 C CA . GLY D 1 76 ? 76.594 -16.566 -40.289 1.00 128.80 76 GLY D CA 1
ATOM 9855 C C . GLY D 1 76 ? 75.432 -15.634 -39.984 1.00 128.80 76 GLY D C 1
ATOM 9856 O O . GLY D 1 76 ? 74.284 -15.922 -40.316 1.00 128.80 76 GLY D O 1
ATOM 9857 N N . LEU D 1 77 ? 75.729 -14.507 -39.347 1.00 128.80 77 LEU D N 1
ATOM 9858 C CA . LEU D 1 77 ? 74.693 -13.535 -39.018 1.00 128.80 77 LEU D CA 1
ATOM 9859 C C . LEU D 1 77 ? 74.137 -12.889 -40.282 1.00 128.80 77 LEU D C 1
ATOM 9860 O O . LEU D 1 77 ? 73.020 -12.378 -40.283 1.00 128.80 77 LEU D O 1
ATOM 9865 N N . ASP D 1 78 ? 74.925 -12.915 -41.355 1.00 128.80 78 ASP D N 1
ATOM 9866 C CA . ASP D 1 78 ? 74.534 -12.320 -42.633 1.00 128.80 78 ASP D CA 1
ATOM 9867 C C . ASP D 1 78 ? 73.189 -12.836 -43.185 1.00 128.80 78 ASP D C 1
ATOM 9868 O O . ASP D 1 78 ? 72.815 -12.532 -44.318 1.00 128.80 78 ASP D O 1
ATOM 9873 N N . LYS D 1 79 ? 72.465 -13.607 -42.378 1.00 128.80 79 LYS D N 1
ATOM 9874 C CA . LYS D 1 79 ? 71.170 -14.155 -42.780 1.00 128.80 79 LYS D CA 1
ATOM 9875 C C . LYS D 1 79 ? 70.004 -13.238 -42.457 1.00 128.80 79 LYS D C 1
ATOM 9876 O O . LYS D 1 79 ? 69.962 -12.587 -41.408 1.00 128.80 79 LYS D O 1
ATOM 9882 N N . ALA D 1 80 ? 69.033 -13.218 -43.358 1.00 128.80 80 ALA D N 1
ATOM 9883 C CA . ALA D 1 80 ? 67.872 -12.368 -43.176 1.00 128.80 80 ALA D CA 1
ATOM 9884 C C . ALA D 1 80 ? 66.562 -13.072 -43.510 1.00 128.80 80 ALA D C 1
ATOM 9885 O O . ALA D 1 80 ? 66.529 -14.014 -44.309 1.00 128.80 80 ALA D O 1
ATOM 9887 N N . PRO D 1 81 ? 65.467 -12.633 -42.869 1.00 128.80 81 PRO D N 1
ATOM 9888 C CA . PRO D 1 81 ? 64.128 -13.183 -43.075 1.00 128.80 81 PRO D CA 1
ATOM 9889 C C . PRO D 1 81 ? 63.614 -12.642 -44.404 1.00 128.80 81 PRO D C 1
ATOM 9890 O O . PRO D 1 81 ? 62.571 -11.988 -44.460 1.00 128.80 81 PRO D O 1
ATOM 9894 N N . ALA D 1 82 ? 64.368 -12.900 -45.468 1.00 127.68 82 ALA D N 1
ATOM 9895 C CA . ALA D 1 82 ? 64.010 -12.441 -46.804 1.00 127.68 82 ALA D CA 1
ATOM 9896 C C . ALA D 1 82 ? 62.586 -12.846 -47.147 1.00 127.68 82 ALA D C 1
ATOM 9897 O O . ALA D 1 82 ? 61.736 -12.001 -47.404 1.00 127.68 82 ALA D O 1
ATOM 9899 N N . TRP D 1 83 ? 62.334 -14.147 -47.140 1.00 127.68 83 TRP D N 1
ATOM 9900 C CA . TRP D 1 83 ? 61.020 -14.674 -47.456 1.00 127.68 83 TRP D CA 1
ATOM 9901 C C . TRP D 1 83 ? 59.904 -13.929 -46.753 1.00 127.68 83 TRP D C 1
ATOM 9902 O O . TRP D 1 83 ? 58.940 -13.518 -47.385 1.00 127.68 83 TRP D O 1
ATOM 9913 N N . LEU D 1 84 ? 60.032 -13.753 -45.446 1.00 127.68 84 LEU D N 1
ATOM 9914 C CA . LEU D 1 84 ? 59.009 -13.056 -44.679 1.00 127.68 84 LEU D CA 1
ATOM 9915 C C . LEU D 1 84 ? 58.753 -11.649 -45.203 1.00 127.68 84 LEU D C 1
ATOM 9916 O O . LEU D 1 84 ? 57.635 -11.301 -45.589 1.00 127.68 84 LEU D O 1
ATOM 9921 N N . TYR D 1 85 ? 59.801 -10.838 -45.201 1.00 127.68 85 TYR D N 1
ATOM 9922 C CA . TYR D 1 85 ? 59.706 -9.466 -45.659 1.00 127.68 85 TYR D CA 1
ATOM 9923 C C . TYR D 1 85 ? 59.195 -9.379 -47.097 1.00 127.68 85 TYR D C 1
ATOM 9924 O O . TYR D 1 85 ? 58.210 -8.688 -47.358 1.00 127.68 85 TYR D O 1
ATOM 9933 N N . GLU D 1 86 ? 59.848 -10.084 -48.026 1.00 127.68 86 GLU D N 1
ATOM 9934 C CA . GLU D 1 86 ? 59.433 -10.074 -49.435 1.00 127.68 86 GLU D CA 1
ATOM 9935 C C . GLU D 1 86 ? 57.972 -10.455 -49.561 1.00 127.68 86 GLU D C 1
ATOM 9936 O O . GLU D 1 86 ? 57.312 -10.067 -50.512 1.00 127.68 86 GLU D O 1
ATOM 9942 N N . GLY D 1 87 ? 57.481 -11.222 -48.592 1.00 127.68 87 GLY D N 1
ATOM 9943 C CA . GLY D 1 87 ? 56.092 -11.631 -48.591 1.00 127.68 87 GLY D CA 1
ATOM 9944 C C . GLY D 1 87 ? 55.228 -10.486 -48.108 1.00 127.68 87 GLY D C 1
ATOM 9945 O O . GLY D 1 87 ? 54.187 -10.196 -48.689 1.00 127.68 87 GLY D O 1
ATOM 9946 N N . MET D 1 88 ? 55.664 -9.826 -47.043 1.00 127.68 88 MET D N 1
ATOM 9947 C CA . MET D 1 88 ? 54.925 -8.697 -46.496 1.00 127.68 88 MET D CA 1
ATOM 9948 C C . MET D 1 88 ? 54.738 -7.643 -47.571 1.00 127.68 88 MET D C 1
ATOM 9949 O O . MET D 1 88 ? 53.742 -6.923 -47.601 1.00 127.68 88 MET D O 1
ATOM 9954 N N . ALA D 1 89 ? 55.719 -7.547 -48.452 1.00 127.68 89 ALA D N 1
ATOM 9955 C CA . ALA D 1 89 ? 55.647 -6.592 -49.536 1.00 127.68 89 ALA D CA 1
ATOM 9956 C C . ALA D 1 89 ? 54.417 -6.944 -50.366 1.00 127.68 89 ALA D C 1
ATOM 9957 O O . ALA D 1 89 ? 53.449 -6.179 -50.415 1.00 127.68 89 ALA D O 1
ATOM 9959 N N . ARG D 1 90 ? 54.459 -8.116 -51.002 1.00 127.68 90 ARG D N 1
ATOM 9960 C CA . ARG D 1 90 ? 53.360 -8.584 -51.847 1.00 127.68 90 ARG D CA 1
ATOM 9961 C C . ARG D 1 90 ? 52.047 -8.222 -51.181 1.00 127.68 90 ARG D C 1
ATOM 9962 O O . ARG D 1 90 ? 51.203 -7.558 -51.774 1.00 127.68 90 ARG D O 1
ATOM 9970 N N . ALA D 1 91 ? 51.899 -8.646 -49.934 1.00 127.68 91 ALA D N 1
ATOM 9971 C CA . ALA D 1 91 ? 50.696 -8.384 -49.166 1.00 127.68 91 ALA D CA 1
ATOM 9972 C C . ALA D 1 91 ? 50.296 -6.922 -49.235 1.00 127.68 91 ALA D C 1
ATOM 9973 O O . ALA D 1 91 ? 49.131 -6.596 -49.441 1.00 127.68 91 ALA D O 1
ATOM 9975 N N . PHE D 1 92 ? 51.275 -6.047 -49.050 1.00 127.68 92 PHE D N 1
ATOM 9976 C CA . PHE D 1 92 ? 51.043 -4.610 -49.081 1.00 127.68 92 PHE D CA 1
ATOM 9977 C C . PHE D 1 92 ? 50.557 -4.164 -50.442 1.00 127.68 92 PHE D C 1
ATOM 9978 O O . PHE D 1 92 ? 49.518 -3.517 -50.550 1.00 127.68 92 PHE D O 1
ATOM 9986 N N . ARG D 1 93 ? 51.308 -4.506 -51.482 1.00 127.68 93 ARG D N 1
ATOM 9987 C CA . ARG D 1 93 ? 50.942 -4.127 -52.843 1.00 127.68 93 ARG D CA 1
ATOM 9988 C C . ARG D 1 93 ? 49.538 -4.632 -53.237 1.00 127.68 93 ARG D C 1
ATOM 9989 O O . ARG D 1 93 ? 48.822 -3.975 -54.002 1.00 127.68 93 ARG D O 1
ATOM 9997 N N . GLU D 1 94 ? 49.151 -5.794 -52.711 1.00 127.68 94 GLU D N 1
ATOM 9998 C CA . GLU D 1 94 ? 47.838 -6.391 -52.996 1.00 127.68 94 GLU D CA 1
ATOM 9999 C C . GLU D 1 94 ? 46.669 -5.741 -52.212 1.00 127.68 94 GLU D C 1
ATOM 10000 O O . GLU D 1 94 ? 45.510 -6.151 -52.356 1.00 127.68 94 GLU D O 1
ATOM 10006 N N . GLY D 1 95 ? 46.976 -4.742 -51.381 1.00 127.68 95 GLY D N 1
ATOM 10007 C CA . GLY D 1 95 ? 45.938 -4.054 -50.620 1.00 127.68 95 GLY D CA 1
ATOM 10008 C C . GLY D 1 95 ? 45.924 -4.174 -49.094 1.00 127.68 95 GLY D C 1
ATOM 10009 O O . GLY D 1 95 ? 45.145 -3.486 -48.423 1.00 127.68 95 GLY D O 1
ATOM 10010 N N . ALA D 1 96 ? 46.778 -5.029 -48.536 1.00 128.80 96 ALA D N 1
ATOM 10011 C CA . ALA D 1 96 ? 46.832 -5.234 -47.091 1.00 128.80 96 ALA D CA 1
ATOM 10012 C C . ALA D 1 96 ? 47.377 -4.047 -46.294 1.00 128.80 96 ALA D C 1
ATOM 10013 O O . ALA D 1 96 ? 48.491 -3.602 -46.521 1.00 128.80 96 ALA D O 1
ATOM 10015 N N . ALA D 1 97 ? 46.579 -3.548 -45.356 1.00 101.46 97 ALA D N 1
ATOM 10016 C CA . ALA D 1 97 ? 46.971 -2.431 -44.504 1.00 101.46 97 ALA D CA 1
ATOM 10017 C C . ALA D 1 97 ? 48.168 -2.851 -43.677 1.00 101.46 97 ALA D C 1
ATOM 10018 O O . ALA D 1 97 ? 48.476 -4.037 -43.619 1.00 101.46 97 ALA D O 1
ATOM 10020 N N . ARG D 1 98 ? 48.837 -1.892 -43.035 1.00 101.46 98 ARG D N 1
ATOM 10021 C CA . ARG D 1 98 ? 50.004 -2.212 -42.216 1.00 101.46 98 ARG D CA 1
ATOM 10022 C C . ARG D 1 98 ? 50.141 -1.408 -40.940 1.00 101.46 98 ARG D C 1
ATOM 10023 O O . ARG D 1 98 ? 50.662 -0.301 -40.946 1.00 101.46 98 ARG D O 1
ATOM 10031 N N . LEU D 1 99 ? 49.664 -1.989 -39.847 1.00 101.46 99 LEU D N 1
ATOM 10032 C CA . LEU D 1 99 ? 49.752 -1.387 -38.532 1.00 101.46 99 LEU D CA 1
ATOM 10033 C C . LEU D 1 99 ? 51.124 -1.781 -38.026 1.00 101.46 99 LEU D C 1
ATOM 10034 O O . LEU D 1 99 ? 51.740 -2.712 -38.536 1.00 101.46 99 LEU D O 1
ATOM 10039 N N . ALA D 1 100 ? 51.612 -1.075 -37.024 1.00 101.46 100 ALA D N 1
ATOM 10040 C CA . ALA D 1 100 ? 52.920 -1.384 -36.479 1.00 101.46 100 ALA D CA 1
ATOM 10041 C C . ALA D 1 100 ? 53.045 -0.730 -35.121 1.00 101.46 100 ALA D C 1
ATOM 10042 O O . ALA D 1 100 ? 52.976 0.490 -34.991 1.00 101.46 100 ALA D O 1
ATOM 10044 N N . VAL D 1 101 ? 53.207 -1.558 -34.105 1.00 101.46 101 VAL D N 1
ATOM 10045 C CA . VAL D 1 101 ? 53.344 -1.076 -32.754 1.00 101.46 101 VAL D CA 1
ATOM 10046 C C . VAL D 1 101 ? 54.818 -0.803 -32.486 1.00 101.46 101 VAL D C 1
ATOM 10047 O O . VAL D 1 101 ? 55.670 -1.649 -32.749 1.00 101.46 101 VAL D O 1
ATOM 10051 N N . SER D 1 102 ? 55.118 0.389 -31.978 1.00 101.46 102 SER D N 1
ATOM 10052 C CA . SER D 1 102 ? 56.498 0.766 -31.681 1.00 101.46 102 SER D CA 1
ATOM 10053 C C . SER D 1 102 ? 56.685 1.106 -30.216 1.00 101.46 102 SER D C 1
ATOM 10054 O O . SER D 1 102 ? 55.744 1.490 -29.513 1.00 101.46 102 SER D O 1
ATOM 10057 N N . GLY D 1 103 ? 57.923 0.968 -29.769 1.00 128.80 103 GLY D N 1
ATOM 10058 C CA . GLY D 1 103 ? 58.251 1.230 -28.387 1.00 128.80 103 GLY D CA 1
ATOM 10059 C C . GLY D 1 103 ? 59.288 0.200 -28.032 1.00 128.80 103 GLY D C 1
ATOM 10060 O O . GLY D 1 103 ? 58.979 -0.862 -27.525 1.00 128.80 103 GLY D O 1
ATOM 10061 N N . SER D 1 104 ? 60.535 0.512 -28.327 1.00 128.80 104 SER D N 1
ATOM 10062 C CA . SER D 1 104 ? 61.622 -0.402 -28.046 1.00 128.80 104 SER D CA 1
ATOM 10063 C C . SER D 1 104 ? 62.545 0.121 -26.944 1.00 128.80 104 SER D C 1
ATOM 10064 O O . SER D 1 104 ? 62.549 1.312 -26.619 1.00 128.80 104 SER D O 1
ATOM 10067 N N . ASP D 1 105 ? 63.316 -0.795 -26.369 1.00 128.80 105 ASP D N 1
ATOM 10068 C CA . ASP D 1 105 ? 64.272 -0.491 -25.305 1.00 128.80 105 ASP D CA 1
ATOM 10069 C C . ASP D 1 105 ? 65.634 -0.255 -25.942 1.00 128.80 105 ASP D C 1
ATOM 10070 O O . ASP D 1 105 ? 66.272 -1.186 -26.424 1.00 128.80 105 ASP D O 1
ATOM 10075 N N . PRO D 1 106 ? 66.094 1.002 -25.958 1.00 128.80 106 PRO D N 1
ATOM 10076 C CA . PRO D 1 106 ? 67.385 1.334 -26.552 1.00 128.80 106 PRO D CA 1
ATOM 10077 C C . PRO D 1 106 ? 68.515 0.492 -25.993 1.00 128.80 106 PRO D C 1
ATOM 10078 O O . PRO D 1 106 ? 69.374 0.034 -26.736 1.00 128.80 106 PRO D O 1
ATOM 10082 N N . LYS D 1 107 ? 68.491 0.262 -24.686 1.00 128.80 107 LYS D N 1
ATOM 10083 C CA . LYS D 1 107 ? 69.537 -0.507 -24.023 1.00 128.80 107 LYS D CA 1
ATOM 10084 C C . LYS D 1 107 ? 69.364 -2.033 -23.989 1.00 128.80 107 LYS D C 1
ATOM 10085 O O . LYS D 1 107 ? 69.678 -2.681 -22.979 1.00 128.80 107 LYS D O 1
ATOM 10091 N N . ALA D 1 108 ? 68.885 -2.607 -25.092 1.00 128.80 108 ALA D N 1
ATOM 10092 C CA . ALA D 1 108 ? 68.683 -4.054 -25.186 1.00 128.80 108 ALA D CA 1
ATOM 10093 C C . ALA D 1 108 ? 69.926 -4.692 -25.779 1.00 128.80 108 ALA D C 1
ATOM 10094 O O . ALA D 1 108 ? 70.328 -5.796 -25.406 1.00 128.80 108 ALA D O 1
ATOM 10096 N N . LEU D 1 109 ? 70.536 -3.977 -26.708 1.00 128.80 109 LEU D N 1
ATOM 10097 C CA . LEU D 1 109 ? 71.727 -4.467 -27.357 1.00 128.80 109 LEU D CA 1
ATOM 10098 C C . LEU D 1 109 ? 72.980 -3.954 -26.639 1.00 128.80 109 LEU D C 1
ATOM 10099 O O . LEU D 1 109 ? 74.102 -4.023 -27.166 1.00 128.80 109 LEU D O 1
ATOM 10104 N N . GLU D 1 110 ? 72.787 -3.450 -25.425 1.00 128.80 110 GLU D N 1
ATOM 10105 C CA . GLU D 1 110 ? 73.902 -2.944 -24.640 1.00 128.80 110 GLU D CA 1
ATOM 10106 C C . GLU D 1 110 ? 74.751 -4.114 -24.120 1.00 128.80 110 GLU D C 1
ATOM 10107 O O . GLU D 1 110 ? 74.223 -5.165 -23.724 1.00 128.80 110 GLU D O 1
ATOM 10113 N N . GLY D 1 111 ? 76.070 -3.930 -24.139 1.00 128.80 111 GLY D N 1
ATOM 10114 C CA . GLY D 1 111 ? 76.985 -4.955 -23.652 1.00 128.80 111 GLY D CA 1
ATOM 10115 C C . GLY D 1 111 ? 77.358 -5.978 -24.703 1.00 128.80 111 GLY D C 1
ATOM 10116 O O . GLY D 1 111 ? 77.961 -7.020 -24.389 1.00 128.80 111 GLY D O 1
ATOM 10117 N N . LEU D 1 112 ? 77.011 -5.669 -25.954 1.00 128.80 112 LEU D N 1
ATOM 10118 C CA . LEU D 1 112 ? 77.277 -6.568 -27.071 1.00 128.80 112 LEU D CA 1
ATOM 10119 C C . LEU D 1 112 ? 78.122 -5.895 -28.146 1.00 128.80 112 LEU D C 1
ATOM 10120 O O . LEU D 1 112 ? 77.867 -4.739 -28.494 1.00 128.80 112 LEU D O 1
ATOM 10125 N N . PRO D 1 113 ? 79.140 -6.615 -28.683 1.00 128.80 113 PRO D N 1
ATOM 10126 C CA . PRO D 1 113 ? 80.050 -6.111 -29.729 1.00 128.80 113 PRO D CA 1
ATOM 10127 C C . PRO D 1 113 ? 79.333 -5.481 -30.934 1.00 128.80 113 PRO D C 1
ATOM 10128 O O . PRO D 1 113 ? 78.798 -6.190 -31.791 1.00 128.80 113 PRO D O 1
ATOM 10132 N N . PRO D 1 114 ? 79.326 -4.129 -31.004 1.00 127.68 114 PRO D N 1
ATOM 10133 C CA . PRO D 1 114 ? 78.708 -3.278 -32.037 1.00 127.68 114 PRO D CA 1
ATOM 10134 C C . PRO D 1 114 ? 79.127 -3.617 -33.459 1.00 127.68 114 PRO D C 1
ATOM 10135 O O . PRO D 1 114 ? 78.456 -3.253 -34.426 1.00 127.68 114 PRO D O 1
ATOM 10139 N N . GLU D 1 115 ? 80.255 -4.306 -33.565 1.00 127.68 115 GLU D N 1
ATOM 10140 C CA . GLU D 1 115 ? 80.787 -4.710 -34.855 1.00 127.68 115 GLU D CA 1
ATOM 10141 C C . GLU D 1 115 ? 79.813 -5.689 -35.501 1.00 127.68 115 GLU D C 1
ATOM 10142 O O . GLU D 1 115 ? 79.508 -5.590 -36.691 1.00 127.68 115 GLU D O 1
ATOM 10148 N N . LYS D 1 116 ? 79.332 -6.630 -34.688 1.00 127.68 116 LYS D N 1
ATOM 10149 C CA . LYS D 1 116 ? 78.391 -7.658 -35.118 1.00 127.68 116 LYS D CA 1
ATOM 10150 C C . LYS D 1 116 ? 76.987 -7.078 -35.333 1.00 127.68 116 LYS D C 1
ATOM 10151 O O . LYS D 1 116 ? 76.422 -7.195 -36.418 1.00 127.68 116 LYS D O 1
ATOM 10157 N N . VAL D 1 117 ? 76.436 -6.451 -34.297 1.00 127.68 117 VAL D N 1
ATOM 10158 C CA . VAL D 1 117 ? 75.100 -5.866 -34.358 1.00 127.68 117 VAL D CA 1
ATOM 10159 C C . VAL D 1 117 ? 74.854 -5.165 -35.679 1.00 127.68 117 VAL D C 1
ATOM 10160 O O . VAL D 1 117 ? 73.750 -5.199 -36.226 1.00 127.68 117 VAL D O 1
ATOM 10164 N N . GLY D 1 118 ? 75.887 -4.502 -36.170 1.00 127.68 118 GLY D N 1
ATOM 10165 C CA . GLY D 1 118 ? 75.762 -3.823 -37.437 1.00 127.68 118 GLY D CA 1
ATOM 10166 C C . GLY D 1 118 ? 75.672 -4.882 -38.513 1.00 127.68 118 GLY D C 1
ATOM 10167 O O . GLY D 1 118 ? 74.718 -4.904 -39.289 1.00 127.68 118 GLY D O 1
ATOM 10168 N N . ARG D 1 119 ? 76.662 -5.777 -38.538 1.00 127.68 119 ARG D N 1
ATOM 10169 C CA . ARG D 1 119 ? 76.746 -6.867 -39.524 1.00 127.68 119 ARG D CA 1
ATOM 10170 C C . ARG D 1 119 ? 75.401 -7.600 -39.678 1.00 127.68 119 ARG D C 1
ATOM 10171 O O . ARG D 1 119 ? 75.119 -8.174 -40.740 1.00 127.68 119 ARG D O 1
ATOM 10179 N N . ALA D 1 120 ? 74.572 -7.554 -38.628 1.00 127.68 120 ALA D N 1
ATOM 10180 C CA . ALA D 1 120 ? 73.266 -8.222 -38.622 1.00 127.68 120 ALA D CA 1
ATOM 10181 C C . ALA D 1 120 ? 72.147 -7.338 -39.144 1.00 127.68 120 ALA D C 1
ATOM 10182 O O . ALA D 1 120 ? 71.299 -7.794 -39.914 1.00 127.68 120 ALA D O 1
ATOM 10184 N N . GLN D 1 121 ? 72.145 -6.080 -38.720 1.00 127.68 121 GLN D N 1
ATOM 10185 C CA . GLN D 1 121 ? 71.117 -5.141 -39.143 1.00 127.68 121 GLN D CA 1
ATOM 10186 C C . GLN D 1 121 ? 71.350 -4.689 -40.583 1.00 127.68 121 GLN D C 1
ATOM 10187 O O . GLN D 1 121 ? 70.408 -4.402 -41.322 1.00 127.68 121 GLN D O 1
ATOM 10193 N N . LYS D 1 122 ? 72.615 -4.623 -40.971 1.00 127.68 122 LYS D N 1
ATOM 10194 C CA . LYS D 1 122 ? 72.963 -4.212 -42.322 1.00 127.68 122 LYS D CA 1
ATOM 10195 C C . LYS D 1 122 ? 72.434 -5.242 -43.308 1.00 127.68 122 LYS D C 1
ATOM 10196 O O . LYS D 1 122 ? 72.195 -4.932 -44.476 1.00 127.68 122 LYS D O 1
ATOM 10202 N N . ALA D 1 123 ? 72.253 -6.467 -42.828 1.00 127.68 123 ALA D N 1
ATOM 10203 C CA . ALA D 1 123 ? 71.745 -7.550 -43.661 1.00 127.68 123 ALA D CA 1
ATOM 10204 C C . ALA D 1 123 ? 70.223 -7.584 -43.591 1.00 127.68 123 ALA D C 1
ATOM 10205 O O . ALA D 1 123 ? 69.551 -7.940 -44.560 1.00 127.68 123 ALA D O 1
ATOM 10207 N N . ASN D 1 124 ? 69.686 -7.215 -42.434 1.00 127.68 124 ASN D N 1
ATOM 10208 C CA . ASN D 1 124 ? 68.245 -7.194 -42.244 1.00 127.68 124 ASN D CA 1
ATOM 10209 C C . ASN D 1 124 ? 67.657 -6.159 -43.203 1.00 127.68 124 ASN D C 1
ATOM 10210 O O . ASN D 1 124 ? 66.825 -6.482 -44.054 1.00 127.68 124 ASN D O 1
ATOM 10215 N N . ALA D 1 125 ? 68.099 -4.913 -43.071 1.00 127.68 125 ALA D N 1
ATOM 10216 C CA . ALA D 1 125 ? 67.614 -3.845 -43.933 1.00 127.68 125 ALA D CA 1
ATOM 10217 C C . ALA D 1 125 ? 67.742 -4.213 -45.413 1.00 127.68 125 ALA D C 1
ATOM 10218 O O . ALA D 1 125 ? 66.980 -3.727 -46.244 1.00 127.68 125 ALA D O 1
ATOM 10220 N N . ARG D 1 126 ? 68.708 -5.073 -45.732 1.00 127.68 126 ARG D N 1
ATOM 10221 C CA . ARG D 1 126 ? 68.941 -5.509 -47.113 1.00 127.68 126 ARG D CA 1
ATOM 10222 C C . ARG D 1 126 ? 67.795 -6.350 -47.671 1.00 127.68 126 ARG D C 1
ATOM 10223 O O . ARG D 1 126 ? 67.499 -6.284 -48.863 1.00 127.68 126 ARG D O 1
ATOM 10231 N N . ALA D 1 127 ? 67.145 -7.133 -46.818 1.00 127.68 127 ALA D N 1
ATOM 10232 C CA . ALA D 1 127 ? 66.044 -7.967 -47.268 1.00 127.68 127 ALA D CA 1
ATOM 10233 C C . ALA D 1 127 ? 64.741 -7.235 -47.100 1.00 127.68 127 ALA D C 1
ATOM 10234 O O . ALA D 1 127 ? 63.845 -7.380 -47.906 1.00 127.68 127 ALA D O 1
ATOM 10236 N N . TYR D 1 128 ? 64.652 -6.431 -46.055 1.00 127.68 128 TYR D N 1
ATOM 10237 C CA . TYR D 1 128 ? 63.434 -5.690 -45.770 1.00 127.68 128 TYR D CA 1
ATOM 10238 C C . TYR D 1 128 ? 63.125 -4.613 -46.798 1.00 127.68 128 TYR D C 1
ATOM 10239 O O . TYR D 1 128 ? 61.967 -4.257 -47.019 1.00 127.68 128 TYR D O 1
ATOM 10248 N N . LYS D 1 129 ? 64.166 -4.096 -47.428 1.00 127.68 129 LYS D N 1
ATOM 10249 C CA . LYS D 1 129 ? 64.026 -3.033 -48.424 1.00 127.68 129 LYS D CA 1
ATOM 10250 C C . LYS D 1 129 ? 62.727 -3.020 -49.254 1.00 127.68 129 LYS D C 1
ATOM 10251 O O . LYS D 1 129 ? 61.956 -2.062 -49.181 1.00 127.68 129 LYS D O 1
ATOM 10257 N N . PRO D 1 130 ? 62.464 -4.081 -50.045 1.00 127.68 130 PRO D N 1
ATOM 10258 C CA . PRO D 1 130 ? 61.236 -4.083 -50.849 1.00 127.68 130 PRO D CA 1
ATOM 10259 C C . PRO D 1 130 ? 59.963 -3.807 -50.065 1.00 127.68 130 PRO D C 1
ATOM 10260 O O . PRO D 1 130 ? 58.976 -3.323 -50.616 1.00 127.68 130 PRO D O 1
ATOM 10264 N N . ALA D 1 131 ? 59.987 -4.115 -48.777 1.00 127.68 131 ALA D N 1
ATOM 10265 C CA . ALA D 1 131 ? 58.834 -3.862 -47.933 1.00 127.68 131 ALA D CA 1
ATOM 10266 C C . ALA D 1 131 ? 58.802 -2.363 -47.681 1.00 127.68 131 ALA D C 1
ATOM 10267 O O . ALA D 1 131 ? 57.840 -1.686 -48.028 1.00 127.68 131 ALA D O 1
ATOM 10269 N N . LEU D 1 132 ? 59.873 -1.861 -47.074 1.00 127.68 132 LEU D N 1
ATOM 10270 C CA . LEU D 1 132 ? 60.020 -0.447 -46.771 1.00 127.68 132 LEU D CA 1
ATOM 10271 C C . LEU D 1 132 ? 59.475 0.349 -47.939 1.00 127.68 132 LEU D C 1
ATOM 10272 O O . LEU D 1 132 ? 58.575 1.162 -47.771 1.00 127.68 132 LEU D O 1
ATOM 10277 N N . GLU D 1 133 ? 60.018 0.095 -49.128 1.00 127.68 133 GLU D N 1
ATOM 10278 C CA . GLU D 1 133 ? 59.594 0.788 -50.351 1.00 127.68 133 GLU D CA 1
ATOM 10279 C C . GLU D 1 133 ? 58.084 0.841 -50.477 1.00 127.68 133 GLU D C 1
ATOM 10280 O O . GLU D 1 133 ? 57.513 1.885 -50.803 1.00 127.68 133 GLU D O 1
ATOM 10286 N N . ALA D 1 134 ? 57.449 -0.303 -50.224 1.00 127.68 134 ALA D N 1
ATOM 10287 C CA . ALA D 1 134 ? 55.998 -0.424 -50.296 1.00 127.68 134 ALA D CA 1
ATOM 10288 C C . ALA D 1 134 ? 55.309 0.526 -49.308 1.00 127.68 134 ALA D C 1
ATOM 10289 O O . ALA D 1 134 ? 54.212 1.014 -49.582 1.00 127.68 134 ALA D O 1
ATOM 10291 N N . ILE D 1 135 ? 55.959 0.791 -48.171 1.00 127.68 135 ILE D N 1
ATOM 10292 C CA . ILE D 1 135 ? 55.424 1.687 -47.138 1.00 127.68 135 ILE D CA 1
ATOM 10293 C C . ILE D 1 135 ? 55.857 3.150 -47.339 1.00 127.68 135 ILE D C 1
ATOM 10294 O O . ILE D 1 135 ? 55.038 4.061 -47.207 1.00 127.68 135 ILE D O 1
ATOM 10299 N N . THR D 1 136 ? 57.143 3.362 -47.640 1.00 127.68 136 THR D N 1
ATOM 10300 C CA . THR D 1 136 ? 57.702 4.707 -47.866 1.00 127.68 136 THR D CA 1
ATOM 10301 C C . THR D 1 136 ? 56.836 5.353 -48.932 1.00 127.68 136 THR D C 1
ATOM 10302 O O . THR D 1 136 ? 56.364 6.485 -48.780 1.00 127.68 136 THR D O 1
ATOM 10306 N N . GLU D 1 137 ? 56.651 4.600 -50.015 1.00 128.80 137 GLU D N 1
ATOM 10307 C CA . GLU D 1 137 ? 55.832 5.011 -51.145 1.00 128.80 137 GLU D CA 1
ATOM 10308 C C . GLU D 1 137 ? 54.433 4.502 -50.812 1.00 128.80 137 GLU D C 1
ATOM 10309 O O . GLU D 1 137 ? 54.083 3.362 -51.108 1.00 128.80 137 GLU D O 1
ATOM 10315 N N . PHE D 1 138 ? 53.654 5.359 -50.170 1.00 128.80 138 PHE D N 1
ATOM 10316 C CA . PHE D 1 138 ? 52.304 5.039 -49.748 1.00 128.80 138 PHE D CA 1
ATOM 10317 C C . PHE D 1 138 ? 51.486 4.266 -50.764 1.00 128.80 138 PHE D C 1
ATOM 10318 O O . PHE D 1 138 ? 50.940 4.853 -51.696 1.00 128.80 138 PHE D O 1
ATOM 10326 N N . VAL D 1 139 ? 51.408 2.949 -50.584 1.00 128.80 139 VAL D N 1
ATOM 10327 C CA . VAL D 1 139 ? 50.625 2.098 -51.473 1.00 128.80 139 VAL D CA 1
ATOM 10328 C C . VAL D 1 139 ? 49.403 1.637 -50.690 1.00 128.80 139 VAL D C 1
ATOM 10329 O O . VAL D 1 139 ? 48.297 1.607 -51.216 1.00 128.80 139 VAL D O 1
ATOM 10333 N N . THR D 1 140 ? 49.608 1.282 -49.427 1.00 128.80 140 THR D N 1
ATOM 10334 C CA . THR D 1 140 ? 48.512 0.856 -48.558 1.00 128.80 140 THR D CA 1
ATOM 10335 C C . THR D 1 140 ? 48.449 1.828 -47.405 1.00 128.80 140 THR D C 1
ATOM 10336 O O . THR D 1 140 ? 49.380 2.596 -47.204 1.00 128.80 140 THR D O 1
ATOM 10340 N N . ASN D 1 141 ? 47.356 1.807 -46.654 1.00 128.80 141 ASN D N 1
ATOM 10341 C CA . ASN D 1 141 ? 47.226 2.702 -45.513 1.00 128.80 141 ASN D CA 1
ATOM 10342 C C . ASN D 1 141 ? 47.905 2.061 -44.309 1.00 128.80 141 ASN D C 1
ATOM 10343 O O . ASN D 1 141 ? 47.470 1.019 -43.830 1.00 128.80 141 ASN D O 1
ATOM 10348 N N . TRP D 1 142 ? 48.988 2.679 -43.841 1.00 101.46 142 TRP D N 1
ATOM 10349 C CA . TRP D 1 142 ? 49.728 2.171 -42.687 1.00 101.46 142 TRP D CA 1
ATOM 10350 C C . TRP D 1 142 ? 49.814 3.206 -41.575 1.00 101.46 142 TRP D C 1
ATOM 10351 O O . TRP D 1 142 ? 49.584 4.393 -41.799 1.00 101.46 142 TRP D O 1
ATOM 10362 N N . THR D 1 143 ? 50.162 2.746 -40.379 1.00 101.46 143 THR D N 1
ATOM 10363 C CA . THR D 1 143 ? 50.258 3.616 -39.220 1.00 101.46 143 THR D CA 1
ATOM 10364 C C . THR D 1 143 ? 51.311 3.086 -38.269 1.00 101.46 143 THR D C 1
ATOM 10365 O O . THR D 1 143 ? 51.957 2.082 -38.533 1.00 101.46 143 THR D O 1
ATOM 10369 N N . ILE D 1 144 ? 51.478 3.777 -37.154 1.00 101.46 144 ILE D N 1
ATOM 10370 C CA . ILE D 1 144 ? 52.431 3.375 -36.135 1.00 101.46 144 ILE D CA 1
ATOM 10371 C C . ILE D 1 144 ? 51.933 3.828 -34.761 1.00 101.46 144 ILE D C 1
ATOM 10372 O O . ILE D 1 144 ? 52.006 5.021 -34.423 1.00 101.46 144 ILE D O 1
ATOM 10377 N N . VAL D 1 145 ? 51.392 2.896 -33.980 1.00 101.46 145 VAL D N 1
ATOM 10378 C CA . VAL D 1 145 ? 50.944 3.259 -32.651 1.00 101.46 145 VAL D CA 1
ATOM 10379 C C . VAL D 1 145 ? 52.004 2.745 -31.745 1.00 101.46 145 VAL D C 1
ATOM 10380 O O . VAL D 1 145 ? 52.661 1.765 -32.055 1.00 101.46 145 VAL D O 1
ATOM 10384 N N . PRO D 1 146 ? 52.191 3.402 -30.606 1.00 101.46 146 PRO D N 1
ATOM 10385 C CA . PRO D 1 146 ? 53.205 3.018 -29.638 1.00 101.46 146 PRO D CA 1
ATOM 10386 C C . PRO D 1 146 ? 52.731 2.857 -28.195 1.00 101.46 146 PRO D C 1
ATOM 10387 O O . PRO D 1 146 ? 51.974 3.700 -27.713 1.00 101.46 146 PRO D O 1
ATOM 10391 N N . PHE D 1 147 ? 53.151 1.797 -27.502 1.00 128.80 147 PHE D N 1
ATOM 10392 C CA . PHE D 1 147 ? 52.806 1.691 -26.080 1.00 128.80 147 PHE D CA 1
ATOM 10393 C C . PHE D 1 147 ? 53.982 1.178 -25.283 1.00 128.80 147 PHE D C 1
ATOM 10394 O O . PHE D 1 147 ? 54.861 0.501 -25.815 1.00 128.80 147 PHE D O 1
ATOM 10402 N N . ALA D 1 148 ? 53.953 1.527 -23.997 1.00 128.80 148 ALA D N 1
ATOM 10403 C CA . ALA D 1 148 ? 54.957 1.194 -22.999 1.00 128.80 148 ALA D CA 1
ATOM 10404 C C . ALA D 1 148 ? 55.839 0.012 -23.298 1.00 128.80 148 ALA D C 1
ATOM 10405 O O . ALA D 1 148 ? 55.628 -0.753 -24.242 1.00 128.80 148 ALA D O 1
ATOM 10407 N N . HIS D 1 149 ? 56.833 -0.138 -22.446 1.00 128.80 149 HIS D N 1
ATOM 10408 C CA . HIS D 1 149 ? 57.770 -1.197 -22.612 1.00 128.80 149 HIS D CA 1
ATOM 10409 C C . HIS D 1 149 ? 58.769 -0.959 -21.510 1.00 128.80 149 HIS D C 1
ATOM 10410 O O . HIS D 1 149 ? 59.269 0.148 -21.339 1.00 128.80 149 HIS D O 1
ATOM 10417 N N . PRO D 1 150 ? 59.057 -1.990 -20.721 1.00 128.80 150 PRO D N 1
ATOM 10418 C CA . PRO D 1 150 ? 60.012 -1.911 -19.612 1.00 128.80 150 PRO D CA 1
ATOM 10419 C C . PRO D 1 150 ? 61.430 -1.550 -20.068 1.00 128.80 150 PRO D C 1
ATOM 10420 O O . PRO D 1 150 ? 62.409 -1.737 -19.339 1.00 128.80 150 PRO D O 1
ATOM 10424 N N . GLY D 1 151 ? 61.521 -1.054 -21.296 1.00 127.68 151 GLY D N 1
ATOM 10425 C CA . GLY D 1 151 ? 62.790 -0.639 -21.865 1.00 127.68 151 GLY D CA 1
ATOM 10426 C C . GLY D 1 151 ? 62.624 0.806 -22.269 1.00 127.68 151 GLY D C 1
ATOM 10427 O O . GLY D 1 151 ? 63.463 1.428 -22.911 1.00 127.68 151 GLY D O 1
ATOM 10428 N N . TRP D 1 152 ? 61.474 1.322 -21.898 1.00 127.68 152 TRP D N 1
ATOM 10429 C CA . TRP D 1 152 ? 61.127 2.697 -22.136 1.00 127.68 152 TRP D CA 1
ATOM 10430 C C . TRP D 1 152 ? 60.815 3.408 -20.865 1.00 127.68 152 TRP D C 1
ATOM 10431 O O . TRP D 1 152 ? 61.474 4.372 -20.488 1.00 127.68 152 TRP D O 1
ATOM 10442 N N . ALA D 1 153 ? 59.811 2.877 -20.181 1.00 127.68 153 ALA D N 1
ATOM 10443 C CA . ALA D 1 153 ? 59.420 3.432 -18.909 1.00 127.68 153 ALA D CA 1
ATOM 10444 C C . ALA D 1 153 ? 60.663 3.291 -18.036 1.00 127.68 153 ALA D C 1
ATOM 10445 O O . ALA D 1 153 ? 60.839 4.025 -17.060 1.00 127.68 153 ALA D O 1
ATOM 10447 N N . ARG D 1 154 ? 61.534 2.356 -18.407 1.00 127.68 154 ARG D N 1
ATOM 10448 C CA . ARG D 1 154 ? 62.752 2.148 -17.642 1.00 127.68 154 ARG D CA 1
ATOM 10449 C C . ARG D 1 154 ? 63.862 3.085 -18.118 1.00 127.68 154 ARG D C 1
ATOM 10450 O O . ARG D 1 154 ? 64.918 3.180 -17.489 1.00 127.68 154 ARG D O 1
ATOM 10458 N N . ALA D 1 155 ? 63.636 3.778 -19.228 1.00 127.68 155 ALA D N 1
ATOM 10459 C CA . ALA D 1 155 ? 64.645 4.701 -19.717 1.00 127.68 155 ALA D CA 1
ATOM 10460 C C . ALA D 1 155 ? 64.164 6.149 -19.666 1.00 127.68 155 ALA D C 1
ATOM 10461 O O . ALA D 1 155 ? 64.943 7.055 -19.375 1.00 127.68 155 ALA D O 1
ATOM 10463 N N . VAL D 1 156 ? 62.885 6.364 -19.948 1.00 127.68 156 VAL D N 1
ATOM 10464 C CA . VAL D 1 156 ? 62.318 7.700 -19.910 1.00 127.68 156 VAL D CA 1
ATOM 10465 C C . VAL D 1 156 ? 62.379 8.211 -18.489 1.00 127.68 156 VAL D C 1
ATOM 10466 O O . VAL D 1 156 ? 62.876 9.310 -18.231 1.00 127.68 156 VAL D O 1
ATOM 10470 N N . PHE D 1 157 ? 61.847 7.409 -17.572 1.00 128.80 157 PHE D N 1
ATOM 10471 C CA . PHE D 1 157 ? 61.859 7.748 -16.158 1.00 128.80 157 PHE D CA 1
ATOM 10472 C C . PHE D 1 157 ? 62.804 6.784 -15.461 1.00 128.80 157 PHE D C 1
ATOM 10473 O O . PHE D 1 157 ? 62.639 5.580 -15.581 1.00 128.80 157 PHE D O 1
ATOM 10481 N N . PRO D 1 158 ? 63.823 7.288 -14.765 1.00 128.80 158 PRO D N 1
ATOM 10482 C CA . PRO D 1 158 ? 64.663 6.277 -14.106 1.00 128.80 158 PRO D CA 1
ATOM 10483 C C . PRO D 1 158 ? 64.061 6.048 -12.704 1.00 128.80 158 PRO D C 1
ATOM 10484 O O . PRO D 1 158 ? 64.771 5.705 -11.752 1.00 128.80 158 PRO D O 1
ATOM 10488 N N . GLY D 1 159 ? 62.735 6.241 -12.618 1.00 128.80 159 GLY D N 1
ATOM 10489 C CA . GLY D 1 159 ? 61.976 6.091 -11.381 1.00 128.80 159 GLY D CA 1
ATOM 10490 C C . GLY D 1 159 ? 61.701 4.656 -10.974 1.00 128.80 159 GLY D C 1
ATOM 10491 O O . GLY D 1 159 ? 60.636 4.116 -11.247 1.00 128.80 159 GLY D O 1
ATOM 10492 N N . LEU D 1 160 ? 62.719 4.116 -10.300 1.00 128.80 160 LEU D N 1
ATOM 10493 C CA . LEU D 1 160 ? 62.688 2.699 -9.803 1.00 128.80 160 LEU D CA 1
ATOM 10494 C C . LEU D 1 160 ? 61.395 1.947 -10.259 1.00 128.80 160 LEU D C 1
ATOM 10495 O O . LEU D 1 160 ? 61.463 1.172 -11.224 1.00 128.80 160 LEU D O 1
ATOM 10500 N N . PRO D 1 161 ? 60.240 2.140 -9.566 1.00 128.80 161 PRO D N 1
ATOM 10501 C CA . PRO D 1 161 ? 58.985 1.435 -9.929 1.00 128.80 161 PRO D CA 1
ATOM 10502 C C . PRO D 1 161 ? 58.880 1.178 -11.460 1.00 128.80 161 PRO D C 1
ATOM 10503 O O . PRO D 1 161 ? 58.527 2.086 -12.233 1.00 128.80 161 PRO D O 1
ATOM 10507 N N . GLU D 1 162 ? 59.142 -0.067 -11.875 1.00 127.68 162 GLU D N 1
ATOM 10508 C CA . GLU D 1 162 ? 58.998 -0.453 -13.279 1.00 127.68 162 GLU D CA 1
ATOM 10509 C C . GLU D 1 162 ? 57.481 -0.542 -13.490 1.00 127.68 162 GLU D C 1
ATOM 10510 O O . GLU D 1 162 ? 56.957 -0.056 -14.490 1.00 127.68 162 GLU D O 1
ATOM 10516 N N . GLU D 1 163 ? 56.781 -1.160 -12.537 1.00 127.68 163 GLU D N 1
ATOM 10517 C CA . GLU D 1 163 ? 55.324 -1.272 -12.588 1.00 127.68 163 GLU D CA 1
ATOM 10518 C C . GLU D 1 163 ? 54.742 0.121 -12.752 1.00 127.68 163 GLU D C 1
ATOM 10519 O O . GLU D 1 163 ? 53.742 0.312 -13.450 1.00 127.68 163 GLU D O 1
ATOM 10525 N N . GLU D 1 164 ? 55.397 1.089 -12.112 1.00 127.68 164 GLU D N 1
ATOM 10526 C CA . GLU D 1 164 ? 54.950 2.476 -12.130 1.00 127.68 164 GLU D CA 1
ATOM 10527 C C . GLU D 1 164 ? 55.587 3.364 -13.202 1.00 127.68 164 GLU D C 1
ATOM 10528 O O . GLU D 1 164 ? 55.067 4.445 -13.510 1.00 127.68 164 GLU D O 1
ATOM 10534 N N . ALA D 1 165 ? 56.709 2.925 -13.769 1.00 127.68 165 ALA D N 1
ATOM 10535 C CA . ALA D 1 165 ? 57.341 3.707 -14.827 1.00 127.68 165 ALA D CA 1
ATOM 10536 C C . ALA D 1 165 ? 56.340 3.684 -15.973 1.00 127.68 165 ALA D C 1
ATOM 10537 O O . ALA D 1 165 ? 55.972 4.729 -16.517 1.00 127.68 165 ALA D O 1
ATOM 10539 N N . VAL D 1 166 ? 55.893 2.477 -16.317 1.00 127.68 166 VAL D N 1
ATOM 10540 C CA . VAL D 1 166 ? 54.898 2.295 -17.361 1.00 127.68 166 VAL D CA 1
ATOM 10541 C C . VAL D 1 166 ? 53.707 3.136 -16.945 1.00 127.68 166 VAL D C 1
ATOM 10542 O O . VAL D 1 166 ? 53.175 3.917 -17.728 1.00 127.68 166 VAL D O 1
ATOM 10546 N N . ARG D 1 167 ? 53.312 2.972 -15.686 1.00 127.68 167 ARG D N 1
ATOM 10547 C CA . ARG D 1 167 ? 52.190 3.701 -15.091 1.00 127.68 167 ARG D CA 1
ATOM 10548 C C . ARG D 1 167 ? 52.220 5.192 -15.455 1.00 127.68 167 ARG D C 1
ATOM 10549 O O . ARG D 1 167 ? 51.182 5.864 -15.509 1.00 127.68 167 ARG D O 1
ATOM 10557 N N . ARG D 1 168 ? 53.420 5.708 -15.675 1.00 127.68 168 ARG D N 1
ATOM 10558 C CA . ARG D 1 168 ? 53.578 7.112 -16.006 1.00 127.68 168 ARG D CA 1
ATOM 10559 C C . ARG D 1 168 ? 53.589 7.223 -17.521 1.00 127.68 168 ARG D C 1
ATOM 10560 O O . ARG D 1 168 ? 52.730 7.859 -18.127 1.00 127.68 168 ARG D O 1
ATOM 10568 N N . LEU D 1 169 ? 54.575 6.573 -18.116 1.00 127.68 169 LEU D N 1
ATOM 10569 C CA . LEU D 1 169 ? 54.749 6.568 -19.550 1.00 127.68 169 LEU D CA 1
ATOM 10570 C C . LEU D 1 169 ? 53.462 6.244 -20.272 1.00 127.68 169 LEU D C 1
ATOM 10571 O O . LEU D 1 169 ? 53.087 6.938 -21.213 1.00 127.68 169 LEU D O 1
ATOM 10576 N N . TRP D 1 170 ? 52.777 5.195 -19.831 1.00 127.68 170 TRP D N 1
ATOM 10577 C CA . TRP D 1 170 ? 51.533 4.822 -20.485 1.00 127.68 170 TRP D CA 1
ATOM 10578 C C . TRP D 1 170 ? 50.616 6.036 -20.546 1.00 127.68 170 TRP D C 1
ATOM 10579 O O . TRP D 1 170 ? 49.873 6.224 -21.511 1.00 127.68 170 TRP D O 1
ATOM 10590 N N . GLU D 1 171 ? 50.727 6.886 -19.528 1.00 127.68 171 GLU D N 1
ATOM 10591 C CA . GLU D 1 171 ? 49.893 8.075 -19.412 1.00 127.68 171 GLU D CA 1
ATOM 10592 C C . GLU D 1 171 ? 50.368 9.230 -20.278 1.00 127.68 171 GLU D C 1
ATOM 10593 O O . GLU D 1 171 ? 49.570 10.073 -20.692 1.00 127.68 171 GLU D O 1
ATOM 10599 N N . ALA D 1 172 ? 51.666 9.273 -20.545 1.00 127.68 172 ALA D N 1
ATOM 10600 C CA . ALA D 1 172 ? 52.223 10.331 -21.368 1.00 127.68 172 ALA D CA 1
ATOM 10601 C C . ALA D 1 172 ? 51.662 10.179 -22.768 1.00 127.68 172 ALA D C 1
ATOM 10602 O O . ALA D 1 172 ? 51.326 11.154 -23.441 1.00 127.68 172 ALA D O 1
ATOM 10604 N N . ILE D 1 173 ? 51.563 8.930 -23.193 1.00 127.68 173 ILE D N 1
ATOM 10605 C CA . ILE D 1 173 ? 51.051 8.606 -24.503 1.00 127.68 173 ILE D CA 1
ATOM 10606 C C . ILE D 1 173 ? 49.593 8.934 -24.669 1.00 127.68 173 ILE D C 1
ATOM 10607 O O . ILE D 1 173 ? 49.155 9.261 -25.760 1.00 127.68 173 ILE D O 1
ATOM 10612 N N . PHE D 1 174 ? 48.831 8.846 -23.592 1.00 127.68 174 PHE D N 1
ATOM 10613 C CA . PHE D 1 174 ? 47.409 9.158 -23.679 1.00 127.68 174 PHE D CA 1
ATOM 10614 C C . PHE D 1 174 ? 47.182 10.657 -23.937 1.00 127.68 174 PHE D C 1
ATOM 10615 O O . PHE D 1 174 ? 46.070 11.094 -24.254 1.00 127.68 174 PHE D O 1
ATOM 10623 N N . GLN D 1 175 ? 48.248 11.437 -23.787 1.00 127.68 175 GLN D N 1
ATOM 10624 C CA . GLN D 1 175 ? 48.188 12.871 -24.037 1.00 127.68 175 GLN D CA 1
ATOM 10625 C C . GLN D 1 175 ? 48.776 13.130 -25.423 1.00 127.68 175 GLN D C 1
ATOM 10626 O O . GLN D 1 175 ? 48.148 13.776 -26.259 1.00 127.68 175 GLN D O 1
ATOM 10632 N N . ALA D 1 176 ? 49.975 12.604 -25.664 1.00 127.68 176 ALA D N 1
ATOM 10633 C CA . ALA D 1 176 ? 50.643 12.786 -26.946 1.00 127.68 176 ALA D CA 1
ATOM 10634 C C . ALA D 1 176 ? 49.842 12.277 -28.139 1.00 127.68 176 ALA D C 1
ATOM 10635 O O . ALA D 1 176 ? 49.955 12.804 -29.238 1.00 127.68 176 ALA D O 1
ATOM 10637 N N . THR D 1 177 ? 49.035 11.248 -27.920 1.00 127.68 177 THR D N 1
ATOM 10638 C CA . THR D 1 177 ? 48.238 10.657 -28.990 1.00 127.68 177 THR D CA 1
ATOM 10639 C C . THR D 1 177 ? 46.903 11.332 -29.037 1.00 127.68 177 THR D C 1
ATOM 10640 O O . THR D 1 177 ? 46.068 11.051 -29.906 1.00 127.68 177 THR D O 1
ATOM 10644 N N . PRO D 1 184 ? 38.772 13.422 -28.130 1.00 127.68 184 PRO D N 1
ATOM 10645 C CA . PRO D 1 184 ? 39.660 12.481 -28.833 1.00 127.68 184 PRO D CA 1
ATOM 10646 C C . PRO D 1 184 ? 39.486 12.484 -30.366 1.00 127.68 184 PRO D C 1
ATOM 10647 O O . PRO D 1 184 ? 39.860 11.538 -31.059 1.00 127.68 184 PRO D O 1
ATOM 10651 N N . ILE D 1 185 ? 38.908 13.549 -30.896 1.00 127.68 185 ILE D N 1
ATOM 10652 C CA . ILE D 1 185 ? 38.716 13.632 -32.336 1.00 127.68 185 ILE D CA 1
ATOM 10653 C C . ILE D 1 185 ? 38.594 15.092 -32.743 1.00 127.68 185 ILE D C 1
ATOM 10654 O O . ILE D 1 185 ? 39.037 15.489 -33.823 1.00 127.68 185 ILE D O 1
ATOM 10659 N N . ALA D 1 186 ? 37.979 15.880 -31.860 1.00 127.68 186 ALA D N 1
ATOM 10660 C CA . ALA D 1 186 ? 37.756 17.306 -32.100 1.00 127.68 186 ALA D CA 1
ATOM 10661 C C . ALA D 1 186 ? 39.004 18.144 -31.845 1.00 127.68 186 ALA D C 1
ATOM 10662 O O . ALA D 1 186 ? 39.027 19.335 -32.199 1.00 127.68 186 ALA D O 1
ATOM 10664 N N . ALA D 1 187 ? 40.020 17.535 -31.220 1.00 127.68 187 ALA D N 1
ATOM 10665 C CA . ALA D 1 187 ? 41.281 18.220 -30.940 1.00 127.68 187 ALA D CA 1
ATOM 10666 C C . ALA D 1 187 ? 42.210 17.872 -32.100 1.00 127.68 187 ALA D C 1
ATOM 10667 O O . ALA D 1 187 ? 43.049 18.690 -32.514 1.00 127.68 187 ALA D O 1
ATOM 10669 N N . TRP D 1 188 ? 42.021 16.656 -32.624 1.00 127.68 188 TRP D N 1
ATOM 10670 C CA . TRP D 1 188 ? 42.798 16.147 -33.752 1.00 127.68 188 TRP D CA 1
ATOM 10671 C C . TRP D 1 188 ? 42.294 16.708 -35.063 1.00 127.68 188 TRP D C 1
ATOM 10672 O O . TRP D 1 188 ? 43.018 16.824 -36.051 1.00 127.68 188 TRP D O 1
ATOM 10683 N N . GLU D 1 189 ? 41.022 17.030 -35.079 1.00 127.68 189 GLU D N 1
ATOM 10684 C CA . GLU D 1 189 ? 40.444 17.591 -36.271 1.00 127.68 189 GLU D CA 1
ATOM 10685 C C . GLU D 1 189 ? 41.007 19.012 -36.438 1.00 127.68 189 GLU D C 1
ATOM 10686 O O . GLU D 1 189 ? 41.355 19.424 -37.547 1.00 127.68 189 GLU D O 1
ATOM 10692 N N . ALA D 1 190 ? 41.113 19.743 -35.325 1.00 127.68 190 ALA D N 1
ATOM 10693 C CA . ALA D 1 190 ? 41.618 21.112 -35.335 1.00 127.68 190 ALA D CA 1
ATOM 10694 C C . ALA D 1 190 ? 43.132 21.133 -35.197 1.00 127.68 190 ALA D C 1
ATOM 10695 O O . ALA D 1 190 ? 43.724 22.198 -34.990 1.00 127.68 190 ALA D O 1
ATOM 10697 N N . HIS D 1 191 ? 43.755 19.962 -35.303 1.00 127.68 191 HIS D N 1
ATOM 10698 C CA . HIS D 1 191 ? 45.207 19.868 -35.221 1.00 127.68 191 HIS D CA 1
ATOM 10699 C C . HIS D 1 191 ? 45.714 19.629 -36.631 1.00 127.68 191 HIS D C 1
ATOM 10700 O O . HIS D 1 191 ? 46.742 20.161 -37.037 1.00 127.68 191 HIS D O 1
ATOM 10707 N N . ASN D 1 192 ? 44.987 18.820 -37.384 1.00 127.68 192 ASN D N 1
ATOM 10708 C CA . ASN D 1 192 ? 45.389 18.559 -38.747 1.00 127.68 192 ASN D CA 1
ATOM 10709 C C . ASN D 1 192 ? 45.163 19.804 -39.560 1.00 127.68 192 ASN D C 1
ATOM 10710 O O . ASN D 1 192 ? 45.786 19.993 -40.595 1.00 127.68 192 ASN D O 1
ATOM 10715 N N . ARG D 1 193 ? 44.246 20.647 -39.103 1.00 127.68 193 ARG D N 1
ATOM 10716 C CA . ARG D 1 193 ? 43.974 21.904 -39.799 1.00 127.68 193 ARG D CA 1
ATOM 10717 C C . ARG D 1 193 ? 45.097 22.856 -39.430 1.00 127.68 193 ARG D C 1
ATOM 10718 O O . ARG D 1 193 ? 45.676 23.503 -40.297 1.00 127.68 193 ARG D O 1
ATOM 10726 N N . ALA D 1 194 ? 45.397 22.922 -38.133 1.00 127.68 194 ALA D N 1
ATOM 10727 C CA . ALA D 1 194 ? 46.457 23.784 -37.612 1.00 127.68 194 ALA D CA 1
ATOM 10728 C C . ALA D 1 194 ? 47.805 23.456 -38.262 1.00 127.68 194 ALA D C 1
ATOM 10729 O O . ALA D 1 194 ? 48.723 24.283 -38.239 1.00 127.68 194 ALA D O 1
ATOM 10731 N N . LEU D 1 195 ? 47.917 22.252 -38.832 1.00 127.68 195 LEU D N 1
ATOM 10732 C CA . LEU D 1 195 ? 49.136 21.814 -39.516 1.00 127.68 195 LEU D CA 1
ATOM 10733 C C . LEU D 1 195 ? 49.076 22.189 -40.984 1.00 127.68 195 LEU D C 1
ATOM 10734 O O . LEU D 1 195 ? 49.887 22.975 -41.472 1.00 127.68 195 LEU D O 1
ATOM 10739 N N . HIS D 1 196 ? 48.105 21.622 -41.688 1.00 127.68 196 HIS D N 1
ATOM 10740 C CA . HIS D 1 196 ? 47.936 21.919 -43.102 1.00 127.68 196 HIS D CA 1
ATOM 10741 C C . HIS D 1 196 ? 48.047 23.419 -43.347 1.00 127.68 196 HIS D C 1
ATOM 10742 O O . HIS D 1 196 ? 48.311 23.844 -44.465 1.00 127.68 196 HIS D O 1
ATOM 10749 N N . GLU D 1 197 ? 47.851 24.220 -42.301 1.00 127.68 197 GLU D N 1
ATOM 10750 C CA . GLU D 1 197 ? 47.968 25.666 -42.440 1.00 127.68 197 GLU D CA 1
ATOM 10751 C C . GLU D 1 197 ? 49.439 26.016 -42.509 1.00 127.68 197 GLU D C 1
ATOM 10752 O O . GLU D 1 197 ? 49.870 26.684 -43.443 1.00 127.68 197 GLU D O 1
ATOM 10758 N N . LYS D 1 198 ? 50.216 25.564 -41.532 1.00 127.68 198 LYS D N 1
ATOM 10759 C CA . LYS D 1 198 ? 51.635 25.851 -41.556 1.00 127.68 198 LYS D CA 1
ATOM 10760 C C . LYS D 1 198 ? 52.195 25.260 -42.834 1.00 127.68 198 LYS D C 1
ATOM 10761 O O . LYS D 1 198 ? 53.025 25.866 -43.499 1.00 127.68 198 LYS D O 1
ATOM 10767 N N . VAL D 1 199 ? 51.727 24.081 -43.199 1.00 127.68 199 VAL D N 1
ATOM 10768 C CA . VAL D 1 199 ? 52.231 23.462 -44.402 1.00 127.68 199 VAL D CA 1
ATOM 10769 C C . VAL D 1 199 ? 51.873 24.276 -45.627 1.00 127.68 199 VAL D C 1
ATOM 10770 O O . VAL D 1 199 ? 52.527 24.180 -46.651 1.00 127.68 199 VAL D O 1
ATOM 10774 N N . ALA D 1 200 ? 50.822 25.074 -45.526 1.00 127.68 200 ALA D N 1
ATOM 10775 C CA . ALA D 1 200 ? 50.414 25.902 -46.649 1.00 127.68 200 ALA D CA 1
ATOM 10776 C C . ALA D 1 200 ? 51.324 27.114 -46.696 1.00 127.68 200 ALA D C 1
ATOM 10777 O O . ALA D 1 200 ? 51.802 27.508 -47.746 1.00 127.68 200 ALA D O 1
ATOM 10779 N N . TYR D 1 201 ? 51.552 27.706 -45.536 1.00 127.68 201 TYR D N 1
ATOM 10780 C CA . TYR D 1 201 ? 52.418 28.863 -45.414 1.00 127.68 201 TYR D CA 1
ATOM 10781 C C . TYR D 1 201 ? 53.768 28.524 -46.023 1.00 127.68 201 TYR D C 1
ATOM 10782 O O . TYR D 1 201 ? 54.136 29.029 -47.075 1.00 127.68 201 TYR D O 1
ATOM 10791 N N . LEU D 1 202 ? 54.494 27.641 -45.355 1.00 127.68 202 LEU D N 1
ATOM 10792 C CA . LEU D 1 202 ? 55.818 27.232 -45.789 1.00 127.68 202 LEU D CA 1
ATOM 10793 C C . LEU D 1 202 ? 55.976 26.913 -47.262 1.00 127.68 202 LEU D C 1
ATOM 10794 O O . LEU D 1 202 ? 57.068 27.034 -47.794 1.00 127.68 202 LEU D O 1
ATOM 10799 N N . ASN D 1 203 ? 54.905 26.495 -47.923 1.00 127.68 203 ASN D N 1
ATOM 10800 C CA . ASN D 1 203 ? 54.981 26.157 -49.349 1.00 127.68 203 ASN D CA 1
ATOM 10801 C C . ASN D 1 203 ? 54.837 27.385 -50.214 1.00 127.68 203 ASN D C 1
ATOM 10802 O O . ASN D 1 203 ? 55.471 27.502 -51.257 1.00 127.68 203 ASN D O 1
ATOM 10807 N N . ALA D 1 204 ? 53.979 28.290 -49.763 1.00 127.68 204 ALA D N 1
ATOM 10808 C CA . ALA D 1 204 ? 53.701 29.521 -50.471 1.00 127.68 204 ALA D CA 1
ATOM 10809 C C . ALA D 1 204 ? 54.835 30.510 -50.381 1.00 127.68 204 ALA D C 1
ATOM 10810 O O . ALA D 1 204 ? 55.258 31.037 -51.393 1.00 127.68 204 ALA D O 1
ATOM 10812 N N . ARG D 1 205 ? 55.327 30.784 -49.178 1.00 127.68 205 ARG D N 1
ATOM 10813 C CA . ARG D 1 205 ? 56.428 31.726 -49.039 1.00 127.68 205 ARG D CA 1
ATOM 10814 C C . ARG D 1 205 ? 57.593 31.313 -49.932 1.00 127.68 205 ARG D C 1
ATOM 10815 O O . ARG D 1 205 ? 58.410 32.139 -50.318 1.00 127.68 205 ARG D O 1
ATOM 10823 N N . ARG D 1 206 ? 57.662 30.027 -50.260 1.00 128.80 206 ARG D N 1
ATOM 10824 C CA . ARG D 1 206 ? 58.720 29.497 -51.120 1.00 128.80 206 ARG D CA 1
ATOM 10825 C C . ARG D 1 206 ? 60.107 30.023 -50.726 1.00 128.80 206 ARG D C 1
ATOM 10826 O O . ARG D 1 206 ? 60.752 30.726 -51.497 1.00 128.80 206 ARG D O 1
ATOM 10834 N N . PHE D 1 207 ? 60.562 29.661 -49.528 1.00 128.80 207 PHE D N 1
ATOM 10835 C CA . PHE D 1 207 ? 61.856 30.103 -49.025 1.00 128.80 207 PHE D CA 1
ATOM 10836 C C . PHE D 1 207 ? 63.030 29.603 -49.826 1.00 128.80 207 PHE D C 1
ATOM 10837 O O . PHE D 1 207 ? 62.876 28.799 -50.734 1.00 128.80 207 PHE D O 1
ATOM 10845 N N . HIS D 1 208 ? 64.213 30.093 -49.483 1.00 128.80 208 HIS D N 1
ATOM 10846 C CA . HIS D 1 208 ? 65.414 29.665 -50.169 1.00 128.80 208 HIS D CA 1
ATOM 10847 C C . HIS D 1 208 ? 66.249 28.932 -49.158 1.00 128.80 208 HIS D C 1
ATOM 10848 O O . HIS D 1 208 ? 67.143 28.163 -49.521 1.00 128.80 208 HIS D O 1
ATOM 10855 N N . ALA D 1 209 ? 65.948 29.174 -47.885 1.00 101.46 209 ALA D N 1
ATOM 10856 C CA . ALA D 1 209 ? 66.673 28.521 -46.817 1.00 101.46 209 ALA D CA 1
ATOM 10857 C C . ALA D 1 209 ? 66.204 28.975 -45.468 1.00 101.46 209 ALA D C 1
ATOM 10858 O O . ALA D 1 209 ? 65.659 30.057 -45.339 1.00 101.46 209 ALA D O 1
ATOM 10860 N N . LEU D 1 210 ? 66.424 28.132 -44.468 1.00 101.46 210 LEU D N 1
ATOM 10861 C CA . LEU D 1 210 ? 66.047 28.436 -43.102 1.00 101.46 210 LEU D CA 1
ATOM 10862 C C . LEU D 1 210 ? 67.319 28.752 -42.355 1.00 101.46 210 LEU D C 1
ATOM 10863 O O . LEU D 1 210 ? 68.391 28.350 -42.773 1.00 101.46 210 LEU D O 1
ATOM 10868 N N . HIS D 1 211 ? 67.206 29.457 -41.243 1.00 101.46 211 HIS D N 1
ATOM 10869 C CA . HIS D 1 211 ? 68.381 29.813 -40.473 1.00 101.46 211 HIS D CA 1
ATOM 10870 C C . HIS D 1 211 ? 68.164 29.580 -38.994 1.00 101.46 211 HIS D C 1
ATOM 10871 O O . HIS D 1 211 ? 67.498 30.359 -38.329 1.00 101.46 211 HIS D O 1
ATOM 10878 N N . PHE D 1 212 ? 68.729 28.499 -38.477 1.00 101.46 212 PHE D N 1
ATOM 10879 C CA . PHE D 1 212 ? 68.580 28.177 -37.071 1.00 101.46 212 PHE D CA 1
ATOM 10880 C C . PHE D 1 212 ? 69.637 28.896 -36.286 1.00 101.46 212 PHE D C 1
ATOM 10881 O O . PHE D 1 212 ? 70.776 28.937 -36.703 1.00 101.46 212 PHE D O 1
ATOM 10889 N N . LYS D 1 213 ? 69.261 29.466 -35.152 1.00 101.46 213 LYS D N 1
ATOM 10890 C CA . LYS D 1 213 ? 70.218 30.153 -34.303 1.00 101.46 213 LYS D CA 1
ATOM 10891 C C . LYS D 1 213 ? 69.826 29.908 -32.872 1.00 101.46 213 LYS D C 1
ATOM 10892 O O . LYS D 1 213 ? 68.657 30.003 -32.518 1.00 101.46 213 LYS D O 1
ATOM 10898 N N . GLY D 1 214 ? 70.812 29.576 -32.052 1.00 101.46 214 GLY D N 1
ATOM 10899 C CA . GLY D 1 214 ? 70.554 29.314 -30.652 1.00 101.46 214 GLY D CA 1
ATOM 10900 C C . GLY D 1 214 ? 71.849 29.104 -29.896 1.00 101.46 214 GLY D C 1
ATOM 10901 O O . GLY D 1 214 ? 72.914 29.448 -30.391 1.00 101.46 214 GLY D O 1
ATOM 10902 N N . PRO D 1 215 ? 71.793 28.535 -28.690 1.00 128.80 215 PRO D N 1
ATOM 10903 C CA . PRO D 1 215 ? 73.011 28.313 -27.924 1.00 128.80 215 PRO D CA 1
ATOM 10904 C C . PRO D 1 215 ? 73.839 27.234 -28.584 1.00 128.80 215 PRO D C 1
ATOM 10905 O O . PRO D 1 215 ? 73.505 26.052 -28.526 1.00 128.80 215 PRO D O 1
ATOM 10909 N N . GLY D 1 216 ? 74.938 27.640 -29.196 1.00 128.80 216 GLY D N 1
ATOM 10910 C CA . GLY D 1 216 ? 75.800 26.670 -29.839 1.00 128.80 216 GLY D CA 1
ATOM 10911 C C . GLY D 1 216 ? 75.384 26.306 -31.250 1.00 128.80 216 GLY D C 1
ATOM 10912 O O . GLY D 1 216 ? 76.051 25.505 -31.900 1.00 128.80 216 GLY D O 1
ATOM 10913 N N . THR D 1 217 ? 74.287 26.881 -31.733 1.00 101.46 217 THR D N 1
ATOM 10914 C CA . THR D 1 217 ? 73.857 26.584 -33.083 1.00 101.46 217 THR D CA 1
ATOM 10915 C C . THR D 1 217 ? 73.771 27.802 -33.978 1.00 101.46 217 THR D C 1
ATOM 10916 O O . THR D 1 217 ? 73.366 28.875 -33.553 1.00 101.46 217 THR D O 1
ATOM 10920 N N . ASP D 1 218 ? 74.172 27.601 -35.222 1.00 101.46 218 ASP D N 1
ATOM 10921 C CA . ASP D 1 218 ? 74.151 28.599 -36.280 1.00 101.46 218 ASP D CA 1
ATOM 10922 C C . ASP D 1 218 ? 74.248 27.966 -37.636 1.00 101.46 218 ASP D C 1
ATOM 10923 O O . ASP D 1 218 ? 75.301 27.911 -38.237 1.00 101.46 218 ASP D O 1
ATOM 10928 N N . LEU D 1 219 ? 73.129 27.477 -38.097 1.00 101.46 219 LEU D N 1
ATOM 10929 C CA . LEU D 1 219 ? 73.104 26.738 -39.354 1.00 101.46 219 LEU D CA 1
ATOM 10930 C C . LEU D 1 219 ? 72.201 27.382 -40.389 1.00 101.46 219 LEU D C 1
ATOM 10931 O O . LEU D 1 219 ? 71.117 27.855 -40.070 1.00 101.46 219 LEU D O 1
ATOM 10936 N N . VAL D 1 220 ? 72.666 27.414 -41.630 1.00 101.46 220 VAL D N 1
ATOM 10937 C CA . VAL D 1 220 ? 71.878 27.960 -42.720 1.00 101.46 220 VAL D CA 1
ATOM 10938 C C . VAL D 1 220 ? 71.483 26.801 -43.621 1.00 101.46 220 VAL D C 1
ATOM 10939 O O . VAL D 1 220 ? 72.167 26.486 -44.597 1.00 101.46 220 VAL D O 1
ATOM 10943 N N . VAL D 1 221 ? 70.385 26.149 -43.269 1.00 101.46 221 VAL D N 1
ATOM 10944 C CA . VAL D 1 221 ? 69.898 25.028 -44.030 1.00 101.46 221 VAL D CA 1
ATOM 10945 C C . VAL D 1 221 ? 69.223 25.528 -45.269 1.00 101.46 221 VAL D C 1
ATOM 10946 O O . VAL D 1 221 ? 68.099 25.980 -45.218 1.00 101.46 221 VAL D O 1
ATOM 10950 N N . GLY D 1 222 ? 69.919 25.462 -46.388 1.00 101.46 222 GLY D N 1
ATOM 10951 C CA . GLY D 1 222 ? 69.319 25.908 -47.626 1.00 101.46 222 GLY D CA 1
ATOM 10952 C C . GLY D 1 222 ? 68.156 24.982 -47.868 1.00 101.46 222 GLY D C 1
ATOM 10953 O O . GLY D 1 222 ? 67.919 24.094 -47.062 1.00 101.46 222 GLY D O 1
ATOM 10954 N N . LEU D 1 223 ? 67.421 25.177 -48.952 1.00 101.46 223 LEU D N 1
ATOM 10955 C CA . LEU D 1 223 ? 66.300 24.302 -49.242 1.00 101.46 223 LEU D CA 1
ATOM 10956 C C . LEU D 1 223 ? 66.366 23.887 -50.686 1.00 101.46 223 LEU D C 1
ATOM 10957 O O . LEU D 1 223 ? 66.833 24.641 -51.533 1.00 101.46 223 LEU D O 1
ATOM 10962 N N . ALA D 1 224 ? 65.895 22.680 -50.960 1.00 128.80 224 ALA D N 1
ATOM 10963 C CA . ALA D 1 224 ? 65.908 22.148 -52.314 1.00 128.80 224 ALA D CA 1
ATOM 10964 C C . ALA D 1 224 ? 65.084 23.001 -53.260 1.00 128.80 224 ALA D C 1
ATOM 10965 O O . ALA D 1 224 ? 64.212 23.751 -52.830 1.00 128.80 224 ALA D O 1
ATOM 10967 N N . GLU D 1 225 ? 65.369 22.877 -54.553 1.00 128.80 225 GLU D N 1
ATOM 10968 C CA . GLU D 1 225 ? 64.658 23.637 -55.573 1.00 128.80 225 GLU D CA 1
ATOM 10969 C C . GLU D 1 225 ? 63.280 23.059 -55.792 1.00 128.80 225 GLU D C 1
ATOM 10970 O O . GLU D 1 225 ? 63.121 21.850 -55.943 1.00 128.80 225 GLU D O 1
ATOM 10976 N N . GLY D 1 226 ? 62.276 23.924 -55.822 1.00 128.80 226 GLY D N 1
ATOM 10977 C CA . GLY D 1 226 ? 60.927 23.425 -56.013 1.00 128.80 226 GLY D CA 1
ATOM 10978 C C . GLY D 1 226 ? 60.618 22.414 -54.926 1.00 128.80 226 GLY D C 1
ATOM 10979 O O . GLY D 1 226 ? 59.926 21.415 -55.137 1.00 128.80 226 GLY D O 1
ATOM 10980 N N . HIS D 1 227 ? 61.167 22.681 -53.750 1.00 128.80 227 HIS D N 1
ATOM 10981 C CA . HIS D 1 227 ? 60.968 21.822 -52.601 1.00 128.80 227 HIS D CA 1
ATOM 10982 C C . HIS D 1 227 ? 59.487 21.827 -52.278 1.00 128.80 227 HIS D C 1
ATOM 10983 O O . HIS D 1 227 ? 58.730 22.611 -52.836 1.00 128.80 227 HIS D O 1
ATOM 10990 N N . LEU D 1 228 ? 59.079 20.957 -51.366 1.00 128.80 228 LEU D N 1
ATOM 10991 C CA . LEU D 1 228 ? 57.680 20.881 -50.977 1.00 128.80 228 LEU D CA 1
ATOM 10992 C C . LEU D 1 228 ? 57.526 20.373 -49.549 1.00 128.80 228 LEU D C 1
ATOM 10993 O O . LEU D 1 228 ? 57.974 19.277 -49.207 1.00 128.80 228 LEU D O 1
ATOM 10998 N N . TRP D 1 229 ? 56.883 21.193 -48.722 1.00 128.80 229 TRP D N 1
ATOM 10999 C CA . TRP D 1 229 ? 56.664 20.884 -47.317 1.00 128.80 229 TRP D CA 1
ATOM 11000 C C . TRP D 1 229 ? 55.509 19.925 -47.075 1.00 128.80 229 TRP D C 1
ATOM 11001 O O . TRP D 1 229 ? 54.405 20.112 -47.579 1.00 128.80 229 TRP D O 1
ATOM 11012 N N . GLN D 1 230 ? 55.777 18.904 -46.277 1.00 128.80 230 GLN D N 1
ATOM 11013 C CA . GLN D 1 230 ? 54.783 17.902 -45.940 1.00 128.80 230 GLN D CA 1
ATOM 11014 C C . GLN D 1 230 ? 54.445 18.013 -44.461 1.00 128.80 230 GLN D C 1
ATOM 11015 O O . GLN D 1 230 ? 55.205 18.601 -43.694 1.00 128.80 230 GLN D O 1
ATOM 11021 N N . GLY D 1 231 ? 53.309 17.444 -44.064 1.00 128.80 231 GLY D N 1
ATOM 11022 C CA . GLY D 1 231 ? 52.924 17.490 -42.665 1.00 128.80 231 GLY D CA 1
ATOM 11023 C C . GLY D 1 231 ? 51.471 17.172 -42.362 1.00 128.80 231 GLY D C 1
ATOM 11024 O O . GLY D 1 231 ? 50.558 17.610 -43.074 1.00 128.80 231 GLY D O 1
ATOM 11025 N N . GLY D 1 232 ? 51.256 16.399 -41.300 1.00 128.80 232 GLY D N 1
ATOM 11026 C CA . GLY D 1 232 ? 49.902 16.062 -40.897 1.00 128.80 232 GLY D CA 1
ATOM 11027 C C . GLY D 1 232 ? 49.250 14.890 -41.603 1.00 128.80 232 GLY D C 1
ATOM 11028 O O . GLY D 1 232 ? 49.862 13.831 -41.736 1.00 128.80 232 GLY D O 1
ATOM 11029 N N . ALA D 1 233 ? 48.003 15.088 -42.043 1.00 128.80 233 ALA D N 1
ATOM 11030 C CA . ALA D 1 233 ? 47.217 14.060 -42.734 1.00 128.80 233 ALA D CA 1
ATOM 11031 C C . ALA D 1 233 ? 47.614 13.917 -44.200 1.00 128.80 233 ALA D C 1
ATOM 11032 O O . ALA D 1 233 ? 47.819 14.918 -44.907 1.00 128.80 233 ALA D O 1
ATOM 11034 N N . THR D 1 234 ? 47.712 12.667 -44.651 1.00 128.80 234 THR D N 1
ATOM 11035 C CA . THR D 1 234 ? 48.092 12.360 -46.034 1.00 128.80 234 THR D CA 1
ATOM 11036 C C . THR D 1 234 ? 46.903 11.941 -46.904 1.00 128.80 234 THR D C 1
ATOM 11037 O O . THR D 1 234 ? 45.853 11.520 -46.391 1.00 128.80 234 THR D O 1
ATOM 11041 N N . ALA D 1 235 ? 47.082 12.075 -48.222 1.00 128.80 235 ALA D N 1
ATOM 11042 C CA . ALA D 1 235 ? 46.054 11.705 -49.195 1.00 128.80 235 ALA D CA 1
ATOM 11043 C C . ALA D 1 235 ? 46.275 10.245 -49.665 1.00 128.80 235 ALA D C 1
ATOM 11044 O O . ALA D 1 235 ? 47.403 9.842 -50.043 1.00 128.80 235 ALA D O 1
ATOM 11046 N N . THR D 1 236 ? 45.192 9.460 -49.617 1.00 128.80 236 THR D N 1
ATOM 11047 C CA . THR D 1 236 ? 45.221 8.051 -50.019 1.00 128.80 236 THR D CA 1
ATOM 11048 C C . THR D 1 236 ? 44.463 7.815 -51.337 1.00 128.80 236 THR D C 1
ATOM 11049 O O . THR D 1 236 ? 43.212 7.824 -51.367 1.00 128.80 236 THR D O 1
ATOM 11053 N N . LYS D 1 237 ? 45.254 7.594 -52.404 1.00 128.80 237 LYS D N 1
ATOM 11054 C CA . LYS D 1 237 ? 44.773 7.382 -53.780 1.00 128.80 237 LYS D CA 1
ATOM 11055 C C . LYS D 1 237 ? 43.545 8.286 -54.098 1.00 128.80 237 LYS D C 1
ATOM 11056 O O . LYS D 1 237 ? 42.379 7.892 -53.848 1.00 128.80 237 LYS D O 1
ATOM 11062 N N . GLY D 1 238 ? 43.836 9.493 -54.632 1.00 128.80 238 GLY D N 1
ATOM 11063 C CA . GLY D 1 238 ? 42.815 10.490 -54.979 1.00 128.80 238 GLY D CA 1
ATOM 11064 C C . GLY D 1 238 ? 42.543 11.504 -53.861 1.00 128.80 238 GLY D C 1
ATOM 11065 O O . GLY D 1 238 ? 43.257 12.513 -53.721 1.00 128.80 238 GLY D O 1
ATOM 11066 N N . GLY D 1 239 ? 41.498 11.225 -53.075 1.00 128.80 239 GLY D N 1
ATOM 11067 C CA . GLY D 1 239 ? 41.117 12.061 -51.946 1.00 128.80 239 GLY D CA 1
ATOM 11068 C C . GLY D 1 239 ? 40.673 11.156 -50.800 1.00 128.80 239 GLY D C 1
ATOM 11069 O O . GLY D 1 239 ? 39.551 10.619 -50.813 1.00 128.80 239 GLY D O 1
ATOM 11070 N N . ARG D 1 240 ? 41.562 10.962 -49.823 1.00 128.80 240 ARG D N 1
ATOM 11071 C CA . ARG D 1 240 ? 41.286 10.115 -48.648 1.00 128.80 240 ARG D CA 1
ATOM 11072 C C . ARG D 1 240 ? 42.342 10.390 -47.554 1.00 128.80 240 ARG D C 1
ATOM 11073 O O . ARG D 1 240 ? 43.537 10.131 -47.745 1.00 128.80 240 ARG D O 1
ATOM 11081 N N . LEU D 1 241 ? 41.895 10.908 -46.409 1.00 128.80 241 LEU D N 1
ATOM 11082 C CA . LEU D 1 241 ? 42.798 11.256 -45.305 1.00 128.80 241 LEU D CA 1
ATOM 11083 C C . LEU D 1 241 ? 43.159 10.057 -44.420 1.00 128.80 241 LEU D C 1
ATOM 11084 O O . LEU D 1 241 ? 42.482 9.023 -44.432 1.00 128.80 241 LEU D O 1
ATOM 11089 N N . CYS D 1 242 ? 44.233 10.215 -43.649 1.00 128.80 242 CYS D N 1
ATOM 11090 C CA . CYS D 1 242 ? 44.712 9.182 -42.719 1.00 128.80 242 CYS D CA 1
ATOM 11091 C C . CYS D 1 242 ? 46.041 9.635 -42.089 1.00 128.80 242 CYS D C 1
ATOM 11092 O O . CYS D 1 242 ? 46.985 9.989 -42.801 1.00 128.80 242 CYS D O 1
ATOM 11095 N N . ASN D 1 243 ? 46.106 9.642 -40.760 1.00 128.80 243 ASN D N 1
ATOM 11096 C CA . ASN D 1 243 ? 47.325 10.039 -40.068 1.00 128.80 243 ASN D CA 1
ATOM 11097 C C . ASN D 1 243 ? 48.188 8.815 -39.832 1.00 128.80 243 ASN D C 1
ATOM 11098 O O . ASN D 1 243 ? 47.887 8.002 -38.958 1.00 128.80 243 ASN D O 1
ATOM 11103 N N . PRO D 1 244 ? 49.267 8.663 -40.627 1.00 128.80 244 PRO D N 1
ATOM 11104 C CA . PRO D 1 244 ? 50.234 7.562 -40.585 1.00 128.80 244 PRO D CA 1
ATOM 11105 C C . PRO D 1 244 ? 50.852 7.430 -39.217 1.00 128.80 244 PRO D C 1
ATOM 11106 O O . PRO D 1 244 ? 50.896 6.338 -38.647 1.00 128.80 244 PRO D O 1
ATOM 11110 N N . ASN D 1 245 ? 51.372 8.539 -38.705 1.00 128.80 245 ASN D N 1
ATOM 11111 C CA . ASN D 1 245 ? 51.968 8.543 -37.374 1.00 128.80 245 ASN D CA 1
ATOM 11112 C C . ASN D 1 245 ? 50.959 9.118 -36.400 1.00 128.80 245 ASN D C 1
ATOM 11113 O O . ASN D 1 245 ? 50.273 10.090 -36.720 1.00 128.80 245 ASN D O 1
ATOM 11118 N N . LEU D 1 246 ? 50.853 8.505 -35.225 1.00 128.80 246 LEU D N 1
ATOM 11119 C CA . LEU D 1 246 ? 49.885 8.969 -34.259 1.00 128.80 246 LEU D CA 1
ATOM 11120 C C . LEU D 1 246 ? 50.340 10.159 -33.482 1.00 128.80 246 LEU D C 1
ATOM 11121 O O . LEU D 1 246 ? 49.559 11.106 -33.301 1.00 128.80 246 LEU D O 1
ATOM 11126 N N . PRO D 1 247 ? 51.592 10.172 -33.009 1.00 128.80 247 PRO D N 1
ATOM 11127 C CA . PRO D 1 247 ? 52.134 11.280 -32.231 1.00 128.80 247 PRO D CA 1
ATOM 11128 C C . PRO D 1 247 ? 52.244 12.581 -33.070 1.00 128.80 247 PRO D C 1
ATOM 11129 O O . PRO D 1 247 ? 51.934 13.670 -32.588 1.00 128.80 247 PRO D O 1
ATOM 11133 N N . THR D 1 248 ? 52.673 12.423 -34.324 1.00 128.80 248 THR D N 1
ATOM 11134 C CA . THR D 1 248 ? 52.876 13.475 -35.359 1.00 128.80 248 THR D CA 1
ATOM 11135 C C . THR D 1 248 ? 52.630 14.893 -34.804 1.00 128.80 248 THR D C 1
ATOM 11136 O O . THR D 1 248 ? 51.524 15.248 -34.378 1.00 128.80 248 THR D O 1
ATOM 11140 N N . GLU D 1 249 ? 53.678 15.712 -34.896 1.00 128.80 249 GLU D N 1
ATOM 11141 C CA . GLU D 1 249 ? 53.665 17.110 -34.465 1.00 128.80 249 GLU D CA 1
ATOM 11142 C C . GLU D 1 249 ? 54.579 17.895 -35.403 1.00 128.80 249 GLU D C 1
ATOM 11143 O O . GLU D 1 249 ? 54.677 19.118 -35.330 1.00 128.80 249 GLU D O 1
ATOM 11149 N N . GLU D 1 250 ? 55.220 17.175 -36.312 1.00 128.80 250 GLU D N 1
ATOM 11150 C CA . GLU D 1 250 ? 56.159 17.773 -37.248 1.00 128.80 250 GLU D CA 1
ATOM 11151 C C . GLU D 1 250 ? 55.630 18.216 -38.612 1.00 128.80 250 GLU D C 1
ATOM 11152 O O . GLU D 1 250 ? 54.526 17.881 -39.023 1.00 128.80 250 GLU D O 1
ATOM 11158 N N . VAL D 1 251 ? 56.480 18.998 -39.273 1.00 101.46 251 VAL D N 1
ATOM 11159 C CA . VAL D 1 251 ? 56.364 19.519 -40.632 1.00 101.46 251 VAL D CA 1
ATOM 11160 C C . VAL D 1 251 ? 57.704 19.551 -41.327 1.00 101.46 251 VAL D C 1
ATOM 11161 O O . VAL D 1 251 ? 58.671 20.029 -40.732 1.00 101.46 251 VAL D O 1
ATOM 11165 N N . PHE D 1 252 ? 57.816 19.071 -42.557 1.00 101.46 252 PHE D N 1
ATOM 11166 C CA . PHE D 1 252 ? 59.174 19.026 -43.070 1.00 101.46 252 PHE D CA 1
ATOM 11167 C C . PHE D 1 252 ? 59.211 19.055 -44.577 1.00 101.46 252 PHE D C 1
ATOM 11168 O O . PHE D 1 252 ? 58.201 19.035 -45.264 1.00 101.46 252 PHE D O 1
ATOM 11176 N N . THR D 1 253 ? 60.450 19.078 -45.050 1.00 101.46 253 THR D N 1
ATOM 11177 C CA . THR D 1 253 ? 60.778 19.095 -46.455 1.00 101.46 253 THR D CA 1
ATOM 11178 C C . THR D 1 253 ? 62.274 18.852 -46.581 1.00 101.46 253 THR D C 1
ATOM 11179 O O . THR D 1 253 ? 63.020 18.948 -45.610 1.00 101.46 253 THR D O 1
ATOM 11183 N N . ALA D 1 254 ? 62.704 18.550 -47.796 1.00 101.46 254 ALA D N 1
ATOM 11184 C CA . ALA D 1 254 ? 64.096 18.260 -48.079 1.00 101.46 254 ALA D CA 1
ATOM 11185 C C . ALA D 1 254 ? 64.955 19.478 -48.265 1.00 101.46 254 ALA D C 1
ATOM 11186 O O . ALA D 1 254 ? 64.663 20.339 -49.078 1.00 101.46 254 ALA D O 1
ATOM 11188 N N . PRO D 1 255 ? 66.062 19.542 -47.530 1.00 101.46 255 PRO D N 1
ATOM 11189 C CA . PRO D 1 255 ? 66.973 20.680 -47.637 1.00 101.46 255 PRO D CA 1
ATOM 11190 C C . PRO D 1 255 ? 67.633 20.580 -49.000 1.00 101.46 255 PRO D C 1
ATOM 11191 O O . PRO D 1 255 ? 67.169 19.821 -49.839 1.00 101.46 255 PRO D O 1
ATOM 11195 N N . HIS D 1 256 ? 68.698 21.337 -49.236 1.00 101.46 256 HIS D N 1
ATOM 11196 C CA . HIS D 1 256 ? 69.386 21.239 -50.517 1.00 101.46 256 HIS D CA 1
ATOM 11197 C C . HIS D 1 256 ? 70.726 20.523 -50.384 1.00 101.46 256 HIS D C 1
ATOM 11198 O O . HIS D 1 256 ? 71.594 20.925 -49.624 1.00 101.46 256 HIS D O 1
ATOM 11205 N N . ARG D 1 257 ? 70.878 19.456 -51.148 1.00 101.46 257 ARG D N 1
ATOM 11206 C CA . ARG D 1 257 ? 72.085 18.655 -51.154 1.00 101.46 257 ARG D CA 1
ATOM 11207 C C . ARG D 1 257 ? 73.396 19.397 -50.852 1.00 101.46 257 ARG D C 1
ATOM 11208 O O . ARG D 1 257 ? 74.120 18.996 -49.941 1.00 101.46 257 ARG D O 1
ATOM 11216 N N . GLU D 1 258 ? 73.672 20.491 -51.570 1.00 101.46 258 GLU D N 1
ATOM 11217 C CA . GLU D 1 258 ? 74.951 21.201 -51.439 1.00 101.46 258 GLU D CA 1
ATOM 11218 C C . GLU D 1 258 ? 74.774 22.608 -50.862 1.00 101.46 258 GLU D C 1
ATOM 11219 O O . GLU D 1 258 ? 75.613 23.460 -51.160 1.00 101.46 258 GLU D O 1
ATOM 11225 N N . ARG D 1 259 ? 73.757 22.899 -50.069 1.00 101.46 259 ARG D N 1
ATOM 11226 C CA . ARG D 1 259 ? 73.656 24.279 -49.569 1.00 101.46 259 ARG D CA 1
ATOM 11227 C C . ARG D 1 259 ? 73.377 24.474 -48.081 1.00 101.46 259 ARG D C 1
ATOM 11228 O O . ARG D 1 259 ? 72.440 25.181 -47.708 1.00 101.46 259 ARG D O 1
ATOM 11236 N N . VAL D 1 260 ? 74.202 23.887 -47.224 1.00 101.46 260 VAL D N 1
ATOM 11237 C CA . VAL D 1 260 ? 73.980 24.022 -45.802 1.00 101.46 260 VAL D CA 1
ATOM 11238 C C . VAL D 1 260 ? 75.246 24.372 -45.048 1.00 101.46 260 VAL D C 1
ATOM 11239 O O . VAL D 1 260 ? 75.905 23.491 -44.526 1.00 101.46 260 VAL D O 1
ATOM 11243 N N . GLU D 1 261 ? 75.604 25.646 -44.980 1.00 101.46 261 GLU D N 1
ATOM 11244 C CA . GLU D 1 261 ? 76.795 26.009 -44.234 1.00 101.46 261 GLU D CA 1
ATOM 11245 C C . GLU D 1 261 ? 76.471 26.434 -42.816 1.00 101.46 261 GLU D C 1
ATOM 11246 O O . GLU D 1 261 ? 75.476 27.094 -42.572 1.00 101.46 261 GLU D O 1
ATOM 11252 N N . GLY D 1 262 ? 77.313 26.039 -41.874 1.00 101.46 262 GLY D N 1
ATOM 11253 C CA . GLY D 1 262 ? 77.080 26.417 -40.496 1.00 101.46 262 GLY D CA 1
ATOM 11254 C C . GLY D 1 262 ? 77.554 25.404 -39.477 1.00 101.46 262 GLY D C 1
ATOM 11255 O O . GLY D 1 262 ? 78.142 24.398 -39.835 1.00 101.46 262 GLY D O 1
ATOM 11256 N N . VAL D 1 263 ? 77.300 25.692 -38.204 1.00 101.46 263 VAL D N 1
ATOM 11257 C CA . VAL D 1 263 ? 77.665 24.830 -37.091 1.00 101.46 263 VAL D CA 1
ATOM 11258 C C . VAL D 1 263 ? 76.394 24.577 -36.323 1.00 101.46 263 VAL D C 1
ATOM 11259 O O . VAL D 1 263 ? 75.694 25.516 -35.958 1.00 101.46 263 VAL D O 1
ATOM 11263 N N . VAL D 1 264 ? 76.092 23.319 -36.058 1.00 101.46 264 VAL D N 1
ATOM 11264 C CA . VAL D 1 264 ? 74.878 22.999 -35.337 1.00 101.46 264 VAL D CA 1
ATOM 11265 C C . VAL D 1 264 ? 75.127 21.997 -34.242 1.00 101.46 264 VAL D C 1
ATOM 11266 O O . VAL D 1 264 ? 75.750 20.980 -34.477 1.00 101.46 264 VAL D O 1
ATOM 11270 N N . ARG D 1 265 ? 74.611 22.272 -33.052 1.00 101.46 265 ARG D N 1
ATOM 11271 C CA . ARG D 1 265 ? 74.825 21.394 -31.912 1.00 101.46 265 ARG D CA 1
ATOM 11272 C C . ARG D 1 265 ? 73.555 20.778 -31.361 1.00 101.46 265 ARG D C 1
ATOM 11273 O O . ARG D 1 265 ? 72.538 21.446 -31.197 1.00 101.46 265 ARG D O 1
ATOM 11281 N N . ALA D 1 266 ? 73.645 19.491 -31.060 1.00 128.80 266 ALA D N 1
ATOM 11282 C CA . ALA D 1 266 ? 72.533 18.706 -30.555 1.00 128.80 266 ALA D CA 1
ATOM 11283 C C . ALA D 1 266 ? 71.843 19.288 -29.369 1.00 128.80 266 ALA D C 1
ATOM 11284 O O . ALA D 1 266 ? 72.427 20.045 -28.618 1.00 128.80 266 ALA D O 1
ATOM 11286 N N . SER D 1 267 ? 70.589 18.893 -29.203 1.00 128.80 267 SER D N 1
ATOM 11287 C CA . SER D 1 267 ? 69.748 19.335 -28.102 1.00 128.80 267 SER D CA 1
ATOM 11288 C C . SER D 1 267 ? 69.294 18.132 -27.279 1.00 128.80 267 SER D C 1
ATOM 11289 O O . SER D 1 267 ? 69.353 18.145 -26.047 1.00 128.80 267 SER D O 1
ATOM 11292 N N . ARG D 1 268 ? 68.850 17.091 -27.979 1.00 128.80 268 ARG D N 1
ATOM 11293 C CA . ARG D 1 268 ? 68.386 15.847 -27.371 1.00 128.80 268 ARG D CA 1
ATOM 11294 C C . ARG D 1 268 ? 69.213 14.649 -27.840 1.00 128.80 268 ARG D C 1
ATOM 11295 O O . ARG D 1 268 ? 69.741 14.628 -28.957 1.00 128.80 268 ARG D O 1
ATOM 11303 N N . PRO D 1 269 ? 69.337 13.630 -26.985 1.00 128.80 269 PRO D N 1
ATOM 11304 C CA . PRO D 1 269 ? 70.105 12.445 -27.353 1.00 128.80 269 PRO D CA 1
ATOM 11305 C C . PRO D 1 269 ? 69.538 11.745 -28.585 1.00 128.80 269 PRO D C 1
ATOM 11306 O O . PRO D 1 269 ? 68.380 11.935 -28.956 1.00 128.80 269 PRO D O 1
ATOM 11310 N N . LEU D 1 270 ? 70.374 10.929 -29.212 1.00 128.80 270 LEU D N 1
ATOM 11311 C CA . LEU D 1 270 ? 70.000 10.178 -30.401 1.00 128.80 270 LEU D CA 1
ATOM 11312 C C . LEU D 1 270 ? 70.135 8.689 -30.144 1.00 128.80 270 LEU D C 1
ATOM 11313 O O . LEU D 1 270 ? 71.249 8.187 -29.991 1.00 128.80 270 LEU D O 1
ATOM 11318 N N . ALA D 1 271 ? 69.011 7.983 -30.093 1.00 128.80 271 ALA D N 1
ATOM 11319 C CA . ALA D 1 271 ? 69.038 6.542 -29.863 1.00 128.80 271 ALA D CA 1
ATOM 11320 C C . ALA D 1 271 ? 69.240 5.854 -31.204 1.00 128.80 271 ALA D C 1
ATOM 11321 O O . ALA D 1 271 ? 68.292 5.641 -31.959 1.00 128.80 271 ALA D O 1
ATOM 11323 N N . LEU D 1 272 ? 70.485 5.507 -31.494 1.00 128.80 272 LEU D N 1
ATOM 11324 C CA . LEU D 1 272 ? 70.823 4.864 -32.758 1.00 128.80 272 LEU D CA 1
ATOM 11325 C C . LEU D 1 272 ? 70.859 3.336 -32.653 1.00 128.80 272 LEU D C 1
ATOM 11326 O O . LEU D 1 272 ? 71.938 2.716 -32.645 1.00 128.80 272 LEU D O 1
ATOM 11331 N N . GLY D 1 273 ? 69.670 2.739 -32.577 1.00 128.80 273 GLY D N 1
ATOM 11332 C CA . GLY D 1 273 ? 69.558 1.294 -32.486 1.00 128.80 273 GLY D CA 1
ATOM 11333 C C . GLY D 1 273 ? 70.337 0.696 -31.330 1.00 128.80 273 GLY D C 1
ATOM 11334 O O . GLY D 1 273 ? 71.326 -0.030 -31.548 1.00 128.80 273 GLY D O 1
ATOM 11335 N N . GLY D 1 274 ? 69.905 1.010 -30.105 1.00 128.80 274 GLY D N 1
ATOM 11336 C CA . GLY D 1 274 ? 70.575 0.480 -28.924 1.00 128.80 274 GLY D CA 1
ATOM 11337 C C . GLY D 1 274 ? 71.642 1.338 -28.240 1.00 128.80 274 GLY D C 1
ATOM 11338 O O . GLY D 1 274 ? 71.583 1.577 -27.027 1.00 128.80 274 GLY D O 1
ATOM 11339 N N . THR D 1 275 ? 72.640 1.776 -29.004 1.00 101.46 275 THR D N 1
ATOM 11340 C CA . THR D 1 275 ? 73.708 2.614 -28.466 1.00 101.46 275 THR D CA 1
ATOM 11341 C C . THR D 1 275 ? 73.175 4.051 -28.290 1.00 101.46 275 THR D C 1
ATOM 11342 O O . THR D 1 275 ? 72.373 4.540 -29.100 1.00 101.46 275 THR D O 1
ATOM 11346 N N . LEU D 1 276 ? 73.616 4.725 -27.232 1.00 101.46 276 LEU D N 1
ATOM 11347 C CA . LEU D 1 276 ? 73.145 6.075 -26.966 1.00 101.46 276 LEU D CA 1
ATOM 11348 C C . LEU D 1 276 ? 74.144 7.154 -27.363 1.00 101.46 276 LEU D C 1
ATOM 11349 O O . LEU D 1 276 ? 75.184 7.294 -26.730 1.00 101.46 276 LEU D O 1
ATOM 11354 N N . VAL D 1 277 ? 73.823 7.919 -28.402 1.00 101.46 277 VAL D N 1
ATOM 11355 C CA . VAL D 1 277 ? 74.687 9.004 -28.860 1.00 101.46 277 VAL D CA 1
ATOM 11356 C C . VAL D 1 277 ? 74.219 10.315 -28.206 1.00 101.46 277 VAL D C 1
ATOM 11357 O O . VAL D 1 277 ? 73.086 10.740 -28.430 1.00 101.46 277 VAL D O 1
ATOM 11361 N N . GLU D 1 278 ? 75.075 10.956 -27.405 1.00 101.46 278 GLU D N 1
ATOM 11362 C CA . GLU D 1 278 ? 74.697 12.213 -26.741 1.00 101.46 278 GLU D CA 1
ATOM 11363 C C . GLU D 1 278 ? 75.549 13.424 -27.112 1.00 101.46 278 GLU D C 1
ATOM 11364 O O . GLU D 1 278 ? 76.705 13.296 -27.529 1.00 101.46 278 GLU D O 1
ATOM 11370 N N . GLY D 1 279 ? 74.950 14.600 -26.952 1.00 101.46 279 GLY D N 1
ATOM 11371 C CA . GLY D 1 279 ? 75.638 15.855 -27.224 1.00 101.46 279 GLY D CA 1
ATOM 11372 C C . GLY D 1 279 ? 76.289 16.036 -28.578 1.00 101.46 279 GLY D C 1
ATOM 11373 O O . GLY D 1 279 ? 77.111 16.939 -28.762 1.00 101.46 279 GLY D O 1
ATOM 11374 N N . ILE D 1 280 ? 75.914 15.185 -29.524 1.00 101.46 280 ILE D N 1
ATOM 11375 C CA . ILE D 1 280 ? 76.452 15.245 -30.874 1.00 101.46 280 ILE D CA 1
ATOM 11376 C C . ILE D 1 280 ? 76.633 16.676 -31.375 1.00 101.46 280 ILE D C 1
ATOM 11377 O O . ILE D 1 280 ? 75.944 17.591 -30.937 1.00 101.46 280 ILE D O 1
ATOM 11382 N N . PHE D 1 281 ? 77.580 16.863 -32.283 1.00 101.46 281 PHE D N 1
ATOM 11383 C CA . PHE D 1 281 ? 77.857 18.169 -32.849 1.00 101.46 281 PHE D CA 1
ATOM 11384 C C . PHE D 1 281 ? 78.394 17.995 -34.246 1.00 101.46 281 PHE D C 1
ATOM 11385 O O . PHE D 1 281 ? 79.227 17.143 -34.479 1.00 101.46 281 PHE D O 1
ATOM 11393 N N . ALA D 1 282 ? 77.938 18.822 -35.173 1.00 101.46 282 ALA D N 1
ATOM 11394 C CA . ALA D 1 282 ? 78.387 18.719 -36.552 1.00 101.46 282 ALA D CA 1
ATOM 11395 C C . ALA D 1 282 ? 78.638 20.066 -37.197 1.00 101.46 282 ALA D C 1
ATOM 11396 O O . ALA D 1 282 ? 77.951 21.033 -36.901 1.00 101.46 282 ALA D O 1
ATOM 11398 N N . ARG D 1 283 ? 79.643 20.129 -38.065 1.00 101.46 283 ARG D N 1
ATOM 11399 C CA . ARG D 1 283 ? 79.983 21.363 -38.771 1.00 101.46 283 ARG D CA 1
ATOM 11400 C C . ARG D 1 283 ? 79.823 21.164 -40.271 1.00 101.46 283 ARG D C 1
ATOM 11401 O O . ARG D 1 283 ? 80.461 20.305 -40.865 1.00 101.46 283 ARG D O 1
ATOM 11409 N N . PHE D 1 284 ? 78.976 21.985 -40.876 1.00 101.46 284 PHE D N 1
ATOM 11410 C CA . PHE D 1 284 ? 78.687 21.896 -42.293 1.00 101.46 284 PHE D CA 1
ATOM 11411 C C . PHE D 1 284 ? 79.378 22.944 -43.130 1.00 101.46 284 PHE D C 1
ATOM 11412 O O . PHE D 1 284 ? 79.530 24.094 -42.733 1.00 101.46 284 PHE D O 1
ATOM 11420 N N . GLU D 1 285 ? 79.786 22.509 -44.306 1.00 101.46 285 GLU D N 1
ATOM 11421 C CA . GLU D 1 285 ? 80.436 23.335 -45.288 1.00 101.46 285 GLU D CA 1
ATOM 11422 C C . GLU D 1 285 ? 79.965 23.006 -46.692 1.00 101.46 285 GLU D C 1
ATOM 11423 O O . GLU D 1 285 ? 80.111 21.866 -47.136 1.00 101.46 285 GLU D O 1
ATOM 11429 N N . ARG D 1 286 ? 79.363 23.976 -47.371 1.00 128.80 286 ARG D N 1
ATOM 11430 C CA . ARG D 1 286 ? 78.840 23.755 -48.708 1.00 128.80 286 ARG D CA 1
ATOM 11431 C C . ARG D 1 286 ? 78.017 22.452 -48.692 1.00 128.80 286 ARG D C 1
ATOM 11432 O O . ARG D 1 286 ? 78.155 21.594 -49.564 1.00 128.80 286 ARG D O 1
ATOM 11440 N N . GLY D 1 287 ? 77.180 22.304 -47.667 1.00 128.80 287 GLY D N 1
ATOM 11441 C CA . GLY D 1 287 ? 76.318 21.137 -47.552 1.00 128.80 287 GLY D CA 1
ATOM 11442 C C . GLY D 1 287 ? 76.886 19.853 -46.975 1.00 128.80 287 GLY D C 1
ATOM 11443 O O . GLY D 1 287 ? 76.128 18.927 -46.678 1.00 128.80 287 GLY D O 1
ATOM 11444 N N . PHE D 1 288 ? 78.202 19.786 -46.805 1.00 101.46 288 PHE D N 1
ATOM 11445 C CA . PHE D 1 288 ? 78.846 18.593 -46.276 1.00 101.46 288 PHE D CA 1
ATOM 11446 C C . PHE D 1 288 ? 79.199 18.696 -44.806 1.00 101.46 288 PHE D C 1
ATOM 11447 O O . PHE D 1 288 ? 79.773 19.690 -44.373 1.00 101.46 288 PHE D O 1
ATOM 11455 N N . ALA D 1 289 ? 78.860 17.668 -44.039 1.00 101.46 289 ALA D N 1
ATOM 11456 C CA . ALA D 1 289 ? 79.187 17.672 -42.623 1.00 101.46 289 ALA D CA 1
ATOM 11457 C C . ALA D 1 289 ? 80.662 17.324 -42.537 1.00 101.46 289 ALA D C 1
ATOM 11458 O O . ALA D 1 289 ? 81.033 16.156 -42.502 1.00 101.46 289 ALA D O 1
ATOM 11460 N N . VAL D 1 290 ? 81.509 18.341 -42.505 1.00 101.46 290 VAL D N 1
ATOM 11461 C CA . VAL D 1 290 ? 82.943 18.110 -42.468 1.00 101.46 290 VAL D CA 1
ATOM 11462 C C . VAL D 1 290 ? 83.490 17.671 -41.129 1.00 101.46 290 VAL D C 1
ATOM 11463 O O . VAL D 1 290 ? 84.636 17.260 -41.043 1.00 101.46 290 VAL D O 1
ATOM 11467 N N . GLU D 1 291 ? 82.685 17.748 -40.079 1.00 101.46 291 GLU D N 1
ATOM 11468 C CA . GLU D 1 291 ? 83.165 17.358 -38.764 1.00 101.46 291 GLU D CA 1
ATOM 11469 C C . GLU D 1 291 ? 82.017 16.935 -37.866 1.00 101.46 291 GLU D C 1
ATOM 11470 O O . GLU D 1 291 ? 81.279 17.771 -37.369 1.00 101.46 291 GLU D O 1
ATOM 11476 N N . VAL D 1 292 ? 81.849 15.636 -37.673 1.00 101.46 292 VAL D N 1
ATOM 11477 C CA . VAL D 1 292 ? 80.799 15.161 -36.797 1.00 101.46 292 VAL D CA 1
ATOM 11478 C C . VAL D 1 292 ? 81.462 14.627 -35.557 1.00 101.46 292 VAL D C 1
ATOM 11479 O O . VAL D 1 292 ? 82.457 13.926 -35.654 1.00 101.46 292 VAL D O 1
ATOM 11483 N N . ARG D 1 293 ? 80.916 14.953 -34.393 1.00 101.46 293 ARG D N 1
ATOM 11484 C CA . ARG D 1 293 ? 81.496 14.500 -33.137 1.00 101.46 293 ARG D CA 1
ATOM 11485 C C . ARG D 1 293 ? 80.409 14.271 -32.108 1.00 101.46 293 ARG D C 1
ATOM 11486 O O . ARG D 1 293 ? 79.264 14.627 -32.330 1.00 101.46 293 ARG D O 1
ATOM 11494 N N . ALA D 1 294 ? 80.767 13.683 -30.978 1.00 101.46 294 ALA D N 1
ATOM 11495 C CA . ALA D 1 294 ? 79.790 13.436 -29.938 1.00 101.46 294 ALA D CA 1
ATOM 11496 C C . ALA D 1 294 ? 80.428 13.026 -28.628 1.00 101.46 294 ALA D C 1
ATOM 11497 O O . ALA D 1 294 ? 81.430 12.314 -28.609 1.00 101.46 294 ALA D O 1
ATOM 11499 N N . GLU D 1 295 ? 79.822 13.470 -27.531 1.00 101.46 295 GLU D N 1
ATOM 11500 C CA . GLU D 1 295 ? 80.329 13.185 -26.194 1.00 101.46 295 GLU D CA 1
ATOM 11501 C C . GLU D 1 295 ? 80.383 11.695 -25.923 1.00 101.46 295 GLU D C 1
ATOM 11502 O O . GLU D 1 295 ? 81.262 11.222 -25.204 1.00 101.46 295 GLU D O 1
ATOM 11508 N N . LYS D 1 296 ? 79.434 10.958 -26.487 1.00 101.46 296 LYS D N 1
ATOM 11509 C CA . LYS D 1 296 ? 79.381 9.517 -26.270 1.00 101.46 296 LYS D CA 1
ATOM 11510 C C . LYS D 1 296 ? 78.953 8.790 -27.526 1.00 101.46 296 LYS D C 1
ATOM 11511 O O . LYS D 1 296 ? 77.973 9.164 -28.158 1.00 101.46 296 LYS D O 1
ATOM 11517 N N . GLY D 1 297 ? 79.689 7.747 -27.884 1.00 128.80 297 GLY D N 1
ATOM 11518 C CA . GLY D 1 297 ? 79.348 6.981 -29.064 1.00 128.80 297 GLY D CA 1
ATOM 11519 C C . GLY D 1 297 ? 79.824 7.594 -30.361 1.00 128.80 297 GLY D C 1
ATOM 11520 O O . GLY D 1 297 ? 79.312 7.269 -31.431 1.00 128.80 297 GLY D O 1
ATOM 11521 N N . GLU D 1 298 ? 80.799 8.488 -30.267 1.00 101.46 298 GLU D N 1
ATOM 11522 C CA . GLU D 1 298 ? 81.341 9.124 -31.458 1.00 101.46 298 GLU D CA 1
ATOM 11523 C C . GLU D 1 298 ? 81.706 8.019 -32.451 1.00 101.46 298 GLU D C 1
ATOM 11524 O O . GLU D 1 298 ? 81.305 8.062 -33.611 1.00 101.46 298 GLU D O 1
ATOM 11530 N N . GLU D 1 299 ? 82.440 7.012 -31.986 1.00 101.46 299 GLU D N 1
ATOM 11531 C CA . GLU D 1 299 ? 82.846 5.905 -32.849 1.00 101.46 299 GLU D CA 1
ATOM 11532 C C . GLU D 1 299 ? 81.694 5.403 -33.719 1.00 101.46 299 GLU D C 1
ATOM 11533 O O . GLU D 1 299 ? 81.800 5.405 -34.946 1.00 101.46 299 GLU D O 1
ATOM 11539 N N . VAL D 1 300 ? 80.594 5.000 -33.077 1.00 101.46 300 VAL D N 1
ATOM 11540 C CA . VAL D 1 300 ? 79.409 4.466 -33.761 1.00 101.46 300 VAL D CA 1
ATOM 11541 C C . VAL D 1 300 ? 78.805 5.394 -34.803 1.00 101.46 300 VAL D C 1
ATOM 11542 O O . VAL D 1 300 ? 78.602 5.014 -35.954 1.00 101.46 300 VAL D O 1
ATOM 11546 N N . LEU D 1 301 ? 78.499 6.612 -34.394 1.00 101.46 301 LEU D N 1
ATOM 11547 C CA . LEU D 1 301 ? 77.914 7.570 -35.316 1.00 101.46 301 LEU D CA 1
ATOM 11548 C C . LEU D 1 301 ? 78.785 7.836 -36.544 1.00 101.46 301 LEU D C 1
ATOM 11549 O O . LEU D 1 301 ? 78.284 7.871 -37.662 1.00 101.46 301 LEU D O 1
ATOM 11554 N N . ARG D 1 302 ? 80.085 8.027 -36.339 1.00 101.46 302 ARG D N 1
ATOM 11555 C CA . ARG D 1 302 ? 80.984 8.300 -37.455 1.00 101.46 302 ARG D CA 1
ATOM 11556 C C . ARG D 1 302 ? 80.937 7.195 -38.509 1.00 101.46 302 ARG D C 1
ATOM 11557 O O . ARG D 1 302 ? 80.996 7.482 -39.706 1.00 101.46 302 ARG D O 1
ATOM 11565 N N . ARG D 1 303 ? 80.820 5.942 -38.066 1.00 101.46 303 ARG D N 1
ATOM 11566 C CA . ARG D 1 303 ? 80.760 4.802 -38.989 1.00 101.46 303 ARG D CA 1
ATOM 11567 C C . ARG D 1 303 ? 79.523 4.888 -39.854 1.00 101.46 303 ARG D C 1
ATOM 11568 O O . ARG D 1 303 ? 79.616 4.840 -41.079 1.00 101.46 303 ARG D O 1
ATOM 11576 N N . LEU D 1 304 ? 78.364 5.013 -39.212 1.00 101.46 304 LEU D N 1
ATOM 11577 C CA . LEU D 1 304 ? 77.099 5.091 -39.935 1.00 101.46 304 LEU D CA 1
ATOM 11578 C C . LEU D 1 304 ? 77.108 6.208 -40.964 1.00 101.46 304 LEU D C 1
ATOM 11579 O O . LEU D 1 304 ? 76.548 6.061 -42.043 1.00 101.46 304 LEU D O 1
ATOM 11584 N N . LEU D 1 305 ? 77.750 7.322 -40.620 1.00 101.46 305 LEU D N 1
ATOM 11585 C CA . LEU D 1 305 ? 77.825 8.475 -41.509 1.00 101.46 305 LEU D CA 1
ATOM 11586 C C . LEU D 1 305 ? 78.980 8.387 -42.511 1.00 101.46 305 LEU D C 1
ATOM 11587 O O . LEU D 1 305 ? 79.185 9.294 -43.320 1.00 101.46 305 LEU D O 1
ATOM 11592 N N . ASP D 1 306 ? 79.733 7.294 -42.457 1.00 128.80 306 ASP D N 1
ATOM 11593 C CA . ASP D 1 306 ? 80.841 7.090 -43.388 1.00 128.80 306 ASP D CA 1
ATOM 11594 C C . ASP D 1 306 ? 80.468 6.003 -44.403 1.00 128.80 306 ASP D C 1
ATOM 11595 O O . ASP D 1 306 ? 81.334 5.484 -45.120 1.00 128.80 306 ASP D O 1
ATOM 11600 N N . THR D 1 307 ? 79.176 5.662 -44.449 1.00 128.80 307 THR D N 1
ATOM 11601 C CA . THR D 1 307 ? 78.664 4.658 -45.385 1.00 128.80 307 THR D CA 1
ATOM 11602 C C . THR D 1 307 ? 78.986 5.057 -46.825 1.00 128.80 307 THR D C 1
ATOM 11603 O O . THR D 1 307 ? 79.672 4.327 -47.538 1.00 128.80 307 THR D O 1
ATOM 11607 N N . ASP D 1 308 ? 78.493 6.216 -47.245 1.00 128.80 308 ASP D N 1
ATOM 11608 C CA . ASP D 1 308 ? 78.764 6.726 -48.584 1.00 128.80 308 ASP D CA 1
ATOM 11609 C C . ASP D 1 308 ? 78.935 8.248 -48.540 1.00 128.80 308 ASP D C 1
ATOM 11610 O O . ASP D 1 308 ? 79.180 8.816 -47.468 1.00 128.80 308 ASP D O 1
ATOM 11615 N N . GLU D 1 309 ? 78.834 8.909 -49.693 1.00 128.80 309 GLU D N 1
ATOM 11616 C CA . GLU D 1 309 ? 78.962 10.364 -49.706 1.00 128.80 309 GLU D CA 1
ATOM 11617 C C . GLU D 1 309 ? 77.722 10.964 -49.047 1.00 128.80 309 GLU D C 1
ATOM 11618 O O . GLU D 1 309 ? 77.829 11.669 -48.042 1.00 128.80 309 GLU D O 1
ATOM 11624 N N . GLY D 1 310 ? 76.550 10.668 -49.607 1.00 128.80 310 GLY D N 1
ATOM 11625 C CA . GLY D 1 310 ? 75.309 11.190 -49.060 1.00 128.80 310 GLY D CA 1
ATOM 11626 C C . GLY D 1 310 ? 75.166 11.048 -47.554 1.00 128.80 310 GLY D C 1
ATOM 11627 O O . GLY D 1 310 ? 74.457 11.822 -46.918 1.00 128.80 310 GLY D O 1
ATOM 11628 N N . ALA D 1 311 ? 75.841 10.065 -46.976 1.00 128.80 311 ALA D N 1
ATOM 11629 C CA . ALA D 1 311 ? 75.765 9.838 -45.541 1.00 128.80 311 ALA D CA 1
ATOM 11630 C C . ALA D 1 311 ? 75.941 11.117 -44.746 1.00 128.80 311 ALA D C 1
ATOM 11631 O O . ALA D 1 311 ? 75.166 11.386 -43.839 1.00 128.80 311 ALA D O 1
ATOM 11633 N N . ARG D 1 312 ? 76.951 11.910 -45.092 1.00 128.80 312 ARG D N 1
ATOM 11634 C CA . ARG D 1 312 ? 77.232 13.151 -44.371 1.00 128.80 312 ARG D CA 1
ATOM 11635 C C . ARG D 1 312 ? 76.617 14.425 -44.968 1.00 128.80 312 ARG D C 1
ATOM 11636 O O . ARG D 1 312 ? 77.240 15.492 -44.968 1.00 128.80 312 ARG D O 1
ATOM 11644 N N . ARG D 1 313 ? 75.398 14.305 -45.483 1.00 128.80 313 ARG D N 1
ATOM 11645 C CA . ARG D 1 313 ? 74.687 15.444 -46.046 1.00 128.80 313 ARG D CA 1
ATOM 11646 C C . ARG D 1 313 ? 73.271 15.368 -45.496 1.00 128.80 313 ARG D C 1
ATOM 11647 O O . ARG D 1 313 ? 72.870 14.338 -44.949 1.00 128.80 313 ARG D O 1
ATOM 11655 N N . LEU D 1 314 ? 72.511 16.449 -45.634 1.00 101.46 314 LEU D N 1
ATOM 11656 C CA . LEU D 1 314 ? 71.156 16.485 -45.096 1.00 101.46 314 LEU D CA 1
ATOM 11657 C C . LEU D 1 314 ? 70.068 16.115 -46.079 1.00 101.46 314 LEU D C 1
ATOM 11658 O O . LEU D 1 314 ? 70.170 16.393 -47.272 1.00 101.46 314 LEU D O 1
ATOM 11663 N N . GLY D 1 315 ? 69.009 15.504 -45.565 1.00 101.46 315 GLY D N 1
ATOM 11664 C CA . GLY D 1 315 ? 67.915 15.117 -46.425 1.00 101.46 315 GLY D CA 1
ATOM 11665 C C . GLY D 1 315 ? 66.546 15.363 -45.834 1.00 101.46 315 GLY D C 1
ATOM 11666 O O . GLY D 1 315 ? 65.574 14.773 -46.284 1.00 101.46 315 GLY D O 1
ATOM 11667 N N . GLU D 1 316 ? 66.449 16.230 -44.837 1.00 101.46 316 GLU D N 1
ATOM 11668 C CA . GLU D 1 316 ? 65.154 16.503 -44.224 1.00 101.46 316 GLU D CA 1
ATOM 11669 C C . GLU D 1 316 ? 65.283 17.604 -43.190 1.00 101.46 316 GLU D C 1
ATOM 11670 O O . GLU D 1 316 ? 66.169 17.564 -42.346 1.00 101.46 316 GLU D O 1
ATOM 11676 N N . VAL D 1 317 ? 64.402 18.590 -43.253 1.00 101.46 317 VAL D N 1
ATOM 11677 C CA . VAL D 1 317 ? 64.423 19.680 -42.298 1.00 101.46 317 VAL D CA 1
ATOM 11678 C C . VAL D 1 317 ? 63.050 19.651 -41.695 1.00 101.46 317 VAL D C 1
ATOM 11679 O O . VAL D 1 317 ? 62.071 19.596 -42.417 1.00 101.46 317 VAL D O 1
ATOM 11683 N N . ALA D 1 318 ? 62.951 19.680 -40.379 1.00 101.46 318 ALA D N 1
ATOM 11684 C CA . ALA D 1 318 ? 61.635 19.627 -39.778 1.00 101.46 318 ALA D CA 1
ATOM 11685 C C . ALA D 1 318 ? 61.466 20.598 -38.651 1.00 101.46 318 ALA D C 1
ATOM 11686 O O . ALA D 1 318 ? 62.362 20.773 -37.833 1.00 101.46 318 ALA D O 1
ATOM 11688 N N . LEU D 1 319 ? 60.290 21.207 -38.594 1.00 101.46 319 LEU D N 1
ATOM 11689 C CA . LEU D 1 319 ? 59.998 22.190 -37.569 1.00 101.46 319 LEU D CA 1
ATOM 11690 C C . LEU D 1 319 ? 58.963 21.710 -36.568 1.00 101.46 319 LEU D C 1
ATOM 11691 O O . LEU D 1 319 ? 57.813 21.458 -36.918 1.00 101.46 319 LEU D O 1
ATOM 11696 N N . VAL D 1 320 ? 59.370 21.614 -35.310 1.00 128.80 320 VAL D N 1
ATOM 11697 C CA . VAL D 1 320 ? 58.476 21.150 -34.257 1.00 128.80 320 VAL D CA 1
ATOM 11698 C C . VAL D 1 320 ? 58.468 22.111 -33.083 1.00 128.80 320 VAL D C 1
ATOM 11699 O O . VAL D 1 320 ? 59.457 22.235 -32.365 1.00 128.80 320 VAL D O 1
ATOM 11703 N N . PRO D 1 321 ? 57.349 22.797 -32.862 1.00 128.80 321 PRO D N 1
ATOM 11704 C CA . PRO D 1 321 ? 57.265 23.737 -31.743 1.00 128.80 321 PRO D CA 1
ATOM 11705 C C . PRO D 1 321 ? 57.547 23.014 -30.436 1.00 128.80 321 PRO D C 1
ATOM 11706 O O . PRO D 1 321 ? 56.943 21.988 -30.160 1.00 128.80 321 PRO D O 1
ATOM 11710 N N . ALA D 1 322 ? 58.458 23.540 -29.627 1.00 128.80 322 ALA D N 1
ATOM 11711 C CA . ALA D 1 322 ? 58.795 22.879 -28.374 1.00 128.80 322 ALA D CA 1
ATOM 11712 C C . ALA D 1 322 ? 57.804 23.183 -27.269 1.00 128.80 322 ALA D C 1
ATOM 11713 O O . ALA D 1 322 ? 58.130 23.101 -26.091 1.00 128.80 322 ALA D O 1
ATOM 11715 N N . ASP D 1 323 ? 56.592 23.552 -27.657 1.00 128.80 323 ASP D N 1
ATOM 11716 C CA . ASP D 1 323 ? 55.554 23.800 -26.681 1.00 128.80 323 ASP D CA 1
ATOM 11717 C C . ASP D 1 323 ? 54.493 22.718 -26.892 1.00 128.80 323 ASP D C 1
ATOM 11718 O O . ASP D 1 323 ? 53.360 22.834 -26.439 1.00 128.80 323 ASP D O 1
ATOM 11723 N N . ASN D 1 324 ? 54.894 21.646 -27.574 1.00 128.80 324 ASN D N 1
ATOM 11724 C CA . ASN D 1 324 ? 54.015 20.520 -27.888 1.00 128.80 324 ASN D CA 1
ATOM 11725 C C . ASN D 1 324 ? 53.962 19.481 -26.769 1.00 128.80 324 ASN D C 1
ATOM 11726 O O . ASN D 1 324 ? 54.780 19.493 -25.842 1.00 128.80 324 ASN D O 1
ATOM 11731 N N . PRO D 1 325 ? 52.989 18.567 -26.847 1.00 127.68 325 PRO D N 1
ATOM 11732 C CA . PRO D 1 325 ? 52.786 17.498 -25.872 1.00 127.68 325 PRO D CA 1
ATOM 11733 C C . PRO D 1 325 ? 53.979 16.588 -25.611 1.00 127.68 325 PRO D C 1
ATOM 11734 O O . PRO D 1 325 ? 54.421 16.475 -24.474 1.00 127.68 325 PRO D O 1
ATOM 11738 N N . ILE D 1 326 ? 54.490 15.931 -26.643 1.00 127.68 326 ILE D N 1
ATOM 11739 C CA . ILE D 1 326 ? 55.624 15.042 -26.450 1.00 127.68 326 ILE D CA 1
ATOM 11740 C C . ILE D 1 326 ? 56.759 15.803 -25.780 1.00 127.68 326 ILE D C 1
ATOM 11741 O O . ILE D 1 326 ? 57.612 15.205 -25.111 1.00 127.68 326 ILE D O 1
ATOM 11746 N N . ALA D 1 327 ? 56.757 17.126 -25.966 1.00 127.68 327 ALA D N 1
ATOM 11747 C CA . ALA D 1 327 ? 57.796 18.004 -25.423 1.00 127.68 327 ALA D CA 1
ATOM 11748 C C . ALA D 1 327 ? 57.583 18.413 -23.974 1.00 127.68 327 ALA D C 1
ATOM 11749 O O . ALA D 1 327 ? 58.543 18.506 -23.206 1.00 127.68 327 ALA D O 1
ATOM 11751 N N . LYS D 1 328 ? 56.329 18.669 -23.609 1.00 127.68 328 LYS D N 1
ATOM 11752 C CA . LYS D 1 328 ? 55.970 19.052 -22.238 1.00 127.68 328 LYS D CA 1
ATOM 11753 C C . LYS D 1 328 ? 56.328 17.975 -21.209 1.00 127.68 328 LYS D C 1
ATOM 11754 O O . LYS D 1 328 ? 56.564 18.284 -20.046 1.00 127.68 328 LYS D O 1
ATOM 11760 N N . THR D 1 329 ? 56.343 16.714 -21.637 1.00 127.68 329 THR D N 1
ATOM 11761 C CA . THR D 1 329 ? 56.690 15.596 -20.755 1.00 127.68 329 THR D CA 1
ATOM 11762 C C . THR D 1 329 ? 58.188 15.655 -20.439 1.00 127.68 329 THR D C 1
ATOM 11763 O O . THR D 1 329 ? 58.602 15.343 -19.322 1.00 127.68 329 THR D O 1
ATOM 11767 N N . GLY D 1 330 ? 58.984 16.057 -21.437 1.00 128.80 330 GLY D N 1
ATOM 11768 C CA . GLY D 1 330 ? 60.431 16.168 -21.296 1.00 128.80 330 GLY D CA 1
ATOM 11769 C C . GLY D 1 330 ? 61.095 14.846 -20.950 1.00 128.80 330 GLY D C 1
ATOM 11770 O O . GLY D 1 330 ? 61.672 14.690 -19.874 1.00 128.80 330 GLY D O 1
ATOM 11771 N N . LEU D 1 331 ? 61.032 13.895 -21.875 1.00 128.80 331 LEU D N 1
ATOM 11772 C CA . LEU D 1 331 ? 61.597 12.571 -21.657 1.00 128.80 331 LEU D CA 1
ATOM 11773 C C . LEU D 1 331 ? 62.256 12.056 -22.922 1.00 128.80 331 LEU D C 1
ATOM 11774 O O . LEU D 1 331 ? 62.084 12.602 -24.002 1.00 128.80 331 LEU D O 1
ATOM 11779 N N . VAL D 1 332 ? 62.999 10.980 -22.787 1.00 128.80 332 VAL D N 1
ATOM 11780 C CA . VAL D 1 332 ? 63.631 10.397 -23.949 1.00 128.80 332 VAL D CA 1
ATOM 11781 C C . VAL D 1 332 ? 62.931 9.092 -24.219 1.00 128.80 332 VAL D C 1
ATOM 11782 O O . VAL D 1 332 ? 62.967 8.192 -23.390 1.00 128.80 332 VAL D O 1
ATOM 11786 N N . PHE D 1 333 ? 62.300 8.980 -25.375 1.00 128.80 333 PHE D N 1
ATOM 11787 C CA . PHE D 1 333 ? 61.563 7.764 -25.684 1.00 128.80 333 PHE D CA 1
ATOM 11788 C C . PHE D 1 333 ? 62.348 6.759 -26.509 1.00 128.80 333 PHE D C 1
ATOM 11789 O O . PHE D 1 333 ? 61.809 5.736 -26.921 1.00 128.80 333 PHE D O 1
ATOM 11797 N N . PHE D 1 334 ? 63.618 7.060 -26.768 1.00 128.80 334 PHE D N 1
ATOM 11798 C CA . PHE D 1 334 ? 64.464 6.137 -27.524 1.00 128.80 334 PHE D CA 1
ATOM 11799 C C . PHE D 1 334 ? 63.696 5.427 -28.655 1.00 128.80 334 PHE D C 1
ATOM 11800 O O . PHE D 1 334 ? 63.967 4.249 -28.992 1.00 128.80 334 PHE D O 1
ATOM 11808 N N . ASP D 1 335 ? 62.730 6.127 -29.221 1.00 128.80 335 ASP D N 1
ATOM 11809 C CA . ASP D 1 335 ? 61.910 5.667 -30.326 1.00 128.80 335 ASP D CA 1
ATOM 11810 C C . ASP D 1 335 ? 61.802 6.826 -31.320 1.00 128.80 335 ASP D C 1
ATOM 11811 O O . ASP D 1 335 ? 61.524 7.971 -30.938 1.00 128.80 335 ASP D O 1
ATOM 11816 N N . THR D 1 336 ? 62.043 6.516 -32.590 1.00 127.68 336 THR D N 1
ATOM 11817 C CA . THR D 1 336 ? 61.947 7.503 -33.654 1.00 127.68 336 THR D CA 1
ATOM 11818 C C . THR D 1 336 ? 60.608 8.208 -33.505 1.00 127.68 336 THR D C 1
ATOM 11819 O O . THR D 1 336 ? 60.543 9.287 -32.929 1.00 127.68 336 THR D O 1
ATOM 11823 N N . LEU D 1 337 ? 59.546 7.572 -34.003 1.00 127.68 337 LEU D N 1
ATOM 11824 C CA . LEU D 1 337 ? 58.197 8.122 -33.935 1.00 127.68 337 LEU D CA 1
ATOM 11825 C C . LEU D 1 337 ? 57.958 9.128 -32.809 1.00 127.68 337 LEU D C 1
ATOM 11826 O O . LEU D 1 337 ? 57.401 10.199 -33.039 1.00 127.68 337 LEU D O 1
ATOM 11831 N N . PHE D 1 338 ? 58.366 8.792 -31.591 1.00 127.68 338 PHE D N 1
ATOM 11832 C CA . PHE D 1 338 ? 58.142 9.691 -30.466 1.00 127.68 338 PHE D CA 1
ATOM 11833 C C . PHE D 1 338 ? 59.095 10.843 -30.362 1.00 127.68 338 PHE D C 1
ATOM 11834 O O . PHE D 1 338 ? 58.678 11.962 -30.093 1.00 127.68 338 PHE D O 1
ATOM 11842 N N . ASP D 1 339 ? 60.380 10.573 -30.561 1.00 127.68 339 ASP D N 1
ATOM 11843 C CA . ASP D 1 339 ? 61.408 11.627 -30.491 1.00 127.68 339 ASP D CA 1
ATOM 11844 C C . ASP D 1 339 ? 61.335 12.561 -31.709 1.00 127.68 339 ASP D C 1
ATOM 11845 O O . ASP D 1 339 ? 61.314 13.777 -31.553 1.00 127.68 339 ASP D O 1
ATOM 11850 N N . GLU D 1 340 ? 61.294 11.982 -32.914 1.00 127.68 340 GLU D N 1
ATOM 11851 C CA . GLU D 1 340 ? 61.210 12.762 -34.158 1.00 127.68 340 GLU D CA 1
ATOM 11852 C C . GLU D 1 340 ? 60.189 13.897 -34.050 1.00 127.68 340 GLU D C 1
ATOM 11853 O O . GLU D 1 340 ? 60.441 14.994 -34.519 1.00 127.68 340 GLU D O 1
ATOM 11859 N N . ASN D 1 341 ? 59.046 13.634 -33.426 1.00 127.68 341 ASN D N 1
ATOM 11860 C CA . ASN D 1 341 ? 58.013 14.647 -33.278 1.00 127.68 341 ASN D CA 1
ATOM 11861 C C . ASN D 1 341 ? 58.104 15.349 -31.937 1.00 127.68 341 ASN D C 1
ATOM 11862 O O . ASN D 1 341 ? 57.143 15.960 -31.473 1.00 127.68 341 ASN D O 1
ATOM 11867 N N . ALA D 1 342 ? 59.271 15.252 -31.317 1.00 128.80 342 ALA D N 1
ATOM 11868 C CA . ALA D 1 342 ? 59.506 15.883 -30.032 1.00 128.80 342 ALA D CA 1
ATOM 11869 C C . ALA D 1 342 ? 59.911 17.334 -30.252 1.00 128.80 342 ALA D C 1
ATOM 11870 O O . ALA D 1 342 ? 59.311 18.241 -29.689 1.00 128.80 342 ALA D O 1
ATOM 11872 N N . ALA D 1 343 ? 60.930 17.548 -31.079 1.00 128.80 343 ALA D N 1
ATOM 11873 C CA . ALA D 1 343 ? 61.403 18.890 -31.375 1.00 128.80 343 ALA D CA 1
ATOM 11874 C C . ALA D 1 343 ? 62.055 18.967 -32.751 1.00 128.80 343 ALA D C 1
ATOM 11875 O O . ALA D 1 343 ? 62.541 17.978 -33.269 1.00 128.80 343 ALA D O 1
ATOM 11877 N N . SER D 1 344 ? 62.056 20.160 -33.334 1.00 128.80 344 SER D N 1
ATOM 11878 C CA . SER D 1 344 ? 62.623 20.408 -34.656 1.00 128.80 344 SER D CA 1
ATOM 11879 C C . SER D 1 344 ? 63.851 19.556 -34.893 1.00 128.80 344 SER D C 1
ATOM 11880 O O . SER D 1 344 ? 64.707 19.462 -34.036 1.00 128.80 344 SER D O 1
ATOM 11883 N N . HIS D 1 345 ? 63.949 18.938 -36.058 1.00 127.68 345 HIS D N 1
ATOM 11884 C CA . HIS D 1 345 ? 65.104 18.104 -36.321 1.00 127.68 345 HIS D CA 1
ATOM 11885 C C . HIS D 1 345 ? 65.656 18.198 -37.721 1.00 127.68 345 HIS D C 1
ATOM 11886 O O . HIS D 1 345 ? 65.015 18.725 -38.623 1.00 127.68 345 HIS D O 1
ATOM 11893 N N . ILE D 1 346 ? 66.860 17.676 -37.890 1.00 127.68 346 ILE D N 1
ATOM 11894 C CA . ILE D 1 346 ? 67.528 17.679 -39.169 1.00 127.68 346 ILE D CA 1
ATOM 11895 C C . ILE D 1 346 ? 67.970 16.239 -39.370 1.00 127.68 346 ILE D C 1
ATOM 11896 O O . ILE D 1 346 ? 68.200 15.537 -38.388 1.00 127.68 346 ILE D O 1
ATOM 11901 N N . ALA D 1 347 ? 68.087 15.777 -40.613 1.00 127.68 347 ALA D N 1
ATOM 11902 C CA . ALA D 1 347 ? 68.476 14.384 -40.834 1.00 127.68 347 ALA D CA 1
ATOM 11903 C C . ALA D 1 347 ? 69.455 14.125 -41.962 1.00 127.68 347 ALA D C 1
ATOM 11904 O O . ALA D 1 347 ? 69.273 14.618 -43.070 1.00 127.68 347 ALA D O 1
ATOM 11906 N N . PHE D 1 348 ? 70.478 13.321 -41.681 1.00 127.68 348 PHE D N 1
ATOM 11907 C CA . PHE D 1 348 ? 71.473 12.987 -42.691 1.00 127.68 348 PHE D CA 1
ATOM 11908 C C . PHE D 1 348 ? 70.979 11.868 -43.555 1.00 127.68 348 PHE D C 1
ATOM 11909 O O . PHE D 1 348 ? 70.250 11.009 -43.077 1.00 127.68 348 PHE D O 1
ATOM 11917 N N . GLY D 1 349 ? 71.385 11.862 -44.823 1.00 127.68 349 GLY D N 1
ATOM 11918 C CA . GLY D 1 349 ? 71.036 10.743 -45.687 1.00 127.68 349 GLY D CA 1
ATOM 11919 C C . GLY D 1 349 ? 69.955 11.108 -46.685 1.00 127.68 349 GLY D C 1
ATOM 11920 O O . GLY D 1 349 ? 69.643 12.264 -46.947 1.00 127.68 349 GLY D O 1
ATOM 11921 N N . GLN D 1 350 ? 69.386 10.034 -47.242 1.00 128.80 350 GLN D N 1
ATOM 11922 C CA . GLN D 1 350 ? 68.336 10.065 -48.263 1.00 128.80 350 GLN D CA 1
ATOM 11923 C C . GLN D 1 350 ? 67.164 10.969 -47.924 1.00 128.80 350 GLN D C 1
ATOM 11924 O O . GLN D 1 350 ? 66.665 10.947 -46.808 1.00 128.80 350 GLN D O 1
ATOM 11930 N N . ALA D 1 351 ? 66.713 11.736 -48.910 1.00 128.80 351 ALA D N 1
ATOM 11931 C CA . ALA D 1 351 ? 65.589 12.634 -48.735 1.00 128.80 351 ALA D CA 1
ATOM 11932 C C . ALA D 1 351 ? 64.352 12.024 -49.363 1.00 128.80 351 ALA D C 1
ATOM 11933 O O . ALA D 1 351 ? 64.353 11.688 -50.538 1.00 128.80 351 ALA D O 1
ATOM 11935 N N . TYR D 1 352 ? 63.297 11.874 -48.579 1.00 128.80 352 TYR D N 1
ATOM 11936 C CA . TYR D 1 352 ? 62.067 11.298 -49.093 1.00 128.80 352 TYR D CA 1
ATOM 11937 C C . TYR D 1 352 ? 61.676 12.058 -50.351 1.00 128.80 352 TYR D C 1
ATOM 11938 O O . TYR D 1 352 ? 61.513 13.266 -50.307 1.00 128.80 352 TYR D O 1
ATOM 11947 N N . GLN D 1 353 ? 61.536 11.352 -51.471 1.00 128.80 353 GLN D N 1
ATOM 11948 C CA . GLN D 1 353 ? 61.199 11.995 -52.744 1.00 128.80 353 GLN D CA 1
ATOM 11949 C C . GLN D 1 353 ? 59.824 12.643 -52.736 1.00 128.80 353 GLN D C 1
ATOM 11950 O O . GLN D 1 353 ? 59.464 13.376 -53.657 1.00 128.80 353 GLN D O 1
ATOM 11956 N N . GLU D 1 354 ? 59.066 12.373 -51.681 1.00 128.80 354 GLU D N 1
ATOM 11957 C CA . GLU D 1 354 ? 57.724 12.933 -51.500 1.00 128.80 354 GLU D CA 1
ATOM 11958 C C . GLU D 1 354 ? 57.807 14.426 -51.117 1.00 128.80 354 GLU D C 1
ATOM 11959 O O . GLU D 1 354 ? 56.781 15.072 -50.880 1.00 128.80 354 GLU D O 1
ATOM 11965 N N . ASN D 1 355 ? 59.036 14.955 -51.066 1.00 128.80 355 ASN D N 1
ATOM 11966 C CA . ASN D 1 355 ? 59.292 16.348 -50.696 1.00 128.80 355 ASN D CA 1
ATOM 11967 C C . ASN D 1 355 ? 59.706 17.244 -51.846 1.00 128.80 355 ASN D C 1
ATOM 11968 O O . ASN D 1 355 ? 59.822 18.450 -51.673 1.00 128.80 355 ASN D O 1
ATOM 11973 N N . LEU D 1 356 ? 59.962 16.663 -53.009 1.00 128.80 356 LEU D N 1
ATOM 11974 C CA . LEU D 1 356 ? 60.313 17.469 -54.160 1.00 128.80 356 LEU D CA 1
ATOM 11975 C C . LEU D 1 356 ? 59.079 17.583 -55.030 1.00 128.80 356 LEU D C 1
ATOM 11976 O O . LEU D 1 356 ? 58.616 16.589 -55.596 1.00 128.80 356 LEU D O 1
ATOM 11981 N N . GLU D 1 357 ? 58.538 18.795 -55.116 1.00 128.80 357 GLU D N 1
ATOM 11982 C CA . GLU D 1 357 ? 57.338 19.056 -55.910 1.00 128.80 357 GLU D CA 1
ATOM 11983 C C . GLU D 1 357 ? 57.524 18.549 -57.335 1.00 128.80 357 GLU D C 1
ATOM 11984 O O . GLU D 1 357 ? 58.507 18.887 -58.006 1.00 128.80 357 GLU D O 1
ATOM 11990 N N . GLY D 1 358 ? 56.574 17.740 -57.794 1.00 128.80 358 GLY D N 1
ATOM 11991 C CA . GLY D 1 358 ? 56.675 17.179 -59.128 1.00 128.80 358 GLY D CA 1
ATOM 11992 C C . GLY D 1 358 ? 57.311 15.799 -59.048 1.00 128.80 358 GLY D C 1
ATOM 11993 O O . GLY D 1 358 ? 57.841 15.275 -60.044 1.00 128.80 358 GLY D O 1
ATOM 11994 N N . GLY D 1 362 ? 65.547 10.872 -61.199 1.00 128.80 362 GLY D N 1
ATOM 11995 C CA . GLY D 1 362 ? 66.708 10.023 -60.992 1.00 128.80 362 GLY D CA 1
ATOM 11996 C C . GLY D 1 362 ? 67.974 10.868 -61.123 1.00 128.80 362 GLY D C 1
ATOM 11997 O O . GLY D 1 362 ? 68.840 10.869 -60.225 1.00 128.80 362 GLY D O 1
ATOM 11998 N N . GLU D 1 363 ? 68.084 11.592 -62.246 1.00 127.68 363 GLU D N 1
ATOM 11999 C CA . GLU D 1 363 ? 69.234 12.471 -62.516 1.00 127.68 363 GLU D CA 1
ATOM 12000 C C . GLU D 1 363 ? 68.831 13.920 -62.284 1.00 127.68 363 GLU D C 1
ATOM 12001 O O . GLU D 1 363 ? 69.653 14.724 -61.852 1.00 127.68 363 GLU D O 1
ATOM 12007 N N . ALA D 1 364 ? 67.574 14.253 -62.576 1.00 127.68 364 ALA D N 1
ATOM 12008 C CA . ALA D 1 364 ? 67.091 15.613 -62.360 1.00 127.68 364 ALA D CA 1
ATOM 12009 C C . ALA D 1 364 ? 66.835 15.822 -60.858 1.00 127.68 364 ALA D C 1
ATOM 12010 O O . ALA D 1 364 ? 66.504 16.935 -60.422 1.00 127.68 364 ALA D O 1
ATOM 12012 N N . PHE D 1 365 ? 67.017 14.745 -60.092 1.00 127.68 365 PHE D N 1
ATOM 12013 C CA . PHE D 1 365 ? 66.849 14.732 -58.634 1.00 127.68 365 PHE D CA 1
ATOM 12014 C C . PHE D 1 365 ? 68.072 15.302 -57.920 1.00 127.68 365 PHE D C 1
ATOM 12015 O O . PHE D 1 365 ? 67.962 16.176 -57.065 1.00 127.68 365 PHE D O 1
ATOM 12023 N N . ARG D 1 366 ? 69.229 14.766 -58.289 1.00 127.68 366 ARG D N 1
ATOM 12024 C CA . ARG D 1 366 ? 70.529 15.170 -57.766 1.00 127.68 366 ARG D CA 1
ATOM 12025 C C . ARG D 1 366 ? 70.852 16.577 -58.266 1.00 127.68 366 ARG D C 1
ATOM 12026 O O . ARG D 1 366 ? 71.827 17.180 -57.825 1.00 127.68 366 ARG D O 1
ATOM 12034 N N . LYS D 1 367 ? 70.033 17.085 -59.192 1.00 127.68 367 LYS D N 1
ATOM 12035 C CA . LYS D 1 367 ? 70.213 18.428 -59.767 1.00 127.68 367 LYS D CA 1
ATOM 12036 C C . LYS D 1 367 ? 69.330 19.428 -59.047 1.00 127.68 367 LYS D C 1
ATOM 12037 O O . LYS D 1 367 ? 69.745 20.550 -58.767 1.00 127.68 367 LYS D O 1
ATOM 12043 N N . ARG D 1 368 ? 68.102 19.016 -58.756 1.00 127.68 368 ARG D N 1
ATOM 12044 C CA . ARG D 1 368 ? 67.178 19.886 -58.059 1.00 127.68 368 ARG D CA 1
ATOM 12045 C C . ARG D 1 368 ? 67.646 20.050 -56.616 1.00 127.68 368 ARG D C 1
ATOM 12046 O O . ARG D 1 368 ? 67.199 20.941 -55.897 1.00 127.68 368 ARG D O 1
ATOM 12054 N N . GLY D 1 369 ? 68.560 19.182 -56.200 1.00 128.80 369 GLY D N 1
ATOM 12055 C CA . GLY D 1 369 ? 69.077 19.249 -54.844 1.00 128.80 369 GLY D CA 1
ATOM 12056 C C . GLY D 1 369 ? 68.767 18.055 -53.961 1.00 128.80 369 GLY D C 1
ATOM 12057 O O . GLY D 1 369 ? 69.082 18.059 -52.780 1.00 128.80 369 GLY D O 1
ATOM 12058 N N . GLY D 1 370 ? 68.142 17.029 -54.521 1.00 128.80 370 GLY D N 1
ATOM 12059 C CA . GLY D 1 370 ? 67.830 15.856 -53.731 1.00 128.80 370 GLY D CA 1
ATOM 12060 C C . GLY D 1 370 ? 69.088 15.128 -53.313 1.00 128.80 370 GLY D C 1
ATOM 12061 O O . GLY D 1 370 ? 70.045 15.036 -54.077 1.00 128.80 370 GLY D O 1
ATOM 12062 N N . ASN D 1 371 ? 69.098 14.616 -52.090 1.00 128.80 371 ASN D N 1
ATOM 12063 C CA . ASN D 1 371 ? 70.257 13.890 -51.589 1.00 128.80 371 ASN D CA 1
ATOM 12064 C C . ASN D 1 371 ? 69.963 12.397 -51.608 1.00 128.80 371 ASN D C 1
ATOM 12065 O O . ASN D 1 371 ? 68.880 11.969 -51.217 1.00 128.80 371 ASN D O 1
ATOM 12070 N N . GLU D 1 372 ? 70.931 11.608 -52.061 1.00 128.80 372 GLU D N 1
ATOM 12071 C CA . GLU D 1 372 ? 70.762 10.159 -52.151 1.00 128.80 372 GLU D CA 1
ATOM 12072 C C . GLU D 1 372 ? 71.769 9.382 -51.310 1.00 128.80 372 GLU D C 1
ATOM 12073 O O . GLU D 1 372 ? 72.980 9.613 -51.397 1.00 128.80 372 GLU D O 1
ATOM 12079 N N . SER D 1 373 ? 71.257 8.456 -50.502 1.00 128.80 373 SER D N 1
ATOM 12080 C CA . SER D 1 373 ? 72.101 7.620 -49.651 1.00 128.80 373 SER D CA 1
ATOM 12081 C C . SER D 1 373 ? 71.366 6.419 -49.063 1.00 128.80 373 SER D C 1
ATOM 12082 O O . SER D 1 373 ? 70.162 6.250 -49.252 1.00 128.80 373 SER D O 1
ATOM 12085 N N . LEU D 1 374 ? 72.108 5.594 -48.337 1.00 128.80 374 LEU D N 1
ATOM 12086 C CA . LEU D 1 374 ? 71.563 4.396 -47.718 1.00 128.80 374 LEU D CA 1
ATOM 12087 C C . LEU D 1 374 ? 70.925 4.653 -46.360 1.00 128.80 374 LEU D C 1
ATOM 12088 O O . LEU D 1 374 ? 69.923 4.023 -46.007 1.00 128.80 374 LEU D O 1
ATOM 12093 N N . VAL D 1 375 ? 71.512 5.583 -45.607 1.00 128.80 375 VAL D N 1
ATOM 12094 C CA . VAL D 1 375 ? 71.053 5.901 -44.253 1.00 128.80 375 VAL D CA 1
ATOM 12095 C C . VAL D 1 375 ? 70.172 7.134 -44.075 1.00 128.80 375 VAL D C 1
ATOM 12096 O O . VAL D 1 375 ? 70.309 8.114 -44.799 1.00 128.80 375 VAL D O 1
ATOM 12100 N N . HIS D 1 376 ? 69.267 7.067 -43.100 1.00 101.46 376 HIS D N 1
ATOM 12101 C CA . HIS D 1 376 ? 68.385 8.186 -42.774 1.00 101.46 376 HIS D CA 1
ATOM 12102 C C . HIS D 1 376 ? 68.354 8.343 -41.242 1.00 101.46 376 HIS D C 1
ATOM 12103 O O . HIS D 1 376 ? 67.533 7.748 -40.540 1.00 101.46 376 HIS D O 1
ATOM 12110 N N . VAL D 1 377 ? 69.278 9.152 -40.742 1.00 101.46 377 VAL D N 1
ATOM 12111 C CA . VAL D 1 377 ? 69.411 9.406 -39.327 1.00 101.46 377 VAL D CA 1
ATOM 12112 C C . VAL D 1 377 ? 68.824 10.754 -38.976 1.00 101.46 377 VAL D C 1
ATOM 12113 O O . VAL D 1 377 ? 69.226 11.777 -39.538 1.00 101.46 377 VAL D O 1
ATOM 12117 N N . ASP D 1 378 ? 67.877 10.758 -38.044 1.00 101.46 378 ASP D N 1
ATOM 12118 C CA . ASP D 1 378 ? 67.242 11.996 -37.612 1.00 101.46 378 ASP D CA 1
ATOM 12119 C C . ASP D 1 378 ? 67.709 12.334 -36.219 1.00 101.46 378 ASP D C 1
ATOM 12120 O O . ASP D 1 378 ? 67.528 11.524 -35.319 1.00 101.46 378 ASP D O 1
ATOM 12125 N N . TRP D 1 379 ? 68.320 13.498 -36.028 1.00 101.46 379 TRP D N 1
ATOM 12126 C CA . TRP D 1 379 ? 68.710 13.897 -34.687 1.00 101.46 379 TRP D CA 1
ATOM 12127 C C . TRP D 1 379 ? 68.116 15.239 -34.470 1.00 101.46 379 TRP D C 1
ATOM 12128 O O . TRP D 1 379 ? 68.086 16.059 -35.367 1.00 101.46 379 TRP D O 1
ATOM 12139 N N . MET D 1 380 ? 67.623 15.451 -33.268 1.00 101.46 380 MET D N 1
ATOM 12140 C CA . MET D 1 380 ? 66.972 16.690 -32.946 1.00 101.46 380 MET D CA 1
ATOM 12141 C C . MET D 1 380 ? 67.925 17.781 -32.576 1.00 101.46 380 MET D C 1
ATOM 12142 O O . MET D 1 380 ? 68.957 17.523 -31.980 1.00 101.46 380 MET D O 1
ATOM 12147 N N . ILE D 1 381 ? 67.566 19.007 -32.936 1.00 128.80 381 ILE D N 1
ATOM 12148 C CA . ILE D 1 381 ? 68.379 20.162 -32.617 1.00 128.80 381 ILE D CA 1
ATOM 12149 C C . ILE D 1 381 ? 67.492 21.260 -32.060 1.00 128.80 381 ILE D C 1
ATOM 12150 O O . ILE D 1 381 ? 67.963 22.158 -31.367 1.00 128.80 381 ILE D O 1
ATOM 12155 N N . GLY D 1 382 ? 66.203 21.189 -32.364 1.00 128.80 382 GLY D N 1
ATOM 12156 C CA . GLY D 1 382 ? 65.288 22.199 -31.872 1.00 128.80 382 GLY D CA 1
ATOM 12157 C C . GLY D 1 382 ? 65.225 22.152 -30.368 1.00 128.80 382 GLY D C 1
ATOM 12158 O O . GLY D 1 382 ? 65.425 21.099 -29.774 1.00 128.80 382 GLY D O 1
ATOM 12159 N N . SER D 1 383 ? 64.961 23.290 -29.744 1.00 128.80 383 SER D N 1
ATOM 12160 C CA . SER D 1 383 ? 64.868 23.341 -28.290 1.00 128.80 383 SER D CA 1
ATOM 12161 C C . SER D 1 383 ? 64.002 24.513 -27.878 1.00 128.80 383 SER D C 1
ATOM 12162 O O . SER D 1 383 ? 63.387 25.159 -28.715 1.00 128.80 383 SER D O 1
ATOM 12165 N N . GLU D 1 384 ? 63.973 24.790 -26.585 1.00 128.80 384 GLU D N 1
ATOM 12166 C CA . GLU D 1 384 ? 63.165 25.870 -26.063 1.00 128.80 384 GLU D CA 1
ATOM 12167 C C . GLU D 1 384 ? 63.802 27.222 -26.328 1.00 128.80 384 GLU D C 1
ATOM 12168 O O . GLU D 1 384 ? 63.166 28.249 -26.142 1.00 128.80 384 GLU D O 1
ATOM 12174 N N . GLU D 1 385 ? 65.052 27.224 -26.775 1.00 128.80 385 GLU D N 1
ATOM 12175 C CA . GLU D 1 385 ? 65.748 28.476 -27.045 1.00 128.80 385 GLU D CA 1
ATOM 12176 C C . GLU D 1 385 ? 66.275 28.550 -28.462 1.00 128.80 385 GLU D C 1
ATOM 12177 O O . GLU D 1 385 ? 67.266 29.206 -28.728 1.00 128.80 385 GLU D O 1
ATOM 12183 N N . MET D 1 386 ? 65.579 27.889 -29.373 1.00 128.80 386 MET D N 1
ATOM 12184 C CA . MET D 1 386 ? 65.962 27.838 -30.780 1.00 128.80 386 MET D CA 1
ATOM 12185 C C . MET D 1 386 ? 65.189 28.840 -31.612 1.00 128.80 386 MET D C 1
ATOM 12186 O O . MET D 1 386 ? 64.001 28.672 -31.816 1.00 128.80 386 MET D O 1
ATOM 12191 N N . ASP D 1 387 ? 65.846 29.874 -32.106 1.00 101.46 387 ASP D N 1
ATOM 12192 C CA . ASP D 1 387 ? 65.138 30.846 -32.914 1.00 101.46 387 ASP D CA 1
ATOM 12193 C C . ASP D 1 387 ? 65.315 30.447 -34.360 1.00 101.46 387 ASP D C 1
ATOM 12194 O O . ASP D 1 387 ? 66.379 30.005 -34.745 1.00 101.46 387 ASP D O 1
ATOM 12199 N N . VAL D 1 388 ? 64.276 30.595 -35.163 1.00 101.46 388 VAL D N 1
ATOM 12200 C CA . VAL D 1 388 ? 64.375 30.232 -36.564 1.00 101.46 388 VAL D CA 1
ATOM 12201 C C . VAL D 1 388 ? 63.782 31.298 -37.468 1.00 101.46 388 VAL D C 1
ATOM 12202 O O . VAL D 1 388 ? 62.652 31.733 -37.271 1.00 101.46 388 VAL D O 1
ATOM 12206 N N . ASP D 1 389 ? 64.553 31.707 -38.466 1.00 101.46 389 ASP D N 1
ATOM 12207 C CA . ASP D 1 389 ? 64.122 32.713 -39.426 1.00 101.46 389 ASP D CA 1
ATOM 12208 C C . ASP D 1 389 ? 64.079 31.996 -40.762 1.00 101.46 389 ASP D C 1
ATOM 12209 O O . ASP D 1 389 ? 64.614 30.914 -40.896 1.00 101.46 389 ASP D O 1
ATOM 12214 N N . GLY D 1 390 ? 63.450 32.601 -41.752 1.00 101.46 390 GLY D N 1
ATOM 12215 C CA . GLY D 1 390 ? 63.384 31.982 -43.060 1.00 101.46 390 GLY D CA 1
ATOM 12216 C C . GLY D 1 390 ? 63.854 32.994 -44.077 1.00 101.46 390 GLY D C 1
ATOM 12217 O O . GLY D 1 390 ? 63.313 34.086 -44.144 1.00 101.46 390 GLY D O 1
ATOM 12218 N N . LEU D 1 391 ? 64.838 32.643 -44.891 1.00 101.46 391 LEU D N 1
ATOM 12219 C CA . LEU D 1 391 ? 65.377 33.592 -45.853 1.00 101.46 391 LEU D CA 1
ATOM 12220 C C . LEU D 1 391 ? 64.920 33.406 -47.275 1.00 101.46 391 LEU D C 1
ATOM 12221 O O . LEU D 1 391 ? 64.694 32.279 -47.711 1.00 101.46 391 LEU D O 1
ATOM 12226 N N . TYR D 1 392 ? 64.810 34.523 -47.995 1.00 128.80 392 TYR D N 1
ATOM 12227 C CA . TYR D 1 392 ? 64.424 34.524 -49.406 1.00 128.80 392 TYR D CA 1
ATOM 12228 C C . TYR D 1 392 ? 65.728 34.525 -50.186 1.00 128.80 392 TYR D C 1
ATOM 12229 O O . TYR D 1 392 ? 66.782 34.624 -49.576 1.00 128.80 392 TYR D O 1
ATOM 12238 N N . GLU D 1 393 ? 65.693 34.443 -51.515 1.00 128.80 393 GLU D N 1
ATOM 12239 C CA . GLU D 1 393 ? 66.960 34.406 -52.256 1.00 128.80 393 GLU D CA 1
ATOM 12240 C C . GLU D 1 393 ? 67.802 35.681 -52.161 1.00 128.80 393 GLU D C 1
ATOM 12241 O O . GLU D 1 393 ? 69.005 35.661 -52.417 1.00 128.80 393 GLU D O 1
ATOM 12247 N N . ASP D 1 394 ? 67.169 36.784 -51.779 1.00 128.80 394 ASP D N 1
ATOM 12248 C CA . ASP D 1 394 ? 67.861 38.061 -51.663 1.00 128.80 394 ASP D CA 1
ATOM 12249 C C . ASP D 1 394 ? 68.419 38.336 -50.271 1.00 128.80 394 ASP D C 1
ATOM 12250 O O . ASP D 1 394 ? 69.243 39.223 -50.092 1.00 128.80 394 ASP D O 1
ATOM 12255 N N . GLY D 1 395 ? 67.962 37.587 -49.280 1.00 128.80 395 GLY D N 1
ATOM 12256 C CA . GLY D 1 395 ? 68.466 37.798 -47.939 1.00 128.80 395 GLY D CA 1
ATOM 12257 C C . GLY D 1 395 ? 67.413 38.261 -46.954 1.00 128.80 395 GLY D C 1
ATOM 12258 O O . GLY D 1 395 ? 67.578 38.104 -45.744 1.00 128.80 395 GLY D O 1
ATOM 12259 N N . THR D 1 396 ? 66.329 38.838 -47.460 1.00 128.80 396 THR D N 1
ATOM 12260 C CA . THR D 1 396 ? 65.255 39.308 -46.589 1.00 128.80 396 THR D CA 1
ATOM 12261 C C . THR D 1 396 ? 64.791 38.147 -45.729 1.00 128.80 396 THR D C 1
ATOM 12262 O O . THR D 1 396 ? 64.501 37.059 -46.234 1.00 128.80 396 THR D O 1
ATOM 12266 N N . ARG D 1 397 ? 64.701 38.380 -44.431 1.00 101.46 397 ARG D N 1
ATOM 12267 C CA . ARG D 1 397 ? 64.306 37.312 -43.538 1.00 101.46 397 ARG D CA 1
ATOM 12268 C C . ARG D 1 397 ? 63.025 37.517 -42.739 1.00 101.46 397 ARG D C 1
ATOM 12269 O O . ARG D 1 397 ? 62.860 38.523 -42.057 1.00 101.46 397 ARG D O 1
ATOM 12277 N N . THR D 1 398 ? 62.141 36.525 -42.821 1.00 101.46 398 THR D N 1
ATOM 12278 C CA . THR D 1 398 ? 60.861 36.517 -42.128 1.00 101.46 398 THR D CA 1
ATOM 12279 C C . THR D 1 398 ? 60.956 35.612 -40.916 1.00 101.46 398 THR D C 1
ATOM 12280 O O . THR D 1 398 ? 61.266 34.442 -41.040 1.00 101.46 398 THR D O 1
ATOM 12284 N N . PRO D 1 399 ? 60.683 36.137 -39.723 1.00 101.46 399 PRO D N 1
ATOM 12285 C CA . PRO D 1 399 ? 60.768 35.285 -38.543 1.00 101.46 399 PRO D CA 1
ATOM 12286 C C . PRO D 1 399 ? 59.758 34.151 -38.595 1.00 101.46 399 PRO D C 1
ATOM 12287 O O . PRO D 1 399 ? 58.595 34.381 -38.902 1.00 101.46 399 PRO D O 1
ATOM 12291 N N . LEU D 1 400 ? 60.211 32.933 -38.295 1.00 101.46 400 LEU D N 1
ATOM 12292 C CA . LEU D 1 400 ? 59.354 31.757 -38.294 1.00 101.46 400 LEU D CA 1
ATOM 12293 C C . LEU D 1 400 ? 59.126 31.224 -36.898 1.00 101.46 400 LEU D C 1
ATOM 12294 O O . LEU D 1 400 ? 58.013 30.910 -36.527 1.00 101.46 400 LEU D O 1
ATOM 12299 N N . MET D 1 401 ? 60.179 31.125 -36.110 1.00 101.46 401 MET D N 1
ATOM 12300 C CA . MET D 1 401 ? 60.033 30.616 -34.756 1.00 101.46 401 MET D CA 1
ATOM 12301 C C . MET D 1 401 ? 60.887 31.381 -33.781 1.00 101.46 401 MET D C 1
ATOM 12302 O O . MET D 1 401 ? 61.952 31.866 -34.143 1.00 101.46 401 MET D O 1
ATOM 12307 N N . ARG D 1 402 ? 60.421 31.468 -32.541 1.00 101.46 402 ARG D N 1
ATOM 12308 C CA . ARG D 1 402 ? 61.149 32.159 -31.488 1.00 101.46 402 ARG D CA 1
ATOM 12309 C C . ARG D 1 402 ? 61.024 31.386 -30.195 1.00 101.46 402 ARG D C 1
ATOM 12310 O O . ARG D 1 402 ? 59.959 30.900 -29.862 1.00 101.46 402 ARG D O 1
ATOM 12318 N N . ARG D 1 403 ? 62.125 31.290 -29.463 1.00 128.80 403 ARG D N 1
ATOM 12319 C CA . ARG D 1 403 ? 62.173 30.542 -28.225 1.00 128.80 403 ARG D CA 1
ATOM 12320 C C . ARG D 1 403 ? 61.397 29.253 -28.379 1.00 128.80 403 ARG D C 1
ATOM 12321 O O . ARG D 1 403 ? 60.775 28.774 -27.444 1.00 128.80 403 ARG D O 1
ATOM 12329 N N . GLY D 1 404 ? 61.476 28.683 -29.578 1.00 128.80 404 GLY D N 1
ATOM 12330 C CA . GLY D 1 404 ? 60.824 27.418 -29.863 1.00 128.80 404 GLY D CA 1
ATOM 12331 C C . GLY D 1 404 ? 59.387 27.478 -30.326 1.00 128.80 404 GLY D C 1
ATOM 12332 O O . GLY D 1 404 ? 58.862 26.494 -30.841 1.00 128.80 404 GLY D O 1
ATOM 12333 N N . ARG D 1 405 ? 58.741 28.622 -30.158 1.00 128.80 405 ARG D N 1
ATOM 12334 C CA . ARG D 1 405 ? 57.353 28.734 -30.559 1.00 128.80 405 ARG D CA 1
ATOM 12335 C C . ARG D 1 405 ? 57.180 29.388 -31.904 1.00 128.80 405 ARG D C 1
ATOM 12336 O O . ARG D 1 405 ? 58.028 30.133 -32.368 1.00 128.80 405 ARG D O 1
ATOM 12344 N N . TRP D 1 406 ? 56.062 29.082 -32.532 1.00 128.80 406 TRP D N 1
ATOM 12345 C CA . TRP D 1 406 ? 55.753 29.638 -33.827 1.00 128.80 406 TRP D CA 1
ATOM 12346 C C . TRP D 1 406 ? 55.371 31.091 -33.685 1.00 128.80 406 TRP D C 1
ATOM 12347 O O . TRP D 1 406 ? 54.771 31.501 -32.702 1.00 128.80 406 TRP D O 1
ATOM 12358 N N . VAL D 1 407 ? 55.731 31.875 -34.677 1.00 128.80 407 VAL D N 1
ATOM 12359 C CA . VAL D 1 407 ? 55.311 33.255 -34.715 1.00 128.80 407 VAL D CA 1
ATOM 12360 C C . VAL D 1 407 ? 54.413 33.524 -35.895 1.00 128.80 407 VAL D C 1
ATOM 12361 O O . VAL D 1 407 ? 53.753 34.547 -36.023 1.00 128.80 407 VAL D O 1
ATOM 12365 N N . VAL D 1 408 ? 54.390 32.499 -36.745 1.00 128.80 408 VAL D N 1
ATOM 12366 C CA . VAL D 1 408 ? 53.614 32.449 -37.976 1.00 128.80 408 VAL D CA 1
ATOM 12367 C C . VAL D 1 408 ? 54.118 33.458 -39.000 1.00 128.80 408 VAL D C 1
ATOM 12368 O O . VAL D 1 408 ? 54.953 33.123 -39.846 1.00 128.80 408 VAL D O 1
ATOM 12373 N N . ALA E 1 3 ? 67.012 -28.263 -10.891 1.00 128.80 3 ALA E N 1
ATOM 12374 C CA . ALA E 1 3 ? 66.374 -29.591 -10.622 1.00 128.80 3 ALA E CA 1
ATOM 12375 C C . ALA E 1 3 ? 65.563 -30.113 -11.830 1.00 128.80 3 ALA E C 1
ATOM 12376 O O . ALA E 1 3 ? 65.909 -31.147 -12.431 1.00 128.80 3 ALA E O 1
ATOM 12378 N N . PHE E 1 4 ? 64.488 -29.393 -12.168 1.00 127.68 4 PHE E N 1
ATOM 12379 C CA . PHE E 1 4 ? 63.609 -29.735 -13.292 1.00 127.68 4 PHE E CA 1
ATOM 12380 C C . PHE E 1 4 ? 64.042 -28.873 -14.469 1.00 127.68 4 PHE E C 1
ATOM 12381 O O . PHE E 1 4 ? 63.850 -29.224 -15.632 1.00 127.68 4 PHE E O 1
ATOM 12389 N N . LYS E 1 5 ? 64.650 -27.743 -14.141 1.00 127.68 5 LYS E N 1
ATOM 12390 C CA . LYS E 1 5 ? 65.147 -26.814 -15.141 1.00 127.68 5 LYS E CA 1
ATOM 12391 C C . LYS E 1 5 ? 66.261 -27.561 -15.889 1.00 127.68 5 LYS E C 1
ATOM 12392 O O . LYS E 1 5 ? 66.550 -27.267 -17.049 1.00 127.68 5 LYS E O 1
ATOM 12398 N N . ARG E 1 6 ? 66.869 -28.539 -15.219 1.00 127.68 6 ARG E N 1
ATOM 12399 C CA . ARG E 1 6 ? 67.941 -29.322 -15.817 1.00 127.68 6 ARG E CA 1
ATOM 12400 C C . ARG E 1 6 ? 67.371 -30.284 -16.838 1.00 127.68 6 ARG E C 1
ATOM 12401 O O . ARG E 1 6 ? 68.107 -30.826 -17.649 1.00 127.68 6 ARG E O 1
ATOM 12409 N N . ASN E 1 7 ? 66.063 -30.517 -16.775 1.00 127.68 7 ASN E N 1
ATOM 12410 C CA . ASN E 1 7 ? 65.387 -31.407 -17.720 1.00 127.68 7 ASN E CA 1
ATOM 12411 C C . ASN E 1 7 ? 64.920 -30.560 -18.895 1.00 127.68 7 ASN E C 1
ATOM 12412 O O . ASN E 1 7 ? 65.285 -30.801 -20.042 1.00 127.68 7 ASN E O 1
ATOM 12417 N N . LEU E 1 8 ? 64.100 -29.565 -18.573 1.00 127.68 8 LEU E N 1
ATOM 12418 C CA . LEU E 1 8 ? 63.559 -28.623 -19.545 1.00 127.68 8 LEU E CA 1
ATOM 12419 C C . LEU E 1 8 ? 64.653 -28.294 -20.546 1.00 127.68 8 LEU E C 1
ATOM 12420 O O . LEU E 1 8 ? 64.418 -28.185 -21.743 1.00 127.68 8 LEU E O 1
ATOM 12425 N N . GLU E 1 9 ? 65.862 -28.137 -20.039 1.00 127.68 9 GLU E N 1
ATOM 12426 C CA . GLU E 1 9 ? 66.995 -27.823 -20.885 1.00 127.68 9 GLU E CA 1
ATOM 12427 C C . GLU E 1 9 ? 67.227 -28.979 -21.854 1.00 127.68 9 GLU E C 1
ATOM 12428 O O . GLU E 1 9 ? 67.220 -28.788 -23.072 1.00 127.68 9 GLU E O 1
ATOM 12434 N N . LYS E 1 10 ? 67.421 -30.177 -21.305 1.00 127.68 10 LYS E N 1
ATOM 12435 C CA . LYS E 1 10 ? 67.682 -31.357 -22.121 1.00 127.68 10 LYS E CA 1
ATOM 12436 C C . LYS E 1 10 ? 66.622 -31.498 -23.182 1.00 127.68 10 LYS E C 1
ATOM 12437 O O . LYS E 1 10 ? 66.934 -31.700 -24.350 1.00 127.68 10 LYS E O 1
ATOM 12443 N N . LEU E 1 11 ? 65.364 -31.384 -22.780 1.00 127.68 11 LEU E N 1
ATOM 12444 C CA . LEU E 1 11 ? 64.278 -31.488 -23.740 1.00 127.68 11 LEU E CA 1
ATOM 12445 C C . LEU E 1 11 ? 64.639 -30.584 -24.900 1.00 127.68 11 LEU E C 1
ATOM 12446 O O . LEU E 1 11 ? 64.892 -31.046 -26.010 1.00 127.68 11 LEU E O 1
ATOM 12451 N N . ALA E 1 12 ? 64.685 -29.288 -24.621 1.00 127.68 12 ALA E N 1
ATOM 12452 C CA . ALA E 1 12 ? 65.012 -28.287 -25.624 1.00 127.68 12 ALA E CA 1
ATOM 12453 C C . ALA E 1 12 ? 66.278 -28.661 -26.372 1.00 127.68 12 ALA E C 1
ATOM 12454 O O . ALA E 1 12 ? 66.281 -28.771 -27.592 1.00 127.68 12 ALA E O 1
ATOM 12456 N N . GLU E 1 13 ? 67.353 -28.850 -25.622 1.00 127.68 13 GLU E N 1
ATOM 12457 C CA . GLU E 1 13 ? 68.641 -29.217 -26.191 1.00 127.68 13 GLU E CA 1
ATOM 12458 C C . GLU E 1 13 ? 68.452 -30.321 -27.227 1.00 127.68 13 GLU E C 1
ATOM 12459 O O . GLU E 1 13 ? 68.984 -30.264 -28.340 1.00 127.68 13 GLU E O 1
ATOM 12465 N N . LEU E 1 14 ? 67.671 -31.320 -26.837 1.00 127.68 14 LEU E N 1
ATOM 12466 C CA . LEU E 1 14 ? 67.371 -32.475 -27.670 1.00 127.68 14 LEU E CA 1
ATOM 12467 C C . LEU E 1 14 ? 66.578 -32.125 -28.927 1.00 127.68 14 LEU E C 1
ATOM 12468 O O . LEU E 1 14 ? 66.902 -32.577 -30.027 1.00 127.68 14 LEU E O 1
ATOM 12473 N N . ALA E 1 15 ? 65.518 -31.346 -28.756 1.00 127.68 15 ALA E N 1
ATOM 12474 C CA . ALA E 1 15 ? 64.681 -30.954 -29.872 1.00 127.68 15 ALA E CA 1
ATOM 12475 C C . ALA E 1 15 ? 65.524 -30.609 -31.087 1.00 127.68 15 ALA E C 1
ATOM 12476 O O . ALA E 1 15 ? 65.091 -30.785 -32.214 1.00 127.68 15 ALA E O 1
ATOM 12478 N N . ILE E 1 16 ? 66.740 -30.135 -30.848 1.00 127.68 16 ILE E N 1
ATOM 12479 C CA . ILE E 1 16 ? 67.631 -29.735 -31.920 1.00 127.68 16 ILE E CA 1
ATOM 12480 C C . ILE E 1 16 ? 68.666 -30.754 -32.388 1.00 127.68 16 ILE E C 1
ATOM 12481 O O . ILE E 1 16 ? 68.721 -31.058 -33.577 1.00 127.68 16 ILE E O 1
ATOM 12486 N N . ARG E 1 17 ? 69.493 -31.262 -31.473 1.00 127.68 17 ARG E N 1
ATOM 12487 C CA . ARG E 1 17 ? 70.542 -32.245 -31.814 1.00 127.68 17 ARG E CA 1
ATOM 12488 C C . ARG E 1 17 ? 69.996 -33.600 -32.298 1.00 127.68 17 ARG E C 1
ATOM 12489 O O . ARG E 1 17 ? 70.746 -34.421 -32.839 1.00 127.68 17 ARG E O 1
ATOM 12497 N N . VAL E 1 18 ? 68.697 -33.826 -32.099 1.00 127.68 18 VAL E N 1
ATOM 12498 C CA . VAL E 1 18 ? 68.050 -35.074 -32.507 1.00 127.68 18 VAL E CA 1
ATOM 12499 C C . VAL E 1 18 ? 66.778 -34.880 -33.319 1.00 127.68 18 VAL E C 1
ATOM 12500 O O . VAL E 1 18 ? 66.580 -35.533 -34.340 1.00 127.68 18 VAL E O 1
ATOM 12504 N N . GLY E 1 19 ? 65.895 -34.015 -32.836 1.00 128.80 19 GLY E N 1
ATOM 12505 C CA . GLY E 1 19 ? 64.661 -33.757 -33.551 1.00 128.80 19 GLY E CA 1
ATOM 12506 C C . GLY E 1 19 ? 64.951 -33.230 -34.951 1.00 128.80 19 GLY E C 1
ATOM 12507 O O . GLY E 1 19 ? 64.488 -33.806 -35.934 1.00 128.80 19 GLY E O 1
ATOM 12508 N N . LEU E 1 20 ? 65.722 -32.145 -35.045 1.00 128.80 20 LEU E N 1
ATOM 12509 C CA . LEU E 1 20 ? 66.062 -31.536 -36.326 1.00 128.80 20 LEU E CA 1
ATOM 12510 C C . LEU E 1 20 ? 67.385 -32.021 -36.892 1.00 128.80 20 LEU E C 1
ATOM 12511 O O . LEU E 1 20 ? 67.545 -32.141 -38.102 1.00 128.80 20 LEU E O 1
ATOM 12516 N N . ASN E 1 21 ? 68.331 -32.301 -36.003 1.00 128.80 21 ASN E N 1
ATOM 12517 C CA . ASN E 1 21 ? 69.679 -32.718 -36.391 1.00 128.80 21 ASN E CA 1
ATOM 12518 C C . ASN E 1 21 ? 70.225 -31.537 -37.195 1.00 128.80 21 ASN E C 1
ATOM 12519 O O . ASN E 1 21 ? 70.947 -31.697 -38.189 1.00 128.80 21 ASN E O 1
ATOM 12524 N N . LEU E 1 22 ? 69.846 -30.347 -36.729 1.00 128.80 22 LEU E N 1
ATOM 12525 C CA . LEU E 1 22 ? 70.212 -29.074 -37.328 1.00 128.80 22 LEU E CA 1
ATOM 12526 C C . LEU E 1 22 ? 71.663 -28.969 -37.754 1.00 128.80 22 LEU E C 1
ATOM 12527 O O . LEU E 1 22 ? 72.572 -29.153 -36.945 1.00 128.80 22 LEU E O 1
ATOM 12532 N N . GLU E 1 23 ? 71.872 -28.673 -39.033 1.00 128.80 23 GLU E N 1
ATOM 12533 C CA . GLU E 1 23 ? 73.219 -28.520 -39.566 1.00 128.80 23 GLU E CA 1
ATOM 12534 C C . GLU E 1 23 ? 73.607 -27.042 -39.483 1.00 128.80 23 GLU E C 1
ATOM 12535 O O . GLU E 1 23 ? 72.782 -26.151 -39.729 1.00 128.80 23 GLU E O 1
ATOM 12541 N N . LYS E 1 24 ? 74.864 -26.795 -39.121 1.00 128.80 24 LYS E N 1
ATOM 12542 C CA . LYS E 1 24 ? 75.387 -25.441 -38.975 1.00 128.80 24 LYS E CA 1
ATOM 12543 C C . LYS E 1 24 ? 75.043 -24.524 -40.147 1.00 128.80 24 LYS E C 1
ATOM 12544 O O . LYS E 1 24 ? 75.143 -24.912 -41.322 1.00 128.80 24 LYS E O 1
ATOM 12550 N N . GLY E 1 25 ? 74.632 -23.301 -39.816 1.00 128.80 25 GLY E N 1
ATOM 12551 C CA . GLY E 1 25 ? 74.296 -22.313 -40.832 1.00 128.80 25 GLY E CA 1
ATOM 12552 C C . GLY E 1 25 ? 72.966 -22.551 -41.512 1.00 128.80 25 GLY E C 1
ATOM 12553 O O . GLY E 1 25 ? 72.748 -22.123 -42.654 1.00 128.80 25 GLY E O 1
ATOM 12554 N N . GLN E 1 26 ? 72.078 -23.243 -40.807 1.00 101.46 26 GLN E N 1
ATOM 12555 C CA . GLN E 1 26 ? 70.759 -23.544 -41.329 1.00 101.46 26 GLN E CA 1
ATOM 12556 C C . GLN E 1 26 ? 69.758 -22.666 -40.574 1.00 101.46 26 GLN E C 1
ATOM 12557 O O . GLN E 1 26 ? 69.814 -22.569 -39.350 1.00 101.46 26 GLN E O 1
ATOM 12563 N N . GLU E 1 27 ? 68.865 -21.999 -41.300 1.00 101.46 27 GLU E N 1
ATOM 12564 C CA . GLU E 1 27 ? 67.873 -21.140 -40.666 1.00 101.46 27 GLU E CA 1
ATOM 12565 C C . GLU E 1 27 ? 66.872 -22.035 -39.976 1.00 101.46 27 GLU E C 1
ATOM 12566 O O . GLU E 1 27 ? 66.781 -23.208 -40.298 1.00 101.46 27 GLU E O 1
ATOM 12572 N N . VAL E 1 28 ? 66.116 -21.502 -39.028 1.00 101.46 28 VAL E N 1
ATOM 12573 C CA . VAL E 1 28 ? 65.136 -22.323 -38.326 1.00 101.46 28 VAL E CA 1
ATOM 12574 C C . VAL E 1 28 ? 63.822 -21.606 -38.139 1.00 101.46 28 VAL E C 1
ATOM 12575 O O . VAL E 1 28 ? 63.690 -20.814 -37.218 1.00 101.46 28 VAL E O 1
ATOM 12579 N N . ILE E 1 29 ? 62.855 -21.865 -39.012 1.00 101.46 29 ILE E N 1
ATOM 12580 C CA . ILE E 1 29 ? 61.553 -21.240 -38.872 1.00 101.46 29 ILE E CA 1
ATOM 12581 C C . ILE E 1 29 ? 60.842 -22.083 -37.849 1.00 101.46 29 ILE E C 1
ATOM 12582 O O . ILE E 1 29 ? 60.987 -23.287 -37.866 1.00 101.46 29 ILE E O 1
ATOM 12587 N N . ALA E 1 30 ? 60.079 -21.474 -36.954 1.00 101.46 30 ALA E N 1
ATOM 12588 C CA . ALA E 1 30 ? 59.387 -22.260 -35.953 1.00 101.46 30 ALA E CA 1
ATOM 12589 C C . ALA E 1 30 ? 57.993 -21.741 -35.709 1.00 101.46 30 ALA E C 1
ATOM 12590 O O . ALA E 1 30 ? 57.763 -20.533 -35.662 1.00 101.46 30 ALA E O 1
ATOM 12592 N N . THR E 1 31 ? 57.054 -22.668 -35.571 1.00 101.46 31 THR E N 1
ATOM 12593 C CA . THR E 1 31 ? 55.663 -22.321 -35.308 1.00 101.46 31 THR E CA 1
ATOM 12594 C C . THR E 1 31 ? 55.487 -22.589 -33.813 1.00 101.46 31 THR E C 1
ATOM 12595 O O . THR E 1 31 ? 56.022 -23.564 -33.297 1.00 101.46 31 THR E O 1
ATOM 12599 N N . ALA E 1 32 ? 54.758 -21.735 -33.113 1.00 101.46 32 ALA E N 1
ATOM 12600 C CA . ALA E 1 32 ? 54.571 -21.963 -31.698 1.00 101.46 32 ALA E CA 1
ATOM 12601 C C . ALA E 1 32 ? 53.462 -21.098 -31.154 1.00 101.46 32 ALA E C 1
ATOM 12602 O O . ALA E 1 32 ? 53.045 -20.145 -31.793 1.00 101.46 32 ALA E O 1
ATOM 12604 N N . PRO E 1 33 ? 52.950 -21.444 -29.970 1.00 101.46 33 PRO E N 1
ATOM 12605 C CA . PRO E 1 33 ? 51.874 -20.724 -29.295 1.00 101.46 33 PRO E CA 1
ATOM 12606 C C . PRO E 1 33 ? 52.368 -19.577 -28.432 1.00 101.46 33 PRO E C 1
ATOM 12607 O O . PRO E 1 33 ? 53.193 -19.754 -27.523 1.00 101.46 33 PRO E O 1
ATOM 12611 N N . ILE E 1 34 ? 51.821 -18.404 -28.725 1.00 128.80 34 ILE E N 1
ATOM 12612 C CA . ILE E 1 34 ? 52.134 -17.148 -28.051 1.00 128.80 34 ILE E CA 1
ATOM 12613 C C . ILE E 1 34 ? 52.229 -17.255 -26.525 1.00 128.80 34 ILE E C 1
ATOM 12614 O O . ILE E 1 34 ? 52.715 -16.344 -25.849 1.00 128.80 34 ILE E O 1
ATOM 12619 N N . GLU E 1 35 ? 51.780 -18.376 -25.987 1.00 128.80 35 GLU E N 1
ATOM 12620 C CA . GLU E 1 35 ? 51.786 -18.553 -24.555 1.00 128.80 35 GLU E CA 1
ATOM 12621 C C . GLU E 1 35 ? 52.955 -19.364 -24.042 1.00 128.80 35 GLU E C 1
ATOM 12622 O O . GLU E 1 35 ? 53.016 -19.663 -22.858 1.00 128.80 35 GLU E O 1
ATOM 12628 N N . ALA E 1 36 ? 53.892 -19.710 -24.916 1.00 128.80 36 ALA E N 1
ATOM 12629 C CA . ALA E 1 36 ? 55.046 -20.492 -24.479 1.00 128.80 36 ALA E CA 1
ATOM 12630 C C . ALA E 1 36 ? 56.362 -19.877 -24.923 1.00 128.80 36 ALA E C 1
ATOM 12631 O O . ALA E 1 36 ? 57.345 -20.575 -25.176 1.00 128.80 36 ALA E O 1
ATOM 12633 N N . VAL E 1 37 ? 56.368 -18.553 -24.997 1.00 127.68 37 VAL E N 1
ATOM 12634 C CA . VAL E 1 37 ? 57.538 -17.803 -25.409 1.00 127.68 37 VAL E CA 1
ATOM 12635 C C . VAL E 1 37 ? 58.783 -18.308 -24.716 1.00 127.68 37 VAL E C 1
ATOM 12636 O O . VAL E 1 37 ? 59.744 -18.726 -25.357 1.00 127.68 37 VAL E O 1
ATOM 12640 N N . ASP E 1 38 ? 58.750 -18.261 -23.391 1.00 127.68 38 ASP E N 1
ATOM 12641 C CA . ASP E 1 38 ? 59.876 -18.688 -22.572 1.00 127.68 38 ASP E CA 1
ATOM 12642 C C . ASP E 1 38 ? 60.540 -19.942 -23.106 1.00 127.68 38 ASP E C 1
ATOM 12643 O O . ASP E 1 38 ? 61.762 -20.097 -23.006 1.00 127.68 38 ASP E O 1
ATOM 12648 N N . PHE E 1 39 ? 59.734 -20.834 -23.670 1.00 127.68 39 PHE E N 1
ATOM 12649 C CA . PHE E 1 39 ? 60.262 -22.069 -24.218 1.00 127.68 39 PHE E CA 1
ATOM 12650 C C . PHE E 1 39 ? 60.976 -21.749 -25.523 1.00 127.68 39 PHE E C 1
ATOM 12651 O O . PHE E 1 39 ? 62.147 -22.083 -25.695 1.00 127.68 39 PHE E O 1
ATOM 12659 N N . VAL E 1 40 ? 60.274 -21.086 -26.435 1.00 127.68 40 VAL E N 1
ATOM 12660 C CA . VAL E 1 40 ? 60.855 -20.732 -27.722 1.00 127.68 40 VAL E CA 1
ATOM 12661 C C . VAL E 1 40 ? 62.288 -20.292 -27.523 1.00 127.68 40 VAL E C 1
ATOM 12662 O O . VAL E 1 40 ? 63.205 -20.849 -28.119 1.00 127.68 40 VAL E O 1
ATOM 12666 N N . ARG E 1 41 ? 62.470 -19.287 -26.670 1.00 127.68 41 ARG E N 1
ATOM 12667 C CA . ARG E 1 41 ? 63.794 -18.757 -26.377 1.00 127.68 41 ARG E CA 1
ATOM 12668 C C . ARG E 1 41 ? 64.738 -19.881 -25.990 1.00 127.68 41 ARG E C 1
ATOM 12669 O O . ARG E 1 41 ? 65.803 -20.043 -26.587 1.00 127.68 41 ARG E O 1
ATOM 12677 N N . LEU E 1 42 ? 64.337 -20.657 -24.988 1.00 127.68 42 LEU E N 1
ATOM 12678 C CA . LEU E 1 42 ? 65.139 -21.776 -24.511 1.00 127.68 42 LEU E CA 1
ATOM 12679 C C . LEU E 1 42 ? 65.635 -22.550 -25.720 1.00 127.68 42 LEU E C 1
ATOM 12680 O O . LEU E 1 42 ? 66.810 -22.878 -25.828 1.00 127.68 42 LEU E O 1
ATOM 12685 N N . LEU E 1 43 ? 64.720 -22.828 -26.640 1.00 127.68 43 LEU E N 1
ATOM 12686 C CA . LEU E 1 43 ? 65.059 -23.567 -27.842 1.00 127.68 43 LEU E CA 1
ATOM 12687 C C . LEU E 1 43 ? 66.054 -22.742 -28.642 1.00 127.68 43 LEU E C 1
ATOM 12688 O O . LEU E 1 43 ? 67.199 -23.152 -28.824 1.00 127.68 43 LEU E O 1
ATOM 12693 N N . ALA E 1 44 ? 65.613 -21.572 -29.094 1.00 127.68 44 ALA E N 1
ATOM 12694 C CA . ALA E 1 44 ? 66.452 -20.673 -29.872 1.00 127.68 44 ALA E CA 1
ATOM 12695 C C . ALA E 1 44 ? 67.884 -20.752 -29.382 1.00 127.68 44 ALA E C 1
ATOM 12696 O O . ALA E 1 44 ? 68.788 -21.135 -30.118 1.00 127.68 44 ALA E O 1
ATOM 12698 N N . GLU E 1 45 ? 68.085 -20.393 -28.126 1.00 127.68 45 GLU E N 1
ATOM 12699 C CA . GLU E 1 45 ? 69.413 -20.436 -27.538 1.00 127.68 45 GLU E CA 1
ATOM 12700 C C . GLU E 1 45 ? 70.157 -21.683 -28.004 1.00 127.68 45 GLU E C 1
ATOM 12701 O O . GLU E 1 45 ? 71.238 -21.591 -28.583 1.00 127.68 45 GLU E O 1
ATOM 12707 N N . LYS E 1 46 ? 69.557 -22.844 -27.753 1.00 127.68 46 LYS E N 1
ATOM 12708 C CA . LYS E 1 46 ? 70.144 -24.121 -28.128 1.00 127.68 46 LYS E CA 1
ATOM 12709 C C . LYS E 1 46 ? 70.229 -24.280 -29.636 1.00 127.68 46 LYS E C 1
ATOM 12710 O O . LYS E 1 46 ? 71.114 -24.960 -30.159 1.00 127.68 46 LYS E O 1
ATOM 12716 N N . ALA E 1 47 ? 69.299 -23.655 -30.340 1.00 127.68 47 ALA E N 1
ATOM 12717 C CA . ALA E 1 47 ? 69.302 -23.729 -31.784 1.00 127.68 47 ALA E CA 1
ATOM 12718 C C . ALA E 1 47 ? 70.580 -23.082 -32.243 1.00 127.68 47 ALA E C 1
ATOM 12719 O O . ALA E 1 47 ? 71.343 -23.677 -32.989 1.00 127.68 47 ALA E O 1
ATOM 12721 N N . TYR E 1 48 ? 70.815 -21.859 -31.778 1.00 127.68 48 TYR E N 1
ATOM 12722 C CA . TYR E 1 48 ? 72.015 -21.114 -32.149 1.00 127.68 48 TYR E CA 1
ATOM 12723 C C . TYR E 1 48 ? 73.294 -21.767 -31.602 1.00 127.68 48 TYR E C 1
ATOM 12724 O O . TYR E 1 48 ? 74.314 -21.819 -32.291 1.00 127.68 48 TYR E O 1
ATOM 12733 N N . ARG E 1 49 ? 73.251 -22.261 -30.368 1.00 127.68 49 ARG E N 1
ATOM 12734 C CA . ARG E 1 49 ? 74.432 -22.899 -29.788 1.00 127.68 49 ARG E CA 1
ATOM 12735 C C . ARG E 1 49 ? 74.882 -24.067 -30.645 1.00 127.68 49 ARG E C 1
ATOM 12736 O O . ARG E 1 49 ? 75.996 -24.564 -30.490 1.00 127.68 49 ARG E O 1
ATOM 12744 N N . GLU E 1 50 ? 74.007 -24.499 -31.545 1.00 127.68 50 GLU E N 1
ATOM 12745 C CA . GLU E 1 50 ? 74.300 -25.626 -32.417 1.00 127.68 50 GLU E CA 1
ATOM 12746 C C . GLU E 1 50 ? 74.692 -25.262 -33.844 1.00 127.68 50 GLU E C 1
ATOM 12747 O O . GLU E 1 50 ? 75.083 -26.139 -34.627 1.00 127.68 50 GLU E O 1
ATOM 12753 N N . GLY E 1 51 ? 74.589 -23.980 -34.186 1.00 128.80 51 GLY E N 1
ATOM 12754 C CA . GLY E 1 51 ? 74.949 -23.548 -35.524 1.00 128.80 51 GLY E CA 1
ATOM 12755 C C . GLY E 1 51 ? 73.893 -22.687 -36.169 1.00 128.80 51 GLY E C 1
ATOM 12756 O O . GLY E 1 51 ? 74.168 -21.923 -37.084 1.00 128.80 51 GLY E O 1
ATOM 12757 N N . ALA E 1 52 ? 72.671 -22.809 -35.683 1.00 101.46 52 ALA E N 1
ATOM 12758 C CA . ALA E 1 52 ? 71.570 -22.040 -36.226 1.00 101.46 52 ALA E CA 1
ATOM 12759 C C . ALA E 1 52 ? 72.031 -20.645 -36.588 1.00 101.46 52 ALA E C 1
ATOM 12760 O O . ALA E 1 52 ? 72.657 -19.969 -35.785 1.00 101.46 52 ALA E O 1
ATOM 12762 N N . SER E 1 53 ? 71.720 -20.224 -37.807 1.00 101.46 53 SER E N 1
ATOM 12763 C CA . SER E 1 53 ? 72.106 -18.909 -38.272 1.00 101.46 53 SER E CA 1
ATOM 12764 C C . SER E 1 53 ? 70.967 -17.895 -38.163 1.00 101.46 53 SER E C 1
ATOM 12765 O O . SER E 1 53 ? 71.169 -16.712 -38.425 1.00 101.46 53 SER E O 1
ATOM 12768 N N . LEU E 1 54 ? 69.780 -18.352 -37.772 1.00 101.46 54 LEU E N 1
ATOM 12769 C CA . LEU E 1 54 ? 68.620 -17.467 -37.624 1.00 101.46 54 LEU E CA 1
ATOM 12770 C C . LEU E 1 54 ? 67.350 -18.163 -37.146 1.00 101.46 54 LEU E C 1
ATOM 12771 O O . LEU E 1 54 ? 66.765 -18.981 -37.865 1.00 101.46 54 LEU E O 1
ATOM 12776 N N . PHE E 1 55 ? 66.903 -17.798 -35.949 1.00 101.46 55 PHE E N 1
ATOM 12777 C CA . PHE E 1 55 ? 65.709 -18.382 -35.355 1.00 101.46 55 PHE E CA 1
ATOM 12778 C C . PHE E 1 55 ? 64.538 -17.432 -35.507 1.00 101.46 55 PHE E C 1
ATOM 12779 O O . PHE E 1 55 ? 64.442 -16.456 -34.768 1.00 101.46 55 PHE E O 1
ATOM 12787 N N . THR E 1 56 ? 63.647 -17.709 -36.459 1.00 101.46 56 THR E N 1
ATOM 12788 C CA . THR E 1 56 ? 62.475 -16.849 -36.690 1.00 101.46 56 THR E CA 1
ATOM 12789 C C . THR E 1 56 ? 61.207 -17.562 -36.224 1.00 101.46 56 THR E C 1
ATOM 12790 O O . THR E 1 56 ? 60.881 -18.630 -36.738 1.00 101.46 56 THR E O 1
ATOM 12794 N N . VAL E 1 57 ? 60.475 -16.990 -35.272 1.00 101.46 57 VAL E N 1
ATOM 12795 C CA . VAL E 1 57 ? 59.269 -17.664 -34.809 1.00 101.46 57 VAL E CA 1
ATOM 12796 C C . VAL E 1 57 ? 58.022 -16.906 -35.079 1.00 101.46 57 VAL E C 1
ATOM 12797 O O . VAL E 1 57 ? 57.973 -15.694 -34.930 1.00 101.46 57 VAL E O 1
ATOM 12801 N N . ILE E 1 58 ? 57.000 -17.640 -35.465 1.00 101.46 58 ILE E N 1
ATOM 12802 C CA . ILE E 1 58 ? 55.732 -17.030 -35.743 1.00 101.46 58 ILE E CA 1
ATOM 12803 C C . ILE E 1 58 ? 54.764 -17.536 -34.708 1.00 101.46 58 ILE E C 1
ATOM 12804 O O . ILE E 1 58 ? 54.381 -18.699 -34.729 1.00 101.46 58 ILE E O 1
ATOM 12809 N N . TYR E 1 59 ? 54.373 -16.662 -33.793 1.00 101.46 59 TYR E N 1
ATOM 12810 C CA . TYR E 1 59 ? 53.461 -17.066 -32.746 1.00 101.46 59 TYR E CA 1
ATOM 12811 C C . TYR E 1 59 ? 51.997 -17.076 -33.175 1.00 101.46 59 TYR E C 1
ATOM 12812 O O . TYR E 1 59 ? 51.522 -16.202 -33.900 1.00 101.46 59 TYR E O 1
ATOM 12821 N N . GLY E 1 60 ? 51.296 -18.099 -32.711 1.00 101.46 60 GLY E N 1
ATOM 12822 C CA . GLY E 1 60 ? 49.886 -18.241 -33.000 1.00 101.46 60 GLY E CA 1
ATOM 12823 C C . GLY E 1 60 ? 49.068 -18.169 -31.716 1.00 101.46 60 GLY E C 1
ATOM 12824 O O . GLY E 1 60 ? 49.083 -19.086 -30.875 1.00 101.46 60 GLY E O 1
ATOM 12825 N N . ASP E 1 61 ? 48.360 -17.055 -31.560 1.00 128.80 61 ASP E N 1
ATOM 12826 C CA . ASP E 1 61 ? 47.510 -16.820 -30.396 1.00 128.80 61 ASP E CA 1
ATOM 12827 C C . ASP E 1 61 ? 46.089 -17.259 -30.733 1.00 128.80 61 ASP E C 1
ATOM 12828 O O . ASP E 1 61 ? 45.558 -16.919 -31.793 1.00 128.80 61 ASP E O 1
ATOM 12833 N N . GLN E 1 62 ? 45.474 -18.011 -29.830 1.00 127.68 62 GLN E N 1
ATOM 12834 C CA . GLN E 1 62 ? 44.121 -18.492 -30.049 1.00 127.68 62 GLN E CA 1
ATOM 12835 C C . GLN E 1 62 ? 43.140 -17.406 -29.683 1.00 127.68 62 GLN E C 1
ATOM 12836 O O . GLN E 1 62 ? 42.108 -17.254 -30.322 1.00 127.68 62 GLN E O 1
ATOM 12842 N N . GLU E 1 63 ? 43.469 -16.641 -28.649 1.00 127.68 63 GLU E N 1
ATOM 12843 C CA . GLU E 1 63 ? 42.607 -15.549 -28.222 1.00 127.68 63 GLU E CA 1
ATOM 12844 C C . GLU E 1 63 ? 42.418 -14.606 -29.406 1.00 127.68 63 GLU E C 1
ATOM 12845 O O . GLU E 1 63 ? 41.371 -13.984 -29.553 1.00 127.68 63 GLU E O 1
ATOM 12851 N N . LEU E 1 64 ? 43.441 -14.514 -30.252 1.00 127.68 64 LEU E N 1
ATOM 12852 C CA . LEU E 1 64 ? 43.385 -13.654 -31.430 1.00 127.68 64 LEU E CA 1
ATOM 12853 C C . LEU E 1 64 ? 42.316 -14.152 -32.386 1.00 127.68 64 LEU E C 1
ATOM 12854 O O . LEU E 1 64 ? 41.489 -13.377 -32.870 1.00 127.68 64 LEU E O 1
ATOM 12859 N N . ALA E 1 65 ? 42.330 -15.450 -32.663 1.00 127.68 65 ALA E N 1
ATOM 12860 C CA . ALA E 1 65 ? 41.329 -16.024 -33.550 1.00 127.68 65 ALA E CA 1
ATOM 12861 C C . ALA E 1 65 ? 39.987 -16.012 -32.817 1.00 127.68 65 ALA E C 1
ATOM 12862 O O . ALA E 1 65 ? 38.940 -15.790 -33.422 1.00 127.68 65 ALA E O 1
ATOM 12864 N N . ARG E 1 66 ? 40.032 -16.233 -31.504 1.00 127.68 66 ARG E N 1
ATOM 12865 C CA . ARG E 1 66 ? 38.825 -16.259 -30.688 1.00 127.68 66 ARG E CA 1
ATOM 12866 C C . ARG E 1 66 ? 38.079 -14.943 -30.876 1.00 127.68 66 ARG E C 1
ATOM 12867 O O . ARG E 1 66 ? 36.865 -14.930 -31.059 1.00 127.68 66 ARG E O 1
ATOM 12875 N N . LYS E 1 67 ? 38.809 -13.835 -30.857 1.00 127.68 67 LYS E N 1
ATOM 12876 C CA . LYS E 1 67 ? 38.180 -12.530 -31.027 1.00 127.68 67 LYS E CA 1
ATOM 12877 C C . LYS E 1 67 ? 37.810 -12.296 -32.468 1.00 127.68 67 LYS E C 1
ATOM 12878 O O . LYS E 1 67 ? 36.970 -11.444 -32.758 1.00 127.68 67 LYS E O 1
ATOM 12884 N N . ARG E 1 68 ? 38.431 -13.050 -33.371 1.00 127.68 68 ARG E N 1
ATOM 12885 C CA . ARG E 1 68 ? 38.125 -12.904 -34.789 1.00 127.68 68 ARG E CA 1
ATOM 12886 C C . ARG E 1 68 ? 36.714 -13.414 -35.077 1.00 127.68 68 ARG E C 1
ATOM 12887 O O . ARG E 1 68 ? 35.822 -12.646 -35.453 1.00 127.68 68 ARG E O 1
ATOM 12895 N N . LEU E 1 69 ? 36.531 -14.720 -34.895 1.00 127.68 69 LEU E N 1
ATOM 12896 C CA . LEU E 1 69 ? 35.248 -15.388 -35.122 1.00 127.68 69 LEU E CA 1
ATOM 12897 C C . LEU E 1 69 ? 34.066 -14.646 -34.496 1.00 127.68 69 LEU E C 1
ATOM 12898 O O . LEU E 1 69 ? 33.006 -14.521 -35.108 1.00 127.68 69 LEU E O 1
ATOM 12903 N N . ALA E 1 70 ? 34.256 -14.155 -33.275 1.00 127.68 70 ALA E N 1
ATOM 12904 C CA . ALA E 1 70 ? 33.197 -13.462 -32.550 1.00 127.68 70 ALA E CA 1
ATOM 12905 C C . ALA E 1 70 ? 32.925 -12.018 -32.968 1.00 127.68 70 ALA E C 1
ATOM 12906 O O . ALA E 1 70 ? 31.844 -11.498 -32.691 1.00 127.68 70 ALA E O 1
ATOM 12908 N N . LEU E 1 71 ? 33.880 -11.373 -33.641 1.00 128.80 71 LEU E N 1
ATOM 12909 C CA . LEU E 1 71 ? 33.710 -9.973 -34.035 1.00 128.80 71 LEU E CA 1
ATOM 12910 C C . LEU E 1 71 ? 33.866 -9.671 -35.533 1.00 128.80 71 LEU E C 1
ATOM 12911 O O . LEU E 1 71 ? 33.298 -8.694 -36.056 1.00 128.80 71 LEU E O 1
ATOM 12916 N N . ALA E 1 72 ? 34.627 -10.515 -36.219 1.00 128.80 72 ALA E N 1
ATOM 12917 C CA . ALA E 1 72 ? 34.850 -10.351 -37.649 1.00 128.80 72 ALA E CA 1
ATOM 12918 C C . ALA E 1 72 ? 33.552 -10.490 -38.431 1.00 128.80 72 ALA E C 1
ATOM 12919 O O . ALA E 1 72 ? 32.624 -11.177 -38.004 1.00 128.80 72 ALA E O 1
ATOM 12921 N N . PRO E 1 73 ? 33.466 -9.836 -39.591 1.00 128.80 73 PRO E N 1
ATOM 12922 C CA . PRO E 1 73 ? 32.247 -9.939 -40.390 1.00 128.80 73 PRO E CA 1
ATOM 12923 C C . PRO E 1 73 ? 32.199 -11.265 -41.161 1.00 128.80 73 PRO E C 1
ATOM 12924 O O . PRO E 1 73 ? 33.230 -11.744 -41.651 1.00 128.80 73 PRO E O 1
ATOM 12928 N N . GLU E 1 74 ? 31.004 -11.858 -41.249 1.00 128.80 74 GLU E N 1
ATOM 12929 C CA . GLU E 1 74 ? 30.812 -13.113 -41.986 1.00 128.80 74 GLU E CA 1
ATOM 12930 C C . GLU E 1 74 ? 31.158 -12.861 -43.460 1.00 128.80 74 GLU E C 1
ATOM 12931 O O . GLU E 1 74 ? 31.288 -11.698 -43.885 1.00 128.80 74 GLU E O 1
ATOM 12937 N N . GLU E 1 75 ? 31.289 -13.943 -44.236 1.00 128.80 75 GLU E N 1
ATOM 12938 C CA . GLU E 1 75 ? 31.620 -13.828 -45.664 1.00 128.80 75 GLU E CA 1
ATOM 12939 C C . GLU E 1 75 ? 32.930 -13.013 -45.793 1.00 128.80 75 GLU E C 1
ATOM 12940 O O . GLU E 1 75 ? 33.282 -12.510 -46.876 1.00 128.80 75 GLU E O 1
ATOM 12946 N N . GLY E 1 76 ? 33.631 -12.902 -44.661 1.00 128.80 76 GLY E N 1
ATOM 12947 C CA . GLY E 1 76 ? 34.891 -12.186 -44.595 1.00 128.80 76 GLY E CA 1
ATOM 12948 C C . GLY E 1 76 ? 35.967 -13.064 -43.969 1.00 128.80 76 GLY E C 1
ATOM 12949 O O . GLY E 1 76 ? 37.162 -12.800 -44.105 1.00 128.80 76 GLY E O 1
ATOM 12950 N N . LEU E 1 77 ? 35.547 -14.116 -43.271 1.00 128.80 77 LEU E N 1
ATOM 12951 C CA . LEU E 1 77 ? 36.491 -15.030 -42.636 1.00 128.80 77 LEU E CA 1
ATOM 12952 C C . LEU E 1 77 ? 37.286 -15.805 -43.677 1.00 128.80 77 LEU E C 1
ATOM 12953 O O . LEU E 1 77 ? 38.380 -16.288 -43.396 1.00 128.80 77 LEU E O 1
ATOM 12958 N N . ASP E 1 78 ? 36.723 -15.914 -44.877 1.00 128.80 78 ASP E N 1
ATOM 12959 C CA . ASP E 1 78 ? 37.343 -16.653 -45.972 1.00 128.80 78 ASP E CA 1
ATOM 12960 C C . ASP E 1 78 ? 38.763 -16.184 -46.304 1.00 128.80 78 ASP E C 1
ATOM 12961 O O . ASP E 1 78 ? 39.342 -16.616 -47.312 1.00 128.80 78 ASP E O 1
ATOM 12966 N N . LYS E 1 79 ? 39.324 -15.316 -45.452 1.00 128.80 79 LYS E N 1
ATOM 12967 C CA . LYS E 1 79 ? 40.688 -14.791 -45.647 1.00 128.80 79 LYS E CA 1
ATOM 12968 C C . LYS E 1 79 ? 41.768 -15.641 -44.997 1.00 128.80 79 LYS E C 1
ATOM 12969 O O . LYS E 1 79 ? 41.601 -16.160 -43.886 1.00 128.80 79 LYS E O 1
ATOM 12975 N N . ALA E 1 80 ? 42.891 -15.753 -45.695 1.00 128.80 80 ALA E N 1
ATOM 12976 C CA . ALA E 1 80 ? 43.991 -16.552 -45.214 1.00 128.80 80 ALA E CA 1
ATOM 12977 C C . ALA E 1 80 ? 45.345 -15.874 -45.362 1.00 128.80 80 ALA E C 1
ATOM 12978 O O . ALA E 1 80 ? 45.546 -15.041 -46.244 1.00 128.80 80 ALA E O 1
ATOM 12980 N N . PRO E 1 81 ? 46.290 -16.214 -44.465 1.00 128.80 81 PRO E N 1
ATOM 12981 C CA . PRO E 1 81 ? 47.647 -15.671 -44.464 1.00 128.80 81 PRO E CA 1
ATOM 12982 C C . PRO E 1 81 ? 48.407 -16.344 -45.590 1.00 128.80 81 PRO E C 1
ATOM 12983 O O . PRO E 1 81 ? 49.433 -16.971 -45.371 1.00 128.80 81 PRO E O 1
ATOM 12987 N N . ALA E 1 82 ? 47.871 -16.226 -46.798 1.00 127.68 82 ALA E N 1
ATOM 12988 C CA . ALA E 1 82 ? 48.479 -16.828 -47.971 1.00 127.68 82 ALA E CA 1
ATOM 12989 C C . ALA E 1 82 ? 49.948 -16.450 -48.068 1.00 127.68 82 ALA E C 1
ATOM 12990 O O . ALA E 1 82 ? 50.824 -17.320 -48.056 1.00 127.68 82 ALA E O 1
ATOM 12992 N N . TRP E 1 83 ? 50.207 -15.146 -48.160 1.00 127.68 83 TRP E N 1
ATOM 12993 C CA . TRP E 1 83 ? 51.567 -14.629 -48.278 1.00 127.68 83 TRP E CA 1
ATOM 12994 C C . TRP E 1 83 ? 52.521 -15.268 -47.290 1.00 127.68 83 TRP E C 1
ATOM 12995 O O . TRP E 1 83 ? 53.591 -15.737 -47.672 1.00 127.68 83 TRP E O 1
ATOM 13006 N N . LEU E 1 84 ? 52.132 -15.295 -46.024 1.00 127.68 84 LEU E N 1
ATOM 13007 C CA . LEU E 1 84 ? 52.979 -15.883 -45.000 1.00 127.68 84 LEU E CA 1
ATOM 13008 C C . LEU E 1 84 ? 53.328 -17.336 -45.298 1.00 127.68 84 LEU E C 1
ATOM 13009 O O . LEU E 1 84 ? 54.496 -17.705 -45.410 1.00 127.68 84 LEU E O 1
ATOM 13014 N N . TYR E 1 85 ? 52.298 -18.160 -45.410 1.00 127.68 85 TYR E N 1
ATOM 13015 C CA . TYR E 1 85 ? 52.473 -19.578 -45.675 1.00 127.68 85 TYR E CA 1
ATOM 13016 C C . TYR E 1 85 ? 53.259 -19.823 -46.958 1.00 127.68 85 TYR E C 1
ATOM 13017 O O . TYR E 1 85 ? 54.272 -20.525 -46.941 1.00 127.68 85 TYR E O 1
ATOM 13026 N N . GLU E 1 86 ? 52.805 -19.236 -48.066 1.00 127.68 86 GLU E N 1
ATOM 13027 C CA . GLU E 1 86 ? 53.485 -19.406 -49.352 1.00 127.68 86 GLU E CA 1
ATOM 13028 C C . GLU E 1 86 ? 54.949 -19.023 -49.228 1.00 127.68 86 GLU E C 1
ATOM 13029 O O . GLU E 1 86 ? 55.796 -19.521 -49.965 1.00 127.68 86 GLU E O 1
ATOM 13035 N N . GLY E 1 87 ? 55.235 -18.126 -48.293 1.00 127.68 87 GLY E N 1
ATOM 13036 C CA . GLY E 1 87 ? 56.603 -17.702 -48.068 1.00 127.68 87 GLY E CA 1
ATOM 13037 C C . GLY E 1 87 ? 57.350 -18.776 -47.296 1.00 127.68 87 GLY E C 1
ATOM 13038 O O . GLY E 1 87 ? 58.478 -19.120 -47.632 1.00 127.68 87 GLY E O 1
ATOM 13039 N N . MET E 1 88 ? 56.714 -19.311 -46.258 1.00 127.68 88 MET E N 1
ATOM 13040 C CA . MET E 1 88 ? 57.324 -20.351 -45.450 1.00 127.68 88 MET E CA 1
ATOM 13041 C C . MET E 1 88 ? 57.711 -21.516 -46.344 1.00 127.68 88 MET E C 1
ATOM 13042 O O . MET E 1 88 ? 58.694 -22.214 -46.102 1.00 127.68 88 MET E O 1
ATOM 13047 N N . ALA E 1 89 ? 56.919 -21.725 -47.382 1.00 127.68 89 ALA E N 1
ATOM 13048 C CA . ALA E 1 89 ? 57.192 -22.799 -48.306 1.00 127.68 89 ALA E CA 1
ATOM 13049 C C . ALA E 1 89 ? 58.555 -22.540 -48.905 1.00 127.68 89 ALA E C 1
ATOM 13050 O O . ALA E 1 89 ? 59.493 -23.306 -48.672 1.00 127.68 89 ALA E O 1
ATOM 13052 N N . ARG E 1 90 ? 58.650 -21.442 -49.660 1.00 127.68 90 ARG E N 1
ATOM 13053 C CA . ARG E 1 90 ? 59.898 -21.048 -50.329 1.00 127.68 90 ARG E CA 1
ATOM 13054 C C . ARG E 1 90 ? 61.069 -21.305 -49.388 1.00 127.68 90 ARG E C 1
ATOM 13055 O O . ARG E 1 90 ? 62.026 -21.999 -49.729 1.00 127.68 90 ARG E O 1
ATOM 13063 N N . ALA E 1 91 ? 60.970 -20.743 -48.191 1.00 127.68 91 ALA E N 1
ATOM 13064 C CA . ALA E 1 91 ? 62.003 -20.890 -47.179 1.00 127.68 91 ALA E CA 1
ATOM 13065 C C . ALA E 1 91 ? 62.398 -22.345 -47.003 1.00 127.68 91 ALA E C 1
ATOM 13066 O O . ALA E 1 91 ? 63.586 -22.674 -46.955 1.00 127.68 91 ALA E O 1
ATOM 13068 N N . PHE E 1 92 ? 61.388 -23.206 -46.903 1.00 127.68 92 PHE E N 1
ATOM 13069 C CA . PHE E 1 92 ? 61.605 -24.633 -46.726 1.00 127.68 92 PHE E CA 1
ATOM 13070 C C . PHE E 1 92 ? 62.360 -25.229 -47.904 1.00 127.68 92 PHE E C 1
ATOM 13071 O O . PHE E 1 92 ? 63.406 -25.856 -47.736 1.00 127.68 92 PHE E O 1
ATOM 13079 N N . ARG E 1 93 ? 61.823 -25.031 -49.099 1.00 127.68 93 ARG E N 1
ATOM 13080 C CA . ARG E 1 93 ? 62.452 -25.559 -50.305 1.00 127.68 93 ARG E CA 1
ATOM 13081 C C . ARG E 1 93 ? 63.907 -25.080 -50.465 1.00 127.68 93 ARG E C 1
ATOM 13082 O O . ARG E 1 93 ? 64.753 -25.819 -50.996 1.00 127.68 93 ARG E O 1
ATOM 13090 N N . GLU E 1 94 ? 64.188 -23.855 -50.004 1.00 127.68 94 GLU E N 1
ATOM 13091 C CA . GLU E 1 94 ? 65.529 -23.261 -50.094 1.00 127.68 94 GLU E CA 1
ATOM 13092 C C . GLU E 1 94 ? 66.505 -23.794 -49.033 1.00 127.68 94 GLU E C 1
ATOM 13093 O O . GLU E 1 94 ? 67.668 -23.387 -49.006 1.00 127.68 94 GLU E O 1
ATOM 13099 N N . GLY E 1 95 ? 66.032 -24.691 -48.166 1.00 127.68 95 GLY E N 1
ATOM 13100 C CA . GLY E 1 95 ? 66.896 -25.276 -47.149 1.00 127.68 95 GLY E CA 1
ATOM 13101 C C . GLY E 1 95 ? 66.619 -24.982 -45.678 1.00 127.68 95 GLY E C 1
ATOM 13102 O O . GLY E 1 95 ? 67.242 -25.579 -44.796 1.00 127.68 95 GLY E O 1
ATOM 13103 N N . ALA E 1 96 ? 65.688 -24.075 -45.403 1.00 128.80 96 ALA E N 1
ATOM 13104 C CA . ALA E 1 96 ? 65.356 -23.705 -44.032 1.00 128.80 96 ALA E CA 1
ATOM 13105 C C . ALA E 1 96 ? 64.651 -24.797 -43.219 1.00 128.80 96 ALA E C 1
ATOM 13106 O O . ALA E 1 96 ? 63.582 -25.276 -43.598 1.00 128.80 96 ALA E O 1
ATOM 13108 N N . ALA E 1 97 ? 65.250 -25.173 -42.091 1.00 101.46 97 ALA E N 1
ATOM 13109 C CA . ALA E 1 97 ? 64.682 -26.188 -41.209 1.00 101.46 97 ALA E CA 1
ATOM 13110 C C . ALA E 1 97 ? 63.346 -25.696 -40.683 1.00 101.46 97 ALA E C 1
ATOM 13111 O O . ALA E 1 97 ? 63.027 -24.526 -40.825 1.00 101.46 97 ALA E O 1
ATOM 13113 N N . ARG E 1 98 ? 62.566 -26.582 -40.073 1.00 101.46 98 ARG E N 1
ATOM 13114 C CA . ARG E 1 98 ? 61.261 -26.191 -39.547 1.00 101.46 98 ARG E CA 1
ATOM 13115 C C . ARG E 1 98 ? 60.864 -26.847 -38.243 1.00 101.46 98 ARG E C 1
ATOM 13116 O O . ARG E 1 98 ? 60.351 -27.955 -38.218 1.00 101.46 98 ARG E O 1
ATOM 13124 N N . LEU E 1 99 ? 61.106 -26.135 -37.157 1.00 101.46 99 LEU E N 1
ATOM 13125 C CA . LEU E 1 99 ? 60.762 -26.595 -35.827 1.00 101.46 99 LEU E CA 1
ATOM 13126 C C . LEU E 1 99 ? 59.327 -26.176 -35.655 1.00 101.46 99 LEU E C 1
ATOM 13127 O O . LEU E 1 99 ? 58.840 -25.325 -36.380 1.00 101.46 99 LEU E O 1
ATOM 13132 N N . ALA E 1 100 ? 58.647 -26.774 -34.698 1.00 101.46 100 ALA E N 1
ATOM 13133 C CA . ALA E 1 100 ? 57.267 -26.429 -34.456 1.00 101.46 100 ALA E CA 1
ATOM 13134 C C . ALA E 1 100 ? 56.877 -26.917 -33.080 1.00 101.46 100 ALA E C 1
ATOM 13135 O O . ALA E 1 100 ? 56.919 -28.107 -32.792 1.00 101.46 100 ALA E O 1
ATOM 13137 N N . VAL E 1 101 ? 56.518 -25.979 -32.222 1.00 101.46 101 VAL E N 1
ATOM 13138 C CA . VAL E 1 101 ? 56.114 -26.305 -30.872 1.00 101.46 101 VAL E CA 1
ATOM 13139 C C . VAL E 1 101 ? 54.618 -26.571 -30.872 1.00 101.46 101 VAL E C 1
ATOM 13140 O O . VAL E 1 101 ? 53.838 -25.780 -31.407 1.00 101.46 101 VAL E O 1
ATOM 13144 N N . SER E 1 102 ? 54.222 -27.701 -30.289 1.00 101.46 102 SER E N 1
ATOM 13145 C CA . SER E 1 102 ? 52.809 -28.067 -30.225 1.00 101.46 102 SER E CA 1
ATOM 13146 C C . SER E 1 102 ? 52.326 -28.234 -28.787 1.00 101.46 102 SER E C 1
ATOM 13147 O O . SER E 1 102 ? 53.104 -28.508 -27.864 1.00 101.46 102 SER E O 1
ATOM 13150 N N . GLY E 1 103 ? 51.023 -28.070 -28.615 1.00 128.80 103 GLY E N 1
ATOM 13151 C CA . GLY E 1 103 ? 50.426 -28.174 -27.306 1.00 128.80 103 GLY E CA 1
ATOM 13152 C C . GLY E 1 103 ? 49.335 -27.135 -27.287 1.00 128.80 103 GLY E C 1
ATOM 13153 O O . GLY E 1 103 ? 49.534 -26.010 -26.834 1.00 128.80 103 GLY E O 1
ATOM 13154 N N . SER E 1 104 ? 48.173 -27.511 -27.799 1.00 128.80 104 SER E N 1
ATOM 13155 C CA . SER E 1 104 ? 47.056 -26.596 -27.844 1.00 128.80 104 SER E CA 1
ATOM 13156 C C . SER E 1 104 ? 45.931 -27.001 -26.896 1.00 128.80 104 SER E C 1
ATOM 13157 O O . SER E 1 104 ? 45.850 -28.145 -26.455 1.00 128.80 104 SER E O 1
ATOM 13160 N N . ASP E 1 105 ? 45.073 -26.035 -26.587 1.00 128.80 105 ASP E N 1
ATOM 13161 C CA . ASP E 1 105 ? 43.919 -26.215 -25.710 1.00 128.80 105 ASP E CA 1
ATOM 13162 C C . ASP E 1 105 ? 42.707 -26.539 -26.572 1.00 128.80 105 ASP E C 1
ATOM 13163 O O . ASP E 1 105 ? 42.180 -25.671 -27.274 1.00 128.80 105 ASP E O 1
ATOM 13168 N N . PRO E 1 106 ? 42.247 -27.798 -26.527 1.00 128.80 106 PRO E N 1
ATOM 13169 C CA . PRO E 1 106 ? 41.092 -28.225 -27.321 1.00 128.80 106 PRO E CA 1
ATOM 13170 C C . PRO E 1 106 ? 39.877 -27.354 -27.112 1.00 128.80 106 PRO E C 1
ATOM 13171 O O . PRO E 1 106 ? 39.179 -27.019 -28.060 1.00 128.80 106 PRO E O 1
ATOM 13175 N N . LYS E 1 107 ? 39.644 -26.973 -25.864 1.00 128.80 107 LYS E N 1
ATOM 13176 C CA . LYS E 1 107 ? 38.489 -26.148 -25.507 1.00 128.80 107 LYS E CA 1
ATOM 13177 C C . LYS E 1 107 ? 38.665 -24.619 -25.618 1.00 128.80 107 LYS E C 1
ATOM 13178 O O . LYS E 1 107 ? 38.155 -23.863 -24.771 1.00 128.80 107 LYS E O 1
ATOM 13184 N N . ALA E 1 108 ? 39.372 -24.167 -26.657 1.00 128.80 108 ALA E N 1
ATOM 13185 C CA . ALA E 1 108 ? 39.606 -22.740 -26.877 1.00 128.80 108 ALA E CA 1
ATOM 13186 C C . ALA E 1 108 ? 38.499 -22.192 -27.767 1.00 128.80 108 ALA E C 1
ATOM 13187 O O . ALA E 1 108 ? 38.026 -21.073 -27.602 1.00 128.80 108 ALA E O 1
ATOM 13189 N N . LEU E 1 109 ? 38.076 -23.010 -28.710 1.00 128.80 109 LEU E N 1
ATOM 13190 C CA . LEU E 1 109 ? 37.033 -22.614 -29.633 1.00 128.80 109 LEU E CA 1
ATOM 13191 C C . LEU E 1 109 ? 35.659 -23.063 -29.121 1.00 128.80 109 LEU E C 1
ATOM 13192 O O . LEU E 1 109 ? 34.663 -23.080 -29.856 1.00 128.80 109 LEU E O 1
ATOM 13197 N N . GLU E 1 110 ? 35.609 -23.419 -27.844 1.00 128.80 110 GLU E N 1
ATOM 13198 C CA . GLU E 1 110 ? 34.359 -23.862 -27.249 1.00 128.80 110 GLU E CA 1
ATOM 13199 C C . GLU E 1 110 ? 33.433 -22.658 -27.052 1.00 128.80 110 GLU E C 1
ATOM 13200 O O . GLU E 1 110 ? 33.881 -21.560 -26.705 1.00 128.80 110 GLU E O 1
ATOM 13206 N N . GLY E 1 111 ? 32.143 -22.873 -27.288 1.00 128.80 111 GLY E N 1
ATOM 13207 C CA . GLY E 1 111 ? 31.166 -21.815 -27.107 1.00 128.80 111 GLY E CA 1
ATOM 13208 C C . GLY E 1 111 ? 31.016 -20.922 -28.322 1.00 128.80 111 GLY E C 1
ATOM 13209 O O . GLY E 1 111 ? 30.373 -19.850 -28.263 1.00 128.80 111 GLY E O 1
ATOM 13210 N N . LEU E 1 112 ? 31.599 -21.373 -29.433 1.00 128.80 112 LEU E N 1
ATOM 13211 C CA . LEU E 1 112 ? 31.557 -20.617 -30.691 1.00 128.80 112 LEU E CA 1
ATOM 13212 C C . LEU E 1 112 ? 30.927 -21.434 -31.834 1.00 128.80 112 LEU E C 1
ATOM 13213 O O . LEU E 1 112 ? 31.223 -22.629 -31.988 1.00 128.80 112 LEU E O 1
ATOM 13218 N N . PRO E 1 113 ? 30.048 -20.792 -32.644 1.00 128.80 113 PRO E N 1
ATOM 13219 C CA . PRO E 1 113 ? 29.356 -21.432 -33.781 1.00 128.80 113 PRO E CA 1
ATOM 13220 C C . PRO E 1 113 ? 30.294 -22.182 -34.734 1.00 128.80 113 PRO E C 1
ATOM 13221 O O . PRO E 1 113 ? 30.996 -21.575 -35.551 1.00 128.80 113 PRO E O 1
ATOM 13225 N N . PRO E 1 114 ? 30.301 -23.530 -34.632 1.00 127.68 114 PRO E N 1
ATOM 13226 C CA . PRO E 1 114 ? 31.110 -24.482 -35.419 1.00 127.68 114 PRO E CA 1
ATOM 13227 C C . PRO E 1 114 ? 30.983 -24.308 -36.935 1.00 127.68 114 PRO E C 1
ATOM 13228 O O . PRO E 1 114 ? 31.837 -24.771 -37.712 1.00 127.68 114 PRO E O 1
ATOM 13232 N N . GLU E 1 115 ? 29.902 -23.648 -37.339 1.00 127.68 115 GLU E N 1
ATOM 13233 C CA . GLU E 1 115 ? 29.636 -23.408 -38.744 1.00 127.68 115 GLU E CA 1
ATOM 13234 C C . GLU E 1 115 ? 30.722 -22.501 -39.289 1.00 127.68 115 GLU E C 1
ATOM 13235 O O . GLU E 1 115 ? 31.264 -22.747 -40.372 1.00 127.68 115 GLU E O 1
ATOM 13241 N N . LYS E 1 116 ? 31.041 -21.463 -38.513 1.00 127.68 116 LYS E N 1
ATOM 13242 C CA . LYS E 1 116 ? 32.063 -20.475 -38.868 1.00 127.68 116 LYS E CA 1
ATOM 13243 C C . LYS E 1 116 ? 33.481 -21.035 -38.746 1.00 127.68 116 LYS E C 1
ATOM 13244 O O . LYS E 1 116 ? 34.250 -21.011 -39.711 1.00 127.68 116 LYS E O 1
ATOM 13250 N N . VAL E 1 117 ? 33.813 -21.538 -37.556 1.00 127.68 117 VAL E N 1
ATOM 13251 C CA . VAL E 1 117 ? 35.136 -22.108 -37.272 1.00 127.68 117 VAL E CA 1
ATOM 13252 C C . VAL E 1 117 ? 35.626 -22.960 -38.424 1.00 127.68 117 VAL E C 1
ATOM 13253 O O . VAL E 1 117 ? 36.814 -22.973 -38.734 1.00 127.68 117 VAL E O 1
ATOM 13257 N N . GLY E 1 118 ? 34.702 -23.699 -39.030 1.00 127.68 118 GLY E N 1
ATOM 13258 C CA . GLY E 1 118 ? 35.058 -24.520 -40.166 1.00 127.68 118 GLY E CA 1
ATOM 13259 C C . GLY E 1 118 ? 35.368 -23.582 -41.325 1.00 127.68 118 GLY E C 1
ATOM 13260 O O . GLY E 1 118 ? 36.462 -23.635 -41.903 1.00 127.68 118 GLY E O 1
ATOM 13261 N N . ARG E 1 119 ? 34.410 -22.706 -41.641 1.00 127.68 119 ARG E N 1
ATOM 13262 C CA . ARG E 1 119 ? 34.538 -21.737 -42.734 1.00 127.68 119 ARG E CA 1
ATOM 13263 C C . ARG E 1 119 ? 35.892 -21.005 -42.711 1.00 127.68 119 ARG E C 1
ATOM 13264 O O . ARG E 1 119 ? 36.394 -20.565 -43.754 1.00 127.68 119 ARG E O 1
ATOM 13272 N N . ALA E 1 120 ? 36.486 -20.901 -41.524 1.00 127.68 120 ALA E N 1
ATOM 13273 C CA . ALA E 1 120 ? 37.777 -20.224 -41.349 1.00 127.68 120 ALA E CA 1
ATOM 13274 C C . ALA E 1 120 ? 38.984 -21.148 -41.527 1.00 127.68 120 ALA E C 1
ATOM 13275 O O . ALA E 1 120 ? 39.979 -20.767 -42.146 1.00 127.68 120 ALA E O 1
ATOM 13277 N N . GLN E 1 121 ? 38.894 -22.356 -40.974 1.00 127.68 121 GLN E N 1
ATOM 13278 C CA . GLN E 1 121 ? 39.977 -23.329 -41.065 1.00 127.68 121 GLN E CA 1
ATOM 13279 C C . GLN E 1 121 ? 40.027 -23.949 -42.458 1.00 127.68 121 GLN E C 1
ATOM 13280 O O . GLN E 1 121 ? 41.098 -24.310 -42.955 1.00 127.68 121 GLN E O 1
ATOM 13286 N N . LYS E 1 122 ? 38.858 -24.084 -43.076 1.00 127.68 122 LYS E N 1
ATOM 13287 C CA . LYS E 1 122 ? 38.774 -24.645 -44.420 1.00 127.68 122 LYS E CA 1
ATOM 13288 C C . LYS E 1 122 ? 39.487 -23.724 -45.396 1.00 127.68 122 LYS E C 1
ATOM 13289 O O . LYS E 1 122 ? 39.938 -24.164 -46.456 1.00 127.68 122 LYS E O 1
ATOM 13295 N N . ALA E 1 123 ? 39.581 -22.445 -45.035 1.00 127.68 123 ALA E N 1
ATOM 13296 C CA . ALA E 1 123 ? 40.254 -21.452 -45.872 1.00 127.68 123 ALA E CA 1
ATOM 13297 C C . ALA E 1 123 ? 41.732 -21.387 -45.507 1.00 127.68 123 ALA E C 1
ATOM 13298 O O . ALA E 1 123 ? 42.584 -21.137 -46.363 1.00 127.68 123 ALA E O 1
ATOM 13300 N N . ASN E 1 124 ? 42.026 -21.618 -44.233 1.00 127.68 124 ASN E N 1
ATOM 13301 C CA . ASN E 1 124 ? 43.400 -21.596 -43.758 1.00 127.68 124 ASN E CA 1
ATOM 13302 C C . ASN E 1 124 ? 44.166 -22.723 -44.457 1.00 127.68 124 ASN E C 1
ATOM 13303 O O . ASN E 1 124 ? 45.155 -22.481 -45.156 1.00 127.68 124 ASN E O 1
ATOM 13308 N N . ALA E 1 125 ? 43.697 -23.952 -44.270 1.00 127.68 125 ALA E N 1
ATOM 13309 C CA . ALA E 1 125 ? 44.335 -25.104 -44.878 1.00 127.68 125 ALA E CA 1
ATOM 13310 C C . ALA E 1 125 ? 44.506 -24.909 -46.385 1.00 127.68 125 ALA E C 1
ATOM 13311 O O . ALA E 1 125 ? 45.421 -25.481 -46.986 1.00 127.68 125 ALA E O 1
ATOM 13313 N N . ARG E 1 126 ? 43.630 -24.098 -46.989 1.00 127.68 126 ARG E N 1
ATOM 13314 C CA . ARG E 1 126 ? 43.674 -23.820 -48.438 1.00 127.68 126 ARG E CA 1
ATOM 13315 C C . ARG E 1 126 ? 44.913 -23.036 -48.869 1.00 127.68 126 ARG E C 1
ATOM 13316 O O . ARG E 1 126 ? 45.437 -23.240 -49.971 1.00 127.68 126 ARG E O 1
ATOM 13324 N N . ALA E 1 127 ? 45.387 -22.150 -47.999 1.00 127.68 127 ALA E N 1
ATOM 13325 C CA . ALA E 1 127 ? 46.567 -21.357 -48.303 1.00 127.68 127 ALA E CA 1
ATOM 13326 C C . ALA E 1 127 ? 47.814 -22.052 -47.799 1.00 127.68 127 ALA E C 1
ATOM 13327 O O . ALA E 1 127 ? 48.850 -21.996 -48.437 1.00 127.68 127 ALA E O 1
ATOM 13329 N N . TYR E 1 128 ? 47.698 -22.718 -46.659 1.00 127.68 128 TYR E N 1
ATOM 13330 C CA . TYR E 1 128 ? 48.825 -23.407 -46.054 1.00 127.68 128 TYR E CA 1
ATOM 13331 C C . TYR E 1 128 ? 49.325 -24.589 -46.871 1.00 127.68 128 TYR E C 1
ATOM 13332 O O . TYR E 1 128 ? 50.503 -24.940 -46.816 1.00 127.68 128 TYR E O 1
ATOM 13341 N N . LYS E 1 129 ? 48.426 -25.197 -47.631 1.00 127.68 129 LYS E N 1
ATOM 13342 C CA . LYS E 1 129 ? 48.748 -26.367 -48.451 1.00 127.68 129 LYS E CA 1
ATOM 13343 C C . LYS E 1 129 ? 50.182 -26.457 -49.012 1.00 127.68 129 LYS E C 1
ATOM 13344 O O . LYS E 1 129 ? 50.909 -27.397 -48.691 1.00 127.68 129 LYS E O 1
ATOM 13350 N N . PRO E 1 130 ? 50.607 -25.483 -49.844 1.00 127.68 130 PRO E N 1
ATOM 13351 C CA . PRO E 1 130 ? 51.965 -25.558 -50.393 1.00 127.68 130 PRO E CA 1
ATOM 13352 C C . PRO E 1 130 ? 53.049 -25.713 -49.340 1.00 127.68 130 PRO E C 1
ATOM 13353 O O . PRO E 1 130 ? 54.120 -26.243 -49.618 1.00 127.68 130 PRO E O 1
ATOM 13357 N N . ALA E 1 131 ? 52.769 -25.255 -48.131 1.00 127.68 131 ALA E N 1
ATOM 13358 C CA . ALA E 1 131 ? 53.733 -25.384 -47.056 1.00 127.68 131 ALA E CA 1
ATOM 13359 C C . ALA E 1 131 ? 53.708 -26.844 -46.638 1.00 127.68 131 ALA E C 1
ATOM 13360 O O . ALA E 1 131 ? 54.715 -27.546 -46.733 1.00 127.68 131 ALA E O 1
ATOM 13362 N N . LEU E 1 132 ? 52.536 -27.287 -46.186 1.00 127.68 132 LEU E N 1
ATOM 13363 C CA . LEU E 1 132 ? 52.325 -28.663 -45.756 1.00 127.68 132 LEU E CA 1
ATOM 13364 C C . LEU E 1 132 ? 53.086 -29.588 -46.694 1.00 127.68 132 LEU E C 1
ATOM 13365 O O . LEU E 1 132 ? 53.927 -30.375 -46.262 1.00 127.68 132 LEU E O 1
ATOM 13370 N N . GLU E 1 133 ? 52.788 -29.478 -47.986 1.00 127.68 133 GLU E N 1
ATOM 13371 C CA . GLU E 1 133 ? 53.438 -30.303 -49.004 1.00 127.68 133 GLU E CA 1
ATOM 13372 C C . GLU E 1 133 ? 54.949 -30.340 -48.817 1.00 127.68 133 GLU E C 1
ATOM 13373 O O . GLU E 1 133 ? 55.570 -31.414 -48.895 1.00 127.68 133 GLU E O 1
ATOM 13379 N N . ALA E 1 134 ? 55.525 -29.159 -48.581 1.00 127.68 134 ALA E N 1
ATOM 13380 C CA . ALA E 1 134 ? 56.963 -29.025 -48.386 1.00 127.68 134 ALA E CA 1
ATOM 13381 C C . ALA E 1 134 ? 57.447 -29.849 -47.187 1.00 127.68 134 ALA E C 1
ATOM 13382 O O . ALA E 1 134 ? 58.577 -30.349 -47.184 1.00 127.68 134 ALA E O 1
ATOM 13384 N N . ILE E 1 135 ? 56.582 -29.995 -46.180 1.00 127.68 135 ILE E N 1
ATOM 13385 C CA . ILE E 1 135 ? 56.898 -30.753 -44.963 1.00 127.68 135 ILE E CA 1
ATOM 13386 C C . ILE E 1 135 ? 56.507 -32.231 -45.075 1.00 127.68 135 ILE E C 1
ATOM 13387 O O . ILE E 1 135 ? 57.285 -33.105 -44.678 1.00 127.68 135 ILE E O 1
ATOM 13392 N N . THR E 1 136 ? 55.301 -32.494 -45.600 1.00 127.68 136 THR E N 1
ATOM 13393 C CA . THR E 1 136 ? 54.786 -33.861 -45.774 1.00 127.68 136 THR E CA 1
ATOM 13394 C C . THR E 1 136 ? 55.845 -34.611 -46.562 1.00 127.68 136 THR E C 1
ATOM 13395 O O . THR E 1 136 ? 56.285 -35.712 -46.188 1.00 127.68 136 THR E O 1
ATOM 13399 N N . GLU E 1 137 ? 56.238 -33.984 -47.668 1.00 128.80 137 GLU E N 1
ATOM 13400 C CA . GLU E 1 137 ? 57.267 -34.511 -48.555 1.00 128.80 137 GLU E CA 1
ATOM 13401 C C . GLU E 1 137 ? 58.579 -33.948 -48.008 1.00 128.80 137 GLU E C 1
ATOM 13402 O O . GLU E 1 137 ? 58.993 -32.843 -48.359 1.00 128.80 137 GLU E O 1
ATOM 13408 N N . PHE E 1 138 ? 59.206 -34.715 -47.129 1.00 128.80 138 PHE E N 1
ATOM 13409 C CA . PHE E 1 138 ? 60.449 -34.321 -46.492 1.00 128.80 138 PHE E CA 1
ATOM 13410 C C . PHE E 1 138 ? 61.465 -33.649 -47.413 1.00 128.80 138 PHE E C 1
ATOM 13411 O O . PHE E 1 138 ? 62.184 -34.320 -48.149 1.00 128.80 138 PHE E O 1
ATOM 13419 N N . VAL E 1 139 ? 61.512 -32.321 -47.369 1.00 128.80 139 VAL E N 1
ATOM 13420 C CA . VAL E 1 139 ? 62.458 -31.570 -48.181 1.00 128.80 139 VAL E CA 1
ATOM 13421 C C . VAL E 1 139 ? 63.503 -31.005 -47.230 1.00 128.80 139 VAL E C 1
ATOM 13422 O O . VAL E 1 139 ? 64.697 -31.028 -47.530 1.00 128.80 139 VAL E O 1
ATOM 13426 N N . THR E 1 140 ? 63.054 -30.507 -46.082 1.00 128.80 140 THR E N 1
ATOM 13427 C CA . THR E 1 140 ? 63.957 -29.967 -45.069 1.00 128.80 140 THR E CA 1
ATOM 13428 C C . THR E 1 140 ? 63.779 -30.796 -43.823 1.00 128.80 140 THR E C 1
ATOM 13429 O O . THR E 1 140 ? 62.821 -31.547 -43.714 1.00 128.80 140 THR E O 1
ATOM 13433 N N . ASN E 1 141 ? 64.707 -30.672 -42.887 1.00 128.80 141 ASN E N 1
ATOM 13434 C CA . ASN E 1 141 ? 64.604 -31.427 -41.655 1.00 128.80 141 ASN E CA 1
ATOM 13435 C C . ASN E 1 141 ? 63.700 -30.678 -40.693 1.00 128.80 141 ASN E C 1
ATOM 13436 O O . ASN E 1 141 ? 64.035 -29.582 -40.264 1.00 128.80 141 ASN E O 1
ATOM 13441 N N . TRP E 1 142 ? 62.546 -31.258 -40.371 1.00 101.46 142 TRP E N 1
ATOM 13442 C CA . TRP E 1 142 ? 61.606 -30.628 -39.450 1.00 101.46 142 TRP E CA 1
ATOM 13443 C C . TRP E 1 142 ? 61.300 -31.523 -38.258 1.00 101.46 142 TRP E C 1
ATOM 13444 O O . TRP E 1 142 ? 61.564 -32.721 -38.285 1.00 101.46 142 TRP E O 1
ATOM 13455 N N . THR E 1 143 ? 60.726 -30.933 -37.217 1.00 101.46 143 THR E N 1
ATOM 13456 C CA . THR E 1 143 ? 60.394 -31.663 -36.006 1.00 101.46 143 THR E CA 1
ATOM 13457 C C . THR E 1 143 ? 59.181 -31.054 -35.340 1.00 101.46 143 THR E C 1
ATOM 13458 O O . THR E 1 143 ? 58.619 -30.093 -35.827 1.00 101.46 143 THR E O 1
ATOM 13462 N N . ILE E 1 144 ? 58.777 -31.640 -34.224 1.00 101.46 144 ILE E N 1
ATOM 13463 C CA . ILE E 1 144 ? 57.656 -31.140 -33.469 1.00 101.46 144 ILE E CA 1
ATOM 13464 C C . ILE E 1 144 ? 57.860 -31.414 -31.995 1.00 101.46 144 ILE E C 1
ATOM 13465 O O . ILE E 1 144 ? 57.687 -32.553 -31.551 1.00 101.46 144 ILE E O 1
ATOM 13470 N N . VAL E 1 145 ? 58.250 -30.388 -31.234 1.00 101.46 145 VAL E N 1
ATOM 13471 C CA . VAL E 1 145 ? 58.422 -30.575 -29.795 1.00 101.46 145 VAL E CA 1
ATOM 13472 C C . VAL E 1 145 ? 57.200 -29.980 -29.184 1.00 101.46 145 VAL E C 1
ATOM 13473 O O . VAL E 1 145 ? 56.601 -29.064 -29.753 1.00 101.46 145 VAL E O 1
ATOM 13477 N N . PRO E 1 146 ? 56.802 -30.493 -28.018 1.00 101.46 146 PRO E N 1
ATOM 13478 C CA . PRO E 1 146 ? 55.620 -30.021 -27.321 1.00 101.46 146 PRO E CA 1
ATOM 13479 C C . PRO E 1 146 ? 55.810 -29.682 -25.849 1.00 101.46 146 PRO E C 1
ATOM 13480 O O . PRO E 1 146 ? 56.486 -30.436 -25.153 1.00 101.46 146 PRO E O 1
ATOM 13484 N N . PHE E 1 147 ? 55.244 -28.568 -25.375 1.00 128.80 147 PHE E N 1
ATOM 13485 C CA . PHE E 1 147 ? 55.300 -28.291 -23.939 1.00 128.80 147 PHE E CA 1
ATOM 13486 C C . PHE E 1 147 ? 53.982 -27.731 -23.455 1.00 128.80 147 PHE E C 1
ATOM 13487 O O . PHE E 1 147 ? 53.218 -27.163 -24.234 1.00 128.80 147 PHE E O 1
ATOM 13495 N N . ALA E 1 148 ? 53.750 -27.926 -22.155 1.00 128.80 148 ALA E N 1
ATOM 13496 C CA . ALA E 1 148 ? 52.570 -27.500 -21.419 1.00 128.80 148 ALA E CA 1
ATOM 13497 C C . ALA E 1 148 ? 51.771 -26.380 -22.031 1.00 128.80 148 ALA E C 1
ATOM 13498 O O . ALA E 1 148 ? 52.168 -25.735 -22.997 1.00 128.80 148 ALA E O 1
ATOM 13500 N N . HIS E 1 149 ? 50.633 -26.131 -21.418 1.00 128.80 149 HIS E N 1
ATOM 13501 C CA . HIS E 1 149 ? 49.747 -25.113 -21.896 1.00 128.80 149 HIS E CA 1
ATOM 13502 C C . HIS E 1 149 ? 48.551 -25.227 -20.991 1.00 128.80 149 HIS E C 1
ATOM 13503 O O . HIS E 1 149 ? 48.011 -26.306 -20.805 1.00 128.80 149 HIS E O 1
ATOM 13510 N N . PRO E 1 150 ? 48.146 -24.118 -20.372 1.00 128.80 150 PRO E N 1
ATOM 13511 C CA . PRO E 1 150 ? 46.992 -24.090 -19.469 1.00 128.80 150 PRO E CA 1
ATOM 13512 C C . PRO E 1 150 ? 45.692 -24.530 -20.155 1.00 128.80 150 PRO E C 1
ATOM 13513 O O . PRO E 1 150 ? 44.582 -24.282 -19.656 1.00 128.80 150 PRO E O 1
ATOM 13517 N N . GLY E 1 151 ? 45.849 -25.163 -21.314 1.00 127.68 151 GLY E N 1
ATOM 13518 C CA . GLY E 1 151 ? 44.714 -25.661 -22.073 1.00 127.68 151 GLY E CA 1
ATOM 13519 C C . GLY E 1 151 ? 44.933 -27.146 -22.253 1.00 127.68 151 GLY E C 1
ATOM 13520 O O . GLY E 1 151 ? 44.210 -27.858 -22.942 1.00 127.68 151 GLY E O 1
ATOM 13521 N N . TRP E 1 152 ? 45.994 -27.593 -21.618 1.00 127.68 152 TRP E N 1
ATOM 13522 C CA . TRP E 1 152 ? 46.362 -28.977 -21.622 1.00 127.68 152 TRP E CA 1
ATOM 13523 C C . TRP E 1 152 ? 46.419 -29.524 -20.253 1.00 127.68 152 TRP E C 1
ATOM 13524 O O . TRP E 1 152 ? 45.694 -30.431 -19.897 1.00 127.68 152 TRP E O 1
ATOM 13535 N N . ALA E 1 153 ? 47.279 -28.915 -19.462 1.00 127.68 153 ALA E N 1
ATOM 13536 C CA . ALA E 1 153 ? 47.398 -29.319 -18.085 1.00 127.68 153 ALA E CA 1
ATOM 13537 C C . ALA E 1 153 ? 46.003 -29.118 -17.491 1.00 127.68 153 ALA E C 1
ATOM 13538 O O . ALA E 1 153 ? 45.638 -29.758 -16.501 1.00 127.68 153 ALA E O 1
ATOM 13540 N N . ARG E 1 154 ? 45.226 -28.232 -18.116 1.00 127.68 154 ARG E N 1
ATOM 13541 C CA . ARG E 1 154 ? 43.876 -27.947 -17.636 1.00 127.68 154 ARG E CA 1
ATOM 13542 C C . ARG E 1 154 ? 42.876 -28.948 -18.208 1.00 127.68 154 ARG E C 1
ATOM 13543 O O . ARG E 1 154 ? 41.715 -28.990 -17.789 1.00 127.68 154 ARG E O 1
ATOM 13551 N N . ALA E 1 155 ? 43.315 -29.746 -19.171 1.00 127.68 155 ALA E N 1
ATOM 13552 C CA . ALA E 1 155 ? 42.418 -30.743 -19.747 1.00 127.68 155 ALA E CA 1
ATOM 13553 C C . ALA E 1 155 ? 42.869 -32.170 -19.435 1.00 127.68 155 ALA E C 1
ATOM 13554 O O . ALA E 1 155 ? 42.045 -33.050 -19.205 1.00 127.68 155 ALA E O 1
ATOM 13556 N N . VAL E 1 156 ? 44.177 -32.396 -19.431 1.00 127.68 156 VAL E N 1
ATOM 13557 C CA . VAL E 1 156 ? 44.726 -33.715 -19.112 1.00 127.68 156 VAL E CA 1
ATOM 13558 C C . VAL E 1 156 ? 44.383 -34.057 -17.669 1.00 127.68 156 VAL E C 1
ATOM 13559 O O . VAL E 1 156 ? 43.837 -35.119 -17.378 1.00 127.68 156 VAL E O 1
ATOM 13563 N N . PHE E 1 157 ? 44.724 -33.148 -16.765 1.00 128.80 157 PHE E N 1
ATOM 13564 C CA . PHE E 1 157 ? 44.425 -33.323 -15.356 1.00 128.80 157 PHE E CA 1
ATOM 13565 C C . PHE E 1 157 ? 43.367 -32.298 -14.976 1.00 128.80 157 PHE E C 1
ATOM 13566 O O . PHE E 1 157 ? 43.556 -31.105 -15.199 1.00 128.80 157 PHE E O 1
ATOM 13574 N N . PRO E 1 158 ? 42.237 -32.740 -14.428 1.00 128.80 158 PRO E N 1
ATOM 13575 C CA . PRO E 1 158 ? 41.288 -31.680 -14.071 1.00 128.80 158 PRO E CA 1
ATOM 13576 C C . PRO E 1 158 ? 41.593 -31.295 -12.615 1.00 128.80 158 PRO E C 1
ATOM 13577 O O . PRO E 1 158 ? 40.698 -30.881 -11.868 1.00 128.80 158 PRO E O 1
ATOM 13581 N N . GLY E 1 159 ? 42.875 -31.444 -12.244 1.00 128.80 159 GLY E N 1
ATOM 13582 C CA . GLY E 1 159 ? 43.369 -31.139 -10.900 1.00 128.80 159 GLY E CA 1
ATOM 13583 C C . GLY E 1 159 ? 43.572 -29.658 -10.622 1.00 128.80 159 GLY E C 1
ATOM 13584 O O . GLY E 1 159 ? 44.672 -29.129 -10.752 1.00 128.80 159 GLY E O 1
ATOM 13585 N N . LEU E 1 160 ? 42.450 -29.062 -10.218 1.00 128.80 160 LEU E N 1
ATOM 13586 C CA . LEU E 1 160 ? 42.393 -27.596 -9.905 1.00 128.80 160 LEU E CA 1
ATOM 13587 C C . LEU E 1 160 ? 43.766 -26.874 -10.198 1.00 128.80 160 LEU E C 1
ATOM 13588 O O . LEU E 1 160 ? 43.899 -26.227 -11.257 1.00 128.80 160 LEU E O 1
ATOM 13593 N N . PRO E 1 161 ? 44.761 -26.955 -9.272 1.00 128.80 161 PRO E N 1
ATOM 13594 C CA . PRO E 1 161 ? 46.072 -26.273 -9.465 1.00 128.80 161 PRO E CA 1
ATOM 13595 C C . PRO E 1 161 ? 46.474 -26.190 -10.960 1.00 128.80 161 PRO E C 1
ATOM 13596 O O . PRO E 1 161 ? 46.980 -27.165 -11.531 1.00 128.80 161 PRO E O 1
ATOM 13600 N N . GLU E 1 162 ? 46.303 -25.011 -11.560 1.00 127.68 162 GLU E N 1
ATOM 13601 C CA . GLU E 1 162 ? 46.709 -24.810 -12.948 1.00 127.68 162 GLU E CA 1
ATOM 13602 C C . GLU E 1 162 ? 48.243 -24.703 -12.856 1.00 127.68 162 GLU E C 1
ATOM 13603 O O . GLU E 1 162 ? 48.961 -25.294 -13.655 1.00 127.68 162 GLU E O 1
ATOM 13609 N N . GLU E 1 163 ? 48.740 -23.959 -11.868 1.00 127.68 163 GLU E N 1
ATOM 13610 C CA . GLU E 1 163 ? 50.174 -23.818 -11.655 1.00 127.68 163 GLU E CA 1
ATOM 13611 C C . GLU E 1 163 ? 50.767 -25.201 -11.538 1.00 127.68 163 GLU E C 1
ATOM 13612 O O . GLU E 1 163 ? 51.884 -25.447 -11.990 1.00 127.68 163 GLU E O 1
ATOM 13618 N N . GLU E 1 164 ? 49.992 -26.103 -10.944 1.00 127.68 164 GLU E N 1
ATOM 13619 C CA . GLU E 1 164 ? 50.436 -27.473 -10.705 1.00 127.68 164 GLU E CA 1
ATOM 13620 C C . GLU E 1 164 ? 50.015 -28.485 -11.767 1.00 127.68 164 GLU E C 1
ATOM 13621 O O . GLU E 1 164 ? 50.569 -29.581 -11.842 1.00 127.68 164 GLU E O 1
ATOM 13627 N N . ALA E 1 165 ? 49.034 -28.137 -12.587 1.00 127.68 165 ALA E N 1
ATOM 13628 C CA . ALA E 1 165 ? 48.626 -29.050 -13.642 1.00 127.68 165 ALA E CA 1
ATOM 13629 C C . ALA E 1 165 ? 49.834 -29.140 -14.569 1.00 127.68 165 ALA E C 1
ATOM 13630 O O . ALA E 1 165 ? 50.295 -30.223 -14.910 1.00 127.68 165 ALA E O 1
ATOM 13632 N N . VAL E 1 166 ? 50.346 -27.978 -14.962 1.00 127.68 166 VAL E N 1
ATOM 13633 C CA . VAL E 1 166 ? 51.525 -27.904 -15.809 1.00 127.68 166 VAL E CA 1
ATOM 13634 C C . VAL E 1 166 ? 52.610 -28.659 -15.080 1.00 127.68 166 VAL E C 1
ATOM 13635 O O . VAL E 1 166 ? 53.286 -29.500 -15.656 1.00 127.68 166 VAL E O 1
ATOM 13639 N N . ARG E 1 167 ? 52.754 -28.344 -13.795 1.00 127.68 167 ARG E N 1
ATOM 13640 C CA . ARG E 1 167 ? 53.740 -28.974 -12.899 1.00 127.68 167 ARG E CA 1
ATOM 13641 C C . ARG E 1 167 ? 53.768 -30.504 -13.067 1.00 127.68 167 ARG E C 1
ATOM 13642 O O . ARG E 1 167 ? 54.787 -31.154 -12.803 1.00 127.68 167 ARG E O 1
ATOM 13650 N N . ARG E 1 168 ? 52.635 -31.072 -13.467 1.00 127.68 168 ARG E N 1
ATOM 13651 C CA . ARG E 1 168 ? 52.532 -32.511 -13.653 1.00 127.68 168 ARG E CA 1
ATOM 13652 C C . ARG E 1 168 ? 52.815 -32.803 -15.122 1.00 127.68 168 ARG E C 1
ATOM 13653 O O . ARG E 1 168 ? 53.768 -33.501 -15.476 1.00 127.68 168 ARG E O 1
ATOM 13661 N N . LEU E 1 169 ? 51.973 -32.237 -15.972 1.00 127.68 169 LEU E N 1
ATOM 13662 C CA . LEU E 1 169 ? 52.092 -32.403 -17.404 1.00 127.68 169 LEU E CA 1
ATOM 13663 C C . LEU E 1 169 ? 53.504 -32.136 -17.885 1.00 127.68 169 LEU E C 1
ATOM 13664 O O . LEU E 1 169 ? 54.064 -32.920 -18.646 1.00 127.68 169 LEU E O 1
ATOM 13669 N N . TRP E 1 170 ? 54.090 -31.034 -17.434 1.00 127.68 170 TRP E N 1
ATOM 13670 C CA . TRP E 1 170 ? 55.433 -30.716 -17.874 1.00 127.68 170 TRP E CA 1
ATOM 13671 C C . TRP E 1 170 ? 56.330 -31.918 -17.606 1.00 127.68 170 TRP E C 1
ATOM 13672 O O . TRP E 1 170 ? 57.236 -32.222 -18.377 1.00 127.68 170 TRP E O 1
ATOM 13683 N N . GLU E 1 171 ? 56.017 -32.646 -16.542 1.00 127.68 171 GLU E N 1
ATOM 13684 C CA . GLU E 1 171 ? 56.819 -33.788 -16.134 1.00 127.68 171 GLU E CA 1
ATOM 13685 C C . GLU E 1 171 ? 56.528 -35.029 -16.934 1.00 127.68 171 GLU E C 1
ATOM 13686 O O . GLU E 1 171 ? 57.388 -35.893 -17.085 1.00 127.68 171 GLU E O 1
ATOM 13692 N N . ALA E 1 172 ? 55.306 -35.123 -17.434 1.00 127.68 172 ALA E N 1
ATOM 13693 C CA . ALA E 1 172 ? 54.915 -36.276 -18.223 1.00 127.68 172 ALA E CA 1
ATOM 13694 C C . ALA E 1 172 ? 55.743 -36.273 -19.493 1.00 127.68 172 ALA E C 1
ATOM 13695 O O . ALA E 1 172 ? 56.205 -37.315 -19.963 1.00 127.68 172 ALA E O 1
ATOM 13697 N N . ILE E 1 173 ? 55.925 -35.079 -20.038 1.00 127.68 173 ILE E N 1
ATOM 13698 C CA . ILE E 1 173 ? 56.687 -34.899 -21.252 1.00 127.68 173 ILE E CA 1
ATOM 13699 C C . ILE E 1 173 ? 58.144 -35.224 -21.095 1.00 127.68 173 ILE E C 1
ATOM 13700 O O . ILE E 1 173 ? 58.781 -35.672 -22.038 1.00 127.68 173 ILE E O 1
ATOM 13705 N N . PHE E 1 174 ? 58.675 -35.005 -19.905 1.00 127.68 174 PHE E N 1
ATOM 13706 C CA . PHE E 1 174 ? 60.076 -35.303 -19.669 1.00 127.68 174 PHE E CA 1
ATOM 13707 C C . PHE E 1 174 ? 60.339 -36.817 -19.703 1.00 127.68 174 PHE E C 1
ATOM 13708 O O . PHE E 1 174 ? 61.492 -37.267 -19.740 1.00 127.68 174 PHE E O 1
ATOM 13716 N N . GLN E 1 175 ? 59.260 -37.599 -19.684 1.00 127.68 175 GLN E N 1
ATOM 13717 C CA . GLN E 1 175 ? 59.365 -39.051 -19.747 1.00 127.68 175 GLN E CA 1
ATOM 13718 C C . GLN E 1 175 ? 59.062 -39.478 -21.177 1.00 127.68 175 GLN E C 1
ATOM 13719 O O . GLN E 1 175 ? 59.828 -40.204 -21.799 1.00 127.68 175 GLN E O 1
ATOM 13725 N N . ALA E 1 176 ? 57.949 -38.999 -21.705 1.00 127.68 176 ALA E N 1
ATOM 13726 C CA . ALA E 1 176 ? 57.552 -39.354 -23.053 1.00 127.68 176 ALA E CA 1
ATOM 13727 C C . ALA E 1 176 ? 58.569 -38.972 -24.104 1.00 127.68 176 ALA E C 1
ATOM 13728 O O . ALA E 1 176 ? 58.666 -39.624 -25.138 1.00 127.68 176 ALA E O 1
ATOM 13730 N N . THR E 1 177 ? 59.322 -37.913 -23.842 1.00 127.68 177 THR E N 1
ATOM 13731 C CA . THR E 1 177 ? 60.325 -37.437 -24.789 1.00 127.68 177 THR E CA 1
ATOM 13732 C C . THR E 1 177 ? 61.682 -38.015 -24.481 1.00 127.68 177 THR E C 1
ATOM 13733 O O . THR E 1 177 ? 62.611 -37.866 -25.267 1.00 127.68 177 THR E O 1
ATOM 13737 N N . PRO E 1 184 ? 70.736 -37.681 -22.960 1.00 127.68 184 PRO E N 1
ATOM 13738 C CA . PRO E 1 184 ? 69.596 -37.988 -23.816 1.00 127.68 184 PRO E CA 1
ATOM 13739 C C . PRO E 1 184 ? 69.921 -38.233 -25.288 1.00 127.68 184 PRO E C 1
ATOM 13740 O O . PRO E 1 184 ? 69.537 -39.261 -25.828 1.00 127.68 184 PRO E O 1
ATOM 13744 N N . ILE E 1 185 ? 70.615 -37.311 -25.948 1.00 127.68 185 ILE E N 1
ATOM 13745 C CA . ILE E 1 185 ? 70.953 -37.493 -27.362 1.00 127.68 185 ILE E CA 1
ATOM 13746 C C . ILE E 1 185 ? 71.531 -38.882 -27.576 1.00 127.68 185 ILE E C 1
ATOM 13747 O O . ILE E 1 185 ? 71.337 -39.497 -28.625 1.00 127.68 185 ILE E O 1
ATOM 13752 N N . ALA E 1 186 ? 72.247 -39.362 -26.566 1.00 127.68 186 ALA E N 1
ATOM 13753 C CA . ALA E 1 186 ? 72.880 -40.674 -26.616 1.00 127.68 186 ALA E CA 1
ATOM 13754 C C . ALA E 1 186 ? 71.903 -41.817 -26.322 1.00 127.68 186 ALA E C 1
ATOM 13755 O O . ALA E 1 186 ? 72.234 -42.990 -26.534 1.00 127.68 186 ALA E O 1
ATOM 13757 N N . ALA E 1 187 ? 70.714 -41.473 -25.821 1.00 127.68 187 ALA E N 1
ATOM 13758 C CA . ALA E 1 187 ? 69.673 -42.458 -25.528 1.00 127.68 187 ALA E CA 1
ATOM 13759 C C . ALA E 1 187 ? 68.782 -42.532 -26.770 1.00 127.68 187 ALA E C 1
ATOM 13760 O O . ALA E 1 187 ? 68.271 -43.587 -27.121 1.00 127.68 187 ALA E O 1
ATOM 13762 N N . TRP E 1 188 ? 68.631 -41.393 -27.434 1.00 127.68 188 TRP E N 1
ATOM 13763 C CA . TRP E 1 188 ? 67.831 -41.282 -28.638 1.00 127.68 188 TRP E CA 1
ATOM 13764 C C . TRP E 1 188 ? 68.595 -41.801 -29.828 1.00 127.68 188 TRP E C 1
ATOM 13765 O O . TRP E 1 188 ? 68.013 -42.214 -30.822 1.00 127.68 188 TRP E O 1
ATOM 13776 N N . GLU E 1 189 ? 69.910 -41.743 -29.739 1.00 127.68 189 GLU E N 1
ATOM 13777 C CA . GLU E 1 189 ? 70.745 -42.220 -30.823 1.00 127.68 189 GLU E CA 1
ATOM 13778 C C . GLU E 1 189 ? 70.635 -43.742 -30.821 1.00 127.68 189 GLU E C 1
ATOM 13779 O O . GLU E 1 189 ? 70.520 -44.361 -31.878 1.00 127.68 189 GLU E O 1
ATOM 13785 N N . ALA E 1 190 ? 70.640 -44.333 -29.626 1.00 127.68 190 ALA E N 1
ATOM 13786 C CA . ALA E 1 190 ? 70.536 -45.783 -29.482 1.00 127.68 190 ALA E CA 1
ATOM 13787 C C . ALA E 1 190 ? 69.079 -46.249 -29.425 1.00 127.68 190 ALA E C 1
ATOM 13788 O O . ALA E 1 190 ? 68.790 -47.398 -29.115 1.00 127.68 190 ALA E O 1
ATOM 13790 N N . HIS E 1 191 ? 68.160 -45.345 -29.719 1.00 127.68 191 HIS E N 1
ATOM 13791 C CA . HIS E 1 191 ? 66.745 -45.682 -29.722 1.00 127.68 191 HIS E CA 1
ATOM 13792 C C . HIS E 1 191 ? 66.313 -45.759 -31.169 1.00 127.68 191 HIS E C 1
ATOM 13793 O O . HIS E 1 191 ? 65.523 -46.610 -31.536 1.00 127.68 191 HIS E O 1
ATOM 13800 N N . ASN E 1 192 ? 66.822 -44.849 -31.989 1.00 127.68 192 ASN E N 1
ATOM 13801 C CA . ASN E 1 192 ? 66.474 -44.858 -33.393 1.00 127.68 192 ASN E CA 1
ATOM 13802 C C . ASN E 1 192 ? 67.121 -46.068 -34.021 1.00 127.68 192 ASN E C 1
ATOM 13803 O O . ASN E 1 192 ? 66.664 -46.545 -35.061 1.00 127.68 192 ASN E O 1
ATOM 13808 N N . ARG E 1 193 ? 68.201 -46.550 -33.405 1.00 127.68 193 ARG E N 1
ATOM 13809 C CA . ARG E 1 193 ? 68.884 -47.735 -33.916 1.00 127.68 193 ARG E CA 1
ATOM 13810 C C . ARG E 1 193 ? 68.053 -48.919 -33.477 1.00 127.68 193 ARG E C 1
ATOM 13811 O O . ARG E 1 193 ? 67.739 -49.800 -34.277 1.00 127.68 193 ARG E O 1
ATOM 13819 N N . ALA E 1 194 ? 67.679 -48.915 -32.201 1.00 127.68 194 ALA E N 1
ATOM 13820 C CA . ALA E 1 194 ? 66.870 -49.983 -31.634 1.00 127.68 194 ALA E CA 1
ATOM 13821 C C . ALA E 1 194 ? 65.555 -50.154 -32.390 1.00 127.68 194 ALA E C 1
ATOM 13822 O O . ALA E 1 194 ? 64.928 -51.211 -32.313 1.00 127.68 194 ALA E O 1
ATOM 13824 N N . LEU E 1 195 ? 65.147 -49.107 -33.107 1.00 127.68 195 LEU E N 1
ATOM 13825 C CA . LEU E 1 195 ? 63.922 -49.125 -33.905 1.00 127.68 195 LEU E CA 1
ATOM 13826 C C . LEU E 1 195 ? 64.226 -49.628 -35.305 1.00 127.68 195 LEU E C 1
ATOM 13827 O O . LEU E 1 195 ? 63.726 -50.673 -35.723 1.00 127.68 195 LEU E O 1
ATOM 13832 N N . HIS E 1 196 ? 65.049 -48.879 -36.032 1.00 127.68 196 HIS E N 1
ATOM 13833 C CA . HIS E 1 196 ? 65.413 -49.270 -37.381 1.00 127.68 196 HIS E CA 1
ATOM 13834 C C . HIS E 1 196 ? 65.750 -50.745 -37.423 1.00 127.68 196 HIS E C 1
ATOM 13835 O O . HIS E 1 196 ? 65.718 -51.347 -38.486 1.00 127.68 196 HIS E O 1
ATOM 13842 N N . GLU E 1 197 ? 66.063 -51.338 -36.273 1.00 127.68 197 GLU E N 1
ATOM 13843 C CA . GLU E 1 197 ? 66.363 -52.769 -36.237 1.00 127.68 197 GLU E CA 1
ATOM 13844 C C . GLU E 1 197 ? 65.066 -53.561 -36.330 1.00 127.68 197 GLU E C 1
ATOM 13845 O O . GLU E 1 197 ? 64.935 -54.442 -37.177 1.00 127.68 197 GLU E O 1
ATOM 13851 N N . LYS E 1 198 ? 64.106 -53.249 -35.467 1.00 127.68 198 LYS E N 1
ATOM 13852 C CA . LYS E 1 198 ? 62.829 -53.937 -35.521 1.00 127.68 198 LYS E CA 1
ATOM 13853 C C . LYS E 1 198 ? 62.230 -53.683 -36.884 1.00 127.68 198 LYS E C 1
ATOM 13854 O O . LYS E 1 198 ? 61.666 -54.576 -37.494 1.00 127.68 198 LYS E O 1
ATOM 13860 N N . VAL E 1 199 ? 62.367 -52.464 -37.380 1.00 127.68 199 VAL E N 1
ATOM 13861 C CA . VAL E 1 199 ? 61.819 -52.142 -38.682 1.00 127.68 199 VAL E CA 1
ATOM 13862 C C . VAL E 1 199 ? 62.496 -52.950 -39.771 1.00 127.68 199 VAL E C 1
ATOM 13863 O O . VAL E 1 199 ? 61.925 -53.161 -40.834 1.00 127.68 199 VAL E O 1
ATOM 13867 N N . ALA E 1 200 ? 63.716 -53.402 -39.513 1.00 127.68 200 ALA E N 1
ATOM 13868 C CA . ALA E 1 200 ? 64.445 -54.193 -40.492 1.00 127.68 200 ALA E CA 1
ATOM 13869 C C . ALA E 1 200 ? 63.927 -55.613 -40.421 1.00 127.68 200 ALA E C 1
ATOM 13870 O O . ALA E 1 200 ? 63.677 -56.257 -41.433 1.00 127.68 200 ALA E O 1
ATOM 13872 N N . TYR E 1 201 ? 63.780 -56.102 -39.204 1.00 127.68 201 TYR E N 1
ATOM 13873 C CA . TYR E 1 201 ? 63.274 -57.438 -38.979 1.00 127.68 201 TYR E CA 1
ATOM 13874 C C . TYR E 1 201 ? 61.941 -57.571 -39.688 1.00 127.68 201 TYR E C 1
ATOM 13875 O O . TYR E 1 201 ? 61.822 -58.268 -40.684 1.00 127.68 201 TYR E O 1
ATOM 13884 N N . LEU E 1 202 ? 60.945 -56.863 -39.177 1.00 127.68 202 LEU E N 1
ATOM 13885 C CA . LEU E 1 202 ? 59.599 -56.911 -39.725 1.00 127.68 202 LEU E CA 1
ATOM 13886 C C . LEU E 1 202 ? 59.475 -56.835 -41.236 1.00 127.68 202 LEU E C 1
ATOM 13887 O O . LEU E 1 202 ? 58.517 -57.350 -41.806 1.00 127.68 202 LEU E O 1
ATOM 13892 N N . ASN E 1 203 ? 60.429 -56.190 -41.893 1.00 127.68 203 ASN E N 1
ATOM 13893 C CA . ASN E 1 203 ? 60.379 -56.056 -43.351 1.00 127.68 203 ASN E CA 1
ATOM 13894 C C . ASN E 1 203 ? 60.944 -57.287 -44.035 1.00 127.68 203 ASN E C 1
ATOM 13895 O O . ASN E 1 203 ? 60.458 -57.714 -45.081 1.00 127.68 203 ASN E O 1
ATOM 13900 N N . ALA E 1 204 ? 61.984 -57.839 -43.431 1.00 127.68 204 ALA E N 1
ATOM 13901 C CA . ALA E 1 204 ? 62.653 -58.997 -43.963 1.00 127.68 204 ALA E CA 1
ATOM 13902 C C . ALA E 1 204 ? 61.833 -60.266 -43.805 1.00 127.68 204 ALA E C 1
ATOM 13903 O O . ALA E 1 204 ? 61.652 -61.010 -44.763 1.00 127.68 204 ALA E O 1
ATOM 13905 N N . ARG E 1 205 ? 61.343 -60.533 -42.601 1.00 127.68 205 ARG E N 1
ATOM 13906 C CA . ARG E 1 205 ? 60.556 -61.739 -42.390 1.00 127.68 205 ARG E CA 1
ATOM 13907 C C . ARG E 1 205 ? 59.403 -61.784 -43.383 1.00 127.68 205 ARG E C 1
ATOM 13908 O O . ARG E 1 205 ? 58.890 -62.850 -43.704 1.00 127.68 205 ARG E O 1
ATOM 13916 N N . ARG E 1 206 ? 59.000 -60.618 -43.872 1.00 128.80 206 ARG E N 1
ATOM 13917 C CA . ARG E 1 206 ? 57.923 -60.525 -44.840 1.00 128.80 206 ARG E CA 1
ATOM 13918 C C . ARG E 1 206 ? 56.721 -61.384 -44.441 1.00 128.80 206 ARG E C 1
ATOM 13919 O O . ARG E 1 206 ? 56.371 -62.328 -45.138 1.00 128.80 206 ARG E O 1
ATOM 13927 N N . PHE E 1 207 ? 56.084 -61.041 -43.325 1.00 128.80 207 PHE E N 1
ATOM 13928 C CA . PHE E 1 207 ? 54.925 -61.784 -42.839 1.00 128.80 207 PHE E CA 1
ATOM 13929 C C . PHE E 1 207 ? 53.720 -61.740 -43.756 1.00 128.80 207 PHE E C 1
ATOM 13930 O O . PHE E 1 207 ? 53.708 -61.032 -44.750 1.00 128.80 207 PHE E O 1
ATOM 13938 N N . HIS E 1 208 ? 52.698 -62.511 -43.410 1.00 128.80 208 HIS E N 1
ATOM 13939 C CA . HIS E 1 208 ? 51.485 -62.537 -44.197 1.00 128.80 208 HIS E CA 1
ATOM 13940 C C . HIS E 1 208 ? 50.399 -61.973 -43.335 1.00 128.80 208 HIS E C 1
ATOM 13941 O O . HIS E 1 208 ? 49.369 -61.547 -43.831 1.00 128.80 208 HIS E O 1
ATOM 13948 N N . ALA E 1 209 ? 50.640 -61.975 -42.032 1.00 101.46 209 ALA E N 1
ATOM 13949 C CA . ALA E 1 209 ? 49.671 -61.449 -41.093 1.00 101.46 209 ALA E CA 1
ATOM 13950 C C . ALA E 1 209 ? 50.137 -61.590 -39.672 1.00 101.46 209 ALA E C 1
ATOM 13951 O O . ALA E 1 209 ? 50.960 -62.439 -39.367 1.00 101.46 209 ALA E O 1
ATOM 13953 N N . LEU E 1 210 ? 49.602 -60.742 -38.805 1.00 101.46 210 LEU E N 1
ATOM 13954 C CA . LEU E 1 210 ? 49.943 -60.765 -37.393 1.00 101.46 210 LEU E CA 1
ATOM 13955 C C . LEU E 1 210 ? 48.759 -61.353 -36.669 1.00 101.46 210 LEU E C 1
ATOM 13956 O O . LEU E 1 210 ? 47.654 -61.331 -37.180 1.00 101.46 210 LEU E O 1
ATOM 13961 N N . HIS E 1 211 ? 48.978 -61.866 -35.474 1.00 101.46 211 HIS E N 1
ATOM 13962 C CA . HIS E 1 211 ? 47.889 -62.458 -34.726 1.00 101.46 211 HIS E CA 1
ATOM 13963 C C . HIS E 1 211 ? 47.906 -62.003 -33.279 1.00 101.46 211 HIS E C 1
ATOM 13964 O O . HIS E 1 211 ? 48.712 -62.474 -32.481 1.00 101.46 211 HIS E O 1
ATOM 13971 N N . PHE E 1 212 ? 47.010 -61.086 -32.937 1.00 101.46 212 PHE E N 1
ATOM 13972 C CA . PHE E 1 212 ? 46.939 -60.580 -31.584 1.00 101.46 212 PHE E CA 1
ATOM 13973 C C . PHE E 1 212 ? 46.071 -61.481 -30.757 1.00 101.46 212 PHE E C 1
ATOM 13974 O O . PHE E 1 212 ? 45.029 -61.907 -31.212 1.00 101.46 212 PHE E O 1
ATOM 13982 N N . LYS E 1 213 ? 46.500 -61.778 -29.538 1.00 101.46 213 LYS E N 1
ATOM 13983 C CA . LYS E 1 213 ? 45.712 -62.615 -28.643 1.00 101.46 213 LYS E CA 1
ATOM 13984 C C . LYS E 1 213 ? 45.894 -62.111 -27.233 1.00 101.46 213 LYS E C 1
ATOM 13985 O O . LYS E 1 213 ? 46.999 -61.812 -26.809 1.00 101.46 213 LYS E O 1
ATOM 13991 N N . GLY E 1 214 ? 44.795 -62.005 -26.510 1.00 101.46 214 GLY E N 1
ATOM 13992 C CA . GLY E 1 214 ? 44.866 -61.539 -25.149 1.00 101.46 214 GLY E CA 1
ATOM 13993 C C . GLY E 1 214 ? 43.504 -61.628 -24.508 1.00 101.46 214 GLY E C 1
ATOM 13994 O O . GLY E 1 214 ? 42.622 -62.314 -25.015 1.00 101.46 214 GLY E O 1
ATOM 13995 N N . PRO E 1 215 ? 43.292 -60.936 -23.386 1.00 128.80 215 PRO E N 1
ATOM 13996 C CA . PRO E 1 215 ? 41.994 -60.984 -22.723 1.00 128.80 215 PRO E CA 1
ATOM 13997 C C . PRO E 1 215 ? 40.941 -60.283 -23.555 1.00 128.80 215 PRO E C 1
ATOM 13998 O O . PRO E 1 215 ? 40.908 -59.057 -23.625 1.00 128.80 215 PRO E O 1
ATOM 14002 N N . GLY E 1 216 ? 40.071 -61.065 -24.176 1.00 128.80 216 GLY E N 1
ATOM 14003 C CA . GLY E 1 216 ? 39.010 -60.488 -24.972 1.00 128.80 216 GLY E CA 1
ATOM 14004 C C . GLY E 1 216 ? 39.419 -60.186 -26.389 1.00 128.80 216 GLY E C 1
ATOM 14005 O O . GLY E 1 216 ? 38.605 -59.706 -27.169 1.00 128.80 216 GLY E O 1
ATOM 14006 N N . THR E 1 217 ? 40.674 -60.458 -26.726 1.00 101.46 217 THR E N 1
ATOM 14007 C CA . THR E 1 217 ? 41.121 -60.192 -28.078 1.00 101.46 217 THR E CA 1
ATOM 14008 C C . THR E 1 217 ? 41.631 -61.413 -28.812 1.00 101.46 217 THR E C 1
ATOM 14009 O O . THR E 1 217 ? 42.319 -62.250 -28.258 1.00 101.46 217 THR E O 1
ATOM 14013 N N . ASP E 1 218 ? 41.271 -61.484 -30.080 1.00 101.46 218 ASP E N 1
ATOM 14014 C CA . ASP E 1 218 ? 41.652 -62.535 -31.002 1.00 101.46 218 ASP E CA 1
ATOM 14015 C C . ASP E 1 218 ? 41.470 -62.104 -32.442 1.00 101.46 218 ASP E C 1
ATOM 14016 O O . ASP E 1 218 ? 40.465 -62.391 -33.075 1.00 101.46 218 ASP E O 1
ATOM 14021 N N . LEU E 1 219 ? 42.447 -61.360 -32.939 1.00 101.46 219 LEU E N 1
ATOM 14022 C CA . LEU E 1 219 ? 42.383 -60.806 -34.272 1.00 101.46 219 LEU E CA 1
ATOM 14023 C C . LEU E 1 219 ? 43.513 -61.268 -35.167 1.00 101.46 219 LEU E C 1
ATOM 14024 O O . LEU E 1 219 ? 44.655 -61.377 -34.747 1.00 101.46 219 LEU E O 1
ATOM 14029 N N . VAL E 1 220 ? 43.179 -61.559 -36.405 1.00 101.46 220 VAL E N 1
ATOM 14030 C CA . VAL E 1 220 ? 44.187 -61.963 -37.347 1.00 101.46 220 VAL E CA 1
ATOM 14031 C C . VAL E 1 220 ? 44.299 -60.853 -38.363 1.00 101.46 220 VAL E C 1
ATOM 14032 O O . VAL E 1 220 ? 43.622 -60.862 -39.385 1.00 101.46 220 VAL E O 1
ATOM 14036 N N . VAL E 1 221 ? 45.141 -59.878 -38.060 1.00 101.46 221 VAL E N 1
ATOM 14037 C CA . VAL E 1 221 ? 45.359 -58.752 -38.946 1.00 101.46 221 VAL E CA 1
ATOM 14038 C C . VAL E 1 221 ? 46.263 -59.167 -40.076 1.00 101.46 221 VAL E C 1
ATOM 14039 O O . VAL E 1 221 ? 47.471 -59.268 -39.903 1.00 101.46 221 VAL E O 1
ATOM 14043 N N . GLY E 1 222 ? 45.673 -59.425 -41.233 1.00 101.46 222 GLY E N 1
ATOM 14044 C CA . GLY E 1 222 ? 46.469 -59.820 -42.374 1.00 101.46 222 GLY E CA 1
ATOM 14045 C C . GLY E 1 222 ? 47.340 -58.631 -42.678 1.00 101.46 222 GLY E C 1
ATOM 14046 O O . GLY E 1 222 ? 47.235 -57.627 -41.990 1.00 101.46 222 GLY E O 1
ATOM 14047 N N . LEU E 1 223 ? 48.205 -58.728 -43.679 1.00 101.46 223 LEU E N 1
ATOM 14048 C CA . LEU E 1 223 ? 49.051 -57.605 -44.030 1.00 101.46 223 LEU E CA 1
ATOM 14049 C C . LEU E 1 223 ? 48.980 -57.392 -45.522 1.00 101.46 223 LEU E C 1
ATOM 14050 O O . LEU E 1 223 ? 48.811 -58.334 -46.284 1.00 101.46 223 LEU E O 1
ATOM 14055 N N . ALA E 1 224 ? 49.108 -56.141 -45.937 1.00 128.80 224 ALA E N 1
ATOM 14056 C CA . ALA E 1 224 ? 49.059 -55.793 -47.347 1.00 128.80 224 ALA E CA 1
ATOM 14057 C C . ALA E 1 224 ? 50.166 -56.466 -48.124 1.00 128.80 224 ALA E C 1
ATOM 14058 O O . ALA E 1 224 ? 51.173 -56.877 -47.556 1.00 128.80 224 ALA E O 1
ATOM 14060 N N . GLU E 1 225 ? 49.973 -56.566 -49.435 1.00 128.80 225 GLU E N 1
ATOM 14061 C CA . GLU E 1 225 ? 50.950 -57.199 -50.312 1.00 128.80 225 GLU E CA 1
ATOM 14062 C C . GLU E 1 225 ? 52.124 -56.273 -50.546 1.00 128.80 225 GLU E C 1
ATOM 14063 O O . GLU E 1 225 ? 51.940 -55.103 -50.858 1.00 128.80 225 GLU E O 1
ATOM 14069 N N . GLY E 1 226 ? 53.335 -56.798 -50.409 1.00 128.80 226 GLY E N 1
ATOM 14070 C CA . GLY E 1 226 ? 54.498 -55.955 -50.599 1.00 128.80 226 GLY E CA 1
ATOM 14071 C C . GLY E 1 226 ? 54.405 -54.787 -49.631 1.00 128.80 226 GLY E C 1
ATOM 14072 O O . GLY E 1 226 ? 54.792 -53.657 -49.924 1.00 128.80 226 GLY E O 1
ATOM 14073 N N . HIS E 1 227 ? 53.865 -55.073 -48.458 1.00 128.80 227 HIS E N 1
ATOM 14074 C CA . HIS E 1 227 ? 53.706 -54.069 -47.430 1.00 128.80 227 HIS E CA 1
ATOM 14075 C C . HIS E 1 227 ? 55.085 -53.605 -47.042 1.00 128.80 227 HIS E C 1
ATOM 14076 O O . HIS E 1 227 ? 56.069 -54.199 -47.452 1.00 128.80 227 HIS E O 1
ATOM 14083 N N . LEU E 1 228 ? 55.156 -52.549 -46.240 1.00 128.80 228 LEU E N 1
ATOM 14084 C CA . LEU E 1 228 ? 56.442 -52.024 -45.795 1.00 128.80 228 LEU E CA 1
ATOM 14085 C C . LEU E 1 228 ? 56.333 -51.342 -44.444 1.00 128.80 228 LEU E C 1
ATOM 14086 O O . LEU E 1 228 ? 55.565 -50.400 -44.271 1.00 128.80 228 LEU E O 1
ATOM 14091 N N . TRP E 1 229 ? 57.118 -51.835 -43.493 1.00 128.80 229 TRP E N 1
ATOM 14092 C CA . TRP E 1 229 ? 57.118 -51.325 -42.130 1.00 128.80 229 TRP E CA 1
ATOM 14093 C C . TRP E 1 229 ? 57.923 -50.049 -41.954 1.00 128.80 229 TRP E C 1
ATOM 14094 O O . TRP E 1 229 ? 59.074 -49.967 -42.368 1.00 128.80 229 TRP E O 1
ATOM 14105 N N . GLN E 1 230 ? 57.310 -49.065 -41.312 1.00 128.80 230 GLN E N 1
ATOM 14106 C CA . GLN E 1 230 ? 57.941 -47.785 -41.059 1.00 128.80 230 GLN E CA 1
ATOM 14107 C C . GLN E 1 230 ? 58.182 -47.632 -39.562 1.00 128.80 230 GLN E C 1
ATOM 14108 O O . GLN E 1 230 ? 57.562 -48.328 -38.765 1.00 128.80 230 GLN E O 1
ATOM 14114 N N . GLY E 1 231 ? 59.076 -46.720 -39.182 1.00 128.80 231 GLY E N 1
ATOM 14115 C CA . GLY E 1 231 ? 59.349 -46.498 -37.772 1.00 128.80 231 GLY E CA 1
ATOM 14116 C C . GLY E 1 231 ? 60.623 -45.744 -37.442 1.00 128.80 231 GLY E C 1
ATOM 14117 O O . GLY E 1 231 ? 61.675 -45.980 -38.030 1.00 128.80 231 GLY E O 1
ATOM 14118 N N . GLY E 1 232 ? 60.522 -44.822 -36.493 1.00 128.80 232 GLY E N 1
ATOM 14119 C CA . GLY E 1 232 ? 61.685 -44.060 -36.072 1.00 128.80 232 GLY E CA 1
ATOM 14120 C C . GLY E 1 232 ? 62.020 -42.825 -36.883 1.00 128.80 232 GLY E C 1
ATOM 14121 O O . GLY E 1 232 ? 61.138 -42.002 -37.161 1.00 128.80 232 GLY E O 1
ATOM 14122 N N . ALA E 1 233 ? 63.302 -42.703 -37.250 1.00 128.80 233 ALA E N 1
ATOM 14123 C CA . ALA E 1 233 ? 63.829 -41.577 -38.038 1.00 128.80 233 ALA E CA 1
ATOM 14124 C C . ALA E 1 233 ? 63.534 -41.711 -39.532 1.00 128.80 233 ALA E C 1
ATOM 14125 O O . ALA E 1 233 ? 63.689 -42.788 -40.115 1.00 128.80 233 ALA E O 1
ATOM 14127 N N . THR E 1 234 ? 63.124 -40.605 -40.147 1.00 128.80 234 THR E N 1
ATOM 14128 C CA . THR E 1 234 ? 62.782 -40.589 -41.568 1.00 128.80 234 THR E CA 1
ATOM 14129 C C . THR E 1 234 ? 63.869 -39.940 -42.430 1.00 128.80 234 THR E C 1
ATOM 14130 O O . THR E 1 234 ? 64.693 -39.174 -41.931 1.00 128.80 234 THR E O 1
ATOM 14134 N N . ALA E 1 235 ? 63.862 -40.264 -43.726 1.00 128.80 235 ALA E N 1
ATOM 14135 C CA . ALA E 1 235 ? 64.821 -39.716 -44.694 1.00 128.80 235 ALA E CA 1
ATOM 14136 C C . ALA E 1 235 ? 64.247 -38.453 -45.363 1.00 128.80 235 ALA E C 1
ATOM 14137 O O . ALA E 1 235 ? 63.103 -38.448 -45.860 1.00 128.80 235 ALA E O 1
ATOM 14139 N N . THR E 1 236 ? 65.046 -37.387 -45.366 1.00 128.80 236 THR E N 1
ATOM 14140 C CA . THR E 1 236 ? 64.631 -36.110 -45.951 1.00 128.80 236 THR E CA 1
ATOM 14141 C C . THR E 1 236 ? 65.392 -35.822 -47.248 1.00 128.80 236 THR E C 1
ATOM 14142 O O . THR E 1 236 ? 66.588 -35.482 -47.229 1.00 128.80 236 THR E O 1
ATOM 14146 N N . LYS E 1 237 ? 64.669 -35.958 -48.365 1.00 128.80 237 LYS E N 1
ATOM 14147 C CA . LYS E 1 237 ? 65.191 -35.763 -49.733 1.00 128.80 237 LYS E CA 1
ATOM 14148 C C . LYS E 1 237 ? 66.654 -36.283 -49.875 1.00 128.80 237 LYS E C 1
ATOM 14149 O O . LYS E 1 237 ? 67.645 -35.542 -49.638 1.00 128.80 237 LYS E O 1
ATOM 14155 N N . GLY E 1 238 ? 66.753 -37.571 -50.252 1.00 128.80 238 GLY E N 1
ATOM 14156 C CA . GLY E 1 238 ? 68.034 -38.255 -50.424 1.00 128.80 238 GLY E CA 1
ATOM 14157 C C . GLY E 1 238 ? 68.480 -39.015 -49.172 1.00 128.80 238 GLY E C 1
ATOM 14158 O O . GLY E 1 238 ? 68.081 -40.172 -48.942 1.00 128.80 238 GLY E O 1
ATOM 14159 N N . GLY E 1 239 ? 69.321 -38.352 -48.371 1.00 128.80 239 GLY E N 1
ATOM 14160 C CA . GLY E 1 239 ? 69.825 -38.916 -47.126 1.00 128.80 239 GLY E CA 1
ATOM 14161 C C . GLY E 1 239 ? 69.894 -37.800 -46.091 1.00 128.80 239 GLY E C 1
ATOM 14162 O O . GLY E 1 239 ? 70.811 -36.965 -46.133 1.00 128.80 239 GLY E O 1
ATOM 14163 N N . ARG E 1 240 ? 68.912 -37.769 -45.185 1.00 128.80 240 ARG E N 1
ATOM 14164 C CA . ARG E 1 240 ? 68.847 -36.758 -44.125 1.00 128.80 240 ARG E CA 1
ATOM 14165 C C . ARG E 1 240 ? 67.837 -37.208 -43.069 1.00 128.80 240 ARG E C 1
ATOM 14166 O O . ARG E 1 240 ? 66.645 -37.355 -43.367 1.00 128.80 240 ARG E O 1
ATOM 14174 N N . LEU E 1 241 ? 68.319 -37.428 -41.841 1.00 128.80 241 LEU E N 1
ATOM 14175 C CA . LEU E 1 241 ? 67.472 -37.888 -40.730 1.00 128.80 241 LEU E CA 1
ATOM 14176 C C . LEU E 1 241 ? 66.701 -36.764 -40.008 1.00 128.80 241 LEU E C 1
ATOM 14177 O O . LEU E 1 241 ? 67.062 -35.591 -40.104 1.00 128.80 241 LEU E O 1
ATOM 14182 N N . CYS E 1 242 ? 65.646 -37.140 -39.285 1.00 128.80 242 CYS E N 1
ATOM 14183 C CA . CYS E 1 242 ? 64.828 -36.194 -38.533 1.00 128.80 242 CYS E CA 1
ATOM 14184 C C . CYS E 1 242 ? 63.645 -36.935 -37.922 1.00 128.80 242 CYS E C 1
ATOM 14185 O O . CYS E 1 242 ? 62.916 -37.631 -38.630 1.00 128.80 242 CYS E O 1
ATOM 14188 N N . ASN E 1 243 ? 63.463 -36.804 -36.608 1.00 128.80 243 ASN E N 1
ATOM 14189 C CA . ASN E 1 243 ? 62.346 -37.450 -35.923 1.00 128.80 243 ASN E CA 1
ATOM 14190 C C . ASN E 1 243 ? 61.150 -36.513 -35.892 1.00 128.80 243 ASN E C 1
ATOM 14191 O O . ASN E 1 243 ? 61.111 -35.561 -35.115 1.00 128.80 243 ASN E O 1
ATOM 14196 N N . PRO E 1 244 ? 60.163 -36.776 -36.760 1.00 128.80 244 PRO E N 1
ATOM 14197 C CA . PRO E 1 244 ? 58.930 -36.001 -36.897 1.00 128.80 244 PRO E CA 1
ATOM 14198 C C . PRO E 1 244 ? 58.187 -35.910 -35.565 1.00 128.80 244 PRO E C 1
ATOM 14199 O O . PRO E 1 244 ? 57.791 -34.822 -35.126 1.00 128.80 244 PRO E O 1
ATOM 14203 N N . ASN E 1 245 ? 57.963 -37.059 -34.947 1.00 128.80 245 ASN E N 1
ATOM 14204 C CA . ASN E 1 245 ? 57.271 -37.090 -33.677 1.00 128.80 245 ASN E CA 1
ATOM 14205 C C . ASN E 1 245 ? 58.328 -37.239 -32.600 1.00 128.80 245 ASN E C 1
ATOM 14206 O O . ASN E 1 245 ? 59.287 -37.991 -32.761 1.00 128.80 245 ASN E O 1
ATOM 14211 N N . LEU E 1 246 ? 58.162 -36.500 -31.510 1.00 128.80 246 LEU E N 1
ATOM 14212 C CA . LEU E 1 246 ? 59.129 -36.562 -30.434 1.00 128.80 246 LEU E CA 1
ATOM 14213 C C . LEU E 1 246 ? 58.953 -37.738 -29.532 1.00 128.80 246 LEU E C 1
ATOM 14214 O O . LEU E 1 246 ? 59.954 -38.389 -29.205 1.00 128.80 246 LEU E O 1
ATOM 14219 N N . PRO E 1 247 ? 57.731 -38.063 -29.112 1.00 128.80 247 PRO E N 1
ATOM 14220 C CA . PRO E 1 247 ? 57.468 -39.188 -28.224 1.00 128.80 247 PRO E CA 1
ATOM 14221 C C . PRO E 1 247 ? 57.798 -40.539 -28.893 1.00 128.80 247 PRO E C 1
ATOM 14222 O O . PRO E 1 247 ? 58.349 -41.431 -28.258 1.00 128.80 247 PRO E O 1
ATOM 14226 N N . THR E 1 248 ? 57.461 -40.645 -30.180 1.00 128.80 248 THR E N 1
ATOM 14227 C CA . THR E 1 248 ? 57.640 -41.817 -31.079 1.00 128.80 248 THR E CA 1
ATOM 14228 C C . THR E 1 248 ? 58.216 -43.033 -30.337 1.00 128.80 248 THR E C 1
ATOM 14229 O O . THR E 1 248 ? 59.326 -42.993 -29.812 1.00 128.80 248 THR E O 1
ATOM 14233 N N . GLU E 1 249 ? 57.459 -44.130 -30.374 1.00 128.80 249 GLU E N 1
ATOM 14234 C CA . GLU E 1 249 ? 57.837 -45.402 -29.759 1.00 128.80 249 GLU E CA 1
ATOM 14235 C C . GLU E 1 249 ? 57.267 -46.522 -30.628 1.00 128.80 249 GLU E C 1
ATOM 14236 O O . GLU E 1 249 ? 57.523 -47.705 -30.396 1.00 128.80 249 GLU E O 1
ATOM 14242 N N . GLU E 1 250 ? 56.518 -46.131 -31.660 1.00 128.80 250 GLU E N 1
ATOM 14243 C CA . GLU E 1 250 ? 55.860 -47.080 -32.555 1.00 128.80 250 GLU E CA 1
ATOM 14244 C C . GLU E 1 250 ? 56.591 -47.490 -33.809 1.00 128.80 250 GLU E C 1
ATOM 14245 O O . GLU E 1 250 ? 57.568 -46.890 -34.222 1.00 128.80 250 GLU E O 1
ATOM 14251 N N . VAL E 1 251 ? 56.066 -48.560 -34.381 1.00 101.46 251 VAL E N 1
ATOM 14252 C CA . VAL E 1 251 ? 56.449 -49.169 -35.656 1.00 101.46 251 VAL E CA 1
ATOM 14253 C C . VAL E 1 251 ? 55.235 -49.677 -36.413 1.00 101.46 251 VAL E C 1
ATOM 14254 O O . VAL E 1 251 ? 54.393 -50.348 -35.792 1.00 101.46 251 VAL E O 1
ATOM 14258 N N . PHE E 1 252 ? 55.093 -49.406 -37.710 1.00 101.46 252 PHE E N 1
ATOM 14259 C CA . PHE E 1 252 ? 53.815 -49.819 -38.285 1.00 101.46 252 PHE E CA 1
ATOM 14260 C C . PHE E 1 252 ? 53.908 -50.034 -39.772 1.00 101.46 252 PHE E C 1
ATOM 14261 O O . PHE E 1 252 ? 54.923 -49.793 -40.408 1.00 101.46 252 PHE E O 1
ATOM 14269 N N . THR E 1 253 ? 52.774 -50.478 -40.297 1.00 101.46 253 THR E N 1
ATOM 14270 C CA . THR E 1 253 ? 52.588 -50.737 -41.705 1.00 101.46 253 THR E CA 1
ATOM 14271 C C . THR E 1 253 ? 51.107 -50.941 -41.942 1.00 101.46 253 THR E C 1
ATOM 14272 O O . THR E 1 253 ? 50.333 -51.103 -41.003 1.00 101.46 253 THR E O 1
ATOM 14276 N N . ALA E 1 254 ? 50.721 -50.937 -43.205 1.00 101.46 254 ALA E N 1
ATOM 14277 C CA . ALA E 1 254 ? 49.333 -51.082 -43.572 1.00 101.46 254 ALA E CA 1
ATOM 14278 C C . ALA E 1 254 ? 48.878 -52.509 -43.640 1.00 101.46 254 ALA E C 1
ATOM 14279 O O . ALA E 1 254 ? 49.491 -53.327 -44.300 1.00 101.46 254 ALA E O 1
ATOM 14281 N N . PRO E 1 255 ? 47.761 -52.823 -42.979 1.00 101.46 255 PRO E N 1
ATOM 14282 C CA . PRO E 1 255 ? 47.226 -54.186 -42.980 1.00 101.46 255 PRO E CA 1
ATOM 14283 C C . PRO E 1 255 ? 46.688 -54.447 -44.371 1.00 101.46 255 PRO E C 1
ATOM 14284 O O . PRO E 1 255 ? 46.974 -53.691 -45.281 1.00 101.46 255 PRO E O 1
ATOM 14288 N N . HIS E 1 256 ? 45.919 -55.504 -44.554 1.00 101.46 256 HIS E N 1
ATOM 14289 C CA . HIS E 1 256 ? 45.350 -55.736 -45.865 1.00 101.46 256 HIS E CA 1
ATOM 14290 C C . HIS E 1 256 ? 43.849 -55.429 -45.871 1.00 101.46 256 HIS E C 1
ATOM 14291 O O . HIS E 1 256 ? 43.076 -55.938 -45.074 1.00 101.46 256 HIS E O 1
ATOM 14298 N N . ARG E 1 257 ? 43.453 -54.570 -46.785 1.00 101.46 257 ARG E N 1
ATOM 14299 C CA . ARG E 1 257 ? 42.063 -54.168 -46.952 1.00 101.46 257 ARG E CA 1
ATOM 14300 C C . ARG E 1 257 ? 40.984 -55.218 -46.612 1.00 101.46 257 ARG E C 1
ATOM 14301 O O . ARG E 1 257 ? 40.093 -54.952 -45.804 1.00 101.46 257 ARG E O 1
ATOM 14309 N N . GLU E 1 258 ? 41.086 -56.415 -47.194 1.00 101.46 258 GLU E N 1
ATOM 14310 C CA . GLU E 1 258 ? 40.053 -57.454 -47.022 1.00 101.46 258 GLU E CA 1
ATOM 14311 C C . GLU E 1 258 ? 40.586 -58.680 -46.265 1.00 101.46 258 GLU E C 1
ATOM 14312 O O . GLU E 1 258 ? 40.056 -59.772 -46.497 1.00 101.46 258 GLU E O 1
ATOM 14318 N N . ARG E 1 259 ? 41.579 -58.563 -45.392 1.00 101.46 259 ARG E N 1
ATOM 14319 C CA . ARG E 1 259 ? 42.048 -59.772 -44.710 1.00 101.46 259 ARG E CA 1
ATOM 14320 C C . ARG E 1 259 ? 42.245 -59.698 -43.210 1.00 101.46 259 ARG E C 1
ATOM 14321 O O . ARG E 1 259 ? 43.310 -60.039 -42.712 1.00 101.46 259 ARG E O 1
ATOM 14329 N N . VAL E 1 260 ? 41.221 -59.290 -42.478 1.00 101.46 260 VAL E N 1
ATOM 14330 C CA . VAL E 1 260 ? 41.351 -59.200 -41.040 1.00 101.46 260 VAL E CA 1
ATOM 14331 C C . VAL E 1 260 ? 40.174 -59.818 -40.305 1.00 101.46 260 VAL E C 1
ATOM 14332 O O . VAL E 1 260 ? 39.255 -59.104 -39.947 1.00 101.46 260 VAL E O 1
ATOM 14336 N N . GLU E 1 261 ? 40.176 -61.130 -40.081 1.00 101.46 261 GLU E N 1
ATOM 14337 C CA . GLU E 1 261 ? 39.075 -61.751 -39.351 1.00 101.46 261 GLU E CA 1
ATOM 14338 C C . GLU E 1 261 ? 39.392 -61.904 -37.868 1.00 101.46 261 GLU E C 1
ATOM 14339 O O . GLU E 1 261 ? 40.521 -62.197 -37.487 1.00 101.46 261 GLU E O 1
ATOM 14345 N N . GLY E 1 262 ? 38.392 -61.680 -37.028 1.00 101.46 262 GLY E N 1
ATOM 14346 C CA . GLY E 1 262 ? 38.608 -61.801 -35.602 1.00 101.46 262 GLY E CA 1
ATOM 14347 C C . GLY E 1 262 ? 37.780 -60.855 -34.755 1.00 101.46 262 GLY E C 1
ATOM 14348 O O . GLY E 1 262 ? 36.959 -60.104 -35.263 1.00 101.46 262 GLY E O 1
ATOM 14349 N N . VAL E 1 263 ? 37.999 -60.914 -33.447 1.00 101.46 263 VAL E N 1
ATOM 14350 C CA . VAL E 1 263 ? 37.310 -60.070 -32.483 1.00 101.46 263 VAL E CA 1
ATOM 14351 C C . VAL E 1 263 ? 38.381 -59.360 -31.691 1.00 101.46 263 VAL E C 1
ATOM 14352 O O . VAL E 1 263 ? 39.296 -60.004 -31.182 1.00 101.46 263 VAL E O 1
ATOM 14356 N N . VAL E 1 264 ? 38.276 -58.046 -31.565 1.00 101.46 264 VAL E N 1
ATOM 14357 C CA . VAL E 1 264 ? 39.293 -57.320 -30.837 1.00 101.46 264 VAL E CA 1
ATOM 14358 C C . VAL E 1 264 ? 38.664 -56.324 -29.912 1.00 101.46 264 VAL E C 1
ATOM 14359 O O . VAL E 1 264 ? 37.773 -55.583 -30.315 1.00 101.46 264 VAL E O 1
ATOM 14363 N N . ARG E 1 265 ? 39.151 -56.295 -28.676 1.00 101.46 265 ARG E N 1
ATOM 14364 C CA . ARG E 1 265 ? 38.617 -55.398 -27.663 1.00 101.46 265 ARG E CA 1
ATOM 14365 C C . ARG E 1 265 ? 39.611 -54.379 -27.126 1.00 101.46 265 ARG E C 1
ATOM 14366 O O . ARG E 1 265 ? 40.755 -54.711 -26.789 1.00 101.46 265 ARG E O 1
ATOM 14374 N N . ALA E 1 266 ? 39.135 -53.139 -27.028 1.00 128.80 266 ALA E N 1
ATOM 14375 C CA . ALA E 1 266 ? 39.925 -52.008 -26.573 1.00 128.80 266 ALA E CA 1
ATOM 14376 C C . ALA E 1 266 ? 40.653 -52.236 -25.278 1.00 128.80 266 ALA E C 1
ATOM 14377 O O . ALA E 1 266 ? 40.264 -53.051 -24.458 1.00 128.80 266 ALA E O 1
ATOM 14379 N N . SER E 1 267 ? 41.718 -51.476 -25.107 1.00 128.80 267 SER E N 1
ATOM 14380 C CA . SER E 1 267 ? 42.546 -51.530 -23.914 1.00 128.80 267 SER E CA 1
ATOM 14381 C C . SER E 1 267 ? 42.561 -50.147 -23.234 1.00 128.80 267 SER E C 1
ATOM 14382 O O . SER E 1 267 ? 42.386 -50.035 -22.014 1.00 128.80 267 SER E O 1
ATOM 14385 N N . ARG E 1 268 ? 42.758 -49.103 -24.043 1.00 128.80 268 ARG E N 1
ATOM 14386 C CA . ARG E 1 268 ? 42.803 -47.714 -23.580 1.00 128.80 268 ARG E CA 1
ATOM 14387 C C . ARG E 1 268 ? 41.719 -46.875 -24.240 1.00 128.80 268 ARG E C 1
ATOM 14388 O O . ARG E 1 268 ? 41.308 -47.141 -25.369 1.00 128.80 268 ARG E O 1
ATOM 14396 N N . PRO E 1 269 ? 41.245 -45.841 -23.545 1.00 128.80 269 PRO E N 1
ATOM 14397 C CA . PRO E 1 269 ? 40.206 -44.987 -24.108 1.00 128.80 269 PRO E CA 1
ATOM 14398 C C . PRO E 1 269 ? 40.652 -44.297 -25.392 1.00 128.80 269 PRO E C 1
ATOM 14399 O O . PRO E 1 269 ? 41.848 -44.191 -25.689 1.00 128.80 269 PRO E O 1
ATOM 14403 N N . LEU E 1 270 ? 39.668 -43.836 -26.154 1.00 128.80 270 LEU E N 1
ATOM 14404 C CA . LEU E 1 270 ? 39.903 -43.155 -27.412 1.00 128.80 270 LEU E CA 1
ATOM 14405 C C . LEU E 1 270 ? 39.330 -41.748 -27.362 1.00 128.80 270 LEU E C 1
ATOM 14406 O O . LEU E 1 270 ? 38.121 -41.572 -27.340 1.00 128.80 270 LEU E O 1
ATOM 14411 N N . ALA E 1 271 ? 40.199 -40.747 -27.348 1.00 128.80 271 ALA E N 1
ATOM 14412 C CA . ALA E 1 271 ? 39.744 -39.370 -27.322 1.00 128.80 271 ALA E CA 1
ATOM 14413 C C . ALA E 1 271 ? 39.461 -38.934 -28.750 1.00 128.80 271 ALA E C 1
ATOM 14414 O O . ALA E 1 271 ? 40.375 -38.541 -29.482 1.00 128.80 271 ALA E O 1
ATOM 14416 N N . LEU E 1 272 ? 38.194 -39.004 -29.143 1.00 128.80 272 LEU E N 1
ATOM 14417 C CA . LEU E 1 272 ? 37.791 -38.629 -30.494 1.00 128.80 272 LEU E CA 1
ATOM 14418 C C . LEU E 1 272 ? 37.312 -37.169 -30.601 1.00 128.80 272 LEU E C 1
ATOM 14419 O O . LEU E 1 272 ? 36.103 -36.898 -30.725 1.00 128.80 272 LEU E O 1
ATOM 14424 N N . GLY E 1 273 ? 38.276 -36.243 -30.559 1.00 128.80 273 GLY E N 1
ATOM 14425 C CA . GLY E 1 273 ? 37.969 -34.827 -30.649 1.00 128.80 273 GLY E CA 1
ATOM 14426 C C . GLY E 1 273 ? 36.964 -34.361 -29.613 1.00 128.80 273 GLY E C 1
ATOM 14427 O O . GLY E 1 273 ? 35.834 -33.987 -29.966 1.00 128.80 273 GLY E O 1
ATOM 14428 N N . GLY E 1 274 ? 37.366 -34.401 -28.340 1.00 128.80 274 GLY E N 1
ATOM 14429 C CA . GLY E 1 274 ? 36.488 -33.956 -27.270 1.00 128.80 274 GLY E CA 1
ATOM 14430 C C . GLY E 1 274 ? 35.666 -35.004 -26.534 1.00 128.80 274 GLY E C 1
ATOM 14431 O O . GLY E 1 274 ? 35.703 -35.077 -25.296 1.00 128.80 274 GLY E O 1
ATOM 14432 N N . THR E 1 275 ? 34.906 -35.803 -27.284 1.00 101.46 275 THR E N 1
ATOM 14433 C CA . THR E 1 275 ? 34.064 -36.850 -26.694 1.00 101.46 275 THR E CA 1
ATOM 14434 C C . THR E 1 275 ? 34.959 -38.033 -26.308 1.00 101.46 275 THR E C 1
ATOM 14435 O O . THR E 1 275 ? 35.917 -38.349 -27.014 1.00 101.46 275 THR E O 1
ATOM 14439 N N . LEU E 1 276 ? 34.652 -38.678 -25.187 1.00 101.46 276 LEU E N 1
ATOM 14440 C CA . LEU E 1 276 ? 35.455 -39.804 -24.712 1.00 101.46 276 LEU E CA 1
ATOM 14441 C C . LEU E 1 276 ? 34.838 -41.174 -24.996 1.00 101.46 276 LEU E C 1
ATOM 14442 O O . LEU E 1 276 ? 33.840 -41.544 -24.392 1.00 101.46 276 LEU E O 1
ATOM 14447 N N . VAL E 1 277 ? 35.441 -41.927 -25.906 1.00 101.46 277 VAL E N 1
ATOM 14448 C CA . VAL E 1 277 ? 34.955 -43.254 -26.259 1.00 101.46 277 VAL E CA 1
ATOM 14449 C C . VAL E 1 277 ? 35.717 -44.281 -25.424 1.00 101.46 277 VAL E C 1
ATOM 14450 O O . VAL E 1 277 ? 36.936 -44.375 -25.534 1.00 101.46 277 VAL E O 1
ATOM 14454 N N . GLU E 1 278 ? 35.013 -45.047 -24.594 1.00 101.46 278 GLU E N 1
ATOM 14455 C CA . GLU E 1 278 ? 35.672 -46.050 -23.756 1.00 101.46 278 GLU E CA 1
ATOM 14456 C C . GLU E 1 278 ? 35.249 -47.492 -24.002 1.00 101.46 278 GLU E C 1
ATOM 14457 O O . GLU E 1 278 ? 34.151 -47.756 -24.487 1.00 101.46 278 GLU E O 1
ATOM 14463 N N . GLY E 1 279 ? 36.147 -48.416 -23.656 1.00 101.46 279 GLY E N 1
ATOM 14464 C CA . GLY E 1 279 ? 35.888 -49.840 -23.795 1.00 101.46 279 GLY E CA 1
ATOM 14465 C C . GLY E 1 279 ? 35.433 -50.353 -25.142 1.00 101.46 279 GLY E C 1
ATOM 14466 O O . GLY E 1 279 ? 34.926 -51.468 -25.253 1.00 101.46 279 GLY E O 1
ATOM 14467 N N . ILE E 1 280 ? 35.622 -49.544 -26.174 1.00 101.46 280 ILE E N 1
ATOM 14468 C CA . ILE E 1 280 ? 35.240 -49.919 -27.528 1.00 101.46 280 ILE E CA 1
ATOM 14469 C C . ILE E 1 280 ? 35.523 -51.389 -27.842 1.00 101.46 280 ILE E C 1
ATOM 14470 O O . ILE E 1 280 ? 36.406 -52.008 -27.260 1.00 101.46 280 ILE E O 1
ATOM 14475 N N . PHE E 1 281 ? 34.743 -51.945 -28.757 1.00 101.46 281 PHE E N 1
ATOM 14476 C CA . PHE E 1 281 ? 34.904 -53.328 -29.157 1.00 101.46 281 PHE E CA 1
ATOM 14477 C C . PHE E 1 281 ? 34.447 -53.477 -30.586 1.00 101.46 281 PHE E C 1
ATOM 14478 O O . PHE E 1 281 ? 33.412 -52.932 -30.966 1.00 101.46 281 PHE E O 1
ATOM 14486 N N . ALA E 1 282 ? 35.197 -54.246 -31.366 1.00 101.46 282 ALA E N 1
ATOM 14487 C CA . ALA E 1 282 ? 34.850 -54.437 -32.766 1.00 101.46 282 ALA E CA 1
ATOM 14488 C C . ALA E 1 282 ? 35.053 -55.861 -33.233 1.00 101.46 282 ALA E C 1
ATOM 14489 O O . ALA E 1 282 ? 35.966 -56.539 -32.767 1.00 101.46 282 ALA E O 1
ATOM 14491 N N . ARG E 1 283 ? 34.189 -56.298 -34.146 1.00 101.46 283 ARG E N 1
ATOM 14492 C CA . ARG E 1 283 ? 34.268 -57.639 -34.710 1.00 101.46 283 ARG E CA 1
ATOM 14493 C C . ARG E 1 283 ? 34.499 -57.565 -36.213 1.00 101.46 283 ARG E C 1
ATOM 14494 O O . ARG E 1 283 ? 33.697 -56.999 -36.954 1.00 101.46 283 ARG E O 1
ATOM 14502 N N . PHE E 1 284 ? 35.595 -58.159 -36.652 1.00 101.46 284 PHE E N 1
ATOM 14503 C CA . PHE E 1 284 ? 35.947 -58.154 -38.052 1.00 101.46 284 PHE E CA 1
ATOM 14504 C C . PHE E 1 284 ? 35.659 -59.462 -38.785 1.00 101.46 284 PHE E C 1
ATOM 14505 O O . PHE E 1 284 ? 35.828 -60.563 -38.257 1.00 101.46 284 PHE E O 1
ATOM 14513 N N . GLU E 1 285 ? 35.233 -59.314 -40.029 1.00 101.46 285 GLU E N 1
ATOM 14514 C CA . GLU E 1 285 ? 34.935 -60.415 -40.921 1.00 101.46 285 GLU E CA 1
ATOM 14515 C C . GLU E 1 285 ? 35.418 -60.135 -42.334 1.00 101.46 285 GLU E C 1
ATOM 14516 O O . GLU E 1 285 ? 34.977 -59.161 -42.936 1.00 101.46 285 GLU E O 1
ATOM 14522 N N . ARG E 1 286 ? 36.342 -60.938 -42.849 1.00 128.80 286 ARG E N 1
ATOM 14523 C CA . ARG E 1 286 ? 36.887 -60.708 -44.184 1.00 128.80 286 ARG E CA 1
ATOM 14524 C C . ARG E 1 286 ? 37.308 -59.225 -44.322 1.00 128.80 286 ARG E C 1
ATOM 14525 O O . ARG E 1 286 ? 37.047 -58.564 -45.327 1.00 128.80 286 ARG E O 1
ATOM 14533 N N . GLY E 1 287 ? 37.954 -58.707 -43.281 1.00 128.80 287 GLY E N 1
ATOM 14534 C CA . GLY E 1 287 ? 38.433 -57.336 -43.290 1.00 128.80 287 GLY E CA 1
ATOM 14535 C C . GLY E 1 287 ? 37.469 -56.233 -42.893 1.00 128.80 287 GLY E C 1
ATOM 14536 O O . GLY E 1 287 ? 37.898 -55.114 -42.667 1.00 128.80 287 GLY E O 1
ATOM 14537 N N . PHE E 1 288 ? 36.180 -56.529 -42.782 1.00 101.46 288 PHE E N 1
ATOM 14538 C CA . PHE E 1 288 ? 35.187 -55.522 -42.448 1.00 101.46 288 PHE E CA 1
ATOM 14539 C C . PHE E 1 288 ? 34.760 -55.561 -40.998 1.00 101.46 288 PHE E C 1
ATOM 14540 O O . PHE E 1 288 ? 34.454 -56.616 -40.465 1.00 101.46 288 PHE E O 1
ATOM 14548 N N . ALA E 1 289 ? 34.729 -54.407 -40.353 1.00 101.46 289 ALA E N 1
ATOM 14549 C CA . ALA E 1 289 ? 34.295 -54.350 -38.965 1.00 101.46 289 ALA E CA 1
ATOM 14550 C C . ALA E 1 289 ? 32.782 -54.449 -38.985 1.00 101.46 289 ALA E C 1
ATOM 14551 O O . ALA E 1 289 ? 32.093 -53.448 -39.107 1.00 101.46 289 ALA E O 1
ATOM 14553 N N . VAL E 1 290 ? 32.264 -55.658 -38.854 1.00 101.46 290 VAL E N 1
ATOM 14554 C CA . VAL E 1 290 ? 30.832 -55.854 -38.917 1.00 101.46 290 VAL E CA 1
ATOM 14555 C C . VAL E 1 290 ? 30.076 -55.448 -37.688 1.00 101.46 290 VAL E C 1
ATOM 14556 O O . VAL E 1 290 ? 28.861 -55.383 -37.713 1.00 101.46 290 VAL E O 1
ATOM 14560 N N . GLU E 1 291 ? 30.774 -55.165 -36.606 1.00 101.46 291 GLU E N 1
ATOM 14561 C CA . GLU E 1 291 ? 30.081 -54.779 -35.383 1.00 101.46 291 GLU E CA 1
ATOM 14562 C C . GLU E 1 291 ? 30.973 -53.934 -34.490 1.00 101.46 291 GLU E C 1
ATOM 14563 O O . GLU E 1 291 ? 31.885 -54.454 -33.854 1.00 101.46 291 GLU E O 1
ATOM 14569 N N . VAL E 1 292 ? 30.729 -52.631 -34.451 1.00 101.46 292 VAL E N 1
ATOM 14570 C CA . VAL E 1 292 ? 31.533 -51.776 -33.605 1.00 101.46 292 VAL E CA 1
ATOM 14571 C C . VAL E 1 292 ? 30.642 -51.329 -32.493 1.00 101.46 292 VAL E C 1
ATOM 14572 O O . VAL E 1 292 ? 29.495 -50.978 -32.743 1.00 101.46 292 VAL E O 1
ATOM 14576 N N . ARG E 1 293 ? 31.163 -51.354 -31.267 1.00 101.46 293 ARG E N 1
ATOM 14577 C CA . ARG E 1 293 ? 30.387 -50.954 -30.104 1.00 101.46 293 ARG E CA 1
ATOM 14578 C C . ARG E 1 293 ? 31.272 -50.318 -29.066 1.00 101.46 293 ARG E C 1
ATOM 14579 O O . ARG E 1 293 ? 32.485 -50.368 -29.184 1.00 101.46 293 ARG E O 1
ATOM 14587 N N . ALA E 1 294 ? 30.665 -49.735 -28.038 1.00 101.46 294 ALA E N 1
ATOM 14588 C CA . ALA E 1 294 ? 31.437 -49.094 -26.986 1.00 101.46 294 ALA E CA 1
ATOM 14589 C C . ALA E 1 294 ? 30.599 -48.746 -25.777 1.00 101.46 294 ALA E C 1
ATOM 14590 O O . ALA E 1 294 ? 29.437 -48.362 -25.898 1.00 101.46 294 ALA E O 1
ATOM 14592 N N . GLU E 1 295 ? 31.211 -48.864 -24.607 1.00 101.46 295 GLU E N 1
ATOM 14593 C CA . GLU E 1 295 ? 30.531 -48.575 -23.351 1.00 101.46 295 GLU E CA 1
ATOM 14594 C C . GLU E 1 295 ? 30.034 -47.141 -23.281 1.00 101.46 295 GLU E C 1
ATOM 14595 O O . GLU E 1 295 ? 29.000 -46.869 -22.683 1.00 101.46 295 GLU E O 1
ATOM 14601 N N . LYS E 1 296 ? 30.783 -46.221 -23.878 1.00 101.46 296 LYS E N 1
ATOM 14602 C CA . LYS E 1 296 ? 30.406 -44.814 -23.856 1.00 101.46 296 LYS E CA 1
ATOM 14603 C C . LYS E 1 296 ? 30.712 -44.145 -25.189 1.00 101.46 296 LYS E C 1
ATOM 14604 O O . LYS E 1 296 ? 31.813 -44.291 -25.725 1.00 101.46 296 LYS E O 1
ATOM 14610 N N . GLY E 1 297 ? 29.739 -43.411 -25.720 1.00 128.80 297 GLY E N 1
ATOM 14611 C CA . GLY E 1 297 ? 29.945 -42.715 -26.979 1.00 128.80 297 GLY E CA 1
ATOM 14612 C C . GLY E 1 297 ? 29.792 -43.581 -28.206 1.00 128.80 297 GLY E C 1
ATOM 14613 O O . GLY E 1 297 ? 30.291 -43.251 -29.286 1.00 128.80 297 GLY E O 1
ATOM 14614 N N . GLU E 1 298 ? 29.106 -44.701 -28.038 1.00 101.46 298 GLU E N 1
ATOM 14615 C CA . GLU E 1 298 ? 28.875 -45.598 -29.156 1.00 101.46 298 GLU E CA 1
ATOM 14616 C C . GLU E 1 298 ? 28.294 -44.760 -30.305 1.00 101.46 298 GLU E C 1
ATOM 14617 O O . GLU E 1 298 ? 28.799 -44.801 -31.431 1.00 101.46 298 GLU E O 1
ATOM 14623 N N . GLU E 1 299 ? 27.256 -43.979 -30.010 1.00 101.46 299 GLU E N 1
ATOM 14624 C CA . GLU E 1 299 ? 26.628 -43.144 -31.025 1.00 101.46 299 GLU E CA 1
ATOM 14625 C C . GLU E 1 299 ? 27.659 -42.419 -31.893 1.00 101.46 299 GLU E C 1
ATOM 14626 O O . GLU E 1 299 ? 27.666 -42.580 -33.111 1.00 101.46 299 GLU E O 1
ATOM 14632 N N . VAL E 1 300 ? 28.532 -41.642 -31.259 1.00 101.46 300 VAL E N 1
ATOM 14633 C CA . VAL E 1 300 ? 29.559 -40.869 -31.958 1.00 101.46 300 VAL E CA 1
ATOM 14634 C C . VAL E 1 300 ? 30.483 -41.704 -32.840 1.00 101.46 300 VAL E C 1
ATOM 14635 O O . VAL E 1 300 ? 30.663 -41.410 -34.029 1.00 101.46 300 VAL E O 1
ATOM 14639 N N . LEU E 1 301 ? 31.080 -42.737 -32.257 1.00 101.46 301 LEU E N 1
ATOM 14640 C CA . LEU E 1 301 ? 32.000 -43.574 -33.007 1.00 101.46 301 LEU E CA 1
ATOM 14641 C C . LEU E 1 301 ? 31.354 -44.205 -34.228 1.00 101.46 301 LEU E C 1
ATOM 14642 O O . LEU E 1 301 ? 31.934 -44.211 -35.309 1.00 101.46 301 LEU E O 1
ATOM 14647 N N . ARG E 1 302 ? 30.149 -44.732 -34.060 1.00 101.46 302 ARG E N 1
ATOM 14648 C CA . ARG E 1 302 ? 29.477 -45.377 -35.173 1.00 101.46 302 ARG E CA 1
ATOM 14649 C C . ARG E 1 302 ? 29.300 -44.441 -36.355 1.00 101.46 302 ARG E C 1
ATOM 14650 O O . ARG E 1 302 ? 29.431 -44.866 -37.504 1.00 101.46 302 ARG E O 1
ATOM 14658 N N . ARG E 1 303 ? 29.016 -43.169 -36.081 1.00 101.46 303 ARG E N 1
ATOM 14659 C CA . ARG E 1 303 ? 28.822 -42.182 -37.149 1.00 101.46 303 ARG E CA 1
ATOM 14660 C C . ARG E 1 303 ? 30.103 -42.001 -37.939 1.00 101.46 303 ARG E C 1
ATOM 14661 O O . ARG E 1 303 ? 30.104 -42.110 -39.171 1.00 101.46 303 ARG E O 1
ATOM 14669 N N . LEU E 1 304 ? 31.189 -41.720 -37.223 1.00 101.46 304 LEU E N 1
ATOM 14670 C CA . LEU E 1 304 ? 32.483 -41.500 -37.856 1.00 101.46 304 LEU E CA 1
ATOM 14671 C C . LEU E 1 304 ? 32.875 -42.673 -38.733 1.00 101.46 304 LEU E C 1
ATOM 14672 O O . LEU E 1 304 ? 33.454 -42.486 -39.802 1.00 101.46 304 LEU E O 1
ATOM 14677 N N . LEU E 1 305 ? 32.547 -43.877 -38.278 1.00 101.46 305 LEU E N 1
ATOM 14678 C CA . LEU E 1 305 ? 32.876 -45.089 -39.014 1.00 101.46 305 LEU E CA 1
ATOM 14679 C C . LEU E 1 305 ? 31.836 -45.460 -40.076 1.00 101.46 305 LEU E C 1
ATOM 14680 O O . LEU E 1 305 ? 31.974 -46.470 -40.771 1.00 101.46 305 LEU E O 1
ATOM 14685 N N . ASP E 1 306 ? 30.798 -44.640 -40.205 1.00 128.80 306 ASP E N 1
ATOM 14686 C CA . ASP E 1 306 ? 29.765 -44.880 -41.211 1.00 128.80 306 ASP E CA 1
ATOM 14687 C C . ASP E 1 306 ? 29.902 -43.854 -42.341 1.00 128.80 306 ASP E C 1
ATOM 14688 O O . ASP E 1 306 ? 28.999 -43.706 -43.171 1.00 128.80 306 ASP E O 1
ATOM 14693 N N . THR E 1 307 ? 31.035 -43.149 -42.363 1.00 128.80 307 THR E N 1
ATOM 14694 C CA . THR E 1 307 ? 31.313 -42.155 -43.393 1.00 128.80 307 THR E CA 1
ATOM 14695 C C . THR E 1 307 ? 31.237 -42.805 -44.778 1.00 128.80 307 THR E C 1
ATOM 14696 O O . THR E 1 307 ? 30.429 -42.396 -45.618 1.00 128.80 307 THR E O 1
ATOM 14700 N N . ASP E 1 308 ? 32.068 -43.819 -45.015 1.00 128.80 308 ASP E N 1
ATOM 14701 C CA . ASP E 1 308 ? 32.068 -44.520 -46.296 1.00 128.80 308 ASP E CA 1
ATOM 14702 C C . ASP E 1 308 ? 32.342 -45.991 -46.050 1.00 128.80 308 ASP E C 1
ATOM 14703 O O . ASP E 1 308 ? 32.196 -46.463 -44.927 1.00 128.80 308 ASP E O 1
ATOM 14708 N N . GLU E 1 309 ? 32.719 -46.722 -47.096 1.00 128.80 309 GLU E N 1
ATOM 14709 C CA . GLU E 1 309 ? 33.026 -48.142 -46.923 1.00 128.80 309 GLU E CA 1
ATOM 14710 C C . GLU E 1 309 ? 34.329 -48.271 -46.141 1.00 128.80 309 GLU E C 1
ATOM 14711 O O . GLU E 1 309 ? 34.358 -48.844 -45.060 1.00 128.80 309 GLU E O 1
ATOM 14717 N N . GLY E 1 310 ? 35.405 -47.724 -46.688 1.00 128.80 310 GLY E N 1
ATOM 14718 C CA . GLY E 1 310 ? 36.685 -47.798 -46.016 1.00 128.80 310 GLY E CA 1
ATOM 14719 C C . GLY E 1 310 ? 36.647 -47.448 -44.539 1.00 128.80 310 GLY E C 1
ATOM 14720 O O . GLY E 1 310 ? 37.491 -47.901 -43.769 1.00 128.80 310 GLY E O 1
ATOM 14721 N N . ALA E 1 311 ? 35.675 -46.642 -44.136 1.00 128.80 311 ALA E N 1
ATOM 14722 C CA . ALA E 1 311 ? 35.562 -46.243 -42.746 1.00 128.80 311 ALA E CA 1
ATOM 14723 C C . ALA E 1 311 ? 35.695 -47.418 -41.790 1.00 128.80 311 ALA E C 1
ATOM 14724 O O . ALA E 1 311 ? 36.430 -47.345 -40.815 1.00 128.80 311 ALA E O 1
ATOM 14726 N N . ARG E 1 312 ? 34.995 -48.507 -42.077 1.00 128.80 312 ARG E N 1
ATOM 14727 C CA . ARG E 1 312 ? 35.023 -49.670 -41.211 1.00 128.80 312 ARG E CA 1
ATOM 14728 C C . ARG E 1 312 ? 36.013 -50.760 -41.615 1.00 128.80 312 ARG E C 1
ATOM 14729 O O . ARG E 1 312 ? 35.725 -51.948 -41.508 1.00 128.80 312 ARG E O 1
ATOM 14737 N N . ARG E 1 313 ? 37.184 -50.350 -42.081 1.00 128.80 313 ARG E N 1
ATOM 14738 C CA . ARG E 1 313 ? 38.240 -51.285 -42.447 1.00 128.80 313 ARG E CA 1
ATOM 14739 C C . ARG E 1 313 ? 39.528 -50.750 -41.840 1.00 128.80 313 ARG E C 1
ATOM 14740 O O . ARG E 1 313 ? 39.584 -49.603 -41.417 1.00 128.80 313 ARG E O 1
ATOM 14748 N N . LEU E 1 314 ? 40.567 -51.568 -41.795 1.00 101.46 314 LEU E N 1
ATOM 14749 C CA . LEU E 1 314 ? 41.825 -51.144 -41.201 1.00 101.46 314 LEU E CA 1
ATOM 14750 C C . LEU E 1 314 ? 42.858 -50.585 -42.182 1.00 101.46 314 LEU E C 1
ATOM 14751 O O . LEU E 1 314 ? 42.963 -51.028 -43.325 1.00 101.46 314 LEU E O 1
ATOM 14756 N N . GLY E 1 315 ? 43.639 -49.618 -41.711 1.00 101.46 315 GLY E N 1
ATOM 14757 C CA . GLY E 1 315 ? 44.653 -49.025 -42.554 1.00 101.46 315 GLY E CA 1
ATOM 14758 C C . GLY E 1 315 ? 45.976 -48.795 -41.855 1.00 101.46 315 GLY E C 1
ATOM 14759 O O . GLY E 1 315 ? 46.770 -48.004 -42.322 1.00 101.46 315 GLY E O 1
ATOM 14760 N N . GLU E 1 316 ? 46.233 -49.474 -40.747 1.00 101.46 316 GLU E N 1
ATOM 14761 C CA . GLU E 1 316 ? 47.495 -49.295 -40.046 1.00 101.46 316 GLU E CA 1
ATOM 14762 C C . GLU E 1 316 ? 47.599 -50.263 -38.882 1.00 101.46 316 GLU E C 1
ATOM 14763 O O . GLU E 1 316 ? 46.674 -50.394 -38.099 1.00 101.46 316 GLU E O 1
ATOM 14769 N N . VAL E 1 317 ? 48.728 -50.941 -38.771 1.00 101.46 317 VAL E N 1
ATOM 14770 C CA . VAL E 1 317 ? 48.931 -51.874 -37.685 1.00 101.46 317 VAL E CA 1
ATOM 14771 C C . VAL E 1 317 ? 50.179 -51.382 -37.025 1.00 101.46 317 VAL E C 1
ATOM 14772 O O . VAL E 1 317 ? 51.155 -51.133 -37.705 1.00 101.46 317 VAL E O 1
ATOM 14776 N N . ALA E 1 318 ? 50.171 -51.234 -35.712 1.00 101.46 318 ALA E N 1
ATOM 14777 C CA . ALA E 1 318 ? 51.361 -50.735 -35.050 1.00 101.46 318 ALA E CA 1
ATOM 14778 C C . ALA E 1 318 ? 51.715 -51.476 -33.799 1.00 101.46 318 ALA E C 1
ATOM 14779 O O . ALA E 1 318 ? 50.849 -51.801 -33.003 1.00 101.46 318 ALA E O 1
ATOM 14781 N N . LEU E 1 319 ? 53.006 -51.701 -33.612 1.00 101.46 319 LEU E N 1
ATOM 14782 C CA . LEU E 1 319 ? 53.486 -52.430 -32.455 1.00 101.46 319 LEU E CA 1
ATOM 14783 C C . LEU E 1 319 ? 54.251 -51.560 -31.476 1.00 101.46 319 LEU E C 1
ATOM 14784 O O . LEU E 1 319 ? 55.307 -51.037 -31.801 1.00 101.46 319 LEU E O 1
ATOM 14789 N N . VAL E 1 320 ? 53.724 -51.439 -30.265 1.00 128.80 320 VAL E N 1
ATOM 14790 C CA . VAL E 1 320 ? 54.346 -50.626 -29.236 1.00 128.80 320 VAL E CA 1
ATOM 14791 C C . VAL E 1 320 ? 54.529 -51.391 -27.942 1.00 128.80 320 VAL E C 1
ATOM 14792 O O . VAL E 1 320 ? 53.563 -51.693 -27.245 1.00 128.80 320 VAL E O 1
ATOM 14796 N N . PRO E 1 321 ? 55.779 -51.690 -27.586 1.00 128.80 321 PRO E N 1
ATOM 14797 C CA . PRO E 1 321 ? 56.031 -52.427 -26.348 1.00 128.80 321 PRO E CA 1
ATOM 14798 C C . PRO E 1 321 ? 55.433 -51.682 -25.170 1.00 128.80 321 PRO E C 1
ATOM 14799 O O . PRO E 1 321 ? 55.695 -50.509 -25.000 1.00 128.80 321 PRO E O 1
ATOM 14803 N N . ALA E 1 322 ? 54.630 -52.351 -24.357 1.00 128.80 322 ALA E N 1
ATOM 14804 C CA . ALA E 1 322 ? 54.030 -51.678 -23.217 1.00 128.80 322 ALA E CA 1
ATOM 14805 C C . ALA E 1 322 ? 54.968 -51.543 -22.029 1.00 128.80 322 ALA E C 1
ATOM 14806 O O . ALA E 1 322 ? 54.516 -51.420 -20.889 1.00 128.80 322 ALA E O 1
ATOM 14808 N N . ASP E 1 323 ? 56.271 -51.585 -22.295 1.00 128.80 323 ASP E N 1
ATOM 14809 C CA . ASP E 1 323 ? 57.263 -51.419 -21.244 1.00 128.80 323 ASP E CA 1
ATOM 14810 C C . ASP E 1 323 ? 57.978 -50.117 -21.539 1.00 128.80 323 ASP E C 1
ATOM 14811 O O . ASP E 1 323 ? 59.049 -49.845 -21.008 1.00 128.80 323 ASP E O 1
ATOM 14816 N N . ASN E 1 324 ? 57.346 -49.307 -22.385 1.00 128.80 324 ASN E N 1
ATOM 14817 C CA . ASN E 1 324 ? 57.888 -48.011 -22.812 1.00 128.80 324 ASN E CA 1
ATOM 14818 C C . ASN E 1 324 ? 57.555 -46.873 -21.841 1.00 128.80 324 ASN E C 1
ATOM 14819 O O . ASN E 1 324 ? 56.705 -47.025 -20.954 1.00 128.80 324 ASN E O 1
ATOM 14824 N N . PRO E 1 325 ? 58.229 -45.717 -22.002 1.00 127.68 325 PRO E N 1
ATOM 14825 C CA . PRO E 1 325 ? 58.035 -44.531 -21.167 1.00 127.68 325 PRO E CA 1
ATOM 14826 C C . PRO E 1 325 ? 56.611 -43.991 -21.074 1.00 127.68 325 PRO E C 1
ATOM 14827 O O . PRO E 1 325 ? 56.058 -43.891 -19.990 1.00 127.68 325 PRO E O 1
ATOM 14831 N N . ILE E 1 326 ? 56.014 -43.638 -22.202 1.00 127.68 326 ILE E N 1
ATOM 14832 C CA . ILE E 1 326 ? 54.660 -43.106 -22.177 1.00 127.68 326 ILE E CA 1
ATOM 14833 C C . ILE E 1 326 ? 53.739 -44.082 -21.477 1.00 127.68 326 ILE E C 1
ATOM 14834 O O . ILE E 1 326 ? 52.704 -43.703 -20.940 1.00 127.68 326 ILE E O 1
ATOM 14839 N N . ALA E 1 327 ? 54.130 -45.349 -21.496 1.00 127.68 327 ALA E N 1
ATOM 14840 C CA . ALA E 1 327 ? 53.343 -46.418 -20.898 1.00 127.68 327 ALA E CA 1
ATOM 14841 C C . ALA E 1 327 ? 53.549 -46.571 -19.399 1.00 127.68 327 ALA E C 1
ATOM 14842 O O . ALA E 1 327 ? 52.580 -46.845 -18.680 1.00 127.68 327 ALA E O 1
ATOM 14844 N N . LYS E 1 328 ? 54.798 -46.410 -18.939 1.00 127.68 328 LYS E N 1
ATOM 14845 C CA . LYS E 1 328 ? 55.149 -46.527 -17.510 1.00 127.68 328 LYS E CA 1
ATOM 14846 C C . LYS E 1 328 ? 54.417 -45.492 -16.642 1.00 127.68 328 LYS E C 1
ATOM 14847 O O . LYS E 1 328 ? 54.196 -45.718 -15.447 1.00 127.68 328 LYS E O 1
ATOM 14853 N N . THR E 1 329 ? 54.056 -44.358 -17.247 1.00 127.68 329 THR E N 1
ATOM 14854 C CA . THR E 1 329 ? 53.341 -43.297 -16.545 1.00 127.68 329 THR E CA 1
ATOM 14855 C C . THR E 1 329 ? 51.911 -43.755 -16.302 1.00 127.68 329 THR E C 1
ATOM 14856 O O . THR E 1 329 ? 51.334 -43.469 -15.249 1.00 127.68 329 THR E O 1
ATOM 14860 N N . GLY E 1 330 ? 51.355 -44.461 -17.292 1.00 128.80 330 GLY E N 1
ATOM 14861 C CA . GLY E 1 330 ? 50.000 -44.986 -17.199 1.00 128.80 330 GLY E CA 1
ATOM 14862 C C . GLY E 1 330 ? 48.953 -43.898 -17.048 1.00 128.80 330 GLY E C 1
ATOM 14863 O O . GLY E 1 330 ? 48.246 -43.822 -16.024 1.00 128.80 330 GLY E O 1
ATOM 14864 N N . LEU E 1 331 ? 48.840 -43.064 -18.079 1.00 128.80 331 LEU E N 1
ATOM 14865 C CA . LEU E 1 331 ? 47.907 -41.948 -18.066 1.00 128.80 331 LEU E CA 1
ATOM 14866 C C . LEU E 1 331 ? 47.244 -41.804 -19.413 1.00 128.80 331 LEU E C 1
ATOM 14867 O O . LEU E 1 331 ? 47.651 -42.416 -20.389 1.00 128.80 331 LEU E O 1
ATOM 14872 N N . VAL E 1 332 ? 46.217 -40.977 -19.467 1.00 128.80 332 VAL E N 1
ATOM 14873 C CA . VAL E 1 332 ? 45.525 -40.755 -20.723 1.00 128.80 332 VAL E CA 1
ATOM 14874 C C . VAL E 1 332 ? 45.839 -39.339 -21.122 1.00 128.80 332 VAL E C 1
ATOM 14875 O O . VAL E 1 332 ? 45.473 -38.415 -20.419 1.00 128.80 332 VAL E O 1
ATOM 14879 N N . PHE E 1 333 ? 46.516 -39.162 -22.250 1.00 128.80 333 PHE E N 1
ATOM 14880 C CA . PHE E 1 333 ? 46.899 -37.826 -22.678 1.00 128.80 333 PHE E CA 1
ATOM 14881 C C . PHE E 1 333 ? 45.942 -37.174 -23.646 1.00 128.80 333 PHE E C 1
ATOM 14882 O O . PHE E 1 333 ? 46.198 -36.081 -24.135 1.00 128.80 333 PHE E O 1
ATOM 14890 N N . PHE E 1 334 ? 44.833 -37.844 -23.919 1.00 128.80 334 PHE E N 1
ATOM 14891 C CA . PHE E 1 334 ? 43.816 -37.311 -24.829 1.00 128.80 334 PHE E CA 1
ATOM 14892 C C . PHE E 1 334 ? 44.430 -36.556 -26.016 1.00 128.80 334 PHE E C 1
ATOM 14893 O O . PHE E 1 334 ? 43.861 -35.591 -26.524 1.00 128.80 334 PHE E O 1
ATOM 14901 N N . ASP E 1 335 ? 45.601 -37.023 -26.440 1.00 128.80 335 ASP E N 1
ATOM 14902 C CA . ASP E 1 335 ? 46.333 -36.460 -27.573 1.00 128.80 335 ASP E CA 1
ATOM 14903 C C . ASP E 1 335 ? 46.863 -37.630 -28.409 1.00 128.80 335 ASP E C 1
ATOM 14904 O O . ASP E 1 335 ? 47.443 -38.576 -27.866 1.00 128.80 335 ASP E O 1
ATOM 14909 N N . THR E 1 336 ? 46.672 -37.538 -29.724 1.00 127.68 336 THR E N 1
ATOM 14910 C CA . THR E 1 336 ? 47.130 -38.581 -30.634 1.00 127.68 336 THR E CA 1
ATOM 14911 C C . THR E 1 336 ? 48.592 -38.862 -30.334 1.00 127.68 336 THR E C 1
ATOM 14912 O O . THR E 1 336 ? 48.913 -39.821 -29.632 1.00 127.68 336 THR E O 1
ATOM 14916 N N . LEU E 1 337 ? 49.464 -38.005 -30.848 1.00 127.68 337 LEU E N 1
ATOM 14917 C CA . LEU E 1 337 ? 50.891 -38.141 -30.649 1.00 127.68 337 LEU E CA 1
ATOM 14918 C C . LEU E 1 337 ? 51.309 -38.891 -29.392 1.00 127.68 337 LEU E C 1
ATOM 14919 O O . LEU E 1 337 ? 52.159 -39.772 -29.452 1.00 127.68 337 LEU E O 1
ATOM 14924 N N . PHE E 1 338 ? 50.730 -38.541 -28.250 1.00 127.68 338 PHE E N 1
ATOM 14925 C CA . PHE E 1 338 ? 51.096 -39.207 -27.013 1.00 127.68 338 PHE E CA 1
ATOM 14926 C C . PHE E 1 338 ? 50.497 -40.584 -26.802 1.00 127.68 338 PHE E C 1
ATOM 14927 O O . PHE E 1 338 ? 51.204 -41.501 -26.383 1.00 127.68 338 PHE E O 1
ATOM 14935 N N . ASP E 1 339 ? 49.198 -40.728 -27.078 1.00 127.68 339 ASP E N 1
ATOM 14936 C CA . ASP E 1 339 ? 48.512 -42.010 -26.930 1.00 127.68 339 ASP E CA 1
ATOM 14937 C C . ASP E 1 339 ? 48.958 -43.002 -28.014 1.00 127.68 339 ASP E C 1
ATOM 14938 O O . ASP E 1 339 ? 49.327 -44.139 -27.705 1.00 127.68 339 ASP E O 1
ATOM 14943 N N . GLU E 1 340 ? 48.930 -42.577 -29.277 1.00 127.68 340 GLU E N 1
ATOM 14944 C CA . GLU E 1 340 ? 49.353 -43.430 -30.385 1.00 127.68 340 GLU E CA 1
ATOM 14945 C C . GLU E 1 340 ? 50.634 -44.195 -30.084 1.00 127.68 340 GLU E C 1
ATOM 14946 O O . GLU E 1 340 ? 50.739 -45.363 -30.426 1.00 127.68 340 GLU E O 1
ATOM 14952 N N . ASN E 1 341 ? 51.602 -43.544 -29.449 1.00 127.68 341 ASN E N 1
ATOM 14953 C CA . ASN E 1 341 ? 52.858 -44.198 -29.115 1.00 127.68 341 ASN E CA 1
ATOM 14954 C C . ASN E 1 341 ? 52.862 -44.748 -27.698 1.00 127.68 341 ASN E C 1
ATOM 14955 O O . ASN E 1 341 ? 53.911 -44.995 -27.113 1.00 127.68 341 ASN E O 1
ATOM 14960 N N . ALA E 1 342 ? 51.670 -44.941 -27.155 1.00 128.80 342 ALA E N 1
ATOM 14961 C CA . ALA E 1 342 ? 51.515 -45.469 -25.814 1.00 128.80 342 ALA E CA 1
ATOM 14962 C C . ALA E 1 342 ? 51.562 -46.977 -25.861 1.00 128.80 342 ALA E C 1
ATOM 14963 O O . ALA E 1 342 ? 52.344 -47.590 -25.157 1.00 128.80 342 ALA E O 1
ATOM 14965 N N . ALA E 1 343 ? 50.716 -47.574 -26.689 1.00 128.80 343 ALA E N 1
ATOM 14966 C CA . ALA E 1 343 ? 50.685 -49.022 -26.823 1.00 128.80 343 ALA E CA 1
ATOM 14967 C C . ALA E 1 343 ? 50.198 -49.441 -28.205 1.00 128.80 343 ALA E C 1
ATOM 14968 O O . ALA E 1 343 ? 49.480 -48.700 -28.869 1.00 128.80 343 ALA E O 1
ATOM 14970 N N . SER E 1 344 ? 50.596 -50.635 -28.628 1.00 128.80 344 SER E N 1
ATOM 14971 C CA . SER E 1 344 ? 50.228 -51.182 -29.937 1.00 128.80 344 SER E CA 1
ATOM 14972 C C . SER E 1 344 ? 48.828 -50.757 -30.344 1.00 128.80 344 SER E C 1
ATOM 14973 O O . SER E 1 344 ? 47.906 -50.813 -29.545 1.00 128.80 344 SER E O 1
ATOM 14976 N N . HIS E 1 345 ? 48.657 -50.334 -31.585 1.00 127.68 345 HIS E N 1
ATOM 14977 C CA . HIS E 1 345 ? 47.337 -49.911 -32.007 1.00 127.68 345 HIS E CA 1
ATOM 14978 C C . HIS E 1 345 ? 46.952 -50.322 -33.409 1.00 127.68 345 HIS E C 1
ATOM 14979 O O . HIS E 1 345 ? 47.790 -50.735 -34.203 1.00 127.68 345 HIS E O 1
ATOM 14986 N N . ILE E 1 346 ? 45.664 -50.206 -33.700 1.00 127.68 346 ILE E N 1
ATOM 14987 C CA . ILE E 1 346 ? 45.133 -50.550 -35.001 1.00 127.68 346 ILE E CA 1
ATOM 14988 C C . ILE E 1 346 ? 44.321 -49.326 -35.405 1.00 127.68 346 ILE E C 1
ATOM 14989 O O . ILE E 1 346 ? 43.832 -48.620 -34.530 1.00 127.68 346 ILE E O 1
ATOM 14994 N N . ALA E 1 347 ? 44.183 -49.049 -36.701 1.00 127.68 347 ALA E N 1
ATOM 14995 C CA . ALA E 1 347 ? 43.434 -47.859 -37.132 1.00 127.68 347 ALA E CA 1
ATOM 14996 C C . ALA E 1 347 ? 42.527 -48.019 -38.334 1.00 127.68 347 ALA E C 1
ATOM 14997 O O . ALA E 1 347 ? 42.941 -48.522 -39.364 1.00 127.68 347 ALA E O 1
ATOM 14999 N N . PHE E 1 348 ? 41.295 -47.545 -38.209 1.00 127.68 348 PHE E N 1
ATOM 15000 C CA . PHE E 1 348 ? 40.335 -47.639 -39.299 1.00 127.68 348 PHE E CA 1
ATOM 15001 C C . PHE E 1 348 ? 40.557 -46.535 -40.283 1.00 127.68 348 PHE E C 1
ATOM 15002 O O . PHE E 1 348 ? 40.975 -45.460 -39.892 1.00 127.68 348 PHE E O 1
ATOM 15010 N N . GLY E 1 349 ? 40.263 -46.785 -41.556 1.00 127.68 349 GLY E N 1
ATOM 15011 C CA . GLY E 1 349 ? 40.354 -45.714 -42.538 1.00 127.68 349 GLY E CA 1
ATOM 15012 C C . GLY E 1 349 ? 41.580 -45.852 -43.427 1.00 127.68 349 GLY E C 1
ATOM 15013 O O . GLY E 1 349 ? 42.242 -46.883 -43.508 1.00 127.68 349 GLY E O 1
ATOM 15014 N N . GLN E 1 350 ? 41.859 -44.734 -44.104 1.00 128.80 350 GLN E N 1
ATOM 15015 C CA . GLN E 1 350 ? 42.956 -44.580 -45.056 1.00 128.80 350 GLN E CA 1
ATOM 15016 C C . GLN E 1 350 ? 44.294 -45.052 -44.552 1.00 128.80 350 GLN E C 1
ATOM 15017 O O . GLN E 1 350 ? 44.672 -44.769 -43.428 1.00 128.80 350 GLN E O 1
ATOM 15023 N N . ALA E 1 351 ? 45.025 -45.745 -45.410 1.00 128.80 351 ALA E N 1
ATOM 15024 C CA . ALA E 1 351 ? 46.335 -46.243 -45.053 1.00 128.80 351 ALA E CA 1
ATOM 15025 C C . ALA E 1 351 ? 47.393 -45.364 -45.706 1.00 128.80 351 ALA E C 1
ATOM 15026 O O . ALA E 1 351 ? 47.365 -45.145 -46.911 1.00 128.80 351 ALA E O 1
ATOM 15028 N N . TYR E 1 352 ? 48.313 -44.847 -44.900 1.00 128.80 352 TYR E N 1
ATOM 15029 C CA . TYR E 1 352 ? 49.377 -43.999 -45.413 1.00 128.80 352 TYR E CA 1
ATOM 15030 C C . TYR E 1 352 ? 50.085 -44.747 -46.536 1.00 128.80 352 TYR E C 1
ATOM 15031 O O . TYR E 1 352 ? 50.619 -45.830 -46.318 1.00 128.80 352 TYR E O 1
ATOM 15040 N N . GLN E 1 353 ? 50.091 -44.171 -47.736 1.00 128.80 353 GLN E N 1
ATOM 15041 C CA . GLN E 1 353 ? 50.707 -44.831 -48.882 1.00 128.80 353 GLN E CA 1
ATOM 15042 C C . GLN E 1 353 ? 52.208 -45.044 -48.720 1.00 128.80 353 GLN E C 1
ATOM 15043 O O . GLN E 1 353 ? 52.851 -45.724 -49.512 1.00 128.80 353 GLN E O 1
ATOM 15049 N N . GLU E 1 354 ? 52.760 -44.458 -47.674 1.00 128.80 354 GLU E N 1
ATOM 15050 C CA . GLU E 1 354 ? 54.183 -44.569 -47.368 1.00 128.80 354 GLU E CA 1
ATOM 15051 C C . GLU E 1 354 ? 54.491 -45.962 -46.798 1.00 128.80 354 GLU E C 1
ATOM 15052 O O . GLU E 1 354 ? 55.631 -46.257 -46.424 1.00 128.80 354 GLU E O 1
ATOM 15058 N N . ASN E 1 355 ? 53.462 -46.808 -46.733 1.00 128.80 355 ASN E N 1
ATOM 15059 C CA . ASN E 1 355 ? 53.594 -48.161 -46.190 1.00 128.80 355 ASN E CA 1
ATOM 15060 C C . ASN E 1 355 ? 53.561 -49.274 -47.228 1.00 128.80 355 ASN E C 1
ATOM 15061 O O . ASN E 1 355 ? 53.783 -50.439 -46.897 1.00 128.80 355 ASN E O 1
ATOM 15066 N N . LEU E 1 356 ? 53.257 -48.931 -48.474 1.00 128.80 356 LEU E N 1
ATOM 15067 C CA . LEU E 1 356 ? 53.245 -49.926 -49.533 1.00 128.80 356 LEU E CA 1
ATOM 15068 C C . LEU E 1 356 ? 54.521 -49.763 -50.331 1.00 128.80 356 LEU E C 1
ATOM 15069 O O . LEU E 1 356 ? 54.729 -48.759 -51.016 1.00 128.80 356 LEU E O 1
ATOM 15074 N N . GLU E 1 357 ? 55.388 -50.756 -50.209 1.00 128.80 357 GLU E N 1
ATOM 15075 C CA . GLU E 1 357 ? 56.663 -50.743 -50.899 1.00 128.80 357 GLU E CA 1
ATOM 15076 C C . GLU E 1 357 ? 56.450 -50.471 -52.383 1.00 128.80 357 GLU E C 1
ATOM 15077 O O . GLU E 1 357 ? 55.654 -51.139 -53.045 1.00 128.80 357 GLU E O 1
ATOM 15083 N N . GLY E 1 358 ? 57.166 -49.481 -52.900 1.00 128.80 358 GLY E N 1
ATOM 15084 C CA . GLY E 1 358 ? 57.036 -49.135 -54.299 1.00 128.80 358 GLY E CA 1
ATOM 15085 C C . GLY E 1 358 ? 56.042 -48.004 -54.424 1.00 128.80 358 GLY E C 1
ATOM 15086 O O . GLY E 1 358 ? 55.491 -47.762 -55.505 1.00 128.80 358 GLY E O 1
ATOM 15087 N N . GLY E 1 362 ? 46.930 -45.959 -57.602 1.00 128.80 362 GLY E N 1
ATOM 15088 C CA . GLY E 1 362 ? 45.553 -45.485 -57.565 1.00 128.80 362 GLY E CA 1
ATOM 15089 C C . GLY E 1 362 ? 44.600 -46.680 -57.649 1.00 128.80 362 GLY E C 1
ATOM 15090 O O . GLY E 1 362 ? 43.701 -46.831 -56.812 1.00 128.80 362 GLY E O 1
ATOM 15091 N N . GLU E 1 363 ? 44.801 -47.534 -58.660 1.00 127.68 363 GLU E N 1
ATOM 15092 C CA . GLU E 1 363 ? 43.982 -48.731 -58.871 1.00 127.68 363 GLU E CA 1
ATOM 15093 C C . GLU E 1 363 ? 44.767 -49.950 -58.436 1.00 127.68 363 GLU E C 1
ATOM 15094 O O . GLU E 1 363 ? 44.177 -50.906 -57.949 1.00 127.68 363 GLU E O 1
ATOM 15100 N N . ALA E 1 364 ? 46.088 -49.924 -58.625 1.00 127.68 364 ALA E N 1
ATOM 15101 C CA . ALA E 1 364 ? 46.929 -51.045 -58.211 1.00 127.68 364 ALA E CA 1
ATOM 15102 C C . ALA E 1 364 ? 47.114 -50.996 -56.693 1.00 127.68 364 ALA E C 1
ATOM 15103 O O . ALA E 1 364 ? 47.726 -51.890 -56.101 1.00 127.68 364 ALA E O 1
ATOM 15105 N N . PHE E 1 365 ? 46.561 -49.952 -56.084 1.00 127.68 365 PHE E N 1
ATOM 15106 C CA . PHE E 1 365 ? 46.602 -49.736 -54.631 1.00 127.68 365 PHE E CA 1
ATOM 15107 C C . PHE E 1 365 ? 45.539 -50.561 -53.907 1.00 127.68 365 PHE E C 1
ATOM 15108 O O . PHE E 1 365 ? 45.821 -51.276 -52.940 1.00 127.68 365 PHE E O 1
ATOM 15116 N N . ARG E 1 366 ? 44.312 -50.420 -54.401 1.00 127.68 366 ARG E N 1
ATOM 15117 C CA . ARG E 1 366 ? 43.132 -51.118 -53.902 1.00 127.68 366 ARG E CA 1
ATOM 15118 C C . ARG E 1 366 ? 43.274 -52.616 -54.208 1.00 127.68 366 ARG E C 1
ATOM 15119 O O . ARG E 1 366 ? 42.491 -53.435 -53.704 1.00 127.68 366 ARG E O 1
ATOM 15127 N N . LYS E 1 367 ? 44.277 -52.960 -55.027 1.00 127.68 367 LYS E N 1
ATOM 15128 C CA . LYS E 1 367 ? 44.539 -54.348 -55.424 1.00 127.68 367 LYS E CA 1
ATOM 15129 C C . LYS E 1 367 ? 45.600 -54.960 -54.536 1.00 127.68 367 LYS E C 1
ATOM 15130 O O . LYS E 1 367 ? 45.493 -56.116 -54.142 1.00 127.68 367 LYS E O 1
ATOM 15136 N N . ARG E 1 368 ? 46.628 -54.183 -54.233 1.00 127.68 368 ARG E N 1
ATOM 15137 C CA . ARG E 1 368 ? 47.698 -54.659 -53.382 1.00 127.68 368 ARG E CA 1
ATOM 15138 C C . ARG E 1 368 ? 47.180 -54.775 -51.961 1.00 127.68 368 ARG E C 1
ATOM 15139 O O . ARG E 1 368 ? 47.809 -55.385 -51.108 1.00 127.68 368 ARG E O 1
ATOM 15147 N N . GLY E 1 369 ? 46.020 -54.183 -51.715 1.00 128.80 369 GLY E N 1
ATOM 15148 C CA . GLY E 1 369 ? 45.428 -54.251 -50.394 1.00 128.80 369 GLY E CA 1
ATOM 15149 C C . GLY E 1 369 ? 45.296 -52.933 -49.660 1.00 128.80 369 GLY E C 1
ATOM 15150 O O . GLY E 1 369 ? 44.887 -52.889 -48.502 1.00 128.80 369 GLY E O 1
ATOM 15151 N N . GLY E 1 370 ? 45.643 -51.843 -50.324 1.00 128.80 370 GLY E N 1
ATOM 15152 C CA . GLY E 1 370 ? 45.536 -50.552 -49.678 1.00 128.80 370 GLY E CA 1
ATOM 15153 C C . GLY E 1 370 ? 44.092 -50.191 -49.409 1.00 128.80 370 GLY E C 1
ATOM 15154 O O . GLY E 1 370 ? 43.214 -50.481 -50.215 1.00 128.80 370 GLY E O 1
ATOM 15155 N N . ASN E 1 371 ? 43.840 -49.571 -48.265 1.00 128.80 371 ASN E N 1
ATOM 15156 C CA . ASN E 1 371 ? 42.493 -49.156 -47.921 1.00 128.80 371 ASN E CA 1
ATOM 15157 C C . ASN E 1 371 ? 42.352 -47.644 -48.132 1.00 128.80 371 ASN E C 1
ATOM 15158 O O . ASN E 1 371 ? 43.233 -46.867 -47.757 1.00 128.80 371 ASN E O 1
ATOM 15163 N N . GLU E 1 372 ? 41.241 -47.230 -48.732 1.00 128.80 372 GLU E N 1
ATOM 15164 C CA . GLU E 1 372 ? 40.991 -45.817 -49.007 1.00 128.80 372 GLU E CA 1
ATOM 15165 C C . GLU E 1 372 ? 39.734 -45.272 -48.326 1.00 128.80 372 GLU E C 1
ATOM 15166 O O . GLU E 1 372 ? 38.650 -45.846 -48.445 1.00 128.80 372 GLU E O 1
ATOM 15172 N N . SER E 1 373 ? 39.893 -44.156 -47.619 1.00 128.80 373 SER E N 1
ATOM 15173 C CA . SER E 1 373 ? 38.780 -43.519 -46.929 1.00 128.80 373 SER E CA 1
ATOM 15174 C C . SER E 1 373 ? 39.088 -42.100 -46.475 1.00 128.80 373 SER E C 1
ATOM 15175 O O . SER E 1 373 ? 40.202 -41.605 -46.644 1.00 128.80 373 SER E O 1
ATOM 15178 N N . LEU E 1 374 ? 38.085 -41.455 -45.887 1.00 128.80 374 LEU E N 1
ATOM 15179 C CA . LEU E 1 374 ? 38.208 -40.084 -45.401 1.00 128.80 374 LEU E CA 1
ATOM 15180 C C . LEU E 1 374 ? 38.770 -39.988 -43.987 1.00 128.80 374 LEU E C 1
ATOM 15181 O O . LEU E 1 374 ? 39.515 -39.053 -43.670 1.00 128.80 374 LEU E O 1
ATOM 15186 N N . VAL E 1 375 ? 38.413 -40.957 -43.146 1.00 128.80 375 VAL E N 1
ATOM 15187 C CA . VAL E 1 375 ? 38.837 -40.971 -41.750 1.00 128.80 375 VAL E CA 1
ATOM 15188 C C . VAL E 1 375 ? 40.016 -41.870 -41.375 1.00 128.80 375 VAL E C 1
ATOM 15189 O O . VAL E 1 375 ? 40.231 -42.915 -41.973 1.00 128.80 375 VAL E O 1
ATOM 15193 N N . HIS E 1 376 ? 40.780 -41.439 -40.374 1.00 101.46 376 HIS E N 1
ATOM 15194 C CA . HIS E 1 376 ? 41.919 -42.205 -39.868 1.00 101.46 376 HIS E CA 1
ATOM 15195 C C . HIS E 1 376 ? 41.864 -42.162 -38.334 1.00 101.46 376 HIS E C 1
ATOM 15196 O O . HIS E 1 376 ? 42.408 -41.265 -37.677 1.00 101.46 376 HIS E O 1
ATOM 15203 N N . VAL E 1 377 ? 41.177 -43.146 -37.773 1.00 101.46 377 VAL E N 1
ATOM 15204 C CA . VAL E 1 377 ? 40.999 -43.270 -36.338 1.00 101.46 377 VAL E CA 1
ATOM 15205 C C . VAL E 1 377 ? 41.920 -44.333 -35.775 1.00 101.46 377 VAL E C 1
ATOM 15206 O O . VAL E 1 377 ? 41.888 -45.480 -36.210 1.00 101.46 377 VAL E O 1
ATOM 15210 N N . ASP E 1 378 ? 42.739 -43.950 -34.809 1.00 101.46 378 ASP E N 1
ATOM 15211 C CA . ASP E 1 378 ? 43.657 -44.889 -34.197 1.00 101.46 378 ASP E CA 1
ATOM 15212 C C . ASP E 1 378 ? 43.177 -45.179 -32.796 1.00 101.46 378 ASP E C 1
ATOM 15213 O O . ASP E 1 378 ? 43.014 -44.254 -32.007 1.00 101.46 378 ASP E O 1
ATOM 15218 N N . TRP E 1 379 ? 42.926 -46.443 -32.476 1.00 101.46 379 TRP E N 1
ATOM 15219 C CA . TRP E 1 379 ? 42.555 -46.788 -31.108 1.00 101.46 379 TRP E CA 1
ATOM 15220 C C . TRP E 1 379 ? 43.498 -47.878 -30.690 1.00 101.46 379 TRP E C 1
ATOM 15221 O O . TRP E 1 379 ? 43.843 -48.758 -31.468 1.00 101.46 379 TRP E O 1
ATOM 15232 N N . MET E 1 380 ? 43.928 -47.801 -29.451 1.00 101.46 380 MET E N 1
ATOM 15233 C CA . MET E 1 380 ? 44.874 -48.749 -28.948 1.00 101.46 380 MET E CA 1
ATOM 15234 C C . MET E 1 380 ? 44.236 -50.015 -28.482 1.00 101.46 380 MET E C 1
ATOM 15235 O O . MET E 1 380 ? 43.125 -50.006 -27.976 1.00 101.46 380 MET E O 1
ATOM 15240 N N . ILE E 1 381 ? 44.956 -51.110 -28.660 1.00 128.80 381 ILE E N 1
ATOM 15241 C CA . ILE E 1 381 ? 44.481 -52.405 -28.229 1.00 128.80 381 ILE E CA 1
ATOM 15242 C C . ILE E 1 381 ? 45.593 -53.126 -27.490 1.00 128.80 381 ILE E C 1
ATOM 15243 O O . ILE E 1 381 ? 45.335 -54.035 -26.712 1.00 128.80 381 ILE E O 1
ATOM 15248 N N . GLY E 1 382 ? 46.832 -52.715 -27.733 1.00 128.80 382 GLY E N 1
ATOM 15249 C CA . GLY E 1 382 ? 47.953 -53.348 -27.064 1.00 128.80 382 GLY E CA 1
ATOM 15250 C C . GLY E 1 382 ? 47.875 -53.117 -25.573 1.00 128.80 382 GLY E C 1
ATOM 15251 O O . GLY E 1 382 ? 47.338 -52.110 -25.133 1.00 128.80 382 GLY E O 1
ATOM 15252 N N . SER E 1 383 ? 48.393 -54.051 -24.786 1.00 128.80 383 SER E N 1
ATOM 15253 C CA . SER E 1 383 ? 48.366 -53.906 -23.340 1.00 128.80 383 SER E CA 1
ATOM 15254 C C . SER E 1 383 ? 49.478 -54.725 -22.743 1.00 128.80 383 SER E C 1
ATOM 15255 O O . SER E 1 383 ? 50.305 -55.274 -23.462 1.00 128.80 383 SER E O 1
ATOM 15258 N N . GLU E 1 384 ? 49.483 -54.822 -21.423 1.00 128.80 384 GLU E N 1
ATOM 15259 C CA . GLU E 1 384 ? 50.525 -55.559 -20.724 1.00 128.80 384 GLU E CA 1
ATOM 15260 C C . GLU E 1 384 ? 50.336 -57.064 -20.842 1.00 128.80 384 GLU E C 1
ATOM 15261 O O . GLU E 1 384 ? 51.234 -57.838 -20.491 1.00 128.80 384 GLU E O 1
ATOM 15267 N N . GLU E 1 385 ? 49.175 -57.481 -21.344 1.00 128.80 385 GLU E N 1
ATOM 15268 C CA . GLU E 1 385 ? 48.887 -58.908 -21.484 1.00 128.80 385 GLU E CA 1
ATOM 15269 C C . GLU E 1 385 ? 48.518 -59.289 -22.911 1.00 128.80 385 GLU E C 1
ATOM 15270 O O . GLU E 1 385 ? 47.779 -60.242 -23.134 1.00 128.80 385 GLU E O 1
ATOM 15276 N N . MET E 1 386 ? 49.068 -58.554 -23.869 1.00 128.80 386 MET E N 1
ATOM 15277 C CA . MET E 1 386 ? 48.812 -58.779 -25.281 1.00 128.80 386 MET E CA 1
ATOM 15278 C C . MET E 1 386 ? 49.906 -59.593 -25.928 1.00 128.80 386 MET E C 1
ATOM 15279 O O . MET E 1 386 ? 51.006 -59.105 -26.087 1.00 128.80 386 MET E O 1
ATOM 15284 N N . ASP E 1 387 ? 49.621 -60.827 -26.309 1.00 101.46 387 ASP E N 1
ATOM 15285 C CA . ASP E 1 387 ? 50.647 -61.644 -26.947 1.00 101.46 387 ASP E CA 1
ATOM 15286 C C . ASP E 1 387 ? 50.485 -61.493 -28.442 1.00 101.46 387 ASP E C 1
ATOM 15287 O O . ASP E 1 387 ? 49.370 -61.442 -28.934 1.00 101.46 387 ASP E O 1
ATOM 15292 N N . VAL E 1 388 ? 51.589 -61.419 -29.171 1.00 101.46 388 VAL E N 1
ATOM 15293 C CA . VAL E 1 388 ? 51.511 -61.257 -30.609 1.00 101.46 388 VAL E CA 1
ATOM 15294 C C . VAL E 1 388 ? 52.453 -62.187 -31.327 1.00 101.46 388 VAL E C 1
ATOM 15295 O O . VAL E 1 388 ? 53.633 -62.242 -31.021 1.00 101.46 388 VAL E O 1
ATOM 15299 N N . ASP E 1 389 ? 51.913 -62.917 -32.289 1.00 101.46 389 ASP E N 1
ATOM 15300 C CA . ASP E 1 389 ? 52.686 -63.850 -33.090 1.00 101.46 389 ASP E CA 1
ATOM 15301 C C . ASP E 1 389 ? 52.640 -63.305 -34.511 1.00 101.46 389 ASP E C 1
ATOM 15302 O O . ASP E 1 389 ? 51.825 -62.447 -34.817 1.00 101.46 389 ASP E O 1
ATOM 15307 N N . GLY E 1 390 ? 53.505 -63.805 -35.379 1.00 101.46 390 GLY E N 1
ATOM 15308 C CA . GLY E 1 390 ? 53.502 -63.352 -36.757 1.00 101.46 390 GLY E CA 1
ATOM 15309 C C . GLY E 1 390 ? 53.430 -64.567 -37.656 1.00 101.46 390 GLY E C 1
ATOM 15310 O O . GLY E 1 390 ? 54.271 -65.446 -37.552 1.00 101.46 390 GLY E O 1
ATOM 15311 N N . LEU E 1 391 ? 52.452 -64.618 -38.549 1.00 101.46 391 LEU E N 1
ATOM 15312 C CA . LEU E 1 391 ? 52.285 -65.783 -39.402 1.00 101.46 391 LEU E CA 1
ATOM 15313 C C . LEU E 1 391 ? 52.794 -65.631 -40.811 1.00 101.46 391 LEU E C 1
ATOM 15314 O O . LEU E 1 391 ? 52.743 -64.545 -41.374 1.00 101.46 391 LEU E O 1
ATOM 15319 N N . TYR E 1 392 ? 53.268 -66.738 -41.377 1.00 128.80 392 TYR E N 1
ATOM 15320 C CA . TYR E 1 392 ? 53.752 -66.776 -42.756 1.00 128.80 392 TYR E CA 1
ATOM 15321 C C . TYR E 1 392 ? 52.571 -67.247 -43.590 1.00 128.80 392 TYR E C 1
ATOM 15322 O O . TYR E 1 392 ? 51.537 -67.574 -43.032 1.00 128.80 392 TYR E O 1
ATOM 15331 N N . GLU E 1 393 ? 52.699 -67.314 -44.910 1.00 128.80 393 GLU E N 1
ATOM 15332 C CA . GLU E 1 393 ? 51.543 -67.729 -45.704 1.00 128.80 393 GLU E CA 1
ATOM 15333 C C . GLU E 1 393 ? 51.098 -69.175 -45.477 1.00 128.80 393 GLU E C 1
ATOM 15334 O O . GLU E 1 393 ? 49.957 -69.528 -45.783 1.00 128.80 393 GLU E O 1
ATOM 15340 N N . ASP E 1 394 ? 51.990 -70.001 -44.935 1.00 128.80 394 ASP E N 1
ATOM 15341 C CA . ASP E 1 394 ? 51.686 -71.405 -44.687 1.00 128.80 394 ASP E CA 1
ATOM 15342 C C . ASP E 1 394 ? 51.118 -71.667 -43.303 1.00 128.80 394 ASP E C 1
ATOM 15343 O O . ASP E 1 394 ? 50.563 -72.728 -43.055 1.00 128.80 394 ASP E O 1
ATOM 15348 N N . GLY E 1 395 ? 51.259 -70.710 -42.397 1.00 128.80 395 GLY E N 1
ATOM 15349 C CA . GLY E 1 395 ? 50.724 -70.896 -41.062 1.00 128.80 395 GLY E CA 1
ATOM 15350 C C . GLY E 1 395 ? 51.776 -70.924 -39.980 1.00 128.80 395 GLY E C 1
ATOM 15351 O O . GLY E 1 395 ? 51.466 -70.704 -38.812 1.00 128.80 395 GLY E O 1
ATOM 15352 N N . THR E 1 396 ? 53.020 -71.203 -40.359 1.00 128.80 396 THR E N 1
ATOM 15353 C CA . THR E 1 396 ? 54.100 -71.246 -39.387 1.00 128.80 396 THR E CA 1
ATOM 15354 C C . THR E 1 396 ? 54.137 -69.920 -38.661 1.00 128.80 396 THR E C 1
ATOM 15355 O O . THR E 1 396 ? 54.143 -68.870 -39.293 1.00 128.80 396 THR E O 1
ATOM 15359 N N . ARG E 1 397 ? 54.179 -69.965 -37.339 1.00 101.46 397 ARG E N 1
ATOM 15360 C CA . ARG E 1 397 ? 54.172 -68.735 -36.583 1.00 101.46 397 ARG E CA 1
ATOM 15361 C C . ARG E 1 397 ? 55.388 -68.464 -35.713 1.00 101.46 397 ARG E C 1
ATOM 15362 O O . ARG E 1 397 ? 55.784 -69.304 -34.912 1.00 101.46 397 ARG E O 1
ATOM 15370 N N . THR E 1 398 ? 55.954 -67.267 -35.872 1.00 101.46 398 THR E N 1
ATOM 15371 C CA . THR E 1 398 ? 57.120 -66.811 -35.118 1.00 101.46 398 THR E CA 1
ATOM 15372 C C . THR E 1 398 ? 56.663 -65.840 -34.048 1.00 101.46 398 THR E C 1
ATOM 15373 O O . THR E 1 398 ? 56.039 -64.831 -34.352 1.00 101.46 398 THR E O 1
ATOM 15377 N N . PRO E 1 399 ? 56.969 -66.123 -32.778 1.00 101.46 399 PRO E N 1
ATOM 15378 C CA . PRO E 1 399 ? 56.544 -65.210 -31.722 1.00 101.46 399 PRO E CA 1
ATOM 15379 C C . PRO E 1 399 ? 57.202 -63.841 -31.878 1.00 101.46 399 PRO E C 1
ATOM 15380 O O . PRO E 1 399 ? 58.412 -63.752 -32.101 1.00 101.46 399 PRO E O 1
ATOM 15384 N N . LEU E 1 400 ? 56.395 -62.783 -31.766 1.00 101.46 400 LEU E N 1
ATOM 15385 C CA . LEU E 1 400 ? 56.881 -61.413 -31.882 1.00 101.46 400 LEU E CA 1
ATOM 15386 C C . LEU E 1 400 ? 56.828 -60.675 -30.552 1.00 101.46 400 LEU E C 1
ATOM 15387 O O . LEU E 1 400 ? 57.783 -60.011 -30.177 1.00 101.46 400 LEU E O 1
ATOM 15392 N N . MET E 1 401 ? 55.719 -60.794 -29.837 1.00 101.46 401 MET E N 1
ATOM 15393 C CA . MET E 1 401 ? 55.599 -60.121 -28.559 1.00 101.46 401 MET E CA 1
ATOM 15394 C C . MET E 1 401 ? 54.922 -60.998 -27.543 1.00 101.46 401 MET E C 1
ATOM 15395 O O . MET E 1 401 ? 54.084 -61.820 -27.896 1.00 101.46 401 MET E O 1
ATOM 15400 N N . ARG E 1 402 ? 55.281 -60.809 -26.277 1.00 101.46 402 ARG E N 1
ATOM 15401 C CA . ARG E 1 402 ? 54.690 -61.563 -25.177 1.00 101.46 402 ARG E CA 1
ATOM 15402 C C . ARG E 1 402 ? 54.478 -60.643 -23.995 1.00 101.46 402 ARG E C 1
ATOM 15403 O O . ARG E 1 402 ? 55.336 -59.827 -23.676 1.00 101.46 402 ARG E O 1
ATOM 15411 N N . ARG E 1 403 ? 53.335 -60.787 -23.340 1.00 128.80 403 ARG E N 1
ATOM 15412 C CA . ARG E 1 403 ? 52.986 -59.944 -22.208 1.00 128.80 403 ARG E CA 1
ATOM 15413 C C . ARG E 1 403 ? 53.380 -58.513 -22.490 1.00 128.80 403 ARG E C 1
ATOM 15414 O O . ARG E 1 403 ? 53.769 -57.775 -21.595 1.00 128.80 403 ARG E O 1
ATOM 15422 N N . GLY E 1 404 ? 53.230 -58.123 -23.750 1.00 128.80 404 GLY E N 1
ATOM 15423 C CA . GLY E 1 404 ? 53.520 -56.766 -24.160 1.00 128.80 404 GLY E CA 1
ATOM 15424 C C . GLY E 1 404 ? 54.947 -56.465 -24.545 1.00 128.80 404 GLY E C 1
ATOM 15425 O O . GLY E 1 404 ? 55.208 -55.444 -25.163 1.00 128.80 404 GLY E O 1
ATOM 15426 N N . ARG E 1 405 ? 55.878 -57.341 -24.201 1.00 128.80 405 ARG E N 1
ATOM 15427 C CA . ARG E 1 405 ? 57.269 -57.082 -24.520 1.00 128.80 405 ARG E CA 1
ATOM 15428 C C . ARG E 1 405 ? 57.742 -57.793 -25.757 1.00 128.80 405 ARG E C 1
ATOM 15429 O O . ARG E 1 405 ? 57.179 -58.798 -26.163 1.00 128.80 405 ARG E O 1
ATOM 15437 N N . TRP E 1 406 ? 58.784 -57.245 -26.361 1.00 128.80 406 TRP E N 1
ATOM 15438 C CA . TRP E 1 406 ? 59.346 -57.834 -27.553 1.00 128.80 406 TRP E CA 1
ATOM 15439 C C . TRP E 1 406 ? 60.125 -59.079 -27.196 1.00 128.80 406 TRP E C 1
ATOM 15440 O O . TRP E 1 406 ? 60.748 -59.166 -26.142 1.00 128.80 406 TRP E O 1
ATOM 15451 N N . VAL E 1 407 ? 60.079 -60.050 -28.086 1.00 128.80 407 VAL E N 1
ATOM 15452 C CA . VAL E 1 407 ? 60.876 -61.242 -27.927 1.00 128.80 407 VAL E CA 1
ATOM 15453 C C . VAL E 1 407 ? 61.911 -61.362 -29.020 1.00 128.80 407 VAL E C 1
ATOM 15454 O O . VAL E 1 407 ? 62.859 -62.144 -28.962 1.00 128.80 407 VAL E O 1
ATOM 15458 N N . VAL E 1 408 ? 61.704 -60.490 -30.011 1.00 128.80 408 VAL E N 1
ATOM 15459 C CA . VAL E 1 408 ? 62.539 -60.355 -31.208 1.00 128.80 408 VAL E CA 1
ATOM 15460 C C . VAL E 1 408 ? 62.436 -61.570 -32.128 1.00 128.80 408 VAL E C 1
ATOM 15461 O O . VAL E 1 408 ? 61.599 -61.599 -33.035 1.00 128.80 408 VAL E O 1
#

Nearest PDB structures (foldseek):
  2ayi-assembly1_A  TM=9.260E-01  e=4.842E-87  Thermus thermophilus
  4icr-assembly1_A  TM=9.589E-01  e=2.499E-47  Streptococcus pneumoniae TIGR4
  1zjc-assembly1_A-2  TM=8.024E-01  e=6.775E-43  Staphylococcus aureus subsp. aureus MW2
  4icq-assembly1_B  TM=7.729E-01  e=2.036E-42  Streptococcus pneumoniae TIGR4
  3hgu-assembly1_B  TM=3.671E-01  e=1.455E-01  Pantoea agglomerans

Radius of gyration: 52.32 Å; Cα contacts (8 Å, |Δi|>4): 4602; chains: 5; bounding box: 131×138×87 Å

Organism: Thermus thermophilus (strain ATCC 27634 / DSM 579 / HB8) (NCBI:txid300852)

Secondary structure (DSSP, 8-state):
--HHHHHHHHHHIIIIII---TT-EEEEEE-TT-HHHHHHHHHHHHHTT-SEEEEEE--HHHHHHHHHHSPTT-TT---HHHHHHHHHHHHTT-EEEEEE---GGGSTTS-HHHHHHHHHHHHHHHHHHHHHHHTTSS-B-BEE---TTTHHHH---S-HHHHHHHHHHHHHHH--HHHHHHHHHHHHHHHHHHHHTT-SEEEEEETTEEEEEE--TTB--EESSPP-SSS----SBSS---EEE---TT-EEEEEE-SS-EEETTEEEBS-EEEEETTEEEEEE-SB-HHHHHHHTTSSSGGGSEEEEE---TTSHHHHHT-----HHHHHTTS-EEEEEPPPGGGB----SHHHHT----S-EEEEE---TT-EEEEE-TTS-EEEEEETTEE--/--HHHHHHHHHHIIIIII---TT-EEEEEE-TT-HHHHHHHHHHHHHTT-SEEEEEE--HHHHHHHHHHSPTT-TT---HHHHHHHHHHHHTT-EEEEEE---GGGSTTS-HHHHHHHHHHHHHHHHHHHHHHHTT-S-B--EE---TTTHHHH---S-HHHHHHHHHHHHHHH---HHHHHHHHHHHHHHHHHHHTT-SEEEEEETTEEEEEEE-TTB--EESSPP-SSS----SSSS---EEE-EEEEEEEEEEE-SS-EEETTEEEBS-EEEEETTEEEEEE-SB-HHHHHHHTTSSSGGGSEEEEE---TTSHHHHHT-----HHHHHTTS-EEEEEPPPGGGB----SHHHHT----S-EEEEE---TT-EEEEE-TTS-EEEEEETTEE--/--HHHHHHHHHHIIIIII---TT-EEEEEE-TT-HHHHHHHHHHHHHTT-SEEEEEE--HHHHHHHHHHSPTT-TT---HHHHHHHHHHHHTT-EEEEEE---GGGSTTS-HHHHHHHHHHHHHHHHHHHHHHHTTSS-B-BEE---TTTHHHH---S-HHHHHHHHHHHHHHH--HHHHHHHHHHHHHHHHHHHHTT-SEEEEEETTEEEEEE--TTB--EESSPP-SSS----SBSS---EEE---TT-EEEEEE-SS-EEETTEEEBS-EEEEETTEEEEEE-SB-HHHHHHHTTSSSGGGSEEEEE---TTSHHHHHT-----HHHHHTTS-EEEEEPPPGGGB----SHHHHT----S-EEEEE---TT-EEEEE-TTS-EEEEEETTEE--/--HHHHHHHHHHIIIIII---TT-EEEEEEETT-HHHHHHHHHHHHHTT-SEEEEEEE-HHHHHHHHHHSPTT-TT---HHHHHHHHHHHHTT-EEEEEE---GGGSTTS-HHHHHHHHHHHHHHHHHHHHHHHTTSS-B-BEE---TTTHHHH---S-HHHHHHHHHHHHHHH---HHHHHHHHHHHHHHHHHHHTT-SEEEEEETTEEEEEEE-TTB--B-SSPP-SSS----SBSS----EE-EEEEEEEEEEE-SS-EEETTEEEBS-EEEEETTEEEEEE-SB-HHHHHHHTTSSSGGGSEEEEE---TTSHHHHHT-----HHHHHTTS-EEEEEPPPGGGB----SHHHHT----S-EEEEE---TT-EEEEE-TTS-EEEEEETTEE--/--HHHHHHHHHHIIIIII---TT-EEEEEE-TT-HHHHHHHHHHHHHTT-SEEEEEE--HHHHHHHHHHSPTT-TT---HHHHHHHHHHHHTT-EEEEEE---GGGSTTS-HHHHHHHHHHHHHHHHHHHHHHHTTSS-B--EE---TTTHHHH---S-HHHHHHHHHHHHHHH--HHHHHHHHHHHHHHHHHHHHTT-SEEEEEETTEEEEEEE-TTB--EESSPP-SSS----SSSS---EEE-EEEEEEEEEEE-SS-EEETTEEEBS-EEEEETTEEEEEE-SB-HHHHHHHTTSSSGGGSEEEEE---TTSHHHHHT-----HHHHHTTS-EEEEEPPPGGGB----SHHHHT----S-EEEEE---TT-EEEEE-TTS-EEEEEETTEE--

InterPro domains:
  IPR000787 Peptidase M29 [PF02073] (4-406)
  IPR000787 Peptidase M29 [PR00919] (15-32)
  IPR000787 Peptidase M29 [PR00919] (80-99)
  IPR000787 Peptidase M29 [PR00919] (156-178)
  IPR000787 Peptidase M29 [PR00919] (245-264)
  IPR000787 Peptidase M29 [PR00919] (301-321)
  IPR000787 Peptidase M29 [PR00919] (324-345)
  IPR000787 Peptidase M29 [PR00919] (361-383)
  IPR000787 Peptidase M29 [PR00919] (387-406)
  IPR035097 Peptidase M29, N-terminal [G3DSA:3.40.1830.10] (1-180)
  IPR052170 Metal-dependent Exopeptidase M29 [PTHR34448] (1-408)

Solvent-accessible surface area: 91087 Å² total; per-residue (Å²): 116,61,166,188,66,21,67,92,6,0,39,12,0,1,146,22,0,0,62,17,96,174,44,25,17,0,0,2,56,3,23,10,82,19,25,112,11,1,57,44,0,0,33,26,0,5,135,56,11,0,2,13,8,20,8,19,11,41,12,40,55,15,43,79,52,22,11,64,56,14,51,101,165,14,3,87,99,17,12,38,20,9,36,90,8,10,5,144,5,1,146,154,33,8,0,27,0,6,10,27,4,54,27,29,136,4,78,122,78,31,63,114,133,57,27,22,100,14,124,155,12,52,61,198,15,51,127,35,0,95,98,6,8,58,124,54,55,7,3,27,0,34,0,1,23,10,14,61,3,1,0,172,23,16,46,125,41,175,65,80,135,91,5,25,105,126,0,41,74,13,0,43,136,8,18,88,99,82,68,20,101,58,44,20,157,43,16,88,122,47,14,59,52,0,34,80,101,93,6,61,4,0,19,1,118,16,62,3,4,72,0,51,0,2,4,3,109,33,3,44,2,52,11,12,14,33,67,5,180,81,75,84,126,1,7,11,37,0,0,12,20,16,2,30,0,0,2,12,28,104,101,0,99,19,44,0,24,17,50,43,30,13,35,31,78,45,64,66,0,48,16,0,2,0,78,4,76,155,0,50,0,72,16,0,8,1,32,109,27,44,128,44,0,71,168,59,0,94,64,54,97,2,0,38,23,2,0,5,0,0,0,1,19,18,54,4,45,1,19,161,44,51,40,42,1,55,27,96,11,2,11,31,1,0,3,1,0,0,0,0,0,60,2,85,139,61,0,17,86,112,104,150,62,38,150,162,79,1,0,1,101,18,154,26,55,8,14,0,6,1,1,34,116,103,3,47,0,16,0,24,62,154,118,40,88,118,30,56,0,1,103,177,0,140,52,77,104,115,61,165,189,67,20,66,79,6,0,24,3,0,1,120,14,0,0,70,16,130,172,40,23,16,0,0,1,56,4,22,11,82,18,27,112,11,1,60,43,0,0,34,27,0,4,132,58,9,0,1,14,7,20,6,22,11,41,12,43,56,18,44,78,56,23,10,65,60,14,56,102,166,15,2,88,98,18,13,38,22,9,36,90,8,9,4,141,4,1,134,155,26,7,0,26,0,7,12,42,11,62,28,94,144,4,78,122,78,31,64,113,133,54,29,22,95,14,124,154,11,53,61,200,15,48,126,37,0,94,95,6,9,90,124,43,18,2,2,27,0,50,0,3,25,10,13,62,2,32,0,170,46,29,52,124,40,175,64,81,136,92,5,25,104,119,2,41,76,9,0,40,90,4,24,69,27,80,64,15,97,57,44,17,156,43,15,90,121,47,13,58,53,0,34,82,102,93,7,60,4,0,19,1,120,22,94,37,8,71,0,52,0,2,4,2,110,32,2,45,2,56,12,12,14,40,66,0,131,81,74,81,102,0,4,23,58,0,0,15,22,16,2,29,0,0,2,11,28,104,102,0,98,19,44,0,110,24,51,41,30,13,37,32,79,82,64,66,0,50,30,0,33,0,104,5,75,154,0,48,0,71,49,0,92,12,141,126,26,46,127,44,1,79,169,58,0,94,64,53,100,2,0,37,23,2,0,5,0,0,1,1,19,17,56,4,50,1,20,160,30,50,65,47,10,104,44,96,33,3,10,31,1,0,3,1,1,0,0,0,0,60,2,96,143,98,0,16,86,111,104,149,63,39,150,162,81,1,0,1,101,18,152,26,54,8,14,0,6,2,1,34,116,102,4,46,0,17,0,24,60,154,118,41,88,119,28,56,0,1,103,180,0,142,52,78,103,116,61,166,190,66,20,69,84,6,0,33,8,0,0,130,17,0,0,63,16,97,176,56,22,56,0,15,2,58,4,22,68,89,18,46,112,11,5,156,48,0,15,82,26,0,100,171,58,29,9,71,84,23,59,38,58,79,41,34,43,77,121,43,79,130,85,10,65,144,35,101,103,162,31,4,88,155,27,45,38,189,42,35,90,34,16,4,149,22,2,148,155,32,7,0,26,0,6,12,28,4,58,28,44,139,4,77,122,77,32,63,115,135,56,28,21,95,14,124,153,11,52,61,201,14,50,126,36,0,94,94,6,10,70,127,52,52,6,2,28,0,38,0,2,22,11,12,62,3,2,0,172,27,18,44,125,40,174,67,80,135,90,6,24,105,129,0,42,74,10,0,43,117,4,19,73,79,82,69,19,102,58,45,20,155,42,16,89,95,47,12,29,25,0,15,0,51,15,7,63,4,0,19,1,120,23,96,37,7,71,0,50,0,2,4,2,97,15,3,44,2,54,11,11,13,33,67,4,178,82,74,87,122,1,7,12,40,0,0,14,20,16,1,29,0,0,2,12,28,103,103,0,99,18,45,0,111,23,51,42,32,12,39,30,81,48,63,65,0,49,30,0,34,0,105,4,75,155,0,49,0,73,51,0,91,12,141,126,27,48,128,44,1,79,168,59,0,94,64,53,99,2,0,38,24,2,0,4,0,0,1,1,19,18,54,4,43,0,20,156,36,50,44,41,1,59,29,93,13,0,10,32,1,0,4,1,1,0,0,0,0,60,2,92,143,66,0,16,42,111,104,150,63,38,149,163,79,1,1,1,101,17,154,26,55,8,13,0,5,2,1,36,114,100,3,47,0,16,0,23,15,146,88,40,55,118,30,56,0,1,103,177,0,139,51,78,102,114,61,164,190,66,20,66,96,6,0,40,21,0,1,150,37,0,0,61,16,98,174,46,35,20,0,0,2,56,4,24,9,80,18,24,111,11,1,48,42,0,0,32,27,0,6,131,59,10,0,2,10,10,18,7,21,10,41,12,41,50,14,44,77,49,23,11,64,50,13,52,102,164,14,2,87,98,18,12,38,25,10,36,90,10,9,4,141,5,1,148,155,32,8,0,27,1,6,12,22,3,46,27,6,117,5,52,116,77,30,62,74,118,56,24,22,96,13,107,144,9,52,61,197,15,49,128,37,0,94,94,6,8,47,115,79,74,11,15,32,0,34,0,0,22,11,13,63,3,0,0,173,23,13,46,124,40,175,67,81,133,91,5,25,105,128,0,40,76,10,0,42,146,7,18,109,103,82,74,32,101,58,43,21,153,43,15,88,121,46,12,58,51,0,36,80,101,94,7,61,4,0,18,0,119,16,64,2,4,71,0,51,0,2,4,2,109,32,2,45,2,56,13,11,14,37,71,32,197,81,74,106,137,8,11,12,34,0,0,13,20,15,1,30,0,0,2,12,27,104,103,0,98,18,41,0,21,17,50,43,31,13,31,31,43,11,53,49,0,50,16,0,2,0,71,4,74,159,0,48,0,72,14,0,4,2,27,101,27,44,128,27,1,68,131,52,0,95,62,52,98,2,0,38,24,2,0,4,0,0,0,1,19,18,56,4,47,1,20,162,46,51,24,38,0,26,16,94,7,1,10,33,0,0,3,1,1,0,0,0,0,62,2,78,129,55,0,16,86,112,104,148,63,37,150,162,82,1,1,2,104,17,152,26,54,8,13,0,5,2,1,35,118,101,3,47,0,17,0,24,61,154,116,42,90,119,31,56,0,1,103,177,0,146,51,76,104,116,61,165,188,65,22,67,82,5,0,27,8,0,1,118,16,0,0,75,16,129,173,44,23,17,0,0,1,56,4,23,10,80,19,26,111,12,1,50,41,0,0,32,26,0,5,133,57,9,0,2,12,8,20,7,21,10,42,13,42,52,17,43,76,52,24,10,66,55,13,55,102,164,14,2,87,98,17,12,38,25,10,35,90,9,9,4,144,5,1,141,153,28,7,0,27,0,7,11,40,9,62,27,88,143,4,77,122,78,31,63,115,136,54,30,22,96,14,125,154,12,53,62,201,15,49,127,37,0,93,96,6,8,89,126,45,30,2,3,30,0,47,0,1,24,11,13,61,4,18,0,173,42,16,44,124,41,176,65,79,135,92,5,25,105,119,0,41,73,8,0,42,93,4,23,68,44,79,66,18,100,59,43,19,156,42,16,88,104,48,13,34,22,0,17,0,47,17,6,62,4,0,18,1,121,23,95,38,7,72,0,50,0,2,4,2,105,19,3,43,2,56,13,11,13,38,66,0,150,80,73,97,114,0,6,19,56,0,0,14,21,16,1,28,0,0,2,11,29,104,103,0,99,19,44,0,109,23,52,42,31,12,38,31,78,79,62,64,0,50,30,0,32,0,103,5,74,158,0,50,0,73,48,0,91,12,141,127,25,46,125,44,1,79,167,58,0,95,64,52,98,2,0,36,23,2,0,5,0,0,0,1,19,18,55,3,49,0,20,158,30,51,51,44,2,91,40,94,24,0,10,32,1,0,3,1,1,0,0,0,0,59,2,96,144,95,0,17,49,112,104,149,63,38,148,163,81,1,1,1,100,17,154,26,53,7,14,0,6,2,2,35,117,101,4,47,0,16,0,25,16,149,85,41,54,118,31,56,0,1,103,176,0,143,52,77,104

Foldseek 3Di:
DCVVLLLVLLLCCDCFQQVDDAPAAEEEEEAPVPVVSLVSNVVSNVVRRHPYYHYDHDYLVVVLVCQVPPDPVGLLDEPLVVLVVLLVSLLVAHEYEYEDADQLCSCPPGDPVVVCSNVVSHCVSNVSNVCSVLVQAYRYAYHYADDLSFLVAFDVPPPSVCSSVVVRVLSSALFPPVNLVVLLVVKVVVQVVCLVVVFQWKFKDFVFWTKTQGAFFQWHKDAHWDAHPPRDTHNHYRSGQKMKIFTFQQDMAIKAWADDWFLDRNFIFAGWIFGDDSFFGPDIATPGCRVVLVVQLVQDRQSRGWAMWMAAQCVHSLNVVPTDRSDCSSVVNNGTKIWTAFHSPVTRPPVVVQVVSGGGHGDDIGIGHRGDQAMWMWTHHPVGDIHTADGSRHGPD/DCVVLLLQLLLQCDCPFQVDDAPAAEEEEEAPVPVVSLVSNVVSNVVRRHPYYHYDHDYLVVVVVCLVPPDPVGLLDEPLVVLVVLLVSLLVAHEYEYEDDDQLCSCPPGDPVVVCSNVVSHCVSNVSNVCSVVQQAYAYAYHYADDLSQLVPQDVPPPSVCSSVVVRVLSSQLFPNVVLVVLLVVKVVVQVVCLVVVFQWKFKDFDFWTKTQGAFFQWHKDAHWDAGPPRGTRGHFGSGQKMKIFTFQQDMAIKAWADDWFLDPPFIFAGWIFGDDSFFGPDIATPGCRVVLVVQLVQDRQSRGWAMWMAAQCVGRLNVVPGDSSDCSSVVNNGTKIWTAFHDPVGRPPVVVQVVSGGGHDDDIGIGHRGDQAMWMWTHHPVGDIHTADGSRHGPD/DCVVLLLVLLLCCDCFFQVDDAPAAEEEEEAPVPVVSLVSNVVSNVVRRHPYYHYDHDYLVVVLVCQVPPDPVGLLDEPLVVLVVLLVSLLVAHEYEYEDDDQLCSCPPGDPVVVCSNVVSHCVSNVSNVCSVLVQAYRYAYHYADDLSFLVPFDVPPPSVCSSVVVRVLSSQLFPPVNLVVLLVVKVVVQVVCLVVVFQWKFKDFDFWTKTQGAFFQWHKDAHWDAHPPRDTHNHYGSGQKMKIFTFQQQMAIKAWADDWFLDRNFIFAGWIFGDDSFFGPDIATPGCRVVLVVQLVQDRQSRGWAMWMAAQCVGSLNVVPTDRSDCSSVVNNGTKIWTAFHSPVGRPPVVVCVVSGGGHDDDIGIGHRGAQAMWMWTHHPVGDIHTADGSRHGPD/DCVVLLLQLLLCCDCFAQVDDAPAAEEEEEAPVPVVSLVSNVVSNVVRRHPYYHYDHDYLVVVLVCQVPPDPVGLLDEPLVVLVVLLVSLLVAHEYEYEDFDQLQSCPPGDPVVVCSNVVSHCVSNVSNVCSVLVPNYRYAYHYADDLSFLVAFDVPPPSVCSSVVVRVLSSALFPVVVLVVLLVVKVVVQVVCLVVVFQWKFKDFVFWTKTQGAFFQWHKDAHWDADPPRDTHGRYRSGQKMKIFTFQQQMAIKAWADDWFSDRNFIFAGWIFGDDSFFGPDIATPGCRVPLVVQLVQDRQSRGWAMWMAAQCVHSLNVSPTDRSICSSVVNNGTKIWTAFHSPVTRPPVVVQVVSGGGHDDDIGIGHRGAQAMWMWTHHPVGDIHTADGSRHGPD/DCVVLLLVLLLCCDCAQQVDDAPAAEEEEEAPVPVVSLVSNVVSNVVRRHPYYHYDHDYLVVVLVCQVPPDPVGLLDEPLVVLVVLLVSLLVAHEYEYEDDDQLCSCPPGDPVVVCSNVVSHCVSNVSNVCSVVQQAYAYAYHYADDLSQLVPQDVPPPSVCSSVVVRVLSSQLFVSVPLVVLLVVKVVVQVVCLVVPFQWKFKDFVFWTKTFGAFFQWHKDAHWDAHPPRDTRGHFGSGQKMKIFTFQQDMAIKAWADDWFLDSPFIFAGWIFGDDSFFGPDIATPGCRVVLVVQLVQDRQSRGWAMWMAAQCVGRLNVVPGDSSDCSSVVNNGTKIWTAFHDPVGRPPVVVQVVSGGGHDDDIGIGHRGAQAMWMWTHHPVGDIHTADGSRHGPD